Protein 9IKC (pdb70)

Radius of gyration: 34.1 Å; Cα contacts (8 Å, |Δi|>4): 3955; chains: 3; bounding box: 82×84×88 Å

Nearest PDB structures (foldseek):
  9ikc-assembly1_B  TM=1.002E+00  e=0.000E+00  Orf virus (strain NZ2)
  3sam-assembly1_A  TM=9.846E-01  e=2.206E-82  Vaccinia virus WR
  6bef-assembly1_A  TM=9.834E-01  e=2.159E-81  Vaccinia virus WR
  3saq-assembly2_B  TM=9.830E-01  e=2.491E-75  Vaccinia virus WR
  3saq-assembly1_A  TM=9.772E-01  e=4.587E-68  Vaccinia virus WR

Solvent-accessible surface area: 63356 Å² total; per-residue (Å²): 193,23,49,0,0,10,38,107,76,126,38,8,16,68,6,46,4,65,18,24,53,13,104,21,94,59,57,84,125,59,150,13,24,30,0,45,0,62,11,139,36,160,149,8,24,0,0,0,11,3,2,0,11,0,69,4,34,85,4,104,15,60,4,88,0,0,5,0,5,41,0,0,0,11,0,0,93,56,1,13,3,27,6,71,106,76,53,1,10,61,5,18,1,7,21,4,13,9,42,3,58,106,55,123,53,1,5,100,33,0,4,57,27,100,82,17,0,34,58,31,73,4,96,39,100,115,58,75,8,1,94,67,29,62,2,22,0,25,5,88,7,35,2,24,63,32,128,1,28,16,3,0,11,17,42,158,28,114,0,16,4,32,1,24,1,16,75,6,30,19,2,1,0,38,10,96,72,14,77,10,79,107,24,38,167,93,17,70,31,59,8,46,0,2,0,0,0,0,76,16,123,133,41,88,41,109,24,38,55,10,63,12,27,78,67,105,54,10,111,80,93,92,53,65,1,64,7,67,84,0,26,3,0,1,13,1,11,2,9,12,25,22,24,34,84,119,66,28,23,52,4,7,9,15,16,0,47,69,38,50,30,14,38,9,18,117,25,2,4,68,82,0,2,68,9,0,7,31,21,22,92,84,124,11,168,47,37,40,160,58,10,107,11,61,80,20,55,152,78,4,56,5,78,11,140,147,43,79,0,66,3,72,17,16,87,43,19,157,52,41,96,21,3,0,0,8,16,0,1,9,0,0,35,150,113,150,28,103,48,16,13,0,0,62,34,1,55,20,0,16,4,4,22,2,144,36,27,82,112,12,48,45,65,68,27,96,59,70,10,65,4,2,2,7,5,4,1,9,14,5,0,66,36,175,132,11,59,67,70,0,9,1,6,7,78,112,12,84,45,90,2,14,45,0,31,17,29,17,24,19,4,6,4,25,65,24,98,54,50,5,11,34,77,1,7,0,82,5,13,130,76,73,44,23,53,8,115,45,24,11,0,44,7,0,0,21,21,40,51,71,34,47,16,1,7,5,9,14,8,22,15,10,54,58,40,78,18,20,28,12,5,11,72,18,43,92,107,162,34,32,41,79,0,21,0,93,6,52,81,26,173,29,77,62,46,17,0,5,58,44,3,31,19,41,0,0,0,6,0,34,2,6,43,74,1,8,17,129,85,35,6,59,23,75,60,8,65,71,126,194,23,53,0,0,20,40,110,75,122,40,8,13,64,4,36,5,54,19,23,50,13,107,20,92,58,62,82,126,62,142,12,24,31,0,41,0,61,3,119,30,134,179,9,26,0,0,1,10,3,2,0,14,1,70,4,33,85,5,108,15,58,4,86,0,0,5,0,6,44,0,0,1,10,1,0,94,58,2,12,2,28,6,73,106,76,53,1,11,61,5,20,1,6,21,4,14,10,41,2,56,107,64,128,70,1,6,98,31,0,4,48,25,106,82,19,0,34,59,30,73,5,95,41,106,107,57,69,8,1,93,65,30,62,2,22,0,23,4,84,6,37,2,24,62,31,127,1,29,16,3,0,14,18,46,153,17,113,0,17,3,32,1,24,2,14,76,5,31,20,1,1,0,38,10,99,71,14,77,10,79,107,25,39,163,94,17,71,32,62,7,43,1,4,0,0,0,0,78,18,87,135,40,91,39,107,27,40,58,10,61,13,26,78,67,104,53,12,114,78,92,95,52,67,1,63,8,70,82,0,26,4,0,2,12,0,11,3,11,11,25,20,27,36,62,132,67,27,26,51,3,8,9,17,16,0,46,64,40,54,29,15,45,9,12,92,19,2,5,101,87,0,6,65,12,0,7,31,22,22,96,84,109,10,154,48,34,38,160,60,11,109,11,61,85,21,55,152,80,5,55,5,78,11,133,146,42,77,0,66,3,71,18,18,82,42,21,159,49,38,90,21,3,0,0,9,14,0,1,10,0,0,36,153,112,153,29,96,39,16,12,0,0,62,34,2,56,20,0,15,5,4,23,2,148,38,28,82,113,11,50,53,68,66,28,97,44,71,10,66,6,2,2,6,4,3,0,7,14,5,0,62,38,178,135,13,55,69,70,0,8,1,6,6,78,109,12,82,44,89,3,14,46,1,31,18,29,17,24,20,5,6,3,24,63,26,101,54,49,6,12,34,78,1,6,0,89,4,13,126,73,72,43,22,55,7,115,46,25,10,0,43,8,0,0,19,20,40,51,70,32,48,15,2,7,4,10,16,7,23,16,10,54,59,38,78,19,18,27,14,5,10,73,17,42,98,108,158,33,30,41,79,0,22,0,94,5,50,78,25,174,28,73,62,42,17,0,5,59,44,3,32,19,38,0,0,0,6,0,34,2,5,41,71,2,8,16,127,88,35,5,59,24,76,66,7,67,85,135,180,22,53,0,1,20,42,110,77,125,39,7,16,56,7,35,6,51,18,24,50,15,108,21,94,58,60,82,127,67,149,11,24,31,0,44,0,55,10,153,36,159,155,7,24,0,0,1,11,3,2,0,14,1,69,4,31,85,3,102,14,57,4,87,0,0,6,0,6,40,0,0,1,10,1,0,93,59,1,12,2,24,5,71,106,76,55,1,10,60,4,19,2,6,21,3,14,10,40,3,57,110,66,107,70,1,4,95,32,0,4,47,27,102,81,19,0,34,61,31,74,4,96,40,108,107,57,69,8,2,91,65,30,62,3,22,0,24,3,86,7,35,2,24,64,32,128,1,28,16,3,0,11,17,43,161,26,119,0,17,2,33,0,25,2,14,76,4,30,19,2,1,0,39,9,102,71,14,78,10,78,109,26,39,164,91,16,69,32,59,6,44,1,3,0,0,0,0,79,17,120,137,38,89,45,90,47,39,61,9,63,13,26,79,69,115,61,22,117,80,95,88,52,68,1,55,6,69,84,0,26,4,0,2,12,1,11,2,10,12,25,21,24,36,63,129,68,27,23,52,3,6,9,15,16,0,46,65,38,52,31,14,38,7,17,106,19,2,10,87,82,1,6,68,12,0,7,32,20,24,91,84,122,9,168,46,34,40,160,62,10,105,14,62,86,21,56,151,80,5,54,6,78,6,132,150,40,82,0,65,3,69,18,14,78,42,24,159,47,44,88,22,4,0,0,10,15,0,1,10,0,0,34,152,109,153,28,96,47,15,12,0,0,58,37,1,55,19,0,16,4,1,22,2,146,35,25,83,114,10,50,54,66,68,28,95,62,72,10,64,5,2,3,7,5,3,0,7,14,5,0,67,36,178,136,12,57,68,69,0,9,1,6,7,78,114,12,84,46,92,3,15,47,1,32,17,30,18,25,19,4,6,4,25,63,24,96,53,48,6,10,34,78,1,6,0,86,4,14,124,69,72,43,24,60,8,115,45,24,10,0,43,6,0,0,19,20,41,51,72,32,47,14,2,6,4,9,15,8,22,15,10,57,59,38,80,19,19,28,14,4,10,72,18,44,95,106,157,32,35,40,80,0,27,2,94,5,50,78,26,173,30,75,62,40,17,0,6,59,45,3,29,19,43,0,0,0,6,0,33,3,5,45,72,2,9,19,130,82,36,5,61,22,73,61,8,69,74,134

Foldseek 3Di:
DDDPPDDDDDDDFDKDKDKDKFWWDWDDPDPWIKTKTKPPDPQFFWWDFKKKKWKFAWDFAFFKKAFDQLLQLLFFQKKFKDWPNATQAMAGSLQQCLVCVVPPVQSVQRHQDCLHWPMFGHDGRGDTRHHMDMGMHGRDFQLPQPPPLSTDTFDPIIMMMMTTTDQSQQGMKTFPRDPSVVCSVVPDGTMMMMIMTMNGDPDDDDKFKGKYKDKDWFPWPDFKDKFFQAFFFQKKWKFKFFDQDDLQQKALFDQISDDDQVSLQVRLVVLVVQFFKAKALDDDDQWDPPWDKDFQDPQQWDDQPPAIEREEEAPRDPRITMIGTFAQFWFDQDPPDDIDGQSSQWRYWYFYADPVVRGTDTDDTRGDDGQLNNQGGQCLQCDPSGPDNGHRGGPVSSSSIMGHNNPNATDLGRVLPDGFWQKKWKDFFHHTPDIDRHQPQQVVCVVVVHRHNIRMDGQFPDDGSVDDTGGDGADVVSRRGMMMMGTDTDDDDNRRSSVVRIMMMMMMTIFMWMWDPPPGTHTHGDHRD/DDDPPDDDDDDDFDKDKDKDKFWWDWDDPDPWIKTKTKPPDDLFFWWDFKKKKWKFAWDFAFFKKAFAQLLQLLFFQKKFKDWPPATQAMAGSLQQCLVCVVDPVQSVQSPFDCLHWPMFGHDGRGDTRHHIDMGMHGRDFQLPQPPPLSTDTFDPIIMMMMTTTDQSQQRMKTFPRDPSVVCSVVPDGTMMMMIMTMNTDPDDDDKFKGKYKDKDWFPWPDFKDKFFQAFFFQKKWKFKFFDQDPLSQKFLFDQISDQDQVSLQVRNVVLVVQFFKAKALDDDDQWDPPWDKDFQDPQQWDDDPPAIEREEEAPRDPRITMIGTFAQFWFDQDPPDDIDGQNSQWHYWYFYADPVVRGTGTDDTHGNGGQLNNLGGQCLQCDPSGPDNGHRGGPVSSSSIMGHNNPNATDLGRVLPDGFWQKKWKDQFPHTPDIDRHQPQQVVCVVVVHRHNIRMDGQWPDDGSVDDTGGDGADVVSPRGMMMMGTDTDDDDNRRSSVVRIMMMMMMTIFMWMWDPPPGTHTHGDHRD/DDDPPDDDDDDDFDKDKDKDKFWWDWDDPDPWIKTKTKPPDPQFFWWDFKKKKWKFAWDFAFFKKAFDQLLQLLFFQKKFKDWPPHTQAMAGSLQQCLVCVVDPVQSVQSPFDCLHWPMFGHDGRGDTRHHIDMGMHGRDFQLPQPPPLSTDTFDPIIMMMMTTTDQSQQGMKTFPRDPSVVCSVVPDGTMMMMIMTMRTDPDDDDKFKGKYKDKDWFPWPDFKDKFFQAFFFQKKWKFKFFDQDPLSQKFLFDQISDQDQVSLQVRNVVLVVQFFKAKALDDDDQWDPPWDKDFQDPQQWDDDPPAIEREEEAPRDPRITMIGTFAQFWFDQDPPDDIDGQNSQWHYWYFYADPVVRGTGTDDTDGNDGQLNNLGGQCLQCDPSGPDNGHRGGPVSSSSIMGHNNPNATDLGRVLPDGFWQKKWKDQFPHTPDIDRHQPQQVVCVVVVHRHNIRMDGQWPDDGSVDDTHGDGADVVSPRGMMMMGTDTDDDDNRRSSVVRIMMMMMMTIFMWMWDPPPGTHTHGDHRD

Sequence (1587 aa):
RASVFATDHRAPTVYMPQYITTQGVVDTTSDAVTVTFEIRDKYISAMNNFVLSVDLPEIKGVGKMCYVPYIAYKLIRHVAVNSAADTIWETSGEELFDSCLDNERVMELSGFSRELNDLSTGSSPNDVIKEAACVHAYIKTPFDADKTFSTLKLSDSKVTVTVTLNPVACVMVYDETFDAAKLAKEFPYSMELSFIGYMVKNLCPRPAFIEMPRRRVEQINHTTAVITDVHACTSLSVYMKPVLSDANNRFISYPGFQQSEGDFVMAFVERLLEDMVIVSNCYPEGFPETAEIVEVPPSGVVSIQDTDVFVRIDDVPVGMRVFLHTNILVFATRKNSVVYNMSKKFSAITGAYSRATSRIRFTTAIHSVNIGDASVPVGVWTCQRNVYNGDNRSPEARAKDLFVADPFLKGVDFKNKIDVIARMDVRFGNEVLYSENSAVSRVFGEILGKTPGVRTLQFNFTPSTFFSPTALNSNVSRGKDKLAVRVTTAHMEAHNPLMYVPRQMVVVCNEVYRLSYDAGIVAEKVTAQRASVFATDHRAPTVYMPQYITTQGVVDTTSDAVTVTFEIRDKYISAMNNFVLSVDLPEIKGVGKMCYVPYIAYKLIRHVAVNSAADTIWETSGEELFDSCLDNERVMELSGFSRELNDLSTGSSPNDVIKEAACVHAYIKTPFDADKTFSTLKLSDSKVTVTVTLNPVACVMVYDETFDAAKLAKEFPYSMELSFIGYMVKNLCPRPAFIEMPRRRVEQINHTTAVITDVHACTSLSVYMKPVLSDANNRFISYPGFQQSEGDFVMAFVERLLEDMVIVSNCYPEGFPETAEIVEVPPSGVVSIQDTDVFVRIDDVPVGMRVFLHTNILVFATRKNSVVYNMSKKFSAITGAYSRATSRIRFTTAIHSVNIGDASVPVGVWTCQRNVYNGDNRSPEARAKDLFVADPFLKGVDFKNKIDVIARMDVRFGNEVLYSENSAVSRVFGEILGKTPGVRTLQFNFTPSTFFSPTALNSNVSRGKDKLAVRVTTAHMEAHNPLMYVPRQMVVVCNEVYRLSYDAGIVAEKVTAQRASVFATDHRAPTVYMPQYITTQGVVDTTSDAVTVTFEIRDKYISAMNNFVLSVDLPEIKGVGKMCYVPYIAYKLIRHVAVNSAADTIWETSGEELFDSCLDNERVMELSGFSRELNDLSTGSSPNDVIKEAACVHAYIKTPFDADKTFSTLKLSDSKVTVTVTLNPVACVMVYDETFDAAKLAKEFPYSMELSFIGYMVKNLCPRPAFIEMPRRRVEQINHTTAVITDVHACTSLSVYMKPVLSDANNRFISYPGFQQSEGDFVMAFVERLLEDMVIVSNCYPEGFPETAEIVEVPPSGVVSIQDTDVFVRIDDVPVGMRVFLHTNILVFATRKNSVVYNMSKKFSAITGAYSRATSRIRFTTAIHSVNIGDASVPVGVWTCQRNVYNGDNRSPEARAKDLFVADPFLKGVDFKNKIDVIARMDVRFGNEVLYSENSAVSRVFGEILGKTPGVRTLQFNFTPSTFFSPTALNSNVSRGKDKLAVRVTTAHMEAHNPLMYVPRQMVVVCNEVYRLSYDAGIVAEKVTAQ

Secondary structure (DSSP, 8-state):
-B-SS---PBPBPPEEEEEEEEEPEEE-SSSS-EEEEE---SS--EEEEEEEEEEEPPEESSEEEEEPSSHHHHTEEEEEEEESSSEEEEEEHHHHHHHHTT-HHHHHHTT-SHHHHS-EEE-STT-EEE--EEEEEEE--GGGTTGGGGPEE-SS--EEEEEEE--GGGGEEE-SSS-HHHHHHT----EEEEEEEEEESS-----EEEEEEEEEEEEET--EEEE-S-SEEEEEEEEEEE---SSSSEES---TT--SHHHHHHHHHHHHHHHHEEEESSS--SS-TT--EEEPPTT-EEEETTEEEEEEEES--TT-EEEEES-SBEE-SSTTS--EEGGGGEEEEEEEEETTTTEEEEEEEEE---HHHHT--HHHHTSTT-SS--B---HHHHHT-EEE--TT--SSSTTS-S--EEEEEEEETTEEEEEESSSHHHHHHHHTT-STTSEEEE---SPTTTBPPP-EE-BTTTTB--EEEEEEEPP--TT-GGGGS-EEEEEEEEEEEEEE-SSS-EEEE----/-B-SS---PBPBPPEEEEEEEEEPEEE-SSSS-EEEEE---SS-SEEEEEEEEEEEPPEESSEEEEEPSSHHHHTEEEEEEEESSSEEEEEEHHHHHHHHTT-HHHHHHTT-SHHHHS-EEE-STT-EEE--EEEEEEE--GGGTTGGGGPEE-SS--EEEEEEE--GGGGEEE-SSS-HHHHHHT----EEEEEEEEEESS--PPPEEEEEEEEEEPPTT--EEEE-S-SEEEEEEEEEEE---TTTSEES---TT--SHHHHHHHHHHHHHHHHEEEESS---SS-TT--EEEPPTT-EEEETTEEEEEEEES--SS-EEEEES-SBEE-SSTTS--EEGGGGEEEEEEEEETTTTEEEEEEEEE---HHHHT--HHHHTSTT-SS--B---HHHHHT-EEE--TT--SSSTTS-S--EEEEEEEETTEEEEEESSSHHHHHHHHHT-STTSEEEE---SPTTTBPPP-EE-BGGGTB--EEEEEEEPP--TT-GGGGS-EEEEEEEEEEEEEE-SSS-EEEE----/-B-SS---PBPBPPEEEEEEEEE-EEE-SSSS-EEEEE---SS-SEEEEEEEEEEEPPEESSEEEEEPSSHHHHTEEEEEEEESSSEEEEEEHHHHHHHHTT-HHHHHHTT-SHHHHS-EEE-STT-EEE--EEEEEEE--GGGTTGGGGPEE-SS--EEEEEEE--GGGGEEE-SSS-HHHHHHT----EEEEEEEEEESS-----EEEEEEEEEEEEET--EEEE-S-SEEEEEEEEEEE---TTTSEES---TT--SHHHHHHHHHHHHHHHHEEEESSS--SS-TT--EEEPPTT-EEEETTEEEEEEEES--TT-EEEEES-SBEE-SSTTS--EESGGGEEEEEEEEETTTTEEEEEEEEE---HHHHT--HHHHTSTT-SS--B---HHHHHT-EEE--TT--SSSTT--S--EEEEEEEETTEEEEEESSSHHHHHHHHTT-STTSEEEE---SPTTTBPPP-EE-BGGGTB--EEEEEEEPP--TT-GGGGS-EEEEEEEEEEEEEE-SSS-EEEE----

Organism: Orf virus (NCBI:txid10258)

Structure (mmCIF, N/CA/C/O backbone):
data_9IKC
#
_entry.id   9IKC
#
_cell.length_a   1.00
_cell.length_b   1.00
_cell.length_c   1.00
_cell.angle_alpha   90.00
_cell.angle_beta   90.00
_cell.angle_gamma   90.00
#
_symmetry.space_group_name_H-M   'P 1'
#
loop_
_entity.id
_entity.type
_entity.pdbx_description
1 polymer '62 kDa protein'
2 water water
#
loop_
_atom_site.group_PDB
_atom_site.id
_atom_site.type_symbol
_atom_site.label_atom_id
_atom_site.label_alt_id
_atom_site.label_comp_id
_atom_site.label_asym_id
_atom_site.label_entity_id
_atom_site.label_seq_id
_atom_site.pdbx_PDB_ins_code
_atom_site.Cartn_x
_atom_site.Cartn_y
_atom_site.Cartn_z
_atom_site.occupancy
_atom_site.B_iso_or_equiv
_atom_site.auth_seq_id
_atom_site.auth_comp_id
_atom_site.auth_asym_id
_atom_site.auth_atom_id
_atom_site.pdbx_PDB_model_num
ATOM 1 N N . ARG A 1 42 ? 121.737 139.604 167.314 1.00 34.71 17 ARG A N 1
ATOM 2 C CA . ARG A 1 42 ? 121.927 139.481 165.873 1.00 33.87 17 ARG A CA 1
ATOM 3 C C . ARG A 1 42 ? 123.070 138.530 165.535 1.00 33.24 17 ARG A C 1
ATOM 4 O O . ARG A 1 42 ? 124.152 138.615 166.114 1.00 36.05 17 ARG A O 1
ATOM 12 N N . ALA A 1 43 ? 122.821 137.624 164.593 1.00 30.50 18 ALA A N 1
ATOM 13 C CA . ALA A 1 43 ? 123.847 136.699 164.137 1.00 27.78 18 ALA A CA 1
ATOM 14 C C . ALA A 1 43 ? 124.692 137.355 163.054 1.00 27.72 18 ALA A C 1
ATOM 15 O O . ALA A 1 43 ? 124.160 137.977 162.129 1.00 27.40 18 ALA A O 1
ATOM 17 N N . SER A 1 44 ? 126.010 137.218 163.170 1.00 26.43 19 SER A N 1
ATOM 18 C CA . SER A 1 44 ? 126.912 137.849 162.218 1.00 24.26 19 SER A CA 1
ATOM 19 C C . SER A 1 44 ? 126.878 137.126 160.877 1.00 23.16 19 SER A C 1
ATOM 20 O O . SER A 1 44 ? 126.845 135.895 160.816 1.00 25.29 19 SER A O 1
ATOM 23 N N . VAL A 1 45 ? 126.884 137.905 159.796 1.00 19.95 20 VAL A N 1
ATOM 24 C CA . VAL A 1 45 ? 126.994 137.371 158.447 1.00 17.47 20 VAL A CA 1
ATOM 25 C C . VAL A 1 45 ? 128.265 137.841 157.752 1.00 14.65 20 VAL A C 1
ATOM 26 O O . VAL A 1 45 ? 128.454 137.572 156.567 1.00 14.38 20 VAL A O 1
ATOM 30 N N . PHE A 1 46 ? 129.149 138.534 158.472 1.00 16.18 21 PHE A N 1
ATOM 31 C CA . PHE A 1 46 ? 130.409 138.999 157.913 1.00 16.70 21 PHE A CA 1
ATOM 32 C C . PHE A 1 46 ? 131.634 138.362 158.551 1.00 18.76 21 PHE A C 1
ATOM 33 O O . PHE A 1 46 ? 132.704 138.379 157.938 1.00 21.77 21 PHE A O 1
ATOM 41 N N . ALA A 1 47 ? 131.506 137.802 159.751 1.00 23.34 22 ALA A N 1
ATOM 42 C CA . ALA A 1 47 ? 132.630 137.189 160.440 1.00 29.05 22 ALA A CA 1
ATOM 43 C C . ALA A 1 47 ? 132.180 135.898 161.102 1.00 32.84 22 ALA A C 1
ATOM 44 O O . ALA A 1 47 ? 131.076 135.823 161.649 1.00 36.22 22 ALA A O 1
ATOM 46 N N . THR A 1 48 ? 133.039 134.884 161.048 1.00 36.55 23 THR A N 1
ATOM 47 C CA . THR A 1 48 ? 132.787 133.607 161.695 1.00 40.59 23 THR A CA 1
ATOM 48 C C . THR A 1 48 ? 134.045 133.142 162.412 1.00 42.32 23 THR A C 1
ATOM 49 O O . THR A 1 48 ? 135.164 133.494 162.031 1.00 42.79 23 THR A O 1
ATOM 53 N N . ASP A 1 49 ? 133.847 132.349 163.460 1.00 45.41 24 ASP A N 1
ATOM 54 C CA . ASP A 1 49 ? 134.949 131.709 164.174 1.00 45.05 24 ASP A CA 1
ATOM 55 C C . ASP A 1 49 ? 135.202 130.364 163.505 1.00 42.97 24 ASP A C 1
ATOM 56 O O . ASP A 1 49 ? 134.466 129.399 163.724 1.00 45.15 24 ASP A O 1
ATOM 61 N N . HIS A 1 50 ? 136.242 130.305 162.677 1.00 39.80 25 HIS A N 1
ATOM 62 C CA . HIS A 1 50 ? 136.524 129.100 161.910 1.00 37.79 25 HIS A CA 1
ATOM 63 C C . HIS A 1 50 ? 136.899 127.944 162.830 1.00 36.66 25 HIS A C 1
ATOM 64 O O . HIS A 1 50 ? 137.512 128.129 163.885 1.00 37.49 25 HIS A O 1
ATOM 71 N N . ARG A 1 51 ? 136.517 126.740 162.419 1.00 32.68 26 ARG A N 1
ATOM 72 C CA . ARG A 1 51 ? 136.872 125.517 163.122 1.00 31.64 26 ARG A CA 1
ATOM 73 C C . ARG A 1 51 ? 138.019 124.826 162.400 1.00 28.76 26 ARG A C 1
ATOM 74 O O . ARG A 1 51 ? 138.078 124.823 161.168 1.00 27.96 26 ARG A O 1
ATOM 82 N N . ALA A 1 52 ? 138.930 124.246 163.167 1.00 25.61 27 ALA A N 1
ATOM 83 C CA . ALA A 1 52 ? 140.002 123.458 162.578 1.00 22.01 27 ALA A CA 1
ATOM 84 C C . ALA A 1 52 ? 139.461 122.090 162.181 1.00 20.98 27 ALA A C 1
ATOM 85 O O . ALA A 1 52 ? 138.927 121.377 163.037 1.00 23.13 27 ALA A O 1
ATOM 87 N N . PRO A 1 53 ? 139.563 121.692 160.918 1.00 18.21 28 PRO A N 1
ATOM 88 C CA . PRO A 1 53 ? 139.053 120.378 160.517 1.00 17.83 28 PRO A CA 1
ATOM 89 C C . PRO A 1 53 ? 139.973 119.268 160.999 1.00 16.27 28 PRO A C 1
ATOM 90 O O . PRO A 1 53 ? 141.119 119.491 161.393 1.00 18.20 28 PRO A O 1
ATOM 94 N N . THR A 1 54 ? 139.443 118.048 160.972 1.00 16.59 29 THR A N 1
ATOM 95 C CA . THR A 1 54 ? 140.261 116.883 161.276 1.00 16.90 29 THR A CA 1
ATOM 96 C C . THR A 1 54 ? 141.398 116.770 160.269 1.00 16.12 29 THR A C 1
ATOM 97 O O . THR A 1 54 ? 141.233 117.068 159.083 1.00 17.89 29 THR A O 1
ATOM 101 N N . VAL A 1 55 ? 142.562 116.347 160.753 1.00 15.46 30 VAL A N 1
ATOM 102 C CA . VAL A 1 55 ? 143.749 116.273 159.910 1.00 14.17 30 VAL A CA 1
ATOM 103 C C . VAL A 1 55 ? 143.588 115.124 158.925 1.00 14.32 30 VAL A C 1
ATOM 104 O O . VAL A 1 55 ? 143.358 113.975 159.320 1.00 18.24 30 VAL A O 1
ATOM 108 N N . TYR A 1 56 ? 143.711 115.428 157.636 1.00 13.28 31 TYR A N 1
ATOM 109 C CA . TYR A 1 56 ? 143.630 114.400 156.611 1.00 12.71 31 TYR A CA 1
ATOM 110 C C . TYR A 1 56 ? 144.481 114.809 155.418 1.00 11.46 31 TYR A C 1
ATOM 111 O O . TYR A 1 56 ? 144.820 115.982 155.242 1.00 13.36 31 TYR A O 1
ATOM 120 N N . MET A 1 57 ? 144.823 113.818 154.601 1.00 11.34 32 MET A N 1
ATOM 121 C CA . MET A 1 57 ? 145.523 114.056 153.348 1.00 12.03 32 MET A CA 1
ATOM 122 C C . MET A 1 57 ? 144.928 113.186 152.247 1.00 10.62 32 MET A C 1
ATOM 123 O O . MET A 1 57 ? 145.007 111.954 152.316 1.00 10.97 32 MET A O 1
ATOM 128 N N . PRO A 1 58 ? 144.317 113.784 151.230 1.00 9.76 33 PRO A N 1
ATOM 129 C CA . PRO A 1 58 ? 143.808 112.990 150.110 1.00 8.43 33 PRO A CA 1
ATOM 130 C C . PRO A 1 58 ? 144.936 112.542 149.196 1.00 8.39 33 PRO A C 1
ATOM 131 O O . PRO A 1 58 ? 146.016 113.133 149.155 1.00 11.50 33 PRO A O 1
ATOM 135 N N . GLN A 1 59 ? 144.672 111.468 148.456 1.00 9.15 34 GLN A N 1
ATOM 136 C CA . GLN A 1 59 ? 145.621 110.979 147.469 1.00 8.56 34 GLN A CA 1
ATOM 137 C C . GLN A 1 59 ? 144.867 110.250 146.366 1.00 7.29 34 GLN A C 1
ATOM 138 O O . GLN A 1 59 ? 143.891 109.543 146.630 1.00 8.64 34 GLN A O 1
ATOM 144 N N . TYR A 1 60 ? 145.306 110.458 145.127 1.00 7.31 35 TYR A N 1
ATOM 145 C CA . TYR A 1 60 ? 144.751 109.736 143.991 1.00 6.25 35 TYR A CA 1
ATOM 146 C C . TYR A 1 60 ? 145.356 108.339 143.939 1.00 7.49 35 TYR A C 1
ATOM 147 O O . TYR A 1 60 ? 146.580 108.183 143.983 1.00 9.99 35 TYR A O 1
ATOM 156 N N . ILE A 1 61 ? 144.502 107.324 143.845 1.00 7.28 36 ILE A N 1
ATOM 157 C CA . ILE A 1 61 ? 144.934 105.932 143.816 1.00 7.30 36 ILE A CA 1
ATOM 158 C C . ILE A 1 61 ? 144.334 105.264 142.588 1.00 8.09 36 ILE A C 1
ATOM 159 O O . ILE A 1 61 ? 143.126 105.368 142.350 1.00 8.55 36 ILE A O 1
ATOM 164 N N . THR A 1 62 ? 145.172 104.574 141.819 1.00 9.39 37 THR A N 1
ATOM 165 C CA . THR A 1 62 ? 144.755 103.874 140.611 1.00 10.13 37 THR A CA 1
ATOM 166 C C . THR A 1 62 ? 145.125 102.402 140.733 1.00 10.98 37 THR A C 1
ATOM 167 O O . THR A 1 62 ? 146.260 102.072 141.090 1.00 13.83 37 THR A O 1
ATOM 171 N N . THR A 1 63 ? 144.168 101.522 140.438 1.00 11.58 38 THR A N 1
ATOM 172 C CA . THR A 1 63 ? 144.375 100.084 140.526 1.00 13.45 38 THR A CA 1
ATOM 173 C C . THR A 1 63 ? 144.036 99.429 139.195 1.00 14.12 38 THR A C 1
ATOM 174 O O . THR A 1 63 ? 143.167 99.897 138.455 1.00 14.62 38 THR A O 1
ATOM 178 N N . GLN A 1 64 ? 144.733 98.335 138.899 1.00 16.52 39 GLN A N 1
ATOM 179 C CA . GLN A 1 64 ? 144.537 97.594 137.663 1.00 16.39 39 GLN A CA 1
ATOM 180 C C . GLN A 1 64 ? 143.412 96.579 137.817 1.00 15.12 39 GLN A C 1
ATOM 181 O O . GLN A 1 64 ? 143.201 96.014 138.893 1.00 17.09 39 GLN A O 1
ATOM 187 N N . GLY A 1 65 ? 142.691 96.349 136.723 1.00 14.41 40 GLY A N 1
ATOM 188 C CA . GLY A 1 65 ? 141.564 95.435 136.734 1.00 14.18 40 GLY A CA 1
ATOM 189 C C . GLY A 1 65 ? 141.948 94.036 136.281 1.00 15.50 40 GLY A C 1
ATOM 190 O O . GLY A 1 65 ? 142.789 93.859 135.403 1.00 18.48 40 GLY A O 1
ATOM 191 N N . VAL A 1 66 ? 141.316 93.044 136.900 1.00 15.52 41 VAL A N 1
ATOM 192 C CA . VAL A 1 66 ? 141.479 91.645 136.525 1.00 15.37 41 VAL A CA 1
ATOM 193 C C . VAL A 1 66 ? 140.244 91.226 135.740 1.00 16.48 41 VAL A C 1
ATOM 194 O O . VAL A 1 66 ? 139.123 91.269 136.261 1.00 17.38 41 VAL A O 1
ATOM 198 N N . VAL A 1 67 ? 140.448 90.820 134.493 1.00 17.11 42 VAL A N 1
ATOM 199 C CA . VAL A 1 67 ? 139.353 90.519 133.579 1.00 18.23 42 VAL A CA 1
ATOM 200 C C . VAL A 1 67 ? 138.990 89.045 133.693 1.00 20.93 42 VAL A C 1
ATOM 201 O O . VAL A 1 67 ? 139.869 88.175 133.677 1.00 23.63 42 VAL A O 1
ATOM 205 N N . ASP A 1 68 ? 137.695 88.764 133.812 1.00 22.49 43 ASP A N 1
ATOM 206 C CA . ASP A 1 68 ? 137.169 87.405 133.795 1.00 25.24 43 ASP A CA 1
ATOM 207 C C . ASP A 1 68 ? 136.176 87.287 132.649 1.00 28.66 43 ASP A C 1
ATOM 208 O O . ASP A 1 68 ? 135.120 87.929 132.669 1.00 27.13 43 ASP A O 1
ATOM 213 N N . THR A 1 69 ? 136.514 86.470 131.653 1.00 32.36 44 THR A N 1
ATOM 214 C CA . THR A 1 69 ? 135.673 86.272 130.481 1.00 33.09 44 THR A CA 1
ATOM 215 C C . THR A 1 69 ? 135.000 84.907 130.450 1.00 37.49 44 THR A C 1
ATOM 216 O O . THR A 1 69 ? 134.395 84.555 129.432 1.00 39.07 44 THR A O 1
ATOM 220 N N . THR A 1 70 ? 135.089 84.128 131.530 1.00 38.14 45 THR A N 1
ATOM 221 C CA . THR A 1 70 ? 134.567 82.765 131.505 1.00 40.34 45 THR A CA 1
ATOM 222 C C . THR A 1 70 ? 133.043 82.746 131.494 1.00 41.97 45 THR A C 1
ATOM 223 O O . THR A 1 70 ? 132.434 81.811 130.961 1.00 45.13 45 THR A O 1
ATOM 227 N N . SER A 1 71 ? 132.410 83.760 132.078 1.00 42.24 46 SER A N 1
ATOM 228 C CA . SER A 1 71 ? 130.959 83.792 132.170 1.00 41.27 46 SER A CA 1
ATOM 229 C C . SER A 1 71 ? 130.358 84.443 130.925 1.00 39.66 46 SER A C 1
ATOM 230 O O . SER A 1 71 ? 131.063 84.877 130.010 1.00 39.08 46 SER A O 1
ATOM 233 N N . ASP A 1 72 ? 129.024 84.503 130.894 1.00 39.63 47 ASP A N 1
ATOM 234 C CA . ASP A 1 72 ? 128.331 85.115 129.765 1.00 39.49 47 ASP A CA 1
ATOM 235 C C . ASP A 1 72 ? 128.665 86.597 129.645 1.00 36.85 47 ASP A C 1
ATOM 236 O O . ASP A 1 72 ? 128.892 87.103 128.540 1.00 37.29 47 ASP A O 1
ATOM 241 N N . ALA A 1 73 ? 128.700 87.307 130.768 1.00 31.35 48 ALA A N 1
ATOM 242 C CA . ALA A 1 73 ? 129.032 88.725 130.789 1.00 26.43 48 ALA A CA 1
ATOM 243 C C . ALA A 1 73 ? 130.442 88.906 131.334 1.00 21.61 48 ALA A C 1
ATOM 244 O O . ALA A 1 73 ? 130.784 88.349 132.382 1.00 25.39 48 ALA A O 1
ATOM 246 N N . VAL A 1 74 ? 131.256 89.681 130.617 1.00 20.12 49 VAL A N 1
ATOM 247 C CA . VAL A 1 74 ? 132.620 89.946 131.053 1.00 18.09 49 VAL A CA 1
ATOM 248 C C . VAL A 1 74 ? 132.598 90.768 132.334 1.00 14.59 49 VAL A C 1
ATOM 249 O O . VAL A 1 74 ? 131.839 91.738 132.461 1.00 13.75 49 VAL A O 1
ATOM 253 N N . THR A 1 75 ? 133.427 90.377 133.298 1.00 16.15 50 THR A N 1
ATOM 254 C CA . THR A 1 75 ? 133.563 91.098 134.553 1.00 14.90 50 THR A CA 1
ATOM 255 C C . THR A 1 75 ? 135.008 91.534 134.750 1.00 15.73 50 THR A C 1
ATOM 256 O O . THR A 1 75 ? 135.947 90.815 134.395 1.00 19.03 50 THR A O 1
ATOM 260 N N . VAL A 1 76 ? 135.176 92.726 135.315 1.00 14.07 51 VAL A N 1
ATOM 261 C CA . VAL A 1 76 ? 136.479 93.253 135.698 1.00 11.62 51 VAL A CA 1
ATOM 262 C C . VAL A 1 76 ? 136.432 93.566 137.186 1.00 11.07 51 VAL A C 1
ATOM 263 O O . VAL A 1 76 ? 135.550 94.302 137.642 1.00 11.10 51 VAL A O 1
ATOM 267 N N . THR A 1 77 ? 137.374 93.007 137.939 1.00 11.79 52 THR A N 1
ATOM 268 C CA . THR A 1 77 ? 137.402 93.137 139.389 1.00 10.94 52 THR A CA 1
ATOM 269 C C . THR A 1 77 ? 138.606 93.968 139.810 1.00 11.36 52 THR A C 1
ATOM 270 O O . THR A 1 77 ? 139.721 93.744 139.328 1.00 14.40 52 THR A O 1
ATOM 274 N N . PHE A 1 78 ? 138.374 94.923 140.706 1.00 9.87 53 PHE A N 1
ATOM 275 C CA . PHE A 1 78 ? 139.417 95.780 141.250 1.00 11.39 53 PHE A CA 1
ATOM 276 C C . PHE A 1 78 ? 139.492 95.570 142.754 1.00 13.65 53 PHE A C 1
ATOM 277 O O . PHE A 1 78 ? 138.464 95.584 143.437 1.00 15.73 53 PHE A O 1
ATOM 285 N N . GLU A 1 79 ? 140.702 95.380 143.267 1.00 19.95 54 GLU A N 1
ATOM 286 C CA . GLU A 1 79 ? 140.927 95.212 144.696 1.00 24.19 54 GLU A CA 1
ATOM 287 C C . GLU A 1 79 ? 141.498 96.499 145.274 1.00 24.29 54 GLU A C 1
ATOM 288 O O . GLU A 1 79 ? 142.486 97.032 144.758 1.00 29.07 54 GLU A O 1
ATOM 294 N N . ILE A 1 80 ? 140.874 96.998 146.339 1.00 21.52 55 ILE A N 1
ATOM 295 C CA . ILE A 1 80 ? 141.374 98.177 147.044 1.00 25.60 55 ILE A CA 1
ATOM 296 C C . ILE A 1 80 ? 142.472 97.690 147.987 1.00 30.71 55 ILE A C 1
ATOM 297 O O . ILE A 1 80 ? 142.196 97.221 149.092 1.00 33.88 55 ILE A O 1
ATOM 302 N N . ARG A 1 81 ? 143.725 97.803 147.549 1.00 35.32 56 ARG A N 1
ATOM 303 C CA . ARG A 1 81 ? 144.856 97.179 148.221 1.00 38.89 56 ARG A CA 1
ATOM 304 C C . ARG A 1 81 ? 145.583 98.122 149.172 1.00 41.73 56 ARG A C 1
ATOM 305 O O . ARG A 1 81 ? 146.663 97.777 149.661 1.00 46.05 56 ARG A O 1
ATOM 313 N N . ASP A 1 82 ? 145.022 99.295 149.450 1.00 41.86 57 ASP A N 1
ATOM 314 C CA . ASP A 1 82 ? 145.661 100.258 150.336 1.00 41.64 57 ASP A CA 1
ATOM 315 C C . ASP A 1 82 ? 145.185 100.043 151.766 1.00 41.92 57 ASP A C 1
ATOM 316 O O . ASP A 1 82 ? 143.980 100.063 152.037 1.00 41.59 57 ASP A O 1
ATOM 321 N N . LYS A 1 83 ? 146.135 99.837 152.678 1.00 42.39 58 LYS A N 1
ATOM 322 C CA . LYS A 1 83 ? 145.830 99.678 154.092 1.00 41.94 58 LYS A CA 1
ATOM 323 C C . LYS A 1 83 ? 146.129 100.926 154.911 1.00 41.84 58 LYS A C 1
ATOM 324 O O . LYS A 1 83 ? 145.758 100.978 156.089 1.00 42.18 58 LYS A O 1
ATOM 330 N N . TYR A 1 84 ? 146.795 101.922 154.326 1.00 39.87 59 TYR A N 1
ATOM 331 C CA . TYR A 1 84 ? 147.034 103.169 155.042 1.00 37.26 59 TYR A CA 1
ATOM 332 C C . TYR A 1 84 ? 145.770 104.018 155.132 1.00 34.53 59 TYR A C 1
ATOM 333 O O . TYR A 1 84 ? 145.491 104.608 156.181 1.00 36.16 59 TYR A O 1
ATOM 342 N N . ILE A 1 85 ? 144.991 104.081 154.050 1.00 29.45 60 ILE A N 1
ATOM 343 C CA . ILE A 1 85 ? 143.892 105.035 153.967 1.00 24.09 60 ILE A CA 1
ATOM 344 C C . ILE A 1 85 ? 142.731 104.595 154.851 1.00 19.86 60 ILE A C 1
ATOM 345 O O . ILE A 1 85 ? 142.544 103.405 155.138 1.00 24.22 60 ILE A O 1
ATOM 350 N N . SER A 1 86 ? 141.938 105.573 155.289 1.00 16.99 61 SER A N 1
ATOM 351 C CA . SER A 1 86 ? 140.792 105.330 156.150 1.00 17.06 61 SER A CA 1
ATOM 352 C C . SER A 1 86 ? 139.456 105.646 155.492 1.00 13.44 61 SER A C 1
ATOM 353 O O . SER A 1 86 ? 138.414 105.297 156.056 1.00 15.70 61 SER A O 1
ATOM 356 N N . ALA A 1 87 ? 139.454 106.292 154.328 1.00 11.10 62 ALA A N 1
ATOM 357 C CA . ALA A 1 87 ? 138.214 106.659 153.660 1.00 8.75 62 ALA A CA 1
ATOM 358 C C . ALA A 1 87 ? 138.466 106.764 152.163 1.00 7.60 62 ALA A C 1
ATOM 359 O O . ALA A 1 87 ? 139.609 106.867 151.713 1.00 8.93 62 ALA A O 1
ATOM 361 N N . MET A 1 88 ? 137.379 106.739 151.394 1.00 6.61 63 MET A N 1
ATOM 362 C CA . MET A 1 88 ? 137.480 106.760 149.942 1.00 6.40 63 MET A CA 1
ATOM 363 C C . MET A 1 88 ? 136.176 107.267 149.342 1.00 5.16 63 MET A C 1
ATOM 364 O O . MET A 1 88 ? 135.106 107.119 149.938 1.00 6.05 63 MET A O 1
ATOM 369 N N . ASN A 1 89 ? 136.285 107.869 148.162 1.00 4.64 64 ASN A N 1
ATOM 370 C CA . ASN A 1 89 ? 135.142 108.249 147.333 1.00 4.90 64 ASN A CA 1
ATOM 371 C C . ASN A 1 89 ? 135.671 108.620 145.947 1.00 4.71 64 ASN A C 1
ATOM 372 O O . ASN A 1 89 ? 136.859 108.439 145.653 1.00 5.64 64 ASN A O 1
ATOM 377 N N . ASN A 1 90 ? 134.784 109.135 145.093 1.00 3.97 65 ASN A N 1
ATOM 378 C CA . ASN A 1 90 ? 135.136 109.630 143.759 1.00 4.94 65 ASN A CA 1
ATOM 379 C C . ASN A 1 90 ? 135.774 108.533 142.901 1.00 4.27 65 ASN A C 1
ATOM 380 O O . ASN A 1 90 ? 136.913 108.642 142.444 1.00 4.54 65 ASN A O 1
ATOM 385 N N . PHE A 1 91 ? 135.008 107.467 142.683 1.00 4.74 66 PHE A N 1
ATOM 386 C CA . PHE A 1 91 ? 135.456 106.360 141.846 1.00 5.29 66 PHE A CA 1
ATOM 387 C C . PHE A 1 91 ? 135.374 106.738 140.372 1.00 5.03 66 PHE A C 1
ATOM 388 O O . PHE A 1 91 ? 134.373 107.304 139.922 1.00 6.58 66 PHE A O 1
ATOM 396 N N . VAL A 1 92 ? 136.429 106.426 139.622 1.00 4.79 67 VAL A N 1
ATOM 397 C CA . VAL A 1 92 ? 136.481 106.664 138.184 1.00 5.05 67 VAL A CA 1
ATOM 398 C C . VAL A 1 92 ? 136.943 105.387 137.497 1.00 5.16 67 VAL A C 1
ATOM 399 O O . VAL A 1 92 ? 137.929 104.773 137.917 1.00 6.92 67 VAL A O 1
ATOM 403 N N . LEU A 1 93 ? 136.240 104.998 136.440 1.00 6.22 68 LEU A N 1
ATOM 404 C CA . LEU A 1 93 ? 136.633 103.868 135.609 1.00 5.60 68 LEU A CA 1
ATOM 405 C C . LEU A 1 93 ? 137.232 104.384 134.309 1.00 5.99 68 LEU A C 1
ATOM 406 O O . LEU A 1 93 ? 136.599 105.170 133.598 1.00 7.68 68 LEU A O 1
ATOM 411 N N . SER A 1 94 ? 138.449 103.946 134.003 1.00 6.73 69 SER A N 1
ATOM 412 C CA . SER A 1 94 ? 139.138 104.309 132.772 1.00 7.78 69 SER A CA 1
ATOM 413 C C . SER A 1 94 ? 139.190 103.097 131.853 1.00 8.78 69 SER A C 1
ATOM 414 O O . SER A 1 94 ? 139.545 101.998 132.291 1.00 11.54 69 SER A O 1
ATOM 417 N N . VAL A 1 95 ? 138.838 103.299 130.587 1.00 9.11 70 VAL A N 1
ATOM 418 C CA . VAL A 1 95 ? 138.743 102.221 129.610 1.00 10.78 70 VAL A CA 1
ATOM 419 C C . VAL A 1 95 ? 139.641 102.553 128.428 1.00 11.77 70 VAL A C 1
ATOM 420 O O . VAL A 1 95 ? 139.562 103.654 127.873 1.00 13.40 70 VAL A O 1
ATOM 424 N N . ASP A 1 96 ? 140.490 101.604 128.045 1.00 12.53 71 ASP A N 1
ATOM 425 C CA . ASP A 1 96 ? 141.362 101.760 126.888 1.00 14.78 71 ASP A CA 1
ATOM 426 C C . ASP A 1 96 ? 140.679 101.169 125.661 1.00 14.31 71 ASP A C 1
ATOM 427 O O . ASP A 1 96 ? 140.409 99.965 125.615 1.00 18.66 71 ASP A O 1
ATOM 432 N N . LEU A 1 97 ? 140.400 102.014 124.673 1.00 13.08 72 LEU A N 1
ATOM 433 C CA . LEU A 1 97 ? 139.801 101.557 123.428 1.00 14.93 72 LEU A CA 1
ATOM 434 C C . LEU A 1 97 ? 140.898 101.261 122.416 1.00 15.29 72 LEU A C 1
ATOM 435 O O . LEU A 1 97 ? 141.674 102.165 122.082 1.00 17.33 72 LEU A O 1
ATOM 440 N N . PRO A 1 98 ? 141.010 100.034 121.919 1.00 16.87 73 PRO A N 1
ATOM 441 C CA . PRO A 1 98 ? 142.051 99.727 120.936 1.00 18.16 73 PRO A CA 1
ATOM 442 C C . PRO A 1 98 ? 141.749 100.358 119.587 1.00 19.02 73 PRO A C 1
ATOM 443 O O . PRO A 1 98 ? 140.615 100.730 119.277 1.00 20.00 73 PRO A O 1
ATOM 447 N N . GLU A 1 99 ? 142.800 100.488 118.783 1.00 20.55 74 GLU A N 1
ATOM 448 C CA . GLU A 1 99 ? 142.634 100.946 117.411 1.00 22.36 74 GLU A CA 1
ATOM 449 C C . GLU A 1 99 ? 141.772 99.960 116.632 1.00 21.53 74 GLU A C 1
ATOM 450 O O . GLU A 1 99 ? 141.890 98.743 116.794 1.00 22.17 74 GLU A O 1
ATOM 456 N N . ILE A 1 100 ? 140.895 100.492 115.787 1.00 21.00 75 ILE A N 1
ATOM 457 C CA . ILE A 1 100 ? 139.979 99.685 114.990 1.00 23.41 75 ILE A CA 1
ATOM 458 C C . ILE A 1 100 ? 140.399 99.793 113.532 1.00 24.45 75 ILE A C 1
ATOM 459 O O . ILE A 1 100 ? 140.444 100.895 112.971 1.00 25.28 75 ILE A O 1
ATOM 464 N N . LYS A 1 101 ? 140.703 98.650 112.922 1.00 27.16 76 LYS A N 1
ATOM 465 C CA . LYS A 1 101 ? 141.126 98.585 111.533 1.00 31.16 76 LYS A CA 1
ATOM 466 C C . LYS A 1 101 ? 140.284 97.559 110.790 1.00 31.44 76 LYS A C 1
ATOM 467 O O . LYS A 1 101 ? 139.723 96.635 111.384 1.00 33.37 76 LYS A O 1
ATOM 473 N N . GLY A 1 102 ? 140.202 97.732 109.475 1.00 33.03 77 GLY A N 1
ATOM 474 C CA . GLY A 1 102 ? 139.486 96.827 108.607 1.00 34.44 77 GLY A CA 1
ATOM 475 C C . GLY A 1 102 ? 138.589 97.581 107.657 1.00 32.81 77 GLY A C 1
ATOM 476 O O . GLY A 1 102 ? 138.683 98.803 107.504 1.00 32.02 77 GLY A O 1
ATOM 477 N N . VAL A 1 103 ? 137.700 96.841 107.005 1.00 33.31 78 VAL A N 1
ATOM 478 C CA . VAL A 1 103 ? 136.753 97.403 106.051 1.00 32.91 78 VAL A CA 1
ATOM 479 C C . VAL A 1 103 ? 135.407 97.577 106.738 1.00 29.58 78 VAL A C 1
ATOM 480 O O . VAL A 1 103 ? 135.092 96.898 107.722 1.00 29.90 78 VAL A O 1
ATOM 484 N N . GLY A 1 104 ? 134.607 98.498 106.220 1.00 28.75 79 GLY A N 1
ATOM 485 C CA . GLY A 1 104 ? 133.278 98.757 106.730 1.00 26.53 79 GLY A CA 1
ATOM 486 C C . GLY A 1 104 ? 133.145 100.161 107.287 1.00 25.53 79 GLY A C 1
ATOM 487 O O . GLY A 1 104 ? 134.084 100.956 107.289 1.00 25.42 79 GLY A O 1
ATOM 488 N N . LYS A 1 105 ? 131.937 100.452 107.761 1.00 22.83 80 LYS A N 1
ATOM 489 C CA . LYS A 1 105 ? 131.602 101.735 108.359 1.00 21.80 80 LYS A CA 1
ATOM 490 C C . LYS A 1 105 ? 131.251 101.523 109.824 1.00 18.98 80 LYS A C 1
ATOM 491 O O . LYS A 1 105 ? 130.513 100.595 110.163 1.00 19.95 80 LYS A O 1
ATOM 497 N N . MET A 1 106 ? 131.784 102.380 110.692 1.00 16.05 81 MET A N 1
ATOM 498 C CA . MET A 1 106 ? 131.581 102.199 112.122 1.00 13.51 81 MET A CA 1
ATOM 499 C C . MET A 1 106 ? 131.751 103.529 112.840 1.00 14.22 81 MET A C 1
ATOM 500 O O . MET A 1 106 ? 132.572 104.363 112.450 1.00 15.90 81 MET A O 1
ATOM 505 N N . CYS A 1 107 ? 130.960 103.712 113.896 1.00 13.12 82 CYS A N 1
ATOM 506 C CA . CYS A 1 107 ? 131.140 104.805 114.838 1.00 11.48 82 CYS A CA 1
ATOM 507 C C . CYS A 1 107 ? 130.780 104.312 116.232 1.00 10.68 82 CYS A C 1
ATOM 508 O O . CYS A 1 107 ? 130.067 103.320 116.397 1.00 12.05 82 CYS A O 1
ATOM 511 N N . TYR A 1 108 ? 131.288 105.015 117.238 1.00 8.84 83 TYR A N 1
ATOM 512 C CA . TYR A 1 108 ? 130.893 104.756 118.613 1.00 8.48 83 TYR A CA 1
ATOM 513 C C . TYR A 1 108 ? 129.618 105.518 118.950 1.00 8.41 83 TYR A C 1
ATOM 514 O O . TYR A 1 108 ? 129.350 106.592 118.405 1.00 10.74 83 TYR A O 1
ATOM 523 N N . VAL A 1 109 ? 128.827 104.951 119.855 1.00 7.94 84 VAL A N 1
ATOM 524 C CA . VAL A 1 109 ? 127.691 105.671 120.426 1.00 7.80 84 VAL A CA 1
ATOM 525 C C . VAL A 1 109 ? 128.255 106.734 121.362 1.00 6.57 84 VAL A C 1
ATOM 526 O O . VAL A 1 109 ? 129.386 106.586 121.846 1.00 6.61 84 VAL A O 1
ATOM 530 N N . PRO A 1 110 ? 127.532 107.821 121.630 1.00 7.71 85 PRO A N 1
ATOM 531 C CA . PRO A 1 110 ? 128.023 108.797 122.608 1.00 7.06 85 PRO A CA 1
ATOM 532 C C . PRO A 1 110 ? 128.126 108.180 123.994 1.00 5.07 85 PRO A C 1
ATOM 533 O O . PRO A 1 110 ? 127.394 107.250 124.339 1.00 5.40 85 PRO A O 1
ATOM 537 N N . TYR A 1 111 ? 129.070 108.699 124.781 1.00 6.14 86 TYR A N 1
ATOM 538 C CA . TYR A 1 111 ? 129.287 108.274 126.164 1.00 5.33 86 TYR A CA 1
ATOM 539 C C . TYR A 1 111 ? 129.659 106.790 126.229 1.00 4.32 86 TYR A C 1
ATOM 540 O O . TYR A 1 111 ? 129.009 105.986 126.896 1.00 4.85 86 TYR A O 1
ATOM 549 N N . ILE A 1 112 ? 130.741 106.450 125.522 1.00 5.23 87 ILE A N 1
ATOM 550 C CA . ILE A 1 112 ? 131.158 105.054 125.384 1.00 4.48 87 ILE A CA 1
ATOM 551 C C . ILE A 1 112 ? 131.375 104.416 126.750 1.00 3.73 87 ILE A C 1
ATOM 552 O O . ILE A 1 112 ? 130.932 103.291 127.007 1.00 4.66 87 ILE A O 1
ATOM 557 N N . ALA A 1 113 ? 132.070 105.126 127.643 1.00 3.48 88 ALA A N 1
ATOM 558 C CA . ALA A 1 113 ? 132.486 104.532 128.910 1.00 4.12 88 ALA A CA 1
ATOM 559 C C . ALA A 1 113 ? 131.287 104.089 129.742 1.00 2.96 88 ALA A C 1
ATOM 560 O O . ALA A 1 113 ? 131.304 103.007 130.338 1.00 3.70 88 ALA A O 1
ATOM 562 N N . TYR A 1 114 ? 130.237 104.910 129.792 1.00 3.06 89 TYR A N 1
ATOM 563 C CA . TYR A 1 114 ? 129.048 104.538 130.552 1.00 3.41 89 TYR A CA 1
ATOM 564 C C . TYR A 1 114 ? 128.278 103.408 129.876 1.00 2.98 89 TYR A C 1
ATOM 565 O O . TYR A 1 114 ? 127.799 102.490 130.551 1.00 4.14 89 TYR A O 1
ATOM 574 N N . LYS A 1 115 ? 128.148 103.456 128.547 1.00 3.44 90 LYS A N 1
ATOM 575 C CA . LYS A 1 115 ? 127.399 102.425 127.835 1.00 3.46 90 LYS A CA 1
ATOM 576 C C . LYS A 1 115 ? 128.060 101.056 127.934 1.00 3.72 90 LYS A C 1
ATOM 577 O O . LYS A 1 115 ? 127.384 100.040 127.745 1.00 5.39 90 LYS A O 1
ATOM 583 N N . LEU A 1 116 ? 129.362 101.005 128.219 1.00 4.14 91 LEU A N 1
ATOM 584 C CA . LEU A 1 116 ? 130.039 99.727 128.402 1.00 4.43 91 LEU A CA 1
ATOM 585 C C . LEU A 1 116 ? 129.687 99.065 129.728 1.00 4.92 91 LEU A C 1
ATOM 586 O O . LEU A 1 116 ? 129.933 97.866 129.889 1.00 7.00 91 LEU A O 1
ATOM 591 N N . ILE A 1 117 ? 129.123 99.808 130.673 1.00 4.46 92 ILE A N 1
ATOM 592 C CA . ILE A 1 117 ? 128.894 99.308 132.023 1.00 5.13 92 ILE A CA 1
ATOM 593 C C . ILE A 1 117 ? 127.485 98.737 132.119 1.00 5.43 92 ILE A C 1
ATOM 594 O O . ILE A 1 117 ? 126.500 99.444 131.878 1.00 6.18 92 ILE A O 1
ATOM 599 N N . ARG A 1 118 ? 127.389 97.459 132.479 1.00 5.61 93 ARG A N 1
ATOM 600 C CA . ARG A 1 118 ? 126.101 96.849 132.777 1.00 6.07 93 ARG A CA 1
ATOM 601 C C . ARG A 1 118 ? 125.762 96.921 134.261 1.00 5.50 93 ARG A C 1
ATOM 602 O O . ARG A 1 118 ? 124.602 97.141 134.621 1.00 7.81 93 ARG A O 1
ATOM 610 N N . HIS A 1 119 ? 126.757 96.750 135.128 1.00 7.00 94 HIS A N 1
ATOM 611 C CA . HIS A 1 119 ? 126.524 96.692 136.563 1.00 6.67 94 HIS A CA 1
ATOM 612 C C . HIS A 1 119 ? 127.828 96.984 137.291 1.00 6.60 94 HIS A C 1
ATOM 613 O O . HIS A 1 119 ? 128.896 96.544 136.861 1.00 8.74 94 HIS A O 1
ATOM 620 N N . VAL A 1 120 ? 127.729 97.730 138.388 1.00 6.19 95 VAL A N 1
ATOM 621 C CA . VAL A 1 120 ? 128.851 98.001 139.277 1.00 7.28 95 VAL A CA 1
ATOM 622 C C . VAL A 1 120 ? 128.455 97.569 140.680 1.00 6.43 95 VAL A C 1
ATOM 623 O O . VAL A 1 120 ? 127.351 97.876 141.141 1.00 8.83 95 VAL A O 1
ATOM 627 N N . ALA A 1 121 ? 129.348 96.850 141.353 1.00 8.19 96 ALA A N 1
ATOM 628 C CA . ALA A 1 121 ? 129.117 96.405 142.720 1.00 9.26 96 ALA A CA 1
ATOM 629 C C . ALA A 1 121 ? 130.350 96.695 143.562 1.00 8.99 96 ALA A C 1
ATOM 630 O O . ALA A 1 121 ? 131.469 96.357 143.165 1.00 10.46 96 ALA A O 1
ATOM 632 N N . VAL A 1 122 ? 130.141 97.319 144.717 1.00 10.18 97 VAL A N 1
ATOM 633 C CA . VAL A 1 122 ? 131.191 97.536 145.705 1.00 10.06 97 VAL A CA 1
ATOM 634 C C . VAL A 1 122 ? 130.972 96.536 146.831 1.00 11.58 97 VAL A C 1
ATOM 635 O O . VAL A 1 122 ? 129.926 96.551 147.490 1.00 14.32 97 VAL A O 1
ATOM 639 N N . ASN A 1 123 ? 131.953 95.668 147.054 1.00 13.18 98 ASN A N 1
ATOM 640 C CA . ASN A 1 123 ? 131.829 94.574 148.004 1.00 15.22 98 ASN A CA 1
ATOM 641 C C . ASN A 1 123 ? 132.882 94.688 149.096 1.00 17.34 98 ASN A C 1
ATOM 642 O O . ASN A 1 123 ? 133.962 95.246 148.886 1.00 19.27 98 ASN A O 1
ATOM 647 N N . SER A 1 124 ? 132.552 94.150 150.268 1.00 19.55 99 SER A N 1
ATOM 648 C CA . SER A 1 124 ? 133.489 94.016 151.382 1.00 24.32 99 SER A CA 1
ATOM 649 C C . SER A 1 124 ? 133.398 92.581 151.888 1.00 30.15 99 SER A C 1
ATOM 650 O O . SER A 1 124 ? 132.455 92.233 152.605 1.00 34.83 99 SER A O 1
ATOM 653 N N . ALA A 1 125 ? 134.377 91.759 151.513 1.00 33.11 100 ALA A N 1
ATOM 654 C CA . ALA A 1 125 ? 134.448 90.355 151.915 1.00 34.65 100 ALA A CA 1
ATOM 655 C C . ALA A 1 125 ? 133.153 89.618 151.573 1.00 37.49 100 ALA A C 1
ATOM 656 O O . ALA A 1 125 ? 132.447 89.099 152.440 1.00 39.89 100 ALA A O 1
ATOM 658 N N . ALA A 1 126 ? 132.845 89.598 150.275 1.00 36.15 101 ALA A N 1
ATOM 659 C CA . ALA A 1 126 ? 131.696 88.888 149.712 1.00 36.93 101 ALA A CA 1
ATOM 660 C C . ALA A 1 126 ? 130.359 89.433 150.207 1.00 36.77 101 ALA A C 1
ATOM 661 O O . ALA A 1 126 ? 129.345 88.729 150.160 1.00 39.78 101 ALA A O 1
ATOM 663 N N . ASP A 1 127 ? 130.327 90.676 150.683 1.00 33.66 102 ASP A N 1
ATOM 664 C CA . ASP A 1 127 ? 129.088 91.330 151.083 1.00 29.94 102 ASP A CA 1
ATOM 665 C C . ASP A 1 127 ? 128.978 92.661 150.356 1.00 24.23 102 ASP A C 1
ATOM 666 O O . ASP A 1 127 ? 129.927 93.451 150.356 1.00 24.93 102 ASP A O 1
ATOM 671 N N . THR A 1 128 ? 127.821 92.909 149.749 1.00 18.97 103 THR A N 1
ATOM 672 C CA . THR A 1 128 ? 127.628 94.096 148.928 1.00 17.58 103 THR A CA 1
ATOM 673 C C . THR A 1 128 ? 127.467 95.336 149.800 1.00 14.88 103 THR A C 1
ATOM 674 O O . THR A 1 128 ? 126.630 95.366 150.707 1.00 18.35 103 THR A O 1
ATOM 678 N N . ILE A 1 129 ? 128.272 96.356 149.522 1.00 14.21 104 ILE A N 1
ATOM 679 C CA . ILE A 1 129 ? 128.129 97.652 150.177 1.00 12.50 104 ILE A CA 1
ATOM 680 C C . ILE A 1 129 ? 127.186 98.554 149.399 1.00 11.98 104 ILE A C 1
ATOM 681 O O . ILE A 1 129 ? 126.303 99.197 149.972 1.00 15.51 104 ILE A O 1
ATOM 686 N N . TRP A 1 130 ? 127.382 98.621 148.086 1.00 10.02 105 TRP A N 1
ATOM 687 C CA . TRP A 1 130 ? 126.568 99.437 147.200 1.00 9.76 105 TRP A CA 1
ATOM 688 C C . TRP A 1 130 ? 126.689 98.864 145.798 1.00 9.41 105 TRP A C 1
ATOM 689 O O . TRP A 1 130 ? 127.761 98.396 145.407 1.00 10.18 105 TRP A O 1
ATOM 700 N N . GLU A 1 131 ? 125.588 98.891 145.054 1.00 10.41 106 GLU A N 1
ATOM 701 C CA . GLU A 1 131 ? 125.595 98.405 143.684 1.00 10.58 106 GLU A CA 1
ATOM 702 C C . GLU A 1 131 ? 124.551 99.166 142.883 1.00 9.29 106 GLU A C 1
ATOM 703 O O . GLU A 1 131 ? 123.575 99.685 143.430 1.00 13.27 106 GLU A O 1
ATOM 709 N N . THR A 1 132 ? 124.773 99.230 141.574 1.00 7.88 107 THR A N 1
ATOM 710 C CA . THR A 1 132 ? 123.850 99.908 140.679 1.00 7.66 107 THR A CA 1
ATOM 711 C C . THR A 1 132 ? 123.937 99.276 139.300 1.00 7.02 107 THR A C 1
ATOM 712 O O . THR A 1 132 ? 124.944 98.657 138.946 1.00 8.64 107 THR A O 1
ATOM 716 N N . SER A 1 133 ? 122.865 99.428 138.532 1.00 7.45 108 SER A N 1
ATOM 717 C CA . SER A 1 133 ? 122.909 99.085 137.123 1.00 7.15 108 SER A CA 1
ATOM 718 C C . SER A 1 133 ? 123.609 100.195 136.345 1.00 6.14 108 SER A C 1
ATOM 719 O O . SER A 1 133 ? 123.735 101.331 136.810 1.00 6.21 108 SER A O 1
ATOM 722 N N . GLY A 1 134 ? 124.080 99.847 135.147 1.00 6.93 109 GLY A N 1
ATOM 723 C CA . GLY A 1 134 ? 124.719 100.842 134.302 1.00 5.99 109 GLY A CA 1
ATOM 724 C C . GLY A 1 134 ? 123.782 101.971 133.916 1.00 5.45 109 GLY A C 1
ATOM 725 O O . GLY A 1 134 ? 124.185 103.136 133.867 1.00 6.08 109 GLY A O 1
ATOM 726 N N . GLU A 1 135 ? 122.517 101.643 133.637 1.00 5.53 110 GLU A N 1
ATOM 727 C CA . GLU A 1 135 ? 121.565 102.664 133.213 1.00 7.25 110 GLU A CA 1
ATOM 728 C C . GLU A 1 135 ? 121.298 103.678 134.320 1.00 6.92 110 GLU A C 1
ATOM 729 O O . GLU A 1 135 ? 121.213 104.881 134.056 1.00 6.83 110 GLU A O 1
ATOM 735 N N . GLU A 1 136 ? 121.158 103.212 135.564 1.00 7.48 111 GLU A N 1
ATOM 736 C CA . GLU A 1 136 ? 120.923 104.133 136.674 1.00 7.09 111 GLU A CA 1
ATOM 737 C C . GLU A 1 136 ? 122.117 105.056 136.891 1.00 7.44 111 GLU A C 1
ATOM 738 O O . GLU A 1 136 ? 121.948 106.258 137.127 1.00 8.24 111 GLU A O 1
ATOM 744 N N . LEU A 1 137 ? 123.333 104.512 136.812 1.00 6.73 112 LEU A N 1
ATOM 745 C CA . LEU A 1 137 ? 124.531 105.337 136.933 1.00 6.59 112 LEU A CA 1
ATOM 746 C C . LEU A 1 137 ? 124.593 106.378 135.822 1.00 6.09 112 LEU A C 1
ATOM 747 O O . LEU A 1 137 ? 124.866 107.561 136.069 1.00 6.86 112 LEU A O 1
ATOM 752 N N . PHE A 1 138 ? 124.328 105.950 134.585 1.00 5.99 113 PHE A N 1
ATOM 753 C CA . PHE A 1 138 ? 124.342 106.867 133.452 1.00 6.36 113 PHE A CA 1
ATOM 754 C C . PHE A 1 138 ? 123.313 107.976 133.628 1.00 7.11 113 PHE A C 1
ATOM 755 O O . PHE A 1 138 ? 123.597 109.147 133.352 1.00 9.49 113 PHE A O 1
ATOM 763 N N . ASP A 1 139 ? 122.113 107.625 134.094 1.00 7.88 114 ASP A N 1
ATOM 764 C CA . ASP A 1 139 ? 121.087 108.631 134.344 1.00 9.29 114 ASP A CA 1
ATOM 765 C C . ASP A 1 139 ? 121.518 109.598 135.440 1.00 9.35 114 ASP A C 1
ATOM 766 O O . ASP A 1 139 ? 121.279 110.807 135.340 1.00 11.23 114 ASP A O 1
ATOM 771 N N . SER A 1 140 ? 122.157 109.085 136.493 1.00 8.38 115 SER A N 1
ATOM 772 C CA . SER A 1 140 ? 122.599 109.942 137.585 1.00 9.57 115 SER A CA 1
ATOM 773 C C . SER A 1 140 ? 123.737 110.869 137.177 1.00 10.73 115 SER A C 1
ATOM 774 O O . SER A 1 140 ? 123.911 111.921 137.800 1.00 13.13 115 SER A O 1
ATOM 777 N N . CYS A 1 141 ? 124.517 110.507 136.158 1.00 10.81 116 CYS A N 1
ATOM 778 C CA . CYS A 1 141 ? 125.628 111.347 135.724 1.00 11.13 116 CYS A CA 1
ATOM 779 C C . CYS A 1 141 ? 125.293 112.257 134.548 1.00 13.69 116 CYS A C 1
ATOM 780 O O . CYS A 1 141 ? 126.115 113.108 134.195 1.00 16.38 116 CYS A O 1
ATOM 783 N N . LEU A 1 142 ? 124.108 112.118 133.949 1.00 13.53 117 LEU A N 1
ATOM 784 C CA . LEU A 1 142 ? 123.824 112.778 132.678 1.00 15.16 117 LEU A CA 1
ATOM 785 C C . LEU A 1 142 ? 123.809 114.300 132.779 1.00 18.29 117 LEU A C 1
ATOM 786 O O . LEU A 1 142 ? 123.975 114.975 131.759 1.00 19.70 117 LEU A O 1
ATOM 791 N N . ASP A 1 143 ? 123.619 114.856 133.976 1.00 19.78 118 ASP A N 1
ATOM 792 C CA . ASP A 1 143 ? 123.492 116.301 134.122 1.00 21.28 118 ASP A CA 1
ATOM 793 C C . ASP A 1 143 ? 124.826 117.039 134.057 1.00 22.30 118 ASP A C 1
ATOM 794 O O . ASP A 1 143 ? 124.830 118.252 133.824 1.00 24.76 118 ASP A O 1
ATOM 799 N N . ASN A 1 144 ? 125.947 116.349 134.255 1.00 20.31 119 ASN A N 1
ATOM 800 C CA . ASN A 1 144 ? 127.263 116.990 134.305 1.00 19.16 119 ASN A CA 1
ATOM 801 C C . ASN A 1 144 ? 127.914 116.872 132.932 1.00 19.21 119 ASN A C 1
ATOM 802 O O . ASN A 1 144 ? 128.410 115.808 132.557 1.00 19.81 119 ASN A O 1
ATOM 807 N N . GLU A 1 145 ? 127.934 117.980 132.186 1.00 18.15 120 GLU A N 1
ATOM 808 C CA . GLU A 1 145 ? 128.387 117.938 130.796 1.00 19.13 120 GLU A CA 1
ATOM 809 C C . GLU A 1 145 ? 129.879 117.630 130.691 1.00 18.38 120 GLU A C 1
ATOM 810 O O . GLU A 1 145 ? 130.297 116.897 129.789 1.00 19.63 120 GLU A O 1
ATOM 816 N N . ARG A 1 146 ? 130.698 118.184 131.589 1.00 18.80 121 ARG A N 1
ATOM 817 C CA . ARG A 1 146 ? 132.131 117.891 131.572 1.00 19.87 121 ARG A CA 1
ATOM 818 C C . ARG A 1 146 ? 132.391 116.410 131.832 1.00 15.66 121 ARG A C 1
ATOM 819 O O . ARG A 1 146 ? 133.184 115.763 131.130 1.00 17.99 121 ARG A O 1
ATOM 827 N N . VAL A 1 147 ? 131.714 115.856 132.839 1.00 16.77 122 VAL A N 1
ATOM 828 C CA . VAL A 1 147 ? 131.896 114.452 133.191 1.00 15.50 122 VAL A CA 1
ATOM 829 C C . VAL A 1 147 ? 131.477 113.555 132.032 1.00 13.00 122 VAL A C 1
ATOM 830 O O . VAL A 1 147 ? 132.180 112.602 131.676 1.00 13.67 122 VAL A O 1
ATOM 834 N N . MET A 1 148 ? 130.324 113.848 131.424 1.00 11.55 123 MET A N 1
ATOM 835 C CA . MET A 1 148 ? 129.874 113.057 130.282 1.00 11.91 123 MET A CA 1
ATOM 836 C C . MET A 1 148 ? 130.830 113.185 129.104 1.00 10.25 123 MET A C 1
ATOM 837 O O . MET A 1 148 ? 131.083 112.205 128.393 1.00 11.24 123 MET A O 1
ATOM 842 N N . GLU A 1 149 ? 131.369 114.386 128.876 1.00 11.24 124 GLU A N 1
ATOM 843 C CA . GLU A 1 149 ? 132.356 114.562 127.816 1.00 13.43 124 GLU A CA 1
ATOM 844 C C . GLU A 1 149 ? 133.576 113.682 128.055 1.00 12.14 124 GLU A C 1
ATOM 845 O O . GLU A 1 149 ? 134.182 113.176 127.104 1.00 11.90 124 GLU A O 1
ATOM 851 N N . LEU A 1 150 ? 133.949 113.490 129.324 1.00 10.32 125 LEU A N 1
ATOM 852 C CA . LEU A 1 150 ? 135.053 112.582 129.633 1.00 8.77 125 LEU A CA 1
ATOM 853 C C . LEU A 1 150 ? 134.807 111.173 129.097 1.00 7.01 125 LEU A C 1
ATOM 854 O O . LEU A 1 150 ? 135.762 110.451 128.793 1.00 5.76 125 LEU A O 1
ATOM 859 N N . SER A 1 151 ? 133.545 110.766 128.969 1.00 6.52 126 SER A N 1
ATOM 860 C CA . SER A 1 151 ? 133.207 109.388 128.633 1.00 6.28 126 SER A CA 1
ATOM 861 C C . SER A 1 151 ? 133.238 109.095 127.135 1.00 5.96 126 SER A C 1
ATOM 862 O O . SER A 1 151 ? 132.774 108.024 126.732 1.00 6.34 126 SER A O 1
ATOM 865 N N . GLY A 1 152 ? 133.780 109.985 126.306 1.00 6.74 127 GLY A N 1
ATOM 866 C CA . GLY A 1 152 ? 133.843 109.701 124.885 1.00 7.36 127 GLY A CA 1
ATOM 867 C C . GLY A 1 152 ? 132.741 110.291 124.028 1.00 9.16 127 GLY A C 1
ATOM 868 O O . GLY A 1 152 ? 132.047 109.559 123.316 1.00 12.22 127 GLY A O 1
ATOM 869 N N . PHE A 1 153 ? 132.548 111.605 124.103 1.00 9.82 128 PHE A N 1
ATOM 870 C CA . PHE A 1 153 ? 131.599 112.325 123.254 1.00 10.82 128 PHE A CA 1
ATOM 871 C C . PHE A 1 153 ? 132.387 113.305 122.387 1.00 12.09 128 PHE A C 1
ATOM 872 O O . PHE A 1 153 ? 132.735 114.399 122.841 1.00 16.14 128 PHE A O 1
ATOM 880 N N . SER A 1 154 ? 132.663 112.921 121.140 1.00 10.16 129 SER A N 1
ATOM 881 C CA . SER A 1 154 ? 133.469 113.755 120.256 1.00 11.77 129 SER A CA 1
ATOM 882 C C . SER A 1 154 ? 133.189 113.391 118.804 1.00 13.53 129 SER A C 1
ATOM 883 O O . SER A 1 154 ? 132.646 112.326 118.501 1.00 13.33 129 SER A O 1
ATOM 886 N N . ARG A 1 155 ? 133.578 114.304 117.910 1.00 15.22 130 ARG A N 1
ATOM 887 C CA . ARG A 1 155 ? 133.432 114.063 116.477 1.00 15.42 130 ARG A CA 1
ATOM 888 C C . ARG A 1 155 ? 134.289 112.888 116.021 1.00 15.94 130 ARG A C 1
ATOM 889 O O . ARG A 1 155 ? 133.860 112.085 115.184 1.00 16.81 130 ARG A O 1
ATOM 897 N N . GLU A 1 156 ? 135.507 112.773 116.556 1.00 16.31 131 GLU A N 1
ATOM 898 C CA . GLU A 1 156 ? 136.398 111.690 116.151 1.00 16.78 131 GLU A CA 1
ATOM 899 C C . GLU A 1 156 ? 135.831 110.328 116.531 1.00 15.14 131 GLU A C 1
ATOM 900 O O . GLU A 1 156 ? 135.994 109.350 115.792 1.00 17.84 131 GLU A O 1
ATOM 906 N N . LEU A 1 157 ? 135.165 110.242 117.683 1.00 14.60 132 LEU A N 1
ATOM 907 C CA . LEU A 1 157 ? 134.692 108.954 118.177 1.00 12.37 132 LEU A CA 1
ATOM 908 C C . LEU A 1 157 ? 133.309 108.597 117.640 1.00 10.31 132 LEU A C 1
ATOM 909 O O . LEU A 1 157 ? 133.034 107.424 117.370 1.00 9.95 132 LEU A O 1
ATOM 914 N N . ASN A 1 158 ? 132.427 109.583 117.480 1.00 10.56 133 ASN A N 1
ATOM 915 C CA . ASN A 1 158 ? 131.011 109.305 117.290 1.00 10.71 133 ASN A CA 1
ATOM 916 C C . ASN A 1 158 ? 130.512 109.488 115.863 1.00 12.84 133 ASN A C 1
ATOM 917 O O . ASN A 1 158 ? 129.417 109.011 115.552 1.00 14.44 133 ASN A O 1
ATOM 922 N N . ASP A 1 159 ? 131.263 110.151 114.992 1.00 14.75 134 ASP A N 1
ATOM 923 C CA . ASP A 1 159 ? 130.845 110.248 113.602 1.00 15.27 134 ASP A CA 1
ATOM 924 C C . ASP A 1 159 ? 131.262 109.001 112.834 1.00 16.01 134 ASP A C 1
ATOM 925 O O . ASP A 1 159 ? 132.285 108.376 113.127 1.00 17.81 134 ASP A O 1
ATOM 930 N N . LEU A 1 160 ? 130.444 108.633 111.849 1.00 15.65 135 LEU A N 1
ATOM 931 C CA . LEU A 1 160 ? 130.685 107.413 111.090 1.00 16.18 135 LEU A CA 1
ATOM 932 C C . LEU A 1 160 ? 132.008 107.502 110.339 1.00 16.77 135 LEU A C 1
ATOM 933 O O . LEU A 1 160 ? 132.278 108.483 109.641 1.00 19.34 135 LEU A O 1
ATOM 938 N N . SER A 1 161 ? 132.829 106.467 110.484 1.00 17.08 136 SER A N 1
ATOM 939 C CA . SER A 1 161 ? 134.110 106.366 109.803 1.00 17.61 136 SER A CA 1
ATOM 940 C C . SER A 1 161 ? 134.110 105.132 108.914 1.00 21.85 136 SER A C 1
ATOM 941 O O . SER A 1 161 ? 133.513 104.107 109.251 1.00 22.95 136 SER A O 1
ATOM 944 N N . THR A 1 162 ? 134.789 105.235 107.776 1.00 23.57 137 THR A N 1
ATOM 945 C CA . THR A 1 162 ? 134.774 104.195 106.758 1.00 26.19 137 THR A CA 1
ATOM 946 C C . THR A 1 162 ? 136.179 103.652 106.545 1.00 27.47 137 THR A C 1
ATOM 947 O O . THR A 1 162 ? 137.133 104.423 106.403 1.00 28.25 137 THR A O 1
ATOM 951 N N . GLY A 1 163 ? 136.298 102.328 106.530 1.00 28.41 138 GLY A N 1
ATOM 952 C CA . GLY A 1 163 ? 137.513 101.652 106.112 1.00 31.80 138 GLY A CA 1
ATOM 953 C C . GLY A 1 163 ? 137.277 100.947 104.786 1.00 36.31 138 GLY A C 1
ATOM 954 O O . GLY A 1 163 ? 136.265 100.267 104.607 1.00 35.77 138 GLY A O 1
ATOM 955 N N . SER A 1 164 ? 138.221 101.127 103.862 1.00 41.66 139 SER A N 1
ATOM 956 C CA . SER A 1 164 ? 138.114 100.552 102.529 1.00 44.78 139 SER A CA 1
ATOM 957 C C . SER A 1 164 ? 139.141 99.464 102.253 1.00 45.49 139 SER A C 1
ATOM 958 O O . SER A 1 164 ? 139.056 98.807 101.210 1.00 51.17 139 SER A O 1
ATOM 961 N N . SER A 1 165 ? 140.100 99.260 103.147 1.00 44.03 140 SER A N 1
ATOM 962 C CA . SER A 1 165 ? 141.114 98.230 103.013 1.00 47.33 140 SER A CA 1
ATOM 963 C C . SER A 1 165 ? 141.315 97.575 104.370 1.00 45.67 140 SER A C 1
ATOM 964 O O . SER A 1 165 ? 141.025 98.190 105.403 1.00 44.92 140 SER A O 1
ATOM 967 N N . PRO A 1 166 ? 141.794 96.329 104.402 1.00 46.71 141 PRO A N 1
ATOM 968 C CA . PRO A 1 166 ? 142.006 95.665 105.699 1.00 45.62 141 PRO A CA 1
ATOM 969 C C . PRO A 1 166 ? 143.010 96.375 106.591 1.00 47.91 141 PRO A C 1
ATOM 970 O O . PRO A 1 166 ? 143.004 96.146 107.807 1.00 48.58 141 PRO A O 1
ATOM 974 N N . ASN A 1 167 ? 143.870 97.226 106.032 1.00 49.20 142 ASN A N 1
ATOM 975 C CA . ASN A 1 167 ? 144.824 97.998 106.815 1.00 48.13 142 ASN A CA 1
ATOM 976 C C . ASN A 1 167 ? 144.328 99.395 107.164 1.00 45.70 142 ASN A C 1
ATOM 977 O O . ASN A 1 167 ? 145.002 100.100 107.921 1.00 45.71 142 ASN A O 1
ATOM 982 N N . ASP A 1 168 ? 143.180 99.811 106.635 1.00 43.90 143 ASP A N 1
ATOM 983 C CA . ASP A 1 168 ? 142.660 101.141 106.922 1.00 41.40 143 ASP A CA 1
ATOM 984 C C . ASP A 1 168 ? 142.248 101.252 108.385 1.00 37.88 143 ASP A C 1
ATOM 985 O O . ASP A 1 168 ? 141.653 100.332 108.950 1.00 38.11 143 ASP A O 1
ATOM 990 N N . VAL A 1 169 ? 142.564 102.390 108.995 1.00 34.86 144 VAL A N 1
ATOM 991 C CA . VAL A 1 169 ? 142.244 102.639 110.397 1.00 32.57 144 VAL A CA 1
ATOM 992 C C . VAL A 1 169 ? 140.879 103.316 110.458 1.00 27.67 144 VAL A C 1
ATOM 993 O O . VAL A 1 169 ? 140.732 104.475 110.062 1.00 30.39 144 VAL A O 1
ATOM 997 N N . ILE A 1 170 ? 139.877 102.590 110.950 1.00 26.06 145 ILE A N 1
ATOM 998 C CA . ILE A 1 170 ? 138.548 103.171 111.109 1.00 23.90 145 ILE A CA 1
ATOM 999 C C . ILE A 1 170 ? 138.510 104.108 112.309 1.00 21.65 145 ILE A C 1
ATOM 1000 O O . ILE A 1 170 ? 138.024 105.240 112.218 1.00 23.22 145 ILE A O 1
ATOM 1005 N N . LYS A 1 171 ? 139.029 103.656 113.449 1.00 21.76 146 LYS A N 1
ATOM 1006 C CA . LYS A 1 171 ? 139.072 104.457 114.665 1.00 20.14 146 LYS A CA 1
ATOM 1007 C C . LYS A 1 171 ? 140.445 104.329 115.304 1.00 19.97 146 LYS A C 1
ATOM 1008 O O . LYS A 1 171 ? 140.947 103.216 115.487 1.00 20.49 146 LYS A O 1
ATOM 1014 N N . GLU A 1 172 ? 141.044 105.466 115.643 1.00 19.16 147 GLU A N 1
ATOM 1015 C CA . GLU A 1 172 ? 142.290 105.456 116.389 1.00 22.16 147 GLU A CA 1
ATOM 1016 C C . GLU A 1 172 ? 142.033 105.056 117.838 1.00 21.05 147 GLU A C 1
ATOM 1017 O O . GLU A 1 172 ? 140.917 105.169 118.354 1.00 21.06 147 GLU A O 1
ATOM 1023 N N . ALA A 1 173 ? 143.083 104.571 118.494 1.00 19.44 148 ALA A N 1
ATOM 1024 C CA . ALA A 1 173 ? 142.970 104.185 119.893 1.00 17.99 148 ALA A CA 1
ATOM 1025 C C . ALA A 1 173 ? 142.629 105.398 120.750 1.00 17.31 148 ALA A C 1
ATOM 1026 O O . ALA A 1 173 ? 143.039 106.526 120.464 1.00 18.49 148 ALA A O 1
ATOM 1028 N N . ALA A 1 174 ? 141.858 105.159 121.808 1.00 15.82 149 ALA A N 1
ATOM 1029 C CA . ALA A 1 174 ? 141.403 106.240 122.668 1.00 14.28 149 ALA A CA 1
ATOM 1030 C C . ALA A 1 174 ? 141.230 105.721 124.087 1.00 13.69 149 ALA A C 1
ATOM 1031 O O . ALA A 1 174 ? 141.096 104.517 124.319 1.00 17.12 149 ALA A O 1
ATOM 1033 N N . CYS A 1 175 ? 141.242 106.652 125.035 1.00 12.64 150 CYS A N 1
ATOM 1034 C CA . CYS A 1 175 ? 140.968 106.365 126.435 1.00 11.76 150 CYS A CA 1
ATOM 1035 C C . CYS A 1 175 ? 139.769 107.192 126.876 1.00 8.94 150 CYS A C 1
ATOM 1036 O O . CYS A 1 175 ? 139.750 108.413 126.690 1.00 11.99 150 CYS A O 1
ATOM 1039 N N . VAL A 1 176 ? 138.772 106.526 127.455 1.00 8.12 151 VAL A N 1
ATOM 1040 C CA . VAL A 1 176 ? 137.564 107.179 127.933 1.00 6.95 151 VAL A CA 1
ATOM 1041 C C . VAL A 1 176 ? 137.382 106.834 129.404 1.00 5.85 151 VAL A C 1
ATOM 1042 O O . VAL A 1 176 ? 137.891 105.826 129.899 1.00 8.05 151 VAL A O 1
ATOM 1046 N N . HIS A 1 177 ? 136.649 107.692 130.107 1.00 4.74 152 HIS A N 1
ATOM 1047 C CA . HIS A 1 177 ? 136.506 107.579 131.551 1.00 5.06 152 HIS A CA 1
ATOM 1048 C C . HIS A 1 177 ? 135.049 107.732 131.954 1.00 4.65 152 HIS A C 1
ATOM 1049 O O . HIS A 1 177 ? 134.350 108.624 131.467 1.00 6.30 152 HIS A O 1
ATOM 1056 N N . ALA A 1 178 ? 134.600 106.861 132.852 1.00 4.05 153 ALA A N 1
ATOM 1057 C CA . ALA A 1 178 ? 133.253 106.909 133.408 1.00 4.64 153 ALA A CA 1
ATOM 1058 C C . ALA A 1 178 ? 133.359 107.242 134.891 1.00 4.74 153 ALA A C 1
ATOM 1059 O O . ALA A 1 178 ? 133.900 106.453 135.672 1.00 6.24 153 ALA A O 1
ATOM 1061 N N . TYR A 1 179 ? 132.844 108.404 135.276 1.00 4.62 154 TYR A N 1
ATOM 1062 C CA . TYR A 1 179 ? 132.786 108.773 136.686 1.00 5.39 154 TYR A CA 1
ATOM 1063 C C . TYR A 1 179 ? 131.702 107.942 137.361 1.00 4.73 154 TYR A C 1
ATOM 1064 O O . TYR A 1 179 ? 130.514 108.103 137.069 1.00 6.60 154 TYR A O 1
ATOM 1073 N N . ILE A 1 180 ? 132.108 107.052 138.260 1.00 5.41 155 ILE A N 1
ATOM 1074 C CA . ILE A 1 180 ? 131.158 106.154 138.935 1.00 5.75 155 ILE A CA 1
ATOM 1075 C C . ILE A 1 180 ? 130.624 106.933 140.131 1.00 5.68 155 ILE A C 1
ATOM 1076 O O . ILE A 1 180 ? 131.121 106.849 141.255 1.00 6.83 155 ILE A O 1
ATOM 1081 N N . LYS A 1 181 ? 129.585 107.723 139.873 1.00 7.00 156 LYS A N 1
ATOM 1082 C CA . LYS A 1 181 ? 128.953 108.498 140.930 1.00 7.69 156 LYS A CA 1
ATOM 1083 C C . LYS A 1 181 ? 128.323 107.567 141.957 1.00 7.87 156 LYS A C 1
ATOM 1084 O O . LYS A 1 181 ? 127.555 106.666 141.611 1.00 9.50 156 LYS A O 1
ATOM 1090 N N . THR A 1 182 ? 128.652 107.789 143.220 1.00 9.11 157 THR A N 1
ATOM 1091 C CA . THR A 1 182 ? 128.195 106.981 144.337 1.00 8.62 157 THR A CA 1
ATOM 1092 C C . THR A 1 182 ? 127.627 107.898 145.407 1.00 7.87 157 THR A C 1
ATOM 1093 O O . THR A 1 182 ? 127.908 109.101 145.415 1.00 10.09 157 THR A O 1
ATOM 1097 N N . PRO A 1 183 ? 126.814 107.364 146.321 1.00 8.56 158 PRO A N 1
ATOM 1098 C CA . PRO A 1 183 ? 126.390 108.176 147.473 1.00 8.02 158 PRO A CA 1
ATOM 1099 C C . PRO A 1 183 ? 127.553 108.655 148.323 1.00 8.10 158 PRO A C 1
ATOM 1100 O O . PRO A 1 183 ? 127.386 109.604 149.097 1.00 10.09 158 PRO A O 1
ATOM 1104 N N . PHE A 1 184 ? 128.728 108.033 148.200 1.00 7.22 159 PHE A N 1
ATOM 1105 C CA . PHE A 1 184 ? 129.907 108.459 148.942 1.00 7.33 159 PHE A CA 1
ATOM 1106 C C . PHE A 1 184 ? 130.444 109.811 148.488 1.00 6.73 159 PHE A C 1
ATOM 1107 O O . PHE A 1 184 ? 131.276 110.393 149.192 1.00 7.66 159 PHE A O 1
ATOM 1115 N N . ASP A 1 185 ? 129.998 110.321 147.342 1.00 8.07 160 ASP A N 1
ATOM 1116 C CA . ASP A 1 185 ? 130.389 111.639 146.859 1.00 7.68 160 ASP A CA 1
ATOM 1117 C C . ASP A 1 185 ? 129.376 112.723 147.199 1.00 9.45 160 ASP A C 1
ATOM 1118 O O . ASP A 1 185 ? 129.590 113.883 146.837 1.00 11.56 160 ASP A O 1
ATOM 1123 N N . ALA A 1 186 ? 128.283 112.375 147.883 1.00 10.80 161 ALA A N 1
ATOM 1124 C CA . ALA A 1 186 ? 127.175 113.312 148.049 1.00 12.56 161 ALA A CA 1
ATOM 1125 C C . ALA A 1 186 ? 127.598 114.563 148.809 1.00 15.15 161 ALA A C 1
ATOM 1126 O O . ALA A 1 186 ? 127.232 115.681 148.429 1.00 18.89 161 ALA A O 1
ATOM 1128 N N . ASP A 1 187 ? 128.371 114.402 149.879 1.00 13.03 162 ASP A N 1
ATOM 1129 C CA . ASP A 1 187 ? 128.764 115.522 150.726 1.00 13.46 162 ASP A CA 1
ATOM 1130 C C . ASP A 1 187 ? 130.267 115.526 150.963 1.00 11.98 162 ASP A C 1
ATOM 1131 O O . ASP A 1 187 ? 130.740 115.791 152.072 1.00 12.70 162 ASP A O 1
ATOM 1136 N N . LYS A 1 188 ? 131.035 115.237 149.911 1.00 12.41 163 LYS A N 1
ATOM 1137 C CA . LYS A 1 188 ? 132.502 115.289 149.921 1.00 10.12 163 LYS A CA 1
ATOM 1138 C C . LYS A 1 188 ? 133.020 114.371 151.022 1.00 8.71 163 LYS A C 1
ATOM 1139 O O . LYS A 1 188 ? 132.673 113.177 151.015 1.00 9.65 163 LYS A O 1
ATOM 1145 N N . THR A 1 189 ? 133.828 114.857 151.968 1.00 8.44 164 THR A N 1
ATOM 1146 C CA . THR A 1 189 ? 134.437 113.977 152.961 1.00 9.72 164 THR A CA 1
ATOM 1147 C C . THR A 1 189 ? 133.411 113.415 153.938 1.00 8.40 164 THR A C 1
ATOM 1148 O O . THR A 1 189 ? 133.627 112.339 154.505 1.00 9.74 164 THR A O 1
ATOM 1152 N N . PHE A 1 190 ? 132.297 114.122 154.149 1.00 8.66 165 PHE A N 1
ATOM 1153 C CA . PHE A 1 190 ? 131.301 113.664 155.113 1.00 9.97 165 PHE A CA 1
ATOM 1154 C C . PHE A 1 190 ? 130.682 112.333 154.704 1.00 9.60 165 PHE A C 1
ATOM 1155 O O . PHE A 1 190 ? 130.366 111.506 155.566 1.00 9.90 165 PHE A O 1
ATOM 1163 N N . SER A 1 191 ? 130.506 112.105 153.405 1.00 10.16 166 SER A N 1
ATOM 1164 C CA . SER A 1 191 ? 129.823 110.920 152.907 1.00 9.00 166 SER A CA 1
ATOM 1165 C C . SER A 1 191 ? 130.770 109.800 152.496 1.00 8.15 166 SER A C 1
ATOM 1166 O O . SER A 1 191 ? 130.302 108.769 152.008 1.00 9.12 166 SER A O 1
ATOM 1169 N N . THR A 1 192 ? 132.076 109.967 152.695 1.00 8.37 167 THR A N 1
ATOM 1170 C CA . THR A 1 192 ? 133.046 108.999 152.196 1.00 7.03 167 THR A CA 1
ATOM 1171 C C . THR A 1 192 ? 132.808 107.616 152.793 1.00 6.80 167 THR A C 1
ATOM 1172 O O . THR A 1 192 ? 132.314 107.471 153.914 1.00 8.18 167 THR A O 1
ATOM 1176 N N . LEU A 1 193 ? 133.165 106.593 152.023 1.00 7.81 168 LEU A N 1
ATOM 1177 C CA . LEU A 1 193 ? 133.125 105.223 152.516 1.00 8.74 168 LEU A CA 1
ATOM 1178 C C . LEU A 1 193 ? 134.301 104.992 153.457 1.00 9.02 168 LEU A C 1
ATOM 1179 O O . LEU A 1 193 ? 135.458 105.168 153.066 1.00 11.08 168 LEU A O 1
ATOM 1184 N N . LYS A 1 194 ? 134.009 104.601 154.693 1.00 10.18 169 LYS A N 1
ATOM 1185 C CA . LYS A 1 194 ? 135.040 104.398 155.702 1.00 12.16 169 LYS A CA 1
ATOM 1186 C C . LYS A 1 194 ? 135.630 103.000 155.575 1.00 15.28 169 LYS A C 1
ATOM 1187 O O . LYS A 1 194 ? 134.895 102.019 155.427 1.00 18.38 169 LYS A O 1
ATOM 1193 N N . LEU A 1 195 ? 136.955 102.915 155.632 1.00 16.88 170 LEU A N 1
ATOM 1194 C CA . LEU A 1 195 ? 137.673 101.651 155.556 1.00 20.77 170 LEU A CA 1
ATOM 1195 C C . LEU A 1 195 ? 138.374 101.389 156.881 1.00 29.90 170 LEU A C 1
ATOM 1196 O O . LEU A 1 195 ? 139.131 102.237 157.366 1.00 30.62 170 LEU A O 1
ATOM 1201 N N . SER A 1 196 ? 138.120 100.216 157.465 1.00 38.12 171 SER A N 1
ATOM 1202 C CA . SER A 1 196 ? 138.753 99.795 158.717 1.00 42.57 171 SER A CA 1
ATOM 1203 C C . SER A 1 196 ? 139.300 98.384 158.519 1.00 44.67 171 SER A C 1
ATOM 1204 O O . SER A 1 196 ? 138.644 97.401 158.870 1.00 45.98 171 SER A O 1
ATOM 1207 N N . ASP A 1 197 ? 140.513 98.298 157.969 1.00 46.36 172 ASP A N 1
ATOM 1208 C CA . ASP A 1 197 ? 141.195 97.022 157.739 1.00 48.78 172 ASP A CA 1
ATOM 1209 C C . ASP A 1 197 ? 140.295 96.037 156.998 1.00 46.40 172 ASP A C 1
ATOM 1210 O O . ASP A 1 197 ? 140.247 94.846 157.312 1.00 47.05 172 ASP A O 1
ATOM 1215 N N . SER A 1 198 ? 139.571 96.541 156.005 1.00 45.21 173 SER A N 1
ATOM 1216 C CA . SER A 1 198 ? 138.622 95.748 155.241 1.00 40.57 173 SER A CA 1
ATOM 1217 C C . SER A 1 198 ? 139.088 95.615 153.799 1.00 35.75 173 SER A C 1
ATOM 1218 O O . SER A 1 198 ? 139.714 96.522 153.243 1.00 39.90 173 SER A O 1
ATOM 1221 N N . LYS A 1 199 ? 138.781 94.469 153.199 1.00 33.00 174 LYS A N 1
ATOM 1222 C CA . LYS A 1 199 ? 139.124 94.200 151.805 1.00 30.90 174 LYS A CA 1
ATOM 1223 C C . LYS A 1 199 ? 137.930 94.583 150.941 1.00 26.27 174 LYS A C 1
ATOM 1224 O O . LYS A 1 199 ? 136.995 93.798 150.767 1.00 28.58 174 LYS A O 1
ATOM 1230 N N . VAL A 1 200 ? 137.962 95.792 150.398 1.00 23.32 175 VAL A N 1
ATOM 1231 C CA . VAL A 1 200 ? 136.905 96.279 149.522 1.00 20.18 175 VAL A CA 1
ATOM 1232 C C . VAL A 1 200 ? 137.270 95.939 148.084 1.00 18.00 175 VAL A C 1
ATOM 1233 O O . VAL A 1 200 ? 138.394 96.199 147.640 1.00 21.28 175 VAL A O 1
ATOM 1237 N N . THR A 1 201 ? 136.328 95.343 147.361 1.00 16.30 176 THR A N 1
ATOM 1238 C CA . THR A 1 201 ? 136.504 95.014 145.955 1.00 14.96 176 THR A CA 1
ATOM 1239 C C . THR A 1 201 ? 135.397 95.662 145.138 1.00 12.22 176 THR A C 1
ATOM 1240 O O . THR A 1 201 ? 134.245 95.725 145.575 1.00 14.89 176 THR A O 1
ATOM 1244 N N . VAL A 1 202 ? 135.755 96.146 143.953 1.00 10.50 177 VAL A N 1
ATOM 1245 C CA . VAL A 1 202 ? 134.805 96.730 143.013 1.00 8.28 177 VAL A CA 1
ATOM 1246 C C . VAL A 1 202 ? 134.742 95.822 141.794 1.00 8.95 177 VAL A C 1
ATOM 1247 O O . VAL A 1 202 ? 135.767 95.551 141.158 1.00 10.60 177 VAL A O 1
ATOM 1251 N N . THR A 1 203 ? 133.543 95.349 141.474 1.00 7.92 178 THR A N 1
ATOM 1252 C CA . THR A 1 203 ? 133.315 94.482 140.328 1.00 8.62 178 THR A CA 1
ATOM 1253 C C . THR A 1 203 ? 132.439 95.209 139.319 1.00 7.31 178 THR A C 1
ATOM 1254 O O . THR A 1 203 ? 131.351 95.683 139.663 1.00 8.88 178 THR A O 1
ATOM 1258 N N . VAL A 1 204 ? 132.914 95.297 138.081 1.00 6.87 179 VAL A N 1
ATOM 1259 C CA . VAL A 1 204 ? 132.191 95.954 137.000 1.00 6.98 179 VAL A CA 1
ATOM 1260 C C . VAL A 1 204 ? 131.803 94.895 135.979 1.00 7.85 179 VAL A C 1
ATOM 1261 O O . VAL A 1 204 ? 132.669 94.205 135.428 1.00 10.48 179 VAL A O 1
ATOM 1265 N N . THR A 1 205 ? 130.504 94.767 135.731 1.00 7.30 180 THR A N 1
ATOM 1266 C CA . THR A 1 205 ? 129.977 93.878 134.706 1.00 7.66 180 THR A CA 1
ATOM 1267 C C . THR A 1 205 ? 129.723 94.689 133.443 1.00 6.94 180 THR A C 1
ATOM 1268 O O . THR A 1 205 ? 129.157 95.785 133.508 1.00 8.30 180 THR A O 1
ATOM 1272 N N . LEU A 1 206 ? 130.142 94.155 132.302 1.00 8.12 181 LEU A N 1
ATOM 1273 C CA . LEU A 1 206 ? 130.168 94.907 131.058 1.00 8.72 181 LEU A CA 1
ATOM 1274 C C . LEU A 1 206 ? 129.090 94.432 130.093 1.00 9.88 181 LEU A C 1
ATOM 1275 O O . LEU A 1 206 ? 128.751 93.247 130.040 1.00 12.68 181 LEU A O 1
ATOM 1280 N N . ASN A 1 207 ? 128.551 95.383 129.335 1.00 9.34 182 ASN A N 1
ATOM 1281 C CA . ASN A 1 207 ? 127.706 95.064 128.202 1.00 10.41 182 ASN A CA 1
ATOM 1282 C C . ASN A 1 207 ? 128.565 94.543 127.052 1.00 11.47 182 ASN A C 1
ATOM 1283 O O . ASN A 1 207 ? 129.775 94.773 127.018 1.00 10.89 182 ASN A O 1
ATOM 1288 N N . PRO A 1 208 ? 127.964 93.825 126.101 1.00 14.38 183 PRO A N 1
ATOM 1289 C CA . PRO A 1 208 ? 128.717 93.426 124.907 1.00 13.77 183 PRO A CA 1
ATOM 1290 C C . PRO A 1 208 ? 129.244 94.645 124.165 1.00 13.18 183 PRO A C 1
ATOM 1291 O O . PRO A 1 208 ? 128.619 95.707 124.149 1.00 15.04 183 PRO A O 1
ATOM 1295 N N . VAL A 1 209 ? 130.424 94.483 123.563 1.00 13.95 184 VAL A N 1
ATOM 1296 C CA . VAL A 1 209 ? 131.090 95.607 122.907 1.00 15.12 184 VAL A CA 1
ATOM 1297 C C . VAL A 1 209 ? 130.234 96.150 121.767 1.00 14.14 184 VAL A C 1
ATOM 1298 O O . VAL A 1 209 ? 130.306 97.337 121.429 1.00 14.39 184 VAL A O 1
ATOM 1302 N N . ALA A 1 210 ? 129.397 95.297 121.170 1.00 15.29 185 ALA A N 1
ATOM 1303 C CA . ALA A 1 210 ? 128.504 95.755 120.110 1.00 14.19 185 ALA A CA 1
ATOM 1304 C C . ALA A 1 210 ? 127.517 96.804 120.608 1.00 14.22 185 ALA A C 1
ATOM 1305 O O . ALA A 1 210 ? 127.002 97.599 119.813 1.00 13.89 185 ALA A O 1
ATOM 1307 N N . CYS A 1 211 ? 127.235 96.821 121.914 1.00 13.52 186 CYS A N 1
ATOM 1308 C CA . CYS A 1 211 ? 126.283 97.785 122.455 1.00 12.54 186 CYS A CA 1
ATOM 1309 C C . CYS A 1 211 ? 126.775 99.218 122.304 1.00 10.37 186 CYS A C 1
ATOM 1310 O O . CYS A 1 211 ? 125.962 100.143 122.201 1.00 12.67 186 CYS A O 1
ATOM 1313 N N . VAL A 1 212 ? 128.091 99.427 122.290 1.00 10.42 187 VAL A N 1
ATOM 1314 C CA . VAL A 1 212 ? 128.657 100.767 122.208 1.00 9.85 187 VAL A CA 1
ATOM 1315 C C . VAL A 1 212 ? 129.091 101.118 120.789 1.00 7.64 187 VAL A C 1
ATOM 1316 O O . VAL A 1 212 ? 129.823 102.092 120.592 1.00 9.11 187 VAL A O 1
ATOM 1320 N N . MET A 1 213 ? 128.639 100.361 119.793 1.00 9.60 188 MET A N 1
ATOM 1321 C CA . MET A 1 213 ? 129.066 100.554 118.417 1.00 11.28 188 MET A CA 1
ATOM 1322 C C . MET A 1 213 ? 127.860 100.668 117.497 1.00 10.21 188 MET A C 1
ATOM 1323 O O . MET A 1 213 ? 126.818 100.049 117.726 1.00 12.65 188 MET A O 1
ATOM 1328 N N . VAL A 1 214 ? 128.020 101.468 116.446 1.00 10.08 189 VAL A N 1
ATOM 1329 C CA . VAL A 1 214 ? 127.058 101.563 115.353 1.00 10.39 189 VAL A CA 1
ATOM 1330 C C . VAL A 1 214 ? 127.821 101.292 114.065 1.00 11.40 189 VAL A C 1
ATOM 1331 O O . VAL A 1 214 ? 128.777 102.009 113.749 1.00 13.11 189 VAL A O 1
ATOM 1335 N N . TYR A 1 215 ? 127.404 100.269 113.323 1.00 11.73 190 TYR A N 1
ATOM 1336 C CA . TYR A 1 215 ? 128.196 99.797 112.197 1.00 13.10 190 TYR A CA 1
ATOM 1337 C C . TYR A 1 215 ? 127.285 99.276 111.095 1.00 14.21 190 TYR A C 1
ATOM 1338 O O . TYR A 1 215 ? 126.117 98.951 111.325 1.00 14.98 190 TYR A O 1
ATOM 1347 N N . ASP A 1 216 ? 127.844 99.193 109.889 1.00 15.75 191 ASP A N 1
ATOM 1348 C CA . ASP A 1 216 ? 127.131 98.670 108.736 1.00 17.57 191 ASP A CA 1
ATOM 1349 C C . ASP A 1 216 ? 127.363 97.165 108.603 1.00 19.03 191 ASP A C 1
ATOM 1350 O O . ASP A 1 216 ? 128.022 96.533 109.431 1.00 20.41 191 ASP A O 1
ATOM 1355 N N . GLU A 1 217 ? 126.812 96.580 107.537 1.00 22.61 192 GLU A N 1
ATOM 1356 C CA . GLU A 1 217 ? 126.893 95.134 107.362 1.00 22.27 192 GLU A CA 1
ATOM 1357 C C . GLU A 1 217 ? 128.306 94.678 107.016 1.00 23.50 192 GLU A C 1
ATOM 1358 O O . GLU A 1 217 ? 128.672 93.533 107.304 1.00 25.33 192 GLU A O 1
ATOM 1364 N N . THR A 1 218 ? 129.113 95.550 106.406 1.00 23.23 193 THR A N 1
ATOM 1365 C CA . THR A 1 218 ? 130.462 95.156 106.014 1.00 25.51 193 THR A CA 1
ATOM 1366 C C . THR A 1 218 ? 131.393 95.048 107.216 1.00 25.02 193 THR A C 1
ATOM 1367 O O . THR A 1 218 ? 132.277 94.184 107.237 1.00 27.15 193 THR A O 1
ATOM 1371 N N . PHE A 1 219 ? 131.211 95.905 108.219 1.00 23.35 194 PHE A N 1
ATOM 1372 C CA . PHE A 1 219 ? 132.109 95.923 109.367 1.00 22.16 194 PHE A CA 1
ATOM 1373 C C . PHE A 1 219 ? 132.043 94.602 110.125 1.00 22.67 194 PHE A C 1
ATOM 1374 O O . PHE A 1 219 ? 130.960 94.084 110.406 1.00 25.83 194 PHE A O 1
ATOM 1382 N N . ASP A 1 220 ? 133.216 94.060 110.458 1.00 25.13 195 ASP A N 1
ATOM 1383 C CA . ASP A 1 220 ? 133.314 92.785 111.168 1.00 26.72 195 ASP A CA 1
ATOM 1384 C C . ASP A 1 220 ? 133.294 93.061 112.669 1.00 28.61 195 ASP A C 1
ATOM 1385 O O . ASP A 1 220 ? 134.323 93.112 113.345 1.00 30.16 195 ASP A O 1
ATOM 1390 N N . ALA A 1 221 ? 132.081 93.244 113.195 1.00 27.66 196 ALA A N 1
ATOM 1391 C CA . ALA A 1 221 ? 131.927 93.523 114.619 1.00 26.58 196 ALA A CA 1
ATOM 1392 C C . ALA A 1 221 ? 132.196 92.289 115.471 1.00 27.94 196 ALA A C 1
ATOM 1393 O O . ALA A 1 221 ? 132.708 92.413 116.589 1.00 29.23 196 ALA A O 1
ATOM 1395 N N . ALA A 1 222 ? 131.855 91.100 114.969 1.00 29.89 197 ALA A N 1
ATOM 1396 C CA . ALA A 1 222 ? 132.058 89.881 115.747 1.00 30.50 197 ALA A CA 1
ATOM 1397 C C . ALA A 1 222 ? 133.539 89.615 115.994 1.00 32.09 197 ALA A C 1
ATOM 1398 O O . ALA A 1 222 ? 133.929 89.238 117.106 1.00 34.13 197 ALA A O 1
ATOM 1400 N N . LYS A 1 223 ? 134.376 89.801 114.971 1.00 32.16 198 LYS A N 1
ATOM 1401 C CA . LYS A 1 223 ? 135.808 89.576 115.136 1.00 34.47 198 LYS A CA 1
ATOM 1402 C C . LYS A 1 223 ? 136.405 90.548 116.146 1.00 34.68 198 LYS A C 1
ATOM 1403 O O . LYS A 1 223 ? 137.232 90.159 116.980 1.00 36.60 198 LYS A O 1
ATOM 1409 N N . LEU A 1 224 ? 135.994 91.817 116.093 1.00 32.47 199 LEU A N 1
ATOM 1410 C CA . LEU A 1 224 ? 136.531 92.800 117.026 1.00 32.35 199 LEU A CA 1
ATOM 1411 C C . LEU A 1 224 ? 136.032 92.545 118.444 1.00 32.36 199 LEU A C 1
ATOM 1412 O O . LEU A 1 224 ? 136.768 92.758 119.414 1.00 32.39 199 LEU A O 1
ATOM 1417 N N . ALA A 1 225 ? 134.787 92.083 118.584 1.00 31.88 200 ALA A N 1
ATOM 1418 C CA . ALA A 1 225 ? 134.292 91.688 119.899 1.00 30.35 200 ALA A CA 1
ATOM 1419 C C . ALA A 1 225 ? 135.081 90.506 120.447 1.00 32.92 200 ALA A C 1
ATOM 1420 O O . ALA A 1 225 ? 135.367 90.441 121.648 1.00 33.53 200 ALA A O 1
ATOM 1422 N N . LYS A 1 226 ? 135.435 89.556 119.578 1.00 35.84 201 LYS A N 1
ATOM 1423 C CA . LYS A 1 226 ? 136.248 88.423 120.007 1.00 36.94 201 LYS A CA 1
ATOM 1424 C C . LYS A 1 226 ? 137.629 88.872 120.470 1.00 37.66 201 LYS A C 1
ATOM 1425 O O . LYS A 1 226 ? 138.177 88.326 121.434 1.00 40.29 201 LYS A O 1
ATOM 1431 N N . GLU A 1 227 ? 138.207 89.865 119.797 1.00 37.80 202 GLU A N 1
ATOM 1432 C CA . GLU A 1 227 ? 139.581 90.282 120.038 1.00 37.64 202 GLU A CA 1
ATOM 1433 C C . GLU A 1 227 ? 139.687 91.532 120.904 1.00 36.49 202 GLU A C 1
ATOM 1434 O O . GLU A 1 227 ? 140.773 92.113 120.997 1.00 37.87 202 GLU A O 1
ATOM 1440 N N . PHE A 1 228 ? 138.601 91.960 121.531 1.00 33.89 203 PHE A N 1
ATOM 1441 C CA . PHE A 1 228 ? 138.635 93.186 122.323 1.00 30.97 203 PHE A CA 1
ATOM 1442 C C . PHE A 1 228 ? 139.434 92.975 123.602 1.00 29.92 203 PHE A C 1
ATOM 1443 O O . PHE A 1 228 ? 139.092 92.088 124.395 1.00 29.29 203 PHE A O 1
ATOM 1451 N N . PRO A 1 229 ? 140.491 93.753 123.847 1.00 30.26 204 PRO A N 1
ATOM 1452 C CA . PRO A 1 229 ? 141.203 93.677 125.132 1.00 28.80 204 PRO A CA 1
ATOM 1453 C C . PRO A 1 229 ? 140.525 94.573 126.158 1.00 28.41 204 PRO A C 1
ATOM 1454 O O . PRO A 1 229 ? 140.425 95.787 125.969 1.00 32.80 204 PRO A O 1
ATOM 1458 N N . TYR A 1 230 ? 140.058 93.971 127.249 1.00 26.26 205 TYR A N 1
ATOM 1459 C CA . TYR A 1 230 ? 139.292 94.691 128.266 1.00 23.86 205 TYR A CA 1
ATOM 1460 C C . TYR A 1 230 ? 140.227 95.356 129.279 1.00 22.68 205 TYR A C 1
ATOM 1461 O O . TYR A 1 230 ? 140.135 95.151 130.488 1.00 26.48 205 TYR A O 1
ATOM 1470 N N . SER A 1 231 ? 141.136 96.177 128.758 1.00 20.92 206 SER A N 1
ATOM 1471 C CA . SER A 1 231 ? 142.121 96.863 129.588 1.00 19.10 206 SER A CA 1
ATOM 1472 C C . SER A 1 231 ? 141.446 98.034 130.292 1.00 16.30 206 SER A C 1
ATOM 1473 O O . SER A 1 231 ? 141.031 99.001 129.645 1.00 17.07 206 SER A O 1
ATOM 1476 N N . MET A 1 232 ? 141.339 97.954 131.617 1.00 14.99 207 MET A N 1
ATOM 1477 C CA . MET A 1 232 ? 140.629 98.960 132.392 1.00 12.86 207 MET A CA 1
ATOM 1478 C C . MET A 1 232 ? 141.355 99.232 133.700 1.00 11.32 207 MET A C 1
ATOM 1479 O O . MET A 1 232 ? 142.044 98.365 134.243 1.00 13.50 207 MET A O 1
ATOM 1484 N N . GLU A 1 233 ? 141.185 100.454 134.200 1.00 11.70 208 GLU A N 1
ATOM 1485 C CA . GLU A 1 233 ? 141.726 100.872 135.483 1.00 11.24 208 GLU A CA 1
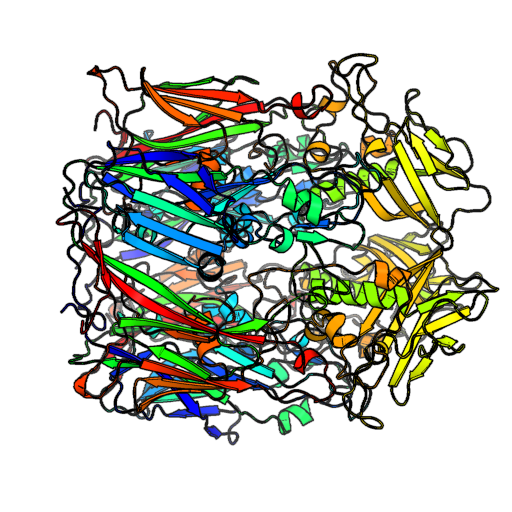ATOM 1486 C C . GLU A 1 233 ? 140.630 101.546 136.294 1.00 7.55 208 GLU A C 1
ATOM 1487 O O . GLU A 1 233 ? 139.731 102.186 135.743 1.00 9.75 208 GLU A O 1
ATOM 1493 N N . LEU A 1 234 ? 140.714 101.400 137.611 1.00 8.07 209 LEU A N 1
ATOM 1494 C CA . LEU A 1 234 ? 139.826 102.089 138.535 1.00 7.29 209 LEU A CA 1
ATOM 1495 C C . LEU A 1 234 ? 140.637 103.076 139.359 1.00 7.59 209 LEU A C 1
ATOM 1496 O O . LEU A 1 234 ? 141.676 102.715 139.921 1.00 10.31 209 LEU A O 1
ATOM 1501 N N . SER A 1 235 ? 140.163 104.314 139.427 1.00 6.49 210 SER A N 1
ATOM 1502 C CA . SER A 1 235 ? 140.802 105.355 140.213 1.00 6.44 210 SER A CA 1
ATOM 1503 C C . SER A 1 235 ? 139.813 105.913 141.225 1.00 5.31 210 SER A C 1
ATOM 1504 O O . SER A 1 235 ? 138.604 105.951 140.983 1.00 7.24 210 SER A O 1
ATOM 1507 N N . PHE A 1 236 ? 140.340 106.337 142.368 1.00 5.53 211 PHE A N 1
ATOM 1508 C CA . PHE A 1 236 ? 139.520 106.907 143.427 1.00 5.05 211 PHE A CA 1
ATOM 1509 C C . PHE A 1 236 ? 140.398 107.813 144.276 1.00 4.43 211 PHE A C 1
ATOM 1510 O O . PHE A 1 236 ? 141.625 107.815 144.157 1.00 5.94 211 PHE A O 1
ATOM 1518 N N . ILE A 1 237 ? 139.750 108.581 145.140 1.00 4.32 212 ILE A N 1
ATOM 1519 C CA . ILE A 1 237 ? 140.438 109.460 146.075 1.00 4.37 212 ILE A CA 1
ATOM 1520 C C . ILE A 1 237 ? 140.400 108.795 147.444 1.00 4.63 212 ILE A C 1
ATOM 1521 O O . ILE A 1 237 ? 139.329 108.635 148.039 1.00 5.59 212 ILE A O 1
ATOM 1526 N N . GLY A 1 238 ? 141.565 108.399 147.941 1.00 5.06 213 GLY A N 1
ATOM 1527 C CA . GLY A 1 238 ? 141.699 107.870 149.283 1.00 6.62 213 GLY A CA 1
ATOM 1528 C C . GLY A 1 238 ? 142.141 108.963 150.236 1.00 6.80 213 GLY A C 1
ATOM 1529 O O . GLY A 1 238 ? 142.825 109.904 149.847 1.00 10.13 213 GLY A O 1
ATOM 1530 N N . TYR A 1 239 ? 141.741 108.834 151.497 1.00 7.40 214 TYR A N 1
ATOM 1531 C CA . TYR A 1 239 ? 141.994 109.861 152.499 1.00 7.58 214 TYR A CA 1
ATOM 1532 C C . TYR A 1 239 ? 142.778 109.263 153.656 1.00 10.83 214 TYR A C 1
ATOM 1533 O O . TYR A 1 239 ? 142.339 108.287 154.272 1.00 14.15 214 TYR A O 1
ATOM 1542 N N . MET A 1 240 ? 143.938 109.850 153.941 1.00 11.25 215 MET A N 1
ATOM 1543 C CA . MET A 1 240 ? 144.744 109.504 155.109 1.00 13.83 215 MET A CA 1
ATOM 1544 C C . MET A 1 240 ? 144.232 110.345 156.269 1.00 13.62 215 MET A C 1
ATOM 1545 O O . MET A 1 240 ? 144.579 111.519 156.391 1.00 17.97 215 MET A O 1
ATOM 1550 N N . VAL A 1 241 ? 143.415 109.752 157.133 1.00 13.84 216 VAL A N 1
ATOM 1551 C CA . VAL A 1 241 ? 142.705 110.488 158.174 1.00 15.61 216 VAL A CA 1
ATOM 1552 C C . VAL A 1 241 ? 143.267 110.099 159.533 1.00 20.39 216 VAL A C 1
ATOM 1553 O O . VAL A 1 241 ? 143.380 108.910 159.852 1.00 21.98 216 VAL A O 1
ATOM 1557 N N . LYS A 1 242 ? 143.618 111.106 160.328 1.00 23.89 217 LYS A N 1
ATOM 1558 C CA . LYS A 1 242 ? 144.119 110.903 161.680 1.00 29.54 217 LYS A CA 1
ATOM 1559 C C . LYS A 1 242 ? 142.956 110.876 162.663 1.00 33.31 217 LYS A C 1
ATOM 1560 O O . LYS A 1 242 ? 142.108 111.775 162.654 1.00 33.00 217 LYS A O 1
ATOM 1566 N N . ASN A 1 243 ? 142.918 109.838 163.501 1.00 34.59 218 ASN A N 1
ATOM 1567 C CA . ASN A 1 243 ? 141.910 109.686 164.553 1.00 38.72 218 ASN A CA 1
ATOM 1568 C C . ASN A 1 243 ? 140.493 109.744 163.977 1.00 40.25 218 ASN A C 1
ATOM 1569 O O . ASN A 1 243 ? 139.701 110.637 164.283 1.00 40.72 218 ASN A O 1
ATOM 1574 N N . LEU A 1 244 ? 140.184 108.767 163.129 1.00 38.70 219 LEU A N 1
ATOM 1575 C CA . LEU A 1 244 ? 138.876 108.668 162.497 1.00 35.83 219 LEU A CA 1
ATOM 1576 C C . LEU A 1 244 ? 138.044 107.620 163.227 1.00 39.25 219 LEU A C 1
ATOM 1577 O O . LEU A 1 244 ? 138.456 106.460 163.336 1.00 38.78 219 LEU A O 1
ATOM 1582 N N . CYS A 1 245 ? 136.882 108.032 163.724 1.00 39.33 220 CYS A N 1
ATOM 1583 C CA . CYS A 1 245 ? 135.928 107.116 164.337 1.00 40.82 220 CYS A CA 1
ATOM 1584 C C . CYS A 1 245 ? 134.703 107.010 163.442 1.00 37.98 220 CYS A C 1
ATOM 1585 O O . CYS A 1 245 ? 133.896 107.952 163.394 1.00 38.71 220 CYS A O 1
ATOM 1588 N N . PRO A 1 246 ? 134.517 105.907 162.720 1.00 37.23 221 PRO A N 1
ATOM 1589 C CA . PRO A 1 246 ? 133.399 105.830 161.772 1.00 34.93 221 PRO A CA 1
ATOM 1590 C C . PRO A 1 246 ? 132.057 105.767 162.484 1.00 36.22 221 PRO A C 1
ATOM 1591 O O . PRO A 1 246 ? 131.865 104.997 163.428 1.00 38.90 221 PRO A O 1
ATOM 1595 N N . ARG A 1 247 ? 131.123 106.588 162.013 1.00 34.33 222 ARG A N 1
ATOM 1596 C CA . ARG A 1 247 ? 129.751 106.619 162.484 1.00 35.20 222 ARG A CA 1
ATOM 1597 C C . ARG A 1 247 ? 128.833 105.938 161.474 1.00 32.08 222 ARG A C 1
ATOM 1598 O O . ARG A 1 247 ? 129.132 105.917 160.276 1.00 31.78 222 ARG A O 1
ATOM 1606 N N . PRO A 1 248 ? 127.722 105.356 161.924 1.00 32.50 223 PRO A N 1
ATOM 1607 C CA . PRO A 1 248 ? 126.772 104.761 160.976 1.00 27.76 223 PRO A CA 1
ATOM 1608 C C . PRO A 1 248 ? 126.241 105.801 160.000 1.00 25.85 223 PRO A C 1
ATOM 1609 O O . PRO A 1 248 ? 126.024 106.961 160.356 1.00 29.15 223 PRO A O 1
ATOM 1613 N N . ALA A 1 249 ? 126.039 105.375 158.757 1.00 21.51 224 ALA A N 1
ATOM 1614 C CA . ALA A 1 249 ? 125.572 106.255 157.699 1.00 18.81 224 ALA A CA 1
ATOM 1615 C C . ALA A 1 249 ? 124.452 105.575 156.923 1.00 17.39 224 ALA A C 1
ATOM 1616 O O . ALA A 1 249 ? 124.281 104.355 156.975 1.00 18.37 224 ALA A O 1
ATOM 1618 N N . PHE A 1 250 ? 123.685 106.388 156.205 1.00 15.07 225 PHE A N 1
ATOM 1619 C CA . PHE A 1 250 ? 122.589 105.914 155.372 1.00 14.10 225 PHE A CA 1
ATOM 1620 C C . PHE A 1 250 ? 122.915 106.177 153.910 1.00 12.55 225 PHE A C 1
ATOM 1621 O O . PHE A 1 250 ? 123.370 107.270 153.558 1.00 15.10 225 PHE A O 1
ATOM 1629 N N . ILE A 1 251 ? 122.687 105.174 153.064 1.00 11.41 226 ILE A N 1
ATOM 1630 C CA . ILE A 1 251 ? 122.876 105.300 151.627 1.00 12.24 226 ILE A CA 1
ATOM 1631 C C . ILE A 1 251 ? 121.656 104.723 150.923 1.00 11.61 226 ILE A C 1
ATOM 1632 O O . ILE A 1 251 ? 120.923 103.898 151.470 1.00 13.45 226 ILE A O 1
ATOM 1637 N N . GLU A 1 252 ? 121.446 105.173 149.691 1.00 12.91 227 GLU A N 1
ATOM 1638 C CA . GLU A 1 252 ? 120.346 104.708 148.860 1.00 12.71 227 GLU A CA 1
ATOM 1639 C C . GLU A 1 252 ? 120.888 103.824 147.745 1.00 11.79 227 GLU A C 1
ATOM 1640 O O . GLU A 1 252 ? 121.879 104.172 147.097 1.00 14.12 227 GLU A O 1
ATOM 1646 N N . MET A 1 253 ? 120.237 102.684 147.533 1.00 13.15 228 MET A N 1
ATOM 1647 C CA . MET A 1 253 ? 120.607 101.737 146.499 1.00 14.31 228 MET A CA 1
ATOM 1648 C C . MET A 1 253 ? 119.450 101.575 145.524 1.00 10.15 228 MET A C 1
ATOM 1649 O O . MET A 1 253 ? 118.328 101.270 145.952 1.00 13.92 228 MET A O 1
ATOM 1654 N N . PRO A 1 254 ? 119.668 101.766 144.223 1.00 12.58 229 PRO A N 1
ATOM 1655 C CA . PRO A 1 254 ? 118.573 101.597 143.258 1.00 11.26 229 PRO A CA 1
ATOM 1656 C C . PRO A 1 254 ? 118.304 100.122 142.988 1.00 11.21 229 PRO A C 1
ATOM 1657 O O . PRO A 1 254 ? 119.204 99.372 142.606 1.00 17.14 229 PRO A O 1
ATOM 1661 N N . ARG A 1 255 ? 117.058 99.710 143.193 1.00 12.07 230 ARG A N 1
ATOM 1662 C CA . ARG A 1 255 ? 116.614 98.364 142.859 1.00 12.86 230 ARG A CA 1
ATOM 1663 C C . ARG A 1 255 ? 115.812 98.432 141.566 1.00 12.26 230 ARG A C 1
ATOM 1664 O O . ARG A 1 255 ? 114.813 99.154 141.488 1.00 13.39 230 ARG A O 1
ATOM 1672 N N . ARG A 1 256 ? 116.248 97.678 140.564 1.00 12.32 231 ARG A N 1
ATOM 1673 C CA . ARG A 1 256 ? 115.728 97.781 139.208 1.00 12.14 231 ARG A CA 1
ATOM 1674 C C . ARG A 1 256 ? 114.979 96.507 138.848 1.00 12.40 231 ARG A C 1
ATOM 1675 O O . ARG A 1 256 ? 115.507 95.403 139.016 1.00 13.70 231 ARG A O 1
ATOM 1683 N N . ARG A 1 257 ? 113.751 96.662 138.361 1.00 12.21 232 ARG A N 1
ATOM 1684 C CA . ARG A 1 257 ? 112.925 95.543 137.930 1.00 12.24 232 ARG A CA 1
ATOM 1685 C C . ARG A 1 257 ? 112.478 95.773 136.494 1.00 12.63 232 ARG A C 1
ATOM 1686 O O . ARG A 1 257 ? 111.904 96.820 136.179 1.00 13.30 232 ARG A O 1
ATOM 1694 N N . VAL A 1 258 ? 112.742 94.797 135.630 1.00 14.42 233 VAL A N 1
ATOM 1695 C CA . VAL A 1 258 ? 112.385 94.865 134.218 1.00 15.30 233 VAL A CA 1
ATOM 1696 C C . VAL A 1 258 ? 111.316 93.814 133.954 1.00 16.97 233 VAL A C 1
ATOM 1697 O O . VAL A 1 258 ? 111.527 92.623 134.215 1.00 20.80 233 VAL A O 1
ATOM 1701 N N . GLU A 1 259 ? 110.173 94.252 133.436 1.00 17.73 234 GLU A N 1
ATOM 1702 C CA . GLU A 1 259 ? 109.055 93.360 133.180 1.00 21.44 234 GLU A CA 1
ATOM 1703 C C . GLU A 1 259 ? 109.232 92.635 131.848 1.00 23.58 234 GLU A C 1
ATOM 1704 O O . GLU A 1 259 ? 110.113 92.951 131.045 1.00 22.89 234 GLU A O 1
ATOM 1710 N N . GLN A 1 260 ? 108.368 91.651 131.618 1.00 27.30 235 GLN A N 1
ATOM 1711 C CA . GLN A 1 260 ? 108.360 90.935 130.352 1.00 27.79 235 GLN A CA 1
ATOM 1712 C C . GLN A 1 260 ? 107.951 91.868 129.216 1.00 26.78 235 GLN A C 1
ATOM 1713 O O . GLN A 1 260 ? 107.371 92.937 129.429 1.00 28.41 235 GLN A O 1
ATOM 1719 N N . ILE A 1 261 ? 108.272 91.449 127.990 1.00 26.21 236 ILE A N 1
ATOM 1720 C CA . ILE A 1 261 ? 108.025 92.282 126.820 1.00 25.38 236 ILE A CA 1
ATOM 1721 C C . ILE A 1 261 ? 106.536 92.574 126.698 1.00 26.53 236 ILE A C 1
ATOM 1722 O O . ILE A 1 261 ? 105.698 91.665 126.755 1.00 26.62 236 ILE A O 1
ATOM 1727 N N . ASN A 1 262 ? 106.205 93.858 126.540 1.00 25.95 237 ASN A N 1
ATOM 1728 C CA . ASN A 1 262 ? 104.826 94.341 126.428 1.00 25.79 237 ASN A CA 1
ATOM 1729 C C . ASN A 1 262 ? 103.980 93.978 127.647 1.00 27.70 237 ASN A C 1
ATOM 1730 O O . ASN A 1 262 ? 102.774 93.753 127.532 1.00 31.84 237 ASN A O 1
ATOM 1735 N N . HIS A 1 263 ? 104.601 93.920 128.822 1.00 28.64 238 HIS A N 1
ATOM 1736 C CA . HIS A 1 263 ? 103.880 93.834 130.083 1.00 26.20 238 HIS A CA 1
ATOM 1737 C C . HIS A 1 263 ? 103.724 95.235 130.659 1.00 25.40 238 HIS A C 1
ATOM 1738 O O . HIS A 1 263 ? 104.651 96.047 130.599 1.00 27.49 238 HIS A O 1
ATOM 1745 N N . THR A 1 264 ? 102.546 95.518 131.212 1.00 24.13 239 THR A N 1
ATOM 1746 C CA . THR A 1 264 ? 102.230 96.855 131.700 1.00 24.94 239 THR A CA 1
ATOM 1747 C C . THR A 1 264 ? 102.018 96.906 133.208 1.00 21.49 239 THR A C 1
ATOM 1748 O O . THR A 1 264 ? 101.594 97.945 133.726 1.00 22.42 239 THR A O 1
ATOM 1752 N N . THR A 1 265 ? 102.297 95.820 133.923 1.00 23.63 240 THR A N 1
ATOM 1753 C CA . THR A 1 265 ? 102.161 95.781 135.371 1.00 20.95 240 THR A CA 1
ATOM 1754 C C . THR A 1 265 ? 103.440 95.231 135.985 1.00 23.43 240 THR A C 1
ATOM 1755 O O . THR A 1 265 ? 103.994 94.239 135.503 1.00 28.19 240 THR A O 1
ATOM 1759 N N . ALA A 1 266 ? 103.906 95.885 137.046 1.00 22.20 241 ALA A N 1
ATOM 1760 C CA . ALA A 1 266 ? 105.096 95.468 137.770 1.00 20.71 241 ALA A CA 1
ATOM 1761 C C . ALA A 1 266 ? 104.809 95.484 139.262 1.00 21.39 241 ALA A C 1
ATOM 1762 O O . ALA A 1 266 ? 104.152 96.400 139.766 1.00 22.88 241 ALA A O 1
ATOM 1764 N N . VAL A 1 267 ? 105.301 94.468 139.964 1.00 21.67 242 VAL A N 1
ATOM 1765 C CA . VAL A 1 267 ? 105.152 94.354 141.409 1.00 21.27 242 VAL A CA 1
ATOM 1766 C C . VAL A 1 267 ? 106.539 94.301 142.031 1.00 21.69 242 VAL A C 1
ATOM 1767 O O . VAL A 1 267 ? 107.357 93.451 141.663 1.00 25.05 242 VAL A O 1
ATOM 1771 N N . ILE A 1 268 ? 106.801 95.208 142.967 1.00 21.57 243 ILE A N 1
ATOM 1772 C CA . ILE A 1 268 ? 108.053 95.242 143.713 1.00 21.64 243 ILE A CA 1
ATOM 1773 C C . ILE A 1 268 ? 107.748 94.821 145.142 1.00 23.29 243 ILE A C 1
ATOM 1774 O O . ILE A 1 268 ? 106.991 95.499 145.847 1.00 24.44 243 ILE A O 1
ATOM 1779 N N . THR A 1 269 ? 108.335 93.710 145.570 1.00 23.78 244 THR A N 1
ATOM 1780 C CA . THR A 1 269 ? 108.104 93.173 146.902 1.00 25.78 244 THR A CA 1
ATOM 1781 C C . THR A 1 269 ? 109.211 93.605 147.857 1.00 25.28 244 THR A C 1
ATOM 1782 O O . THR A 1 269 ? 110.283 94.052 147.444 1.00 26.57 244 THR A O 1
ATOM 1786 N N . ASP A 1 270 ? 108.925 93.466 149.154 1.00 25.42 245 ASP A N 1
ATOM 1787 C CA . ASP A 1 270 ? 109.874 93.785 150.222 1.00 25.44 245 ASP A CA 1
ATOM 1788 C C . ASP A 1 270 ? 110.327 95.243 150.149 1.00 25.09 245 ASP A C 1
ATOM 1789 O O . ASP A 1 270 ? 111.519 95.551 150.150 1.00 25.76 245 ASP A O 1
ATOM 1794 N N . VAL A 1 271 ? 109.355 96.147 150.085 1.00 24.43 246 VAL A N 1
ATOM 1795 C CA . VAL A 1 271 ? 109.611 97.581 150.056 1.00 22.23 246 VAL A CA 1
ATOM 1796 C C . VAL A 1 271 ? 109.329 98.123 151.450 1.00 22.49 246 VAL A C 1
ATOM 1797 O O . VAL A 1 271 ? 108.186 98.097 151.918 1.00 25.96 246 VAL A O 1
ATOM 1801 N N . HIS A 1 272 ? 110.368 98.616 152.118 1.00 21.69 247 HIS A N 1
ATOM 1802 C CA . HIS A 1 272 ? 110.248 99.115 153.480 1.00 21.59 247 HIS A CA 1
ATOM 1803 C C . HIS A 1 272 ? 110.697 100.557 153.651 1.00 19.46 247 HIS A C 1
ATOM 1804 O O . HIS A 1 272 ? 110.172 101.246 154.526 1.00 21.12 247 HIS A O 1
ATOM 1811 N N . ALA A 1 273 ? 111.656 101.028 152.854 1.00 16.05 248 ALA A N 1
ATOM 1812 C CA . ALA A 1 273 ? 112.085 102.426 152.922 1.00 13.50 248 ALA A CA 1
ATOM 1813 C C . ALA A 1 273 ? 112.528 102.834 151.516 1.00 11.70 248 ALA A C 1
ATOM 1814 O O . ALA A 1 273 ? 113.677 102.621 151.128 1.00 12.24 248 ALA A O 1
ATOM 1816 N N . CYS A 1 274 ? 111.606 103.433 150.770 1.00 12.84 249 CYS A N 1
ATOM 1817 C CA . CYS A 1 274 ? 111.851 103.856 149.397 1.00 11.32 249 CYS A CA 1
ATOM 1818 C C . CYS A 1 274 ? 111.880 105.377 149.343 1.00 9.53 249 CYS A C 1
ATOM 1819 O O . CYS A 1 274 ? 110.905 106.033 149.725 1.00 11.04 249 CYS A O 1
ATOM 1822 N N . THR A 1 275 ? 112.991 105.934 148.862 1.00 10.01 250 THR A N 1
ATOM 1823 C CA . THR A 1 275 ? 113.126 107.379 148.746 1.00 10.39 250 THR A CA 1
ATOM 1824 C C . THR A 1 275 ? 112.585 107.927 147.433 1.00 10.18 250 THR A C 1
ATOM 1825 O O . THR A 1 275 ? 112.197 109.099 147.382 1.00 11.47 250 THR A O 1
ATOM 1829 N N . SER A 1 276 ? 112.553 107.117 146.377 1.00 9.37 251 SER A N 1
ATOM 1830 C CA . SER A 1 276 ? 112.031 107.561 145.094 1.00 9.85 251 SER A CA 1
ATOM 1831 C C . SER A 1 276 ? 111.691 106.343 144.250 1.00 9.51 251 SER A C 1
ATOM 1832 O O . SER A 1 276 ? 112.363 105.311 144.322 1.00 12.49 251 SER A O 1
ATOM 1835 N N . LEU A 1 277 ? 110.641 106.482 143.447 1.00 9.53 252 LEU A N 1
ATOM 1836 C CA . LEU A 1 277 ? 110.197 105.445 142.528 1.00 9.21 252 LEU A CA 1
ATOM 1837 C C . LEU A 1 277 ? 110.185 106.018 141.120 1.00 9.41 252 LEU A C 1
ATOM 1838 O O . LEU A 1 277 ? 109.619 107.092 140.890 1.00 12.32 252 LEU A O 1
ATOM 1843 N N . SER A 1 278 ? 110.808 105.308 140.184 1.00 9.76 253 SER A N 1
ATOM 1844 C CA . SER A 1 278 ? 110.899 105.752 138.801 1.00 8.86 253 SER A CA 1
ATOM 1845 C C . SER A 1 278 ? 110.335 104.681 137.881 1.00 9.18 253 SER A C 1
ATOM 1846 O O . SER A 1 278 ? 110.581 103.487 138.077 1.00 9.93 253 SER A O 1
ATOM 1849 N N . VAL A 1 279 ? 109.566 105.115 136.886 1.00 8.27 254 VAL A N 1
ATOM 1850 C CA . VAL A 1 279 ? 108.934 104.228 135.917 1.00 8.36 254 VAL A CA 1
ATOM 1851 C C . VAL A 1 279 ? 109.200 104.776 134.523 1.00 8.10 254 VAL A C 1
ATOM 1852 O O . VAL A 1 279 ? 109.008 105.972 134.276 1.00 10.03 254 VAL A O 1
ATOM 1856 N N . TYR A 1 280 ? 109.641 103.909 133.617 1.00 8.03 255 TYR A N 1
ATOM 1857 C CA . TYR A 1 280 ? 109.826 104.294 132.225 1.00 9.07 255 TYR A CA 1
ATOM 1858 C C . TYR A 1 280 ? 109.817 103.038 131.368 1.00 8.69 255 TYR A C 1
ATOM 1859 O O . TYR A 1 280 ? 109.850 101.914 131.872 1.00 9.06 255 TYR A O 1
ATOM 1868 N N . MET A 1 281 ? 109.767 103.248 130.058 1.00 10.13 256 MET A N 1
ATOM 1869 C CA . MET A 1 281 ? 109.692 102.169 129.090 1.00 10.22 256 MET A CA 1
ATOM 1870 C C . MET A 1 281 ? 110.990 102.124 128.294 1.00 9.78 256 MET A C 1
ATOM 1871 O O . MET A 1 281 ? 111.612 103.159 128.038 1.00 10.87 256 MET A O 1
ATOM 1876 N N . LYS A 1 282 ? 111.405 100.918 127.914 1.00 10.90 257 LYS A N 1
ATOM 1877 C CA . LYS A 1 282 ? 112.613 100.743 127.124 1.00 10.66 257 LYS A CA 1
ATOM 1878 C C . LYS A 1 282 ? 112.314 99.922 125.878 1.00 11.24 257 LYS A C 1
ATOM 1879 O O . LYS A 1 282 ? 111.561 98.944 125.945 1.00 13.06 257 LYS A O 1
ATOM 1885 N N . PRO A 1 283 ? 112.894 100.282 124.736 1.00 13.83 258 PRO A N 1
ATOM 1886 C CA . PRO A 1 283 ? 112.733 99.449 123.541 1.00 15.38 258 PRO A CA 1
ATOM 1887 C C . PRO A 1 283 ? 113.507 98.148 123.675 1.00 15.70 258 PRO A C 1
ATOM 1888 O O . PRO A 1 283 ? 114.508 98.063 124.389 1.00 17.65 258 PRO A O 1
ATOM 1892 N N . VAL A 1 284 ? 113.024 97.124 122.981 1.00 18.68 259 VAL A N 1
ATOM 1893 C CA . VAL A 1 284 ? 113.697 95.833 122.905 1.00 20.22 259 VAL A CA 1
ATOM 1894 C C . VAL A 1 284 ? 114.163 95.651 121.468 1.00 25.32 259 VAL A C 1
ATOM 1895 O O . VAL A 1 284 ? 113.351 95.401 120.568 1.00 29.40 259 VAL A O 1
ATOM 1899 N N . LEU A 1 285 ? 115.467 95.783 121.247 1.00 26.09 260 LEU A N 1
ATOM 1900 C CA . LEU A 1 285 ? 116.078 95.624 119.930 1.00 29.34 260 LEU A CA 1
ATOM 1901 C C . LEU A 1 285 ? 117.004 94.414 120.013 1.00 33.21 260 LEU A C 1
ATOM 1902 O O . LEU A 1 285 ? 118.195 94.548 120.305 1.00 35.95 260 LEU A O 1
ATOM 1907 N N . SER A 1 286 ? 116.451 93.229 119.752 1.00 35.59 261 SER A N 1
ATOM 1908 C CA . SER A 1 286 ? 117.185 91.981 119.941 1.00 40.07 261 SER A CA 1
ATOM 1909 C C . SER A 1 286 ? 117.962 91.576 118.690 1.00 45.22 261 SER A C 1
ATOM 1910 O O . SER A 1 286 ? 119.191 91.466 118.724 1.00 47.93 261 SER A O 1
ATOM 1913 N N . ASP A 1 287 ? 117.256 91.355 117.582 1.00 42.58 262 ASP A N 1
ATOM 1914 C CA . ASP A 1 287 ? 117.888 90.935 116.337 1.00 43.43 262 ASP A CA 1
ATOM 1915 C C . ASP A 1 287 ? 116.940 91.242 115.189 1.00 41.33 262 ASP A C 1
ATOM 1916 O O . ASP A 1 287 ? 115.771 90.846 115.229 1.00 43.95 262 ASP A O 1
ATOM 1921 N N . ALA A 1 288 ? 117.449 91.975 114.195 1.00 39.75 263 ALA A N 1
ATOM 1922 C CA . ALA A 1 288 ? 116.711 92.491 113.043 1.00 37.21 263 ALA A CA 1
ATOM 1923 C C . ALA A 1 288 ? 115.799 93.638 113.460 1.00 33.73 263 ALA A C 1
ATOM 1924 O O . ALA A 1 288 ? 115.232 94.328 112.608 1.00 31.58 263 ALA A O 1
ATOM 1926 N N . ASN A 1 289 ? 115.679 93.870 114.766 1.00 30.43 264 ASN A N 1
ATOM 1927 C CA . ASN A 1 289 ? 115.102 95.094 115.297 1.00 26.32 264 ASN A CA 1
ATOM 1928 C C . ASN A 1 289 ? 116.175 96.086 115.713 1.00 23.46 264 ASN A C 1
ATOM 1929 O O . ASN A 1 289 ? 115.849 97.189 116.161 1.00 22.45 264 ASN A O 1
ATOM 1934 N N . ASN A 1 290 ? 117.444 95.710 115.579 1.00 24.04 265 ASN A N 1
ATOM 1935 C CA . ASN A 1 290 ? 118.573 96.598 115.801 1.00 20.08 265 ASN A CA 1
ATOM 1936 C C . ASN A 1 290 ? 119.065 97.248 114.516 1.00 16.07 265 ASN A C 1
ATOM 1937 O O . ASN A 1 290 ? 119.990 98.063 114.561 1.00 15.20 265 ASN A O 1
ATOM 1942 N N . ARG A 1 291 ? 118.470 96.906 113.377 1.00 15.22 266 ARG A N 1
ATOM 1943 C CA . ARG A 1 291 ? 118.875 97.446 112.088 1.00 13.60 266 ARG A CA 1
ATOM 1944 C C . ARG A 1 291 ? 118.076 98.707 111.791 1.00 11.57 266 ARG A C 1
ATOM 1945 O O . ARG A 1 291 ? 116.841 98.683 111.803 1.00 14.76 266 ARG A O 1
ATOM 1953 N N . PHE A 1 292 ? 118.779 99.802 111.522 1.00 11.01 267 PHE A N 1
ATOM 1954 C CA . PHE A 1 292 ? 118.145 101.093 111.309 1.00 11.14 267 PHE A CA 1
ATOM 1955 C C . PHE A 1 292 ? 118.628 101.707 110.004 1.00 12.19 267 PHE A C 1
ATOM 1956 O O . PHE A 1 292 ? 119.738 101.435 109.540 1.00 14.74 267 PHE A O 1
ATOM 1964 N N . ILE A 1 293 ? 117.767 102.540 109.418 1.00 11.43 268 ILE A N 1
ATOM 1965 C CA . ILE A 1 293 ? 118.076 103.166 108.138 1.00 12.88 268 ILE A CA 1
ATOM 1966 C C . ILE A 1 293 ? 119.187 104.199 108.283 1.00 13.35 268 ILE A C 1
ATOM 1967 O O . ILE A 1 293 ? 120.030 104.342 107.390 1.00 15.84 268 ILE A O 1
ATOM 1972 N N . SER A 1 294 ? 119.226 104.920 109.402 1.00 11.21 269 SER A N 1
ATOM 1973 C CA . SER A 1 294 ? 120.192 105.996 109.566 1.00 12.10 269 SER A CA 1
ATOM 1974 C C . SER A 1 294 ? 120.562 106.146 111.034 1.00 10.34 269 SER A C 1
ATOM 1975 O O . SER A 1 294 ? 119.863 105.662 111.927 1.00 11.50 269 SER A O 1
ATOM 1978 N N . TYR A 1 295 ? 121.680 106.837 111.267 1.00 10.78 270 TYR A N 1
ATOM 1979 C CA . TYR A 1 295 ? 122.143 107.200 112.591 1.00 9.39 270 TYR A CA 1
ATOM 1980 C C . TYR A 1 295 ? 122.956 108.479 112.432 1.00 9.56 270 TYR A C 1
ATOM 1981 O O . TYR A 1 295 ? 123.856 108.522 111.579 1.00 12.43 270 TYR A O 1
ATOM 1990 N N . PRO A 1 296 ? 122.672 109.520 113.220 1.00 9.33 271 PRO A N 1
ATOM 1991 C CA . PRO A 1 296 ? 123.308 110.823 112.974 1.00 10.18 271 PRO A CA 1
ATOM 1992 C C . PRO A 1 296 ? 124.735 110.938 113.483 1.00 11.48 271 PRO A C 1
ATOM 1993 O O . PRO A 1 296 ? 125.450 111.848 113.045 1.00 17.63 271 PRO A O 1
ATOM 1997 N N . GLY A 1 297 ? 125.172 110.068 114.383 1.00 10.97 272 GLY A N 1
ATOM 1998 C CA . GLY A 1 297 ? 126.553 110.116 114.843 1.00 12.46 272 GLY A CA 1
ATOM 1999 C C . GLY A 1 297 ? 126.753 111.146 115.936 1.00 13.44 272 GLY A C 1
ATOM 2000 O O . GLY A 1 297 ? 126.053 111.136 116.950 1.00 14.09 272 GLY A O 1
ATOM 2001 N N . PHE A 1 298 ? 127.727 112.039 115.731 1.00 14.68 273 PHE A N 1
ATOM 2002 C CA . PHE A 1 298 ? 128.084 113.012 116.761 1.00 13.50 273 PHE A CA 1
ATOM 2003 C C . PHE A 1 298 ? 126.941 113.981 117.043 1.00 12.91 273 PHE A C 1
ATOM 2004 O O . PHE A 1 298 ? 126.697 114.338 118.200 1.00 15.19 273 PHE A O 1
ATOM 2012 N N . GLN A 1 299 ? 126.237 114.421 116.004 1.00 14.17 274 GLN A N 1
ATOM 2013 C CA . GLN A 1 299 ? 125.120 115.346 116.168 1.00 15.44 274 GLN A CA 1
ATOM 2014 C C . GLN A 1 299 ? 123.917 114.557 116.670 1.00 14.12 274 GLN A C 1
ATOM 2015 O O . GLN A 1 299 ? 123.376 113.715 115.949 1.00 16.12 274 GLN A O 1
ATOM 2021 N N . GLN A 1 300 ? 123.492 114.826 117.905 1.00 14.52 275 GLN A N 1
ATOM 2022 C CA . GLN A 1 300 ? 122.520 113.974 118.583 1.00 13.40 275 GLN A CA 1
ATOM 2023 C C . GLN A 1 300 ? 121.201 114.672 118.892 1.00 13.60 275 GLN A C 1
ATOM 2024 O O . GLN A 1 300 ? 120.393 114.128 119.652 1.00 14.73 275 GLN A O 1
ATOM 2030 N N . SER A 1 301 ? 120.954 115.852 118.334 1.00 13.64 276 SER A N 1
ATOM 2031 C CA . SER A 1 301 ? 119.664 116.490 118.543 1.00 13.69 276 SER A CA 1
ATOM 2032 C C . SER A 1 301 ? 118.576 115.755 117.762 1.00 13.62 276 SER A C 1
ATOM 2033 O O . SER A 1 301 ? 118.850 114.985 116.838 1.00 14.88 276 SER A O 1
ATOM 2036 N N . GLU A 1 302 ? 117.324 115.992 118.163 1.00 13.51 277 GLU A N 1
ATOM 2037 C CA . GLU A 1 302 ? 116.182 115.418 117.453 1.00 15.14 277 GLU A CA 1
ATOM 2038 C C . GLU A 1 302 ? 116.214 115.794 115.977 1.00 13.42 277 GLU A C 1
ATOM 2039 O O . GLU A 1 302 ? 115.994 114.952 115.094 1.00 15.61 277 GLU A O 1
ATOM 2045 N N . GLY A 1 303 ? 116.495 117.068 115.697 1.00 13.61 278 GLY A N 1
ATOM 2046 C CA . GLY A 1 303 ? 116.622 117.510 114.323 1.00 12.27 278 GLY A CA 1
ATOM 2047 C C . GLY A 1 303 ? 117.716 116.786 113.569 1.00 13.29 278 GLY A C 1
ATOM 2048 O O . GLY A 1 303 ? 117.573 116.519 112.378 1.00 13.42 278 GLY A O 1
ATOM 2049 N N . ASP A 1 304 ? 118.815 116.449 114.247 1.00 13.31 279 ASP A N 1
ATOM 2050 C CA . ASP A 1 304 ? 119.895 115.719 113.589 1.00 13.51 279 ASP A CA 1
ATOM 2051 C C . ASP A 1 304 ? 119.465 114.307 113.203 1.00 11.25 279 ASP A C 1
ATOM 2052 O O . ASP A 1 304 ? 119.755 113.846 112.091 1.00 12.84 279 ASP A O 1
ATOM 2057 N N . PHE A 1 305 ? 118.782 113.602 114.109 1.00 11.59 280 PHE A N 1
ATOM 2058 C CA . PHE A 1 305 ? 118.244 112.285 113.779 1.00 10.19 280 PHE A CA 1
ATOM 2059 C C . PHE A 1 305 ? 117.307 112.369 112.580 1.00 9.59 280 PHE A C 1
ATOM 2060 O O . PHE A 1 305 ? 117.428 111.595 111.617 1.00 11.18 280 PHE A O 1
ATOM 2068 N N . VAL A 1 306 ? 116.373 113.324 112.620 1.00 10.48 281 VAL A N 1
ATOM 2069 C CA . VAL A 1 306 ? 115.406 113.463 111.535 1.00 10.93 281 VAL A CA 1
ATOM 2070 C C . VAL A 1 306 ? 116.111 113.801 110.228 1.00 10.86 281 VAL A C 1
ATOM 2071 O O . VAL A 1 306 ? 115.762 113.275 109.167 1.00 12.90 281 VAL A O 1
ATOM 2075 N N . MET A 1 307 ? 117.116 114.679 110.282 1.00 11.96 282 MET A N 1
ATOM 2076 C CA . MET A 1 307 ? 117.831 115.082 109.076 1.00 14.36 282 MET A CA 1
ATOM 2077 C C . MET A 1 307 ? 118.603 113.920 108.467 1.00 13.69 282 MET A C 1
ATOM 2078 O O . MET A 1 307 ? 118.601 113.747 107.245 1.00 16.82 282 MET A O 1
ATOM 2083 N N . ALA A 1 308 ? 119.282 113.122 109.293 1.00 12.71 283 ALA A N 1
ATOM 2084 C CA . ALA A 1 308 ? 119.986 111.959 108.761 1.00 11.70 283 ALA A CA 1
ATOM 2085 C C . ALA A 1 308 ? 119.010 110.990 108.105 1.00 11.44 283 ALA A C 1
ATOM 2086 O O . ALA A 1 308 ? 119.261 110.488 106.997 1.00 14.14 283 ALA A O 1
ATOM 2088 N N . PHE A 1 309 ? 117.872 110.746 108.761 1.00 11.36 284 PHE A N 1
ATOM 2089 C CA . PHE A 1 309 ? 116.857 109.873 108.180 1.00 11.34 284 PHE A CA 1
ATOM 2090 C C . PHE A 1 309 ? 116.346 110.427 106.854 1.00 11.70 284 PHE A C 1
ATOM 2091 O O . PHE A 1 309 ? 116.158 109.677 105.888 1.00 14.19 284 PHE A O 1
ATOM 2099 N N . VAL A 1 310 ? 116.128 111.741 106.787 1.00 11.82 285 VAL A N 1
ATOM 2100 C CA . VAL A 1 310 ? 115.570 112.358 105.588 1.00 13.75 285 VAL A CA 1
ATOM 2101 C C . VAL A 1 310 ? 116.569 112.315 104.438 1.00 15.65 285 VAL A C 1
ATOM 2102 O O . VAL A 1 310 ? 116.190 112.078 103.290 1.00 17.17 285 VAL A O 1
ATOM 2106 N N . GLU A 1 311 ? 117.853 112.556 104.716 1.00 14.50 286 GLU A N 1
ATOM 2107 C CA . GLU A 1 311 ? 118.862 112.414 103.667 1.00 15.86 286 GLU A CA 1
ATOM 2108 C C . GLU A 1 311 ? 118.916 110.985 103.143 1.00 18.14 286 GLU A C 1
ATOM 2109 O O . GLU A 1 311 ? 118.975 110.765 101.923 1.00 21.50 286 GLU A O 1
ATOM 2115 N N . ARG A 1 312 ? 118.875 109.999 104.045 1.00 16.22 287 ARG A N 1
ATOM 2116 C CA . ARG A 1 312 ? 118.869 108.609 103.597 1.00 17.66 287 ARG A CA 1
ATOM 2117 C C . ARG A 1 312 ? 117.654 108.312 102.723 1.00 15.60 287 ARG A C 1
ATOM 2118 O O . ARG A 1 312 ? 117.772 107.633 101.696 1.00 19.00 287 ARG A O 1
ATOM 2126 N N . LEU A 1 313 ? 116.479 108.807 103.115 1.00 15.55 288 LEU A N 1
ATOM 2127 C CA . LEU A 1 313 ? 115.276 108.580 102.316 1.00 16.22 288 LEU A CA 1
ATOM 2128 C C . LEU A 1 313 ? 115.365 109.276 100.962 1.00 18.75 288 LEU A C 1
ATOM 2129 O O . LEU A 1 313 ? 115.018 108.692 99.929 1.00 18.49 288 LEU A O 1
ATOM 2134 N N . LEU A 1 314 ? 115.821 110.531 100.951 1.00 16.95 289 LEU A N 1
ATOM 2135 C CA . LEU A 1 314 ? 115.874 111.308 99.718 1.00 16.55 289 LEU A CA 1
ATOM 2136 C C . LEU A 1 314 ? 116.840 110.693 98.717 1.00 19.37 289 LEU A C 1
ATOM 2137 O O . LEU A 1 314 ? 116.610 110.760 97.504 1.00 23.18 289 LEU A O 1
ATOM 2142 N N . GLU A 1 315 ? 117.931 110.094 99.205 1.00 20.00 290 GLU A N 1
ATOM 2143 C CA . GLU A 1 315 ? 118.873 109.448 98.296 1.00 21.02 290 GLU A CA 1
ATOM 2144 C C . GLU A 1 315 ? 118.205 108.360 97.462 1.00 21.41 290 GLU A C 1
ATOM 2145 O O . GLU A 1 315 ? 118.670 108.052 96.359 1.00 24.22 290 GLU A O 1
ATOM 2151 N N . ASP A 1 316 ? 117.115 107.773 97.961 1.00 22.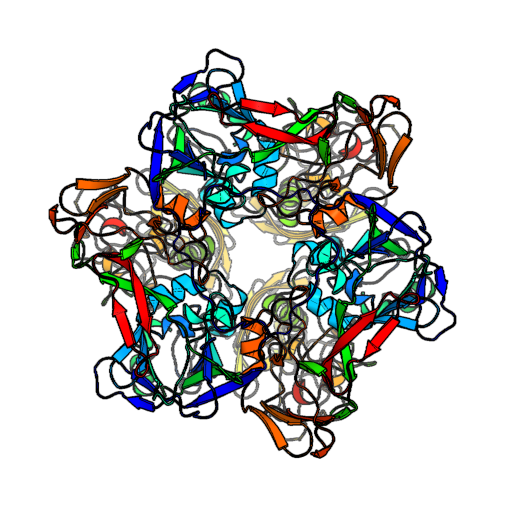33 291 ASP A N 1
ATOM 2152 C CA . ASP A 1 316 ? 116.434 106.692 97.265 1.00 21.96 291 ASP A CA 1
ATOM 2153 C C . ASP A 1 316 ? 115.069 107.072 96.707 1.00 21.27 291 ASP A C 1
ATOM 2154 O O . ASP A 1 316 ? 114.532 106.325 95.884 1.00 23.50 291 ASP A O 1
ATOM 2159 N N . MET A 1 317 ? 114.495 108.201 97.129 1.00 21.46 292 MET A N 1
ATOM 2160 C CA . MET A 1 317 ? 113.158 108.571 96.674 1.00 21.91 292 MET A CA 1
ATOM 2161 C C . MET A 1 317 ? 113.175 109.201 95.285 1.00 23.27 292 MET A C 1
ATOM 2162 O O . MET A 1 317 ? 112.313 108.894 94.455 1.00 26.84 292 MET A O 1
ATOM 2167 N N . VAL A 1 318 ? 114.136 110.079 95.014 1.00 22.73 293 VAL A N 1
ATOM 2168 C CA . VAL A 1 318 ? 114.201 110.821 93.759 1.00 23.58 293 VAL A CA 1
ATOM 2169 C C . V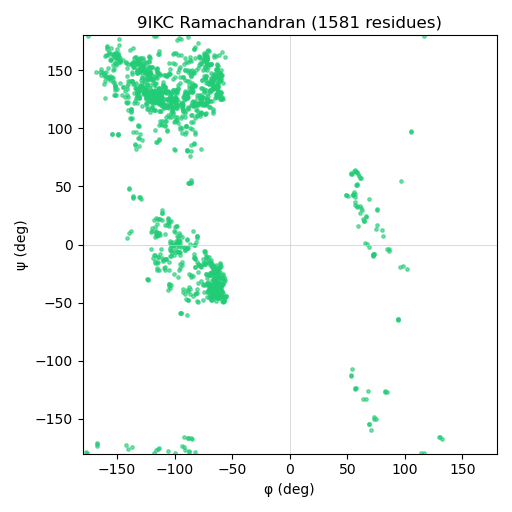AL A 1 318 ? 115.327 110.235 92.920 1.00 24.20 293 VAL A C 1
ATOM 2170 O O . VAL A 1 318 ? 116.473 110.151 93.377 1.00 25.32 293 VAL A O 1
ATOM 2174 N N . ILE A 1 319 ? 115.001 109.832 91.695 1.00 24.92 294 ILE A N 1
ATOM 2175 C CA . ILE A 1 319 ? 115.940 109.169 90.799 1.00 26.64 294 ILE A CA 1
ATOM 2176 C C . ILE A 1 319 ? 115.984 109.935 89.485 1.00 28.41 294 ILE A C 1
ATOM 2177 O O . ILE A 1 319 ? 114.936 110.255 88.914 1.00 30.07 294 ILE A O 1
ATOM 2182 N N . VAL A 1 320 ? 117.191 110.229 89.012 1.00 30.06 295 VAL A N 1
ATOM 2183 C CA . VAL A 1 320 ? 117.410 110.802 87.689 1.00 29.97 295 VAL A CA 1
ATOM 2184 C C . VAL A 1 320 ? 117.998 109.706 86.813 1.00 32.98 295 VAL A C 1
ATOM 2185 O O . VAL A 1 320 ? 119.086 109.190 87.100 1.00 35.04 295 VAL A O 1
ATOM 2189 N N . SER A 1 321 ? 117.284 109.347 85.750 1.00 33.98 296 SER A N 1
ATOM 2190 C CA . SER A 1 321 ? 117.696 108.228 84.916 1.00 38.13 296 SER A CA 1
ATOM 2191 C C . SER A 1 321 ? 117.154 108.418 83.507 1.00 41.01 296 SER A C 1
ATOM 2192 O O . SER A 1 321 ? 116.143 109.095 83.301 1.00 40.19 296 SER A O 1
ATOM 2195 N N . ASN A 1 322 ? 117.844 107.810 82.540 1.00 43.83 297 ASN A N 1
ATOM 2196 C CA . ASN A 1 322 ? 117.383 107.862 81.156 1.00 45.72 297 ASN A CA 1
ATOM 2197 C C . ASN A 1 322 ? 116.114 107.042 80.965 1.00 46.79 297 ASN A C 1
ATOM 2198 O O . ASN A 1 322 ? 115.177 107.486 80.291 1.00 48.43 297 ASN A O 1
ATOM 2203 N N . CYS A 1 323 ? 116.064 105.850 81.546 1.00 46.93 298 CYS A N 1
ATOM 2204 C CA . CYS A 1 323 ? 114.934 104.940 81.421 1.00 48.48 298 CYS A CA 1
ATOM 2205 C C . CYS A 1 323 ? 114.291 104.726 82.789 1.00 47.19 298 CYS A C 1
ATOM 2206 O O . CYS A 1 323 ? 114.682 105.333 83.788 1.00 46.02 298 CYS A O 1
ATOM 2209 N N . TYR A 1 324 ? 113.289 103.854 82.817 1.00 46.08 299 TYR A N 1
ATOM 2210 C CA . TYR A 1 324 ? 112.601 103.541 84.061 1.00 44.98 299 TYR A CA 1
ATOM 2211 C C . TYR A 1 324 ? 113.590 102.939 85.056 1.00 45.70 299 TYR A C 1
ATOM 2212 O O . TYR A 1 324 ? 114.358 102.039 84.690 1.00 47.29 299 TYR A O 1
ATOM 2221 N N . PRO A 1 325 ? 113.617 103.413 86.302 1.00 43.31 300 PRO A N 1
ATOM 2222 C CA . PRO A 1 325 ? 114.609 102.912 87.262 1.00 43.56 300 PRO A CA 1
ATOM 2223 C C . PRO A 1 325 ? 114.458 101.418 87.501 1.00 44.65 300 PRO A C 1
ATOM 2224 O O . PRO A 1 325 ? 113.348 100.887 87.570 1.00 45.06 300 PRO A O 1
ATOM 2228 N N . GLU A 1 326 ? 115.594 100.742 87.638 1.00 47.02 301 GLU A N 1
ATOM 2229 C CA . GLU A 1 326 ? 115.636 99.303 87.828 1.00 48.74 301 GLU A CA 1
ATOM 2230 C C . GLU A 1 326 ? 116.355 98.971 89.129 1.00 46.36 301 GLU A C 1
ATOM 2231 O O . GLU A 1 326 ? 117.074 99.798 89.697 1.00 44.60 301 GLU A O 1
ATOM 2237 N N . GLY A 1 327 ? 116.148 97.742 89.599 1.00 45.62 302 GLY A N 1
ATOM 2238 C CA . GLY A 1 327 ? 116.727 97.264 90.831 1.00 41.83 302 GLY A CA 1
ATOM 2239 C C . GLY A 1 327 ? 115.797 97.318 92.025 1.00 39.07 302 GLY A C 1
ATOM 2240 O O . GLY A 1 327 ? 116.051 96.634 93.023 1.00 41.80 302 GLY A O 1
ATOM 2241 N N . PHE A 1 328 ? 114.729 98.105 91.946 1.00 35.61 303 PHE A N 1
ATOM 2242 C CA . PHE A 1 328 ? 113.778 98.201 93.037 1.00 32.95 303 PHE A CA 1
ATOM 2243 C C . PHE A 1 328 ? 112.903 96.951 93.093 1.00 32.85 303 PHE A C 1
ATOM 2244 O O . PHE A 1 328 ? 112.780 96.223 92.106 1.00 37.74 303 PHE A O 1
ATOM 2252 N N . PRO A 1 329 ? 112.289 96.675 94.245 1.00 32.68 304 PRO A N 1
ATOM 2253 C CA . PRO A 1 329 ? 111.346 95.554 94.321 1.00 31.52 304 PRO A CA 1
ATOM 2254 C C . PRO A 1 329 ? 110.144 95.787 93.418 1.00 34.20 304 PRO A C 1
ATOM 2255 O O . PRO A 1 329 ? 109.786 96.924 93.104 1.00 34.30 304 PRO A O 1
ATOM 2259 N N . GLU A 1 330 ? 109.524 94.684 92.994 1.00 35.35 305 GLU A N 1
ATOM 2260 C CA . GLU A 1 330 ? 108.386 94.768 92.084 1.00 35.43 305 GLU A CA 1
ATOM 2261 C C . GLU A 1 330 ? 107.199 95.502 92.696 1.00 34.15 305 GLU A C 1
ATOM 2262 O O . GLU A 1 330 ? 106.336 95.984 91.955 1.00 33.66 305 GLU A O 1
ATOM 2268 N N . THR A 1 331 ? 107.132 95.599 94.025 1.00 32.58 306 THR A N 1
ATOM 2269 C CA . THR A 1 331 ? 106.049 96.324 94.675 1.00 30.34 306 THR A CA 1
ATOM 2270 C C . THR A 1 331 ? 106.281 97.829 94.718 1.00 28.23 306 THR A C 1
ATOM 2271 O O . THR A 1 331 ? 105.349 98.572 95.044 1.00 28.86 306 THR A O 1
ATOM 2275 N N . ALA A 1 332 ? 107.487 98.293 94.402 1.00 27.45 307 ALA A N 1
ATOM 2276 C CA . ALA A 1 332 ? 107.759 99.723 94.391 1.00 26.77 307 ALA A CA 1
ATOM 2277 C C . ALA A 1 332 ? 106.990 100.405 93.267 1.00 28.07 307 ALA A C 1
ATOM 2278 O O . ALA A 1 332 ? 106.891 99.883 92.154 1.00 30.04 307 ALA A O 1
ATOM 2280 N N . GLU A 1 333 ? 106.442 101.579 93.565 1.00 26.59 308 GLU A N 1
ATOM 2281 C CA . GLU A 1 333 ? 105.652 102.356 92.613 1.00 28.16 308 GLU A CA 1
ATOM 2282 C C . GLU A 1 333 ? 106.419 103.639 92.298 1.00 26.89 308 GLU A C 1
ATOM 2283 O O . GLU A 1 333 ? 106.267 104.656 92.977 1.00 26.95 308 GLU A O 1
ATOM 2289 N N . ILE A 1 334 ? 107.245 103.583 91.258 1.00 28.27 309 ILE A N 1
ATOM 2290 C CA . ILE A 1 334 ? 108.034 104.724 90.809 1.00 30.14 309 ILE A CA 1
ATOM 2291 C C . ILE A 1 334 ? 107.329 105.355 89.617 1.00 30.77 309 ILE A C 1
ATOM 2292 O O . ILE A 1 334 ? 107.005 104.665 88.643 1.00 35.34 309 ILE A O 1
ATOM 2297 N N . VAL A 1 335 ? 107.087 106.663 89.692 1.00 28.16 310 VAL A N 1
ATOM 2298 C CA . VAL A 1 335 ? 106.379 107.384 88.643 1.00 29.03 310 VAL A CA 1
ATOM 2299 C C . VAL A 1 335 ? 107.221 108.567 88.185 1.00 30.68 310 VAL A C 1
ATOM 2300 O O . VAL A 1 335 ? 107.983 109.155 88.959 1.00 29.63 310 VAL A O 1
ATOM 2304 N N . GLU A 1 336 ? 107.086 108.902 86.905 1.00 30.18 311 GLU A N 1
ATOM 2305 C CA . GLU A 1 336 ? 107.806 110.034 86.338 1.00 30.86 311 GLU A CA 1
ATOM 2306 C C . GLU A 1 336 ? 107.218 111.350 86.830 1.00 30.03 311 GLU A C 1
ATOM 2307 O O . GLU A 1 336 ? 106.000 111.494 86.967 1.00 32.53 311 GLU A O 1
ATOM 2313 N N . VAL A 1 337 ? 108.089 112.314 87.092 1.00 27.31 312 VAL A N 1
ATOM 2314 C CA . VAL A 1 337 ? 107.645 113.646 87.508 1.00 30.72 312 VAL A CA 1
ATOM 2315 C C . VAL A 1 337 ? 107.136 114.399 86.281 1.00 34.87 312 VAL A C 1
ATOM 2316 O O . VAL A 1 337 ? 107.860 114.492 85.278 1.00 33.74 312 VAL A O 1
ATOM 2320 N N . PRO A 1 338 ? 105.919 114.934 86.316 1.00 34.53 313 PRO A N 1
ATOM 2321 C CA . PRO A 1 338 ? 105.383 115.659 85.156 1.00 35.86 313 PRO A CA 1
ATOM 2322 C C . PRO A 1 338 ? 106.083 116.994 84.977 1.00 39.24 313 PRO A C 1
ATOM 2323 O O . PRO A 1 338 ? 106.803 117.449 85.878 1.00 36.92 313 PRO A O 1
ATOM 2327 N N . PRO A 1 339 ? 105.907 117.648 83.823 1.00 40.98 314 PRO A N 1
ATOM 2328 C CA . PRO A 1 339 ? 106.529 118.970 83.635 1.00 40.04 314 PRO A CA 1
ATOM 2329 C C . PRO A 1 339 ? 106.099 119.996 84.668 1.00 39.18 314 PRO A C 1
ATOM 2330 O O . PRO A 1 339 ? 106.883 120.895 84.996 1.00 41.26 314 PRO A O 1
ATOM 2334 N N . SER A 1 340 ? 104.874 119.895 85.190 1.00 38.51 315 SER A N 1
ATOM 2335 C CA . SER A 1 340 ? 104.442 120.796 86.251 1.00 38.02 315 SER A CA 1
ATOM 2336 C C . SER A 1 340 ? 105.204 120.565 87.550 1.00 38.51 315 SER A C 1
ATOM 2337 O O . SER A 1 340 ? 105.213 121.450 88.413 1.00 38.22 315 SER A O 1
ATOM 2340 N N . GLY A 1 341 ? 105.836 119.404 87.709 1.00 38.14 316 GLY A N 1
ATOM 2341 C CA . GLY A 1 341 ? 106.598 119.097 88.899 1.00 35.55 316 GLY A CA 1
ATOM 2342 C C . GLY A 1 341 ? 105.802 118.509 90.040 1.00 34.55 316 GLY A C 1
ATOM 2343 O O . GLY A 1 341 ? 106.394 118.152 91.066 1.00 34.38 316 GLY A O 1
ATOM 2344 N N . VAL A 1 342 ? 104.486 118.388 89.898 1.00 35.88 317 VAL A N 1
ATOM 2345 C CA . VAL A 1 342 ? 103.617 117.903 90.963 1.00 35.99 317 VAL A CA 1
ATOM 2346 C C . VAL A 1 342 ? 103.315 116.434 90.709 1.00 34.51 317 VAL A C 1
ATOM 2347 O O . VAL A 1 342 ? 102.824 116.067 89.635 1.00 37.05 317 VAL A O 1
ATOM 2351 N N . VAL A 1 343 ? 103.603 115.593 91.698 1.00 32.82 318 VAL A N 1
ATOM 2352 C CA . VAL A 1 343 ? 103.280 114.173 91.658 1.00 32.75 318 VAL A CA 1
ATOM 2353 C C . VAL A 1 343 ? 102.197 113.909 92.692 1.00 34.67 318 VAL A C 1
ATOM 2354 O O . VAL A 1 343 ? 102.335 114.296 93.859 1.00 35.41 318 VAL A O 1
ATOM 2358 N N . SER A 1 344 ? 101.121 113.255 92.267 1.00 36.29 319 SER A N 1
ATOM 2359 C CA . SER A 1 344 ? 99.984 112.972 93.132 1.00 35.69 319 SER A CA 1
ATOM 2360 C C . SER A 1 344 ? 100.081 111.540 93.641 1.00 35.97 319 SER A C 1
ATOM 2361 O O . SER A 1 344 ? 100.103 110.594 92.847 1.00 35.66 319 SER A O 1
ATOM 2364 N N . ILE A 1 345 ? 100.141 111.386 94.958 1.00 36.15 320 ILE A N 1
ATOM 2365 C CA . ILE A 1 345 ? 100.101 110.085 95.613 1.00 36.26 320 ILE A CA 1
ATOM 2366 C C . ILE A 1 345 ? 98.762 110.013 96.334 1.00 38.07 320 ILE A C 1
ATOM 2367 O O . ILE A 1 345 ? 98.588 110.616 97.400 1.00 37.36 320 ILE A O 1
ATOM 2372 N N . GLN A 1 346 ? 97.815 109.271 95.755 1.00 39.37 321 GLN A N 1
ATOM 2373 C CA . GLN A 1 346 ? 96.427 109.283 96.205 1.00 40.67 321 GLN A CA 1
ATOM 2374 C C . GLN A 1 346 ? 95.910 110.715 96.248 1.00 41.93 321 GLN A C 1
ATOM 2375 O O . GLN A 1 346 ? 95.770 111.360 95.204 1.00 43.66 321 GLN A O 1
ATOM 2381 N N . ASP A 1 347 ? 95.628 111.224 97.446 1.00 41.82 322 ASP A N 1
ATOM 2382 C CA . ASP A 1 347 ? 95.190 112.600 97.627 1.00 43.77 322 ASP A CA 1
ATOM 2383 C C . ASP A 1 347 ? 96.282 113.488 98.218 1.00 42.18 322 ASP A C 1
ATOM 2384 O O . ASP A 1 347 ? 95.975 114.531 98.804 1.00 43.99 322 ASP A O 1
ATOM 2389 N N . THR A 1 348 ? 97.545 113.095 98.077 1.00 40.02 323 THR A N 1
ATOM 2390 C CA . THR A 1 348 ? 98.679 113.878 98.544 1.00 37.88 323 THR A CA 1
ATOM 2391 C C . THR A 1 348 ? 99.544 114.261 97.351 1.00 37.47 323 THR A C 1
ATOM 2392 O O . THR A 1 348 ? 99.794 113.437 96.467 1.00 38.46 323 THR A O 1
ATOM 2396 N N . ASP A 1 349 ? 99.997 115.511 97.328 1.00 35.99 324 ASP A N 1
ATOM 2397 C CA . ASP A 1 349 ? 100.776 116.049 96.221 1.00 35.05 324 ASP A CA 1
ATOM 2398 C C . ASP A 1 349 ? 102.191 116.363 96.686 1.00 32.00 324 ASP A C 1
ATOM 2399 O O . ASP A 1 349 ? 102.381 116.954 97.754 1.00 33.45 324 ASP A O 1
ATOM 2404 N N . VAL A 1 350 ? 103.175 115.969 95.883 1.00 30.68 325 VAL A N 1
ATOM 2405 C CA . VAL A 1 350 ? 104.585 116.218 96.165 1.00 29.64 325 VAL A CA 1
ATOM 2406 C C . VAL A 1 350 ? 105.143 117.079 95.040 1.00 29.44 325 VAL A C 1
ATOM 2407 O O . VAL A 1 350 ? 105.053 116.706 93.864 1.00 31.37 325 VAL A O 1
ATOM 2411 N N . PHE A 1 351 ? 105.719 118.222 95.401 1.00 28.94 326 PHE A N 1
ATOM 2412 C CA . PHE A 1 351 ? 106.276 119.164 94.436 1.00 29.42 326 PHE A CA 1
ATOM 2413 C C . PHE A 1 351 ? 107.766 118.877 94.281 1.00 27.69 326 PHE A C 1
ATOM 2414 O O . PHE A 1 351 ? 108.553 119.143 95.194 1.00 27.07 326 PHE A O 1
ATOM 2422 N N . VAL A 1 352 ? 108.153 118.335 93.130 1.00 26.32 327 VAL A N 1
ATOM 2423 C CA . VAL A 1 352 ? 109.533 117.944 92.861 1.00 25.64 327 VAL A CA 1
ATOM 2424 C C . VAL A 1 352 ? 110.078 118.840 91.757 1.00 26.92 327 VAL A C 1
ATOM 2425 O O . VAL A 1 352 ? 109.518 118.891 90.655 1.00 28.09 327 VAL A O 1
ATOM 2429 N N . ARG A 1 353 ? 111.170 119.543 92.051 1.00 24.86 328 ARG A N 1
ATOM 2430 C CA . ARG A 1 353 ? 111.821 120.421 91.081 1.00 26.17 328 ARG A CA 1
ATOM 2431 C C . ARG A 1 353 ? 113.326 120.221 91.193 1.00 25.16 328 ARG A C 1
ATOM 2432 O O . ARG A 1 353 ? 113.938 120.647 92.177 1.00 26.40 328 ARG A O 1
ATOM 2440 N N . ILE A 1 354 ? 113.920 119.583 90.188 1.00 24.77 329 ILE A N 1
ATOM 2441 C CA . ILE A 1 354 ? 115.347 119.283 90.164 1.00 27.28 329 ILE A CA 1
ATOM 2442 C C . ILE A 1 354 ? 115.994 120.086 89.044 1.00 27.24 329 ILE A C 1
ATOM 2443 O O . ILE A 1 354 ? 115.549 120.027 87.892 1.00 29.90 329 ILE A O 1
ATOM 2448 N N . ASP A 1 355 ? 117.041 120.832 89.383 1.00 28.36 330 ASP A N 1
ATOM 2449 C CA . ASP A 1 355 ? 117.752 121.643 88.409 1.00 29.45 330 ASP A CA 1
ATOM 2450 C C . ASP A 1 355 ? 118.823 120.825 87.690 1.00 32.29 330 ASP A C 1
ATOM 2451 O O . ASP A 1 355 ? 119.291 119.792 88.179 1.00 31.41 330 ASP A O 1
ATOM 2456 N N . ASP A 1 356 ? 119.197 121.305 86.502 1.00 33.24 331 ASP A N 1
ATOM 2457 C CA . ASP A 1 356 ? 120.356 120.807 85.758 1.00 33.97 331 ASP A CA 1
ATOM 2458 C C . ASP A 1 356 ? 120.210 119.341 85.356 1.00 33.41 331 ASP A C 1
ATOM 2459 O O . ASP A 1 356 ? 121.203 118.619 85.243 1.00 34.66 331 ASP A O 1
ATOM 2464 N N . VAL A 1 357 ? 118.984 118.887 85.140 1.00 32.48 332 VAL A N 1
ATOM 2465 C CA . VAL A 1 357 ? 118.782 117.529 84.623 1.00 34.38 332 VAL A CA 1
ATOM 2466 C C . VAL A 1 357 ? 119.258 117.474 83.175 1.00 37.63 332 VAL A C 1
ATOM 2467 O O . VAL A 1 357 ? 118.896 118.354 82.375 1.00 39.85 332 VAL A O 1
ATOM 2471 N N . PRO A 1 358 ? 120.069 116.487 82.792 1.00 39.52 333 PRO A N 1
ATOM 2472 C CA . PRO A 1 358 ? 120.531 116.406 81.402 1.00 41.08 333 PRO A CA 1
ATOM 2473 C C . PRO A 1 358 ? 119.372 116.223 80.431 1.00 43.47 333 PRO A C 1
ATOM 2474 O O . PRO A 1 358 ? 118.256 115.859 80.808 1.00 43.59 333 PRO A O 1
ATOM 2478 N N . VAL A 1 359 ? 119.662 116.489 79.154 1.00 45.33 334 VAL A N 1
ATOM 2479 C CA . VAL A 1 359 ? 118.613 116.558 78.139 1.00 47.03 334 VAL A CA 1
ATOM 2480 C C . VAL A 1 359 ? 117.892 115.222 78.002 1.00 49.08 334 VAL A C 1
ATOM 2481 O O . VAL A 1 359 ? 116.658 115.171 77.926 1.00 50.81 334 VAL A O 1
ATOM 2485 N N . GLY A 1 360 ? 118.643 114.119 77.968 1.00 46.72 335 GLY A N 1
ATOM 2486 C CA . GLY A 1 360 ? 118.037 112.824 77.710 1.00 45.86 335 GLY A CA 1
ATOM 2487 C C . GLY A 1 360 ? 117.424 112.142 78.915 1.00 47.29 335 GLY A C 1
ATOM 2488 O O . GLY A 1 360 ? 116.758 111.115 78.753 1.00 49.79 335 GLY A O 1
ATOM 2489 N N . MET A 1 361 ? 117.621 112.682 80.113 1.00 46.20 336 MET A N 1
ATOM 2490 C CA . MET A 1 361 ? 117.196 111.996 81.324 1.00 42.97 336 MET A CA 1
ATOM 2491 C C . MET A 1 361 ? 115.889 112.567 81.869 1.00 39.94 336 MET A C 1
ATOM 2492 O O . MET A 1 361 ? 115.456 113.664 81.508 1.00 41.30 336 MET A O 1
ATOM 2497 N N . ARG A 1 362 ? 115.265 111.797 82.758 1.00 38.80 337 ARG A N 1
ATOM 2498 C CA . ARG A 1 362 ? 113.991 112.149 83.367 1.00 36.14 337 ARG A CA 1
ATOM 2499 C C . ARG A 1 362 ? 114.086 111.982 84.878 1.00 33.65 337 ARG A C 1
ATOM 2500 O O . ARG A 1 362 ? 114.921 111.233 85.390 1.00 34.53 337 ARG A O 1
ATOM 2508 N N . VAL A 1 363 ? 113.213 112.692 85.590 1.00 31.36 338 VAL A N 1
ATOM 2509 C CA . VAL A 1 363 ? 113.161 112.654 87.047 1.00 29.15 338 VAL A CA 1
ATOM 2510 C C . VAL A 1 363 ? 112.042 111.714 87.472 1.00 29.68 338 VAL A C 1
ATOM 2511 O O . VAL A 1 363 ? 110.920 111.800 86.957 1.00 30.53 338 VAL A O 1
ATOM 2515 N N . PHE A 1 364 ? 112.345 110.819 88.408 1.00 28.14 339 PHE A N 1
ATOM 2516 C CA . PHE A 1 364 ? 111.384 109.858 88.927 1.00 27.22 339 PHE A CA 1
ATOM 2517 C C . PHE A 1 364 ? 111.238 110.030 90.433 1.00 25.64 339 PHE A C 1
ATOM 2518 O O . PHE A 1 364 ? 112.188 110.402 91.127 1.00 25.75 339 PHE A O 1
ATOM 2526 N N . LEU A 1 365 ? 110.036 109.756 90.933 1.00 25.39 340 LEU A N 1
ATOM 2527 C CA . LEU A 1 365 ? 109.735 109.835 92.355 1.00 25.25 340 LEU A CA 1
ATOM 2528 C C . LEU A 1 365 ? 109.243 108.483 92.851 1.00 25.01 340 LEU A C 1
ATOM 2529 O O . LEU A 1 365 ? 108.322 107.901 92.271 1.00 25.28 340 LEU A O 1
ATOM 2534 N N . HIS A 1 366 ? 109.862 107.989 93.921 1.00 23.87 341 HIS A N 1
ATOM 2535 C CA . HIS A 1 366 ? 109.419 106.764 94.572 1.00 22.41 341 HIS A CA 1
ATOM 2536 C C . HIS A 1 366 ? 108.235 107.096 95.474 1.00 20.97 341 HIS A C 1
ATOM 2537 O O . HIS A 1 366 ? 108.381 107.849 96.442 1.00 23.88 341 HIS A O 1
ATOM 2544 N N . THR A 1 367 ? 107.065 106.539 95.161 1.00 21.91 342 THR A N 1
ATOM 2545 C CA . THR A 1 367 ? 105.837 106.945 95.833 1.00 20.74 342 THR A CA 1
ATOM 2546 C C . THR A 1 367 ? 105.476 106.088 97.040 1.00 19.37 342 THR A C 1
ATOM 2547 O O . THR A 1 367 ? 104.646 106.517 97.848 1.00 21.14 342 THR A O 1
ATOM 2551 N N . ASN A 1 368 ? 106.039 104.884 97.173 1.00 19.76 343 ASN A N 1
ATOM 2552 C CA . ASN A 1 368 ? 105.911 104.095 98.403 1.00 18.78 343 ASN A CA 1
ATOM 2553 C C . ASN A 1 368 ? 107.289 103.552 98.791 1.00 18.08 343 ASN A C 1
ATOM 2554 O O . ASN A 1 368 ? 107.599 102.383 98.558 1.00 21.03 343 ASN A O 1
ATOM 2559 N N . ILE A 1 369 ? 108.098 104.380 99.451 1.00 18.07 344 ILE A N 1
ATOM 2560 C CA . ILE A 1 369 ? 109.437 103.922 99.807 1.00 18.53 344 ILE A CA 1
ATOM 2561 C C . ILE A 1 369 ? 109.393 103.048 101.056 1.00 16.85 344 ILE A C 1
ATOM 2562 O O . ILE A 1 369 ? 110.110 102.046 101.149 1.00 18.49 344 ILE A O 1
ATOM 2567 N N . LEU A 1 370 ? 108.551 103.401 102.023 1.00 17.40 345 LEU A N 1
ATOM 2568 C CA . LEU A 1 370 ? 108.339 102.595 103.220 1.00 16.55 345 LEU A CA 1
ATOM 2569 C C . LEU A 1 370 ? 106.860 102.657 103.557 1.00 16.39 345 LEU A C 1
ATOM 2570 O O . LEU A 1 370 ? 106.319 103.746 103.768 1.00 18.03 345 LEU A O 1
ATOM 2575 N N . VAL A 1 371 ? 106.210 101.499 103.613 1.00 17.43 346 VAL A N 1
ATOM 2576 C CA . VAL A 1 371 ? 104.778 101.431 103.861 1.00 19.14 346 VAL A CA 1
ATOM 2577 C C . VAL A 1 371 ? 104.510 100.441 104.983 1.00 18.32 346 VAL A C 1
ATOM 2578 O O . VAL A 1 371 ? 105.251 99.473 105.176 1.00 21.32 346 VAL A O 1
ATOM 2582 N N . PHE A 1 372 ? 103.436 100.692 105.727 1.00 17.77 347 PHE A N 1
ATOM 2583 C CA . PHE A 1 372 ? 103.050 99.817 106.822 1.00 21.00 347 PHE A CA 1
ATOM 2584 C C . PHE A 1 372 ? 101.545 99.885 107.027 1.00 20.81 347 PHE A C 1
ATOM 2585 O O . PHE A 1 372 ? 100.957 100.970 107.022 1.00 22.07 347 PHE A O 1
ATOM 2593 N N . ALA A 1 373 ? 100.938 98.718 107.220 1.00 20.79 348 ALA A N 1
ATOM 2594 C CA . ALA A 1 373 ? 99.530 98.613 107.571 1.00 26.25 348 ALA A CA 1
ATOM 2595 C C . ALA A 1 373 ? 99.275 97.213 108.103 1.00 27.30 348 ALA A C 1
ATOM 2596 O O . ALA A 1 373 ? 99.893 96.244 107.654 1.00 28.53 348 ALA A O 1
ATOM 2598 N N . THR A 1 374 ? 98.366 97.119 109.070 1.00 30.14 349 THR A N 1
ATOM 2599 C CA . THR A 1 374 ? 97.989 95.827 109.628 1.00 33.65 349 THR A CA 1
ATOM 2600 C C . THR A 1 374 ? 96.771 95.221 108.948 1.00 37.09 349 THR A C 1
ATOM 2601 O O . THR A 1 374 ? 96.510 94.026 109.127 1.00 40.32 349 THR A O 1
ATOM 2605 N N . ARG A 1 375 ? 96.024 96.009 108.180 1.00 38.77 350 ARG A N 1
ATOM 2606 C CA . ARG A 1 375 ? 94.851 95.532 107.466 1.00 42.05 350 ARG A CA 1
ATOM 2607 C C . ARG A 1 375 ? 94.897 96.012 106.024 1.00 44.27 350 ARG A C 1
ATOM 2608 O O . ARG A 1 375 ? 95.432 97.083 105.725 1.00 43.42 350 ARG A O 1
ATOM 2616 N N . LYS A 1 376 ? 94.328 95.208 105.131 1.00 47.40 351 LYS A N 1
ATOM 2617 C CA . LYS A 1 376 ? 94.190 95.622 103.744 1.00 50.04 351 LYS A CA 1
ATOM 2618 C C . LYS A 1 376 ? 93.061 96.638 103.604 1.00 51.96 351 LYS A C 1
ATOM 2619 O O . LYS A 1 376 ? 92.105 96.649 104.385 1.00 51.47 351 LYS A O 1
ATOM 2625 N N . ASN A 1 377 ? 93.207 97.521 102.612 1.00 53.95 352 ASN A N 1
ATOM 2626 C CA . ASN A 1 377 ? 92.224 98.548 102.272 1.00 54.56 352 ASN A CA 1
ATOM 2627 C C . ASN A 1 377 ? 92.120 99.618 103.354 1.00 53.40 352 ASN A C 1
ATOM 2628 O O . ASN A 1 377 ? 91.370 100.588 103.202 1.00 55.42 352 ASN A O 1
ATOM 2633 N N . SER A 1 378 ? 92.868 99.460 104.443 1.00 51.78 353 SER A N 1
ATOM 2634 C CA . SER A 1 378 ? 92.878 100.447 105.510 1.00 48.22 353 SER A CA 1
ATOM 2635 C C . SER A 1 378 ? 93.825 101.592 105.154 1.00 44.66 353 SER A C 1
ATOM 2636 O O . SER A 1 378 ? 94.429 101.625 104.078 1.00 45.56 353 SER A O 1
ATOM 2639 N N . VAL A 1 379 ? 93.952 102.553 106.070 1.00 41.47 354 VAL A N 1
ATOM 2640 C CA . VAL A 1 379 ? 94.890 103.650 105.872 1.00 38.69 354 VAL A CA 1
ATOM 2641 C C . VAL A 1 379 ? 96.314 103.113 105.929 1.00 36.07 354 VAL A C 1
ATOM 2642 O O . VAL A 1 379 ? 96.665 102.317 106.810 1.00 35.35 354 VAL A O 1
ATOM 2646 N N . VAL A 1 380 ? 97.142 103.543 104.981 1.00 31.94 355 VAL A N 1
ATOM 2647 C CA . VAL A 1 380 ? 98.509 103.058 104.840 1.00 28.00 355 VAL A CA 1
ATOM 2648 C C . VAL A 1 380 ? 99.461 104.140 105.325 1.00 24.93 355 VAL A C 1
ATOM 2649 O O . VAL A 1 380 ? 99.330 105.309 104.944 1.00 26.81 355 VAL A O 1
ATOM 2653 N N . TYR A 1 381 ? 100.414 103.751 106.168 1.00 23.13 356 TYR A N 1
ATOM 2654 C CA . TYR A 1 381 ? 101.474 104.654 106.602 1.00 20.87 356 TYR A CA 1
ATOM 2655 C C . TYR A 1 381 ? 102.555 104.672 105.529 1.00 20.42 356 TYR A C 1
ATOM 2656 O O . TYR A 1 381 ? 103.285 103.693 105.361 1.00 21.66 356 TYR A O 1
ATOM 2665 N N . ASN A 1 382 ? 102.664 105.782 104.806 1.00 18.20 357 ASN A N 1
ATOM 2666 C CA . ASN A 1 382 ? 103.552 105.886 103.655 1.00 17.77 357 ASN A CA 1
ATOM 2667 C C . ASN A 1 382 ? 104.546 107.009 103.905 1.00 16.75 357 ASN A C 1
ATOM 2668 O O . ASN A 1 382 ? 104.154 108.175 104.024 1.00 19.03 357 ASN A O 1
ATOM 2673 N N . MET A 1 383 ? 105.832 106.657 103.979 1.00 15.71 358 MET A N 1
ATOM 2674 C CA . MET A 1 383 ? 106.858 107.660 104.242 1.00 16.74 358 MET A CA 1
ATOM 2675 C C . MET A 1 383 ? 107.003 108.641 103.085 1.00 17.00 358 MET A C 1
ATOM 2676 O O . MET A 1 383 ? 107.358 109.804 103.305 1.00 18.19 358 MET A O 1
ATOM 2681 N N . SER A 1 384 ? 106.740 108.197 101.854 1.00 17.20 359 SER A N 1
ATOM 2682 C CA . SER A 1 384 ? 106.821 109.104 100.713 1.00 18.82 359 SER A CA 1
ATOM 2683 C C . SER A 1 384 ? 105.768 110.200 100.793 1.00 18.58 359 SER A C 1
ATOM 2684 O O . SER A 1 384 ? 105.994 111.314 100.307 1.00 20.57 359 SER A O 1
ATOM 2687 N N . LYS A 1 385 ? 104.617 109.909 101.402 1.00 19.16 360 LYS A N 1
ATOM 2688 C CA . LYS A 1 385 ? 103.570 110.910 101.568 1.00 20.79 360 LYS A CA 1
ATOM 2689 C C . LYS A 1 385 ? 103.926 111.971 102.599 1.00 20.29 360 LYS A C 1
ATOM 2690 O O . LYS A 1 385 ? 103.214 112.975 102.697 1.00 23.36 360 LYS A O 1
ATOM 2696 N N . LYS A 1 386 ? 104.997 111.775 103.369 1.00 17.90 361 LYS A N 1
ATOM 2697 C CA . LYS A 1 386 ? 105.415 112.772 104.345 1.00 18.05 361 LYS A CA 1
ATOM 2698 C C . LYS A 1 386 ? 106.047 113.997 103.701 1.00 18.68 361 LYS A C 1
ATOM 2699 O O . LYS A 1 386 ? 106.196 115.019 104.376 1.00 20.27 361 LYS A O 1
ATOM 2705 N N . PHE A 1 387 ? 106.411 113.926 102.424 1.00 18.96 362 PHE A N 1
ATOM 2706 C CA . PHE A 1 387 ? 107.088 115.016 101.736 1.00 20.23 362 PHE A CA 1
ATOM 2707 C C . PHE A 1 387 ? 106.085 115.823 100.924 1.00 20.26 362 PHE A C 1
ATOM 2708 O O . PHE A 1 387 ? 105.278 115.254 100.181 1.00 23.79 362 PHE A O 1
ATOM 2716 N N . SER A 1 388 ? 106.137 117.145 101.070 1.00 20.62 363 SER A N 1
ATOM 2717 C CA . SER A 1 388 ? 105.305 118.042 100.280 1.00 21.97 363 SER A CA 1
ATOM 2718 C C . SER A 1 388 ? 106.066 118.728 99.156 1.00 24.51 363 SER A C 1
ATOM 2719 O O . SER A 1 388 ? 105.493 118.956 98.086 1.00 29.02 363 SER A O 1
ATOM 2722 N N . ALA A 1 389 ? 107.339 119.058 99.366 1.00 24.60 364 ALA A N 1
ATOM 2723 C CA . ALA A 1 389 ? 108.152 119.707 98.349 1.00 24.57 364 ALA A CA 1
ATOM 2724 C C . ALA A 1 389 ? 109.587 119.215 98.448 1.00 24.39 364 ALA A C 1
ATOM 2725 O O . ALA A 1 389 ? 110.139 119.103 99.546 1.00 27.34 364 ALA A O 1
ATOM 2727 N N . ILE A 1 390 ? 110.183 118.916 97.296 1.00 25.48 365 ILE A N 1
ATOM 2728 C CA . ILE A 1 390 ? 111.579 118.505 97.201 1.00 25.27 365 ILE A CA 1
ATOM 2729 C C . ILE A 1 390 ? 112.237 119.310 96.090 1.00 27.63 365 ILE A C 1
ATOM 2730 O O . ILE A 1 390 ? 111.728 119.352 94.965 1.00 28.02 365 ILE A O 1
ATOM 2735 N N . THR A 1 391 ? 113.363 119.949 96.403 1.00 27.07 366 THR A N 1
ATOM 2736 C CA . THR A 1 391 ? 114.123 120.712 95.424 1.00 27.17 366 THR A CA 1
ATOM 2737 C C . THR A 1 391 ? 115.597 120.349 95.520 1.00 26.68 366 THR A C 1
ATOM 2738 O O . THR A 1 391 ? 116.104 120.014 96.594 1.00 28.77 366 THR A O 1
ATOM 2742 N N . GLY A 1 392 ? 116.280 120.424 94.385 1.00 27.11 367 GLY A N 1
ATOM 2743 C CA . GLY A 1 392 ? 117.698 120.123 94.350 1.00 27.74 367 GLY A CA 1
ATOM 2744 C C . GLY A 1 392 ? 118.257 120.362 92.967 1.00 26.63 367 GLY A C 1
ATOM 2745 O O . GLY A 1 392 ? 117.551 120.785 92.048 1.00 28.84 367 GLY A O 1
ATOM 2746 N N . ALA A 1 393 ? 119.551 120.089 92.834 1.00 27.44 368 ALA A N 1
ATOM 2747 C CA . ALA A 1 393 ? 120.253 120.206 91.566 1.00 29.31 368 ALA A CA 1
ATOM 2748 C C . ALA A 1 393 ? 121.004 118.913 91.291 1.00 28.02 368 ALA A C 1
ATOM 2749 O O . ALA A 1 393 ? 121.633 118.348 92.190 1.00 29.76 368 ALA A O 1
ATOM 2751 N N . TYR A 1 394 ? 120.928 118.445 90.049 1.00 27.11 369 TYR A N 1
ATOM 2752 C CA . TYR A 1 394 ? 121.620 117.226 89.659 1.00 28.67 369 TYR A CA 1
ATOM 2753 C C . TYR A 1 394 ? 123.070 117.531 89.308 1.00 29.33 369 TYR A C 1
ATOM 2754 O O . TYR A 1 394 ? 123.366 118.514 88.624 1.00 31.01 369 TYR A O 1
ATOM 2763 N N . SER A 1 395 ? 123.975 116.679 89.780 1.00 30.94 370 SER A N 1
ATOM 2764 C CA . SER A 1 395 ? 125.408 116.861 89.591 1.00 30.56 370 SER A CA 1
ATOM 2765 C C . SER A 1 395 ? 125.915 115.829 88.592 1.00 32.85 370 SER A C 1
ATOM 2766 O O . SER A 1 395 ? 125.831 114.623 88.845 1.00 33.87 370 SER A O 1
ATOM 2769 N N . ARG A 1 396 ? 126.443 116.306 87.462 1.00 34.43 371 ARG A N 1
ATOM 2770 C CA . ARG A 1 396 ? 126.989 115.397 86.460 1.00 36.36 371 ARG A CA 1
ATOM 2771 C C . ARG A 1 396 ? 128.292 114.759 86.923 1.00 35.81 371 ARG A C 1
ATOM 2772 O O . ARG A 1 396 ? 128.580 113.613 86.559 1.00 37.75 371 ARG A O 1
ATOM 2780 N N . ALA A 1 397 ? 129.091 115.482 87.712 1.00 34.12 372 ALA A N 1
ATOM 2781 C CA . ALA A 1 397 ? 130.378 114.951 88.152 1.00 34.35 372 ALA A CA 1
ATOM 2782 C C . ALA A 1 397 ? 130.205 113.731 89.048 1.00 36.86 372 ALA A C 1
ATOM 2783 O O . ALA A 1 397 ? 130.957 112.757 88.930 1.00 39.28 372 ALA A O 1
ATOM 2785 N N . THR A 1 398 ? 129.226 113.764 89.950 1.00 34.71 373 THR A N 1
ATOM 2786 C CA . THR A 1 398 ? 128.994 112.674 90.888 1.00 35.45 373 THR A CA 1
ATOM 2787 C C . THR A 1 398 ? 127.795 111.811 90.522 1.00 35.85 373 THR A C 1
ATOM 2788 O O . THR A 1 398 ? 127.538 110.816 91.209 1.00 37.87 373 THR A O 1
ATOM 2792 N N . SER A 1 399 ? 127.062 112.161 89.464 1.00 36.35 374 SER A N 1
ATOM 2793 C CA . SER A 1 399 ? 125.890 111.400 89.022 1.00 36.05 374 SER A CA 1
ATOM 2794 C C . SER A 1 399 ? 124.880 111.223 90.153 1.00 35.37 374 SER A C 1
ATOM 2795 O O . SER A 1 399 ? 124.316 110.145 90.351 1.00 39.12 374 SER A O 1
ATOM 2798 N N . ARG A 1 400 ? 124.647 112.297 90.905 1.00 34.12 375 ARG A N 1
ATOM 2799 C CA . ARG A 1 400 ? 123.723 112.262 92.028 1.00 32.78 375 ARG A CA 1
ATOM 2800 C C . ARG A 1 400 ? 123.104 113.642 92.202 1.00 32.88 375 ARG A C 1
ATOM 2801 O O . ARG A 1 400 ? 123.550 114.627 91.609 1.00 34.40 375 ARG A O 1
ATOM 2809 N N . ILE A 1 401 ? 122.062 113.701 93.026 1.00 30.48 376 ILE A N 1
ATOM 2810 C CA . ILE A 1 401 ? 121.315 114.928 93.277 1.00 29.10 376 ILE A CA 1
ATOM 2811 C C . ILE A 1 401 ? 121.820 115.562 94.564 1.00 30.19 376 ILE A C 1
ATOM 2812 O O . ILE A 1 401 ? 121.935 114.887 95.595 1.00 31.71 376 ILE A O 1
ATOM 2817 N N . ARG A 1 402 ? 122.123 116.857 94.508 1.00 29.44 377 ARG A N 1
ATOM 2818 C CA . ARG A 1 402 ? 122.415 117.649 95.700 1.00 31.55 377 ARG A CA 1
ATOM 2819 C C . ARG A 1 402 ? 121.118 118.335 96.113 1.00 29.79 377 ARG A C 1
ATOM 2820 O O . ARG A 1 402 ? 120.721 119.343 95.525 1.00 31.40 377 ARG A O 1
ATOM 2828 N N . PHE A 1 403 ? 120.457 117.784 97.126 1.00 27.27 378 PHE A N 1
ATOM 2829 C CA . PHE A 1 403 ? 119.182 118.320 97.578 1.00 28.26 378 PHE A CA 1
ATOM 2830 C C . PHE A 1 403 ? 119.403 119.610 98.356 1.00 28.96 378 PHE A C 1
ATOM 2831 O O . PHE A 1 403 ? 120.265 119.675 99.237 1.00 33.84 378 PHE A O 1
ATOM 2839 N N . THR A 1 404 ? 118.623 120.638 98.026 1.00 30.54 379 THR A N 1
ATOM 2840 C CA . THR A 1 404 ? 118.756 121.943 98.659 1.00 32.08 379 THR A CA 1
ATOM 2841 C C . THR A 1 404 ? 117.654 122.242 99.663 1.00 31.65 379 THR A C 1
ATOM 2842 O O . THR A 1 404 ? 117.912 122.914 100.666 1.00 35.00 379 THR A O 1
ATOM 2846 N N . THR A 1 405 ? 116.436 121.763 99.420 1.00 30.39 380 THR A N 1
ATOM 2847 C CA . THR A 1 405 ? 115.322 122.003 100.324 1.00 31.88 380 THR A CA 1
ATOM 2848 C C . THR A 1 405 ? 114.340 120.846 100.211 1.00 30.62 380 THR A C 1
ATOM 2849 O O . THR A 1 405 ? 114.015 120.406 99.106 1.00 30.07 380 THR A O 1
ATOM 2853 N N . ALA A 1 406 ? 113.880 120.354 101.360 1.00 27.57 381 ALA A N 1
ATOM 2854 C CA . ALA A 1 406 ? 112.849 119.326 101.409 1.00 24.56 381 ALA A CA 1
ATOM 2855 C C . ALA A 1 406 ? 111.876 119.679 102.520 1.00 22.91 381 ALA A C 1
ATOM 2856 O O . ALA A 1 406 ? 112.260 119.722 103.692 1.00 25.05 381 ALA A O 1
ATOM 2858 N N . ILE A 1 407 ? 110.625 119.933 102.153 1.00 23.24 382 ILE A N 1
ATOM 2859 C CA . ILE A 1 407 ? 109.567 120.231 103.110 1.00 22.11 382 ILE A CA 1
ATOM 2860 C C . ILE A 1 407 ? 108.839 118.930 103.411 1.00 20.95 382 ILE A C 1
ATOM 2861 O O . ILE A 1 407 ? 108.271 118.303 102.509 1.00 22.11 382 ILE A O 1
ATOM 2866 N N . HIS A 1 408 ? 108.850 118.525 104.677 1.00 19.04 383 HIS A N 1
ATOM 2867 C CA . HIS A 1 408 ? 108.380 117.201 105.053 1.00 18.51 383 HIS A CA 1
ATOM 2868 C C . HIS A 1 408 ? 107.796 117.246 106.457 1.00 17.18 383 HIS A C 1
ATOM 2869 O O . HIS A 1 408 ? 108.005 118.196 107.214 1.00 18.49 383 HIS A O 1
ATOM 2876 N N . SER A 1 409 ? 107.056 116.190 106.796 1.00 16.29 384 SER A N 1
ATOM 2877 C CA . SER A 1 409 ? 106.496 116.010 108.129 1.00 17.57 384 SER A CA 1
ATOM 2878 C C . SER A 1 409 ? 107.103 114.810 108.850 1.00 16.10 384 SER A C 1
ATOM 2879 O O . SER A 1 409 ? 106.490 114.273 109.776 1.00 18.64 384 SER A O 1
ATOM 2882 N N . VAL A 1 410 ? 108.295 114.376 108.437 1.00 15.99 385 VAL A N 1
ATOM 2883 C CA . VAL A 1 410 ? 108.962 113.260 109.096 1.00 15.44 385 VAL A CA 1
ATOM 2884 C C . VAL A 1 410 ? 109.368 113.677 110.502 1.00 13.65 385 VAL A C 1
ATOM 2885 O O . VAL A 1 410 ? 109.932 114.759 110.707 1.00 16.51 385 VAL A O 1
ATOM 2889 N N . ASN A 1 411 ? 109.080 112.823 111.478 1.00 15.66 386 ASN A N 1
ATOM 2890 C CA . ASN A 1 411 ? 109.362 113.099 112.881 1.00 14.20 386 ASN A CA 1
ATOM 2891 C C . ASN A 1 411 ? 110.347 112.069 113.432 1.00 12.76 386 ASN A C 1
ATOM 2892 O O . ASN A 1 411 ? 110.781 111.150 112.733 1.00 13.03 386 ASN A O 1
ATOM 2897 N N . ILE A 1 412 ? 110.691 112.238 114.711 1.00 12.06 387 ILE A N 1
ATOM 2898 C CA . ILE A 1 412 ? 111.657 111.359 115.364 1.00 12.99 387 ILE A CA 1
ATOM 2899 C C . ILE A 1 412 ? 111.137 109.927 115.433 1.00 12.50 387 ILE A C 1
ATOM 2900 O O . ILE A 1 412 ? 111.915 108.969 115.322 1.00 13.69 387 ILE A O 1
ATOM 2905 N N . GLY A 1 413 ? 109.825 109.756 115.607 1.00 11.91 388 GLY A N 1
ATOM 2906 C CA . GLY A 1 413 ? 109.263 108.416 115.651 1.00 12.32 388 GLY A CA 1
ATOM 2907 C C . GLY A 1 413 ? 109.493 107.643 114.367 1.00 13.96 388 GLY A C 1
ATOM 2908 O O . GLY A 1 413 ? 109.853 106.464 114.400 1.00 15.70 388 GLY A O 1
ATOM 2909 N N . ASP A 1 414 ? 109.294 108.296 113.219 1.00 14.48 389 ASP A N 1
ATOM 2910 C CA . ASP A 1 414 ? 109.564 107.646 111.940 1.00 13.22 389 ASP A CA 1
ATOM 2911 C C . ASP A 1 414 ? 111.033 107.271 111.811 1.00 12.50 389 ASP A C 1
ATOM 2912 O O . ASP A 1 414 ? 111.363 106.171 111.353 1.00 13.70 389 ASP A O 1
ATOM 2917 N N . ALA A 1 415 ? 111.931 108.174 112.210 1.00 12.69 390 ALA A N 1
ATOM 2918 C CA . ALA A 1 415 ? 113.358 107.892 112.140 1.00 12.04 390 ALA A CA 1
ATOM 2919 C C . ALA A 1 415 ? 113.784 106.806 113.118 1.00 12.02 390 ALA A C 1
ATOM 2920 O O . ALA A 1 415 ? 114.875 106.248 112.967 1.00 14.59 390 ALA A O 1
ATOM 2922 N N . SER A 1 416 ? 112.957 106.497 114.113 1.00 12.25 391 SER A N 1
ATOM 2923 C CA . SER A 1 416 ? 113.302 105.502 115.119 1.00 11.83 391 SER A CA 1
ATOM 2924 C C . SER A 1 416 ? 112.699 104.127 114.855 1.00 11.97 391 SER A C 1
ATOM 2925 O O . SER A 1 416 ? 112.913 103.214 115.657 1.00 14.54 391 SER A O 1
ATOM 2928 N N . VAL A 1 417 ? 111.958 103.951 113.765 1.00 11.99 392 VAL A N 1
ATOM 2929 C CA . VAL A 1 417 ? 111.347 102.657 113.465 1.00 11.36 392 VAL A CA 1
ATOM 2930 C C . VAL A 1 417 ? 112.407 101.717 112.902 1.00 11.36 392 VAL A C 1
ATOM 2931 O O . VAL A 1 417 ? 113.035 102.031 111.881 1.00 12.60 392 VAL A O 1
ATOM 2935 N N . PRO A 1 418 ? 112.638 100.564 113.527 1.00 11.38 393 PRO A N 1
ATOM 2936 C CA . PRO A 1 418 ? 113.624 99.621 112.992 1.00 13.05 393 PRO A CA 1
ATOM 2937 C C . PRO A 1 418 ? 113.160 99.008 111.681 1.00 13.67 393 PRO A C 1
ATOM 2938 O O . PRO A 1 418 ? 111.964 98.927 111.392 1.00 16.85 393 PRO A O 1
ATOM 2942 N N . VAL A 1 419 ? 114.137 98.577 110.881 1.00 12.03 394 VAL A N 1
ATOM 2943 C CA . VAL A 1 419 ? 113.836 97.954 109.594 1.00 13.70 394 VAL A CA 1
ATOM 2944 C C . VAL A 1 419 ? 113.004 96.693 109.794 1.00 16.83 394 VAL A C 1
ATOM 2945 O O . VAL A 1 419 ? 112.107 96.390 108.997 1.00 19.79 394 VAL A O 1
ATOM 2949 N N . GLY A 1 420 ? 113.279 95.945 110.865 1.00 16.90 395 GLY A N 1
ATOM 2950 C CA . GLY A 1 420 ? 112.508 94.744 111.140 1.00 17.79 395 GLY A CA 1
ATOM 2951 C C . GLY A 1 420 ? 111.037 95.013 111.379 1.00 18.93 395 GLY A C 1
ATOM 2952 O O . GLY A 1 420 ? 110.188 94.188 111.031 1.00 23.42 395 GLY A O 1
ATOM 2953 N N . VAL A 1 421 ? 110.711 96.159 111.979 1.00 18.69 396 VAL A N 1
ATOM 2954 C CA . VAL A 1 421 ? 109.310 96.515 112.178 1.00 17.91 396 VAL A CA 1
ATOM 2955 C C . VAL A 1 421 ? 108.650 96.845 110.844 1.00 19.42 396 VAL A C 1
ATOM 2956 O O . VAL A 1 421 ? 107.486 96.498 110.610 1.00 21.99 396 VAL A O 1
ATOM 2960 N N . TRP A 1 422 ? 109.381 97.512 109.947 1.00 16.69 397 TRP A N 1
ATOM 2961 C CA . TRP A 1 422 ? 108.850 97.779 108.613 1.00 17.42 397 TRP A CA 1
ATOM 2962 C C . TRP A 1 422 ? 108.556 96.483 107.869 1.00 19.45 397 TRP A C 1
ATOM 2963 O O . TRP A 1 422 ? 107.545 96.376 107.164 1.00 22.01 397 TRP A O 1
ATOM 2974 N N . THR A 1 423 ? 109.427 95.484 108.014 1.00 19.98 398 THR A N 1
ATOM 2975 C CA . THR A 1 423 ? 109.311 94.223 107.296 1.00 22.31 398 THR A CA 1
ATOM 2976 C C . THR A 1 423 ? 108.770 93.094 108.169 1.00 21.93 398 THR A C 1
ATOM 2977 O O . THR A 1 423 ? 108.968 91.920 107.843 1.00 25.66 398 THR A O 1
ATOM 2981 N N . CYS A 1 424 ? 108.095 93.422 109.266 1.00 22.61 399 CYS A N 1
ATOM 2982 C CA . CYS A 1 424 ? 107.565 92.396 110.149 1.00 26.02 399 CYS A CA 1
ATOM 2983 C C . CYS A 1 424 ? 106.354 91.711 109.518 1.00 28.75 399 CYS A C 1
ATOM 2984 O O . CYS A 1 424 ? 105.742 92.213 108.571 1.00 29.30 399 CYS A O 1
ATOM 2987 N N . GLN A 1 425 ? 106.014 90.540 110.062 1.00 30.63 400 GLN A N 1
ATOM 2988 C CA . GLN A 1 425 ? 104.909 89.757 109.517 1.00 32.98 400 GLN A CA 1
ATOM 2989 C C . GLN A 1 425 ? 103.571 90.466 109.688 1.00 31.45 400 GLN A C 1
ATOM 2990 O O . GLN A 1 425 ? 102.632 90.206 108.928 1.00 34.05 400 GLN A O 1
ATOM 2996 N N . ARG A 1 426 ? 103.462 91.358 110.676 1.00 31.63 401 ARG A N 1
ATOM 2997 C CA . ARG A 1 426 ? 102.213 92.084 110.881 1.00 30.59 401 ARG A CA 1
ATOM 2998 C C . ARG A 1 426 ? 101.912 93.032 109.726 1.00 29.81 401 ARG A C 1
ATOM 2999 O O . ARG A 1 426 ? 100.744 93.346 109.474 1.00 31.88 401 ARG A O 1
ATOM 3007 N N . ASN A 1 427 ? 102.940 93.497 109.021 1.00 29.62 402 ASN A N 1
ATOM 3008 C CA . ASN A 1 427 ? 102.737 94.383 107.882 1.00 28.06 402 ASN A CA 1
ATOM 3009 C C . ASN A 1 427 ? 102.147 93.596 106.717 1.00 28.60 402 ASN A C 1
ATOM 3010 O O . ASN A 1 427 ? 102.749 92.628 106.244 1.00 30.52 402 ASN A O 1
ATOM 3015 N N . VAL A 1 428 ? 100.964 94.010 106.257 1.00 27.79 403 VAL A N 1
ATOM 3016 C CA . VAL A 1 428 ? 100.329 93.329 105.134 1.00 30.45 403 VAL A CA 1
ATOM 3017 C C . VAL A 1 428 ? 100.987 93.681 103.807 1.00 30.87 403 VAL A C 1
ATOM 3018 O O . VAL A 1 428 ? 100.768 92.981 102.811 1.00 34.05 403 VAL A O 1
ATOM 3022 N N . TYR A 1 429 ? 101.782 94.745 103.764 1.00 28.80 404 TYR A N 1
ATOM 3023 C CA . TYR A 1 429 ? 102.494 95.152 102.566 1.00 28.26 404 TYR A CA 1
ATOM 3024 C C . TYR A 1 429 ? 103.935 94.649 102.622 1.00 27.69 404 TYR A C 1
ATOM 3025 O O . TYR A 1 429 ? 104.376 94.051 103.606 1.00 29.83 404 TYR A O 1
ATOM 3034 N N . ASN A 1 430 ? 104.675 94.890 101.537 1.00 28.32 405 ASN A N 1
ATOM 3035 C CA . ASN A 1 430 ? 106.081 94.496 101.501 1.00 28.02 405 ASN A CA 1
ATOM 3036 C C . ASN A 1 430 ? 106.890 95.251 102.548 1.00 29.69 405 ASN A C 1
ATOM 3037 O O . ASN A 1 430 ? 107.785 94.681 103.183 1.00 33.55 405 ASN A O 1
ATOM 3042 N N . GLY A 1 431 ? 106.588 96.530 102.746 1.00 25.64 406 GLY A N 1
ATOM 3043 C CA . GLY A 1 431 ? 107.236 97.313 103.780 1.00 22.91 406 GLY A CA 1
ATOM 3044 C C . GLY A 1 431 ? 108.444 98.101 103.320 1.00 22.67 406 GLY A C 1
ATOM 3045 O O . GLY A 1 431 ? 108.428 99.334 103.350 1.00 25.56 406 GLY A O 1
ATOM 3046 N N . ASP A 1 432 ? 109.495 97.410 102.891 1.00 23.08 407 ASP A N 1
ATOM 3047 C CA . ASP A 1 432 ? 110.740 98.045 102.470 1.00 22.39 407 ASP A CA 1
ATOM 3048 C C . ASP A 1 432 ? 110.850 97.930 100.954 1.00 22.96 407 ASP A C 1
ATOM 3049 O O . ASP A 1 432 ? 111.131 96.849 100.426 1.00 26.16 407 ASP A O 1
ATOM 3054 N N . ASN A 1 433 ? 110.638 99.047 100.259 1.00 21.60 408 ASN A N 1
ATOM 3055 C CA . ASN A 1 433 ? 110.732 99.105 98.807 1.00 21.86 408 ASN A CA 1
ATOM 3056 C C . ASN A 1 433 ? 112.005 99.799 98.334 1.00 21.68 408 ASN A C 1
ATOM 3057 O O . ASN A 1 433 ? 112.077 100.228 97.178 1.00 26.03 408 ASN A O 1
ATOM 3062 N N . ARG A 1 434 ? 113.005 99.918 99.202 1.00 21.98 409 ARG A N 1
ATOM 3063 C CA . ARG A 1 434 ? 114.242 100.593 98.845 1.00 23.45 409 ARG A CA 1
ATOM 3064 C C . ARG A 1 434 ? 115.095 99.721 97.926 1.00 24.98 409 ARG A C 1
ATOM 3065 O O . ARG A 1 434 ? 114.894 98.510 97.805 1.00 24.64 409 ARG A O 1
ATOM 3073 N N . SER A 1 435 ? 116.061 100.361 97.273 1.00 26.27 410 SER A N 1
ATOM 3074 C CA . SER A 1 435 ? 117.000 99.670 96.407 1.00 26.70 410 SER A CA 1
ATOM 3075 C C . SER A 1 435 ? 118.016 98.884 97.233 1.00 27.41 410 SER A C 1
ATOM 3076 O O . SER A 1 435 ? 118.207 99.156 98.421 1.00 25.81 410 SER A O 1
ATOM 3079 N N . PRO A 1 436 ? 118.674 97.890 96.628 1.00 29.99 411 PRO A N 1
ATOM 3080 C CA . PRO A 1 436 ? 119.678 97.117 97.378 1.00 28.60 411 PRO A CA 1
ATOM 3081 C C . PRO A 1 436 ? 120.815 97.953 97.944 1.00 27.36 411 PRO A C 1
ATOM 3082 O O . PRO A 1 436 ? 121.315 97.634 99.029 1.00 29.35 411 PRO A O 1
ATOM 3086 N N . GLU A 1 437 ? 121.248 99.007 97.249 1.00 27.81 412 GLU A N 1
ATOM 3087 C CA . GLU A 1 437 ? 122.338 99.835 97.762 1.00 28.90 412 GLU A CA 1
ATOM 3088 C C . GLU A 1 437 ? 121.908 100.603 99.009 1.00 28.25 412 GLU A C 1
ATOM 3089 O O . GLU A 1 437 ? 122.618 100.616 100.027 1.00 30.69 412 GLU A O 1
ATOM 3095 N N . ALA A 1 438 ? 120.739 101.247 98.946 1.00 26.68 413 ALA A N 1
ATOM 3096 C CA . ALA A 1 438 ? 120.222 101.965 100.105 1.00 25.79 413 ALA A CA 1
ATOM 3097 C C . ALA A 1 438 ? 120.048 101.031 101.295 1.00 23.93 413 ALA A C 1
ATOM 3098 O O . ALA A 1 438 ? 120.353 101.400 102.434 1.00 24.75 413 ALA A O 1
ATOM 3100 N N . ARG A 1 439 ? 119.559 99.814 101.047 1.00 23.12 414 ARG A N 1
ATOM 3101 C CA . ARG A 1 439 ? 119.459 98.825 102.114 1.00 23.65 414 ARG A CA 1
ATOM 3102 C C . ARG A 1 439 ? 120.833 98.427 102.636 1.00 23.49 414 ARG A C 1
ATOM 3103 O O . ARG A 1 439 ? 120.990 98.171 103.834 1.00 23.33 414 ARG A O 1
ATOM 3111 N N . ALA A 1 440 ? 121.835 98.368 101.756 1.00 22.67 415 ALA A N 1
ATOM 3112 C CA . ALA A 1 440 ? 123.195 98.072 102.183 1.00 22.96 415 ALA A CA 1
ATOM 3113 C C . ALA A 1 440 ? 123.789 99.187 103.031 1.00 22.79 415 ALA A C 1
ATOM 3114 O O . ALA A 1 440 ? 124.762 98.947 103.753 1.00 23.66 415 ALA A O 1
ATOM 3116 N N . LYS A 1 441 ? 123.235 100.395 102.958 1.00 21.68 416 LYS A N 1
ATOM 3117 C CA . LYS A 1 441 ? 123.691 101.484 103.817 1.00 20.78 416 LYS A CA 1
ATOM 3118 C C . LYS A 1 441 ? 123.107 101.433 105.234 1.00 19.95 416 LYS A C 1
ATOM 3119 O O . LYS A 1 441 ? 123.316 102.380 105.999 1.00 19.06 416 LYS A O 1
ATOM 3125 N N . ASP A 1 442 ? 122.394 100.371 105.603 1.00 16.34 417 ASP A N 1
ATOM 3126 C CA . ASP A 1 442 ? 121.746 100.313 106.907 1.00 17.45 417 ASP A CA 1
ATOM 3127 C C . ASP A 1 442 ? 122.770 100.119 108.027 1.00 16.65 417 ASP A C 1
ATOM 3128 O O . ASP A 1 442 ? 123.870 99.598 107.823 1.00 18.71 417 ASP A O 1
ATOM 3133 N N . LEU A 1 443 ? 122.386 100.543 109.231 1.00 14.76 418 LEU A N 1
ATOM 3134 C CA . LEU A 1 443 ? 123.262 100.535 110.394 1.00 12.58 418 LEU A CA 1
ATOM 3135 C C . LEU A 1 443 ? 122.638 99.743 111.535 1.00 13.32 418 LEU A C 1
ATOM 3136 O O . LEU A 1 443 ? 121.416 99.729 111.710 1.00 14.71 418 LEU A O 1
ATOM 3141 N N . PHE A 1 444 ? 123.492 99.090 112.318 1.00 11.69 419 PHE A N 1
ATOM 3142 C CA . PHE A 1 444 ? 123.068 98.286 113.457 1.00 12.47 419 PHE A CA 1
ATOM 3143 C C . PHE A 1 444 ? 123.347 99.049 114.746 1.00 10.87 419 PHE A C 1
ATOM 3144 O O . PHE A 1 444 ? 124.487 99.451 115.002 1.00 12.00 419 PHE A O 1
ATOM 3152 N N . VAL A 1 445 ? 122.306 99.246 115.553 1.00 11.36 420 VAL A N 1
ATOM 3153 C CA . VAL A 1 445 ? 122.383 100.015 116.789 1.00 10.67 420 VAL A CA 1
ATOM 3154 C C . VAL A 1 445 ? 121.906 99.134 117.934 1.00 11.81 420 VAL A C 1
ATOM 3155 O O . VAL A 1 445 ? 120.847 98.503 117.839 1.00 16.26 420 VAL A O 1
ATOM 3159 N N . ALA A 1 446 ? 122.687 99.091 119.011 1.00 12.09 421 ALA A N 1
ATOM 3160 C CA . ALA A 1 446 ? 122.334 98.330 120.205 1.00 10.70 421 ALA A CA 1
ATOM 3161 C C . ALA A 1 446 ? 122.620 99.146 121.458 1.00 10.94 421 ALA A C 1
ATOM 3162 O O . ALA A 1 446 ? 123.113 98.622 122.462 1.00 12.55 421 ALA A O 1
ATOM 3164 N N . ASP A 1 447 ? 122.317 100.440 121.413 1.00 10.68 422 ASP A N 1
ATOM 3165 C CA . ASP A 1 447 ? 122.571 101.313 122.551 1.00 10.02 422 ASP A CA 1
ATOM 3166 C C . ASP A 1 447 ? 121.794 100.811 123.766 1.00 9.29 422 ASP A C 1
ATOM 3167 O O . ASP A 1 447 ? 120.571 100.636 123.685 1.00 10.75 422 ASP A O 1
ATOM 3172 N N . PRO A 1 448 ? 122.458 100.567 124.901 1.00 9.64 423 PRO A N 1
ATOM 3173 C CA . PRO A 1 448 ? 121.775 99.902 126.021 1.00 8.56 423 PRO A CA 1
ATOM 3174 C C . PRO A 1 448 ? 120.897 100.809 126.865 1.00 7.51 423 PRO A C 1
ATOM 3175 O O . PRO A 1 448 ? 120.077 100.291 127.634 1.00 9.45 423 PRO A O 1
ATOM 3179 N N . PHE A 1 449 ? 121.030 102.131 126.760 1.00 8.10 424 PHE A N 1
ATOM 3180 C CA . PHE A 1 449 ? 120.347 103.051 127.663 1.00 9.31 424 PHE A CA 1
ATOM 3181 C C . PHE A 1 449 ? 119.246 103.846 126.965 1.00 9.58 424 PHE A C 1
ATOM 3182 O O . PHE A 1 449 ? 118.920 104.959 127.383 1.00 13.57 424 PHE A O 1
ATOM 3190 N N . LEU A 1 450 ? 118.667 103.294 125.904 1.00 9.03 425 LEU A N 1
ATOM 3191 C CA . LEU A 1 450 ? 117.561 103.961 125.230 1.00 10.92 425 LEU A CA 1
ATOM 3192 C C . LEU A 1 450 ? 116.292 103.875 126.071 1.00 10.46 425 LEU A C 1
ATOM 3193 O O . LEU A 1 450 ? 116.042 102.876 126.750 1.00 12.55 425 LEU A O 1
ATOM 3198 N N . LYS A 1 451 ? 115.488 104.934 126.020 1.00 11.05 426 LYS A N 1
ATOM 3199 C CA . LYS A 1 451 ? 114.228 105.001 126.745 1.00 12.60 426 LYS A CA 1
ATOM 3200 C C . LYS A 1 451 ? 113.107 105.381 125.789 1.00 13.21 426 LYS A C 1
ATOM 3201 O O . LYS A 1 451 ? 113.332 106.006 124.750 1.00 15.75 426 LYS A O 1
ATOM 3207 N N . GLY A 1 452 ? 111.885 104.998 126.157 1.00 13.40 427 GLY A N 1
ATOM 3208 C CA . GLY A 1 452 ? 110.750 105.240 125.290 1.00 14.28 427 GLY A CA 1
ATOM 3209 C C . GLY A 1 452 ? 110.762 104.304 124.092 1.00 15.80 427 GLY A C 1
ATOM 3210 O O . GLY A 1 452 ? 111.213 103.159 124.164 1.00 18.32 427 GLY A O 1
ATOM 3211 N N . VAL A 1 453 ? 110.244 104.800 122.972 1.00 16.27 428 VAL A N 1
ATOM 3212 C CA . VAL A 1 453 ? 110.267 104.058 121.716 1.00 17.17 428 VAL A CA 1
ATOM 3213 C C . VAL A 1 453 ? 111.047 104.772 120.625 1.00 18.02 428 VAL A C 1
ATOM 3214 O O . VAL A 1 453 ? 111.327 104.156 119.585 1.00 23.11 428 VAL A O 1
ATOM 3218 N N . ASP A 1 454 ? 111.406 106.037 120.814 1.00 16.38 429 ASP A N 1
ATOM 3219 C CA . ASP A 1 454 ? 112.212 106.772 119.855 1.00 15.94 429 ASP A CA 1
ATOM 3220 C C . ASP A 1 454 ? 113.563 107.107 120.472 1.00 16.10 429 ASP A C 1
ATOM 3221 O O . ASP A 1 454 ? 113.749 107.038 121.690 1.00 19.01 429 ASP A O 1
ATOM 3226 N N . PHE A 1 455 ? 114.513 107.469 119.607 1.00 14.24 430 PHE A N 1
ATOM 3227 C CA . PHE A 1 455 ? 115.894 107.646 120.047 1.00 14.59 430 PHE A CA 1
ATOM 3228 C C . PHE A 1 455 ? 116.038 108.773 121.061 1.00 14.27 430 PHE A C 1
ATOM 3229 O O . PHE A 1 455 ? 116.948 108.738 121.897 1.00 17.93 430 PHE A O 1
ATOM 3237 N N . LYS A 1 456 ? 115.163 109.773 121.012 1.00 16.09 431 LYS A N 1
ATOM 3238 C CA . LYS A 1 456 ? 115.272 110.930 121.889 1.00 17.90 431 LYS A CA 1
ATOM 3239 C C . LYS A 1 456 ? 114.274 110.912 123.041 1.00 18.64 431 LYS A C 1
ATOM 3240 O O . LYS A 1 456 ? 114.237 111.871 123.819 1.00 20.26 431 LYS A O 1
ATOM 3246 N N . ASN A 1 457 ? 113.474 109.850 123.171 1.00 17.39 432 ASN A N 1
ATOM 3247 C CA . ASN A 1 457 ? 112.520 109.700 124.275 1.00 18.00 432 ASN A CA 1
ATOM 3248 C C . ASN A 1 457 ? 111.546 110.878 124.337 1.00 18.70 432 ASN A C 1
ATOM 3249 O O . ASN A 1 457 ? 111.224 111.391 125.410 1.00 21.35 432 ASN A O 1
ATOM 3254 N N . LYS A 1 458 ? 111.076 111.323 123.172 1.00 19.50 433 LYS A N 1
ATOM 3255 C CA . LYS A 1 458 ? 110.148 112.446 123.111 1.00 21.06 433 LYS A CA 1
ATOM 3256 C C . LYS A 1 458 ? 108.691 112.024 123.008 1.00 21.64 433 LYS A C 1
ATOM 3257 O O . LYS A 1 458 ? 107.812 112.771 123.448 1.00 25.55 433 LYS A O 1
ATOM 3263 N N . ILE A 1 459 ? 108.412 110.855 122.443 1.00 20.18 434 ILE A N 1
ATOM 3264 C CA . ILE A 1 459 ? 107.046 110.364 122.307 1.00 21.01 434 ILE A CA 1
ATOM 3265 C C . ILE A 1 459 ? 106.737 109.504 123.527 1.00 21.98 434 ILE A C 1
ATOM 3266 O O . ILE A 1 459 ? 107.344 108.449 123.726 1.00 25.11 434 ILE A O 1
ATOM 3271 N N . ASP A 1 460 ? 105.792 109.955 124.346 1.00 22.43 435 ASP A N 1
ATOM 3272 C CA . ASP A 1 460 ? 105.426 109.236 125.559 1.00 22.46 435 ASP A CA 1
ATOM 3273 C C . ASP A 1 460 ? 104.455 108.114 125.213 1.00 21.07 435 ASP A C 1
ATOM 3274 O O . ASP A 1 460 ? 103.368 108.368 124.682 1.00 23.33 435 ASP A O 1
ATOM 3279 N N . VAL A 1 461 ? 104.850 106.871 125.510 1.00 19.83 436 VAL A N 1
ATOM 3280 C CA . VAL A 1 461 ? 103.980 105.723 125.279 1.00 20.76 436 VAL A CA 1
ATOM 3281 C C . VAL A 1 461 ? 103.128 105.383 126.490 1.00 19.49 436 VAL A C 1
ATOM 3282 O O . VAL A 1 461 ? 102.285 104.480 126.408 1.00 22.80 436 VAL A O 1
ATOM 3286 N N . ILE A 1 462 ? 103.320 106.071 127.612 1.00 20.59 437 ILE A N 1
ATOM 3287 C CA . ILE A 1 462 ? 102.527 105.856 128.817 1.00 18.97 437 ILE A CA 1
ATOM 3288 C C . ILE A 1 462 ? 101.490 106.964 128.916 1.00 18.45 437 ILE A C 1
ATOM 3289 O O . ILE A 1 462 ? 101.835 108.152 128.896 1.00 19.68 437 ILE A O 1
ATOM 3294 N N . ALA A 1 463 ? 100.218 106.580 129.013 1.00 18.08 438 ALA A N 1
ATOM 3295 C CA . ALA A 1 463 ? 99.131 107.532 129.210 1.00 20.03 438 ALA A CA 1
ATOM 3296 C C . ALA A 1 463 ? 98.775 107.682 130.686 1.00 20.81 438 ALA A C 1
ATOM 3297 O O . ALA A 1 463 ? 98.853 108.781 131.241 1.00 23.77 438 ALA A O 1
ATOM 3299 N N . ARG A 1 464 ? 98.396 106.586 131.333 1.00 18.64 439 ARG A N 1
ATOM 3300 C CA . ARG A 1 464 ? 98.022 106.580 132.738 1.00 19.40 439 ARG A CA 1
ATOM 3301 C C . ARG A 1 464 ? 99.014 105.748 133.539 1.00 17.74 439 ARG A C 1
ATOM 3302 O O . ARG A 1 464 ? 99.617 104.804 133.023 1.00 19.38 439 ARG A O 1
ATOM 3310 N N . MET A 1 465 ? 99.180 106.110 134.808 1.00 17.40 440 MET A N 1
ATOM 3311 C CA . MET A 1 465 ? 100.027 105.358 135.724 1.00 16.83 440 MET A CA 1
ATOM 3312 C C . MET A 1 465 ? 99.362 105.321 137.090 1.00 16.76 440 MET A C 1
ATOM 3313 O O . MET A 1 465 ? 98.977 106.364 137.624 1.00 18.59 440 MET A O 1
ATOM 3318 N N . ASP A 1 466 ? 99.228 104.121 137.648 1.00 17.25 441 ASP A N 1
ATOM 3319 C CA . ASP A 1 466 ? 98.659 103.930 138.975 1.00 17.05 441 ASP A CA 1
ATOM 3320 C C . ASP A 1 466 ? 99.654 103.159 139.826 1.00 16.55 441 ASP A C 1
ATOM 3321 O O . ASP A 1 466 ? 100.145 102.105 139.410 1.00 19.07 441 ASP A O 1
ATOM 3326 N N . VAL A 1 467 ? 99.943 103.681 141.014 1.00 15.57 442 VAL A N 1
ATOM 3327 C CA . VAL A 1 467 ? 100.879 103.064 141.945 1.00 15.30 442 VAL A CA 1
ATOM 3328 C C . VAL A 1 467 ? 100.105 102.674 143.194 1.00 16.33 442 VAL A C 1
ATOM 3329 O O . VAL A 1 467 ? 99.441 103.518 143.808 1.00 17.80 442 VAL A O 1
ATOM 3333 N N . ARG A 1 468 ? 100.186 101.400 143.566 1.00 17.28 443 ARG A N 1
ATOM 3334 C CA . ARG A 1 468 ? 99.521 100.880 144.751 1.00 19.55 443 ARG A CA 1
ATOM 3335 C C . ARG A 1 468 ? 100.566 100.414 145.753 1.00 19.37 443 ARG A C 1
ATOM 3336 O O . ARG A 1 468 ? 101.465 99.643 145.404 1.00 21.47 443 ARG A O 1
ATOM 3344 N N . PHE A 1 469 ? 100.446 100.886 146.988 1.00 22.29 444 PHE A N 1
ATOM 3345 C CA . PHE A 1 469 ? 101.264 100.422 148.103 1.00 22.45 444 PHE A CA 1
ATOM 3346 C C . PHE A 1 469 ? 100.373 99.544 148.970 1.00 24.53 444 PHE A C 1
ATOM 3347 O O . PHE A 1 469 ? 99.443 100.041 149.615 1.00 30.10 444 PHE A O 1
ATOM 3355 N N . GLY A 1 470 ? 100.654 98.248 148.986 1.00 25.83 445 GLY A N 1
ATOM 3356 C CA . GLY A 1 470 ? 99.729 97.323 149.617 1.00 29.04 445 GLY A CA 1
ATOM 3357 C C . GLY A 1 470 ? 98.444 97.255 148.814 1.00 31.68 445 GLY A C 1
ATOM 3358 O O . GLY A 1 470 ? 98.456 97.005 147.604 1.00 31.99 445 GLY A O 1
ATOM 3359 N N . ASN A 1 471 ? 97.318 97.486 149.487 1.00 33.92 446 ASN A N 1
ATOM 3360 C CA . ASN A 1 471 ? 96.019 97.438 148.827 1.00 36.51 446 ASN A CA 1
ATOM 3361 C C . ASN A 1 471 ? 95.522 98.804 148.374 1.00 35.79 446 ASN A C 1
ATOM 3362 O O . ASN A 1 471 ? 94.649 98.874 147.501 1.00 37.75 446 ASN A O 1
ATOM 3367 N N . GLU A 1 472 ? 96.047 99.886 148.937 1.00 32.44 447 GLU A N 1
ATOM 3368 C CA . GLU A 1 472 ? 95.532 101.216 148.652 1.00 32.14 447 GLU A CA 1
ATOM 3369 C C . GLU A 1 472 ? 96.273 101.850 147.480 1.00 29.39 447 GLU A C 1
ATOM 3370 O O . GLU A 1 472 ? 97.387 101.460 147.128 1.00 28.57 447 GLU A O 1
ATOM 3376 N N . VAL A 1 473 ? 95.634 102.852 146.885 1.00 28.96 448 VAL A N 1
ATOM 3377 C CA . VAL A 1 473 ? 96.246 103.629 145.813 1.00 26.98 448 VAL A CA 1
ATOM 3378 C C . VAL A 1 473 ? 97.189 104.654 146.431 1.00 23.61 448 VAL A C 1
ATOM 3379 O O . VAL A 1 473 ? 96.768 105.502 147.223 1.00 28.10 448 VAL A O 1
ATOM 3383 N N . LEU A 1 474 ? 98.469 104.577 146.070 1.00 22.01 449 LEU A N 1
ATOM 3384 C CA . LEU A 1 474 ? 99.443 105.559 146.528 1.00 20.59 449 LEU A CA 1
ATOM 3385 C C . LEU A 1 474 ? 99.449 106.804 145.653 1.00 19.63 449 LEU A C 1
ATOM 3386 O O . LEU A 1 474 ? 99.474 107.926 146.170 1.00 24.38 449 LEU A O 1
ATOM 3391 N N . TYR A 1 475 ? 99.420 106.626 144.335 1.00 17.14 450 TYR A N 1
ATOM 3392 C CA . TYR A 1 475 ? 99.414 107.742 143.404 1.00 16.80 450 TYR A CA 1
ATOM 3393 C C . TYR A 1 475 ? 98.759 107.302 142.104 1.00 16.88 450 TYR A C 1
ATOM 3394 O O . TYR A 1 475 ? 98.908 106.156 141.673 1.00 17.11 450 TYR A O 1
ATOM 3403 N N . SER A 1 476 ? 98.030 108.227 141.486 1.00 17.14 451 SER A N 1
ATOM 3404 C CA . SER A 1 476 ? 97.360 107.966 140.219 1.00 17.67 451 SER A CA 1
ATOM 3405 C C . SER A 1 476 ? 97.374 109.236 139.385 1.00 15.51 451 SER A C 1
ATOM 3406 O O . SER A 1 476 ? 96.982 110.301 139.872 1.00 19.86 451 SER A O 1
ATOM 3409 N N . GLU A 1 477 ? 97.822 109.123 138.137 1.00 16.58 452 GLU A N 1
ATOM 3410 C CA . GLU A 1 477 ? 97.888 110.263 137.236 1.00 17.77 452 GLU A CA 1
ATOM 3411 C C . GLU A 1 477 ? 97.392 109.854 135.857 1.00 18.72 452 GLU A C 1
ATOM 3412 O O . GLU A 1 477 ? 97.570 108.711 135.427 1.00 19.16 452 GLU A O 1
ATOM 3418 N N . ASN A 1 478 ? 96.756 110.803 135.172 1.00 19.83 453 ASN A N 1
ATOM 3419 C CA . ASN A 1 478 ? 96.290 110.600 133.807 1.00 20.33 453 ASN A CA 1
ATOM 3420 C C . ASN A 1 478 ? 97.202 111.235 132.768 1.00 21.84 453 ASN A C 1
ATOM 3421 O O . ASN A 1 478 ? 96.957 111.070 131.569 1.00 26.92 453 ASN A O 1
ATOM 3426 N N . SER A 1 479 ? 98.235 111.955 133.195 1.00 20.48 454 SER A N 1
ATOM 3427 C CA . SER A 1 479 ? 99.193 112.578 132.292 1.00 19.59 454 SER A CA 1
ATOM 3428 C C . SER A 1 479 ? 100.575 112.461 132.925 1.00 18.25 454 SER A C 1
ATOM 3429 O O . SER A 1 479 ? 100.753 111.801 133.952 1.00 21.66 454 SER A O 1
ATOM 3432 N N . ALA A 1 480 ? 101.562 113.108 132.314 1.00 16.96 455 ALA A N 1
ATOM 3433 C CA . ALA A 1 480 ? 102.949 113.004 132.768 1.00 17.44 455 ALA A CA 1
ATOM 3434 C C . ALA A 1 480 ? 103.284 114.055 133.823 1.00 14.18 455 ALA A C 1
ATOM 3435 O O . ALA A 1 480 ? 104.256 114.797 133.701 1.00 14.11 455 ALA A O 1
ATOM 3437 N N . VAL A 1 481 ? 102.469 114.119 134.879 1.00 14.69 456 VAL A N 1
ATOM 3438 C CA . VAL A 1 481 ? 102.745 115.040 135.979 1.00 12.65 456 VAL A CA 1
ATOM 3439 C C . VAL A 1 481 ? 104.043 114.658 136.679 1.00 10.10 456 VAL A C 1
ATOM 3440 O O . VAL A 1 481 ? 104.870 115.520 137.009 1.00 9.49 456 VAL A O 1
ATOM 3444 N N . SER A 1 482 ? 104.241 113.359 136.919 1.00 10.71 457 SER A N 1
ATOM 3445 C CA . SER A 1 482 ? 105.451 112.904 137.595 1.00 9.51 457 SER A CA 1
ATOM 3446 C C . SER A 1 482 ? 106.696 113.167 136.759 1.00 8.90 457 SER A C 1
ATOM 3447 O O . SER A 1 482 ? 107.762 113.437 137.316 1.00 10.56 457 SER A O 1
ATOM 3450 N N . ARG A 1 483 ? 106.583 113.109 135.430 1.00 10.48 458 ARG A N 1
ATOM 3451 C CA . ARG A 1 483 ? 107.712 113.464 134.574 1.00 10.27 458 ARG A CA 1
ATOM 3452 C C . ARG A 1 483 ? 108.075 114.939 134.719 1.00 8.92 458 ARG A C 1
ATOM 3453 O O . ARG A 1 483 ? 109.260 115.292 134.805 1.00 10.24 458 ARG A O 1
ATOM 3461 N N . VAL A 1 484 ? 107.066 115.813 134.758 1.00 8.63 459 VAL A N 1
ATOM 3462 C CA . VAL A 1 484 ? 107.314 117.240 134.947 1.00 8.20 459 VAL A CA 1
ATOM 3463 C C . VAL A 1 484 ? 107.972 117.492 136.297 1.00 6.88 459 VAL A C 1
ATOM 3464 O O . VAL A 1 484 ? 108.920 118.282 136.406 1.00 7.87 459 VAL A O 1
ATOM 3468 N N . PHE A 1 485 ? 107.480 116.832 137.348 1.00 7.28 460 PHE A N 1
ATOM 3469 C CA . PHE A 1 485 ? 108.088 117.007 138.663 1.00 7.58 460 PHE A CA 1
ATOM 3470 C C . PHE A 1 485 ? 109.509 116.457 138.699 1.00 8.61 460 PHE A C 1
ATOM 3471 O O . PHE A 1 485 ? 110.379 117.026 139.365 1.00 10.00 460 PHE A O 1
ATOM 3479 N N . GLY A 1 486 ? 109.766 115.353 137.996 1.00 7.95 461 GLY A N 1
ATOM 3480 C CA . GLY A 1 486 ? 111.127 114.856 137.898 1.00 9.46 461 GLY A CA 1
ATOM 3481 C C . GLY A 1 486 ? 112.056 115.852 137.234 1.00 10.51 461 GLY A C 1
ATOM 3482 O O . GLY A 1 486 ? 113.194 116.042 137.671 1.00 12.06 461 GLY A O 1
ATOM 3483 N N . GLU A 1 487 ? 111.583 116.502 136.168 1.00 9.89 462 GLU A N 1
ATOM 3484 C CA . GLU A 1 487 ? 112.382 117.544 135.528 1.00 11.29 462 GLU A CA 1
ATOM 3485 C C . GLU A 1 487 ? 112.633 118.713 136.475 1.00 10.70 462 GLU A C 1
ATOM 3486 O O . GLU A 1 487 ? 113.750 119.235 136.548 1.00 12.17 462 GLU A O 1
ATOM 3492 N N . ILE A 1 488 ? 111.600 119.140 137.204 1.00 9.50 463 ILE A N 1
ATOM 3493 C CA . ILE A 1 488 ? 111.732 120.307 138.073 1.00 9.36 463 ILE A CA 1
ATOM 3494 C C . ILE A 1 488 ? 112.672 120.017 139.239 1.00 10.17 463 ILE A C 1
ATOM 3495 O O . ILE A 1 488 ? 113.514 120.849 139.596 1.00 12.63 463 ILE A O 1
ATOM 3500 N N . LEU A 1 489 ? 112.555 118.836 139.841 1.00 9.98 464 LEU A N 1
ATOM 3501 C CA . LEU A 1 489 ? 113.365 118.461 140.992 1.00 10.38 464 LEU A CA 1
ATOM 3502 C C . LEU A 1 489 ? 114.757 117.971 140.610 1.00 11.49 464 LEU A C 1
ATOM 3503 O O . LEU A 1 489 ? 115.529 117.598 141.499 1.00 13.95 464 LEU A O 1
ATOM 3508 N N . GLY A 1 490 ? 115.096 117.969 139.326 1.00 11.95 465 GLY A N 1
ATOM 3509 C CA . GLY A 1 490 ? 116.407 117.521 138.887 1.00 11.46 465 GLY A CA 1
ATOM 3510 C C . GLY A 1 490 ? 116.658 116.038 139.056 1.00 12.49 465 GLY A C 1
ATOM 3511 O O . GLY A 1 490 ? 117.772 115.639 139.416 1.00 16.27 465 GLY A O 1
ATOM 3512 N N . LYS A 1 491 ? 115.649 115.211 138.801 1.00 13.28 466 LYS A N 1
ATOM 3513 C CA . LYS A 1 491 ? 115.788 113.764 138.841 1.00 12.77 466 LYS A CA 1
ATOM 3514 C C . LYS A 1 491 ? 116.151 113.253 137.447 1.00 13.54 466 LYS A C 1
ATOM 3515 O O . LYS A 1 491 ? 116.549 114.021 136.567 1.00 16.14 466 LYS A O 1
ATOM 3521 N N . THR A 1 492 ? 116.030 111.945 137.239 1.00 14.67 467 THR A N 1
ATOM 3522 C CA . THR A 1 492 ? 116.385 111.349 135.958 1.00 15.63 467 THR A CA 1
ATOM 3523 C C . THR A 1 492 ? 115.569 111.987 134.836 1.00 16.81 467 THR A C 1
ATOM 3524 O O . THR A 1 492 ? 114.332 112.010 134.911 1.00 17.55 467 THR A O 1
ATOM 3528 N N . PRO A 1 493 ? 116.211 112.518 133.797 1.00 15.52 468 PRO A N 1
ATOM 3529 C CA . PRO A 1 493 ? 115.459 113.198 132.736 1.00 17.67 468 PRO A CA 1
ATOM 3530 C C . PRO A 1 493 ? 114.582 112.240 131.945 1.00 17.37 468 PRO A C 1
ATOM 3531 O O . PRO A 1 493 ? 114.960 111.097 131.676 1.00 17.73 468 PRO A O 1
ATOM 3535 N N . GLY A 1 494 ? 113.398 112.723 131.575 1.00 16.86 469 GLY A N 1
ATOM 3536 C CA . GLY A 1 494 ? 112.539 112.005 130.655 1.00 16.20 469 GLY A CA 1
ATOM 3537 C C . GLY A 1 494 ? 111.821 110.801 131.219 1.00 16.67 469 GLY A C 1
ATOM 3538 O O . GLY A 1 494 ? 111.282 110.004 130.448 1.00 19.72 469 GLY A O 1
ATOM 3539 N N . VAL A 1 495 ? 111.793 110.636 132.542 1.00 14.63 470 VAL A N 1
ATOM 3540 C CA . VAL A 1 495 ? 111.114 109.508 133.164 1.00 13.56 470 VAL A CA 1
ATOM 3541 C C . VAL A 1 495 ? 110.151 110.025 134.224 1.00 11.53 470 VAL A C 1
ATOM 3542 O O . VAL A 1 495 ? 110.279 111.143 134.727 1.00 14.41 470 VAL A O 1
ATOM 3546 N N . ARG A 1 496 ? 109.168 109.190 134.550 1.00 11.01 471 ARG A N 1
ATOM 3547 C CA . ARG A 1 496 ? 108.218 109.498 135.609 1.00 10.91 471 ARG A CA 1
ATOM 3548 C C . ARG A 1 496 ? 108.824 109.107 136.950 1.00 11.16 471 ARG A C 1
ATOM 3549 O O . ARG A 1 496 ? 109.201 107.948 137.150 1.00 11.53 471 ARG A O 1
ATOM 3557 N N . THR A 1 497 ? 108.922 110.068 137.867 1.00 9.66 472 THR A N 1
ATOM 3558 C CA . THR A 1 497 ? 109.569 109.851 139.153 1.00 10.58 472 THR A CA 1
ATOM 3559 C C . THR A 1 497 ? 108.673 110.344 140.278 1.00 9.35 472 THR A C 1
ATOM 3560 O O . THR A 1 497 ? 108.240 111.500 140.271 1.00 12.35 472 THR A O 1
ATOM 3564 N N . LEU A 1 498 ? 108.400 109.466 141.240 1.00 10.19 473 LEU A N 1
ATOM 3565 C CA . LEU A 1 498 ? 107.731 109.834 142.482 1.00 9.47 473 LEU A CA 1
ATOM 3566 C C . LEU A 1 498 ? 108.804 110.027 143.545 1.00 9.77 473 LEU A C 1
ATOM 3567 O O . LEU A 1 498 ? 109.424 109.058 143.991 1.00 12.26 473 LEU A O 1
ATOM 3572 N N . GLN A 1 499 ? 109.023 111.274 143.949 1.00 9.26 474 GLN A N 1
ATOM 3573 C CA . GLN A 1 499 ? 110.039 111.593 144.941 1.00 9.18 474 GLN A CA 1
ATOM 3574 C C . GLN A 1 499 ? 109.420 111.600 146.332 1.00 9.10 474 GLN A C 1
ATOM 3575 O O . GLN A 1 499 ? 108.424 112.289 146.574 1.00 12.40 474 GLN A O 1
ATOM 3581 N N . PHE A 1 500 ? 110.016 110.832 147.245 1.00 9.70 475 PHE A N 1
ATOM 3582 C CA . PHE A 1 500 ? 109.560 110.775 148.625 1.00 8.78 475 PHE A CA 1
ATOM 3583 C C . PHE A 1 500 ? 110.500 111.454 149.608 1.00 8.53 475 PHE A C 1
ATOM 3584 O O . PHE A 1 500 ? 110.067 111.796 150.711 1.00 12.96 475 PHE A O 1
ATOM 3592 N N . ASN A 1 501 ? 111.759 111.667 149.237 1.00 9.95 476 ASN A N 1
ATOM 3593 C CA . ASN A 1 501 ? 112.758 112.255 150.120 1.00 11.19 476 ASN A CA 1
ATOM 3594 C C . ASN A 1 501 ? 113.045 113.682 149.676 1.00 9.74 476 ASN A C 1
ATOM 3595 O O . ASN A 1 501 ? 113.498 113.907 148.549 1.00 11.91 476 ASN A O 1
ATOM 3600 N N . PHE A 1 502 ? 112.780 114.640 150.561 1.00 11.42 477 PHE A N 1
ATOM 3601 C CA . PHE A 1 502 ? 113.164 116.031 150.356 1.00 10.63 477 PHE A CA 1
ATOM 3602 C C . PHE A 1 502 ? 114.095 116.519 151.459 1.00 12.97 477 PHE A C 1
ATOM 3603 O O . PHE A 1 502 ? 114.361 117.723 151.551 1.00 17.79 477 PHE A O 1
ATOM 3611 N N . THR A 1 503 ? 114.593 115.612 152.288 1.00 12.81 478 THR A N 1
ATOM 3612 C CA . THR A 1 503 ? 115.440 115.878 153.441 1.00 14.53 478 THR A CA 1
ATOM 3613 C C . THR A 1 503 ? 116.905 115.985 153.011 1.00 14.61 478 THR A C 1
ATOM 3614 O O . THR A 1 503 ? 117.358 115.211 152.164 1.00 15.86 478 THR A O 1
ATOM 3618 N N . PRO A 1 504 ? 117.659 116.939 153.565 1.00 16.33 479 PRO A N 1
ATOM 3619 C CA . PRO A 1 504 ? 119.083 117.049 153.215 1.00 17.92 479 PRO A CA 1
ATOM 3620 C C . PRO A 1 504 ? 119.863 115.794 153.583 1.00 18.53 479 PRO A C 1
ATOM 3621 O O . PRO A 1 504 ? 119.572 115.118 154.572 1.00 21.15 479 PRO A O 1
ATOM 3625 N N . SER A 1 505 ? 120.872 115.495 152.770 1.00 20.59 480 SER A N 1
ATOM 3626 C CA . SER A 1 505 ? 121.617 114.250 152.893 1.00 22.89 480 SER A CA 1
ATOM 3627 C C . SER A 1 505 ? 122.783 114.379 153.870 1.00 22.53 480 SER A C 1
ATOM 3628 O O . SER A 1 505 ? 123.359 115.456 154.050 1.00 24.80 480 SER A O 1
ATOM 3631 N N . THR A 1 506 ? 123.089 113.259 154.533 1.00 22.53 481 THR A N 1
ATOM 3632 C CA . THR A 1 506 ? 124.302 113.029 155.318 1.00 24.08 481 THR A CA 1
ATOM 3633 C C . THR A 1 506 ? 124.295 113.807 156.633 1.00 25.05 481 THR A C 1
ATOM 3634 O O . THR A 1 506 ? 125.119 113.554 157.518 1.00 31.83 481 THR A O 1
ATOM 3638 N N . PHE A 1 507 ? 123.336 114.713 156.803 1.00 23.96 482 PHE A N 1
ATOM 3639 C CA . PHE A 1 507 ? 123.144 115.395 158.073 1.00 21.60 482 PHE A CA 1
ATOM 3640 C C . PHE A 1 507 ? 121.808 115.065 158.715 1.00 22.50 482 PHE A C 1
ATOM 3641 O O . PHE A 1 507 ? 121.624 115.336 159.906 1.00 21.96 482 PHE A O 1
ATOM 3649 N N . PHE A 1 508 ? 120.879 114.496 157.955 1.00 21.64 483 PHE A N 1
ATOM 3650 C CA . PHE A 1 508 ? 119.665 113.899 158.481 1.00 18.38 483 PHE A CA 1
ATOM 3651 C C . PHE A 1 508 ? 119.549 112.488 157.929 1.00 19.28 483 PHE A C 1
ATOM 3652 O O . PHE A 1 508 ? 120.075 112.184 156.856 1.00 20.81 483 PHE A O 1
ATOM 3660 N N . SER A 1 509 ? 118.862 111.626 158.667 1.00 18.70 484 SER A N 1
ATOM 3661 C CA . SER A 1 509 ? 118.467 110.353 158.092 1.00 16.07 484 SER A CA 1
ATOM 3662 C C . SER A 1 509 ? 117.443 110.602 156.986 1.00 17.17 484 SER A C 1
ATOM 3663 O O . SER A 1 509 ? 116.602 111.497 157.109 1.00 16.71 484 SER A O 1
ATOM 3666 N N . PRO A 1 510 ? 117.499 109.849 155.891 1.00 16.87 485 PRO A N 1
ATOM 3667 C CA . PRO A 1 510 ? 116.604 110.129 154.764 1.00 14.87 485 PRO A CA 1
ATOM 3668 C C . PRO A 1 510 ? 115.151 109.829 155.095 1.00 13.33 485 PRO A C 1
ATOM 3669 O O . PRO A 1 510 ? 114.834 108.924 155.870 1.00 14.96 485 PRO A O 1
ATOM 3673 N N . THR A 1 511 ? 114.264 110.613 154.492 1.00 13.89 486 THR A N 1
ATOM 3674 C CA . THR A 1 511 ? 112.833 110.363 154.553 1.00 12.57 486 THR A CA 1
ATOM 3675 C C . THR A 1 511 ? 112.446 109.422 153.420 1.00 11.96 486 THR A C 1
ATOM 3676 O O . THR A 1 511 ? 112.925 109.563 152.293 1.00 16.08 486 THR A O 1
ATOM 3680 N N . ALA A 1 512 ? 111.590 108.451 153.724 1.00 11.25 487 ALA A N 1
ATOM 3681 C CA . ALA A 1 512 ? 111.241 107.446 152.732 1.00 11.31 487 ALA A CA 1
ATOM 3682 C C . ALA A 1 512 ? 109.802 106.998 152.930 1.00 12.59 487 ALA A C 1
ATOM 3683 O O . ALA A 1 512 ? 109.225 107.141 154.011 1.00 13.56 487 ALA A O 1
ATOM 3685 N N . LEU A 1 513 ? 109.226 106.459 151.859 1.00 11.41 488 LEU A N 1
ATOM 3686 C CA . LEU A 1 513 ? 107.954 105.759 151.958 1.00 13.04 488 LEU A CA 1
ATOM 3687 C C . LEU A 1 513 ? 108.156 104.491 152.775 1.00 13.26 488 LEU A C 1
ATOM 3688 O O . LEU A 1 513 ? 108.887 103.586 152.358 1.00 14.78 488 LEU A O 1
ATOM 3693 N N . ASN A 1 514 ? 107.519 104.423 153.937 1.00 15.12 489 ASN A N 1
ATOM 3694 C CA . ASN A 1 514 ? 107.790 103.376 154.909 1.00 16.90 489 ASN A CA 1
ATOM 3695 C C . ASN A 1 514 ? 106.677 102.337 154.915 1.00 20.15 489 ASN A C 1
ATOM 3696 O O . ASN A 1 514 ? 105.504 102.651 154.693 1.00 20.91 489 ASN A O 1
ATOM 3701 N N . SER A 1 515 ? 107.066 101.094 155.175 1.00 23.49 490 SER A N 1
ATOM 3702 C CA . SER A 1 515 ? 106.141 99.974 155.150 1.00 26.39 490 SER A CA 1
ATOM 3703 C C . SER A 1 515 ? 105.319 99.904 156.432 1.00 30.54 490 SER A C 1
ATOM 3704 O O . SER A 1 515 ? 105.751 100.341 157.502 1.00 32.10 490 SER A O 1
ATOM 3707 N N . ASN A 1 516 ? 104.117 99.345 156.307 1.00 34.10 491 ASN A N 1
ATOM 3708 C CA . ASN A 1 516 ? 103.258 99.022 157.446 1.00 38.38 491 ASN A CA 1
ATOM 3709 C C . ASN A 1 516 ? 102.813 97.576 157.249 1.00 41.08 491 ASN A C 1
ATOM 3710 O O . ASN A 1 516 ? 101.841 97.312 156.535 1.00 41.27 491 ASN A O 1
ATOM 3715 N N . VAL A 1 517 ? 103.531 96.644 157.880 1.00 42.47 492 VAL A N 1
ATOM 3716 C CA . VAL A 1 517 ? 103.278 95.221 157.667 1.00 45.66 492 VAL A CA 1
ATOM 3717 C C . VAL A 1 517 ? 101.898 94.823 158.174 1.00 47.17 492 VAL A C 1
ATOM 3718 O O . VAL A 1 517 ? 101.241 93.954 157.588 1.00 48.45 492 VAL A O 1
ATOM 3722 N N . SER A 1 518 ? 101.435 95.444 159.263 1.00 47.90 493 SER A N 1
ATOM 3723 C CA . SER A 1 518 ? 100.135 95.087 159.824 1.00 48.09 493 SER A CA 1
ATOM 3724 C C . SER A 1 518 ? 99.015 95.323 158.818 1.00 49.05 493 SER A C 1
ATOM 3725 O O . SER A 1 518 ? 98.076 94.523 158.724 1.00 51.44 493 SER A O 1
ATOM 3728 N N . ARG A 1 519 ? 99.095 96.412 158.058 1.00 48.18 494 ARG A N 1
ATOM 3729 C CA . ARG A 1 519 ? 98.116 96.689 157.015 1.00 46.91 494 ARG A CA 1
ATOM 3730 C C . ARG A 1 519 ? 98.492 96.075 155.673 1.00 44.31 494 ARG A C 1
ATOM 3731 O O . ARG A 1 519 ? 97.780 96.298 154.688 1.00 46.57 494 ARG A O 1
ATOM 3739 N N . GLY A 1 520 ? 99.583 95.314 155.606 1.00 44.30 495 GLY A N 1
ATOM 3740 C CA . GLY A 1 520 ? 100.007 94.701 154.365 1.00 42.36 495 GLY A CA 1
ATOM 3741 C C . GLY A 1 520 ? 100.762 95.610 153.423 1.00 40.13 495 GLY A C 1
ATOM 3742 O O . GLY A 1 520 ? 100.951 95.247 152.257 1.00 39.44 495 GLY A O 1
ATOM 3743 N N . LYS A 1 521 ? 101.200 96.779 153.889 1.00 38.90 496 LYS A N 1
ATOM 3744 C CA . LYS A 1 521 ? 101.862 97.767 153.039 1.00 33.86 496 LYS A CA 1
ATOM 3745 C C . LYS A 1 521 ? 103.347 97.432 152.960 1.00 31.59 496 LYS A C 1
ATOM 3746 O O . LYS A 1 521 ? 104.184 98.007 153.656 1.00 33.46 496 LYS A O 1
ATOM 3752 N N . ASP A 1 522 ? 103.683 96.473 152.096 1.00 31.94 497 ASP A N 1
ATOM 3753 C CA . ASP A 1 522 ? 105.086 96.130 151.899 1.00 29.19 497 ASP A CA 1
ATOM 3754 C C . ASP A 1 522 ? 105.435 95.862 150.440 1.00 28.18 497 ASP A C 1
ATOM 3755 O O . ASP A 1 522 ? 106.540 95.379 150.165 1.00 28.47 497 ASP A O 1
ATOM 3760 N N . LYS A 1 523 ? 104.541 96.156 149.502 1.00 26.41 498 LYS A N 1
ATOM 3761 C CA . LYS A 1 523 ? 104.790 95.897 148.093 1.00 24.98 498 LYS A CA 1
ATOM 3762 C C . LYS A 1 523 ? 104.243 97.044 147.260 1.00 22.53 498 LYS A C 1
ATOM 3763 O O . LYS A 1 523 ? 103.170 97.579 147.552 1.00 25.67 498 LYS A O 1
ATOM 3769 N N . LEU A 1 524 ? 104.988 97.417 146.226 1.00 20.90 499 LEU A N 1
ATOM 3770 C CA . LEU A 1 524 ? 104.566 98.442 145.285 1.00 20.45 499 LEU A CA 1
ATOM 3771 C C . LEU A 1 524 ? 104.130 97.782 143.985 1.00 20.05 499 LEU A C 1
ATOM 3772 O O . LEU A 1 524 ? 104.887 97.008 143.392 1.00 22.78 499 LEU A O 1
ATOM 3777 N N . ALA A 1 525 ? 102.911 98.086 143.551 1.00 17.60 500 ALA A N 1
ATOM 3778 C CA . ALA A 1 525 ? 102.379 97.603 142.285 1.00 17.42 500 ALA A CA 1
ATOM 3779 C C . ALA A 1 525 ? 102.158 98.799 141.374 1.00 16.82 500 ALA A C 1
ATOM 3780 O O . ALA A 1 525 ? 101.425 99.727 141.731 1.00 19.14 500 ALA A O 1
ATOM 3782 N N . VAL A 1 526 ? 102.792 98.779 140.205 1.00 15.22 501 VAL A N 1
ATOM 3783 C CA . VAL A 1 526 ? 102.703 99.861 139.234 1.00 16.40 501 VAL A CA 1
ATOM 3784 C C . VAL A 1 526 ? 101.984 99.338 138.001 1.00 16.34 501 VAL A C 1
ATOM 3785 O O . VAL A 1 526 ? 102.358 98.295 137.452 1.00 19.29 501 VAL A O 1
ATOM 3789 N N . ARG A 1 527 ? 100.953 100.058 137.572 1.00 16.79 502 ARG A N 1
ATOM 3790 C CA . ARG A 1 527 ? 100.190 99.720 136.381 1.00 18.05 502 ARG A CA 1
ATOM 3791 C C . ARG A 1 527 ? 100.189 100.917 135.444 1.00 17.58 502 ARG A C 1
ATOM 3792 O O . ARG A 1 527 ? 99.915 102.043 135.872 1.00 19.59 502 ARG A O 1
ATOM 3800 N N . VAL A 1 528 ? 100.500 100.676 134.176 1.00 17.36 503 VAL A N 1
ATOM 3801 C CA . VAL A 1 528 ? 100.526 101.727 133.170 1.00 18.25 503 VAL A CA 1
ATOM 3802 C C . VAL A 1 528 ? 99.622 101.325 132.015 1.00 18.96 503 VAL A C 1
ATOM 3803 O O . VAL A 1 528 ? 99.473 100.142 131.696 1.00 21.14 503 VAL A O 1
ATOM 3807 N N . THR A 1 529 ? 98.998 102.324 131.401 1.00 18.56 504 THR A N 1
ATOM 3808 C CA . THR A 1 529 ? 98.215 102.138 130.190 1.00 19.36 504 THR A CA 1
ATOM 3809 C C . THR A 1 529 ? 98.942 102.791 129.024 1.00 19.70 504 THR A C 1
ATOM 3810 O O . THR A 1 529 ? 99.476 103.897 129.155 1.00 20.09 504 THR A O 1
ATOM 3814 N N . THR A 1 530 ? 98.968 102.098 127.891 1.00 23.22 505 THR A N 1
ATOM 3815 C CA . THR A 1 530 ? 99.673 102.604 126.723 1.00 21.50 505 THR A CA 1
ATOM 3816 C C . THR A 1 530 ? 98.949 103.810 126.137 1.00 21.49 505 THR A C 1
ATOM 3817 O O . THR A 1 530 ? 97.718 103.838 126.057 1.00 23.65 505 THR A O 1
ATOM 3821 N N . ALA A 1 531 ? 99.722 104.815 125.738 1.00 20.88 506 ALA A N 1
ATOM 3822 C CA . ALA A 1 531 ? 99.153 105.974 125.067 1.00 22.59 506 ALA A CA 1
ATOM 3823 C C . ALA A 1 531 ? 98.604 105.574 123.705 1.00 27.65 506 ALA A C 1
ATOM 3824 O O . ALA A 1 531 ? 99.189 104.747 123.000 1.00 29.26 506 ALA A O 1
ATOM 3826 N N . HIS A 1 532 ? 97.467 106.158 123.339 1.00 30.59 507 HIS A N 1
ATOM 3827 C CA . HIS A 1 532 ? 96.825 105.810 122.080 1.00 34.21 507 HIS A CA 1
ATOM 3828 C C . HIS A 1 532 ? 97.690 106.229 120.898 1.00 33.95 507 HIS A C 1
ATOM 3829 O O . HIS A 1 532 ? 98.251 107.327 120.872 1.00 35.22 507 HIS A O 1
ATOM 3836 N N . MET A 1 533 ? 97.792 105.338 119.916 1.00 35.88 508 MET A N 1
ATOM 3837 C CA . MET A 1 533 ? 98.514 105.592 118.681 1.00 37.58 508 MET A CA 1
ATOM 3838 C C . MET A 1 533 ? 97.680 105.093 117.511 1.00 36.52 508 MET A C 1
ATOM 3839 O O . MET A 1 533 ? 96.804 104.238 117.669 1.00 37.88 508 MET A O 1
ATOM 3844 N N . GLU A 1 534 ? 97.949 105.645 116.331 1.00 35.66 509 GLU A N 1
ATOM 3845 C CA . GLU A 1 534 ? 97.277 105.175 115.129 1.00 33.18 509 GLU A CA 1
ATOM 3846 C C . GLU A 1 534 ? 97.652 103.724 114.854 1.00 32.94 509 GLU A C 1
ATOM 3847 O O . GLU A 1 534 ? 98.820 103.338 114.946 1.00 31.69 509 GLU A O 1
ATOM 3853 N N . ALA A 1 535 ? 96.646 102.915 114.513 1.00 30.06 510 ALA A N 1
ATOM 3854 C CA . ALA A 1 535 ? 96.869 101.488 114.311 1.00 27.36 510 ALA A CA 1
ATOM 3855 C C . ALA A 1 535 ? 97.788 101.199 113.132 1.00 28.46 510 ALA A C 1
ATOM 3856 O O . ALA A 1 535 ? 98.417 100.137 113.100 1.00 28.95 510 ALA A O 1
ATOM 3858 N N . HIS A 1 536 ? 97.879 102.110 112.168 1.00 28.12 511 HIS A N 1
ATOM 3859 C CA . HIS A 1 536 ? 98.771 101.942 111.030 1.00 27.24 511 HIS A CA 1
ATOM 3860 C C . HIS A 1 536 ? 100.168 102.493 111.286 1.00 23.05 511 HIS A C 1
ATOM 3861 O O . HIS A 1 536 ? 101.039 102.355 110.423 1.00 23.17 511 HIS A O 1
ATOM 3868 N N . ASN A 1 537 ? 100.402 103.105 112.441 1.00 24.02 512 ASN A N 1
ATOM 3869 C CA . ASN A 1 537 ? 101.725 103.619 112.768 1.00 21.68 512 ASN A CA 1
ATOM 3870 C C . ASN A 1 537 ? 102.642 102.464 113.156 1.00 20.97 512 ASN A C 1
ATOM 3871 O O . ASN A 1 537 ? 102.338 101.745 114.114 1.00 22.73 512 ASN A O 1
ATOM 3876 N N . PRO A 1 538 ? 103.754 102.251 112.451 1.00 20.38 513 PRO A N 1
ATOM 3877 C CA . PRO A 1 538 ? 104.662 101.154 112.827 1.00 20.33 513 PRO A CA 1
ATOM 3878 C C . PRO A 1 538 ? 105.280 101.317 114.205 1.00 17.82 513 PRO A C 1
ATOM 3879 O O . PRO A 1 538 ? 105.703 100.318 114.798 1.00 18.44 513 PRO A O 1
ATOM 3883 N N . LEU A 1 539 ? 105.345 102.543 114.731 1.00 16.98 514 LEU A N 1
ATOM 3884 C CA . LEU A 1 539 ? 105.938 102.763 116.047 1.00 19.00 514 LEU A CA 1
ATOM 3885 C C . LEU A 1 539 ? 105.160 102.050 117.147 1.00 18.95 514 LEU A C 1
ATOM 3886 O O . LEU A 1 539 ? 105.728 101.725 118.195 1.00 20.95 514 LEU A O 1
ATOM 3891 N N . MET A 1 540 ? 103.865 101.805 116.932 1.00 20.49 515 MET A N 1
ATOM 3892 C CA . MET A 1 540 ? 103.066 101.076 117.912 1.00 21.72 515 MET A CA 1
ATOM 3893 C C . MET A 1 540 ? 103.611 99.675 118.162 1.00 20.47 515 MET A C 1
ATOM 3894 O O . MET A 1 540 ? 103.550 99.176 119.291 1.00 25.43 515 MET A O 1
ATOM 3899 N N . TYR A 1 541 ? 104.169 99.039 117.136 1.00 19.94 516 TYR A N 1
ATOM 3900 C CA . TYR A 1 541 ? 104.534 97.632 117.190 1.00 20.05 516 TYR A CA 1
ATOM 3901 C C . TYR A 1 541 ? 106.007 97.409 117.507 1.00 17.00 516 TYR A C 1
ATOM 3902 O O . TYR A 1 541 ? 106.478 96.269 117.448 1.00 18.15 516 TYR A O 1
ATOM 3911 N N . VAL A 1 542 ? 106.742 98.464 117.842 1.00 15.75 517 VAL A N 1
ATOM 3912 C CA . VAL A 1 542 ? 108.106 98.313 118.338 1.00 16.44 517 VAL A CA 1
ATOM 3913 C C . VAL A 1 542 ? 108.025 97.679 119.722 1.00 15.02 517 VAL A C 1
ATOM 3914 O O . VAL A 1 542 ? 107.349 98.221 120.607 1.00 17.96 517 VAL A O 1
ATOM 3918 N N . PRO A 1 543 ? 108.673 96.537 119.951 1.00 15.73 518 PRO A N 1
ATOM 3919 C CA . PRO A 1 543 ? 108.598 95.901 121.273 1.00 16.37 518 PRO A CA 1
ATOM 3920 C C . PRO A 1 543 ? 109.195 96.793 122.352 1.00 15.37 518 PRO A C 1
ATOM 3921 O O . PRO A 1 543 ? 110.175 97.504 122.127 1.00 15.19 518 PRO A O 1
ATOM 3925 N N . ARG A 1 544 ? 108.589 96.748 123.536 1.00 15.67 519 ARG A N 1
ATOM 3926 C CA . ARG A 1 544 ? 108.995 97.600 124.643 1.00 15.68 519 ARG A CA 1
ATOM 3927 C C . ARG A 1 544 ? 108.934 96.819 125.948 1.00 14.12 519 ARG A C 1
ATOM 3928 O O . ARG A 1 544 ? 108.194 95.841 126.078 1.00 18.29 519 ARG A O 1
ATOM 3936 N N . GLN A 1 545 ? 109.722 97.272 126.920 1.00 14.19 520 GLN A N 1
ATOM 3937 C CA . GLN A 1 545 ? 109.791 96.654 128.236 1.00 15.23 520 GLN A CA 1
ATOM 3938 C C . GLN A 1 545 ? 109.636 97.719 129.309 1.00 11.58 520 GLN A C 1
ATOM 3939 O O . GLN A 1 545 ? 110.227 98.799 129.218 1.00 12.65 520 GLN A O 1
ATOM 3945 N N . MET A 1 546 ? 108.837 97.409 130.324 1.00 11.79 521 MET A N 1
ATOM 3946 C CA . MET A 1 546 ? 108.553 98.341 131.405 1.00 13.29 521 MET A CA 1
ATOM 3947 C C . MET A 1 546 ? 109.605 98.200 132.498 1.00 11.54 521 MET A C 1
ATOM 3948 O O . MET A 1 546 ? 109.902 97.088 132.943 1.00 13.31 521 MET A O 1
ATOM 3953 N N . VAL A 1 547 ? 110.167 99.329 132.924 1.00 8.82 522 VAL A N 1
ATOM 3954 C CA . VAL A 1 547 ? 111.227 99.362 133.924 1.00 8.64 522 VAL A CA 1
ATOM 3955 C C . VAL A 1 547 ? 110.731 100.139 135.135 1.00 7.97 522 VAL A C 1
ATOM 3956 O O . VAL A 1 547 ? 110.200 101.246 134.994 1.00 10.17 522 VAL A O 1
ATOM 3960 N N . VAL A 1 548 ? 110.904 99.558 136.319 1.00 8.73 523 VAL A N 1
ATOM 3961 C CA . VAL A 1 548 ? 110.587 100.212 137.582 1.00 9.09 523 VAL A CA 1
ATOM 3962 C C . VAL A 1 548 ? 111.848 100.236 138.433 1.00 8.39 523 VAL A C 1
ATOM 3963 O O . VAL A 1 548 ? 112.461 99.189 138.672 1.00 11.27 523 VAL A O 1
ATOM 3967 N N . VAL A 1 549 ? 112.233 101.425 138.887 1.00 8.27 524 VAL A N 1
ATOM 3968 C CA . VAL A 1 549 ? 113.420 101.613 139.713 1.00 8.64 524 VAL A CA 1
ATOM 3969 C C . VAL A 1 549 ? 112.969 102.126 141.071 1.00 9.54 524 VAL A C 1
ATOM 3970 O O . VAL A 1 549 ? 112.307 103.167 141.159 1.00 11.27 524 VAL A O 1
ATOM 3974 N N . CYS A 1 550 ? 113.327 101.398 142.124 1.00 10.04 525 CYS A N 1
ATOM 3975 C CA . CYS A 1 550 ? 112.976 101.751 143.493 1.00 10.84 525 CYS A CA 1
ATOM 3976 C C . CYS A 1 550 ? 114.260 101.991 144.274 1.00 11.41 525 CYS A C 1
ATOM 3977 O O . CYS A 1 550 ? 115.057 101.066 144.460 1.00 13.83 525 CYS A O 1
ATOM 3980 N N . ASN A 1 551 ? 114.458 103.227 144.723 1.00 10.03 526 ASN A N 1
ATOM 3981 C CA . ASN A 1 551 ? 115.639 103.592 145.496 1.00 10.08 526 ASN A CA 1
ATOM 3982 C C . ASN A 1 551 ? 115.360 103.340 146.972 1.00 11.45 526 ASN A C 1
ATOM 3983 O O . ASN A 1 551 ? 114.458 103.954 147.550 1.00 14.07 526 ASN A O 1
ATOM 3988 N N . GLU A 1 552 ? 116.135 102.447 147.579 1.00 10.52 527 GLU A N 1
ATOM 3989 C CA . GLU A 1 552 ? 115.865 101.967 148.925 1.00 11.90 527 GLU A CA 1
ATOM 3990 C C . GLU A 1 552 ? 116.980 102.377 149.878 1.00 11.15 527 GLU A C 1
ATOM 3991 O O . GLU A 1 552 ? 118.146 102.487 149.489 1.00 12.02 527 GLU A O 1
ATOM 3997 N N . VAL A 1 553 ? 116.605 102.592 151.133 1.00 10.67 528 VAL A N 1
ATOM 3998 C CA . VAL A 1 553 ? 117.526 103.068 152.159 1.00 10.65 528 VAL A CA 1
ATOM 3999 C C . VAL A 1 553 ? 118.273 101.883 152.752 1.00 11.30 528 VAL A C 1
ATOM 4000 O O . VAL A 1 553 ? 117.664 100.876 153.129 1.00 12.76 528 VAL A O 1
ATOM 4004 N N . TYR A 1 554 ? 119.594 102.006 152.836 1.00 11.58 529 TYR A N 1
ATOM 4005 C CA . TYR A 1 554 ? 120.443 101.036 153.510 1.00 13.64 529 TYR A CA 1
ATOM 4006 C C . TYR A 1 554 ? 121.218 101.730 154.621 1.00 13.22 529 TYR A C 1
ATOM 4007 O O . TYR A 1 554 ? 121.571 102.907 154.510 1.00 14.41 529 TYR A O 1
ATOM 4016 N N . ARG A 1 555 ? 121.476 100.996 155.697 1.00 14.42 530 ARG A N 1
ATOM 4017 C CA . ARG A 1 555 ? 122.250 101.504 156.820 1.00 15.83 530 ARG A CA 1
ATOM 4018 C C . ARG A 1 555 ? 123.663 100.941 156.740 1.00 16.78 530 ARG A C 1
ATOM 4019 O O . ARG A 1 555 ? 123.849 99.721 156.704 1.00 20.42 530 ARG A O 1
ATOM 4027 N N . LEU A 1 556 ? 124.652 101.830 156.714 1.00 16.68 531 LEU A N 1
ATOM 4028 C CA . LEU A 1 556 ? 126.055 101.447 156.649 1.00 19.40 531 LEU A CA 1
ATOM 4029 C C . LEU A 1 556 ? 126.648 101.511 158.050 1.00 21.44 531 LEU A C 1
ATOM 4030 O O . LEU A 1 556 ? 126.704 102.587 158.653 1.00 25.09 531 LEU A O 1
ATOM 4035 N N . SER A 1 557 ? 127.092 100.367 158.561 1.00 21.83 532 SER A N 1
ATOM 4036 C CA . SER A 1 557 ? 127.679 100.275 159.889 1.00 25.94 532 SER A CA 1
ATOM 4037 C C . SER A 1 557 ? 129.118 99.793 159.780 1.00 26.45 532 SER A C 1
ATOM 4038 O O . SER A 1 557 ? 129.427 98.907 158.978 1.00 26.73 532 SER A O 1
ATOM 4041 N N . TYR A 1 558 ? 129.996 100.383 160.592 1.00 28.21 533 TYR A N 1
ATOM 4042 C CA . TYR A 1 558 ? 131.417 100.058 160.574 1.00 29.76 533 TYR A CA 1
ATOM 4043 C C . TYR A 1 558 ? 131.883 99.424 161.881 1.00 35.56 533 TYR A C 1
ATOM 4044 O O . TYR A 1 558 ? 133.086 99.397 162.156 1.00 39.14 533 TYR A O 1
ATOM 4053 N N . ASP A 1 559 ? 130.954 98.919 162.696 1.00 37.84 534 ASP A N 1
ATOM 4054 C CA . ASP A 1 559 ? 131.330 98.327 163.977 1.00 41.90 534 ASP A CA 1
ATOM 4055 C C . ASP A 1 559 ? 132.200 97.091 163.782 1.00 44.79 534 ASP A C 1
ATOM 4056 O O . ASP A 1 559 ? 133.218 96.919 164.462 1.00 48.28 534 ASP A O 1
ATOM 4061 N N . ALA A 1 560 ? 131.814 96.217 162.853 1.00 44.51 535 ALA A N 1
ATOM 4062 C CA . ALA A 1 560 ? 132.544 94.983 162.557 1.00 44.84 535 ALA A CA 1
ATOM 4063 C C . ALA A 1 560 ? 132.712 94.902 161.043 1.00 42.42 535 ALA A C 1
ATOM 4064 O O . ALA A 1 560 ? 131.847 94.370 160.342 1.00 44.08 535 ALA A O 1
ATOM 4066 N N . GLY A 1 561 ? 133.829 95.426 160.541 1.00 39.52 536 GLY A N 1
ATOM 4067 C CA . GLY A 1 561 ? 133.992 95.512 159.104 1.00 37.13 536 GLY A CA 1
ATOM 4068 C C . GLY A 1 561 ? 133.034 96.534 158.517 1.00 34.78 536 GLY A C 1
ATOM 4069 O O . GLY A 1 561 ? 132.599 97.475 159.184 1.00 34.20 536 GLY A O 1
ATOM 4070 N N . ILE A 1 562 ? 132.698 96.344 157.245 1.00 31.34 537 ILE A N 1
ATOM 4071 C CA . ILE A 1 562 ? 131.721 97.180 156.557 1.00 27.57 537 ILE A CA 1
ATOM 4072 C C . ILE A 1 562 ? 130.502 96.321 156.264 1.00 26.68 537 ILE A C 1
ATOM 4073 O O . ILE A 1 562 ? 130.604 95.303 155.567 1.00 29.63 537 ILE A O 1
ATOM 4078 N N . VAL A 1 563 ? 129.352 96.726 156.793 1.00 25.92 538 VAL A N 1
ATOM 4079 C CA . VAL A 1 563 ? 128.110 95.980 156.639 1.00 25.17 538 VAL A CA 1
ATOM 4080 C C . VAL A 1 563 ? 127.009 96.962 156.265 1.00 23.88 538 VAL A C 1
ATOM 4081 O O . VAL A 1 563 ? 126.769 97.936 156.987 1.00 27.79 538 VAL A O 1
ATOM 4085 N N . ALA A 1 564 ? 126.351 96.711 155.139 1.00 21.29 539 ALA A N 1
ATOM 4086 C CA . ALA A 1 564 ? 125.197 97.488 154.710 1.00 20.98 539 ALA A CA 1
ATOM 4087 C C . ALA A 1 564 ? 123.941 96.670 154.976 1.00 21.41 539 ALA A C 1
ATOM 4088 O O . ALA A 1 564 ? 123.798 95.560 154.455 1.00 25.05 539 ALA A O 1
ATOM 4090 N N . GLU A 1 565 ? 123.040 97.215 155.786 1.00 21.10 540 GLU A N 1
ATOM 4091 C CA . GLU A 1 565 ? 121.813 96.533 156.173 1.00 20.34 540 GLU A CA 1
ATOM 4092 C C . GLU A 1 565 ? 120.617 97.267 155.587 1.00 18.97 540 GLU A C 1
ATOM 4093 O O . GLU A 1 565 ? 120.474 98.480 155.778 1.00 17.80 540 GLU A O 1
ATOM 4099 N N . LYS A 1 566 ? 119.768 96.532 154.875 1.00 19.60 541 LYS A N 1
ATOM 4100 C CA . LYS A 1 566 ? 118.544 97.113 154.345 1.00 20.08 541 LYS A CA 1
ATOM 4101 C C . LYS A 1 566 ? 117.650 97.582 155.484 1.00 21.13 541 LYS A C 1
ATOM 4102 O O . LYS A 1 566 ? 117.356 96.822 156.412 1.00 24.34 541 LYS A O 1
ATOM 4108 N N . VAL A 1 567 ? 117.223 98.839 155.414 1.00 19.49 542 VAL A N 1
ATOM 4109 C CA . VAL A 1 567 ? 116.323 99.378 156.426 1.00 23.36 542 VAL A CA 1
ATOM 4110 C C . VAL A 1 567 ? 114.967 98.703 156.275 1.00 27.83 542 VAL A C 1
ATOM 4111 O O . VAL A 1 567 ? 114.316 98.811 155.229 1.00 27.47 542 VAL A O 1
ATOM 4115 N N . THR A 1 568 ? 114.542 97.989 157.314 1.00 32.30 543 THR A N 1
ATOM 4116 C CA . THR A 1 568 ? 113.285 97.256 157.305 1.00 34.35 543 THR A CA 1
ATOM 4117 C C . THR A 1 568 ? 112.408 97.742 158.448 1.00 40.49 543 THR A C 1
ATOM 4118 O O . THR A 1 568 ? 112.833 97.731 159.608 1.00 44.91 543 THR A O 1
ATOM 4122 N N . ALA A 1 569 ? 111.187 98.165 158.113 1.00 41.90 544 ALA A N 1
ATOM 4123 C CA . ALA A 1 569 ? 110.186 98.580 159.098 1.00 45.51 544 ALA A CA 1
ATOM 4124 C C . ALA A 1 569 ? 110.700 99.709 159.990 1.00 47.79 544 ALA A C 1
ATOM 4125 O O . ALA A 1 569 ? 110.396 99.769 161.183 1.00 50.99 544 ALA A O 1
ATOM 4127 N N . GLN A 1 570 ? 111.486 100.612 159.410 1.00 46.92 545 GLN A N 1
ATOM 4128 C CA . GLN A 1 570 ? 111.984 101.772 160.143 1.00 48.19 545 GLN A CA 1
ATOM 4129 C C . GLN A 1 570 ? 111.652 103.064 159.404 1.00 44.00 545 GLN A C 1
ATOM 4130 O O . GLN A 1 570 ? 112.510 103.653 158.748 1.00 42.40 545 GLN A O 1
ATOM 4136 N N . ARG B 1 42 ? 139.220 120.065 167.316 1.00 32.78 17 ARG B N 1
ATOM 4137 C CA . ARG B 1 42 ? 138.996 119.956 165.879 1.00 32.81 17 ARG B CA 1
ATOM 4138 C C . ARG B 1 42 ? 137.599 119.431 165.564 1.00 32.38 17 ARG B C 1
ATOM 4139 O O . ARG B 1 42 ? 137.115 118.503 166.210 1.00 35.28 17 ARG B O 1
ATOM 4147 N N . ALA B 1 43 ? 136.958 120.032 164.566 1.00 29.55 18 ALA B N 1
ATOM 4148 C CA . ALA B 1 43 ? 135.641 119.601 164.120 1.00 27.51 18 ALA B CA 1
ATOM 4149 C C . ALA B 1 43 ? 135.790 118.580 162.999 1.00 27.62 18 ALA B C 1
ATOM 4150 O O . ALA B 1 43 ? 136.510 118.818 162.025 1.00 28.44 18 ALA B O 1
ATOM 4152 N N . SER B 1 44 ? 135.111 117.445 163.144 1.00 25.83 19 SER B N 1
ATOM 4153 C CA . SER B 1 44 ? 135.206 116.384 162.153 1.00 24.92 19 SER B CA 1
ATOM 4154 C C . SER B 1 44 ? 134.519 116.787 160.854 1.00 23.48 19 SER B C 1
ATOM 4155 O O . SER B 1 44 ? 133.447 117.398 160.862 1.00 25.71 19 SER B O 1
ATOM 4158 N N . VAL B 1 45 ? 135.145 116.440 159.730 1.00 20.36 20 VAL B N 1
ATOM 4159 C CA . VAL B 1 45 ? 134.534 116.601 158.419 1.00 17.52 20 VAL B CA 1
ATOM 4160 C C . VAL B 1 45 ? 134.321 115.262 157.726 1.00 15.78 20 VAL B C 1
ATOM 4161 O O . VAL B 1 45 ? 133.981 115.228 156.545 1.00 15.85 20 VAL B O 1
ATOM 4165 N N . PHE B 1 46 ? 134.506 114.153 158.444 1.00 18.02 21 PHE B N 1
ATOM 4166 C CA . PHE B 1 46 ? 134.276 112.826 157.893 1.00 17.89 21 PHE B CA 1
ATOM 4167 C C . PHE B 1 46 ? 133.114 112.087 158.539 1.00 20.89 21 PHE B C 1
ATOM 4168 O O . PHE B 1 46 ? 132.565 111.175 157.914 1.00 24.96 21 PHE B O 1
ATOM 4176 N N . ALA B 1 47 ? 132.724 112.453 159.756 1.00 25.48 22 ALA B N 1
ATOM 4177 C CA . ALA B 1 47 ? 131.630 111.790 160.449 1.00 30.58 22 ALA B CA 1
ATOM 4178 C C . ALA B 1 47 ? 130.740 112.829 161.110 1.00 34.39 22 ALA B C 1
ATOM 4179 O O . ALA B 1 47 ? 131.229 113.821 161.657 1.00 38.09 22 ALA B O 1
ATOM 4181 N N . THR B 1 48 ? 129.432 112.595 161.055 1.00 37.76 23 THR B N 1
ATOM 4182 C CA . THR B 1 48 ? 128.454 113.451 161.707 1.00 41.10 23 THR B CA 1
ATOM 4183 C C . THR B 1 48 ? 127.417 112.593 162.415 1.00 42.34 23 THR B C 1
ATOM 4184 O O . THR B 1 48 ? 127.156 111.453 162.023 1.00 43.15 23 THR B O 1
ATOM 4188 N N . ASP B 1 49 ? 126.833 113.154 163.470 1.00 45.24 24 ASP B N 1
ATOM 4189 C CA . ASP B 1 49 ? 125.718 112.522 164.171 1.00 44.92 24 ASP B CA 1
ATOM 4190 C C . ASP B 1 49 ? 124.435 113.003 163.507 1.00 43.00 24 ASP B C 1
ATOM 4191 O O . ASP B 1 49 ? 123.988 114.130 163.735 1.00 44.31 24 ASP B O 1
ATOM 4196 N N . HIS B 1 50 ? 123.847 112.150 162.675 1.00 41.05 25 HIS B N 1
ATOM 4197 C CA . HIS B 1 50 ? 122.673 112.536 161.907 1.00 39.72 25 HIS B CA 1
ATOM 4198 C C . HIS B 1 50 ? 121.476 112.774 162.822 1.00 38.21 25 HIS B C 1
ATOM 4199 O O . HIS B 1 50 ? 121.310 112.120 163.855 1.00 38.93 25 HIS B O 1
ATOM 4206 N N . ARG B 1 51 ? 120.641 113.728 162.429 1.00 34.92 26 ARG B N 1
ATOM 4207 C CA . ARG B 1 51 ? 119.390 114.009 163.115 1.00 32.96 26 ARG B CA 1
ATOM 4208 C C . ARG B 1 51 ? 118.242 113.304 162.406 1.00 29.63 26 ARG B C 1
ATOM 4209 O O . ARG B 1 51 ? 118.268 113.104 161.190 1.00 28.36 26 ARG B O 1
ATOM 4217 N N . ALA B 1 52 ? 117.236 112.921 163.178 1.00 27.06 27 ALA B N 1
ATOM 4218 C CA . ALA B 1 52 ? 116.027 112.357 162.597 1.00 22.73 27 ALA B CA 1
ATOM 4219 C C . ALA B 1 52 ? 115.094 113.488 162.182 1.00 21.99 27 ALA B C 1
ATOM 4220 O O . ALA B 1 52 ? 114.695 114.289 163.034 1.00 24.19 27 ALA B O 1
ATOM 4222 N N . PRO B 1 53 ? 114.736 113.601 160.907 1.00 19.38 28 PRO B N 1
ATOM 4223 C CA . PRO B 1 53 ? 113.834 114.676 160.490 1.00 18.71 28 PRO B CA 1
ATOM 4224 C C . PRO B 1 53 ? 112.416 114.429 160.978 1.00 18.07 28 PRO B C 1
ATOM 4225 O O . PRO B 1 53 ? 112.045 113.320 161.370 1.00 20.35 28 PRO B O 1
ATOM 4229 N N . THR B 1 54 ? 111.621 115.495 160.959 1.00 17.88 29 THR B N 1
ATOM 4230 C CA . THR B 1 54 ? 110.205 115.363 161.270 1.00 18.95 29 THR B CA 1
ATOM 4231 C C . THR B 1 54 ? 109.535 114.432 160.268 1.00 18.00 29 THR B C 1
ATOM 4232 O O . THR B 1 54 ? 109.884 114.408 159.085 1.00 20.09 29 THR B O 1
ATOM 4236 N N . VAL B 1 55 ? 108.574 113.649 160.754 1.00 17.68 30 VAL B N 1
ATOM 4237 C CA . VAL B 1 55 ? 107.911 112.665 159.910 1.00 16.74 30 VAL B CA 1
ATOM 4238 C C . VAL B 1 55 ? 106.996 113.376 158.924 1.00 16.22 30 VAL B C 1
ATOM 4239 O O . VAL B 1 55 ? 106.127 114.166 159.316 1.00 19.20 30 VAL B O 1
ATOM 4243 N N . TYR B 1 56 ? 107.185 113.098 157.637 1.00 14.38 31 TYR B N 1
ATOM 4244 C CA . TYR B 1 56 ? 106.346 113.690 156.608 1.00 14.31 31 TYR B CA 1
ATOM 4245 C C . TYR B 1 56 ? 106.285 112.757 155.409 1.00 12.97 31 TYR B C 1
ATOM 4246 O O . TYR B 1 56 ? 107.131 111.877 155.235 1.00 14.29 31 TYR B O 1
ATOM 4255 N N . MET B 1 57 ? 105.265 112.965 154.584 1.00 12.68 32 MET B N 1
ATOM 4256 C CA . MET B 1 57 ? 105.112 112.238 153.332 1.00 12.95 32 MET B CA 1
ATOM 4257 C C . MET B 1 57 ? 104.664 113.189 152.230 1.00 11.60 32 MET B C 1
ATOM 4258 O O . MET B 1 57 ? 103.554 113.733 152.291 1.00 12.10 32 MET B O 1
ATOM 4263 N N . PRO B 1 58 ? 105.495 113.425 151.221 1.00 10.70 33 PRO B N 1
ATOM 4264 C CA . PRO B 1 58 ? 105.066 114.260 150.097 1.00 9.39 33 PRO B CA 1
ATOM 4265 C C . PRO B 1 58 ? 104.096 113.511 149.197 1.00 9.61 33 PRO B C 1
ATOM 4266 O O . PRO B 1 58 ? 104.042 112.280 149.179 1.00 13.05 33 PRO B O 1
ATOM 4270 N N . GLN B 1 59 ? 103.314 114.279 148.444 1.00 9.69 34 GLN B N 1
ATOM 4271 C CA . GLN B 1 59 ? 102.402 113.700 147.469 1.00 10.05 34 GLN B CA 1
ATOM 4272 C C . GLN B 1 59 ? 102.144 114.710 146.361 1.00 8.87 34 GLN B C 1
ATOM 4273 O O . GLN B 1 59 ? 102.027 115.911 146.618 1.00 10.19 34 GLN B O 1
ATOM 4279 N N . TYR B 1 60 ? 102.089 114.216 145.127 1.00 8.92 35 TYR B N 1
ATOM 4280 C CA . TYR B 1 60 ? 101.755 115.055 143.985 1.00 7.77 35 TYR B CA 1
ATOM 4281 C C . TYR B 1 60 ? 100.244 115.236 143.923 1.00 9.04 35 TYR B C 1
ATOM 4282 O O . TYR B 1 60 ? 99.493 114.257 143.955 1.00 11.32 35 TYR B O 1
ATOM 4291 N N . ILE B 1 61 ? 99.798 116.485 143.833 1.00 8.82 36 ILE B N 1
ATOM 4292 C CA . ILE B 1 61 ? 98.377 116.813 143.808 1.00 8.41 36 ILE B CA 1
ATOM 4293 C C . ILE B 1 61 ? 98.100 117.666 142.580 1.00 10.01 36 ILE B C 1
ATOM 4294 O O . ILE B 1 61 ? 98.800 118.654 142.336 1.00 10.23 36 ILE B O 1
ATOM 4299 N N . THR B 1 62 ? 97.078 117.287 141.814 1.00 11.18 37 THR B N 1
ATOM 4300 C CA . THR B 1 62 ? 96.681 117.994 140.604 1.00 11.66 37 THR B CA 1
ATOM 4301 C C . THR B 1 62 ? 95.223 118.416 140.728 1.00 12.37 37 THR B C 1
ATOM 4302 O O . THR B 1 62 ? 94.368 117.603 141.094 1.00 14.24 37 THR B O 1
ATOM 4306 N N . THR B 1 63 ? 94.943 119.683 140.426 1.00 13.96 38 THR B N 1
ATOM 4307 C CA . THR B 1 63 ? 93.597 120.230 140.516 1.00 15.06 38 THR B CA 1
ATOM 4308 C C . THR B 1 63 ? 93.204 120.867 139.190 1.00 15.50 38 THR B C 1
ATOM 4309 O O . THR B 1 63 ? 94.045 121.407 138.466 1.00 15.57 38 THR B O 1
ATOM 4313 N N . GLN B 1 64 ? 91.911 120.797 138.881 1.00 17.71 39 GLN B N 1
ATOM 4314 C CA . GLN B 1 64 ? 91.373 121.344 137.643 1.00 16.73 39 GLN B CA 1
ATOM 4315 C C . GLN B 1 64 ? 91.041 122.820 137.809 1.00 15.81 39 GLN B C 1
ATOM 4316 O O . GLN B 1 64 ? 90.603 123.256 138.877 1.00 19.07 39 GLN B O 1
ATOM 4322 N N . GLY B 1 65 ? 91.247 123.584 136.740 1.00 16.00 40 GLY B N 1
ATOM 4323 C CA . GLY B 1 65 ? 91.003 125.014 136.770 1.00 15.94 40 GLY B CA 1
ATOM 4324 C C . GLY B 1 65 ? 89.601 125.371 136.305 1.00 16.89 40 GLY B C 1
ATOM 4325 O O . GLY B 1 65 ? 89.050 124.744 135.403 1.00 20.41 40 GLY B O 1
ATOM 4326 N N . VAL B 1 66 ? 89.034 126.392 136.938 1.00 16.97 41 VAL B N 1
ATOM 4327 C CA . VAL B 1 66 ? 87.737 126.938 136.559 1.00 16.78 41 VAL B CA 1
ATOM 4328 C C . VAL B 1 66 ? 87.985 128.211 135.762 1.00 18.13 41 VAL B C 1
ATOM 4329 O O . VAL B 1 66 ? 88.550 129.180 136.284 1.00 18.39 41 VAL B O 1
ATOM 4333 N N . VAL B 1 67 ? 87.565 128.211 134.504 1.00 18.91 42 VAL B N 1
ATOM 4334 C CA . VAL B 1 67 ? 87.847 129.307 133.585 1.00 19.97 42 VAL B CA 1
ATOM 4335 C C . VAL B 1 67 ? 86.740 130.347 133.684 1.00 22.79 42 VAL B C 1
ATOM 4336 O O . VAL B 1 67 ? 85.551 130.012 133.628 1.00 24.64 42 VAL B O 1
ATOM 4340 N N . ASP B 1 68 ? 87.131 131.610 133.833 1.00 24.47 43 ASP B N 1
ATOM 4341 C CA . ASP B 1 68 ? 86.210 132.739 133.791 1.00 27.38 43 ASP B CA 1
ATOM 4342 C C . ASP B 1 68 ? 86.622 133.654 132.648 1.00 31.68 43 ASP B C 1
ATOM 4343 O O . ASP B 1 68 ? 87.731 134.198 132.653 1.00 29.66 43 ASP B O 1
ATOM 4348 N N . THR B 1 69 ? 85.731 133.824 131.673 1.00 35.43 44 THR B N 1
ATOM 4349 C CA . THR B 1 69 ? 85.997 134.643 130.497 1.00 35.90 44 THR B CA 1
ATOM 4350 C C . THR B 1 69 ? 85.124 135.889 130.438 1.00 40.58 44 THR B C 1
ATOM 4351 O O . THR B 1 69 ? 85.115 136.579 129.413 1.00 42.85 44 THR B O 1
ATOM 4355 N N . THR B 1 70 ? 84.392 136.199 131.509 1.00 40.64 45 THR B N 1
ATOM 4356 C CA . THR B 1 70 ? 83.441 137.303 131.488 1.00 43.45 45 THR B CA 1
ATOM 4357 C C . THR B 1 70 ? 84.103 138.672 131.570 1.00 44.62 45 THR B C 1
ATOM 4358 O O . THR B 1 70 ? 83.430 139.678 131.324 1.00 46.56 45 THR B O 1
ATOM 4362 N N . SER B 1 71 ? 85.387 138.739 131.908 1.00 44.39 46 SER B N 1
ATOM 4363 C CA . SER B 1 71 ? 86.094 140.002 132.027 1.00 43.43 46 SER B CA 1
ATOM 4364 C C . SER B 1 71 ? 87.025 140.202 130.833 1.00 41.79 46 SER B C 1
ATOM 4365 O O . SER B 1 71 ? 87.080 139.390 129.906 1.00 41.89 46 SER B O 1
ATOM 4368 N N . ASP B 1 72 ? 87.765 141.312 130.862 1.00 41.83 47 ASP B N 1
ATOM 4369 C CA . ASP B 1 72 ? 88.680 141.627 129.769 1.00 41.50 47 ASP B CA 1
ATOM 4370 C C . ASP B 1 72 ? 89.792 140.591 129.657 1.00 39.39 47 ASP B C 1
ATOM 4371 O O . ASP B 1 72 ? 90.149 140.169 128.551 1.00 39.47 47 ASP B O 1
ATOM 4376 N N . ALA B 1 73 ? 90.351 140.170 130.787 1.00 33.63 48 ALA B N 1
ATOM 4377 C CA . ALA B 1 73 ? 91.419 139.181 130.817 1.00 28.77 48 ALA B CA 1
ATOM 4378 C C . ALA B 1 73 ? 90.872 137.862 131.343 1.00 23.94 48 ALA B C 1
ATOM 4379 O O . ALA B 1 73 ? 90.203 137.833 132.381 1.00 27.56 48 ALA B O 1
ATOM 4381 N N . VAL B 1 74 ? 91.152 136.777 130.620 1.00 22.38 49 VAL B N 1
ATOM 4382 C CA . VAL B 1 74 ? 90.712 135.456 131.047 1.00 19.93 49 VAL B CA 1
ATOM 4383 C C . VAL B 1 74 ? 91.435 135.064 132.328 1.00 16.39 49 VAL B C 1
ATOM 4384 O O . VAL B 1 74 ? 92.656 135.228 132.452 1.00 15.71 49 VAL B O 1
ATOM 4388 N N . THR B 1 75 ? 90.681 134.548 133.294 1.00 17.57 50 THR B N 1
ATOM 4389 C CA . THR B 1 75 ? 91.236 134.068 134.549 1.00 16.31 50 THR B CA 1
ATOM 4390 C C . THR B 1 75 ? 90.896 132.596 134.737 1.00 17.60 50 THR B C 1
ATOM 4391 O O . THR B 1 75 ? 89.812 132.138 134.366 1.00 21.06 50 THR B O 1
ATOM 4395 N N . VAL B 1 76 ? 91.840 131.859 135.315 1.00 15.14 51 VAL B N 1
ATOM 4396 C CA . VAL B 1 76 ? 91.649 130.461 135.679 1.00 13.58 51 VAL B CA 1
ATOM 4397 C C . VAL B 1 76 ? 91.928 130.325 137.168 1.00 12.61 51 VAL B C 1
ATOM 4398 O O . VAL B 1 76 ? 92.992 130.735 137.645 1.00 12.87 51 VAL B O 1
ATOM 4402 N N . THR B 1 77 ? 90.976 129.751 137.896 1.00 13.55 52 THR B N 1
ATOM 4403 C CA . THR B 1 77 ? 91.031 129.670 139.349 1.00 13.09 52 THR B CA 1
ATOM 4404 C C . THR B 1 77 ? 91.168 128.218 139.785 1.00 13.21 52 THR B C 1
ATOM 4405 O O . THR B 1 77 ? 90.420 127.352 139.319 1.00 16.12 52 THR B O 1
ATOM 4409 N N . PHE B 1 78 ? 92.123 127.959 140.675 1.00 12.03 53 PHE B N 1
ATOM 4410 C CA . PHE B 1 78 ? 92.345 126.637 141.245 1.00 13.39 53 PHE B CA 1
ATOM 4411 C C . PHE B 1 78 ? 92.144 126.705 142.751 1.00 15.91 53 PHE B C 1
ATOM 4412 O O . PHE B 1 78 ? 92.696 127.589 143.415 1.00 17.81 53 PHE B O 1
ATOM 4420 N N . GLU B 1 79 ? 91.364 125.774 143.288 1.00 22.27 54 GLU B N 1
ATOM 4421 C CA . GLU B 1 79 ? 91.133 125.677 144.723 1.00 26.00 54 GLU B CA 1
ATOM 4422 C C . GLU B 1 79 ? 91.959 124.532 145.292 1.00 25.81 54 GLU B C 1
ATOM 4423 O O . GLU B 1 79 ? 91.928 123.416 144.763 1.00 28.92 54 GLU B O 1
ATOM 4429 N N . ILE B 1 80 ? 92.696 124.809 146.365 1.00 23.78 55 ILE B N 1
ATOM 4430 C CA . ILE B 1 80 ? 93.471 123.781 147.058 1.00 27.01 55 ILE B CA 1
ATOM 4431 C C . ILE B 1 80 ? 92.507 123.063 148.000 1.00 32.03 55 ILE B C 1
ATOM 4432 O O . ILE B 1 80 ? 92.268 123.510 149.122 1.00 35.54 55 ILE B O 1
ATOM 4437 N N . ARG B 1 81 ? 91.951 121.944 147.541 1.00 36.52 56 ARG B N 1
ATOM 4438 C CA . ARG B 1 81 ? 90.857 121.266 148.223 1.00 40.17 56 ARG B CA 1
ATOM 4439 C C . ARG B 1 81 ? 91.323 120.162 149.166 1.00 42.84 56 ARG B C 1
ATOM 4440 O O . ARG B 1 81 ? 90.483 119.440 149.712 1.00 45.81 56 ARG B O 1
ATOM 4448 N N . ASP B 1 82 ? 92.628 120.013 149.372 1.00 41.60 57 ASP B N 1
ATOM 4449 C CA . ASP B 1 82 ? 93.151 118.960 150.232 1.00 42.75 57 ASP B CA 1
ATOM 4450 C C . ASP B 1 82 ? 93.203 119.446 151.676 1.00 42.04 57 ASP B C 1
ATOM 4451 O O . ASP B 1 82 ? 93.710 120.537 151.954 1.00 41.39 57 ASP B O 1
ATOM 4456 N N . LYS B 1 83 ? 92.676 118.631 152.589 1.00 42.15 58 LYS B N 1
ATOM 4457 C CA . LYS B 1 83 ? 92.664 118.949 154.009 1.00 41.89 58 LYS B CA 1
ATOM 4458 C C . LYS B 1 83 ? 93.566 118.040 154.833 1.00 42.13 58 LYS B C 1
ATOM 4459 O O . LYS B 1 83 ? 93.689 118.249 156.045 1.00 43.71 58 LYS B O 1
ATOM 4465 N N . TYR B 1 84 ? 94.195 117.041 154.217 1.00 39.65 59 TYR B N 1
ATOM 4466 C CA . TYR B 1 84 ? 95.115 116.154 154.915 1.00 37.51 59 TYR B CA 1
ATOM 4467 C C . TYR B 1 84 ? 96.560 116.637 154.871 1.00 35.05 59 TYR B C 1
ATOM 4468 O O . TYR B 1 84 ? 97.421 116.017 155.503 1.00 37.03 59 TYR B O 1
ATOM 4477 N N . ILE B 1 85 ? 96.847 117.717 154.151 1.00 28.82 60 ILE B N 1
ATOM 4478 C CA . ILE B 1 85 ? 98.211 118.200 153.978 1.00 23.73 60 ILE B CA 1
ATOM 4479 C C . ILE B 1 85 ? 98.422 119.434 154.844 1.00 20.20 60 ILE B C 1
ATOM 4480 O O . ILE B 1 85 ? 97.501 120.222 155.084 1.00 23.63 60 ILE B O 1
ATOM 4485 N N . SER B 1 86 ? 99.656 119.592 155.323 1.00 18.03 61 SER B N 1
ATOM 4486 C CA . SER B 1 86 ? 100.027 120.706 156.180 1.00 17.18 61 SER B CA 1
ATOM 4487 C C . SER B 1 86 ? 100.956 121.708 155.511 1.00 13.88 61 SER B C 1
ATOM 4488 O O . SER B 1 86 ? 101.137 122.807 156.045 1.00 16.21 61 SER B O 1
ATOM 4491 N N . ALA B 1 87 ? 101.545 121.367 154.367 1.00 11.54 62 ALA B N 1
ATOM 4492 C CA . ALA B 1 87 ? 102.480 122.252 153.689 1.00 9.67 62 ALA B CA 1
ATOM 4493 C C . ALA B 1 87 ? 102.446 121.956 152.197 1.00 8.76 62 ALA B C 1
ATOM 4494 O O . ALA B 1 87 ? 101.958 120.910 151.764 1.00 10.09 62 ALA B O 1
ATOM 4496 N N . MET B 1 88 ? 102.977 122.892 151.413 1.00 7.15 63 MET B N 1
ATOM 4497 C CA . MET B 1 88 ? 102.876 122.801 149.964 1.00 7.65 63 MET B CA 1
ATOM 4498 C C . MET B 1 88 ? 103.893 123.735 149.321 1.00 6.60 63 MET B C 1
ATOM 4499 O O . MET B 1 88 ? 104.236 124.779 149.881 1.00 8.23 63 MET B O 1
ATOM 4504 N N . ASN B 1 89 ? 104.377 123.335 148.151 1.00 6.61 64 ASN B N 1
ATOM 4505 C CA . ASN B 1 89 ? 105.275 124.140 147.322 1.00 6.81 64 ASN B CA 1
ATOM 4506 C C . ASN B 1 89 ? 105.349 123.489 145.941 1.00 6.06 64 ASN B C 1
ATOM 4507 O O . ASN B 1 89 ? 104.598 122.552 145.641 1.00 7.31 64 ASN B O 1
ATOM 4512 N N . ASN B 1 90 ? 106.254 123.990 145.097 1.00 5.43 65 ASN B N 1
ATOM 4513 C CA . ASN B 1 90 ? 106.501 123.448 143.757 1.00 6.21 65 ASN B CA 1
ATOM 4514 C C . ASN B 1 90 ? 105.229 123.451 142.904 1.00 5.54 65 ASN B C 1
ATOM 4515 O O . ASN B 1 90 ? 104.735 122.410 142.468 1.00 5.80 65 ASN B O 1
ATOM 4520 N N . PHE B 1 91 ? 104.711 124.653 142.663 1.00 6.09 66 PHE B N 1
ATOM 4521 C CA . PHE B 1 91 ? 103.539 124.822 141.815 1.00 6.45 66 PHE B CA 1
ATOM 4522 C C . PHE B 1 91 ? 103.912 124.695 140.343 1.00 6.17 66 PHE B C 1
ATOM 4523 O O . PHE B 1 91 ? 104.906 125.267 139.887 1.00 7.96 66 PHE B O 1
ATOM 4531 N N . VAL B 1 92 ? 103.106 123.940 139.601 1.00 5.80 67 VAL B N 1
ATOM 4532 C CA . VAL B 1 92 ? 103.275 123.769 138.162 1.00 6.34 67 VAL B CA 1
ATOM 4533 C C . VAL B 1 92 ? 101.934 124.007 137.486 1.00 6.56 67 VAL B C 1
ATOM 4534 O O . VAL B 1 92 ? 100.911 123.467 137.919 1.00 8.13 67 VAL B O 1
ATOM 4538 N N . LEU B 1 93 ? 101.941 124.800 136.421 1.00 7.70 68 LEU B N 1
ATOM 4539 C CA . LEU B 1 93 ? 100.760 125.019 135.598 1.00 6.80 68 LEU B CA 1
ATOM 4540 C C . LEU B 1 93 ? 100.898 124.227 134.305 1.00 7.19 68 LEU B C 1
ATOM 4541 O O . LEU B 1 93 ? 101.906 124.351 133.605 1.00 8.92 68 LEU B O 1
ATOM 4546 N N . SER B 1 94 ? 99.891 123.418 133.996 1.00 8.51 69 SER B N 1
ATOM 4547 C CA . SER B 1 94 ? 99.855 122.633 132.769 1.00 9.16 69 SER B CA 1
ATOM 4548 C C . SER B 1 94 ? 98.784 123.199 131.850 1.00 10.50 69 SER B C 1
ATOM 4549 O O . SER B 1 94 ? 97.652 123.435 132.284 1.00 12.72 69 SER B O 1
ATOM 4552 N N . VAL B 1 95 ? 99.142 123.422 130.589 1.00 10.89 70 VAL B N 1
ATOM 4553 C CA . VAL B 1 95 ? 98.257 124.040 129.609 1.00 12.39 70 VAL B CA 1
ATOM 4554 C C . VAL B 1 95 ? 98.100 123.092 128.429 1.00 13.36 70 VAL B C 1
ATOM 4555 O O . VAL B 1 95 ? 99.096 122.617 127.872 1.00 14.27 70 VAL B O 1
ATOM 4559 N N . ASP B 1 96 ? 96.855 122.823 128.050 1.00 14.38 71 ASP B N 1
ATOM 4560 C CA . ASP B 1 96 ? 96.556 121.986 126.896 1.00 16.29 71 ASP B CA 1
ATOM 4561 C C . ASP B 1 96 ? 96.385 122.869 125.666 1.00 15.97 71 ASP B C 1
ATOM 4562 O O . ASP B 1 96 ? 95.475 123.702 125.616 1.00 19.75 71 ASP B O 1
ATOM 4567 N N . LEU B 1 97 ? 97.259 122.689 124.680 1.00 14.98 72 LEU B N 1
ATOM 4568 C CA . LEU B 1 97 ? 97.171 123.443 123.438 1.00 16.68 72 LEU B CA 1
ATOM 4569 C C . LEU B 1 97 ? 96.379 122.643 122.415 1.00 16.79 72 LEU B C 1
ATOM 4570 O O . LEU B 1 97 ? 96.790 121.529 122.067 1.00 18.55 72 LEU B O 1
ATOM 4575 N N . PRO B 1 98 ? 95.256 123.153 121.920 1.00 19.24 73 PRO B N 1
ATOM 4576 C CA . PRO B 1 98 ? 94.471 122.396 120.943 1.00 19.87 73 PRO B CA 1
ATOM 4577 C C . PRO B 1 98 ? 95.158 122.348 119.587 1.00 20.61 73 PRO B C 1
ATOM 4578 O O . PRO B 1 98 ? 96.028 123.159 119.265 1.00 22.65 73 PRO B O 1
ATOM 4582 N N . GLU B 1 99 ? 94.756 121.360 118.793 1.00 22.62 74 GLU B N 1
ATOM 4583 C CA . GLU B 1 99 ? 95.238 121.263 117.423 1.00 23.86 74 GLU B CA 1
ATOM 4584 C C . GLU B 1 99 ? 94.782 122.477 116.623 1.00 23.95 74 GLU B C 1
ATOM 4585 O O . GLU B 1 99 ? 93.649 122.945 116.764 1.00 25.09 74 GLU B O 1
ATOM 4591 N N . ILE B 1 100 ? 95.673 122.993 115.784 1.00 22.67 75 ILE B N 1
ATOM 4592 C CA . ILE B 1 100 ? 95.414 124.195 115.000 1.00 25.53 75 ILE B CA 1
ATOM 4593 C C . ILE B 1 100 ? 95.258 123.792 113.542 1.00 26.11 75 ILE B C 1
ATOM 4594 O O . ILE B 1 100 ? 96.146 123.151 112.966 1.00 27.16 75 ILE B O 1
ATOM 4599 N N . LYS B 1 101 ? 94.130 124.176 112.949 1.00 28.76 76 LYS B N 1
ATOM 4600 C CA . LYS B 1 101 ? 93.772 123.805 111.590 1.00 33.53 76 LYS B CA 1
ATOM 4601 C C . LYS B 1 101 ? 93.424 125.053 110.794 1.00 33.41 76 LYS B C 1
ATOM 4602 O O . LYS B 1 101 ? 92.998 126.067 111.354 1.00 35.31 76 LYS B O 1
ATOM 4608 N N . GLY B 1 102 ? 93.608 124.972 109.477 1.00 34.97 77 GLY B N 1
ATOM 4609 C CA . GLY B 1 102 ? 93.210 126.038 108.587 1.00 36.03 77 GLY B CA 1
ATOM 4610 C C . GLY B 1 102 ? 94.340 126.426 107.663 1.00 34.03 77 GLY B C 1
ATOM 4611 O O . GLY B 1 102 ? 95.338 125.709 107.530 1.00 35.09 77 GLY B O 1
ATOM 4612 N N . VAL B 1 103 ? 94.174 127.577 107.019 1.00 33.37 78 VAL B N 1
ATOM 4613 C CA . VAL B 1 103 ? 95.142 128.102 106.066 1.00 33.88 78 VAL B CA 1
ATOM 4614 C C . VAL B 1 103 ? 95.960 129.193 106.740 1.00 30.12 78 VAL B C 1
ATOM 4615 O O . VAL B 1 103 ? 95.525 129.816 107.715 1.00 30.61 78 VAL B O 1
ATOM 4619 N N . GLY B 1 104 ? 97.156 129.424 106.219 1.00 29.23 79 GLY B N 1
ATOM 4620 C CA . GLY B 1 104 ? 98.039 130.458 106.714 1.00 27.59 79 GLY B CA 1
ATOM 4621 C C . GLY B 1 104 ? 99.324 129.884 107.279 1.00 26.80 79 GLY B C 1
ATOM 4622 O O . GLY B 1 104 ? 99.556 128.677 107.280 1.00 27.79 79 GLY B O 1
ATOM 4623 N N . LYS B 1 105 ? 100.165 130.793 107.765 1.00 23.81 80 LYS B N 1
ATOM 4624 C CA . LYS B 1 105 ? 101.442 130.451 108.372 1.00 23.18 80 LYS B CA 1
ATOM 4625 C C . LYS B 1 105 ? 101.422 130.857 109.838 1.00 20.82 80 LYS B C 1
ATOM 4626 O O . LYS B 1 105 ? 100.919 131.930 110.185 1.00 21.31 80 LYS B O 1
ATOM 4632 N N . MET B 1 106 ? 101.968 129.999 110.696 1.00 18.15 81 MET B N 1
ATOM 4633 C CA . MET B 1 106 ? 101.949 130.265 112.127 1.00 15.73 81 MET B CA 1
ATOM 4634 C C . MET B 1 106 ? 103.012 129.432 112.827 1.00 16.04 81 MET B C 1
ATOM 4635 O O . MET B 1 106 ? 103.271 128.290 112.441 1.00 17.59 81 MET B O 1
ATOM 4640 N N . CYS B 1 107 ? 103.618 130.015 113.860 1.00 15.18 82 CYS B N 1
ATOM 4641 C CA . CYS B 1 107 ? 104.401 129.275 114.835 1.00 13.13 82 CYS B CA 1
ATOM 4642 C C . CYS B 1 107 ? 104.034 129.781 116.222 1.00 12.75 82 CYS B C 1
ATOM 4643 O O . CYS B 1 107 ? 103.358 130.800 116.377 1.00 13.13 82 CYS B O 1
ATOM 4646 N N . TYR B 1 108 ? 104.485 129.055 117.237 1.00 10.71 83 TYR B N 1
ATOM 4647 C CA . TYR B 1 108 ? 104.422 129.535 118.607 1.00 9.87 83 TYR B CA 1
ATOM 4648 C C . TYR B 1 108 ? 105.709 130.272 118.953 1.00 9.28 83 TYR B C 1
ATOM 4649 O O . TYR B 1 108 ? 106.780 129.973 118.419 1.00 11.24 83 TYR B O 1
ATOM 4658 N N . VAL B 1 109 ? 105.596 131.245 119.852 1.00 8.73 84 VAL B N 1
ATOM 4659 C CA . VAL B 1 109 ? 106.781 131.873 120.430 1.00 8.67 84 VAL B CA 1
ATOM 4660 C C . VAL B 1 109 ? 107.416 130.849 121.363 1.00 7.79 84 VAL B C 1
ATOM 4661 O O . VAL B 1 109 ? 106.717 129.951 121.853 1.00 7.57 84 VAL B O 1
ATOM 4665 N N . PRO B 1 110 ? 108.721 130.922 121.624 1.00 8.94 85 PRO B N 1
ATOM 4666 C CA . PRO B 1 110 ? 109.320 129.999 122.594 1.00 8.51 85 PRO B CA 1
ATOM 4667 C C . PRO B 1 110 ? 108.744 130.218 123.984 1.00 6.51 85 PRO B C 1
ATOM 4668 O O . PRO B 1 110 ? 108.322 131.320 124.338 1.00 6.83 85 PRO B O 1
ATOM 4672 N N . TYR B 1 111 ? 108.715 129.137 124.765 1.00 7.67 86 TYR B N 1
ATOM 4673 C CA . TYR B 1 111 ? 108.251 129.160 126.152 1.00 6.89 86 TYR B CA 1
ATOM 4674 C C . TYR B 1 111 ? 106.782 129.583 126.229 1.00 6.03 86 TYR B C 1
ATOM 4675 O O . TYR B 1 111 ? 106.418 130.549 126.900 1.00 6.63 86 TYR B O 1
ATOM 4684 N N . ILE B 1 112 ? 105.939 128.819 125.528 1.00 6.80 87 ILE B N 1
ATOM 4685 C CA . ILE B 1 112 ? 104.523 129.163 125.395 1.00 6.15 87 ILE B CA 1
ATOM 4686 C C . ILE B 1 112 ? 103.864 129.290 126.762 1.00 5.52 87 ILE B C 1
ATOM 4687 O O . ILE B 1 112 ? 103.111 130.236 127.022 1.00 6.36 87 ILE B O 1
ATOM 4692 N N . ALA B 1 113 ? 104.132 128.331 127.652 1.00 5.20 88 ALA B N 1
ATOM 4693 C CA . ALA B 1 113 ? 103.414 128.265 128.921 1.00 5.66 88 ALA B CA 1
ATOM 4694 C C . ALA B 1 113 ? 103.634 129.520 129.757 1.00 4.56 88 ALA B C 1
ATOM 4695 O O . ALA B 1 113 ? 102.693 130.038 130.369 1.00 5.37 88 ALA B O 1
ATOM 4697 N N . TYR B 1 114 ? 104.868 130.026 129.796 1.00 4.59 89 TYR B N 1
ATOM 4698 C CA . TYR B 1 114 ? 105.140 131.245 130.553 1.00 4.81 89 TYR B CA 1
ATOM 4699 C C . TYR B 1 114 ? 104.547 132.474 129.873 1.00 4.70 89 TYR B C 1
ATOM 4700 O O . TYR B 1 114 ? 103.997 133.353 130.546 1.00 5.97 89 TYR B O 1
ATOM 4709 N N . LYS B 1 115 ? 104.650 132.557 128.544 1.00 4.93 90 LYS B N 1
ATOM 4710 C CA . LYS B 1 115 ? 104.137 133.721 127.827 1.00 4.77 90 LYS B CA 1
ATOM 4711 C C . LYS B 1 115 ? 102.622 133.844 127.929 1.00 5.29 90 LYS B C 1
ATOM 4712 O O . LYS B 1 115 ? 102.089 134.941 127.739 1.00 7.34 90 LYS B O 1
ATOM 4718 N N . LEU B 1 116 ? 101.920 132.749 128.221 1.00 5.48 91 LEU B N 1
ATOM 4719 C CA . LEU B 1 116 ? 100.475 132.810 128.401 1.00 5.56 91 LEU B CA 1
ATOM 4720 C C . LEU B 1 116 ? 100.078 133.462 129.720 1.00 6.22 91 LEU B C 1
ATOM 4721 O O . LEU B 1 116 ? 98.923 133.869 129.871 1.00 7.86 91 LEU B O 1
ATOM 4726 N N . ILE B 1 117 ? 101.002 133.578 130.667 1.00 5.39 92 ILE B N 1
ATOM 4727 C CA . ILE B 1 117 ? 100.683 134.025 132.018 1.00 6.39 92 ILE B CA 1
ATOM 4728 C C . ILE B 1 117 ? 100.888 135.531 132.117 1.00 6.81 92 ILE B C 1
ATOM 4729 O O . ILE B 1 117 ? 101.994 136.033 131.893 1.00 8.25 92 ILE B O 1
ATOM 4734 N N . ARG B 1 118 ? 99.821 136.252 132.460 1.00 6.93 93 ARG B N 1
ATOM 4735 C CA . ARG B 1 118 ? 99.928 137.666 132.797 1.00 7.42 93 ARG B CA 1
ATOM 4736 C C . ARG B 1 118 ? 100.162 137.888 134.285 1.00 6.82 93 ARG B C 1
ATOM 4737 O O . ARG B 1 118 ? 100.981 138.731 134.662 1.00 8.62 93 ARG B O 1
ATOM 4745 N N . HIS B 1 119 ? 99.453 137.150 135.135 1.00 7.97 94 HIS B N 1
ATOM 4746 C CA . HIS B 1 119 ? 99.525 137.353 136.573 1.00 7.83 94 HIS B CA 1
ATOM 4747 C C . HIS B 1 119 ? 99.182 136.050 137.278 1.00 8.05 94 HIS B C 1
ATOM 4748 O O . HIS B 1 119 ? 98.315 135.302 136.821 1.00 10.32 94 HIS B O 1
ATOM 4755 N N . VAL B 1 120 ? 99.869 135.788 138.387 1.00 7.52 95 VAL B N 1
ATOM 4756 C CA . VAL B 1 120 ? 99.564 134.670 139.271 1.00 8.48 95 VAL B CA 1
ATOM 4757 C C . VAL B 1 120 ? 99.387 135.223 140.676 1.00 7.92 95 VAL B C 1
ATOM 4758 O O . VAL B 1 120 ? 100.215 136.010 141.142 1.00 9.96 95 VAL B O 1
ATOM 4762 N N . ALA B 1 121 ? 98.307 134.824 141.342 1.00 10.02 96 ALA B N 1
ATOM 4763 C CA . ALA B 1 121 ? 98.034 135.250 142.707 1.00 10.58 96 ALA B CA 1
ATOM 4764 C C . ALA B 1 121 ? 97.681 134.039 143.555 1.00 9.87 96 ALA B C 1
ATOM 4765 O O . ALA B 1 121 ? 96.836 133.229 143.163 1.00 11.61 96 ALA B O 1
ATOM 4767 N N . VAL B 1 122 ? 98.330 133.919 144.709 1.00 12.04 97 VAL B N 1
ATOM 4768 C CA . VAL B 1 122 ? 98.001 132.906 145.704 1.00 12.00 97 VAL B CA 1
ATOM 4769 C C . VAL B 1 122 ? 97.245 133.600 146.828 1.00 13.02 97 VAL B C 1
ATOM 4770 O O . VAL B 1 122 ? 97.775 134.514 147.471 1.00 15.39 97 VAL B O 1
ATOM 4774 N N . ASN B 1 123 ? 96.009 133.173 147.065 1.00 14.37 98 ASN B N 1
ATOM 4775 C CA . ASN B 1 123 ? 95.122 133.833 148.009 1.00 16.52 98 ASN B CA 1
ATOM 4776 C C . ASN B 1 123 ? 94.678 132.865 149.096 1.00 18.55 98 ASN B C 1
ATOM 4777 O O . ASN B 1 123 ? 94.621 131.650 148.887 1.00 20.63 98 ASN B O 1
ATOM 4782 N N . SER B 1 124 ? 94.362 133.423 150.263 1.00 21.29 99 SER B N 1
ATOM 4783 C CA . SER B 1 124 ? 93.787 132.675 151.380 1.00 25.38 99 SER B CA 1
ATOM 4784 C C . SER B 1 124 ? 92.592 133.470 151.895 1.00 31.38 99 SER B C 1
ATOM 4785 O O . SER B 1 124 ? 92.766 134.455 152.619 1.00 36.09 99 SER B O 1
ATOM 4788 N N . ALA B 1 125 ? 91.389 133.037 151.522 1.00 35.42 100 ALA B N 1
ATOM 4789 C CA . ALA B 1 125 ? 90.140 133.677 151.931 1.00 36.16 100 ALA B CA 1
ATOM 4790 C C . ALA B 1 125 ? 90.150 135.170 151.600 1.00 40.03 100 ALA B C 1
ATOM 4791 O O . ALA B 1 125 ? 90.069 136.034 152.475 1.00 41.52 100 ALA B O 1
ATOM 4793 N N . ALA B 1 126 ? 90.273 135.456 150.303 1.00 39.38 101 ALA B N 1
ATOM 4794 C CA . ALA B 1 126 ? 90.225 136.810 149.751 1.00 39.82 101 ALA B CA 1
ATOM 4795 C C . ALA B 1 126 ? 91.375 137.691 150.233 1.00 39.53 101 ALA B C 1
ATOM 4796 O O . ALA B 1 126 ? 91.283 138.921 150.172 1.00 42.68 101 ALA B O 1
ATOM 4798 N N . ASP B 1 127 ? 92.464 137.093 150.711 1.00 35.16 102 ASP B N 1
ATOM 4799 C CA . ASP B 1 127 ? 93.658 137.834 151.099 1.00 32.34 102 ASP B CA 1
ATOM 4800 C C . ASP B 1 127 ? 94.856 137.255 150.363 1.00 26.36 102 ASP B C 1
ATOM 4801 O O . ASP B 1 127 ? 95.051 136.036 150.353 1.00 26.50 102 ASP B O 1
ATOM 4806 N N . THR B 1 128 ? 95.657 138.128 149.760 1.00 21.10 103 THR B N 1
ATOM 4807 C CA . THR B 1 128 ? 96.768 137.692 148.925 1.00 18.95 103 THR B CA 1
ATOM 4808 C C . THR B 1 128 ? 97.934 137.217 149.784 1.00 16.62 103 THR B C 1
ATOM 4809 O O . THR B 1 128 ? 98.399 137.938 150.672 1.00 19.37 103 THR B O 1
ATOM 4813 N N . ILE B 1 129 ? 98.401 136.001 149.517 1.00 15.46 104 ILE B N 1
ATOM 4814 C CA . ILE B 1 129 ? 99.599 135.476 150.165 1.00 13.83 104 ILE B CA 1
ATOM 4815 C C . ILE B 1 129 ? 100.850 135.853 149.389 1.00 13.19 104 ILE B C 1
ATOM 4816 O O . ILE B 1 129 ? 101.841 136.309 149.963 1.00 16.49 104 ILE B O 1
ATOM 4821 N N . TRP B 1 130 ? 100.816 135.647 148.077 1.00 11.34 105 TRP B N 1
ATOM 4822 C CA . TRP B 1 130 ? 101.933 135.942 147.196 1.00 10.88 105 TRP B CA 1
ATOM 4823 C C . TRP B 1 130 ? 101.386 136.112 145.789 1.00 10.89 105 TRP B C 1
ATOM 4824 O O . TRP B 1 130 ? 100.434 135.433 145.396 1.00 12.07 105 TRP B O 1
ATOM 4835 N N . GLU B 1 131 ? 101.987 137.032 145.040 1.00 11.21 106 GLU B N 1
ATOM 4836 C CA . GLU B 1 131 ? 101.547 137.297 143.681 1.00 11.96 106 GLU B CA 1
ATOM 4837 C C . GLU B 1 131 ? 102.715 137.842 142.876 1.00 10.32 106 GLU B C 1
ATOM 4838 O O . GLU B 1 131 ? 103.615 138.486 143.419 1.00 14.14 106 GLU B O 1
ATOM 4844 N N . THR B 1 132 ? 102.694 137.568 141.575 1.00 9.95 107 THR B N 1
ATOM 4845 C CA . THR B 1 132 ? 103.729 138.054 140.677 1.00 9.05 107 THR B CA 1
ATOM 4846 C C . THR B 1 132 ? 103.119 138.299 139.308 1.00 8.49 107 THR B C 1
ATOM 4847 O O . THR B 1 132 ? 102.072 137.745 138.963 1.00 9.32 107 THR B O 1
ATOM 4851 N N . SER B 1 133 ? 103.784 139.145 138.532 1.00 9.10 108 SER B N 1
ATOM 4852 C CA . SER B 1 133 ? 103.451 139.275 137.127 1.00 8.31 108 SER B CA 1
ATOM 4853 C C . SER B 1 133 ? 104.058 138.115 136.345 1.00 7.62 108 SER B C 1
ATOM 4854 O O . SER B 1 133 ? 104.967 137.424 136.814 1.00 7.91 108 SER B O 1
ATOM 4857 N N . GLY B 1 134 ? 103.534 137.898 135.139 1.00 8.32 109 GLY B N 1
ATOM 4858 C CA . GLY B 1 134 ? 104.072 136.845 134.295 1.00 7.15 109 GLY B CA 1
ATOM 4859 C C . GLY B 1 134 ? 105.521 137.084 133.912 1.00 6.62 109 GLY B C 1
ATOM 4860 O O . GLY B 1 134 ? 106.322 136.147 133.861 1.00 7.24 109 GLY B O 1
ATOM 4861 N N . GLU B 1 135 ? 105.877 138.342 133.640 1.00 7.04 110 GLU B N 1
ATOM 4862 C CA . GLU B 1 135 ? 107.239 138.648 133.215 1.00 8.74 110 GLU B CA 1
ATOM 4863 C C . GLU B 1 135 ? 108.248 138.376 134.325 1.00 8.40 110 GLU B C 1
ATOM 4864 O O . GLU B 1 135 ? 109.336 137.854 134.064 1.00 8.98 110 GLU B O 1
ATOM 4870 N N . GLU B 1 136 ? 107.908 138.726 135.569 1.00 9.15 111 GLU B N 1
ATOM 4871 C CA . GLU B 1 136 ? 108.814 138.456 136.683 1.00 8.44 111 GLU B CA 1
ATOM 4872 C C . GLU B 1 136 ? 109.008 136.957 136.891 1.00 8.82 111 GLU B C 1
ATOM 4873 O O . GLU B 1 136 ? 110.132 136.500 137.129 1.00 9.60 111 GLU B O 1
ATOM 4879 N N . LEU B 1 137 ? 107.925 136.181 136.807 1.00 7.79 112 LEU B N 1
ATOM 4880 C CA . LEU B 1 137 ? 108.033 134.726 136.882 1.00 8.04 112 LEU B CA 1
ATOM 4881 C C . LEU B 1 137 ? 108.939 134.184 135.784 1.00 7.45 112 LEU B C 1
ATOM 4882 O O . LEU B 1 137 ? 109.844 133.377 136.042 1.00 8.60 112 LEU B O 1
ATOM 4887 N N . PHE B 1 138 ? 108.703 134.622 134.546 1.00 7.47 113 PHE B N 1
ATOM 4888 C CA . PHE B 1 138 ? 109.503 134.169 133.414 1.00 7.74 113 PHE B CA 1
ATOM 4889 C C . PHE B 1 138 ? 110.977 134.494 133.619 1.00 8.77 113 PHE B C 1
ATOM 4890 O O . PHE B 1 138 ? 111.851 133.658 133.363 1.00 11.26 113 PHE B O 1
ATOM 4898 N N . ASP B 1 139 ? 111.269 135.709 134.087 1.00 9.54 114 ASP B N 1
ATOM 4899 C CA . ASP B 1 139 ? 112.651 136.094 134.349 1.00 11.30 114 ASP B CA 1
ATOM 4900 C C . ASP B 1 139 ? 113.265 135.236 135.448 1.00 11.69 114 ASP B C 1
ATOM 4901 O O . ASP B 1 139 ? 114.432 134.838 135.357 1.00 14.47 114 ASP B O 1
ATOM 4906 N N . SER B 1 140 ? 112.494 134.939 136.497 1.00 10.06 115 SER B N 1
ATOM 4907 C CA . SER B 1 140 ? 113.002 134.116 137.586 1.00 11.82 115 SER B CA 1
ATOM 4908 C C . SER B 1 140 ? 113.247 132.673 137.164 1.00 13.42 115 SER B C 1
ATOM 4909 O O . SER B 1 140 ? 114.059 131.989 137.795 1.00 16.17 115 SER B O 1
ATOM 4912 N N . CYS B 1 141 ? 112.563 132.189 136.126 1.00 13.26 116 CYS B N 1
ATOM 4913 C CA . CYS B 1 141 ? 112.734 130.807 135.689 1.00 13.39 116 CYS B CA 1
ATOM 4914 C C . CYS B 1 141 ? 113.693 130.641 134.514 1.00 15.45 116 CYS B C 1
ATOM 4915 O O . CYS B 1 141 ? 113.999 129.501 134.150 1.00 18.35 116 CYS B O 1
ATOM 4918 N N . LEU B 1 142 ? 114.183 131.734 133.926 1.00 15.05 117 LEU B N 1
ATOM 4919 C CA . LEU B 1 142 ? 114.956 131.642 132.690 1.00 17.10 117 LEU B CA 1
ATOM 4920 C C . LEU B 1 142 ? 116.265 130.878 132.856 1.00 20.16 117 LEU B C 1
ATOM 4921 O O . LEU B 1 142 ? 116.795 130.364 131.865 1.00 23.21 117 LEU B O 1
ATOM 4926 N N . ASP B 1 143 ? 116.800 130.793 134.075 1.00 21.39 118 ASP B N 1
ATOM 4927 C CA . ASP B 1 143 ? 118.093 130.144 134.275 1.00 22.78 118 ASP B CA 1
ATOM 4928 C C . ASP B 1 143 ? 118.025 128.635 134.058 1.00 23.03 118 ASP B C 1
ATOM 4929 O O . ASP B 1 143 ? 118.994 128.041 133.572 1.00 26.43 118 ASP B O 1
ATOM 4934 N N . ASN B 1 144 ? 116.908 128.001 134.409 1.00 21.81 119 ASN B N 1
ATOM 4935 C CA . ASN B 1 144 ? 116.796 126.544 134.394 1.00 20.24 119 ASN B CA 1
ATOM 4936 C C . ASN B 1 144 ? 116.414 126.080 132.991 1.00 19.86 119 ASN B C 1
ATOM 4937 O O . ASN B 1 144 ? 115.289 126.309 132.539 1.00 21.27 119 ASN B O 1
ATOM 4942 N N . GLU B 1 145 ? 117.345 125.403 132.314 1.00 20.52 120 GLU B N 1
ATOM 4943 C CA . GLU B 1 145 ? 117.134 125.017 130.921 1.00 20.69 120 GLU B CA 1
ATOM 4944 C C . GLU B 1 145 ? 116.055 123.946 130.784 1.00 20.68 120 GLU B C 1
ATOM 4945 O O . GLU B 1 145 ? 115.183 124.043 129.914 1.00 21.23 120 GLU B O 1
ATOM 4951 N N . ARG B 1 146 ? 116.110 122.906 131.622 1.00 20.53 121 ARG B N 1
ATOM 4952 C CA . ARG B 1 146 ? 115.119 121.832 131.552 1.00 20.47 121 ARG B CA 1
ATOM 4953 C C . ARG B 1 146 ? 113.716 122.360 131.831 1.00 16.77 121 ARG B C 1
ATOM 4954 O O . ARG B 1 146 ? 112.755 122.050 131.108 1.00 18.96 121 ARG B O 1
ATOM 4962 N N . VAL B 1 147 ? 113.586 123.171 132.881 1.00 17.20 122 VAL B N 1
ATOM 4963 C CA . VAL B 1 147 ? 112.289 123.733 133.243 1.00 16.56 122 VAL B CA 1
ATOM 4964 C C . VAL B 1 147 ? 111.748 124.587 132.105 1.00 13.79 122 VAL B C 1
ATOM 4965 O O . VAL B 1 147 ? 110.569 124.496 131.743 1.00 13.95 122 VAL B O 1
ATOM 4969 N N . MET B 1 148 ? 112.605 125.426 131.521 1.00 13.07 123 MET B N 1
ATOM 4970 C CA . MET B 1 148 ? 112.157 126.290 130.435 1.00 13.11 123 MET B CA 1
ATOM 4971 C C . MET B 1 148 ? 111.749 125.466 129.219 1.00 12.12 123 MET B C 1
ATOM 4972 O O . MET B 1 148 ? 110.779 125.801 128.529 1.00 13.56 123 MET B O 1
ATOM 4977 N N . GLU B 1 149 ? 112.480 124.382 128.942 1.00 12.56 124 GLU B N 1
ATOM 4978 C CA . GLU B 1 149 ? 112.095 123.479 127.863 1.00 14.43 124 GLU B CA 1
ATOM 4979 C C . GLU B 1 149 ? 110.710 122.892 128.099 1.00 13.57 124 GLU B C 1
ATOM 4980 O O . GLU B 1 149 ? 109.950 122.691 127.144 1.00 12.83 124 GLU B O 1
ATOM 4986 N N . LEU B 1 150 ? 110.367 122.614 129.360 1.00 11.06 125 LEU B N 1
ATOM 4987 C CA . LEU B 1 150 ? 109.027 122.109 129.660 1.00 10.15 125 LEU B CA 1
ATOM 4988 C C . LEU B 1 150 ? 107.928 123.046 129.157 1.00 7.99 125 LEU B C 1
ATOM 4989 O O . LEU B 1 150 ? 106.839 122.584 128.799 1.00 6.75 125 LEU B O 1
ATOM 4994 N N . SER B 1 151 ? 108.189 124.353 129.115 1.00 7.44 126 SER B N 1
ATOM 4995 C CA . SER B 1 151 ? 107.175 125.335 128.743 1.00 7.05 126 SER B CA 1
ATOM 4996 C C . SER B 1 151 ? 106.858 125.342 127.254 1.00 7.27 126 SER B C 1
ATOM 4997 O O . SER B 1 151 ? 105.945 126.059 126.834 1.00 7.20 126 SER B O 1
ATOM 5000 N N . GLY B 1 152 ? 107.587 124.574 126.455 1.00 7.94 127 GLY B N 1
ATOM 5001 C CA . GLY B 1 152 ? 107.376 124.517 125.024 1.00 8.33 127 GLY B CA 1
ATOM 5002 C C . GLY B 1 152 ? 108.454 125.271 124.279 1.00 9.37 127 GLY B C 1
ATOM 5003 O O . GLY B 1 152 ? 108.390 126.494 124.126 1.00 11.71 127 GLY B O 1
ATOM 5004 N N . PHE B 1 153 ? 109.451 124.530 123.801 1.00 10.54 128 PHE B N 1
ATOM 5005 C CA . PHE B 1 153 ? 110.571 125.090 123.045 1.00 12.07 128 PHE B CA 1
ATOM 5006 C C . PHE B 1 153 ? 111.101 123.955 122.169 1.00 12.24 128 PHE B C 1
ATOM 5007 O O . PHE B 1 153 ? 111.911 123.140 122.616 1.00 17.71 128 PHE B O 1
ATOM 5015 N N . SER B 1 154 ? 110.635 123.911 120.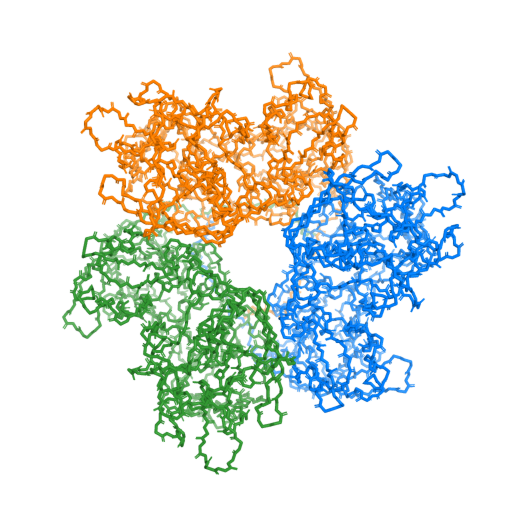925 1.00 11.74 129 SER B N 1
ATOM 5016 C CA . SER B 1 154 ? 110.960 122.793 120.052 1.00 13.33 129 SER B CA 1
ATOM 5017 C C . SER B 1 154 ? 110.745 123.196 118.603 1.00 14.37 129 SER B C 1
ATOM 5018 O O . SER B 1 154 ? 110.055 124.173 118.303 1.00 14.18 129 SER B O 1
ATOM 5021 N N . ARG B 1 155 ? 111.351 122.413 117.708 1.00 17.08 130 ARG B N 1
ATOM 5022 C CA . ARG B 1 155 ? 111.174 122.628 116.276 1.00 17.62 130 ARG B CA 1
ATOM 5023 C C . ARG B 1 155 ? 109.710 122.509 115.875 1.00 17.34 130 ARG B C 1
ATOM 5024 O O . ARG B 1 155 ? 109.208 123.312 115.079 1.00 19.69 130 ARG B O 1
ATOM 5032 N N . GLU B 1 156 ? 109.007 121.513 116.419 1.00 17.01 131 GLU B N 1
ATOM 5033 C CA . GLU B 1 156 ? 107.607 121.306 116.063 1.00 18.37 131 GLU B CA 1
ATOM 5034 C C . GLU B 1 156 ? 106.741 122.483 116.497 1.00 16.74 131 GLU B C 1
ATOM 5035 O O . GLU B 1 156 ? 105.786 122.850 115.803 1.00 18.95 131 GLU B O 1
ATOM 5041 N N . LEU B 1 157 ? 107.056 123.081 117.645 1.00 16.05 132 LEU B N 1
ATOM 5042 C CA . LEU B 1 157 ? 106.203 124.125 118.201 1.00 13.60 132 LEU B CA 1
ATOM 5043 C C . LEU B 1 157 ? 106.545 125.506 117.652 1.00 11.32 132 LEU B C 1
ATOM 5044 O O . LEU B 1 157 ? 105.645 126.316 117.408 1.00 11.16 132 LEU B O 1
ATOM 5049 N N . ASN B 1 158 ? 107.831 125.798 117.450 1.00 11.54 133 ASN B N 1
ATOM 5050 C CA . ASN B 1 158 ? 108.273 127.171 117.256 1.00 11.98 133 ASN B CA 1
ATOM 5051 C C . ASN B 1 158 ? 108.685 127.516 115.832 1.00 13.56 133 ASN B C 1
ATOM 5052 O O . ASN B 1 158 ? 108.851 128.702 115.534 1.00 15.70 133 ASN B O 1
ATOM 5057 N N . ASP B 1 159 ? 108.861 126.540 114.950 1.00 16.33 134 ASP B N 1
ATOM 5058 C CA . ASP B 1 159 ? 109.142 126.868 113.562 1.00 16.77 134 ASP B CA 1
ATOM 5059 C C . ASP B 1 159 ? 107.849 127.136 112.803 1.00 17.29 134 ASP B C 1
ATOM 5060 O O . ASP B 1 159 ? 106.796 126.570 113.107 1.00 19.26 134 ASP B O 1
ATOM 5065 N N . LEU B 1 160 ? 107.937 128.029 111.819 1.00 17.80 135 LEU B N 1
ATOM 5066 C CA . LEU B 1 160 ? 106.764 128.412 111.045 1.00 18.00 135 LEU B CA 1
ATOM 5067 C C . LEU B 1 160 ? 106.183 127.205 110.320 1.00 19.25 135 LEU B C 1
ATOM 5068 O O . LEU B 1 160 ? 106.895 126.482 109.619 1.00 21.60 135 LEU B O 1
ATOM 5073 N N . SER B 1 161 ? 104.882 126.995 110.491 1.00 18.49 136 SER B N 1
ATOM 5074 C CA . SER B 1 161 ? 104.155 125.934 109.813 1.00 19.50 136 SER B CA 1
ATOM 5075 C C . SER B 1 161 ? 103.097 126.554 108.914 1.00 23.82 136 SER B C 1
ATOM 5076 O O . SER B 1 161 ? 102.505 127.584 109.246 1.00 25.07 136 SER B O 1
ATOM 5079 N N . THR B 1 162 ? 102.858 125.917 107.772 1.00 25.14 137 THR B N 1
ATOM 5080 C CA . THR B 1 162 ? 101.978 126.458 106.746 1.00 26.93 137 THR B CA 1
ATOM 5081 C C . THR B 1 162 ? 100.794 125.528 106.533 1.00 29.34 137 THR B C 1
ATOM 5082 O O . THR B 1 162 ? 100.969 124.316 106.372 1.00 30.01 137 THR B O 1
ATOM 5086 N N . GLY B 1 163 ? 99.593 126.100 106.542 1.00 29.93 138 GLY B N 1
ATOM 5087 C CA . GLY B 1 163 ? 98.389 125.405 106.128 1.00 32.85 138 GLY B CA 1
ATOM 5088 C C . GLY B 1 163 ? 97.919 125.949 104.788 1.00 36.87 138 GLY B C 1
ATOM 5089 O O . GLY B 1 163 ? 97.901 127.162 104.574 1.00 36.96 138 GLY B O 1
ATOM 5090 N N . SER B 1 164 ? 97.546 125.034 103.895 1.00 41.72 139 SER B N 1
ATOM 5091 C CA . SER B 1 164 ? 97.104 125.398 102.557 1.00 44.38 139 SER B CA 1
ATOM 5092 C C . SER B 1 164 ? 95.665 125.007 102.265 1.00 44.23 139 SER B C 1
ATOM 5093 O O . SER B 1 164 ? 95.132 125.412 101.225 1.00 48.96 139 SER B O 1
ATOM 5096 N N . SER B 1 165 ? 95.026 124.240 103.138 1.00 44.49 140 SER B N 1
ATOM 5097 C CA . SER B 1 165 ? 93.632 123.857 103.007 1.00 47.00 140 SER B CA 1
ATOM 5098 C C . SER B 1 165 ? 92.931 124.072 104.339 1.00 45.76 140 SER B C 1
ATOM 5099 O O . SER B 1 165 ? 93.579 124.070 105.390 1.00 45.72 140 SER B O 1
ATOM 5102 N N . PRO B 1 166 ? 91.611 124.272 104.327 1.00 46.15 141 PRO B N 1
ATOM 5103 C CA . PRO B 1 166 ? 90.895 124.485 105.596 1.00 44.95 141 PRO B CA 1
ATOM 5104 C C . PRO B 1 166 ? 90.996 123.313 106.557 1.00 47.58 141 PRO B C 1
ATOM 5105 O O . PRO B 1 166 ? 90.768 123.498 107.759 1.00 48.32 141 PRO B O 1
ATOM 5109 N N . ASN B 1 167 ? 91.327 122.117 106.074 1.00 47.72 142 ASN B N 1
ATOM 5110 C CA . ASN B 1 167 ? 91.498 120.949 106.927 1.00 46.91 142 ASN B CA 1
ATOM 5111 C C . ASN B 1 167 ? 92.960 120.624 107.207 1.00 45.62 142 ASN B C 1
ATOM 5112 O O . ASN B 1 167 ? 93.237 119.651 107.914 1.00 46.24 142 ASN B O 1
ATOM 5117 N N . ASP B 1 168 ? 93.895 121.401 106.668 1.00 44.23 143 ASP B N 1
ATOM 5118 C CA . ASP B 1 168 ? 95.306 121.170 106.942 1.00 42.70 143 ASP B CA 1
ATOM 5119 C C . ASP B 1 168 ? 95.620 121.473 108.402 1.00 39.86 143 ASP B C 1
ATOM 5120 O O . ASP B 1 168 ? 95.105 122.435 108.978 1.00 39.76 143 ASP B O 1
ATOM 5125 N N . VAL B 1 169 ? 96.473 120.647 108.999 1.00 36.40 144 VAL B N 1
ATOM 5126 C CA . VAL B 1 169 ? 96.862 120.807 110.396 1.00 34.13 144 VAL B CA 1
ATOM 5127 C C . VAL B 1 169 ? 98.134 121.646 110.431 1.00 31.12 144 VAL B C 1
ATOM 5128 O O . VAL B 1 169 ? 99.182 121.225 109.934 1.00 33.74 144 VAL B O 1
ATOM 5132 N N . ILE B 1 170 ? 98.041 122.842 111.009 1.00 28.79 145 ILE B N 1
ATOM 5133 C CA . ILE B 1 170 ? 99.217 123.694 111.143 1.00 25.55 145 ILE B CA 1
ATOM 5134 C C . ILE B 1 170 ? 100.058 123.261 112.336 1.00 23.63 145 ILE B C 1
ATOM 5135 O O . ILE B 1 170 ? 101.276 123.087 112.227 1.00 25.53 145 ILE B O 1
ATOM 5140 N N . LYS B 1 171 ? 99.422 123.072 113.489 1.00 23.66 146 LYS B N 1
ATOM 5141 C CA . LYS B 1 171 ? 100.099 122.613 114.694 1.00 21.48 146 LYS B CA 1
ATOM 5142 C C . LYS B 1 171 ? 99.290 121.492 115.326 1.00 21.52 146 LYS B C 1
ATOM 5143 O O . LYS B 1 171 ? 98.078 121.628 115.518 1.00 22.96 146 LYS B O 1
ATOM 5149 N N . GLU B 1 172 ? 99.961 120.390 115.647 1.00 20.15 147 GLU B N 1
ATOM 5150 C CA . GLU B 1 172 ? 99.315 119.319 116.385 1.00 23.38 147 GLU B CA 1
ATOM 5151 C C . GLU B 1 172 ? 99.082 119.748 117.830 1.00 21.90 147 GLU B C 1
ATOM 5152 O O . GLU B 1 172 ? 99.715 120.675 118.342 1.00 21.59 147 GLU B O 1
ATOM 5158 N N . ALA B 1 173 ? 98.150 119.064 118.488 1.00 20.36 148 ALA B N 1
ATOM 5159 C CA . ALA B 1 173 ? 97.875 119.355 119.886 1.00 19.51 148 ALA B CA 1
ATOM 5160 C C . ALA B 1 173 ? 99.100 119.049 120.739 1.00 18.84 148 ALA B C 1
ATOM 5161 O O . ALA B 1 173 ? 99.910 118.177 120.414 1.00 19.55 148 ALA B O 1
ATOM 5163 N N . ALA B 1 174 ? 99.237 119.784 121.839 1.00 17.77 149 ALA B N 1
ATOM 5164 C CA . ALA B 1 174 ? 100.403 119.643 122.697 1.00 15.69 149 ALA B CA 1
ATOM 5165 C C . ALA B 1 174 ? 100.050 120.081 124.109 1.00 14.76 149 ALA B C 1
ATOM 5166 O O . ALA B 1 174 ? 99.089 120.821 124.332 1.00 17.89 149 ALA B O 1
ATOM 5168 N N . CYS B 1 175 ? 100.843 119.604 125.063 1.00 14.32 150 CYS B N 1
ATOM 5169 C CA . CYS B 1 175 ? 100.735 120.003 126.458 1.00 13.09 150 CYS B CA 1
ATOM 5170 C C . CYS B 1 175 ? 102.049 120.636 126.889 1.00 10.67 150 CYS B C 1
ATOM 5171 O O . CYS B 1 175 ? 103.117 120.042 126.709 1.00 13.46 150 CYS B O 1
ATOM 5174 N N . VAL B 1 176 ? 101.969 121.839 127.450 1.00 9.59 151 VAL B N 1
ATOM 5175 C CA . VAL B 1 176 ? 103.136 122.557 127.938 1.00 8.25 151 VAL B CA 1
ATOM 5176 C C . VAL B 1 176 ? 102.930 122.855 129.417 1.00 6.99 151 VAL B C 1
ATOM 5177 O O . VAL B 1 176 ? 101.805 122.881 129.921 1.00 9.25 151 VAL B O 1
ATOM 5181 N N . HIS B 1 177 ? 104.039 123.079 130.116 1.00 6.11 152 HIS B N 1
ATOM 5182 C CA . HIS B 1 177 ? 104.006 123.258 131.559 1.00 6.02 152 HIS B CA 1
ATOM 5183 C C . HIS B 1 177 ? 104.870 124.441 131.966 1.00 5.70 152 HIS B C 1
ATOM 5184 O O . HIS B 1 177 ? 106.001 124.583 131.499 1.00 7.60 152 HIS B O 1
ATOM 5191 N N . ALA B 1 178 ? 104.335 125.274 132.852 1.00 4.86 153 ALA B N 1
ATOM 5192 C CA . ALA B 1 178 ? 105.057 126.410 133.409 1.00 5.96 153 ALA B CA 1
ATOM 5193 C C . ALA B 1 178 ? 105.294 126.161 134.891 1.00 5.80 153 ALA B C 1
ATOM 5194 O O . ALA B 1 178 ? 104.340 126.100 135.673 1.00 6.98 153 ALA B O 1
ATOM 5196 N N . TYR B 1 179 ? 106.558 126.021 135.272 1.00 6.27 154 TYR B N 1
ATOM 5197 C CA . TYR B 1 179 ? 106.911 125.888 136.681 1.00 6.35 154 TYR B CA 1
ATOM 5198 C C . TYR B 1 179 ? 106.758 127.246 137.352 1.00 5.93 154 TYR B C 1
ATOM 5199 O O . TYR B 1 179 ? 107.517 128.177 137.067 1.00 7.43 154 TYR B O 1
ATOM 5208 N N . ILE B 1 180 ? 105.778 127.363 138.243 1.00 6.92 155 ILE B N 1
ATOM 5209 C CA . ILE B 1 180 ? 105.524 128.622 138.929 1.00 7.26 155 ILE B CA 1
ATOM 5210 C C . ILE B 1 180 ? 106.468 128.718 140.116 1.00 7.21 155 ILE B C 1
ATOM 5211 O O . ILE B 1 180 ? 106.121 128.322 141.234 1.00 8.53 155 ILE B O 1
ATOM 5216 N N . LYS B 1 181 ? 107.668 129.239 139.874 1.00 8.87 156 LYS B N 1
ATOM 5217 C CA . LYS B 1 181 ? 108.641 129.404 140.942 1.00 8.93 156 LYS B CA 1
ATOM 5218 C C . LYS B 1 181 ? 108.124 130.398 141.972 1.00 9.41 156 LYS B C 1
ATOM 5219 O O . LYS B 1 181 ? 107.730 131.517 141.634 1.00 11.14 156 LYS B O 1
ATOM 5225 N N . THR B 1 182 ? 108.126 129.982 143.228 1.00 10.56 157 THR B N 1
ATOM 5226 C CA . THR B 1 182 ? 107.657 130.773 144.352 1.00 10.30 157 THR B CA 1
ATOM 5227 C C . THR B 1 182 ? 108.744 130.801 145.412 1.00 9.76 157 THR B C 1
ATOM 5228 O O . THR B 1 182 ? 109.642 129.952 145.412 1.00 11.41 157 THR B O 1
ATOM 5232 N N . PRO B 1 183 ? 108.702 131.773 146.326 1.00 10.78 158 PRO B N 1
ATOM 5233 C CA . PRO B 1 183 ? 109.630 131.733 147.467 1.00 9.71 158 PRO B CA 1
ATOM 5234 C C . PRO B 1 183 ? 109.464 130.493 148.327 1.00 9.89 158 PRO B C 1
ATOM 5235 O O . PRO B 1 183 ? 110.360 130.181 149.120 1.00 11.33 158 PRO B O 1
ATOM 5239 N N . PHE B 1 184 ? 108.349 129.772 148.190 1.00 9.09 159 PHE B N 1
ATOM 5240 C CA . PHE B 1 184 ? 108.121 128.547 148.944 1.00 8.73 159 PHE B CA 1
ATOM 5241 C C . PHE B 1 184 ? 109.028 127.400 148.512 1.00 8.59 159 PHE B C 1
ATOM 5242 O O . PHE B 1 184 ? 109.133 126.412 149.245 1.00 9.27 159 PHE B O 1
ATOM 5250 N N . ASP B 1 185 ? 109.678 127.499 147.353 1.00 9.79 160 ASP B N 1
ATOM 5251 C CA . ASP B 1 185 ? 110.630 126.492 146.901 1.00 9.65 160 ASP B CA 1
ATOM 5252 C C . ASP B 1 185 ? 112.077 126.862 147.200 1.00 10.56 160 ASP B C 1
ATOM 5253 O O . ASP B 1 185 ? 112.982 126.118 146.811 1.00 13.30 160 ASP B O 1
ATOM 5258 N N . ALA B 1 186 ? 112.316 127.987 147.879 1.00 12.77 161 ALA B N 1
ATOM 5259 C CA . ALA B 1 186 ? 113.680 128.483 148.044 1.00 13.87 161 ALA B CA 1
ATOM 5260 C C . ALA B 1 186 ? 114.551 127.497 148.813 1.00 16.72 161 ALA B C 1
ATOM 5261 O O . ALA B 1 186 ? 115.714 127.275 148.453 1.00 20.70 161 ALA B O 1
ATOM 5263 N N . ASP B 1 187 ? 114.014 126.892 149.867 1.00 14.19 162 ASP B N 1
ATOM 5264 C CA . ASP B 1 187 ? 114.780 125.998 150.726 1.00 14.39 162 ASP B CA 1
ATOM 5265 C C . ASP B 1 187 ? 114.032 124.692 150.960 1.00 13.05 162 ASP B C 1
ATOM 5266 O O . ASP B 1 187 ? 114.016 124.153 152.071 1.00 14.23 162 ASP B O 1
ATOM 5271 N N . LYS B 1 188 ? 113.413 124.164 149.903 1.00 13.63 163 LYS B N 1
ATOM 5272 C CA . LYS B 1 188 ? 112.724 122.868 149.913 1.00 11.15 163 LYS B CA 1
ATOM 5273 C C . LYS B 1 188 ? 111.667 122.879 151.011 1.00 9.99 163 LYS B C 1
ATOM 5274 O O . LYS B 1 188 ? 110.801 123.771 150.996 1.00 11.85 163 LYS B O 1
ATOM 5280 N N . THR B 1 189 ? 111.686 121.942 151.962 1.00 9.37 164 THR B N 1
ATOM 5281 C CA . THR B 1 189 ? 110.618 121.854 152.952 1.00 10.51 164 THR B CA 1
ATOM 5282 C C . THR B 1 189 ? 110.639 123.027 153.925 1.00 9.52 164 THR B C 1
ATOM 5283 O O . THR B 1 189 ? 109.596 123.379 154.487 1.00 10.56 164 THR B O 1
ATOM 5287 N N . PHE B 1 190 ? 111.805 123.641 154.137 1.00 10.45 165 PHE B N 1
ATOM 5288 C CA . PHE B 1 190 ? 111.901 124.737 155.098 1.00 11.64 165 PHE B CA 1
ATOM 5289 C C . PHE B 1 190 ? 111.058 125.936 154.681 1.00 11.22 165 PHE B C 1
ATOM 5290 O O . PHE B 1 190 ? 110.499 126.628 155.540 1.00 11.88 165 PHE B O 1
ATOM 5298 N N . SER B 1 191 ? 110.951 126.197 153.381 1.00 11.35 166 SER B N 1
ATOM 5299 C CA . SER B 1 191 ? 110.266 127.380 152.877 1.00 10.53 166 SER B CA 1
ATOM 5300 C C . SER B 1 191 ? 108.816 127.125 152.487 1.00 10.03 166 SER B C 1
ATOM 5301 O O . SER B 1 191 ? 108.152 128.050 152.012 1.00 10.47 166 SER B O 1
ATOM 5304 N N . THR B 1 192 ? 108.305 125.912 152.690 1.00 9.61 167 THR B N 1
ATOM 5305 C CA . THR B 1 192 ? 106.978 125.560 152.199 1.00 8.30 167 THR B CA 1
ATOM 5306 C C . THR B 1 192 ? 105.902 126.455 152.806 1.00 8.24 167 THR B C 1
ATOM 5307 O O . THR B 1 192 ? 106.004 126.907 153.949 1.00 9.95 167 THR B O 1
ATOM 5311 N N . LEU B 1 193 ? 104.861 126.711 152.018 1.00 9.20 168 LEU B N 1
ATOM 5312 C CA . LEU B 1 193 ? 103.687 127.415 152.514 1.00 10.18 168 LEU B CA 1
ATOM 5313 C C . LEU B 1 193 ? 102.909 126.501 153.453 1.00 10.04 168 LEU B C 1
ATOM 5314 O O . LEU B 1 193 ? 102.510 125.400 153.064 1.00 11.61 168 LEU B O 1
ATOM 5319 N N . LYS B 1 194 ? 102.694 126.952 154.684 1.00 11.77 169 LYS B N 1
ATOM 5320 C CA . LYS B 1 194 ? 102.008 126.150 155.688 1.00 13.05 169 LYS B CA 1
ATOM 5321 C C . LYS B 1 194 ? 100.500 126.326 155.571 1.00 16.24 169 LYS B C 1
ATOM 5322 O O . LYS B 1 194 ? 100.000 127.445 155.433 1.00 19.07 169 LYS B O 1
ATOM 5328 N N . LEU B 1 195 ? 99.780 125.210 155.627 1.00 17.96 170 LEU B N 1
ATOM 5329 C CA . LEU B 1 195 ? 98.326 125.197 155.554 1.00 21.14 170 LEU B CA 1
ATOM 5330 C C . LEU B 1 195 ? 97.759 124.728 156.886 1.00 30.11 170 LEU B C 1
ATOM 5331 O O . LEU B 1 195 ? 98.163 123.680 157.402 1.00 30.14 170 LEU B O 1
ATOM 5336 N N . SER B 1 196 ? 96.825 125.504 157.440 1.00 37.28 171 SER B N 1
ATOM 5337 C CA . SER B 1 196 ? 96.139 125.156 158.688 1.00 41.79 171 SER B CA 1
ATOM 5338 C C . SER B 1 196 ? 94.646 125.400 158.487 1.00 44.19 171 SER B C 1
ATOM 5339 O O . SER B 1 196 ? 94.133 126.468 158.828 1.00 45.80 171 SER B O 1
ATOM 5342 N N . ASP B 1 197 ? 93.955 124.391 157.952 1.00 45.93 172 ASP B N 1
ATOM 5343 C CA . ASP B 1 197 ? 92.512 124.451 157.710 1.00 49.39 172 ASP B CA 1
ATOM 5344 C C . ASP B 1 197 ? 92.123 125.734 156.979 1.00 47.59 172 ASP B C 1
ATOM 5345 O O . ASP B 1 197 ? 91.128 126.386 157.304 1.00 48.24 172 ASP B O 1
ATOM 5350 N N . SER B 1 198 ? 92.921 126.102 155.981 1.00 44.87 173 SER B N 1
ATOM 5351 C CA . SER B 1 198 ? 92.722 127.327 155.225 1.00 41.52 173 SER B CA 1
ATOM 5352 C C . SER B 1 198 ? 92.403 126.996 153.774 1.00 38.02 173 SER B C 1
ATOM 5353 O O . SER B 1 198 ? 92.927 126.033 153.209 1.00 42.12 173 SER B O 1
ATOM 5356 N N . LYS B 1 199 ? 91.532 127.805 153.178 1.00 34.36 174 LYS B N 1
ATOM 5357 C CA . LYS B 1 199 ? 91.155 127.648 151.775 1.00 32.20 174 LYS B CA 1
ATOM 5358 C C . LYS B 1 199 ? 92.102 128.491 150.932 1.00 28.83 174 LYS B C 1
ATOM 5359 O O . LYS B 1 199 ? 91.883 129.690 150.741 1.00 30.08 174 LYS B O 1
ATOM 5365 N N . VAL B 1 200 ? 93.157 127.867 150.428 1.00 25.17 175 VAL B N 1
ATOM 5366 C CA . VAL B 1 200 ? 94.114 128.539 149.560 1.00 22.03 175 VAL B CA 1
ATOM 5367 C C . VAL B 1 200 ? 93.605 128.462 148.127 1.00 20.15 175 VAL B C 1
ATOM 5368 O O . VAL B 1 200 ? 93.202 127.392 147.657 1.00 22.51 175 VAL B O 1
ATOM 5372 N N . THR B 1 201 ? 93.612 129.598 147.439 1.00 18.33 176 THR B N 1
ATOM 5373 C CA . THR B 1 201 ? 93.159 129.696 146.061 1.00 16.47 176 THR B CA 1
ATOM 5374 C C . THR B 1 201 ? 94.267 130.291 145.203 1.00 13.88 176 THR B C 1
ATOM 5375 O O . THR B 1 201 ? 94.908 131.270 145.596 1.00 16.56 176 THR B O 1
ATOM 5379 N N . VAL B 1 202 ? 94.495 129.694 144.037 1.00 11.61 177 VAL B N 1
ATOM 5380 C CA . VAL B 1 202 ? 95.474 130.184 143.073 1.00 10.03 177 VAL B CA 1
ATOM 5381 C C . VAL B 1 202 ? 94.719 130.679 141.848 1.00 10.57 177 VAL B C 1
ATOM 5382 O O . VAL B 1 202 ? 93.965 129.921 141.225 1.00 12.05 177 VAL B O 1
ATOM 5386 N N . THR B 1 203 ? 94.919 131.946 141.505 1.00 10.05 178 THR B N 1
ATOM 5387 C CA . THR B 1 203 ? 94.283 132.566 140.351 1.00 10.09 178 THR B CA 1
ATOM 5388 C C . THR B 1 203 ? 95.352 132.958 139.342 1.00 8.44 178 THR B C 1
ATOM 5389 O O . THR B 1 203 ? 96.318 133.644 139.690 1.00 10.45 178 THR B O 1
ATOM 5393 N N . VAL B 1 204 ? 95.178 132.521 138.099 1.00 8.27 179 VAL B N 1
ATOM 5394 C CA . VAL B 1 204 ? 96.109 132.819 137.018 1.00 8.75 179 VAL B CA 1
ATOM 5395 C C . VAL B 1 204 ? 95.385 133.683 135.995 1.00 9.67 179 VAL B C 1
ATOM 5396 O O . VAL B 1 204 ? 94.343 133.286 135.461 1.00 12.16 179 VAL B O 1
ATOM 5400 N N . THR B 1 205 ? 95.938 134.861 135.726 1.00 8.55 180 THR B N 1
ATOM 5401 C CA . THR B 1 205 ? 95.421 135.765 134.708 1.00 9.40 180 THR B CA 1
ATOM 5402 C C . THR B 1 205 ? 96.247 135.593 133.440 1.00 8.35 180 THR B C 1
ATOM 5403 O O . THR B 1 205 ? 97.480 135.569 133.498 1.00 9.96 180 THR B O 1
ATOM 5407 N N . LEU B 1 206 ? 95.570 135.469 132.305 1.00 9.88 181 LEU B N 1
ATOM 5408 C CA . LEU B 1 206 ? 96.211 135.079 131.060 1.00 10.71 181 LEU B CA 1
ATOM 5409 C C . LEU B 1 206 ? 96.341 136.254 130.100 1.00 11.65 181 LEU B C 1
ATOM 5410 O O . LEU B 1 206 ? 95.484 137.140 130.048 1.00 15.00 181 LEU B O 1
ATOM 5415 N N . ASN B 1 207 ? 97.438 136.249 129.347 1.00 11.32 182 ASN B N 1
ATOM 5416 C CA . ASN B 1 207 ? 97.592 137.143 128.216 1.00 12.89 182 ASN B CA 1
ATOM 5417 C C . ASN B 1 207 ? 96.705 136.675 127.064 1.00 13.62 182 ASN B C 1
ATOM 5418 O O . ASN B 1 207 ? 96.278 135.519 127.030 1.00 12.98 182 ASN B O 1
ATOM 5423 N N . PRO B 1 208 ? 96.397 137.561 126.115 1.00 17.11 183 PRO B N 1
ATOM 5424 C CA . PRO B 1 208 ? 95.676 137.119 124.916 1.00 15.37 183 PRO B CA 1
ATOM 5425 C C . PRO B 1 208 ? 96.462 136.052 124.171 1.00 15.40 183 PRO B C 1
ATOM 5426 O O . PRO B 1 208 ? 97.694 136.059 124.149 1.00 15.98 183 PRO B O 1
ATOM 5430 N N . VAL B 1 209 ? 95.727 135.115 123.568 1.00 16.94 184 VAL B N 1
ATOM 5431 C CA . VAL B 1 209 ? 96.361 133.972 122.913 1.00 16.43 184 VAL B CA 1
ATOM 5432 C C . VAL B 1 209 ? 97.269 134.437 121.779 1.00 16.07 184 VAL B C 1
ATOM 5433 O O . VAL B 1 209 ? 98.271 133.787 121.459 1.00 16.20 184 VAL B O 1
ATOM 5437 N N . ALA B 1 210 ? 96.952 135.583 121.171 1.00 17.21 185 ALA B N 1
ATOM 5438 C CA . ALA B 1 210 ? 97.800 136.119 120.111 1.00 15.88 185 ALA B CA 1
ATOM 5439 C C . ALA B 1 210 ? 99.201 136.451 120.610 1.00 15.72 185 ALA B C 1
ATOM 5440 O O . ALA B 1 210 ? 100.146 136.504 119.815 1.00 16.02 185 ALA B O 1
ATOM 5442 N N . CYS B 1 211 ? 99.357 136.675 121.918 1.00 14.93 186 CYS B N 1
ATOM 5443 C CA . CYS B 1 211 ? 100.668 137.023 122.458 1.00 14.31 186 CYS B CA 1
ATOM 5444 C C . CYS B 1 211 ? 101.664 135.880 122.313 1.00 11.80 186 CYS B C 1
ATOM 5445 O O . CYS B 1 211 ? 102.871 136.122 122.201 1.00 13.91 186 CYS B O 1
ATOM 5448 N N . VAL B 1 212 ? 101.189 134.635 122.314 1.00 11.32 187 VAL B N 1
ATOM 5449 C CA . VAL B 1 212 ? 102.065 133.475 122.210 1.00 10.96 187 VAL B CA 1
ATOM 5450 C C . VAL B 1 212 ? 102.148 132.952 120.779 1.00 9.51 187 VAL B C 1
ATOM 5451 O O . VAL B 1 212 ? 102.622 131.835 120.557 1.00 10.62 187 VAL B O 1
ATOM 5455 N N . MET B 1 213 ? 101.724 133.748 119.802 1.00 11.04 188 MET B N 1
ATOM 5456 C CA . MET B 1 213 ? 101.610 133.306 118.422 1.00 13.23 188 MET B CA 1
ATOM 5457 C C . MET B 1 213 ? 102.323 134.277 117.493 1.00 12.08 188 MET B C 1
ATOM 5458 O O . MET B 1 213 ? 102.306 135.493 117.704 1.00 14.71 188 MET B O 1
ATOM 5463 N N . VAL B 1 214 ? 102.948 133.724 116.458 1.00 12.77 189 VAL B N 1
ATOM 5464 C CA . VAL B 1 214 ? 103.521 134.493 115.358 1.00 11.59 189 VAL B CA 1
ATOM 5465 C C . VAL B 1 214 ? 102.908 133.957 114.072 1.00 12.81 189 VAL B C 1
ATOM 5466 O O . VAL B 1 214 ? 103.041 132.766 113.769 1.00 14.02 189 VAL B O 1
ATOM 5470 N N . TYR B 1 215 ? 102.246 134.830 113.316 1.00 13.44 190 TYR B N 1
ATOM 5471 C CA . TYR B 1 215 ? 101.441 134.379 112.190 1.00 14.52 190 TYR B CA 1
ATOM 5472 C C . TYR B 1 215 ? 101.443 135.431 111.091 1.00 15.88 190 TYR B C 1
ATOM 5473 O O . TYR B 1 215 ? 101.752 136.602 111.323 1.00 15.74 190 TYR B O 1
ATOM 5482 N N . ASP B 1 216 ? 101.083 134.995 109.887 1.00 17.22 191 ASP B N 1
ATOM 5483 C CA . ASP B 1 216 ? 101.004 135.874 108.730 1.00 19.46 191 ASP B CA 1
ATOM 5484 C C . ASP B 1 216 ? 99.586 136.431 108.592 1.00 20.77 191 ASP B C 1
ATOM 5485 O O . ASP B 1 216 ? 98.720 136.206 109.441 1.00 22.58 191 ASP B O 1
ATOM 5490 N N . GLU B 1 217 ? 99.334 137.166 107.506 1.00 24.60 192 GLU B N 1
ATOM 5491 C CA . GLU B 1 217 ? 98.038 137.814 107.338 1.00 24.55 192 GLU B CA 1
ATOM 5492 C C . GLU B 1 217 ? 96.938 136.813 107.000 1.00 24.96 192 GLU B C 1
ATOM 5493 O O . GLU B 1 217 ? 95.762 137.075 107.273 1.00 26.62 192 GLU B O 1
ATOM 5499 N N . THR B 1 218 ? 97.294 135.668 106.414 1.00 24.67 193 THR B N 1
ATOM 5500 C CA . THR B 1 218 ? 96.280 134.696 106.021 1.00 27.35 193 THR B CA 1
ATOM 5501 C C . THR B 1 218 ? 95.729 133.934 107.221 1.00 27.50 193 THR B C 1
ATOM 5502 O O . THR B 1 218 ? 94.545 133.579 107.236 1.00 29.24 193 THR B O 1
ATOM 5506 N N . PHE B 1 219 ? 96.562 133.678 108.227 1.00 25.24 194 PHE B N 1
ATOM 5507 C CA . PHE B 1 219 ? 96.132 132.893 109.377 1.00 23.42 194 PHE B CA 1
ATOM 5508 C C . PHE B 1 219 ? 95.016 133.607 110.130 1.00 24.27 194 PHE B C 1
ATOM 5509 O O . PHE B 1 219 ? 95.100 134.807 110.404 1.00 27.22 194 PHE B O 1
ATOM 5517 N N . ASP B 1 220 ? 93.964 132.858 110.466 1.00 26.16 195 ASP B N 1
ATOM 5518 C CA . ASP B 1 220 ? 92.810 133.408 111.177 1.00 28.79 195 ASP B CA 1
ATOM 5519 C C . ASP B 1 220 ? 93.061 133.288 112.678 1.00 29.04 195 ASP B C 1
ATOM 5520 O O . ASP B 1 220 ? 92.581 132.379 113.357 1.00 30.67 195 ASP B O 1
ATOM 5525 N N . ALA B 1 221 ? 93.841 134.238 113.199 1.00 28.73 196 ALA B N 1
ATOM 5526 C CA . ALA B 1 221 ? 94.155 134.238 114.624 1.00 28.37 196 ALA B CA 1
ATOM 5527 C C . ALA B 1 221 ? 92.948 134.618 115.471 1.00 28.23 196 ALA B C 1
ATOM 5528 O O . ALA B 1 221 ? 92.793 134.110 116.587 1.00 29.40 196 ALA B O 1
ATOM 5530 N N . ALA B 1 222 ? 92.090 135.509 114.966 1.00 30.71 197 ALA B N 1
ATOM 5531 C CA . ALA B 1 222 ? 90.932 135.947 115.738 1.00 31.05 197 ALA B CA 1
ATOM 5532 C C . ALA B 1 222 ? 89.956 134.802 115.984 1.00 32.47 197 ALA B C 1
ATOM 5533 O O . ALA B 1 222 ? 89.428 134.658 117.093 1.00 34.66 197 ALA B O 1
ATOM 5535 N N . LYS B 1 223 ? 89.699 133.982 114.962 1.00 32.74 198 LYS B N 1
ATOM 5536 C CA . LYS B 1 223 ? 88.784 132.858 115.130 1.00 35.52 198 LYS B CA 1
ATOM 5537 C C . LYS B 1 223 ? 89.320 131.860 116.148 1.00 35.15 198 LYS B C 1
ATOM 5538 O O . LYS B 1 223 ? 88.566 131.348 116.984 1.00 38.22 198 LYS B O 1
ATOM 5544 N N . LEU B 1 224 ? 90.623 131.576 116.098 1.00 32.41 199 LEU B N 1
ATOM 5545 C CA . LEU B 1 224 ? 91.204 130.629 117.042 1.00 34.28 199 LEU B CA 1
ATOM 5546 C C . LEU B 1 224 ? 91.211 131.197 118.457 1.00 33.62 199 LEU B C 1
ATOM 5547 O O . LEU B 1 224 ? 91.000 130.461 119.428 1.00 33.72 199 LEU B O 1
ATOM 5552 N N . ALA B 1 225 ? 91.447 132.504 118.594 1.00 31.98 200 ALA B N 1
ATOM 5553 C CA . ALA B 1 225 ? 91.355 133.135 119.907 1.00 31.68 200 ALA B CA 1
ATOM 5554 C C . ALA B 1 225 ? 89.936 133.060 120.454 1.00 34.91 200 ALA B C 1
ATOM 5555 O O . ALA B 1 225 ? 89.735 132.841 121.654 1.00 35.00 200 ALA B O 1
ATOM 5557 N N . LYS B 1 226 ? 88.937 133.245 119.587 1.00 37.16 201 LYS B N 1
ATOM 5558 C CA . LYS B 1 226 ? 87.548 133.146 120.024 1.00 38.14 201 LYS B CA 1
ATOM 5559 C C . LYS B 1 226 ? 87.196 131.734 120.474 1.00 39.34 201 LYS B C 1
ATOM 5560 O O . LYS B 1 226 ? 86.377 131.559 121.383 1.00 42.26 201 LYS B O 1
ATOM 5566 N N . GLU B 1 227 ? 87.802 130.719 119.861 1.00 39.22 202 GLU B N 1
ATOM 5567 C CA . GLU B 1 227 ? 87.455 129.328 120.118 1.00 39.04 202 GLU B CA 1
ATOM 5568 C C . GLU B 1 227 ? 88.521 128.583 120.912 1.00 38.29 202 GLU B C 1
ATOM 5569 O O . GLU B 1 227 ? 88.515 127.348 120.926 1.00 38.59 202 GLU B O 1
ATOM 5575 N N . PHE B 1 228 ? 89.429 129.291 121.567 1.00 34.65 203 PHE B N 1
ATOM 5576 C CA . PHE B 1 228 ? 90.486 128.634 122.330 1.00 32.17 203 PHE B CA 1
ATOM 5577 C C . PHE B 1 228 ? 89.922 128.033 123.611 1.00 30.98 203 PHE B C 1
ATOM 5578 O O . PHE B 1 228 ? 89.352 128.767 124.429 1.00 30.80 203 PHE B O 1
ATOM 5586 N N . PRO B 1 229 ? 90.053 126.723 123.831 1.00 31.74 204 PRO B N 1
ATOM 5587 C CA . PRO B 1 229 ? 89.640 126.132 125.114 1.00 29.91 204 PRO B CA 1
ATOM 5588 C C . PRO B 1 229 ? 90.756 126.275 126.140 1.00 29.93 204 PRO B C 1
ATOM 5589 O O . PRO B 1 229 ? 91.861 125.764 125.948 1.00 33.95 204 PRO B O 1
ATOM 5593 N N . TYR B 1 230 ? 90.464 126.975 127.231 1.00 27.48 205 TYR B N 1
ATOM 5594 C CA . TYR B 1 230 ? 91.467 127.277 128.252 1.00 25.41 205 TYR B CA 1
ATOM 5595 C C . TYR B 1 230 ? 91.593 126.148 129.271 1.00 24.74 205 TYR B C 1
ATOM 5596 O O . TYR B 1 230 ? 91.506 126.363 130.479 1.00 28.69 205 TYR B O 1
ATOM 5605 N N . SER B 1 231 ? 91.810 124.928 128.787 1.00 23.32 206 SER B N 1
ATOM 5606 C CA . SER B 1 231 ? 91.897 123.757 129.654 1.00 21.03 206 SER B CA 1
ATOM 5607 C C . SER B 1 231 ? 93.267 123.729 130.320 1.00 18.16 206 SER B C 1
ATOM 5608 O O . SER B 1 231 ? 94.283 123.503 129.655 1.00 18.91 206 SER B O 1
ATOM 5611 N N . MET B 1 232 ? 93.301 123.963 131.631 1.00 16.76 207 MET B N 1
ATOM 5612 C CA . MET B 1 232 ? 94.551 123.983 132.377 1.00 14.91 207 MET B CA 1
ATOM 5613 C C . MET B 1 232 ? 94.395 123.242 133.696 1.00 12.98 207 MET B C 1
ATOM 5614 O O . MET B 1 232 ? 93.295 123.109 134.238 1.00 15.30 207 MET B O 1
ATOM 5619 N N . GLU B 1 233 ? 95.527 122.761 134.204 1.00 13.32 208 GLU B N 1
ATOM 5620 C CA . GLU B 1 233 ? 95.610 122.100 135.496 1.00 12.71 208 GLU B CA 1
ATOM 5621 C C . GLU B 1 233 ? 96.747 122.712 136.299 1.00 8.93 208 GLU B C 1
ATOM 5622 O O . GLU B 1 233 ? 97.750 123.163 135.739 1.00 11.09 208 GLU B O 1
ATOM 5628 N N . LEU B 1 234 ? 96.586 122.721 137.616 1.00 9.67 209 LEU B N 1
ATOM 5629 C CA . LEU B 1 234 ? 97.633 123.155 138.529 1.00 8.45 209 LEU B CA 1
ATOM 5630 C C . LEU B 1 234 ? 98.097 121.965 139.353 1.00 8.35 209 LEU B C 1
ATOM 5631 O O . LEU B 1 234 ? 97.275 121.241 139.923 1.00 11.22 209 LEU B O 1
ATOM 5636 N N . SER B 1 235 ? 99.408 121.766 139.413 1.00 7.72 210 SER B N 1
ATOM 5637 C CA . SER B 1 235 ? 100.002 120.685 140.180 1.00 7.76 210 SER B CA 1
ATOM 5638 C C . SER B 1 235 ? 100.952 121.260 141.220 1.00 6.23 210 SER B C 1
ATOM 5639 O O . SER B 1 235 ? 101.575 122.303 141.007 1.00 8.36 210 SER B O 1
ATOM 5642 N N . PHE B 1 236 ? 101.054 120.570 142.351 1.00 6.31 211 PHE B N 1
ATOM 5643 C CA . PHE B 1 236 ? 101.935 120.996 143.428 1.00 6.15 211 PHE B CA 1
ATOM 5644 C C . PHE B 1 236 ? 102.260 119.784 144.288 1.00 5.61 211 PHE B C 1
ATOM 5645 O O . PHE B 1 236 ? 101.605 118.743 144.205 1.00 7.26 211 PHE B O 1
ATOM 5653 N N . ILE B 1 237 ? 103.280 119.937 145.121 1.00 5.81 212 ILE B N 1
ATOM 5654 C CA . ILE B 1 237 ? 103.688 118.898 146.056 1.00 5.79 212 ILE B CA 1
ATOM 5655 C C . ILE B 1 237 ? 103.143 119.270 147.427 1.00 5.65 212 ILE B C 1
ATOM 5656 O O . ILE B 1 237 ? 103.574 120.258 148.031 1.00 7.07 212 ILE B O 1
ATOM 5661 N N . GLY B 1 238 ? 102.189 118.486 147.917 1.00 6.73 213 GLY B N 1
ATOM 5662 C CA . GLY B 1 238 ? 101.694 118.651 149.266 1.00 7.41 213 GLY B CA 1
ATOM 5663 C C . GLY B 1 238 ? 102.409 117.721 150.229 1.00 7.95 213 GLY B C 1
ATOM 5664 O O . GLY B 1 238 ? 102.886 116.657 149.851 1.00 11.10 213 GLY B O 1
ATOM 5665 N N . TYR B 1 239 ? 102.481 118.136 151.490 1.00 8.63 214 TYR B N 1
ATOM 5666 C CA . TYR B 1 239 ? 103.222 117.399 152.506 1.00 8.72 214 TYR B CA 1
ATOM 5667 C C . TYR B 1 239 ? 102.299 117.076 153.669 1.00 11.50 214 TYR B C 1
ATOM 5668 O O . TYR B 1 239 ? 101.756 117.985 154.304 1.00 15.16 214 TYR B O 1
ATOM 5677 N N . MET B 1 240 ? 102.119 115.786 153.940 1.00 12.86 215 MET B N 1
ATOM 5678 C CA . MET B 1 240 ? 101.443 115.337 155.152 1.00 15.63 215 MET B CA 1
ATOM 5679 C C . MET B 1 240 ? 102.474 115.306 156.271 1.00 15.72 215 MET B C 1
ATOM 5680 O O . MET B 1 240 ? 103.324 114.412 156.313 1.00 18.87 215 MET B O 1
ATOM 5685 N N . VAL B 1 241 ? 102.409 116.276 157.178 1.00 16.03 216 VAL B N 1
ATOM 5686 C CA . VAL B 1 241 ? 103.442 116.482 158.186 1.00 17.95 216 VAL B CA 1
ATOM 5687 C C . VAL B 1 241 ? 102.864 116.168 159.557 1.00 22.39 216 VAL B C 1
ATOM 5688 O O . VAL B 1 241 ? 101.777 116.643 159.904 1.00 23.40 216 VAL B O 1
ATOM 5692 N N . LYS B 1 242 ? 103.593 115.367 160.327 1.00 25.63 217 LYS B N 1
ATOM 5693 C CA . LYS B 1 242 ? 103.209 115.017 161.686 1.00 30.69 217 LYS B CA 1
ATOM 5694 C C . LYS B 1 242 ? 103.756 116.054 162.660 1.00 33.61 217 LYS B C 1
ATOM 5695 O O . LYS B 1 242 ? 104.955 116.350 162.651 1.00 34.00 217 LYS B O 1
ATOM 5701 N N . ASN B 1 243 ? 102.868 116.608 163.488 1.00 34.59 218 ASN B N 1
ATOM 5702 C CA . ASN B 1 243 ? 103.231 117.566 164.535 1.00 38.32 218 ASN B CA 1
ATOM 5703 C C . ASN B 1 243 ? 103.962 118.779 163.951 1.00 40.08 218 ASN B C 1
ATOM 5704 O O . ASN B 1 243 ? 105.132 119.037 164.241 1.00 40.65 218 ASN B O 1
ATOM 5709 N N . LEU B 1 244 ? 103.246 119.524 163.114 1.00 38.31 219 LEU B N 1
ATOM 5710 C CA . LEU B 1 244 ? 103.785 120.718 162.475 1.00 36.60 219 LEU B CA 1
ATOM 5711 C C . LEU B 1 244 ? 103.304 121.955 163.225 1.00 40.16 219 LEU B C 1
ATOM 5712 O O . LEU B 1 244 ? 102.096 122.160 163.383 1.00 39.41 219 LEU B O 1
ATOM 5717 N N . CYS B 1 245 ? 104.252 122.771 163.684 1.00 40.08 220 CYS B N 1
ATOM 5718 C CA . CYS B 1 245 ? 103.952 124.062 164.296 1.00 40.40 220 CYS B CA 1
ATOM 5719 C C . CYS B 1 245 ? 104.488 125.167 163.396 1.00 39.33 220 CYS B C 1
ATOM 5720 O O . CYS B 1 245 ? 105.702 125.423 163.384 1.00 41.17 220 CYS B O 1
ATOM 5723 N N . PRO B 1 246 ? 103.637 125.849 162.628 1.00 37.54 221 PRO B N 1
ATOM 5724 C CA . PRO B 1 246 ? 104.136 126.826 161.647 1.00 34.68 221 PRO B CA 1
ATOM 5725 C C . PRO B 1 246 ? 104.649 128.088 162.328 1.00 36.23 221 PRO B C 1
ATOM 5726 O O . PRO B 1 246 ? 103.917 128.758 163.059 1.00 37.91 221 PRO B O 1
ATOM 5730 N N . ARG B 1 247 ? 105.916 128.407 162.080 1.00 34.64 222 ARG B N 1
ATOM 5731 C CA . ARG B 1 247 ? 106.562 129.621 162.547 1.00 35.44 222 ARG B CA 1
ATOM 5732 C C . ARG B 1 247 ? 106.428 130.729 161.512 1.00 32.75 222 ARG B C 1
ATOM 5733 O O . ARG B 1 247 ? 106.246 130.462 160.321 1.00 32.86 222 ARG B O 1
ATOM 5741 N N . PRO B 1 248 ? 106.495 131.991 161.939 1.00 32.83 223 PRO B N 1
ATOM 5742 C CA . PRO B 1 248 ? 106.463 133.095 160.973 1.00 28.51 223 PRO B CA 1
ATOM 5743 C C . PRO B 1 248 ? 107.630 133.023 159.999 1.00 26.96 223 PRO B C 1
ATOM 5744 O O . PRO B 1 248 ? 108.739 132.614 160.349 1.00 31.23 223 PRO B O 1
ATOM 5748 N N . ALA B 1 249 ? 107.365 133.425 158.759 1.00 21.91 224 ALA B N 1
ATOM 5749 C CA . ALA B 1 249 ? 108.359 133.395 157.698 1.00 19.46 224 ALA B CA 1
ATOM 5750 C C . ALA B 1 249 ? 108.314 134.697 156.912 1.00 18.87 224 ALA B C 1
ATOM 5751 O O . ALA B 1 249 ? 107.327 135.435 156.945 1.00 19.24 224 ALA B O 1
ATOM 5753 N N . PHE B 1 250 ? 109.406 134.974 156.206 1.00 17.68 225 PHE B N 1
ATOM 5754 C CA . PHE B 1 250 ? 109.534 136.157 155.371 1.00 15.00 225 PHE B CA 1
ATOM 5755 C C . PHE B 1 250 ? 109.618 135.750 153.907 1.00 14.10 225 PHE B C 1
ATOM 5756 O O . PHE B 1 250 ? 110.365 134.834 153.549 1.00 16.82 225 PHE B O 1
ATOM 5764 N N . ILE B 1 251 ? 108.847 136.433 153.061 1.00 12.59 226 ILE B N 1
ATOM 5765 C CA . ILE B 1 251 ? 108.877 136.211 151.623 1.00 13.84 226 ILE B CA 1
ATOM 5766 C C . ILE B 1 251 ? 108.993 137.558 150.923 1.00 13.60 226 ILE B C 1
ATOM 5767 O O . ILE B 1 251 ? 108.656 138.606 151.477 1.00 15.61 226 ILE B O 1
ATOM 5772 N N . GLU B 1 252 ? 109.472 137.515 149.685 1.00 15.24 227 GLU B N 1
ATOM 5773 C CA . GLU B 1 252 ? 109.628 138.701 148.857 1.00 15.07 227 GLU B CA 1
ATOM 5774 C C . GLU B 1 252 ? 108.596 138.677 147.738 1.00 13.76 227 GLU B C 1
ATOM 5775 O O . GLU B 1 252 ? 108.430 137.656 147.063 1.00 16.41 227 GLU B O 1
ATOM 5781 N N . MET B 1 253 ? 107.906 139.799 147.551 1.00 14.64 228 MET B N 1
ATOM 5782 C CA . MET B 1 253 ? 106.890 139.948 146.527 1.00 16.17 228 MET B CA 1
ATOM 5783 C C . MET B 1 253 ? 107.308 141.040 145.551 1.00 11.88 228 MET B C 1
ATOM 5784 O O . MET B 1 253 ? 107.572 142.172 145.977 1.00 15.53 228 MET B O 1
ATOM 5789 N N . PRO B 1 254 ? 107.380 140.752 144.251 1.00 14.01 229 PRO B N 1
ATOM 5790 C CA . PRO B 1 254 ? 107.787 141.784 143.287 1.00 12.52 229 PRO B CA 1
ATOM 5791 C C . PRO B 1 254 ? 106.648 142.755 143.006 1.00 12.96 229 PRO B C 1
ATOM 5792 O O . PRO B 1 254 ? 105.549 142.351 142.620 1.00 18.43 229 PRO B O 1
ATOM 5796 N N . ARG B 1 255 ? 106.916 144.041 143.207 1.00 13.46 230 ARG B N 1
ATOM 5797 C CA . ARG B 1 255 ? 105.984 145.103 142.854 1.00 14.27 230 ARG B CA 1
ATOM 5798 C C . ARG B 1 255 ? 106.462 145.749 141.560 1.00 13.01 230 ARG B C 1
ATOM 5799 O O . ARG B 1 255 ? 107.603 146.217 141.480 1.00 14.71 230 ARG B O 1
ATOM 5807 N N . ARG B 1 256 ? 105.588 145.783 140.561 1.00 12.63 231 ARG B N 1
ATOM 5808 C CA . ARG B 1 256 ? 105.948 146.177 139.207 1.00 13.20 231 ARG B CA 1
ATOM 5809 C C . ARG B 1 256 ? 105.215 147.459 138.839 1.00 14.04 231 ARG B C 1
ATOM 5810 O O . ARG B 1 256 ? 103.996 147.553 139.011 1.00 16.56 231 ARG B O 1
ATOM 5818 N N . ARG B 1 257 ? 105.961 148.441 138.339 1.00 14.57 232 ARG B N 1
ATOM 5819 C CA . ARG B 1 257 ? 105.411 149.725 137.920 1.00 14.44 232 ARG B CA 1
ATOM 5820 C C . ARG B 1 257 ? 105.817 149.986 136.478 1.00 14.49 232 ARG B C 1
ATOM 5821 O O . ARG B 1 257 ? 107.009 149.962 136.151 1.00 14.66 232 ARG B O 1
ATOM 5829 N N . VAL B 1 258 ? 104.831 150.235 135.621 1.00 17.33 233 VAL B N 1
ATOM 5830 C CA . VAL B 1 258 ? 105.057 150.523 134.209 1.00 17.20 233 VAL B CA 1
ATOM 5831 C C . VAL B 1 258 ? 104.673 151.974 133.955 1.00 19.67 233 VAL B C 1
ATOM 5832 O O . VAL B 1 258 ? 103.535 152.380 134.222 1.00 22.83 233 VAL B O 1
ATOM 5836 N N . GLU B 1 259 ? 105.620 152.753 133.440 1.00 19.88 234 GLU B N 1
ATOM 5837 C CA . GLU B 1 259 ? 105.392 154.163 133.174 1.00 22.63 234 GLU B CA 1
ATOM 5838 C C . GLU B 1 259 ? 104.699 154.353 131.826 1.00 24.54 234 GLU B C 1
ATOM 5839 O O . GLU B 1 259 ? 104.594 153.435 131.010 1.00 23.56 234 GLU B O 1
ATOM 5845 N N . GLN B 1 260 ? 104.228 155.577 131.597 1.00 27.63 235 GLN B N 1
ATOM 5846 C CA . GLN B 1 260 ? 103.626 155.923 130.320 1.00 28.27 235 GLN B CA 1
ATOM 5847 C C . GLN B 1 260 ? 104.671 155.878 129.207 1.00 28.50 235 GLN B C 1
ATOM 5848 O O . GLN B 1 260 ? 105.881 155.889 129.450 1.00 29.25 235 GLN B O 1
ATOM 5854 N N . ILE B 1 261 ? 104.180 155.826 127.967 1.00 28.28 236 ILE B N 1
ATOM 5855 C CA . ILE B 1 261 ? 105.052 155.622 126.816 1.00 27.69 236 ILE B CA 1
ATOM 5856 C C . ILE B 1 261 ? 106.033 156.781 126.695 1.00 28.52 236 ILE B C 1
ATOM 5857 O O . ILE B 1 261 ? 105.647 157.956 126.751 1.00 29.27 236 ILE B O 1
ATOM 5862 N N . ASN B 1 262 ? 107.317 156.445 126.538 1.00 27.52 237 ASN B N 1
ATOM 5863 C CA . ASN B 1 262 ? 108.416 157.412 126.442 1.00 28.45 237 ASN B CA 1
ATOM 5864 C C . ASN B 1 262 ? 108.506 158.323 127.665 1.00 29.43 237 ASN B C 1
ATOM 5865 O O . ASN B 1 262 ? 108.889 159.490 127.554 1.00 33.97 237 ASN B O 1
ATOM 5870 N N . HIS B 1 263 ? 108.159 157.806 128.839 1.00 29.73 238 HIS B N 1
ATOM 5871 C CA . HIS B 1 263 ? 108.449 158.470 130.101 1.00 27.99 238 HIS B CA 1
ATOM 5872 C C . HIS B 1 263 ? 109.721 157.879 130.693 1.00 26.58 238 HIS B C 1
ATOM 5873 O O . HIS B 1 263 ? 109.919 156.661 130.672 1.00 27.48 238 HIS B O 1
ATOM 5880 N N . THR B 1 264 ? 110.587 158.747 131.213 1.00 26.18 239 THR B N 1
ATOM 5881 C CA . THR B 1 264 ? 111.894 158.328 131.703 1.00 26.10 239 THR B CA 1
ATOM 5882 C C . THR B 1 264 ? 112.041 158.482 133.211 1.00 23.09 239 THR B C 1
ATOM 5883 O O . THR B 1 264 ? 113.154 158.337 133.730 1.00 23.97 239 THR B O 1
ATOM 5887 N N . THR B 1 265 ? 110.958 158.769 133.926 1.00 24.75 240 THR B N 1
ATOM 5888 C CA . THR B 1 265 ? 110.987 158.897 135.375 1.00 22.56 240 THR B CA 1
ATOM 5889 C C . THR B 1 265 ? 109.874 158.054 135.979 1.00 24.60 240 THR B C 1
ATOM 5890 O O . THR B 1 265 ? 108.747 158.047 135.475 1.00 29.45 240 THR B O 1
ATOM 5894 N N . ALA B 1 266 ? 110.196 157.344 137.057 1.00 23.61 241 ALA B N 1
ATOM 5895 C CA . ALA B 1 266 ? 109.232 156.521 137.770 1.00 22.22 241 ALA B CA 1
ATOM 5896 C C . ALA B 1 266 ? 109.396 156.745 139.263 1.00 23.08 241 ALA B C 1
ATOM 5897 O O . ALA B 1 266 ? 110.520 156.822 139.766 1.00 24.35 241 ALA B O 1
ATOM 5899 N N . VAL B 1 267 ? 108.273 156.848 139.966 1.00 23.93 242 VAL B N 1
ATOM 5900 C CA . VAL B 1 267 ? 108.254 157.034 141.412 1.00 21.99 242 VAL B CA 1
ATOM 5901 C C . VAL B 1 267 ? 107.512 155.862 142.036 1.00 22.74 242 VAL B C 1
ATOM 5902 O O . VAL B 1 267 ? 106.364 155.583 141.671 1.00 25.71 242 VAL B O 1
ATOM 5906 N N . ILE B 1 268 ? 108.166 155.179 142.970 1.00 23.07 243 ILE B N 1
ATOM 5907 C CA . ILE B 1 268 ? 107.566 154.083 143.720 1.00 22.36 243 ILE B CA 1
ATOM 5908 C C . ILE B 1 268 ? 107.357 154.565 145.147 1.00 23.63 243 ILE B C 1
ATOM 5909 O O . ILE B 1 268 ? 108.323 154.899 145.843 1.00 24.74 243 ILE B O 1
ATOM 5914 N N . THR B 1 269 ? 106.104 154.600 145.583 1.00 25.21 244 THR B N 1
ATOM 5915 C CA . THR B 1 269 ? 105.759 155.065 146.917 1.00 25.50 244 THR B CA 1
ATOM 5916 C C . THR B 1 269 ? 105.562 153.886 147.863 1.00 25.69 244 THR B C 1
ATOM 5917 O O . THR B 1 269 ? 105.415 152.737 147.441 1.00 27.39 244 THR B O 1
ATOM 5921 N N . ASP B 1 270 ? 105.564 154.196 149.162 1.00 26.23 245 ASP B N 1
ATOM 5922 C CA . ASP B 1 270 ? 105.363 153.206 150.221 1.00 26.53 245 ASP B CA 1
ATOM 5923 C C . ASP B 1 270 ? 106.411 152.095 150.151 1.00 26.49 245 ASP B C 1
ATOM 5924 O O . ASP B 1 270 ? 106.093 150.905 150.150 1.00 27.50 245 ASP B O 1
ATOM 5929 N N . VAL B 1 271 ? 107.676 152.498 150.093 1.00 25.88 246 VAL B N 1
ATOM 5930 C CA . VAL B 1 271 ? 108.800 151.571 150.066 1.00 23.51 246 VAL B CA 1
ATOM 5931 C C . VAL B 1 271 ? 109.407 151.548 151.463 1.00 24.47 246 VAL B C 1
ATOM 5932 O O . VAL B 1 271 ? 109.939 152.557 151.936 1.00 27.49 246 VAL B O 1
ATOM 5936 N N . HIS B 1 272 ? 109.329 150.398 152.127 1.00 23.35 247 HIS B N 1
ATOM 5937 C CA . HIS B 1 272 ? 109.833 150.251 153.484 1.00 22.67 247 HIS B CA 1
ATOM 5938 C C . HIS B 1 272 ? 110.856 149.139 153.647 1.00 20.80 247 HIS B C 1
ATOM 5939 O O . HIS B 1 272 ? 111.716 149.241 154.523 1.00 22.83 247 HIS B O 1
ATOM 5946 N N . ALA B 1 273 ? 110.782 148.077 152.844 1.00 17.55 248 ALA B N 1
ATOM 5947 C CA . ALA B 1 273 ? 111.767 146.996 152.915 1.00 14.56 248 ALA B CA 1
ATOM 5948 C C . ALA B 1 273 ? 111.901 146.410 151.508 1.00 13.45 248 ALA B C 1
ATOM 5949 O O . ALA B 1 273 ? 111.133 145.530 151.115 1.00 14.12 248 ALA B O 1
ATOM 5951 N N . CYS B 1 274 ? 112.890 146.899 150.768 1.00 13.54 249 CYS B N 1
ATOM 5952 C CA . CYS B 1 274 ? 113.126 146.484 149.392 1.00 12.61 249 CYS B CA 1
ATOM 5953 C C . CYS B 1 274 ? 114.424 145.691 149.324 1.00 10.96 249 CYS B C 1
ATOM 5954 O O . CYS B 1 274 ? 115.487 146.202 149.689 1.00 11.76 249 CYS B O 1
ATOM 5957 N N . THR B 1 275 ? 114.336 144.448 148.851 1.00 10.88 250 THR B N 1
ATOM 5958 C CA . THR B 1 275 ? 115.513 143.597 148.733 1.00 10.36 250 THR B CA 1
ATOM 5959 C C . THR B 1 275 ? 116.271 143.813 147.430 1.00 11.15 250 THR B C 1
ATOM 5960 O O . THR B 1 275 ? 117.483 143.572 147.382 1.00 11.71 250 THR B O 1
ATOM 5964 N N . SER B 1 276 ? 115.592 144.260 146.375 1.00 10.72 251 SER B N 1
ATOM 5965 C CA . SER B 1 276 ? 116.244 144.498 145.096 1.00 10.95 251 SER B CA 1
ATOM 5966 C C . SER B 1 276 ? 115.366 145.407 144.250 1.00 10.33 251 SER B C 1
ATOM 5967 O O . SER B 1 276 ? 114.136 145.361 144.334 1.00 13.52 251 SER B O 1
ATOM 5970 N N . LEU B 1 277 ? 116.016 146.228 143.431 1.00 10.12 252 LEU B N 1
ATOM 5971 C CA . LEU B 1 277 ? 115.344 147.140 142.517 1.00 10.23 252 LEU B CA 1
ATOM 5972 C C . LEU B 1 277 ? 115.829 146.862 141.102 1.00 10.26 252 LEU B C 1
ATOM 5973 O O . LEU B 1 277 ? 117.038 146.832 140.854 1.00 12.77 252 LEU B O 1
ATOM 5978 N N . SER B 1 278 ? 114.891 146.660 140.182 1.00 10.08 253 SER B N 1
ATOM 5979 C CA . SER B 1 278 ? 115.201 146.356 138.792 1.00 9.70 253 SER B CA 1
ATOM 5980 C C . SER B 1 278 ? 114.586 147.410 137.883 1.00 9.87 253 SER B C 1
ATOM 5981 O O . SER B 1 278 ? 113.441 147.825 138.082 1.00 10.55 253 SER B O 1
ATOM 5984 N N . VAL B 1 279 ? 115.358 147.843 136.888 1.00 9.14 254 VAL B N 1
ATOM 5985 C CA . VAL B 1 279 ? 114.930 148.850 135.925 1.00 9.42 254 VAL B CA 1
ATOM 5986 C C . VAL B 1 279 ? 115.258 148.347 134.527 1.00 8.79 254 VAL B C 1
ATOM 5987 O O . VAL B 1 279 ? 116.382 147.902 134.273 1.00 10.96 254 VAL B O 1
ATOM 5991 N N . TYR B 1 280 ? 114.283 148.417 133.625 1.00 9.34 255 TYR B N 1
ATOM 5992 C CA . TYR B 1 280 ? 114.519 148.091 132.225 1.00 9.97 255 TYR B CA 1
ATOM 5993 C C . TYR B 1 280 ? 113.432 148.740 131.381 1.00 10.38 255 TYR B C 1
ATOM 5994 O O . TYR B 1 280 ? 112.449 149.274 131.897 1.00 11.11 255 TYR B O 1
ATOM 6003 N N . MET B 1 281 ? 113.627 148.682 130.069 1.00 11.88 256 MET B N 1
ATOM 6004 C CA . MET B 1 281 ? 112.698 149.247 129.105 1.00 12.24 256 MET B CA 1
ATOM 6005 C C . MET B 1 281 ? 112.050 148.125 128.305 1.00 11.42 256 MET B C 1
ATOM 6006 O O . MET B 1 281 ? 112.668 147.089 128.047 1.00 12.76 256 MET B O 1
ATOM 6011 N N . LYS B 1 282 ? 110.791 148.334 127.926 1.00 12.43 257 LYS B N 1
ATOM 6012 C CA . LYS B 1 282 ? 110.063 147.373 127.118 1.00 12.69 257 LYS B CA 1
ATOM 6013 C C . LYS B 1 282 ? 109.512 148.041 125.866 1.00 13.47 257 LYS B C 1
ATOM 6014 O O . LYS B 1 282 ? 109.059 149.187 125.927 1.00 14.87 257 LYS B O 1
ATOM 6020 N N . PRO B 1 283 ? 109.526 147.356 124.726 1.00 16.14 258 PRO B N 1
ATOM 6021 C CA . PRO B 1 283 ? 108.880 147.911 123.535 1.00 17.88 258 PRO B CA 1
ATOM 6022 C C . PRO B 1 283 ? 107.367 147.875 123.670 1.00 18.44 258 PRO B C 1
ATOM 6023 O O . PRO B 1 283 ? 106.798 147.008 124.336 1.00 20.70 258 PRO B O 1
ATOM 6027 N N . VAL B 1 284 ? 106.716 148.840 123.033 1.00 20.73 259 VAL B N 1
ATOM 6028 C CA . VAL B 1 284 ? 105.261 148.897 122.969 1.00 22.04 259 VAL B CA 1
ATOM 6029 C C . VAL B 1 284 ? 104.876 148.500 121.551 1.00 26.49 259 VAL B C 1
ATOM 6030 O O . VAL B 1 284 ? 104.925 149.319 120.626 1.00 31.68 259 VAL B O 1
ATOM 6034 N N . LEU B 1 285 ? 104.502 147.235 121.369 1.00 27.22 260 LEU B N 1
ATOM 6035 C CA . LEU B 1 285 ? 104.142 146.715 120.053 1.00 30.35 260 LEU B CA 1
ATOM 6036 C C . LEU B 1 285 ? 102.620 146.667 119.960 1.00 33.53 260 LEU B C 1
ATOM 6037 O O . LEU B 1 285 ? 101.981 145.636 120.170 1.00 36.52 260 LEU B O 1
ATOM 6042 N N . SER B 1 286 ? 102.039 147.819 119.641 1.00 34.33 261 SER B N 1
ATOM 6043 C CA . SER B 1 286 ? 100.604 147.944 119.446 1.00 38.22 261 SER B CA 1
ATOM 6044 C C . SER B 1 286 ? 100.258 147.571 118.006 1.00 40.69 261 SER B C 1
ATOM 6045 O O . SER B 1 286 ? 101.070 146.993 117.279 1.00 42.12 261 SER B O 1
ATOM 6048 N N . ASP B 1 287 ? 99.035 147.887 117.585 1.00 44.00 262 ASP B N 1
ATOM 6049 C CA . ASP B 1 287 ? 98.614 147.587 116.224 1.00 43.97 262 ASP B CA 1
ATOM 6050 C C . ASP B 1 287 ? 99.475 148.337 115.215 1.00 42.20 262 ASP B C 1
ATOM 6051 O O . ASP B 1 287 ? 99.787 149.518 115.395 1.00 44.61 262 ASP B O 1
ATOM 6056 N N . ALA B 1 288 ? 99.888 147.616 114.169 1.00 40.17 263 ALA B N 1
ATOM 6057 C CA . ALA B 1 288 ? 100.725 148.095 113.070 1.00 39.13 263 ALA B CA 1
ATOM 6058 C C . ALA B 1 288 ? 102.171 148.295 113.509 1.00 35.91 263 ALA B C 1
ATOM 6059 O O . ALA B 1 288 ? 103.049 148.518 112.671 1.00 34.74 263 ALA B O 1
ATOM 6061 N N . ASN B 1 289 ? 102.438 148.188 114.809 1.00 33.22 264 ASN B N 1
ATOM 6062 C CA . ASN B 1 289 ? 103.797 148.091 115.319 1.00 29.62 264 ASN B CA 1
ATOM 6063 C C . ASN B 1 289 ? 104.155 146.667 115.712 1.00 26.36 264 ASN B C 1
ATOM 6064 O O . ASN B 1 289 ? 105.278 146.420 116.161 1.00 25.48 264 ASN B O 1
ATOM 6069 N N . ASN B 1 290 ? 103.222 145.733 115.559 1.00 25.92 265 ASN B N 1
ATOM 6070 C CA . ASN B 1 290 ? 103.461 144.316 115.776 1.00 22.97 265 ASN B CA 1
ATOM 6071 C C . ASN B 1 290 ? 103.790 143.571 114.490 1.00 18.25 265 ASN B C 1
ATOM 6072 O O . ASN B 1 290 ? 104.014 142.359 114.530 1.00 17.32 265 ASN B O 1
ATOM 6077 N N . ARG B 1 291 ? 103.825 144.266 113.358 1.00 18.22 266 ARG B N 1
ATOM 6078 C CA . ARG B 1 291 ? 104.087 143.645 112.068 1.00 16.01 266 ARG B CA 1
ATOM 6079 C C . ARG B 1 291 ? 105.582 143.677 111.783 1.00 13.46 266 ARG B C 1
ATOM 6080 O O . ARG B 1 291 ? 106.206 144.741 111.830 1.00 16.77 266 ARG B O 1
ATOM 6088 N N . PHE B 1 292 ? 106.150 142.514 111.482 1.00 13.31 267 PHE B N 1
ATOM 6089 C CA . PHE B 1 292 ? 107.586 142.378 111.301 1.00 13.07 267 PHE B CA 1
ATOM 6090 C C . PHE B 1 292 ? 107.882 141.665 109.991 1.00 13.97 267 PHE B C 1
ATOM 6091 O O . PHE B 1 292 ? 107.099 140.836 109.522 1.00 16.77 267 PHE B O 1
ATOM 6099 N N . ILE B 1 293 ? 109.033 142.003 109.408 1.00 13.46 268 ILE B N 1
ATOM 6100 C CA . ILE B 1 293 ? 109.420 141.434 108.122 1.00 13.82 268 ILE B CA 1
ATOM 6101 C C . ILE B 1 293 ? 109.772 139.956 108.259 1.00 14.27 268 ILE B C 1
ATOM 6102 O O . ILE B 1 293 ? 109.502 139.161 107.350 1.00 16.87 268 ILE B O 1
ATOM 6107 N N . SER B 1 294 ? 110.352 139.555 109.388 1.00 12.75 269 SER B N 1
ATOM 6108 C CA . SER B 1 294 ? 110.793 138.178 109.554 1.00 13.34 269 SER B CA 1
ATOM 6109 C C . SER B 1 294 ? 110.743 137.788 111.023 1.00 11.56 269 SER B C 1
ATOM 6110 O O . SER B 1 294 ? 110.657 138.638 111.913 1.00 12.88 269 SER B O 1
ATOM 6113 N N . TYR B 1 295 ? 110.801 136.476 111.263 1.00 12.05 270 TYR B N 1
ATOM 6114 C CA . TYR B 1 295 ? 110.887 135.903 112.591 1.00 10.40 270 TYR B CA 1
ATOM 6115 C C . TYR B 1 295 ? 111.591 134.560 112.438 1.00 10.63 270 TYR B C 1
ATOM 6116 O O . TYR B 1 295 ? 111.169 133.748 111.600 1.00 14.08 270 TYR B O 1
ATOM 6125 N N . PRO B 1 296 ? 112.646 134.299 113.216 1.00 11.40 271 PRO B N 1
ATOM 6126 C CA . PRO B 1 296 ? 113.455 133.094 112.976 1.00 12.02 271 PRO B CA 1
ATOM 6127 C C . PRO B 1 296 ? 112.830 131.803 113.475 1.00 13.89 271 PRO B C 1
ATOM 6128 O O . PRO B 1 296 ? 113.253 130.727 113.032 1.00 19.84 271 PRO B O 1
ATOM 6132 N N . GLY B 1 297 ? 111.857 131.863 114.374 1.00 12.68 272 GLY B N 1
ATOM 6133 C CA . GLY B 1 297 ? 111.205 130.645 114.833 1.00 14.63 272 GLY B CA 1
ATOM 6134 C C . GLY B 1 297 ? 111.990 129.959 115.933 1.00 14.84 272 GLY B C 1
ATOM 6135 O O . GLY B 1 297 ? 112.316 130.570 116.953 1.00 15.39 272 GLY B O 1
ATOM 6136 N N . PHE B 1 298 ? 112.297 128.675 115.725 1.00 15.90 273 PHE B N 1
ATOM 6137 C CA . PHE B 1 298 ? 112.925 127.874 116.774 1.00 16.23 273 PHE B CA 1
ATOM 6138 C C . PHE B 1 298 ? 114.354 128.327 117.048 1.00 14.82 273 PHE B C 1
ATOM 6139 O O . PHE B 1 298 ? 114.802 128.322 118.199 1.00 16.72 273 PHE B O 1
ATOM 6147 N N . GLN B 1 299 ? 115.084 128.722 116.009 1.00 16.84 274 GLN B N 1
ATOM 6148 C CA . GLN B 1 299 ? 116.445 129.225 116.168 1.00 17.75 274 GLN B CA 1
ATOM 6149 C C . GLN B 1 299 ? 116.366 130.658 116.683 1.00 16.56 274 GLN B C 1
ATOM 6150 O O . GLN B 1 299 ? 115.884 131.550 115.980 1.00 18.82 274 GLN B O 1
ATOM 6156 N N . GLN B 1 300 ? 116.839 130.885 117.909 1.00 16.95 275 GLN B N 1
ATOM 6157 C CA . GLN B 1 300 ? 116.558 132.124 118.626 1.00 15.85 275 GLN B CA 1
ATOM 6158 C C . GLN B 1 300 ? 117.796 132.972 118.896 1.00 16.24 275 GLN B C 1
ATOM 6159 O O . GLN B 1 300 ? 117.697 133.975 119.612 1.00 17.48 275 GLN B O 1
ATOM 6165 N N . SER B 1 301 ? 118.954 132.609 118.354 1.00 15.74 276 SER B N 1
ATOM 6166 C CA . SER B 1 301 ? 120.142 133.420 118.569 1.00 16.01 276 SER B CA 1
ATOM 6167 C C . SER B 1 301 ? 120.055 134.720 117.771 1.00 15.74 276 SER B C 1
ATOM 6168 O O . SER B 1 301 ? 119.258 134.856 116.839 1.00 17.33 276 SER B O 1
ATOM 6171 N N . GLU B 1 302 ? 120.884 135.693 118.165 1.00 15.64 277 GLU B N 1
ATOM 6172 C CA . GLU B 1 302 ? 120.955 136.958 117.436 1.00 16.91 277 GLU B CA 1
ATOM 6173 C C . GLU B 1 302 ? 121.273 136.728 115.965 1.00 15.41 277 GLU B C 1
ATOM 6174 O O . GLU B 1 302 ? 120.656 137.335 115.077 1.00 18.01 277 GLU B O 1
ATOM 6180 N N . GLY B 1 303 ? 122.236 135.845 115.692 1.00 15.81 278 GLY B N 1
ATOM 6181 C CA . GLY B 1 303 ? 122.568 135.528 114.317 1.00 14.62 278 GLY B CA 1
ATOM 6182 C C . GLY B 1 303 ? 121.393 134.950 113.556 1.00 15.59 278 GLY B C 1
ATOM 6183 O O . GLY B 1 303 ? 121.229 135.210 112.366 1.00 16.29 278 GLY B O 1
ATOM 6184 N N . ASP B 1 304 ? 120.553 134.165 114.234 1.00 15.43 279 ASP B N 1
ATOM 6185 C CA . ASP B 1 304 ? 119.383 133.593 113.574 1.00 15.25 279 ASP B CA 1
ATOM 6186 C C . ASP B 1 304 ? 118.374 134.670 113.187 1.00 13.75 279 ASP B C 1
ATOM 6187 O O . ASP B 1 304 ? 117.836 134.651 112.072 1.00 15.61 279 ASP B O 1
ATOM 6192 N N . PHE B 1 305 ? 118.101 135.612 114.095 1.00 13.32 280 PHE B N 1
ATOM 6193 C CA . PHE B 1 305 ? 117.229 136.737 113.767 1.00 12.26 280 PHE B CA 1
ATOM 6194 C C . PHE B 1 305 ? 117.770 137.507 112.569 1.00 11.94 280 PHE B C 1
ATOM 6195 O O . PHE B 1 305 ? 117.039 137.797 111.609 1.00 13.41 280 PHE B O 1
ATOM 6203 N N . VAL B 1 306 ? 119.066 137.832 112.607 1.00 12.73 281 VAL B N 1
ATOM 6204 C CA . VAL B 1 306 ? 119.670 138.612 111.530 1.00 12.98 281 VAL B CA 1
ATOM 6205 C C . VAL B 1 306 ? 119.617 137.845 110.215 1.00 13.49 281 VAL B C 1
ATOM 6206 O O . VAL B 1 306 ? 119.343 138.422 109.160 1.00 15.12 281 VAL B O 1
ATOM 6210 N N . MET B 1 307 ? 119.878 136.535 110.255 1.00 14.69 282 MET B N 1
ATOM 6211 C CA . MET B 1 307 ? 119.893 135.741 109.031 1.00 16.02 282 MET B CA 1
ATOM 6212 C C . MET B 1 307 ? 118.500 135.610 108.431 1.00 16.18 282 MET B C 1
ATOM 6213 O O . MET B 1 307 ? 118.344 135.670 107.208 1.00 19.91 282 MET B O 1
ATOM 6218 N N . ALA B 1 308 ? 117.476 135.420 109.267 1.00 15.16 283 ALA B N 1
ATOM 6219 C CA . ALA B 1 308 ? 116.113 135.389 108.744 1.00 14.55 283 ALA B CA 1
ATOM 6220 C C . ALA B 1 308 ? 115.748 136.719 108.094 1.00 13.65 283 ALA B C 1
ATOM 6221 O O . ALA B 1 308 ? 115.179 136.751 106.991 1.00 16.80 283 ALA B O 1
ATOM 6223 N N . PHE B 1 309 ? 116.099 137.828 108.751 1.00 13.28 284 PHE B N 1
ATOM 6224 C CA . PHE B 1 309 ? 115.817 139.145 108.186 1.00 13.06 284 PHE B CA 1
ATOM 6225 C C . PHE B 1 309 ? 116.554 139.345 106.864 1.00 13.94 284 PHE B C 1
ATOM 6226 O O . PHE B 1 309 ? 115.987 139.860 105.893 1.00 15.95 284 PHE B O 1
ATOM 6234 N N . VAL B 1 310 ? 117.820 138.929 106.810 1.00 13.97 285 VAL B N 1
ATOM 6235 C CA . VAL B 1 310 ? 118.631 139.106 105.610 1.00 15.59 285 VAL B CA 1
ATOM 6236 C C . VAL B 1 310 ? 118.104 138.244 104.471 1.00 17.52 285 VAL B C 1
ATOM 6237 O O . VAL B 1 310 ? 118.103 138.665 103.312 1.00 19.63 285 VAL B O 1
ATOM 6241 N N . GLU B 1 311 ? 117.660 137.023 104.774 1.00 16.88 286 GLU B N 1
ATOM 6242 C CA . GLU B 1 311 ? 117.073 136.172 103.745 1.00 18.56 286 GLU B CA 1
ATOM 6243 C C . GLU B 1 311 ? 115.812 136.807 103.172 1.00 20.22 286 GLU B C 1
ATOM 6244 O O . GLU B 1 311 ? 115.619 136.846 101.947 1.00 23.69 286 GLU B O 1
ATOM 6250 N N . ARG B 1 312 ? 114.952 137.337 104.048 1.00 18.71 287 ARG B N 1
ATOM 6251 C CA . ARG B 1 312 ? 113.752 138.018 103.571 1.00 20.09 287 ARG B CA 1
ATOM 6252 C C . ARG B 1 312 ? 114.105 139.220 102.702 1.00 18.04 287 ARG B C 1
ATOM 6253 O O . ARG B 1 312 ? 113.467 139.457 101.670 1.00 21.77 287 ARG B O 1
ATOM 6261 N N . LEU B 1 313 ? 115.117 139.991 103.105 1.00 17.96 288 LEU B N 1
ATOM 6262 C CA . LEU B 1 313 ? 115.523 141.154 102.320 1.00 18.96 288 LEU B CA 1
ATOM 6263 C C . LEU B 1 313 ? 116.085 140.742 100.963 1.00 21.43 288 LEU B C 1
ATOM 6264 O O . LEU B 1 313 ? 115.734 141.325 99.931 1.00 21.48 288 LEU B O 1
ATOM 6269 N N . LEU B 1 314 ? 116.965 139.737 100.949 1.00 19.95 289 LEU B N 1
ATOM 6270 C CA . LEU B 1 314 ? 117.585 139.288 99.709 1.00 19.87 289 LEU B CA 1
ATOM 6271 C C . LEU B 1 314 ? 116.558 138.736 98.735 1.00 22.14 289 LEU B C 1
ATOM 6272 O O . LEU B 1 314 ? 116.728 138.869 97.518 1.00 25.08 289 LEU B O 1
ATOM 6277 N N . GLU B 1 315 ? 115.493 138.110 99.245 1.00 22.90 290 GLU B N 1
ATOM 6278 C CA . GLU B 1 315 ? 114.444 137.614 98.359 1.00 23.72 290 GLU B CA 1
ATOM 6279 C C . GLU B 1 315 ? 113.861 138.723 97.489 1.00 23.99 290 GLU B C 1
ATOM 6280 O O . GLU B 1 315 ? 113.413 138.458 96.367 1.00 26.66 290 GLU B O 1
ATOM 6286 N N . ASP B 1 316 ? 113.861 139.963 97.977 1.00 24.12 291 ASP B N 1
ATOM 6287 C CA . ASP B 1 316 ? 113.281 141.082 97.248 1.00 24.68 291 ASP B CA 1
ATOM 6288 C C . ASP B 1 316 ? 114.313 142.055 96.690 1.00 23.74 291 ASP B C 1
ATOM 6289 O O . ASP B 1 316 ? 113.954 142.903 95.867 1.00 25.47 291 ASP B O 1
ATOM 6294 N N . MET B 1 317 ? 115.576 141.965 97.113 1.00 24.06 292 MET B N 1
ATOM 6295 C CA . MET B 1 317 ? 116.564 142.950 96.686 1.00 24.01 292 MET B CA 1
ATOM 6296 C C . MET B 1 317 ? 117.123 142.645 95.301 1.00 24.90 292 MET B C 1
ATOM 6297 O O . MET B 1 317 ? 117.306 143.560 94.491 1.00 27.86 292 MET B O 1
ATOM 6302 N N . VAL B 1 318 ? 117.404 141.378 95.010 1.00 24.39 293 VAL B N 1
ATOM 6303 C CA . VAL B 1 318 ? 118.007 140.968 93.746 1.00 25.62 293 VAL B CA 1
ATOM 6304 C C . VAL B 1 318 ? 116.938 140.291 92.902 1.00 26.52 293 VAL B C 1
ATOM 6305 O O . VAL B 1 318 ? 116.300 139.331 93.349 1.00 27.60 293 VAL B O 1
ATOM 6309 N N . ILE B 1 319 ? 116.747 140.788 91.683 1.00 27.80 294 ILE B N 1
ATOM 6310 C CA . ILE B 1 319 ? 115.692 140.322 90.792 1.00 29.09 294 ILE B CA 1
ATOM 6311 C C . ILE B 1 319 ? 116.318 139.898 89.471 1.00 30.45 294 ILE B C 1
ATOM 6312 O O . ILE B 1 319 ? 117.141 140.628 88.907 1.00 32.38 294 ILE B O 1
ATOM 6317 N N . VAL B 1 320 ? 115.932 138.723 88.984 1.00 31.92 295 VAL B N 1
ATOM 6318 C CA . VAL B 1 320 ? 116.309 138.245 87.659 1.00 32.38 295 VAL B CA 1
ATOM 6319 C C . VAL B 1 320 ? 115.057 138.266 86.792 1.00 34.12 295 VAL B C 1
ATOM 6320 O O . VAL B 1 320 ? 114.072 137.585 87.098 1.00 37.22 295 VAL B O 1
ATOM 6324 N N . SER B 1 321 ? 115.092 139.049 85.717 1.00 35.75 296 SER B N 1
ATOM 6325 C CA . SER B 1 321 ? 113.932 139.192 84.848 1.00 39.55 296 SER B CA 1
ATOM 6326 C C . SER B 1 321 ? 114.394 139.621 83.464 1.00 41.02 296 SER B C 1
ATOM 6327 O O . SER B 1 321 ? 115.491 140.159 83.294 1.00 41.20 296 SER B O 1
ATOM 6330 N N . ASN B 1 322 ? 113.536 139.373 82.472 1.00 44.12 297 ASN B N 1
ATOM 6331 C CA . ASN B 1 322 ? 113.854 139.774 81.104 1.00 45.99 297 ASN B CA 1
ATOM 6332 C C . ASN B 1 322 ? 113.805 141.289 80.953 1.00 46.86 297 ASN B C 1
ATOM 6333 O O . ASN B 1 322 ? 114.698 141.893 80.348 1.00 47.33 297 ASN B O 1
ATOM 6338 N N . CYS B 1 323 ? 112.770 141.918 81.498 1.00 47.43 298 CYS B N 1
ATOM 6339 C CA . CYS B 1 323 ? 112.554 143.353 81.394 1.00 49.01 298 CYS B CA 1
ATOM 6340 C C . CYS B 1 323 ? 112.672 144.000 82.770 1.00 48.01 298 CYS B C 1
ATOM 6341 O O . CYS B 1 323 ? 112.998 143.349 83.767 1.00 46.21 298 CYS B O 1
ATOM 6344 N N . TYR B 1 324 ? 112.409 145.302 82.810 1.00 48.08 299 TYR B N 1
ATOM 6345 C CA . TYR B 1 324 ? 112.439 146.037 84.065 1.00 47.81 299 TYR B CA 1
ATOM 6346 C C . TYR B 1 324 ? 111.425 145.443 85.038 1.00 47.93 299 TYR B C 1
ATOM 6347 O O . TYR B 1 324 ? 110.269 145.214 84.656 1.00 50.61 299 TYR B O 1
ATOM 6356 N N . PRO B 1 325 ? 111.813 145.165 86.282 1.00 45.74 300 PRO B N 1
ATOM 6357 C CA . PRO B 1 325 ? 110.868 144.563 87.231 1.00 45.67 300 PRO B CA 1
ATOM 6358 C C . PRO B 1 325 ? 109.682 145.479 87.492 1.00 47.81 300 PRO B C 1
ATOM 6359 O O . PRO B 1 325 ? 109.834 146.688 87.676 1.00 49.14 300 PRO B O 1
ATOM 6363 N N . GLU B 1 326 ? 108.494 144.886 87.512 1.00 48.36 301 GLU B N 1
ATOM 6364 C CA . GLU B 1 326 ? 107.252 145.606 87.740 1.00 49.26 301 GLU B CA 1
ATOM 6365 C C . GLU B 1 326 ? 106.644 145.170 89.068 1.00 47.11 301 GLU B C 1
ATOM 6366 O O . GLU B 1 326 ? 107.045 144.169 89.666 1.00 45.82 301 GLU B O 1
ATOM 6372 N N . GLY B 1 327 ? 105.662 145.943 89.527 1.00 45.54 302 GLY B N 1
ATOM 6373 C CA . GLY B 1 327 ? 104.955 145.664 90.755 1.00 43.40 302 GLY B CA 1
ATOM 6374 C C . GLY B 1 327 ? 105.479 146.404 91.968 1.00 40.05 302 GLY B C 1
ATOM 6375 O O . GLY B 1 327 ? 104.755 146.521 92.964 1.00 43.34 302 GLY B O 1
ATOM 6376 N N . PHE B 1 328 ? 106.709 146.905 91.912 1.00 37.10 303 PHE B N 1
ATOM 6377 C CA . PHE B 1 328 ? 107.263 147.667 93.015 1.00 35.17 303 PHE B CA 1
ATOM 6378 C C . PHE B 1 328 ? 106.627 149.053 93.080 1.00 35.07 303 PHE B C 1
ATOM 6379 O O . PHE B 1 328 ? 106.068 149.537 92.092 1.00 39.55 303 PHE B O 1
ATOM 6387 N N . PRO B 1 329 ? 106.688 149.710 94.240 1.00 35.06 304 PRO B N 1
ATOM 6388 C CA . PRO B 1 329 ? 106.200 151.091 94.324 1.00 33.92 304 PRO B CA 1
ATOM 6389 C C . PRO B 1 329 ? 107.006 152.013 93.422 1.00 36.43 304 PRO B C 1
ATOM 6390 O O . PRO B 1 329 ? 108.170 151.753 93.110 1.00 37.47 304 PRO B O 1
ATOM 6394 N N . GLU B 1 330 ? 106.364 153.104 92.997 1.00 37.10 305 GLU B N 1
ATOM 6395 C CA . GLU B 1 330 ? 107.004 154.036 92.075 1.00 36.99 305 GLU B CA 1
ATOM 6396 C C . GLU B 1 330 ? 108.231 154.706 92.682 1.00 35.26 305 GLU B C 1
ATOM 6397 O O . GLU B 1 330 ? 109.066 155.231 91.939 1.00 34.94 305 GLU B O 1
ATOM 6403 N N . THR B 1 331 ? 108.361 154.703 94.009 1.00 33.47 306 THR B N 1
ATOM 6404 C CA . THR B 1 331 ? 109.532 155.281 94.654 1.00 32.21 306 THR B CA 1
ATOM 6405 C C . THR B 1 331 ? 110.713 154.321 94.711 1.00 29.57 306 THR B C 1
ATOM 6406 O O . THR B 1 331 ? 111.821 154.751 95.050 1.00 30.72 306 THR B O 1
ATOM 6410 N N . ALA B 1 332 ? 110.509 153.045 94.395 1.00 29.18 307 ALA B N 1
ATOM 6411 C CA . ALA B 1 332 ? 111.609 152.091 94.389 1.00 29.05 307 ALA B CA 1
ATOM 6412 C C . ALA B 1 332 ? 112.588 152.414 93.268 1.00 29.97 307 ALA B C 1
ATOM 6413 O O . ALA B 1 332 ? 112.190 152.757 92.152 1.00 31.83 307 ALA B O 1
ATOM 6415 N N . GLU B 1 333 ? 113.877 152.301 93.571 1.00 27.72 308 GLU B N 1
ATOM 6416 C CA . GLU B 1 333 ? 114.950 152.602 92.625 1.00 28.89 308 GLU B CA 1
ATOM 6417 C C . GLU B 1 333 ? 115.677 151.299 92.300 1.00 28.73 308 GLU B C 1
ATOM 6418 O O . GLU B 1 333 ? 116.642 150.923 92.967 1.00 27.50 308 GLU B O 1
ATOM 6424 N N . ILE B 1 334 ? 115.203 150.611 91.266 1.00 30.41 309 ILE B N 1
ATOM 6425 C CA . ILE B 1 334 ? 115.790 149.356 90.812 1.00 30.51 309 ILE B CA 1
ATOM 6426 C C . ILE B 1 334 ? 116.695 149.651 89.625 1.00 31.56 309 ILE B C 1
ATOM 6427 O O . ILE B 1 334 ? 116.264 150.276 88.647 1.00 36.00 309 ILE B O 1
ATOM 6432 N N . VAL B 1 335 ? 117.948 149.209 89.707 1.00 29.90 310 VAL B N 1
ATOM 6433 C CA . VAL B 1 335 ? 118.933 149.459 88.664 1.00 30.61 310 VAL B CA 1
ATOM 6434 C C . VAL B 1 335 ? 119.519 148.134 88.197 1.00 32.47 310 VAL B C 1
ATOM 6435 O O . VAL B 1 335 ? 119.606 147.164 88.958 1.00 30.91 310 VAL B O 1
ATOM 6439 N N . GLU B 1 336 ? 119.910 148.097 86.926 1.00 31.69 311 GLU B N 1
ATOM 6440 C CA . GLU B 1 336 ? 120.507 146.899 86.355 1.00 31.91 311 GLU B CA 1
ATOM 6441 C C . GLU B 1 336 ? 121.951 146.745 86.818 1.00 31.12 311 GLU B C 1
ATOM 6442 O O . GLU B 1 336 ? 122.694 147.724 86.927 1.00 32.62 311 GLU B O 1
ATOM 6448 N N . VAL B 1 337 ? 122.346 145.510 87.089 1.00 29.07 312 VAL B N 1
ATOM 6449 C CA . VAL B 1 337 ? 123.721 145.227 87.504 1.00 31.53 312 VAL B CA 1
ATOM 6450 C C . VAL B 1 337 ? 124.629 145.299 86.279 1.00 34.77 312 VAL B C 1
ATOM 6451 O O . VAL B 1 337 ? 124.354 144.624 85.275 1.00 34.72 312 VAL B O 1
ATOM 6455 N N . PRO B 1 338 ? 125.696 146.092 86.316 1.00 34.92 313 PRO B N 1
ATOM 6456 C CA . PRO B 1 338 ? 126.594 146.199 85.158 1.00 36.64 313 PRO B CA 1
ATOM 6457 C C . PRO B 1 338 ? 127.397 144.925 84.972 1.00 38.88 313 PRO B C 1
ATOM 6458 O O . PRO B 1 338 ? 127.415 144.060 85.862 1.00 37.39 313 PRO B O 1
ATOM 6462 N N . PRO B 1 339 ? 128.068 144.763 83.826 1.00 39.72 314 PRO B N 1
ATOM 6463 C CA . PRO B 1 339 ? 128.902 143.563 83.636 1.00 39.41 314 PRO B CA 1
ATOM 6464 C C . PRO B 1 339 ? 129.999 143.414 84.675 1.00 39.04 314 PRO B C 1
ATOM 6465 O O . PRO B 1 339 ? 130.399 142.284 84.979 1.00 40.33 314 PRO B O 1
ATOM 6469 N N . SER B 1 340 ? 130.504 144.519 85.228 1.00 38.50 315 SER B N 1
ATOM 6470 C CA . SER B 1 340 ? 131.510 144.428 86.280 1.00 38.29 315 SER B CA 1
ATOM 6471 C C . SER B 1 340 ? 130.935 143.894 87.585 1.00 38.72 315 SER B C 1
ATOM 6472 O O . SER B 1 340 ? 131.702 143.487 88.464 1.00 38.74 315 SER B O 1
ATOM 6475 N N . GLY B 1 341 ? 129.611 143.891 87.733 1.00 38.48 316 GLY B N 1
ATOM 6476 C CA . GLY B 1 341 ? 128.966 143.386 88.923 1.00 36.14 316 GLY B CA 1
ATOM 6477 C C . GLY B 1 341 ? 128.852 144.377 90.060 1.00 35.40 316 GLY B C 1
ATOM 6478 O O . GLY B 1 341 ? 128.238 144.051 91.084 1.00 34.97 316 GLY B O 1
ATOM 6479 N N . VAL B 1 342 ? 129.412 145.574 89.914 1.00 36.35 317 VAL B N 1
ATOM 6480 C CA . VAL B 1 342 ? 129.419 146.579 90.969 1.00 36.44 317 VAL B CA 1
ATOM 6481 C C . VAL B 1 342 ? 128.296 147.572 90.713 1.00 35.13 317 VAL B C 1
ATOM 6482 O O . VAL B 1 342 ? 128.221 148.174 89.635 1.00 37.13 317 VAL B O 1
ATOM 6486 N N . VAL B 1 343 ? 127.428 147.747 91.704 1.00 33.41 318 VAL B N 1
ATOM 6487 C CA . VAL B 1 343 ? 126.361 148.738 91.662 1.00 33.64 318 VAL B CA 1
ATOM 6488 C C . VAL B 1 343 ? 126.674 149.809 92.695 1.00 36.43 318 VAL B C 1
ATOM 6489 O O . VAL B 1 343 ? 126.898 149.500 93.872 1.00 37.03 318 VAL B O 1
ATOM 6493 N N . SER B 1 344 ? 126.690 151.064 92.258 1.00 37.76 319 SER B N 1
ATOM 6494 C CA . SER B 1 344 ? 127.004 152.191 93.126 1.00 37.54 319 SER B CA 1
ATOM 6495 C C . SER B 1 344 ? 125.709 152.833 93.604 1.00 38.05 319 SER B C 1
ATOM 6496 O O . SER B 1 344 ? 124.905 153.301 92.790 1.00 39.09 319 SER B O 1
ATOM 6499 N N . ILE B 1 345 ? 125.510 152.851 94.916 1.00 38.55 320 ILE B N 1
ATOM 6500 C CA . ILE B 1 345 ? 124.396 153.549 95.545 1.00 38.88 320 ILE B CA 1
ATOM 6501 C C . ILE B 1 345 ? 124.997 154.758 96.248 1.00 41.58 320 ILE B C 1
ATOM 6502 O O . ILE B 1 345 ? 125.586 154.629 97.327 1.00 40.21 320 ILE B O 1
ATOM 6507 N N . GLN B 1 346 ? 124.848 155.936 95.641 1.00 43.30 321 GLN B N 1
ATOM 6508 C CA . GLN B 1 346 ? 125.527 157.140 96.109 1.00 44.82 321 GLN B CA 1
ATOM 6509 C C . GLN B 1 346 ? 127.027 156.896 96.214 1.00 45.43 321 GLN B C 1
ATOM 6510 O O . GLN B 1 346 ? 127.717 156.810 95.193 1.00 47.40 321 GLN B O 1
ATOM 6516 N N . ASP B 1 347 ? 127.545 156.777 97.438 1.00 44.28 322 ASP B N 1
ATOM 6517 C CA . ASP B 1 347 ? 128.974 156.594 97.660 1.00 45.52 322 ASP B CA 1
ATOM 6518 C C . ASP B 1 347 ? 129.310 155.253 98.308 1.00 44.77 322 ASP B C 1
ATOM 6519 O O . ASP B 1 347 ? 130.368 155.120 98.929 1.00 47.31 322 ASP B O 1
ATOM 6524 N N . THR B 1 348 ? 128.435 154.258 98.180 1.00 41.38 323 THR B N 1
ATOM 6525 C CA . THR B 1 348 ? 128.731 152.901 98.621 1.00 40.76 323 THR B CA 1
ATOM 6526 C C . THR B 1 348 ? 128.434 151.936 97.484 1.00 40.34 323 THR B C 1
ATOM 6527 O O . THR B 1 348 ? 127.463 152.116 96.743 1.00 40.68 323 THR B O 1
ATOM 6531 N N . ASP B 1 349 ? 129.277 150.918 97.346 1.00 39.13 324 ASP B N 1
ATOM 6532 C CA . ASP B 1 349 ? 129.219 149.990 96.226 1.00 37.44 324 ASP B CA 1
ATOM 6533 C C . ASP B 1 349 ? 128.751 148.619 96.693 1.00 34.94 324 ASP B C 1
ATOM 6534 O O . ASP B 1 349 ? 129.152 148.144 97.759 1.00 36.05 324 ASP B O 1
ATOM 6539 N N . VAL B 1 350 ? 127.906 147.986 95.883 1.00 32.61 325 VAL B N 1
ATOM 6540 C CA . VAL B 1 350 ? 127.401 146.645 96.148 1.00 31.12 325 VAL B CA 1
ATOM 6541 C C . VAL B 1 350 ? 127.869 145.738 95.019 1.00 30.55 325 VAL B C 1
ATOM 6542 O O . VAL B 1 350 ? 127.617 146.023 93.843 1.00 31.78 325 VAL B O 1
ATOM 6546 N N . PHE B 1 351 ? 128.543 144.650 95.377 1.00 30.24 326 PHE B N 1
ATOM 6547 C CA . PHE B 1 351 ? 129.164 143.746 94.412 1.00 30.60 326 PHE B CA 1
ATOM 6548 C C . PHE B 1 351 ? 128.249 142.534 94.253 1.00 29.36 326 PHE B C 1
ATOM 6549 O O . PHE B 1 351 ? 128.181 141.675 95.135 1.00 29.46 326 PHE B O 1
ATOM 6557 N N . VAL B 1 352 ? 127.542 142.469 93.127 1.00 28.30 327 VAL B N 1
ATOM 6558 C CA . VAL B 1 352 ? 126.530 141.447 92.877 1.00 27.75 327 VAL B CA 1
ATOM 6559 C C . VAL B 1 352 ? 127.034 140.525 91.776 1.00 28.92 327 VAL B C 1
ATOM 6560 O O . VAL B 1 352 ? 127.376 140.984 90.679 1.00 30.33 327 VAL B O 1
ATOM 6564 N N . ARG B 1 353 ? 127.076 139.225 92.065 1.00 27.29 328 ARG B N 1
ATOM 6565 C CA . ARG B 1 353 ? 127.505 138.218 91.097 1.00 27.80 328 ARG B CA 1
ATOM 6566 C C . ARG B 1 353 ? 126.564 137.025 91.199 1.00 26.66 328 ARG B C 1
ATOM 6567 O O . ARG B 1 353 ? 126.615 136.276 92.179 1.00 27.73 328 ARG B O 1
ATOM 6575 N N . ILE B 1 354 ? 125.714 136.844 90.191 1.00 28.12 329 ILE B N 1
ATOM 6576 C CA . ILE B 1 354 ? 124.734 135.764 90.156 1.00 29.46 329 ILE B CA 1
ATOM 6577 C C . ILE B 1 354 ? 125.111 134.799 89.040 1.00 29.49 329 ILE B C 1
ATOM 6578 O O . ILE B 1 354 ? 125.334 135.217 87.898 1.00 31.69 329 ILE B O 1
ATOM 6583 N N . ASP B 1 355 ? 125.180 133.515 89.371 1.00 30.21 330 ASP B N 1
ATOM 6584 C CA . ASP B 1 355 ? 125.532 132.477 88.415 1.00 32.89 330 ASP B CA 1
ATOM 6585 C C . ASP B 1 355 ? 124.293 131.947 87.696 1.00 35.07 330 ASP B C 1
ATOM 6586 O O . ASP B 1 355 ? 123.165 132.056 88.181 1.00 33.44 330 ASP B O 1
ATOM 6591 N N . ASP B 1 356 ? 124.529 131.369 86.515 1.00 36.31 331 ASP B N 1
ATOM 6592 C CA . ASP B 1 356 ? 123.514 130.633 85.757 1.00 36.20 331 ASP B CA 1
ATOM 6593 C C . ASP B 1 356 ? 122.323 131.505 85.366 1.00 35.76 331 ASP B C 1
ATOM 6594 O O . ASP B 1 356 ? 121.189 131.025 85.303 1.00 36.43 331 ASP B O 1
ATOM 6599 N N . VAL B 1 357 ? 122.559 132.782 85.102 1.00 34.98 332 VAL B N 1
ATOM 6600 C CA . VAL B 1 357 ? 121.485 133.632 84.575 1.00 35.97 332 VAL B CA 1
ATOM 6601 C C . VAL B 1 357 ? 121.239 133.271 83.114 1.00 38.72 332 VAL B C 1
ATOM 6602 O O . VAL B 1 357 ? 122.194 133.250 82.317 1.00 41.06 332 VAL B O 1
ATOM 6606 N N . PRO B 1 358 ? 120.004 132.961 82.719 1.00 40.08 333 PRO B N 1
ATOM 6607 C CA . PRO B 1 358 ? 119.738 132.626 81.314 1.00 41.76 333 PRO B CA 1
ATOM 6608 C C . PRO B 1 358 ? 120.126 133.760 80.375 1.00 43.68 333 PRO B C 1
ATOM 6609 O O . PRO B 1 358 ? 120.349 134.901 80.786 1.00 43.54 333 PRO B O 1
ATOM 6613 N N . VAL B 1 359 ? 120.198 133.422 79.085 1.00 46.14 334 VAL B N 1
ATOM 6614 C CA . VAL B 1 359 ? 120.763 134.334 78.092 1.00 47.04 334 VAL B CA 1
ATOM 6615 C C . VAL B 1 359 ? 119.955 135.625 78.008 1.00 47.58 334 VAL B C 1
ATOM 6616 O O . VAL B 1 359 ? 120.520 136.724 77.949 1.00 49.67 334 VAL B O 1
ATOM 6620 N N . GLY B 1 360 ? 118.625 135.519 78.000 1.00 46.00 335 GLY B N 1
ATOM 6621 C CA . GLY B 1 360 ? 117.800 136.703 77.829 1.00 45.18 335 GLY B CA 1
ATOM 6622 C C . GLY B 1 360 ? 117.627 137.541 79.078 1.00 46.43 335 GLY B C 1
ATOM 6623 O O . GLY B 1 360 ? 117.350 138.741 78.983 1.00 48.15 335 GLY B O 1
ATOM 6624 N N . MET B 1 361 ? 117.791 136.941 80.252 1.00 45.03 336 MET B N 1
ATOM 6625 C CA . MET B 1 361 ? 117.498 137.613 81.509 1.00 42.07 336 MET B CA 1
ATOM 6626 C C . MET B 1 361 ? 118.619 138.571 81.908 1.00 39.61 336 MET B C 1
ATOM 6627 O O . MET B 1 361 ? 119.753 138.487 81.429 1.00 40.34 336 MET B O 1
ATOM 6632 N N . ARG B 1 362 ? 118.280 139.491 82.811 1.00 39.31 337 ARG B N 1
ATOM 6633 C CA . ARG B 1 362 ? 119.227 140.436 83.383 1.00 36.70 337 ARG B CA 1
ATOM 6634 C C . ARG B 1 362 ? 119.043 140.480 84.894 1.00 34.45 337 ARG B C 1
ATOM 6635 O O . ARG B 1 362 ? 117.972 140.155 85.414 1.00 35.90 337 ARG B O 1
ATOM 6643 N N . VAL B 1 363 ? 120.097 140.888 85.595 1.00 32.67 338 VAL B N 1
ATOM 6644 C CA . VAL B 1 363 ? 120.099 140.964 87.052 1.00 30.10 338 VAL B CA 1
ATOM 6645 C C . VAL B 1 363 ? 119.849 142.406 87.468 1.00 30.44 338 VAL B C 1
ATOM 6646 O O . VAL B 1 363 ? 120.475 143.332 86.938 1.00 30.66 338 VAL B O 1
ATOM 6650 N N . PHE B 1 364 ? 118.934 142.598 88.416 1.00 30.54 339 PHE B N 1
ATOM 6651 C CA . PHE B 1 364 ? 118.586 143.913 88.930 1.00 28.52 339 PHE B CA 1
ATOM 6652 C C . PHE B 1 364 ? 118.794 143.952 90.438 1.00 27.42 339 PHE B C 1
ATOM 6653 O O . PHE B 1 364 ? 118.699 142.927 91.120 1.00 27.22 339 PHE B O 1
ATOM 6661 N N . LEU B 1 365 ? 119.075 145.145 90.954 1.00 27.43 340 LEU B N 1
ATOM 6662 C CA . LEU B 1 365 ? 119.294 145.356 92.379 1.00 26.91 340 LEU B CA 1
ATOM 6663 C C . LEU B 1 365 ? 118.371 146.454 92.885 1.00 26.45 340 LEU B C 1
ATOM 6664 O O . LEU B 1 365 ? 118.304 147.537 92.295 1.00 26.76 340 LEU B O 1
ATOM 6669 N N . HIS B 1 366 ? 117.660 146.169 93.974 1.00 25.33 341 HIS B N 1
ATOM 6670 C CA . HIS B 1 366 ? 116.834 147.164 94.646 1.00 24.68 341 HIS B CA 1
ATOM 6671 C C . HIS B 1 366 ? 117.722 148.006 95.555 1.00 22.77 341 HIS B C 1
ATOM 6672 O O . HIS B 1 366 ? 118.300 147.487 96.516 1.00 25.89 341 HIS B O 1
ATOM 6679 N N . THR B 1 367 ? 117.838 149.298 95.255 1.00 22.51 342 THR B N 1
ATOM 6680 C CA . THR B 1 367 ? 118.795 150.148 95.952 1.00 22.30 342 THR B CA 1
ATOM 6681 C C . THR B 1 367 ? 118.201 150.917 97.128 1.00 20.85 342 THR B C 1
ATOM 6682 O O . THR B 1 367 ? 118.959 151.539 97.878 1.00 22.76 342 THR B O 1
ATOM 6686 N N . ASN B 1 368 ? 116.882 150.908 97.306 1.00 20.87 343 ASN B N 1
ATOM 6687 C CA . ASN B 1 368 ? 116.244 151.607 98.424 1.00 20.15 343 ASN B CA 1
ATOM 6688 C C . ASN B 1 368 ? 115.107 150.767 99.005 1.00 18.16 343 ASN B C 1
ATOM 6689 O O . ASN B 1 368 ? 113.994 151.250 99.216 1.00 19.24 343 ASN B O 1
ATOM 6694 N N . ILE B 1 369 ? 115.379 149.484 99.265 1.00 19.11 344 ILE B N 1
ATOM 6695 C CA . ILE B 1 369 ? 114.316 148.557 99.656 1.00 20.05 344 ILE B CA 1
ATOM 6696 C C . ILE B 1 369 ? 113.632 149.013 100.943 1.00 18.97 344 ILE B C 1
ATOM 6697 O O . ILE B 1 369 ? 112.412 148.875 101.093 1.00 20.25 344 ILE B O 1
ATOM 6702 N N . LEU B 1 370 ? 114.395 149.565 101.886 1.00 19.00 345 LEU B N 1
ATOM 6703 C CA . LEU B 1 370 ? 113.835 150.137 103.108 1.00 18.55 345 LEU B CA 1
ATOM 6704 C C . LEU B 1 370 ? 114.625 151.388 103.454 1.00 18.03 345 LEU B C 1
ATOM 6705 O O . LEU B 1 370 ? 115.844 151.320 103.629 1.00 19.41 345 LEU B O 1
ATOM 6710 N N . VAL B 1 371 ? 113.936 152.522 103.561 1.00 19.93 346 VAL B N 1
ATOM 6711 C CA . VAL B 1 371 ? 114.586 153.800 103.817 1.00 20.76 346 VAL B CA 1
ATOM 6712 C C . VAL B 1 371 ? 113.878 154.511 104.961 1.00 20.20 346 VAL B C 1
ATOM 6713 O O . VAL B 1 371 ? 112.676 154.336 105.180 1.00 23.29 346 VAL B O 1
ATOM 6717 N N . PHE B 1 372 ? 114.638 155.322 105.694 1.00 20.09 347 PHE B N 1
ATOM 6718 C CA . PHE B 1 372 ? 114.095 156.093 106.803 1.00 22.30 347 PHE B CA 1
ATOM 6719 C C . PHE B 1 372 ? 114.903 157.366 106.996 1.00 22.53 347 PHE B C 1
ATOM 6720 O O . PHE B 1 372 ? 116.136 157.340 106.966 1.00 23.69 347 PHE B O 1
ATOM 6728 N N . ALA B 1 373 ? 114.195 158.472 107.210 1.00 22.34 348 ALA B N 1
ATOM 6729 C CA . ALA B 1 373 ? 114.807 159.742 107.574 1.00 28.11 348 ALA B CA 1
ATOM 6730 C C . ALA B 1 373 ? 113.724 160.652 108.129 1.00 28.72 348 ALA B C 1
ATOM 6731 O O . ALA B 1 373 ? 112.552 160.538 107.761 1.00 29.11 348 ALA B O 1
ATOM 6733 N N . THR B 1 374 ? 114.126 161.554 109.022 1.00 32.13 349 THR B N 1
ATOM 6734 C CA . THR B 1 374 ? 113.186 162.497 109.611 1.00 34.42 349 THR B CA 1
ATOM 6735 C C . THR B 1 374 ? 113.172 163.846 108.907 1.00 37.91 349 THR B C 1
ATOM 6736 O O . THR B 1 374 ? 112.180 164.575 109.019 1.00 39.87 349 THR B O 1
ATOM 6740 N N . ARG B 1 375 ? 114.239 164.197 108.192 1.00 39.34 350 ARG B N 1
ATOM 6741 C CA . ARG B 1 375 ? 114.301 165.443 107.445 1.00 43.22 350 ARG B CA 1
ATOM 6742 C C . ARG B 1 375 ? 114.790 165.172 106.031 1.00 45.38 350 ARG B C 1
ATOM 6743 O O . ARG B 1 375 ? 115.581 164.257 105.793 1.00 45.65 350 ARG B O 1
ATOM 6751 N N . LYS B 1 376 ? 114.308 165.982 105.093 1.00 48.49 351 LYS B N 1
ATOM 6752 C CA . LYS B 1 376 ? 114.769 165.891 103.717 1.00 50.13 351 LYS B CA 1
ATOM 6753 C C . LYS B 1 376 ? 116.197 166.411 103.597 1.00 52.84 351 LYS B C 1
ATOM 6754 O O . LYS B 1 376 ? 116.663 167.209 104.415 1.00 53.31 351 LYS B O 1
ATOM 6760 N N . ASN B 1 377 ? 116.897 165.931 102.569 1.00 54.44 352 ASN B N 1
ATOM 6761 C CA . ASN B 1 377 ? 118.275 166.276 102.230 1.00 55.56 352 ASN B CA 1
ATOM 6762 C C . ASN B 1 377 ? 119.278 165.822 103.283 1.00 54.86 352 ASN B C 1
ATOM 6763 O O . ASN B 1 377 ? 120.477 166.074 103.122 1.00 56.28 352 ASN B O 1
ATOM 6768 N N . SER B 1 378 ? 118.836 165.159 104.348 1.00 52.83 353 SER B N 1
ATOM 6769 C CA . SER B 1 378 ? 119.743 164.654 105.364 1.00 49.61 353 SER B CA 1
ATOM 6770 C C . SER B 1 378 ? 120.243 163.266 104.972 1.00 44.92 353 SER B C 1
ATOM 6771 O O . SER B 1 378 ? 119.924 162.737 103.904 1.00 46.00 353 SER B O 1
ATOM 6774 N N . VAL B 1 379 ? 121.047 162.663 105.849 1.00 41.42 354 VAL B N 1
ATOM 6775 C CA . VAL B 1 379 ? 121.493 161.296 105.622 1.00 38.34 354 VAL B CA 1
ATOM 6776 C C . VAL B 1 379 ? 120.307 160.350 105.760 1.00 36.39 354 VAL B C 1
ATOM 6777 O O . VAL B 1 379 ? 119.403 160.565 106.580 1.00 35.83 354 VAL B O 1
ATOM 6781 N N . VAL B 1 380 ? 120.282 159.317 104.924 1.00 32.86 355 VAL B N 1
ATOM 6782 C CA . VAL B 1 380 ? 119.157 158.395 104.833 1.00 29.09 355 VAL B CA 1
ATOM 6783 C C . VAL B 1 380 ? 119.607 157.029 105.324 1.00 26.16 355 VAL B C 1
ATOM 6784 O O . VAL B 1 380 ? 120.674 156.540 104.932 1.00 28.59 355 VAL B O 1
ATOM 6788 N N . TYR B 1 381 ? 118.800 156.418 106.185 1.00 23.79 356 TYR B N 1
ATOM 6789 C CA . TYR B 1 381 ? 119.030 155.044 106.614 1.00 22.43 356 TYR B CA 1
ATOM 6790 C C . TYR B 1 381 ? 118.492 154.114 105.535 1.00 21.57 356 TYR B C 1
ATOM 6791 O O . TYR B 1 381 ? 117.278 154.021 105.340 1.00 22.88 356 TYR B O 1
ATOM 6800 N N . ASN B 1 382 ? 119.387 153.429 104.831 1.00 19.87 357 ASN B N 1
ATOM 6801 C CA . ASN B 1 382 ? 119.024 152.615 103.678 1.00 19.66 357 ASN B CA 1
ATOM 6802 C C . ASN B 1 382 ? 119.488 151.187 103.921 1.00 19.26 357 ASN B C 1
ATOM 6803 O O . ASN B 1 382 ? 120.692 150.933 104.029 1.00 21.95 357 ASN B O 1
ATOM 6808 N N . MET B 1 383 ? 118.531 150.259 104.000 1.00 18.68 358 MET B N 1
ATOM 6809 C CA . MET B 1 383 ? 118.872 148.862 104.243 1.00 19.45 358 MET B CA 1
ATOM 6810 C C . MET B 1 383 ? 119.668 148.264 103.090 1.00 19.97 358 MET B C 1
ATOM 6811 O O . MET B 1 383 ? 120.491 147.369 103.308 1.00 21.16 358 MET B O 1
ATOM 6816 N N . SER B 1 384 ? 119.439 148.739 101.863 1.00 19.11 359 SER B N 1
ATOM 6817 C CA . SER B 1 384 ? 120.194 148.230 100.722 1.00 21.34 359 SER B CA 1
ATOM 6818 C C . SER B 1 384 ? 121.671 148.581 100.823 1.00 20.91 359 SER B C 1
ATOM 6819 O O . SER B 1 384 ? 122.525 147.806 100.379 1.00 22.85 359 SER B O 1
ATOM 6822 N N . LYS B 1 385 ? 121.993 149.739 101.404 1.00 21.18 360 LYS B N 1
ATOM 6823 C CA . LYS B 1 385 ? 123.383 150.144 101.577 1.00 23.22 360 LYS B CA 1
ATOM 6824 C C . LYS B 1 385 ? 124.119 149.308 102.614 1.00 23.19 360 LYS B C 1
ATOM 6825 O O . LYS B 1 385 ? 125.345 149.415 102.710 1.00 26.19 360 LYS B O 1
ATOM 6831 N N . LYS B 1 386 ? 123.407 148.489 103.390 1.00 20.36 361 LYS B N 1
ATOM 6832 C CA . LYS B 1 386 ? 124.051 147.625 104.370 1.00 20.28 361 LYS B CA 1
ATOM 6833 C C . LYS B 1 386 ? 124.793 146.461 103.730 1.00 20.20 361 LYS B C 1
ATOM 6834 O O . LYS B 1 386 ? 125.556 145.783 104.423 1.00 22.02 361 LYS B O 1
ATOM 6840 N N . PHE B 1 387 ? 124.597 146.220 102.438 1.00 20.83 362 PHE B N 1
ATOM 6841 C CA . PHE B 1 387 ? 125.174 145.073 101.752 1.00 21.53 362 PHE B CA 1
ATOM 6842 C C . PHE B 1 387 ? 126.394 145.510 100.954 1.00 21.81 362 PHE B C 1
ATOM 6843 O O . PHE B 1 387 ? 126.344 146.513 100.235 1.00 24.97 362 PHE B O 1
ATOM 6851 N N . SER B 1 388 ? 127.486 144.761 101.088 1.00 22.33 363 SER B N 1
ATOM 6852 C CA . SER B 1 388 ? 128.701 145.019 100.324 1.00 23.59 363 SER B CA 1
ATOM 6853 C C . SER B 1 388 ? 128.902 144.035 99.180 1.00 25.69 363 SER B C 1
ATOM 6854 O O . SER B 1 388 ? 129.371 144.428 98.109 1.00 29.79 363 SER B O 1
ATOM 6857 N N . ALA B 1 389 ? 128.555 142.764 99.377 1.00 25.16 364 ALA B N 1
ATOM 6858 C CA . ALA B 1 389 ? 128.695 141.753 98.340 1.00 25.87 364 ALA B CA 1
ATOM 6859 C C . ALA B 1 389 ? 127.555 140.751 98.445 1.00 26.26 364 ALA B C 1
ATOM 6860 O O . ALA B 1 389 ? 127.205 140.310 99.543 1.00 28.91 364 ALA B O 1
ATOM 6862 N N . ILE B 1 390 ? 126.978 140.401 97.298 1.00 27.00 365 ILE B N 1
ATOM 6863 C CA . ILE B 1 390 ? 125.931 139.390 97.207 1.00 26.95 365 ILE B CA 1
ATOM 6864 C C . ILE B 1 390 ? 126.300 138.425 96.090 1.00 28.62 365 ILE B C 1
ATOM 6865 O O . ILE B 1 390 ? 126.583 138.853 94.965 1.00 28.51 365 ILE B O 1
ATOM 6870 N N . THR B 1 391 ? 126.301 137.130 96.398 1.00 28.96 366 THR B N 1
ATOM 6871 C CA . THR B 1 391 ? 126.583 136.095 95.414 1.00 28.78 366 THR B CA 1
ATOM 6872 C C . THR B 1 391 ? 125.536 134.996 95.510 1.00 29.50 366 THR B C 1
ATOM 6873 O O . THR B 1 391 ? 124.997 134.720 96.585 1.00 31.28 366 THR B O 1
ATOM 6877 N N . GLY B 1 392 ? 125.256 134.370 94.374 1.00 30.13 367 GLY B N 1
ATOM 6878 C CA . GLY B 1 392 ? 124.284 133.294 94.342 1.00 29.28 367 GLY B CA 1
ATOM 6879 C C . GLY B 1 392 ? 124.210 132.683 92.962 1.00 29.15 367 GLY B C 1
ATOM 6880 O O . GLY B 1 392 ? 124.919 133.087 92.037 1.00 30.51 367 GLY B O 1
ATOM 6881 N N . ALA B 1 393 ? 123.334 131.690 92.839 1.00 30.03 368 ALA B N 1
ATOM 6882 C CA . ALA B 1 393 ? 123.096 130.997 91.581 1.00 31.65 368 ALA B CA 1
ATOM 6883 C C . ALA B 1 393 ? 121.602 130.984 91.302 1.00 30.88 368 ALA B C 1
ATOM 6884 O O . ALA B 1 393 ? 120.805 130.674 92.193 1.00 31.92 368 ALA B O 1
ATOM 6886 N N . TYR B 1 394 ? 121.227 131.323 90.073 1.00 31.08 369 TYR B N 1
ATOM 6887 C CA . TYR B 1 394 ? 119.825 131.335 89.687 1.00 31.50 369 TYR B CA 1
ATOM 6888 C C . TYR B 1 394 ? 119.366 129.930 89.323 1.00 33.39 369 TYR B C 1
ATOM 6889 O O . TYR B 1 394 ? 120.067 129.193 88.625 1.00 34.46 369 TYR B O 1
ATOM 6898 N N . SER B 1 395 ? 118.181 129.563 89.798 1.00 34.50 370 SER B N 1
ATOM 6899 C CA . SER B 1 395 ? 117.629 128.228 89.606 1.00 33.27 370 SER B CA 1
ATOM 6900 C C . SER B 1 395 ? 116.503 128.294 88.584 1.00 35.47 370 SER B C 1
ATOM 6901 O O . SER B 1 395 ? 115.507 128.993 88.796 1.00 36.49 370 SER B O 1
ATOM 6904 N N . ARG B 1 396 ? 116.663 127.563 87.479 1.00 37.69 371 ARG B N 1
ATOM 6905 C CA . ARG B 1 396 ? 115.623 127.526 86.455 1.00 37.58 371 ARG B CA 1
ATOM 6906 C C . ARG B 1 396 ? 114.391 126.770 86.939 1.00 37.49 371 ARG B C 1
ATOM 6907 O O . ARG B 1 396 ? 113.260 127.132 86.595 1.00 38.95 371 ARG B O 1
ATOM 6915 N N . ALA B 1 397 ? 114.592 125.713 87.730 1.00 37.40 372 ALA B N 1
ATOM 6916 C CA . ALA B 1 397 ? 113.472 124.880 88.159 1.00 36.31 372 ALA B CA 1
ATOM 6917 C C . ALA B 1 397 ? 112.510 125.650 89.055 1.00 38.97 372 ALA B C 1
ATOM 6918 O O . ALA B 1 397 ? 111.289 125.499 88.939 1.00 41.37 372 ALA B O 1
ATOM 6920 N N . THR B 1 398 ? 113.038 126.475 89.956 1.00 37.33 373 THR B N 1
ATOM 6921 C CA . THR B 1 398 ? 112.218 127.219 90.901 1.00 37.64 373 THR B CA 1
ATOM 6922 C C . THR B 1 398 ? 112.062 128.688 90.531 1.00 38.12 373 THR B C 1
ATOM 6923 O O . THR B 1 398 ? 111.317 129.404 91.207 1.00 40.52 373 THR B O 1
ATOM 6927 N N . SER B 1 399 ? 112.739 129.147 89.477 1.00 38.45 374 SER B N 1
ATOM 6928 C CA . SER B 1 399 ? 112.667 130.540 89.030 1.00 38.34 374 SER B CA 1
ATOM 6929 C C . SER B 1 399 ? 113.012 131.507 90.161 1.00 38.57 374 SER B C 1
ATOM 6930 O O . SER B 1 399 ? 112.362 132.537 90.350 1.00 41.81 374 SER B O 1
ATOM 6933 N N . ARG B 1 400 ? 114.050 131.170 90.924 1.00 37.18 375 ARG B N 1
ATOM 6934 C CA . ARG B 1 400 ? 114.488 132.002 92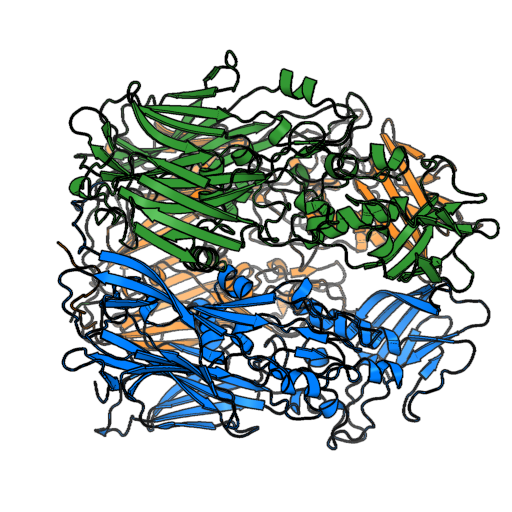.034 1.00 36.37 375 ARG B CA 1
ATOM 6935 C C . ARG B 1 400 ? 115.994 131.852 92.198 1.00 36.13 375 ARG B C 1
ATOM 6936 O O . ARG B 1 400 ? 116.629 131.005 91.564 1.00 37.25 375 ARG B O 1
ATOM 6944 N N . ILE B 1 401 ? 116.563 132.690 93.060 1.00 33.81 376 ILE B N 1
ATOM 6945 C CA . ILE B 1 401 ? 118.002 132.733 93.292 1.00 31.48 376 ILE B CA 1
ATOM 6946 C C . ILE B 1 401 ? 118.325 131.968 94.566 1.00 32.15 376 ILE B C 1
ATOM 6947 O O . ILE B 1 401 ? 117.698 132.190 95.610 1.00 33.57 376 ILE B O 1
ATOM 6952 N N . ARG B 1 402 ? 119.302 131.068 94.484 1.00 32.18 377 ARG B N 1
ATOM 6953 C CA . ARG B 1 402 ? 119.864 130.415 95.664 1.00 33.75 377 ARG B CA 1
ATOM 6954 C C . ARG B 1 402 ? 121.084 131.218 96.093 1.00 32.51 377 ARG B C 1
ATOM 6955 O O . ARG B 1 402 ? 122.165 131.083 95.516 1.00 33.33 377 ARG B O 1
ATOM 6963 N N . PHE B 1 403 ? 120.915 132.061 97.107 1.00 29.78 378 PHE B N 1
ATOM 6964 C CA . PHE B 1 403 ? 122.006 132.902 97.577 1.00 30.69 378 PHE B CA 1
ATOM 6965 C C . PHE B 1 403 ? 123.007 132.067 98.363 1.00 30.77 378 PHE B C 1
ATOM 6966 O O . PHE B 1 403 ? 122.628 131.298 99.252 1.00 35.27 378 PHE B O 1
ATOM 6974 N N . THR B 1 404 ? 124.289 132.217 98.032 1.00 31.52 379 THR B N 1
ATOM 6975 C CA . THR B 1 404 ? 125.353 131.455 98.671 1.00 33.79 379 THR B CA 1
ATOM 6976 C C . THR B 1 404 ? 126.173 132.263 99.664 1.00 33.77 379 THR B C 1
ATOM 6977 O O . THR B 1 404 ? 126.620 131.707 100.668 1.00 36.80 379 THR B O 1
ATOM 6981 N N . THR B 1 405 ? 126.382 133.552 99.409 1.00 32.26 380 THR B N 1
ATOM 6982 C CA . THR B 1 405 ? 127.154 134.397 100.310 1.00 33.24 380 THR B CA 1
ATOM 6983 C C . THR B 1 405 ? 126.637 135.823 100.209 1.00 31.70 380 THR B C 1
ATOM 6984 O O . THR B 1 405 ? 126.425 136.330 99.105 1.00 31.61 380 THR B O 1
ATOM 6988 N N . ALA B 1 406 ? 126.427 136.457 101.360 1.00 29.15 381 ALA B N 1
ATOM 6989 C CA . ALA B 1 406 ? 126.041 137.861 101.416 1.00 26.43 381 ALA B CA 1
ATOM 6990 C C . ALA B 1 406 ? 126.826 138.528 102.533 1.00 24.97 381 ALA B C 1
ATOM 6991 O O . ALA B 1 406 ? 126.673 138.163 103.703 1.00 26.60 381 ALA B O 1
ATOM 6993 N N . ILE B 1 407 ? 127.662 139.495 102.175 1.00 24.71 382 ILE B N 1
ATOM 6994 C CA . ILE B 1 407 ? 128.441 140.261 103.139 1.00 22.85 382 ILE B CA 1
ATOM 6995 C C . ILE B 1 407 ? 127.683 141.547 103.427 1.00 21.92 382 ILE B C 1
ATOM 6996 O O . ILE B 1 407 ? 127.400 142.329 102.511 1.00 23.11 382 ILE B O 1
ATOM 7001 N N . HIS B 1 408 ? 127.359 141.772 104.697 1.00 19.98 383 HIS B N 1
ATOM 7002 C CA . HIS B 1 408 ? 126.440 142.837 105.062 1.00 19.61 383 HIS B CA 1
ATOM 7003 C C . HIS B 1 408 ? 126.750 143.327 106.468 1.00 18.86 383 HIS B C 1
ATOM 7004 O O . HIS B 1 408 ? 127.461 142.674 107.235 1.00 20.42 383 HIS B O 1
ATOM 7011 N N . SER B 1 409 ? 126.194 144.493 106.796 1.00 18.28 384 SER B N 1
ATOM 7012 C CA . SER B 1 409 ? 126.311 145.080 108.124 1.00 19.26 384 SER B CA 1
ATOM 7013 C C . SER B 1 409 ? 124.966 145.152 108.843 1.00 17.86 384 SER B C 1
ATOM 7014 O O . SER B 1 409 ? 124.800 145.962 109.759 1.00 20.96 384 SER B O 1
ATOM 7017 N N . VAL B 1 410 ? 124.002 144.323 108.441 1.00 18.26 385 VAL B N 1
ATOM 7018 C CA . VAL B 1 410 ? 122.702 144.303 109.099 1.00 17.68 385 VAL B CA 1
ATOM 7019 C C . VAL B 1 410 ? 122.856 143.728 110.500 1.00 15.63 385 VAL B C 1
ATOM 7020 O O . VAL B 1 410 ? 123.501 142.690 110.694 1.00 18.04 385 VAL B O 1
ATOM 7024 N N . ASN B 1 411 ? 122.269 144.400 111.482 1.00 17.48 386 ASN B N 1
ATOM 7025 C CA . ASN B 1 411 ? 122.376 144.008 112.882 1.00 15.16 386 ASN B CA 1
ATOM 7026 C C . ASN B 1 411 ? 120.997 143.659 113.437 1.00 14.59 386 ASN B C 1
ATOM 7027 O O . ASN B 1 411 ? 119.983 143.716 112.737 1.00 14.49 386 ASN B O 1
ATOM 7032 N N . ILE B 1 412 ? 120.976 143.294 114.721 1.00 14.44 387 ILE B N 1
ATOM 7033 C CA . ILE B 1 412 ? 119.738 142.868 115.368 1.00 14.09 387 ILE B CA 1
ATOM 7034 C C . ILE B 1 412 ? 118.742 144.021 115.439 1.00 14.28 387 ILE B C 1
ATOM 7035 O O . ILE B 1 412 ? 117.525 143.822 115.311 1.00 15.34 387 ILE B O 1
ATOM 7040 N N . GLY B 1 413 ? 119.239 145.245 115.633 1.00 14.14 388 GLY B N 1
ATOM 7041 C CA . GLY B 1 413 ? 118.352 146.395 115.678 1.00 13.48 388 GLY B CA 1
ATOM 7042 C C . GLY B 1 413 ? 117.591 146.595 114.382 1.00 15.08 388 GLY B C 1
ATOM 7043 O O . GLY B 1 413 ? 116.396 146.900 114.394 1.00 16.47 388 GLY B O 1
ATOM 7044 N N . ASP B 1 414 ? 118.272 146.420 113.245 1.00 14.80 389 ASP B N 1
ATOM 7045 C CA . ASP B 1 414 ? 117.599 146.511 111.953 1.00 14.71 389 ASP B CA 1
ATOM 7046 C C . ASP B 1 414 ? 116.525 145.441 111.815 1.00 14.00 389 ASP B C 1
ATOM 7047 O O . ASP B 1 414 ? 115.420 145.716 111.336 1.00 15.93 389 ASP B O 1
ATOM 7052 N N . ALA B 1 415 ? 116.834 144.211 112.230 1.00 14.01 390 ALA B N 1
ATOM 7053 C CA . ALA B 1 415 ? 115.863 143.129 112.153 1.00 13.39 390 ALA B CA 1
ATOM 7054 C C . ALA B 1 415 ? 114.708 143.318 113.125 1.00 13.70 390 ALA B C 1
ATOM 7055 O O . ALA B 1 415 ? 113.674 142.659 112.974 1.00 16.14 390 ALA B O 1
ATOM 7057 N N . SER B 1 416 ? 114.858 144.193 114.116 1.00 13.93 391 SER B N 1
ATOM 7058 C CA . SER B 1 416 ? 113.825 144.399 115.121 1.00 13.23 391 SER B CA 1
ATOM 7059 C C . SER B 1 416 ? 112.938 145.609 114.852 1.00 13.21 391 SER B C 1
ATOM 7060 O O . SER B 1 416 ? 112.045 145.890 115.656 1.00 14.87 391 SER B O 1
ATOM 7063 N N . VAL B 1 417 ? 113.152 146.329 113.755 1.00 13.40 392 VAL B N 1
ATOM 7064 C CA . VAL B 1 417 ? 112.344 147.509 113.452 1.00 12.76 392 VAL B CA 1
ATOM 7065 C C . VAL B 1 417 ? 111.003 147.068 112.878 1.00 12.85 392 VAL B C 1
ATOM 7066 O O . VAL B 1 417 ? 110.966 146.375 111.851 1.00 14.46 392 VAL B O 1
ATOM 7070 N N . PRO B 1 418 ? 109.886 147.443 113.497 1.00 13.40 393 PRO B N 1
ATOM 7071 C CA . PRO B 1 418 ? 108.579 147.065 112.952 1.00 14.88 393 PRO B CA 1
ATOM 7072 C C . PRO B 1 418 ? 108.293 147.777 111.640 1.00 15.51 393 PRO B C 1
ATOM 7073 O O . PRO B 1 418 ? 108.833 148.848 111.355 1.00 18.48 393 PRO B O 1
ATOM 7077 N N . VAL B 1 419 ? 107.429 147.156 110.834 1.00 14.62 394 VAL B N 1
ATOM 7078 C CA . VAL B 1 419 ? 107.038 147.748 109.556 1.00 16.36 394 VAL B CA 1
ATOM 7079 C C . VAL B 1 419 ? 106.362 149.096 109.776 1.00 19.18 394 VAL B C 1
ATOM 7080 O O . VAL B 1 419 ? 106.547 150.034 108.992 1.00 21.93 394 VAL B O 1
ATOM 7084 N N . GLY B 1 420 ? 105.571 149.214 110.846 1.00 18.78 395 GLY B N 1
ATOM 7085 C CA . GLY B 1 420 ? 104.909 150.475 111.133 1.00 20.27 395 GLY B CA 1
ATOM 7086 C C . GLY B 1 420 ? 105.871 151.616 111.391 1.00 21.30 395 GLY B C 1
ATOM 7087 O O . GLY B 1 420 ? 105.573 152.767 111.066 1.00 25.08 395 GLY B O 1
ATOM 7088 N N . VAL B 1 421 ? 107.029 151.320 111.983 1.00 21.12 396 VAL B N 1
ATOM 7089 C CA . VAL B 1 421 ? 108.042 152.353 112.179 1.00 20.35 396 VAL B CA 1
ATOM 7090 C C . VAL B 1 421 ? 108.659 152.752 110.844 1.00 21.17 396 VAL B C 1
ATOM 7091 O O . VAL B 1 421 ? 108.937 153.932 110.600 1.00 24.09 396 VAL B O 1
ATOM 7095 N N . TRP B 1 422 ? 108.882 151.778 109.957 1.00 18.79 397 TRP B N 1
ATOM 7096 C CA . TRP B 1 422 ? 109.381 152.094 108.622 1.00 19.17 397 TRP B CA 1
ATOM 7097 C C . TRP B 1 422 ? 108.404 152.989 107.868 1.00 21.95 397 TRP B C 1
ATOM 7098 O O . TRP B 1 422 ? 108.818 153.898 107.139 1.00 23.47 397 TRP B O 1
ATOM 7109 N N . THR B 1 423 ? 107.103 152.751 108.035 1.00 22.46 398 THR B N 1
ATOM 7110 C CA . THR B 1 423 ? 106.069 153.470 107.304 1.00 24.31 398 THR B CA 1
ATOM 7111 C C . THR B 1 423 ? 105.354 154.510 108.162 1.00 24.23 398 THR B C 1
ATOM 7112 O O . THR B 1 423 ? 104.244 154.928 107.818 1.00 27.89 398 THR B O 1
ATOM 7116 N N . CYS B 1 424 ? 105.962 154.935 109.265 1.00 24.74 399 CYS B N 1
ATOM 7117 C CA . CYS B 1 424 ? 105.328 155.908 110.140 1.00 27.51 399 CYS B CA 1
ATOM 7118 C C . CYS B 1 424 ? 105.354 157.300 109.514 1.00 30.53 399 CYS B C 1
ATOM 7119 O O . CYS B 1 424 ? 106.098 157.575 108.569 1.00 30.20 399 CYS B O 1
ATOM 7122 N N . GLN B 1 425 ? 104.517 158.185 110.061 1.00 33.82 400 GLN B N 1
ATOM 7123 C CA . GLN B 1 425 ? 104.429 159.549 109.550 1.00 34.75 400 GLN B CA 1
ATOM 7124 C C . GLN B 1 425 ? 105.721 160.330 109.748 1.00 34.00 400 GLN B C 1
ATOM 7125 O O . GLN B 1 425 ? 105.951 161.313 109.036 1.00 37.49 400 GLN B O 1
ATOM 7131 N N . ARG B 1 426 ? 106.566 159.920 110.698 1.00 33.66 401 ARG B N 1
ATOM 7132 C CA . ARG B 1 426 ? 107.841 160.603 110.898 1.00 33.14 401 ARG B CA 1
ATOM 7133 C C . ARG B 1 426 ? 108.754 160.435 109.690 1.00 32.13 401 ARG B C 1
ATOM 7134 O O . ARG B 1 426 ? 109.559 161.322 109.384 1.00 33.81 401 ARG B O 1
ATOM 7142 N N . ASN B 1 427 ? 108.652 159.301 108.999 1.00 31.92 402 ASN B N 1
ATOM 7143 C CA . ASN B 1 427 ? 109.455 159.080 107.803 1.00 29.84 402 ASN B CA 1
ATOM 7144 C C . ASN B 1 427 ? 109.064 160.067 106.712 1.00 31.23 402 ASN B C 1
ATOM 7145 O O . ASN B 1 427 ? 107.890 160.174 106.347 1.00 33.06 402 ASN B O 1
ATOM 7150 N N . VAL B 1 428 ? 110.056 160.787 106.185 1.00 30.47 403 VAL B N 1
ATOM 7151 C CA . VAL B 1 428 ? 109.791 161.705 105.084 1.00 32.75 403 VAL B CA 1
ATOM 7152 C C . VAL B 1 428 ? 109.757 160.981 103.746 1.00 33.29 403 VAL B C 1
ATOM 7153 O O . VAL B 1 428 ? 109.199 161.510 102.777 1.00 35.50 403 VAL B O 1
ATOM 7157 N N . TYR B 1 429 ? 110.338 159.789 103.666 1.00 31.37 404 TYR B N 1
ATOM 7158 C CA . TYR B 1 429 ? 110.270 158.967 102.471 1.00 30.97 404 TYR B CA 1
ATOM 7159 C C . TYR B 1 429 ? 109.120 157.968 102.578 1.00 29.77 404 TYR B C 1
ATOM 7160 O O . TYR B 1 429 ? 108.424 157.885 103.591 1.00 31.75 404 TYR B O 1
ATOM 7169 N N . ASN B 1 430 ? 108.922 157.204 101.502 1.00 30.16 405 ASN B N 1
ATOM 7170 C CA . ASN B 1 430 ? 107.860 156.203 101.492 1.00 29.23 405 ASN B CA 1
ATOM 7171 C C . ASN B 1 430 ? 108.124 155.109 102.521 1.00 30.88 405 ASN B C 1
ATOM 7172 O O . ASN B 1 430 ? 107.189 154.609 103.157 1.00 34.58 405 ASN B O 1
ATOM 7177 N N . GLY B 1 431 ? 109.386 154.732 102.703 1.00 27.64 406 GLY B N 1
ATOM 7178 C CA . GLY B 1 431 ? 109.755 153.787 103.739 1.00 25.11 406 GLY B CA 1
ATOM 7179 C C . GLY B 1 431 ? 109.838 152.341 103.296 1.00 24.67 406 GLY B C 1
ATOM 7180 O O . GLY B 1 431 ? 110.916 151.742 103.333 1.00 26.30 406 GLY B O 1
ATOM 7181 N N . ASP B 1 432 ? 108.714 151.767 102.877 1.00 25.08 407 ASP B N 1
ATOM 7182 C CA . ASP B 1 432 ? 108.645 150.368 102.466 1.00 24.36 407 ASP B CA 1
ATOM 7183 C C . ASP B 1 432 ? 108.502 150.322 100.949 1.00 24.88 407 ASP B C 1
ATOM 7184 O O . ASP B 1 432 ? 107.431 150.619 100.411 1.00 26.84 407 ASP B O 1
ATOM 7189 N N . ASN B 1 433 ? 109.582 149.946 100.265 1.00 23.46 408 ASN B N 1
ATOM 7190 C CA . ASN B 1 433 ? 109.600 149.840 98.812 1.00 23.37 408 ASN B CA 1
ATOM 7191 C C . ASN B 1 433 ? 109.552 148.393 98.333 1.00 23.30 408 ASN B C 1
ATOM 7192 O O . ASN B 1 433 ? 109.857 148.123 97.167 1.00 26.62 408 ASN B O 1
ATOM 7197 N N . ARG B 1 434 ? 109.176 147.464 99.206 1.00 23.71 409 ARG B N 1
ATOM 7198 C CA . ARG B 1 434 ? 109.136 146.056 98.846 1.00 24.99 409 ARG B CA 1
ATOM 7199 C C . ARG B 1 434 ? 107.952 145.759 97.926 1.00 26.77 409 ARG B C 1
ATOM 7200 O O . ARG B 1 434 ? 107.008 146.544 97.805 1.00 27.13 409 ARG B O 1
ATOM 7208 N N . SER B 1 435 ? 108.018 144.602 97.271 1.00 27.72 410 SER B N 1
ATOM 7209 C CA . SER B 1 435 ? 106.938 144.154 96.410 1.00 28.69 410 SER B CA 1
ATOM 7210 C C . SER B 1 435 ? 105.753 143.675 97.248 1.00 28.98 410 SER B C 1
ATOM 7211 O O . SER B 1 435 ? 105.903 143.367 98.433 1.00 27.36 410 SER B O 1
ATOM 7214 N N . PRO B 1 436 ? 104.556 143.620 96.655 1.00 31.45 411 PRO B N 1
ATOM 7215 C CA . PRO B 1 436 ? 103.387 143.142 97.414 1.00 30.34 411 PRO B CA 1
ATOM 7216 C C . PRO B 1 436 ? 103.535 141.732 97.964 1.00 29.32 411 PRO B C 1
ATOM 7217 O O . PRO B 1 436 ? 103.007 141.450 99.045 1.00 30.96 411 PRO B O 1
ATOM 7221 N N . GLU B 1 437 ? 104.228 140.835 97.260 1.00 29.46 412 GLU B N 1
ATOM 7222 C CA . GLU B 1 437 ? 104.401 139.474 97.764 1.00 29.98 412 GLU B CA 1
ATOM 7223 C C . GLU B 1 437 ? 105.288 139.453 99.006 1.00 29.44 412 GLU B C 1
ATOM 7224 O O . GLU B 1 437 ? 104.952 138.819 100.019 1.00 30.98 412 GLU B O 1
ATOM 7230 N N . ALA B 1 438 ? 106.424 140.152 98.946 1.00 28.69 413 ALA B N 1
ATOM 7231 C CA . ALA B 1 438 ? 107.310 140.232 100.103 1.00 27.52 413 ALA B CA 1
ATOM 7232 C C . ALA B 1 438 ? 106.593 140.845 101.298 1.00 25.73 413 ALA B C 1
ATOM 7233 O O . ALA B 1 438 ? 106.765 140.392 102.435 1.00 27.11 413 ALA B O 1
ATOM 7235 N N . ARG B 1 439 ? 105.785 141.880 101.057 1.00 24.94 414 ARG B N 1
ATOM 7236 C CA . ARG B 1 439 ? 104.978 142.457 102.127 1.00 25.92 414 ARG B CA 1
ATOM 7237 C C . ARG B 1 439 ? 103.965 141.448 102.654 1.00 25.07 414 ARG B C 1
ATOM 7238 O O . ARG B 1 439 ? 103.683 141.407 103.856 1.00 25.25 414 ARG B O 1
ATOM 7246 N N . ALA B 1 440 ? 103.403 140.626 101.765 1.00 23.64 415 ALA B N 1
ATOM 7247 C CA . ALA B 1 440 ? 102.476 139.583 102.182 1.00 24.25 415 ALA B CA 1
ATOM 7248 C C . ALA B 1 440 ? 103.153 138.506 103.017 1.00 24.10 415 ALA B C 1
ATOM 7249 O O . ALA B 1 440 ? 102.464 137.762 103.721 1.00 25.22 415 ALA B O 1
ATOM 7251 N N . LYS B 1 441 ? 104.479 138.402 102.953 1.00 22.57 416 LYS B N 1
ATOM 7252 C CA . LYS B 1 441 ? 105.194 137.458 103.808 1.00 22.21 416 LYS B CA 1
ATOM 7253 C C . LYS B 1 441 ? 105.409 137.965 105.234 1.00 21.12 416 LYS B C 1
ATOM 7254 O O . LYS B 1 441 ? 106.087 137.286 106.012 1.00 20.35 416 LYS B O 1
ATOM 7260 N N . ASP B 1 442 ? 104.860 139.122 105.599 1.00 19.09 417 ASP B N 1
ATOM 7261 C CA . ASP B 1 442 ? 105.128 139.705 106.909 1.00 19.20 417 ASP B CA 1
ATOM 7262 C C . ASP B 1 442 ? 104.454 138.905 108.023 1.00 18.95 417 ASP B C 1
ATOM 7263 O O . ASP B 1 442 ? 103.457 138.212 107.809 1.00 20.19 417 ASP B O 1
ATOM 7268 N N . LEU B 1 443 ? 105.010 139.018 109.229 1.00 17.27 418 LEU B N 1
ATOM 7269 C CA . LEU B 1 443 ? 104.553 138.264 110.387 1.00 14.51 418 LEU B CA 1
ATOM 7270 C C . LEU B 1 443 ? 104.188 139.203 111.530 1.00 14.85 418 LEU B C 1
ATOM 7271 O O . LEU B 1 443 ? 104.789 140.267 111.699 1.00 16.90 418 LEU B O 1
ATOM 7276 N N . PHE B 1 444 ? 103.198 138.792 112.318 1.00 13.14 419 PHE B N 1
ATOM 7277 C CA . PHE B 1 444 ? 102.719 139.566 113.457 1.00 13.76 419 PHE B CA 1
ATOM 7278 C C . PHE B 1 444 ? 103.236 138.939 114.747 1.00 12.47 419 PHE B C 1
ATOM 7279 O O . PHE B 1 444 ? 103.005 137.753 115.001 1.00 13.33 419 PHE B O 1
ATOM 7287 N N . VAL B 1 445 ? 103.931 139.737 115.553 1.00 12.97 420 VAL B N 1
ATOM 7288 C CA . VAL B 1 445 ? 104.549 139.281 116.793 1.00 12.54 420 VAL B CA 1
ATOM 7289 C C . VAL B 1 445 ? 104.022 140.135 117.936 1.00 13.27 420 VAL B C 1
ATOM 7290 O O . VAL B 1 445 ? 104.009 141.367 117.842 1.00 17.28 420 VAL B O 1
ATOM 7294 N N . ALA B 1 446 ? 103.588 139.481 119.012 1.00 13.68 421 ALA B N 1
ATOM 7295 C CA . ALA B 1 446 ? 103.107 140.168 120.206 1.00 13.31 421 ALA B CA 1
ATOM 7296 C C . ALA B 1 446 ? 103.669 139.510 121.458 1.00 12.85 421 ALA B C 1
ATOM 7297 O O . ALA B 1 446 ? 102.966 139.339 122.458 1.00 15.05 421 ALA B O 1
ATOM 7299 N N . ASP B 1 447 ? 104.943 139.130 121.414 1.00 12.44 422 ASP B N 1
ATOM 7300 C CA . ASP B 1 447 ? 105.574 138.477 122.553 1.00 11.55 422 ASP B CA 1
ATOM 7301 C C . ASP B 1 447 ? 105.515 139.395 123.771 1.00 11.17 422 ASP B C 1
ATOM 7302 O O . ASP B 1 447 ? 105.968 140.544 123.698 1.00 13.35 422 ASP B O 1
ATOM 7307 N N . PRO B 1 448 ? 104.968 138.933 124.900 1.00 10.96 423 PRO B N 1
ATOM 7308 C CA . PRO B 1 448 ? 104.729 139.847 126.027 1.00 10.01 423 PRO B CA 1
ATOM 7309 C C . PRO B 1 448 ? 105.960 140.176 126.854 1.00 9.28 423 PRO B C 1
ATOM 7310 O O . PRO B 1 448 ? 105.925 141.161 127.602 1.00 11.14 423 PRO B O 1
ATOM 7314 N N . PHE B 1 449 ? 107.038 139.400 126.758 1.00 9.77 424 PHE B N 1
ATOM 7315 C CA . PHE B 1 449 ? 108.175 139.544 127.661 1.00 11.25 424 PHE B CA 1
ATOM 7316 C C . PHE B 1 449 ? 109.415 140.094 126.958 1.00 10.97 424 PHE B C 1
ATOM 7317 O O . PHE B 1 449 ? 110.542 139.794 127.356 1.00 14.24 424 PHE B O 1
ATOM 7325 N N . LEU B 1 450 ? 109.225 140.897 125.915 1.00 11.05 425 LEU B N 1
ATOM 7326 C CA . LEU B 1 450 ? 110.348 141.515 125.226 1.00 12.79 425 LEU B CA 1
ATOM 7327 C C . LEU B 1 450 ? 110.922 142.656 126.057 1.00 12.27 425 LEU B C 1
ATOM 7328 O O . LEU B 1 450 ? 110.192 143.369 126.750 1.00 15.01 425 LEU B O 1
ATOM 7333 N N . LYS B 1 451 ? 112.241 142.823 125.984 1.00 13.03 426 LYS B N 1
ATOM 7334 C CA . LYS B 1 451 ? 112.944 143.864 126.718 1.00 14.99 426 LYS B CA 1
ATOM 7335 C C . LYS B 1 451 ? 113.855 144.634 125.773 1.00 15.07 426 LYS B C 1
ATOM 7336 O O . LYS B 1 451 ? 114.313 144.104 124.757 1.00 17.75 426 LYS B O 1
ATOM 7342 N N . GLY B 1 452 ? 114.118 145.892 126.122 1.00 16.04 427 GLY B N 1
ATOM 7343 C CA . GLY B 1 452 ? 114.902 146.744 125.251 1.00 16.89 427 GLY B CA 1
ATOM 7344 C C . GLY B 1 452 ? 114.090 147.196 124.048 1.00 17.65 427 GLY B C 1
ATOM 7345 O O . GLY B 1 452 ? 112.868 147.350 124.108 1.00 20.66 427 GLY B O 1
ATOM 7346 N N . VAL B 1 453 ? 114.786 147.422 122.937 1.00 17.93 428 VAL B N 1
ATOM 7347 C CA . VAL B 1 453 ? 114.138 147.770 121.678 1.00 18.59 428 VAL B CA 1
ATOM 7348 C C . VAL B 1 453 ? 114.314 146.702 120.613 1.00 19.50 428 VAL B C 1
ATOM 7349 O O . VAL B 1 453 ? 113.598 146.737 119.602 1.00 23.87 428 VAL B O 1
ATOM 7353 N N . ASP B 1 454 ? 115.234 145.761 120.796 1.00 18.58 429 ASP B N 1
ATOM 7354 C CA . ASP B 1 454 ? 115.453 144.686 119.845 1.00 17.78 429 ASP B CA 1
ATOM 7355 C C . ASP B 1 454 ? 115.073 143.355 120.480 1.00 17.47 429 ASP B C 1
ATOM 7356 O O . ASP B 1 454 ? 114.931 143.243 121.701 1.00 20.67 429 ASP B O 1
ATOM 7361 N N . PHE B 1 455 ? 114.903 142.342 119.627 1.00 16.31 430 PHE B N 1
ATOM 7362 C CA . PHE B 1 455 ? 114.383 141.060 120.091 1.00 16.20 430 PHE B CA 1
ATOM 7363 C C . PHE B 1 455 ? 115.311 140.389 121.096 1.00 15.78 430 PHE B C 1
ATOM 7364 O O . PHE B 1 455 ? 114.847 139.628 121.951 1.00 19.81 430 PHE B O 1
ATOM 7372 N N . LYS B 1 456 ? 116.612 140.649 121.013 1.00 16.88 431 LYS B N 1
ATOM 7373 C CA . LYS B 1 456 ? 117.582 139.980 121.868 1.00 19.32 431 LYS B CA 1
ATOM 7374 C C . LYS B 1 456 ? 118.067 140.848 123.025 1.00 20.06 431 LYS B C 1
ATOM 7375 O O . LYS B 1 456 ? 118.914 140.396 123.801 1.00 22.15 431 LYS B O 1
ATOM 7381 N N . ASN B 1 457 ? 117.545 142.070 123.162 1.00 19.28 432 ASN B N 1
ATOM 7382 C CA . ASN B 1 457 ? 117.889 142.964 124.273 1.00 19.40 432 ASN B CA 1
ATOM 7383 C C . ASN B 1 457 ? 119.399 143.194 124.365 1.00 20.05 432 ASN B C 1
ATOM 7384 O O . ASN B 1 457 ? 119.993 143.134 125.442 1.00 22.53 432 ASN B O 1
ATOM 7389 N N . LYS B 1 458 ? 120.034 143.448 123.220 1.00 21.12 433 LYS B N 1
ATOM 7390 C CA . LYS B 1 458 ? 121.468 143.707 123.200 1.00 22.56 433 LYS B CA 1
ATOM 7391 C C . LYS B 1 458 ? 121.819 145.175 123.005 1.00 22.59 433 LYS B C 1
ATOM 7392 O O . LYS B 1 458 ? 122.927 145.581 123.370 1.00 27.50 433 LYS B O 1
ATOM 7398 N N . ILE B 1 459 ? 120.917 145.974 122.446 1.00 21.54 434 ILE B N 1
ATOM 7399 C CA . ILE B 1 459 ? 121.141 147.406 122.287 1.00 21.72 434 ILE B CA 1
ATOM 7400 C C . ILE B 1 459 ? 120.541 148.105 123.501 1.00 22.64 434 ILE B C 1
ATOM 7401 O O . ILE B 1 459 ? 119.319 148.142 123.668 1.00 26.67 434 ILE B O 1
ATOM 7406 N N . ASP B 1 460 ? 121.399 148.659 124.352 1.00 22.07 435 ASP B N 1
ATOM 7407 C CA . ASP B 1 460 ? 120.944 149.318 125.569 1.00 22.43 435 ASP B CA 1
ATOM 7408 C C . ASP B 1 460 ? 120.499 150.739 125.245 1.00 22.40 435 ASP B C 1
ATOM 7409 O O . ASP B 1 460 ? 121.292 151.546 124.749 1.00 24.08 435 ASP B O 1
ATOM 7414 N N . VAL B 1 461 ? 119.226 151.041 125.520 1.00 20.60 436 VAL B N 1
ATOM 7415 C CA . VAL B 1 461 ? 118.694 152.380 125.288 1.00 21.59 436 VAL B CA 1
ATOM 7416 C C . VAL B 1 461 ? 118.830 153.284 126.501 1.00 20.85 436 VAL B C 1
ATOM 7417 O O . VAL B 1 461 ? 118.468 154.465 126.423 1.00 23.97 436 VAL B O 1
ATOM 7421 N N . ILE B 1 462 ? 119.334 152.772 127.620 1.00 21.40 437 ILE B N 1
ATOM 7422 C CA . ILE B 1 462 ? 119.533 153.563 128.828 1.00 20.42 437 ILE B CA 1
ATOM 7423 C C . ILE B 1 462 ? 121.007 153.925 128.929 1.00 20.13 437 ILE B C 1
ATOM 7424 O O . ILE B 1 462 ? 121.874 153.042 128.909 1.00 21.34 437 ILE B O 1
ATOM 7429 N N . ALA B 1 463 ? 121.294 155.222 129.028 1.00 19.80 438 ALA B N 1
ATOM 7430 C CA . ALA B 1 463 ? 122.658 155.704 129.211 1.00 21.10 438 ALA B CA 1
ATOM 7431 C C . ALA B 1 463 ? 122.981 155.927 130.685 1.00 22.38 438 ALA B C 1
ATOM 7432 O O . ALA B 1 463 ? 123.908 155.315 131.223 1.00 24.11 438 ALA B O 1
ATOM 7434 N N . ARG B 1 464 ? 122.219 156.786 131.350 1.00 20.53 439 ARG B N 1
ATOM 7435 C CA . ARG B 1 464 ? 122.416 157.101 132.756 1.00 21.61 439 ARG B CA 1
ATOM 7436 C C . ARG B 1 464 ? 121.204 156.658 133.563 1.00 19.29 439 ARG B C 1
ATOM 7437 O O . ARG B 1 464 ? 120.080 156.623 133.057 1.00 19.66 439 ARG B O 1
ATOM 7445 N N . MET B 1 465 ? 121.445 156.318 134.826 1.00 20.67 440 MET B N 1
ATOM 7446 C CA . MET B 1 465 ? 120.377 155.949 135.745 1.00 18.60 440 MET B CA 1
ATOM 7447 C C . MET B 1 465 ? 120.673 156.546 137.111 1.00 19.69 440 MET B C 1
ATOM 7448 O O . MET B 1 465 ? 121.760 156.341 137.658 1.00 21.67 440 MET B O 1
ATOM 7453 N N . ASP B 1 466 ? 119.708 157.283 137.653 1.00 18.94 441 ASP B N 1
ATOM 7454 C CA . ASP B 1 466 ? 119.809 157.867 138.982 1.00 19.52 441 ASP B CA 1
ATOM 7455 C C . ASP B 1 466 ? 118.645 157.372 139.825 1.00 18.80 441 ASP B C 1
ATOM 7456 O O . ASP B 1 466 ? 117.489 157.439 139.394 1.00 20.78 441 ASP B O 1
ATOM 7461 N N . VAL B 1 467 ? 118.950 156.882 141.022 1.00 17.38 442 VAL B N 1
ATOM 7462 C CA . VAL B 1 467 ? 117.948 156.372 141.949 1.00 17.02 442 VAL B CA 1
ATOM 7463 C C . VAL B 1 467 ? 117.991 157.226 143.206 1.00 18.61 442 VAL B C 1
ATOM 7464 O O . VAL B 1 467 ? 119.055 157.391 143.813 1.00 19.95 442 VAL B O 1
ATOM 7468 N N . ARG B 1 468 ? 116.839 157.765 143.592 1.00 19.01 443 ARG B N 1
ATOM 7469 C CA . ARG B 1 468 ? 116.724 158.623 144.762 1.00 20.85 443 ARG B CA 1
ATOM 7470 C C . ARG B 1 468 ? 115.809 157.964 145.783 1.00 21.89 443 ARG B C 1
ATOM 7471 O O . ARG B 1 468 ? 114.681 157.584 145.457 1.00 23.80 443 ARG B O 1
ATOM 7479 N N . PHE B 1 469 ? 116.300 157.827 147.011 1.00 23.68 444 PHE B N 1
ATOM 7480 C CA . PHE B 1 469 ? 115.490 157.389 148.141 1.00 24.52 444 PHE B CA 1
ATOM 7481 C C . PHE B 1 469 ? 115.162 158.625 148.969 1.00 27.08 444 PHE B C 1
ATOM 7482 O O . PHE B 1 469 ? 116.044 159.196 149.618 1.00 31.12 444 PHE B O 1
ATOM 7490 N N . GLY B 1 470 ? 113.899 159.031 148.948 1.00 27.30 445 GLY B N 1
ATOM 7491 C CA . GLY B 1 470 ? 113.549 160.314 149.533 1.00 30.14 445 GLY B CA 1
ATOM 7492 C C . GLY B 1 470 ? 114.234 161.434 148.775 1.00 32.30 445 GLY B C 1
ATOM 7493 O O . GLY B 1 470 ? 114.218 161.481 147.541 1.00 32.26 445 GLY B O 1
ATOM 7494 N N . ASN B 1 471 ? 114.847 162.355 149.520 1.00 34.20 446 ASN B N 1
ATOM 7495 C CA . ASN B 1 471 ? 115.546 163.475 148.899 1.00 36.66 446 ASN B CA 1
ATOM 7496 C C . ASN B 1 471 ? 116.929 163.095 148.384 1.00 36.04 446 ASN B C 1
ATOM 7497 O O . ASN B 1 471 ? 117.378 163.649 147.374 1.00 36.00 446 ASN B O 1
ATOM 7502 N N . GLU B 1 472 ? 117.616 162.172 149.048 1.00 33.54 447 GLU B N 1
ATOM 7503 C CA . GLU B 1 472 ? 119.019 161.913 148.761 1.00 32.94 447 GLU B CA 1
ATOM 7504 C C . GLU B 1 472 ? 119.180 160.983 147.563 1.00 30.78 447 GLU B C 1
ATOM 7505 O O . GLU B 1 472 ? 118.265 160.251 147.179 1.00 29.81 447 GLU B O 1
ATOM 7511 N N . VAL B 1 473 ? 120.374 161.016 146.980 1.00 30.20 448 VAL B N 1
ATOM 7512 C CA . VAL B 1 473 ? 120.727 160.122 145.884 1.00 27.75 448 VAL B CA 1
ATOM 7513 C C . VAL B 1 473 ? 121.141 158.777 146.469 1.00 26.10 448 VAL B C 1
ATOM 7514 O O . VAL B 1 473 ? 122.073 158.700 147.276 1.00 29.87 448 VAL B O 1
ATOM 7518 N N . LEU B 1 474 ? 120.445 157.715 146.066 1.00 24.21 449 LEU B N 1
ATOM 7519 C CA . LEU B 1 474 ? 120.801 156.380 146.533 1.00 22.42 449 LEU B CA 1
ATOM 7520 C C . LEU B 1 474 ? 121.875 155.752 145.655 1.00 21.55 449 LEU B C 1
ATOM 7521 O O . LEU B 1 474 ? 122.819 155.140 146.166 1.00 24.96 449 LEU B O 1
ATOM 7526 N N . TYR B 1 475 ? 121.753 155.899 144.338 1.00 19.31 450 TYR B N 1
ATOM 7527 C CA . TYR B 1 475 ? 122.716 155.328 143.410 1.00 19.84 450 TYR B CA 1
ATOM 7528 C C . TYR B 1 475 ? 122.680 156.116 142.110 1.00 19.10 450 TYR B C 1
ATOM 7529 O O . TYR B 1 475 ? 121.613 156.552 141.672 1.00 19.64 450 TYR B O 1
ATOM 7538 N N . SER B 1 476 ? 123.851 156.292 141.502 1.00 19.35 451 SER B N 1
ATOM 7539 C CA . SER B 1 476 ? 123.976 156.981 140.225 1.00 20.32 451 SER B CA 1
ATOM 7540 C C . SER B 1 476 ? 125.055 156.298 139.401 1.00 18.12 451 SER B C 1
ATOM 7541 O O . SER B 1 476 ? 126.147 156.030 139.909 1.00 22.16 451 SER B O 1
ATOM 7544 N N . GLU B 1 477 ? 124.750 156.020 138.136 1.00 18.83 452 GLU B N 1
ATOM 7545 C CA . GLU B 1 477 ? 125.699 155.385 137.236 1.00 19.62 452 GLU B CA 1
ATOM 7546 C C . GLU B 1 477 ? 125.582 156.000 135.850 1.00 21.66 452 GLU B C 1
ATOM 7547 O O . GLU B 1 477 ? 124.489 156.379 135.419 1.00 22.19 452 GLU B O 1
ATOM 7553 N N . ASN B 1 478 ? 126.718 156.108 135.164 1.00 22.76 453 ASN B N 1
ATOM 7554 C CA . ASN B 1 478 ? 126.759 156.600 133.795 1.00 23.11 453 ASN B CA 1
ATOM 7555 C C . ASN B 1 478 ? 126.835 155.483 132.764 1.00 24.12 453 ASN B C 1
ATOM 7556 O O . ASN B 1 478 ? 126.758 155.763 131.564 1.00 29.23 453 ASN B O 1
ATOM 7561 N N . SER B 1 479 ? 126.988 154.234 133.201 1.00 22.85 454 SER B N 1
ATOM 7562 C CA . SER B 1 479 ? 127.038 153.084 132.312 1.00 21.84 454 SER B CA 1
ATOM 7563 C C . SER B 1 479 ? 126.266 151.943 132.962 1.00 19.63 454 SER B C 1
ATOM 7564 O O . SER B 1 479 ? 125.672 152.101 134.031 1.00 22.21 454 SER B O 1
ATOM 7567 N N . ALA B 1 480 ? 126.278 150.782 132.312 1.00 19.18 455 ALA B N 1
ATOM 7568 C CA . ALA B 1 480 ? 125.494 149.646 132.784 1.00 18.47 455 ALA B CA 1
ATOM 7569 C C . ALA B 1 480 ? 126.244 148.832 133.832 1.00 16.50 455 ALA B C 1
ATOM 7570 O O . ALA B 1 480 ? 126.388 147.614 133.690 1.00 16.63 455 ALA B O 1
ATOM 7572 N N . VAL B 1 481 ? 126.722 149.494 134.890 1.00 16.77 456 VAL B N 1
ATOM 7573 C CA . VAL B 1 481 ? 127.389 148.778 135.975 1.00 14.75 456 VAL B CA 1
ATOM 7574 C C . VAL B 1 481 ? 126.413 147.838 136.673 1.00 12.19 456 VAL B C 1
ATOM 7575 O O . VAL B 1 481 ? 126.748 146.688 136.990 1.00 11.70 456 VAL B O 1
ATOM 7579 N N . SER B 1 482 ? 125.189 148.312 136.924 1.00 12.55 457 SER B N 1
ATOM 7580 C CA . SER B 1 482 ? 124.199 147.490 137.608 1.00 10.95 457 SER B CA 1
ATOM 7581 C C . SER B 1 482 ? 123.795 146.281 136.775 1.00 10.68 457 SER B C 1
ATOM 7582 O O . SER B 1 482 ? 123.498 145.223 137.333 1.00 12.75 457 SER B O 1
ATOM 7585 N N . ARG B 1 483 ? 123.790 146.410 135.447 1.00 12.36 458 ARG B N 1
ATOM 7586 C CA . ARG B 1 483 ? 123.503 145.261 134.593 1.00 11.82 458 ARG B CA 1
ATOM 7587 C C . ARG B 1 483 ? 124.595 144.201 134.710 1.00 10.91 458 ARG B C 1
ATOM 7588 O O . ARG B 1 483 ? 124.303 143.000 134.795 1.00 11.74 458 ARG B O 1
ATOM 7596 N N . VAL B 1 484 ? 125.859 144.630 134.731 1.00 10.79 459 VAL B N 1
ATOM 7597 C CA . VAL B 1 484 ? 126.969 143.698 134.910 1.00 9.91 459 VAL B CA 1
ATOM 7598 C C . VAL B 1 484 ? 126.868 143.009 136.265 1.00 8.48 459 VAL B C 1
ATOM 7599 O O . VAL B 1 484 ? 127.079 141.795 136.384 1.00 10.00 459 VAL B O 1
ATOM 7603 N N . PHE B 1 485 ? 126.556 143.777 137.311 1.00 8.75 460 PHE B N 1
ATOM 7604 C CA . PHE B 1 485 ? 126.423 143.182 138.637 1.00 9.26 460 PHE B CA 1
ATOM 7605 C C . PHE B 1 485 ? 125.251 142.210 138.695 1.00 10.08 460 PHE B C 1
ATOM 7606 O O . PHE B 1 485 ? 125.334 141.172 139.357 1.00 11.83 460 PHE B O 1
ATOM 7614 N N . GLY B 1 486 ? 124.150 142.530 138.013 1.00 9.73 461 GLY B N 1
ATOM 7615 C CA . GLY B 1 486 ? 123.042 141.593 137.940 1.00 11.88 461 GLY B CA 1
ATOM 7616 C C . GLY B 1 486 ? 123.428 140.299 137.251 1.00 12.38 461 GLY B C 1
ATOM 7617 O O . GLY B 1 486 ? 123.020 139.214 137.673 1.00 14.38 461 GLY B O 1
ATOM 7618 N N . GLU B 1 487 ? 124.215 140.398 136.177 1.00 12.41 462 GLU B N 1
ATOM 7619 C CA . GLU B 1 487 ? 124.725 139.195 135.523 1.00 13.23 462 GLU B CA 1
ATOM 7620 C C . GLU B 1 487 ? 125.604 138.383 136.468 1.00 12.58 462 GLU B C 1
ATOM 7621 O O . GLU B 1 487 ? 125.485 137.155 136.541 1.00 13.93 462 GLU B O 1
ATOM 7627 N N . ILE B 1 488 ? 126.493 139.056 137.200 1.00 11.31 463 ILE B N 1
ATOM 7628 C CA . ILE B 1 488 ? 127.437 138.357 138.068 1.00 11.35 463 ILE B CA 1
ATOM 7629 C C . ILE B 1 488 ? 126.713 137.688 139.233 1.00 12.21 463 ILE B C 1
ATOM 7630 O O . ILE B 1 488 ? 127.028 136.552 139.606 1.00 14.45 463 ILE B O 1
ATOM 7635 N N . LEU B 1 489 ? 125.728 138.368 139.813 1.00 12.06 464 LEU B N 1
ATOM 7636 C CA . LEU B 1 489 ? 125.014 137.871 140.982 1.00 12.47 464 LEU B CA 1
ATOM 7637 C C . LEU B 1 489 ? 123.893 136.899 140.633 1.00 13.70 464 LEU B C 1
ATOM 7638 O O . LEU B 1 489 ? 123.221 136.406 141.545 1.00 16.52 464 LEU B O 1
ATOM 7643 N N . GLY B 1 490 ? 123.673 136.615 139.352 1.00 13.93 465 GLY B N 1
ATOM 7644 C CA . GLY B 1 490 ? 122.643 135.668 138.968 1.00 13.70 465 GLY B CA 1
ATOM 7645 C C . GLY B 1 490 ? 121.230 136.199 139.049 1.00 14.56 465 GLY B C 1
ATOM 7646 O O . GLY B 1 490 ? 120.301 135.429 139.309 1.00 19.31 465 GLY B O 1
ATOM 7647 N N . LYS B 1 491 ? 121.041 137.496 138.834 1.00 15.45 466 LYS B N 1
ATOM 7648 C CA . LYS B 1 491 ? 119.722 138.108 138.842 1.00 15.09 466 LYS B CA 1
ATOM 7649 C C . LYS B 1 491 ? 119.120 138.039 137.438 1.00 15.73 466 LYS B C 1
ATOM 7650 O O . LYS B 1 491 ? 119.601 137.307 136.570 1.00 18.93 466 LYS B O 1
ATOM 7656 N N . THR B 1 492 ? 118.048 138.794 137.212 1.00 17.02 467 THR B N 1
ATOM 7657 C CA . THR B 1 492 ? 117.370 138.772 135.923 1.00 17.10 467 THR B CA 1
ATOM 7658 C C . THR B 1 492 ? 118.338 139.166 134.810 1.00 18.38 467 THR B C 1
ATOM 7659 O O . THR B 1 492 ? 118.983 140.220 134.899 1.00 19.16 467 THR B O 1
ATOM 7663 N N . PRO B 1 493 ? 118.477 138.353 133.764 1.00 17.28 468 PRO B N 1
ATOM 7664 C CA . PRO B 1 493 ? 119.443 138.672 132.705 1.00 19.24 468 PRO B CA 1
ATOM 7665 C C . PRO B 1 493 ? 119.073 139.941 131.950 1.00 19.38 468 PRO B C 1
ATOM 7666 O O . PRO B 1 493 ? 117.898 140.232 131.719 1.00 19.96 468 PRO B O 1
ATOM 7670 N N . GLY B 1 494 ? 120.101 140.694 131.564 1.00 18.04 469 GLY B N 1
ATOM 7671 C CA . GLY B 1 494 ? 119.935 141.835 130.686 1.00 17.53 469 GLY B CA 1
ATOM 7672 C C . GLY B 1 494 ? 119.149 143.000 131.241 1.00 17.89 469 GLY B C 1
ATOM 7673 O O . GLY B 1 494 ? 118.595 143.779 130.463 1.00 21.10 469 GLY B O 1
ATOM 7674 N N . VAL B 1 495 ? 119.085 143.155 132.564 1.00 16.48 470 VAL B N 1
ATOM 7675 C CA . VAL B 1 495 ? 118.425 144.301 133.174 1.00 15.28 470 VAL B CA 1
ATOM 7676 C C . VAL B 1 495 ? 119.350 144.897 134.226 1.00 13.02 470 VAL B C 1
ATOM 7677 O O . VAL B 1 495 ? 120.270 144.245 134.722 1.00 16.81 470 VAL B O 1
ATOM 7681 N N . ARG B 1 496 ? 119.094 146.158 134.559 1.00 12.84 471 ARG B N 1
ATOM 7682 C CA . ARG B 1 496 ? 119.826 146.828 135.624 1.00 12.60 471 ARG B CA 1
ATOM 7683 C C . ARG B 1 496 ? 119.176 146.494 136.960 1.00 12.50 471 ARG B C 1
ATOM 7684 O O . ARG B 1 496 ? 117.980 146.736 137.150 1.00 12.78 471 ARG B O 1
ATOM 7692 N N . THR B 1 497 ? 119.957 145.933 137.882 1.00 11.47 472 THR B N 1
ATOM 7693 C CA . THR B 1 497 ? 119.441 145.472 139.166 1.00 12.27 472 THR B CA 1
ATOM 7694 C C . THR B 1 497 ? 120.312 146.009 140.290 1.00 11.09 472 THR B C 1
ATOM 7695 O O . THR B 1 497 ? 121.531 145.815 140.281 1.00 13.16 472 THR B O 1
ATOM 7699 N N . LEU B 1 498 ? 119.686 146.678 141.255 1.00 11.77 473 LEU B N 1
ATOM 7700 C CA . LEU B 1 498 ? 120.342 147.083 142.493 1.00 10.41 473 LEU B CA 1
ATOM 7701 C C . LEU B 1 498 ? 119.981 146.063 143.566 1.00 10.96 473 LEU B C 1
ATOM 7702 O O . LEU B 1 498 ? 118.851 146.051 144.061 1.00 13.13 473 LEU B O 1
ATOM 7707 N N . GLN B 1 499 ? 120.937 145.211 143.921 1.00 11.13 474 GLN B N 1
ATOM 7708 C CA . GLN B 1 499 ? 120.714 144.177 144.921 1.00 10.27 474 GLN B CA 1
ATOM 7709 C C . GLN B 1 499 ? 121.031 144.718 146.309 1.00 10.10 474 GLN B C 1
ATOM 7710 O O . GLN B 1 499 ? 122.121 145.249 146.542 1.00 12.82 474 GLN B O 1
ATOM 7716 N N . PHE B 1 500 ? 120.073 144.579 147.227 1.00 10.29 475 PHE B N 1
ATOM 7717 C CA . PHE B 1 500 ? 120.254 145.007 148.605 1.00 9.41 475 PHE B CA 1
ATOM 7718 C C . PHE B 1 500 ? 120.376 143.856 149.591 1.00 9.50 475 PHE B C 1
ATOM 7719 O O . PHE B 1 500 ? 120.903 144.061 150.687 1.00 13.91 475 PHE B O 1
ATOM 7727 N N . ASN B 1 501 ? 119.911 142.663 149.233 1.00 10.77 476 ASN B N 1
ATOM 7728 C CA . ASN B 1 501 ? 119.928 141.507 150.119 1.00 11.85 476 ASN B CA 1
ATOM 7729 C C . ASN B 1 501 ? 121.027 140.549 149.680 1.00 10.99 476 ASN B C 1
ATOM 7730 O O . ASN B 1 501 ? 121.000 140.041 148.555 1.00 12.63 476 ASN B O 1
ATOM 7735 N N . PHE B 1 502 ? 121.988 140.309 150.569 1.00 12.08 477 PHE B N 1
ATOM 7736 C CA . PHE B 1 502 ? 122.998 139.277 150.377 1.00 11.53 477 PHE B CA 1
ATOM 7737 C C . PHE B 1 502 ? 122.948 138.237 151.489 1.00 13.39 477 PHE B C 1
ATOM 7738 O O . PHE B 1 502 ? 123.884 137.442 151.630 1.00 18.63 477 PHE B O 1
ATOM 7746 N N . THR B 1 503 ? 121.879 138.226 152.272 1.00 13.34 478 THR B N 1
ATOM 7747 C CA . THR B 1 503 ? 121.741 137.339 153.421 1.00 15.23 478 THR B CA 1
ATOM 7748 C C . THR B 1 503 ? 121.109 136.017 152.990 1.00 16.08 478 THR B C 1
ATOM 7749 O O . THR B 1 503 ? 120.205 136.019 152.149 1.00 17.77 478 THR B O 1
ATOM 7753 N N . PRO B 1 504 ? 121.560 134.880 153.527 1.00 17.10 479 PRO B N 1
ATOM 7754 C CA . PRO B 1 504 ? 120.933 133.598 153.174 1.00 18.57 479 PRO B CA 1
ATOM 7755 C C . PRO B 1 504 ? 119.462 133.552 153.565 1.00 19.95 479 PRO B C 1
ATOM 7756 O O . PRO B 1 504 ? 119.042 134.121 154.574 1.00 22.46 479 PRO B O 1
ATOM 7760 N N . SER B 1 505 ? 118.680 132.855 152.745 1.00 22.56 480 SER B N 1
ATOM 7761 C CA . SER B 1 505 ? 117.232 132.832 152.892 1.00 25.04 480 SER B CA 1
ATOM 7762 C C . SER B 1 505 ? 116.775 131.755 153.871 1.00 24.58 480 SER B C 1
ATOM 7763 O O . SER B 1 505 ? 117.431 130.724 154.049 1.00 26.31 480 SER B O 1
ATOM 7766 N N . THR B 1 506 ? 115.654 132.039 154.541 1.00 24.43 481 THR B N 1
ATOM 7767 C CA . THR B 1 506 ? 114.862 131.094 155.328 1.00 25.48 481 THR B CA 1
ATOM 7768 C C . THR B 1 506 ? 115.552 130.711 156.636 1.00 26.59 481 THR B C 1
ATOM 7769 O O . THR B 1 506 ? 114.936 130.100 157.515 1.00 32.70 481 THR B O 1
ATOM 7773 N N . PHE B 1 507 ? 116.810 131.107 156.803 1.00 25.12 482 PHE B N 1
ATOM 7774 C CA . PHE B 1 507 ? 117.508 130.926 158.066 1.00 23.45 482 PHE B CA 1
ATOM 7775 C C . PHE B 1 507 ? 117.897 132.247 158.707 1.00 24.05 482 PHE B C 1
ATOM 7776 O O . PHE B 1 507 ? 118.255 132.266 159.889 1.00 24.20 482 PHE B O 1
ATOM 7784 N N . PHE B 1 508 ? 117.838 133.340 157.954 1.00 23.18 483 PHE B N 1
ATOM 7785 C CA . PHE B 1 508 ? 117.929 134.689 158.482 1.00 20.78 483 PHE B CA 1
ATOM 7786 C C . PHE B 1 508 ? 116.765 135.495 157.929 1.00 21.43 483 PHE B C 1
ATOM 7787 O O . PHE B 1 508 ? 116.239 135.191 156.855 1.00 22.04 483 PHE B O 1
ATOM 7795 N N . SER B 1 509 ? 116.361 136.520 158.666 1.00 20.30 484 SER B N 1
ATOM 7796 C CA . SER B 1 509 ? 115.455 137.499 158.092 1.00 17.27 484 SER B CA 1
ATOM 7797 C C . SER B 1 509 ? 116.178 138.248 156.974 1.00 17.85 484 SER B C 1
ATOM 7798 O O . SER B 1 509 ? 117.384 138.487 157.068 1.00 17.27 484 SER B O 1
ATOM 7801 N N . PRO B 1 510 ? 115.483 138.610 155.899 1.00 17.00 485 PRO B N 1
ATOM 7802 C CA . PRO B 1 510 ? 116.175 139.225 154.763 1.00 15.41 485 PRO B CA 1
ATOM 7803 C C . PRO B 1 510 ? 116.618 140.648 155.064 1.00 14.75 485 PRO B C 1
ATOM 7804 O O . PRO B 1 510 ? 115.952 141.399 155.780 1.00 16.65 485 PRO B O 1
ATOM 7808 N N . THR B 1 511 ? 117.768 141.008 154.504 1.00 14.81 486 THR B N 1
ATOM 7809 C CA . THR B 1 511 ? 118.271 142.372 154.561 1.00 13.55 486 THR B CA 1
ATOM 7810 C C . THR B 1 511 ? 117.653 143.177 153.426 1.00 12.64 486 THR B C 1
ATOM 7811 O O . THR B 1 511 ? 117.549 142.696 152.296 1.00 16.63 486 THR B O 1
ATOM 7815 N N . ALA B 1 512 ? 117.232 144.401 153.729 1.00 12.37 487 ALA B N 1
ATOM 7816 C CA . ALA B 1 512 ? 116.542 145.204 152.733 1.00 12.70 487 ALA B CA 1
ATOM 7817 C C . ALA B 1 512 ? 116.861 146.676 152.937 1.00 13.89 487 ALA B C 1
ATOM 7818 O O . ALA B 1 512 ? 117.253 147.105 154.025 1.00 15.36 487 ALA B O 1
ATOM 7820 N N . LEU B 1 513 ? 116.692 147.443 151.864 1.00 12.41 488 LEU B N 1
ATOM 7821 C CA . LEU B 1 513 ? 116.719 148.895 151.961 1.00 14.05 488 LEU B CA 1
ATOM 7822 C C . LEU B 1 513 ? 115.514 149.355 152.771 1.00 14.83 488 LEU B C 1
ATOM 7823 O O . LEU B 1 513 ? 114.368 149.156 152.357 1.00 16.36 488 LEU B O 1
ATOM 7828 N N . ASN B 1 514 ? 115.768 149.964 153.924 1.00 17.27 489 ASN B N 1
ATOM 7829 C CA . ASN B 1 514 ? 114.728 150.243 154.902 1.00 19.07 489 ASN B CA 1
ATOM 7830 C C . ASN B 1 514 ? 114.384 151.725 154.913 1.00 22.64 489 ASN B C 1
ATOM 7831 O O . ASN B 1 514 ? 115.249 152.580 154.701 1.00 23.89 489 ASN B O 1
ATOM 7836 N N . SER B 1 515 ? 113.112 152.017 155.163 1.00 25.94 490 SER B N 1
ATOM 7837 C CA . SER B 1 515 ? 112.617 153.383 155.159 1.00 28.37 490 SER B CA 1
ATOM 7838 C C . SER B 1 515 ? 112.979 154.108 156.449 1.00 33.48 490 SER B C 1
ATOM 7839 O O . SER B 1 515 ? 113.181 153.495 157.500 1.00 34.94 490 SER B O 1
ATOM 7842 N N . ASN B 1 516 ? 113.060 155.435 156.354 1.00 37.35 491 ASN B N 1
ATOM 7843 C CA . ASN B 1 516 ? 113.221 156.305 157.519 1.00 39.38 491 ASN B CA 1
ATOM 7844 C C . ASN B 1 516 ? 112.209 157.428 157.310 1.00 41.90 491 ASN B C 1
ATOM 7845 O O . ASN B 1 516 ? 112.487 158.396 156.596 1.00 42.93 491 ASN B O 1
ATOM 7850 N N . VAL B 1 517 ? 111.034 157.288 157.930 1.00 43.07 492 VAL B N 1
ATOM 7851 C CA . VAL B 1 517 ? 109.941 158.231 157.700 1.00 46.91 492 VAL B CA 1
ATOM 7852 C C . VAL B 1 517 ? 110.289 159.619 158.224 1.00 47.70 492 VAL B C 1
ATOM 7853 O O . VAL B 1 517 ? 109.812 160.628 157.690 1.00 49.30 492 VAL B O 1
ATOM 7857 N N . SER B 1 518 ? 111.122 159.698 159.266 1.00 48.42 493 SER B N 1
ATOM 7858 C CA . SER B 1 518 ? 111.478 160.997 159.831 1.00 48.97 493 SER B CA 1
ATOM 7859 C C . SER B 1 518 ? 112.182 161.873 158.803 1.00 51.11 493 SER B C 1
ATOM 7860 O O . SER B 1 518 ? 111.941 163.084 158.737 1.00 52.78 493 SER B O 1
ATOM 7863 N N . ARG B 1 519 ? 113.055 161.281 157.993 1.00 49.89 494 ARG B N 1
ATOM 7864 C CA . ARG B 1 519 ? 113.724 161.997 156.917 1.00 48.53 494 ARG B CA 1
ATOM 7865 C C . ARG B 1 519 ? 112.947 161.954 155.608 1.00 45.84 494 ARG B C 1
ATOM 7866 O O . ARG B 1 519 ? 113.445 162.451 154.592 1.00 47.08 494 ARG B O 1
ATOM 7874 N N . GLY B 1 520 ? 111.747 161.378 155.604 1.00 45.43 495 GLY B N 1
ATOM 7875 C CA . GLY B 1 520 ? 110.969 161.260 154.389 1.00 42.58 495 GLY B CA 1
ATOM 7876 C C . GLY B 1 520 ? 111.433 160.182 153.439 1.00 41.11 495 GLY B C 1
ATOM 7877 O O . GLY B 1 520 ? 111.055 160.209 152.263 1.00 40.69 495 GLY B O 1
ATOM 7878 N N . LYS B 1 521 ? 112.243 159.233 153.910 1.00 39.98 496 LYS B N 1
ATOM 7879 C CA . LYS B 1 521 ? 112.847 158.216 153.051 1.00 34.62 496 LYS B CA 1
ATOM 7880 C C . LYS B 1 521 ? 111.871 157.051 152.915 1.00 32.64 496 LYS B C 1
ATOM 7881 O O . LYS B 1 521 ? 112.027 155.992 153.524 1.00 35.07 496 LYS B O 1
ATOM 7887 N N . ASP B 1 522 ? 110.838 157.250 152.095 1.00 32.31 497 ASP B N 1
ATOM 7888 C CA . ASP B 1 522 ? 109.855 156.194 151.886 1.00 30.08 497 ASP B CA 1
ATOM 7889 C C . ASP B 1 522 ? 109.432 156.051 150.429 1.00 29.05 497 ASP B C 1
ATOM 7890 O O . ASP B 1 522 ? 108.450 155.351 150.154 1.00 29.81 497 ASP B O 1
ATOM 7895 N N . LYS B 1 523 ? 110.132 156.683 149.493 1.00 27.90 498 LYS B N 1
ATOM 7896 C CA . LYS B 1 523 ? 109.771 156.618 148.086 1.00 25.35 498 LYS B CA 1
ATOM 7897 C C . LYS B 1 523 ? 111.029 156.507 147.241 1.00 23.44 498 LYS B C 1
ATOM 7898 O O . LYS B 1 523 ? 112.025 157.186 147.502 1.00 26.84 498 LYS B O 1
ATOM 7904 N N . LEU B 1 524 ? 110.976 155.645 146.232 1.00 22.25 499 LEU B N 1
ATOM 7905 C CA . LEU B 1 524 ? 112.062 155.481 145.278 1.00 22.23 499 LEU B CA 1
ATOM 7906 C C . LEU B 1 524 ? 111.709 156.202 143.986 1.00 22.06 499 LEU B C 1
ATOM 7907 O O . LEU B 1 524 ? 110.644 155.965 143.408 1.00 23.95 499 LEU B O 1
ATOM 7912 N N . ALA B 1 525 ? 112.601 157.081 143.540 1.00 20.02 500 ALA B N 1
ATOM 7913 C CA . ALA B 1 525 ? 112.452 157.787 142.274 1.00 19.09 500 ALA B CA 1
ATOM 7914 C C . ALA B 1 525 ? 113.599 157.378 141.363 1.00 18.58 500 ALA B C 1
ATOM 7915 O O . ALA B 1 525 ? 114.769 157.537 141.725 1.00 19.68 500 ALA B O 1
ATOM 7917 N N . VAL B 1 526 ? 113.264 156.851 140.190 1.00 17.32 501 VAL B N 1
ATOM 7918 C CA . VAL B 1 526 ? 114.245 156.404 139.210 1.00 18.30 501 VAL B CA 1
ATOM 7919 C C . VAL B 1 526 ? 114.138 157.296 137.984 1.00 18.83 501 VAL B C 1
ATOM 7920 O O . VAL B 1 526 ? 113.048 157.464 137.425 1.00 21.09 501 VAL B O 1
ATOM 7924 N N . ARG B 1 527 ? 115.265 157.865 137.570 1.00 19.62 502 ARG B N 1
ATOM 7925 C CA . ARG B 1 527 ? 115.345 158.676 136.364 1.00 19.77 502 ARG B CA 1
ATOM 7926 C C . ARG B 1 527 ? 116.396 158.079 135.443 1.00 19.13 502 ARG B C 1
ATOM 7927 O O . ARG B 1 527 ? 117.511 157.780 135.880 1.00 21.41 502 ARG B O 1
ATOM 7935 N N . VAL B 1 528 ? 116.038 157.903 134.175 1.00 19.83 503 VAL B N 1
ATOM 7936 C CA . VAL B 1 528 ? 116.947 157.351 133.182 1.00 20.06 503 VAL B CA 1
ATOM 7937 C C . VAL B 1 528 ? 117.062 158.331 132.025 1.00 19.97 503 VAL B C 1
ATOM 7938 O O . VAL B 1 528 ? 116.119 159.060 131.703 1.00 22.75 503 VAL B O 1
ATOM 7942 N N . THR B 1 529 ? 118.241 158.362 131.414 1.00 19.86 504 THR B N 1
ATOM 7943 C CA . THR B 1 529 ? 118.478 159.131 130.203 1.00 20.09 504 THR B CA 1
ATOM 7944 C C . THR B 1 529 ? 118.664 158.175 129.034 1.00 21.16 504 THR B C 1
ATOM 7945 O O . THR B 1 529 ? 119.345 157.153 129.159 1.00 22.11 504 THR B O 1
ATOM 7949 N N . THR B 1 530 ? 118.046 158.506 127.906 1.00 23.90 505 THR B N 1
ATOM 7950 C CA . THR B 1 530 ? 118.125 157.648 126.733 1.00 23.12 505 THR B CA 1
ATOM 7951 C C . THR B 1 530 ? 119.528 157.680 126.140 1.00 22.95 505 THR B C 1
ATOM 7952 O O . THR B 1 530 ? 120.159 158.737 126.050 1.00 25.16 505 THR B O 1
ATOM 7956 N N . ALA B 1 531 ? 120.021 156.509 125.748 1.00 22.79 506 ALA B N 1
ATOM 7957 C CA . ALA B 1 531 ? 121.310 156.429 125.078 1.00 24.56 506 ALA B CA 1
ATOM 7958 C C . ALA B 1 531 ? 121.238 157.117 123.721 1.00 28.37 506 ALA B C 1
ATOM 7959 O O . ALA B 1 531 ? 120.219 157.055 123.028 1.00 29.71 506 ALA B O 1
ATOM 7961 N N . HIS B 1 532 ? 122.326 157.783 123.346 1.00 30.81 507 HIS B N 1
ATOM 7962 C CA . HIS B 1 532 ? 122.347 158.516 122.089 1.00 35.20 507 HIS B CA 1
ATOM 7963 C C . HIS B 1 532 ? 122.275 157.559 120.907 1.00 34.75 507 HIS B C 1
ATOM 7964 O O . HIS B 1 532 ? 122.946 156.524 120.878 1.00 35.29 507 HIS B O 1
ATOM 7971 N N . MET B 1 533 ? 121.450 157.915 119.927 1.00 35.83 508 MET B N 1
ATOM 7972 C CA . MET B 1 533 ? 121.322 157.161 118.691 1.00 37.42 508 MET B CA 1
ATOM 7973 C C . MET B 1 533 ? 121.304 158.139 117.526 1.00 36.68 508 MET B C 1
ATOM 7974 O O . MET B 1 533 ? 120.990 159.320 117.688 1.00 38.03 508 MET B O 1
ATOM 7979 N N . GLU B 1 534 ? 121.663 157.638 116.348 1.00 37.57 509 GLU B N 1
ATOM 7980 C CA . GLU B 1 534 ? 121.590 158.458 115.147 1.00 34.07 509 GLU B CA 1
ATOM 7981 C C . GLU B 1 534 ? 120.143 158.838 114.861 1.00 33.52 509 GLU B C 1
ATOM 7982 O O . GLU B 1 534 ? 119.235 158.007 114.954 1.00 33.05 509 GLU B O 1
ATOM 7988 N N . ALA B 1 535 ? 119.931 160.107 114.507 1.00 31.27 510 ALA B N 1
ATOM 7989 C CA . ALA B 1 535 ? 118.577 160.614 114.322 1.00 29.01 510 ALA B CA 1
ATOM 7990 C C . ALA B 1 535 ? 117.869 159.977 113.134 1.00 29.47 510 ALA B C 1
ATOM 7991 O O . ALA B 1 535 ? 116.634 159.966 113.100 1.00 30.42 510 ALA B O 1
ATOM 7993 N N . HIS B 1 536 ? 118.611 159.448 112.166 1.00 29.17 511 HIS B N 1
ATOM 7994 C CA . HIS B 1 536 ? 118.010 158.766 111.029 1.00 28.85 511 HIS B CA 1
ATOM 7995 C C . HIS B 1 536 ? 117.794 157.280 111.281 1.00 24.57 511 HIS B C 1
ATOM 7996 O O . HIS B 1 536 ? 117.242 156.595 110.416 1.00 25.00 511 HIS B O 1
ATOM 8003 N N . ASN B 1 537 ? 118.211 156.769 112.434 1.00 24.93 512 ASN B N 1
ATOM 8004 C CA . ASN B 1 537 ? 117.996 155.366 112.759 1.00 23.49 512 ASN B CA 1
ATOM 8005 C C . ASN B 1 537 ? 116.539 155.151 113.153 1.00 22.91 512 ASN B C 1
ATOM 8006 O O . ASN B 1 537 ? 116.074 155.765 114.119 1.00 25.09 512 ASN B O 1
ATOM 8011 N N . PRO B 1 538 ? 115.792 154.303 112.443 1.00 22.56 513 PRO B N 1
ATOM 8012 C CA . PRO B 1 538 ? 114.388 154.070 112.821 1.00 22.84 513 PRO B CA 1
ATOM 8013 C C . PRO B 1 538 ? 114.221 153.431 114.189 1.00 20.59 513 PRO B C 1
ATOM 8014 O O . PRO B 1 538 ? 113.146 153.559 114.786 1.00 21.16 513 PRO B O 1
ATOM 8018 N N . LEU B 1 539 ? 115.248 152.750 114.703 1.00 19.75 514 LEU B N 1
ATOM 8019 C CA . LEU B 1 539 ? 115.139 152.100 116.005 1.00 21.07 514 LEU B CA 1
ATOM 8020 C C . LEU B 1 539 ? 114.932 153.112 117.127 1.00 21.86 514 LEU B C 1
ATOM 8021 O O . LEU B 1 539 ? 114.390 152.765 118.182 1.00 24.02 514 LEU B O 1
ATOM 8026 N N . MET B 1 540 ? 115.351 154.363 116.919 1.00 23.86 515 MET B N 1
ATOM 8027 C CA . MET B 1 540 ? 115.131 155.402 117.920 1.00 24.34 515 MET B CA 1
ATOM 8028 C C . MET B 1 540 ? 113.648 155.648 118.166 1.00 23.71 515 MET B C 1
ATOM 8029 O O . MET B 1 540 ? 113.246 155.950 119.296 1.00 28.50 515 MET B O 1
ATOM 8034 N N . TYR B 1 541 ? 112.820 155.505 117.135 1.00 22.75 516 TYR B N 1
ATOM 8035 C CA . TYR B 1 541 ? 111.420 155.900 117.193 1.00 22.16 516 TYR B CA 1
ATOM 8036 C C . TYR B 1 541 ? 110.485 154.740 117.513 1.00 19.83 516 TYR B C 1
ATOM 8037 O O . TYR B 1 541 ? 109.264 154.913 117.468 1.00 20.63 516 TYR B O 1
ATOM 8046 N N . VAL B 1 542 ? 111.024 153.569 117.834 1.00 19.25 517 VAL B N 1
ATOM 8047 C CA . VAL B 1 542 ? 110.207 152.472 118.343 1.00 18.56 517 VAL B CA 1
ATOM 8048 C C . VAL B 1 542 ? 109.700 152.870 119.724 1.00 17.38 517 VAL B C 1
ATOM 8049 O O . VAL B 1 542 ? 110.508 153.190 120.606 1.00 20.35 517 VAL B O 1
ATOM 8053 N N . PRO B 1 543 ? 108.387 152.884 119.954 1.00 18.19 518 PRO B N 1
ATOM 8054 C CA . PRO B 1 543 ? 107.876 153.275 121.274 1.00 19.07 518 PRO B CA 1
ATOM 8055 C C . PRO B 1 543 ? 108.347 152.318 122.358 1.00 17.49 518 PRO B C 1
ATOM 8056 O O . PRO B 1 543 ? 108.503 151.116 122.135 1.00 17.17 518 PRO B O 1
ATOM 8060 N N . ARG B 1 544 ? 108.577 152.869 123.547 1.00 18.41 519 ARG B N 1
ATOM 8061 C CA . ARG B 1 544 ? 109.125 152.102 124.656 1.00 18.18 519 ARG B CA 1
ATOM 8062 C C . ARG B 1 544 ? 108.479 152.548 125.959 1.00 16.30 519 ARG B C 1
ATOM 8063 O O . ARG B 1 544 ? 107.967 153.663 126.078 1.00 19.80 519 ARG B O 1
ATOM 8071 N N . GLN B 1 545 ? 108.519 151.654 126.944 1.00 15.71 520 GLN B N 1
ATOM 8072 C CA . GLN B 1 545 ? 107.932 151.887 128.255 1.00 16.30 520 GLN B CA 1
ATOM 8073 C C . GLN B 1 545 ? 108.929 151.486 129.330 1.00 13.45 520 GLN B C 1
ATOM 8074 O O . GLN B 1 545 ? 109.542 150.417 129.255 1.00 14.06 520 GLN B O 1
ATOM 8080 N N . MET B 1 546 ? 109.090 152.350 130.325 1.00 13.14 521 MET B N 1
ATOM 8081 C CA . MET B 1 546 ? 110.030 152.116 131.411 1.00 14.60 521 MET B CA 1
ATOM 8082 C C . MET B 1 546 ? 109.366 151.269 132.489 1.00 13.33 521 MET B C 1
ATOM 8083 O O . MET B 1 546 ? 108.240 151.555 132.906 1.00 14.44 521 MET B O 1
ATOM 8088 N N . VAL B 1 547 ? 110.062 150.225 132.931 1.00 10.25 522 VAL B N 1
ATOM 8089 C CA . VAL B 1 547 ? 109.550 149.294 133.929 1.00 9.75 522 VAL B CA 1
ATOM 8090 C C . VAL B 1 547 ? 110.469 149.332 135.142 1.00 9.28 522 VAL B C 1
ATOM 8091 O O . VAL B 1 547 ? 111.694 149.246 135.002 1.00 11.70 522 VAL B O 1
ATOM 8095 N N . VAL B 1 548 ? 109.878 149.463 136.325 1.00 9.84 523 VAL B N 1
ATOM 8096 C CA . VAL B 1 548 ? 110.603 149.409 137.588 1.00 9.95 523 VAL B CA 1
ATOM 8097 C C . VAL B 1 548 ? 110.002 148.293 138.429 1.00 9.55 523 VAL B C 1
ATOM 8098 O O . VAL B 1 548 ? 108.786 148.258 138.644 1.00 12.02 523 VAL B O 1
ATOM 8102 N N . VAL B 1 549 ? 110.851 147.383 138.898 1.00 9.46 524 VAL B N 1
ATOM 8103 C CA . VAL B 1 549 ? 110.425 146.243 139.701 1.00 9.30 524 VAL B CA 1
ATOM 8104 C C . VAL B 1 549 ? 111.077 146.364 141.070 1.00 10.32 524 VAL B C 1
ATOM 8105 O O . VAL B 1 549 ? 112.309 146.405 141.176 1.00 12.23 524 VAL B O 1
ATOM 8109 N N . CYS B 1 550 ? 110.254 146.418 142.111 1.00 11.20 525 CYS B N 1
ATOM 8110 C CA . CYS B 1 550 ? 110.715 146.547 143.487 1.00 11.76 525 CYS B CA 1
ATOM 8111 C C . CYS B 1 550 ? 110.288 145.308 144.259 1.00 12.39 525 CYS B C 1
ATOM 8112 O O . CYS B 1 550 ? 109.090 145.060 144.428 1.00 15.18 525 CYS B O 1
ATOM 8115 N N . ASN B 1 551 ? 111.264 144.532 144.720 1.00 11.26 526 ASN B N 1
ATOM 8116 C CA . ASN B 1 551 ? 110.999 143.327 145.496 1.00 11.60 526 ASN B CA 1
ATOM 8117 C C . ASN B 1 551 ? 110.919 143.699 146.971 1.00 12.64 526 ASN B C 1
ATOM 8118 O O . ASN B 1 551 ? 111.906 144.160 147.553 1.00 15.62 526 ASN B O 1
ATOM 8123 N N . GLU B 1 552 ? 109.751 143.496 147.572 1.00 12.20 527 GLU B N 1
ATOM 8124 C CA . GLU B 1 552 ? 109.474 143.971 148.918 1.00 13.49 527 GLU B CA 1
ATOM 8125 C C . GLU B 1 552 ? 109.273 142.801 149.872 1.00 12.51 527 GLU B C 1
ATOM 8126 O O . GLU B 1 552 ? 108.780 141.738 149.487 1.00 13.73 527 GLU B O 1
ATOM 8132 N N . VAL B 1 553 ? 109.656 143.018 151.125 1.00 12.68 528 VAL B N 1
ATOM 8133 C CA . VAL B 1 553 ? 109.609 141.972 152.140 1.00 12.40 528 VAL B CA 1
ATOM 8134 C C . VAL B 1 553 ? 108.216 141.920 152.750 1.00 12.75 528 VAL B C 1
ATOM 8135 O O . VAL B 1 553 ? 107.658 142.949 153.148 1.00 14.32 528 VAL B O 1
ATOM 8139 N N . TYR B 1 554 ? 107.652 140.719 152.825 1.00 12.83 529 TYR B N 1
ATOM 8140 C CA . TYR B 1 554 ? 106.391 140.471 153.506 1.00 15.30 529 TYR B CA 1
ATOM 8141 C C . TYR B 1 554 ? 106.607 139.448 154.612 1.00 14.62 529 TYR B C 1
ATOM 8142 O O . TYR B 1 554 ? 107.419 138.528 154.478 1.00 16.03 529 TYR B O 1
ATOM 8151 N N . ARG B 1 555 ? 105.876 139.613 155.708 1.00 16.14 530 ARG B N 1
ATOM 8152 C CA . ARG B 1 555 ? 105.931 138.680 156.824 1.00 16.99 530 ARG B CA 1
ATOM 8153 C C . ARG B 1 555 ? 104.739 137.737 156.750 1.00 18.16 530 ARG B C 1
ATOM 8154 O O . ARG B 1 555 ? 103.588 138.184 156.701 1.00 21.94 530 ARG B O 1
ATOM 8162 N N . LEU B 1 556 ? 105.018 136.439 156.741 1.00 18.82 531 LEU B N 1
ATOM 8163 C CA . LEU B 1 556 ? 103.992 135.409 156.648 1.00 20.59 531 LEU B CA 1
ATOM 8164 C C . LEU B 1 556 ? 103.744 134.834 158.037 1.00 22.40 531 LEU B C 1
ATOM 8165 O O . LEU B 1 556 ? 104.648 134.243 158.636 1.00 26.05 531 LEU B O 1
ATOM 8170 N N . SER B 1 557 ? 102.526 135.005 158.543 1.00 22.51 532 SER B N 1
ATOM 8171 C CA . SER B 1 557 ? 102.152 134.533 159.869 1.00 26.85 532 SER B CA 1
ATOM 8172 C C . SER B 1 557 ? 101.018 133.524 159.759 1.00 26.94 532 SER B C 1
ATOM 8173 O O . SER B 1 557 ? 100.117 133.676 158.928 1.00 27.46 532 SER B O 1
ATOM 8176 N N . TYR B 1 558 ? 101.068 132.495 160.606 1.00 29.89 533 TYR B N 1
ATOM 8177 C CA . TYR B 1 558 ? 100.067 131.434 160.607 1.00 30.05 533 TYR B CA 1
ATOM 8178 C C . TYR B 1 558 ? 99.308 131.353 161.928 1.00 35.59 533 TYR B C 1
ATOM 8179 O O . TYR B 1 558 ? 98.732 130.307 162.241 1.00 38.66 533 TYR B O 1
ATOM 8188 N N . ASP B 1 559 ? 99.301 132.432 162.713 1.00 38.29 534 ASP B N 1
ATOM 8189 C CA . ASP B 1 559 ? 98.598 132.412 163.994 1.00 41.55 534 ASP B CA 1
ATOM 8190 C C . ASP B 1 559 ? 97.097 132.234 163.799 1.00 44.17 534 ASP B C 1
ATOM 8191 O O . ASP B 1 559 ? 96.468 131.395 164.454 1.00 46.69 534 ASP B O 1
ATOM 8196 N N . ALA B 1 560 ? 96.505 133.016 162.897 1.00 43.10 535 ALA B N 1
ATOM 8197 C CA . ALA B 1 560 ? 95.072 132.959 162.600 1.00 43.69 535 ALA B CA 1
ATOM 8198 C C . ALA B 1 560 ? 94.922 132.892 161.084 1.00 41.05 535 ALA B C 1
ATOM 8199 O O . ALA B 1 560 ? 94.855 133.925 160.412 1.00 43.21 535 ALA B O 1
ATOM 8201 N N . GLY B 1 561 ? 94.864 131.675 160.548 1.00 37.96 536 GLY B N 1
ATOM 8202 C CA . GLY B 1 561 ? 94.859 131.530 159.108 1.00 36.86 536 GLY B CA 1
ATOM 8203 C C . GLY B 1 561 ? 96.224 131.882 158.537 1.00 34.26 536 GLY B C 1
ATOM 8204 O O . GLY B 1 561 ? 97.245 131.870 159.227 1.00 34.00 536 GLY B O 1
ATOM 8205 N N . ILE B 1 562 ? 96.231 132.204 157.248 1.00 32.00 537 ILE B N 1
ATOM 8206 C CA . ILE B 1 562 ? 97.437 132.639 156.553 1.00 28.30 537 ILE B CA 1
ATOM 8207 C C . ILE B 1 562 ? 97.286 134.121 156.247 1.00 27.35 537 ILE B C 1
ATOM 8208 O O . ILE B 1 562 ? 96.352 134.525 155.543 1.00 29.69 537 ILE B O 1
ATOM 8213 N N . VAL B 1 563 ? 98.200 134.930 156.773 1.00 27.04 538 VAL B N 1
ATOM 8214 C CA . VAL B 1 563 ? 98.166 136.375 156.597 1.00 27.03 538 VAL B CA 1
ATOM 8215 C C . VAL B 1 563 ? 99.560 136.847 156.211 1.00 25.83 538 VAL B C 1
ATOM 8216 O O . VAL B 1 563 ? 100.537 136.544 156.905 1.00 29.09 538 VAL B O 1
ATOM 8220 N N . ALA B 1 564 ? 99.650 137.573 155.102 1.00 24.17 539 ALA B N 1
ATOM 8221 C CA . ALA B 1 564 ? 100.894 138.186 154.658 1.00 23.24 539 ALA B CA 1
ATOM 8222 C C . ALA B 1 564 ? 100.845 139.672 154.988 1.00 23.57 539 ALA B C 1
ATOM 8223 O O . ALA B 1 564 ? 99.964 140.389 154.504 1.00 27.56 539 ALA B O 1
ATOM 8225 N N . GLU B 1 565 ? 101.783 140.127 155.811 1.00 22.70 540 GLU B N 1
ATOM 8226 C CA . GLU B 1 565 ? 101.841 141.515 156.247 1.00 22.94 540 GLU B CA 1
ATOM 8227 C C . GLU B 1 565 ? 103.053 142.190 155.624 1.00 21.10 540 GLU B C 1
ATOM 8228 O O . GLU B 1 565 ? 104.179 141.702 155.763 1.00 19.32 540 GLU B O 1
ATOM 8234 N N . LYS B 1 566 ? 102.819 143.305 154.937 1.00 21.99 541 LYS B N 1
ATOM 8235 C CA . LYS B 1 566 ? 103.918 144.087 154.391 1.00 22.36 541 LYS B CA 1
ATOM 8236 C C . LYS B 1 566 ? 104.789 144.621 155.520 1.00 22.51 541 LYS B C 1
ATOM 8237 O O . LYS B 1 566 ? 104.293 145.241 156.465 1.00 25.79 541 LYS B O 1
ATOM 8243 N N . VAL B 1 567 ? 106.094 144.375 155.421 1.00 21.51 542 VAL B N 1
ATOM 8244 C CA . VAL B 1 567 ? 107.019 144.840 156.445 1.00 25.07 542 VAL B CA 1
ATOM 8245 C C . VAL B 1 567 ? 107.145 146.354 156.360 1.00 29.40 542 VAL B C 1
ATOM 8246 O O . VAL B 1 567 ? 107.407 146.914 155.288 1.00 29.05 542 VAL B O 1
ATOM 8250 N N . THR B 1 568 ? 106.945 147.026 157.491 1.00 33.17 543 THR B N 1
ATOM 8251 C CA . THR B 1 568 ? 107.109 148.469 157.592 1.00 35.32 543 THR B CA 1
ATOM 8252 C C . THR B 1 568 ? 107.977 148.787 158.798 1.00 41.79 543 THR B C 1
ATOM 8253 O O . THR B 1 568 ? 107.784 148.221 159.878 1.00 45.13 543 THR B O 1
ATOM 8257 N N . ALA B 1 569 ? 108.937 149.690 158.606 1.00 43.06 544 ALA B N 1
ATOM 8258 C CA . ALA B 1 569 ? 109.870 150.141 159.636 1.00 45.97 544 ALA B CA 1
ATOM 8259 C C . ALA B 1 569 ? 110.703 149.008 160.226 1.00 48.06 544 ALA B C 1
ATOM 8260 O O . ALA B 1 569 ? 111.308 149.182 161.291 1.00 51.80 544 ALA B O 1
ATOM 8262 N N . GLN B 1 570 ? 110.752 147.853 159.569 1.00 46.29 545 GLN B N 1
ATOM 8263 C CA . GLN B 1 570 ? 111.571 146.741 160.038 1.00 47.27 545 GLN B CA 1
ATOM 8264 C C . GLN B 1 570 ? 112.582 146.329 158.973 1.00 44.77 545 GLN B C 1
ATOM 8265 O O . GLN B 1 570 ? 113.328 145.366 159.151 1.00 49.42 545 GLN B O 1
ATOM 8271 N N . ARG C 1 42 ? 113.463 114.722 167.334 1.00 37.44 17 ARG C N 1
ATOM 8272 C CA . ARG C 1 42 ? 113.493 114.962 165.896 1.00 35.58 17 ARG C CA 1
ATOM 8273 C C . ARG C 1 42 ? 113.747 116.430 165.573 1.00 34.43 17 ARG C C 1
ATOM 8274 O O . ARG C 1 42 ? 113.176 117.322 166.199 1.00 37.97 17 ARG C O 1
ATOM 8282 N N . ALA C 1 43 ? 114.609 116.673 164.589 1.00 32.33 18 ALA C N 1
ATOM 8283 C CA . ALA C 1 43 ? 114.902 118.022 164.130 1.00 29.77 18 ALA C CA 1
ATOM 8284 C C . ALA C 1 43 ? 113.936 118.403 163.016 1.00 29.12 18 ALA C C 1
ATOM 8285 O O . ALA C 1 43 ? 113.751 117.645 162.059 1.00 29.02 18 ALA C O 1
ATOM 8287 N N . SER C 1 44 ? 113.321 119.575 163.146 1.00 27.06 19 SER C N 1
ATOM 8288 C CA . SER C 1 44 ? 112.349 120.020 162.159 1.00 25.89 19 SER C CA 1
ATOM 8289 C C . SER C 1 44 ? 113.035 120.394 160.851 1.00 24.77 19 SER C C 1
ATOM 8290 O O . SER C 1 44 ? 114.102 121.014 160.843 1.00 27.31 19 SER C O 1
ATOM 8293 N N . VAL C 1 45 ? 112.415 120.009 159.736 1.00 21.08 20 VAL C N 1
ATOM 8294 C CA . VAL C 1 45 ? 112.850 120.437 158.415 1.00 18.93 20 VAL C CA 1
ATOM 8295 C C . VAL C 1 45 ? 111.794 121.286 157.720 1.00 16.24 20 VAL C C 1
ATOM 8296 O O . VAL C 1 45 ? 111.918 121.569 156.530 1.00 16.86 20 VAL C O 1
ATOM 8300 N N . PHE C 1 46 ? 110.756 121.704 158.446 1.00 18.05 21 PHE C N 1
ATOM 8301 C CA . PHE C 1 46 ? 109.720 122.566 157.899 1.00 18.97 21 PHE C CA 1
ATOM 8302 C C . PHE C 1 46 ? 109.660 123.943 158.540 1.00 21.78 21 PHE C C 1
ATOM 8303 O O . PHE C 1 46 ? 109.142 124.870 157.910 1.00 25.26 21 PHE C O 1
ATOM 8311 N N . ALA C 1 47 ? 110.173 124.109 159.756 1.00 25.88 22 ALA C N 1
ATOM 8312 C CA . ALA C 1 47 ? 110.144 125.392 160.440 1.00 30.82 22 ALA C CA 1
ATOM 8313 C C . ALA C 1 47 ? 111.488 125.647 161.101 1.00 34.73 22 ALA C C 1
ATOM 8314 O O . ALA C 1 47 ? 112.103 124.730 161.652 1.00 38.87 22 ALA C O 1
ATOM 8316 N N . THR C 1 48 ? 111.939 126.897 161.040 1.00 38.69 23 THR C N 1
ATOM 8317 C CA . THR C 1 48 ? 113.171 127.318 161.688 1.00 43.01 23 THR C CA 1
ATOM 8318 C C . THR C 1 48 ? 112.943 128.642 162.400 1.00 44.06 23 THR C C 1
ATOM 8319 O O . THR C 1 48 ? 112.080 129.435 162.011 1.00 43.81 23 THR C O 1
ATOM 8323 N N . ASP C 1 49 ? 113.722 128.871 163.452 1.00 47.47 24 ASP C N 1
ATOM 8324 C CA . ASP C 1 49 ? 113.720 130.149 164.158 1.00 48.05 24 ASP C CA 1
ATOM 8325 C C . ASP C 1 49 ? 114.768 131.034 163.496 1.00 44.81 24 ASP C C 1
ATOM 8326 O O . ASP C 1 49 ? 115.969 130.870 163.722 1.00 46.93 24 ASP C O 1
ATOM 8331 N N . HIS C 1 50 ? 114.311 131.968 162.669 1.00 42.95 25 HIS C N 1
ATOM 8332 C CA . HIS C 1 50 ? 115.217 132.813 161.906 1.00 41.18 25 HIS C CA 1
ATOM 8333 C C . HIS C 1 50 ? 116.030 133.719 162.825 1.00 39.49 25 HIS C C 1
ATOM 8334 O O . HIS C 1 50 ? 115.560 134.165 163.875 1.00 40.55 25 HIS C O 1
ATOM 8341 N N . ARG C 1 51 ? 117.266 133.983 162.417 1.00 35.73 26 ARG C N 1
ATOM 8342 C CA . ARG C 1 51 ? 118.149 134.901 163.121 1.00 33.87 26 ARG C CA 1
ATOM 8343 C C . ARG C 1 51 ? 118.151 136.251 162.418 1.00 31.50 26 ARG C C 1
ATOM 8344 O O . ARG C 1 51 ? 118.069 136.324 161.190 1.00 29.71 26 ARG C O 1
ATOM 8352 N N . ALA C 1 52 ? 118.238 137.315 163.200 1.00 28.55 27 ALA C N 1
ATOM 8353 C CA . ALA C 1 52 ? 118.414 138.638 162.618 1.00 24.37 27 ALA C CA 1
ATOM 8354 C C . ALA C 1 52 ? 119.871 138.823 162.209 1.00 24.02 27 ALA C C 1
ATOM 8355 O O . ALA C 1 52 ? 120.768 138.631 163.034 1.00 24.93 27 ALA C O 1
ATOM 8357 N N . PRO C 1 53 ? 120.147 139.178 160.960 1.00 21.60 28 PRO C N 1
ATOM 8358 C CA . PRO C 1 53 ? 121.535 139.310 160.515 1.00 20.01 28 PRO C CA 1
ATOM 8359 C C . PRO C 1 53 ? 122.133 140.639 160.955 1.00 19.08 28 PRO C C 1
ATOM 8360 O O . PRO C 1 53 ? 121.458 141.513 161.499 1.00 21.40 28 PRO C O 1
ATOM 8364 N N . THR C 1 54 ? 123.435 140.768 160.714 1.00 20.95 29 THR C N 1
ATOM 8365 C CA . THR C 1 54 ? 124.112 142.040 160.920 1.00 20.69 29 THR C CA 1
ATOM 8366 C C . THR C 1 54 ? 123.456 143.123 160.074 1.00 18.70 29 THR C C 1
ATOM 8367 O O . THR C 1 54 ? 123.082 142.891 158.922 1.00 20.86 29 THR C O 1
ATOM 8371 N N . VAL C 1 55 ? 123.302 144.310 160.656 1.00 17.69 30 VAL C N 1
ATOM 8372 C CA . VAL C 1 55 ? 122.757 145.437 159.909 1.00 16.26 30 VAL C CA 1
ATOM 8373 C C . VAL C 1 55 ? 123.811 145.921 158.922 1.00 16.12 30 VAL C C 1
ATOM 8374 O O . VAL C 1 55 ? 124.913 146.320 159.315 1.00 19.54 30 VAL C O 1
ATOM 8378 N N . TYR C 1 56 ? 123.478 145.886 157.634 1.00 13.80 31 TYR C N 1
ATOM 8379 C CA . TYR C 1 56 ? 124.402 146.332 156.604 1.00 13.83 31 TYR C CA 1
ATOM 8380 C C . TYR C 1 56 ? 123.613 146.853 155.413 1.00 12.38 31 TYR C C 1
ATOM 8381 O O . TYR C 1 56 ? 122.425 146.561 155.252 1.00 14.06 31 TYR C O 1
ATOM 8390 N N . MET C 1 57 ? 124.294 147.629 154.578 1.00 11.93 32 MET C N 1
ATOM 8391 C CA . MET C 1 57 ? 123.725 148.107 153.327 1.00 12.90 32 MET C CA 1
ATOM 8392 C C . MET C 1 57 ? 124.779 148.063 152.228 1.00 11.43 32 MET C C 1
ATOM 8393 O O . MET C 1 57 ? 125.790 148.772 152.306 1.00 12.09 32 MET C O 1
ATOM 8398 N N . PRO C 1 58 ? 124.589 147.242 151.201 1.00 10.26 33 PRO C N 1
ATOM 8399 C CA . PRO C 1 58 ? 125.543 147.210 150.092 1.00 9.50 33 PRO C CA 1
ATOM 8400 C C . PRO C 1 58 ? 125.361 148.399 149.161 1.00 10.01 33 PRO C C 1
ATOM 8401 O O . PRO C 1 58 ? 124.288 148.996 149.067 1.00 13.88 33 PRO C O 1
ATOM 8405 N N . GLN C 1 59 ? 126.445 148.740 148.468 1.00 9.89 34 GLN C N 1
ATOM 8406 C CA . GLN C 1 59 ? 126.403 149.790 147.460 1.00 10.03 34 GLN C CA 1
ATOM 8407 C C . GLN C 1 59 ? 127.383 149.456 146.346 1.00 8.74 34 GLN C C 1
ATOM 8408 O O . GLN C 1 59 ? 128.491 148.979 146.606 1.00 10.24 34 GLN C O 1
ATOM 8414 N N . TYR C 1 60 ? 126.962 149.699 145.108 1.00 9.07 35 TYR C N 1
ATOM 8415 C CA . TYR C 1 60 ? 127.855 149.577 143.965 1.00 7.91 35 TYR C CA 1
ATOM 8416 C C . TYR C 1 60 ? 128.763 150.800 143.909 1.00 8.60 35 TYR C C 1
ATOM 8417 O O . TYR C 1 60 ? 128.285 151.937 143.957 1.00 11.12 35 TYR C O 1
ATOM 8426 N N . ILE C 1 61 ? 130.068 150.568 143.809 1.00 9.44 36 ILE C N 1
ATOM 8427 C CA . ILE C 1 61 ? 131.058 151.639 143.797 1.00 8.93 36 ILE C CA 1
ATOM 8428 C C . ILE C 1 61 ? 131.951 151.460 142.578 1.00 10.16 36 ILE C C 1
ATOM 8429 O O . ILE C 1 61 ? 132.483 150.369 142.350 1.00 10.42 36 ILE C O 1
ATOM 8434 N N . THR C 1 62 ? 132.118 152.530 141.804 1.00 11.38 37 THR C N 1
ATOM 8435 C CA . THR C 1 62 ? 132.944 152.527 140.605 1.00 12.21 37 THR C CA 1
ATOM 8436 C C . THR C 1 62 ? 134.032 153.583 140.744 1.00 12.84 37 THR C C 1
ATOM 8437 O O . THR C 1 62 ? 133.749 154.720 141.133 1.00 14.60 37 THR C O 1
ATOM 8441 N N . THR C 1 63 ? 135.271 153.207 140.430 1.00 14.08 38 THR C N 1
ATOM 8442 C CA . THR C 1 63 ? 136.411 154.105 140.532 1.00 14.85 38 THR C CA 1
ATOM 8443 C C . THR C 1 63 ? 137.152 154.157 139.203 1.00 15.89 38 THR C C 1
ATOM 8444 O O . THR C 1 63 ? 137.182 153.180 138.450 1.00 15.79 38 THR C O 1
ATOM 8448 N N . GLN C 1 64 ? 137.752 155.312 138.925 1.00 18.06 39 GLN C N 1
ATOM 8449 C CA . GLN C 1 64 ? 138.481 155.536 137.684 1.00 17.04 39 GLN C CA 1
ATOM 8450 C C . GLN C 1 64 ? 139.919 155.052 137.816 1.00 16.77 39 GLN C C 1
ATOM 8451 O O . GLN C 1 64 ? 140.529 155.159 138.883 1.00 18.58 39 GLN C O 1
ATOM 8457 N N . GLY C 1 65 ? 140.458 154.526 136.719 1.00 16.90 40 GLY C N 1
ATOM 8458 C CA . GLY C 1 65 ? 141.812 154.003 136.714 1.00 15.92 40 GLY C CA 1
ATOM 8459 C C . GLY C 1 65 ? 142.833 155.041 136.279 1.00 18.06 40 GLY C C 1
ATOM 8460 O O . GLY C 1 65 ? 142.564 155.878 135.420 1.00 21.23 40 GLY C O 1
ATOM 8461 N N . VAL C 1 66 ? 144.011 154.972 136.890 1.00 17.51 41 VAL C N 1
ATOM 8462 C CA . VAL C 1 66 ? 145.140 155.822 136.534 1.00 17.14 41 VAL C CA 1
ATOM 8463 C C . VAL C 1 66 ? 146.130 154.974 135.748 1.00 18.22 41 VAL C C 1
ATOM 8464 O O . VAL C 1 66 ? 146.672 153.992 136.270 1.00 18.09 41 VAL C O 1
ATOM 8468 N N . VAL C 1 67 ? 146.367 155.350 134.498 1.00 19.63 42 VAL C N 1
ATOM 8469 C CA . VAL C 1 67 ? 147.175 154.556 133.581 1.00 19.69 42 VAL C CA 1
ATOM 8470 C C . VAL C 1 67 ? 148.632 154.983 133.689 1.00 23.88 42 VAL C C 1
ATOM 8471 O O . VAL C 1 67 ? 148.945 156.179 133.639 1.00 26.13 42 VAL C O 1
ATOM 8475 N N . ASP C 1 68 ? 149.522 154.006 133.841 1.00 23.08 43 ASP C N 1
ATOM 8476 C CA . ASP C 1 68 ? 150.963 154.227 133.805 1.00 27.12 43 ASP C CA 1
ATOM 8477 C C . ASP C 1 68 ? 151.543 153.407 132.662 1.00 31.10 43 ASP C C 1
ATOM 8478 O O . ASP C 1 68 ? 151.450 152.175 132.668 1.00 28.50 43 ASP C O 1
ATOM 8483 N N . THR C 1 69 ? 152.140 154.090 131.686 1.00 35.54 44 THR C N 1
ATOM 8484 C CA . THR C 1 69 ? 152.716 15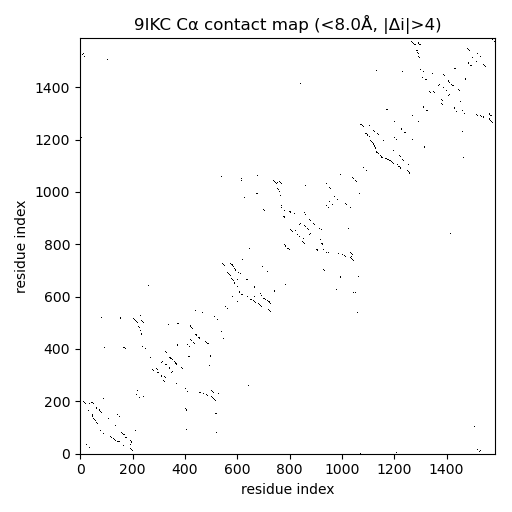3.443 130.514 1.00 36.77 44 THR C CA 1
ATOM 8485 C C . THR C 1 69 ? 154.235 153.551 130.469 1.00 41.84 44 THR C C 1
ATOM 8486 O O . THR C 1 69 ? 154.842 153.180 129.459 1.00 44.18 44 THR C O 1
ATOM 8490 N N . THR C 1 70 ? 154.864 154.048 131.533 1.00 41.07 45 THR C N 1
ATOM 8491 C CA . THR C 1 70 ? 156.302 154.291 131.525 1.00 44.35 45 THR C CA 1
ATOM 8492 C C . THR C 1 70 ? 157.131 153.018 131.615 1.00 45.67 45 THR C C 1
ATOM 8493 O O . THR C 1 70 ? 158.333 153.064 131.331 1.00 47.16 45 THR C O 1
ATOM 8497 N N . SER C 1 71 ? 156.534 151.895 132.002 1.00 45.24 46 SER C N 1
ATOM 8498 C CA . SER C 1 71 ? 157.249 150.637 132.134 1.00 43.84 46 SER C CA 1
ATOM 8499 C C . SER C 1 71 ? 157.016 149.766 130.901 1.00 43.50 46 SER C C 1
ATOM 8500 O O . SER C 1 71 ? 156.323 150.148 129.955 1.00 44.17 46 SER C O 1
ATOM 8503 N N . ASP C 1 72 ? 157.616 148.573 130.919 1.00 42.43 47 ASP C N 1
ATOM 8504 C CA . ASP C 1 72 ? 157.446 147.639 129.810 1.00 41.37 47 ASP C CA 1
ATOM 8505 C C . ASP C 1 72 ? 155.995 147.195 129.676 1.00 39.35 47 ASP C C 1
ATOM 8506 O O . ASP C 1 72 ? 155.468 147.096 128.562 1.00 40.16 47 ASP C O 1
ATOM 8511 N N . ALA C 1 73 ? 155.334 146.923 130.797 1.00 33.38 48 ALA C N 1
ATOM 8512 C CA . ALA C 1 73 ? 153.939 146.506 130.811 1.00 28.19 48 ALA C CA 1
ATOM 8513 C C . ALA C 1 73 ? 153.077 147.643 131.341 1.00 23.60 48 ALA C C 1
ATOM 8514 O O . ALA C 1 73 ? 153.392 148.233 132.379 1.00 27.70 48 ALA C O 1
ATOM 8516 N N . VAL C 1 74 ? 151.998 147.951 130.619 1.00 21.46 49 VAL C N 1
ATOM 8517 C CA . VAL C 1 74 ? 151.080 148.995 131.055 1.00 19.26 49 VAL C CA 1
ATOM 8518 C C . VAL C 1 74 ? 150.377 148.560 132.334 1.00 15.95 49 VAL C C 1
ATOM 8519 O O . VAL C 1 74 ? 149.936 147.411 132.467 1.00 14.27 49 VAL C O 1
ATOM 8523 N N . THR C 1 75 ? 150.279 149.479 133.291 1.00 17.23 50 THR C N 1
ATOM 8524 C CA . THR C 1 75 ? 149.592 149.232 134.550 1.00 15.91 50 THR C CA 1
ATOM 8525 C C . THR C 1 75 ? 148.488 150.260 134.748 1.00 17.07 50 THR C C 1
ATOM 8526 O O . THR C 1 75 ? 148.645 151.433 134.394 1.00 19.76 50 THR C O 1
ATOM 8530 N N . VAL C 1 76 ? 147.370 149.810 135.311 1.00 14.36 51 VAL C N 1
ATOM 8531 C CA . VAL C 1 76 ? 146.262 150.675 135.695 1.00 12.75 51 VAL C CA 1
ATOM 8532 C C . VAL C 1 76 ? 146.014 150.479 137.182 1.00 12.02 51 VAL C C 1
ATOM 8533 O O . VAL C 1 76 ? 145.839 149.344 137.642 1.00 12.70 51 VAL C O 1
ATOM 8537 N N . THR C 1 77 ? 146.000 151.577 137.930 1.00 13.32 52 THR C N 1
ATOM 8538 C CA . THR C 1 77 ? 145.884 151.542 139.381 1.00 12.57 52 THR C CA 1
ATOM 8539 C C . THR C 1 77 ? 144.573 152.184 139.812 1.00 12.88 52 THR C C 1
ATOM 8540 O O . THR C 1 77 ? 144.227 153.274 139.345 1.00 16.50 52 THR C O 1
ATOM 8544 N N . PHE C 1 78 ? 143.849 151.505 140.699 1.00 11.57 53 PHE C N 1
ATOM 8545 C CA . PHE C 1 78 ? 142.601 152.004 141.260 1.00 12.85 53 PHE C CA 1
ATOM 8546 C C . PHE C 1 78 ? 142.752 152.136 142.768 1.00 15.11 53 PHE C C 1
ATOM 8547 O O . PHE C 1 78 ? 143.224 151.207 143.431 1.00 17.96 53 PHE C O 1
ATOM 8555 N N . GLU C 1 79 ? 142.349 153.281 143.307 1.00 21.82 54 GLU C N 1
ATOM 8556 C CA . GLU C 1 79 ? 142.375 153.523 144.743 1.00 25.30 54 GLU C CA 1
ATOM 8557 C C . GLU C 1 79 ? 140.968 153.389 145.309 1.00 24.63 54 GLU C C 1
ATOM 8558 O O . GLU C 1 79 ? 140.022 153.977 144.776 1.00 30.07 54 GLU C O 1
ATOM 8564 N N . ILE C 1 80 ? 140.833 152.613 146.382 1.00 23.54 55 ILE C N 1
ATOM 8565 C CA . ILE C 1 80 ? 139.558 152.455 147.075 1.00 27.20 55 ILE C CA 1
ATOM 8566 C C . ILE C 1 80 ? 139.451 153.618 148.057 1.00 31.09 55 ILE C C 1
ATOM 8567 O O . ILE C 1 80 ? 140.033 153.588 149.142 1.00 35.07 55 ILE C O 1
ATOM 8572 N N . ARG C 1 81 ? 138.699 154.648 147.673 1.00 35.33 56 ARG C N 1
ATOM 8573 C CA . ARG C 1 81 ? 138.686 155.922 148.379 1.00 39.94 56 ARG C CA 1
ATOM 8574 C C . ARG C 1 81 ? 137.501 156.077 149.323 1.00 42.78 56 ARG C C 1
ATOM 8575 O O . ARG C 1 81 ? 137.270 157.179 149.830 1.00 46.21 56 ARG C O 1
ATOM 8583 N N . ASP C 1 82 ? 136.748 155.011 149.576 1.00 41.78 57 ASP C N 1
ATOM 8584 C CA . ASP C 1 82 ? 135.570 155.096 150.429 1.00 42.35 57 ASP C CA 1
ATOM 8585 C C . ASP C 1 82 ? 135.948 154.781 151.871 1.00 41.70 57 ASP C C 1
ATOM 8586 O O . ASP C 1 82 ? 136.548 153.738 152.150 1.00 41.57 57 ASP C O 1
ATOM 8591 N N . LYS C 1 83 ? 135.597 155.688 152.782 1.00 42.76 58 LYS C N 1
ATOM 8592 C CA . LYS C 1 83 ? 135.839 155.498 154.205 1.00 41.55 58 LYS C CA 1
ATOM 8593 C C . LYS C 1 83 ? 134.585 155.122 154.983 1.00 42.17 58 LYS C C 1
ATOM 8594 O O . LYS C 1 83 ? 134.692 154.762 156.160 1.00 43.93 58 LYS C O 1
ATOM 8600 N N . TYR C 1 84 ? 133.405 155.203 154.364 1.00 38.87 59 TYR C N 1
ATOM 8601 C CA . TYR C 1 84 ? 132.180 154.787 155.037 1.00 37.66 59 TYR C CA 1
ATOM 8602 C C . TYR C 1 84 ? 132.027 153.271 155.073 1.00 34.84 59 TYR C C 1
ATOM 8603 O O . TYR C 1 84 ? 131.447 152.736 156.023 1.00 36.80 59 TYR C O 1
ATOM 8612 N N . ILE C 1 85 ? 132.537 152.569 154.064 1.00 28.81 60 ILE C N 1
ATOM 8613 C CA . ILE C 1 85 ? 132.314 151.133 153.941 1.00 24.51 60 ILE C CA 1
ATOM 8614 C C . ILE C 1 85 ? 133.287 150.373 154.832 1.00 21.30 60 ILE C C 1
ATOM 8615 O O . ILE C 1 85 ? 134.405 150.823 155.106 1.00 24.59 60 ILE C O 1
ATOM 8620 N N . SER C 1 86 ? 132.850 149.202 155.297 1.00 18.11 61 SER C N 1
ATOM 8621 C CA . SER C 1 86 ? 133.654 148.350 156.159 1.00 16.78 61 SER C CA 1
ATOM 8622 C C . SER C 1 86 ? 134.036 147.023 155.519 1.00 13.41 61 SER C C 1
ATOM 8623 O O . SER C 1 86 ? 134.874 146.307 156.078 1.00 15.35 61 SER C O 1
ATOM 8626 N N . ALA C 1 87 ? 133.455 146.678 154.374 1.00 11.59 62 ALA C N 1
ATOM 8627 C CA . ALA C 1 87 ? 133.740 145.414 153.707 1.00 9.44 62 ALA C CA 1
ATOM 8628 C C . ALA C 1 87 ? 133.461 145.586 152.220 1.00 8.14 62 ALA C C 1
ATOM 8629 O O . ALA C 1 87 ? 132.796 146.535 151.801 1.00 10.07 62 ALA C O 1
ATOM 8631 N N . MET C 1 88 ? 133.972 144.647 151.426 1.00 6.86 63 MET C N 1
ATOM 8632 C CA . MET C 1 88 ? 133.918 144.808 149.979 1.00 7.60 63 MET C CA 1
ATOM 8633 C C . MET C 1 88 ? 134.297 143.496 149.305 1.00 5.99 63 MET C C 1
ATOM 8634 O O . MET C 1 88 ? 135.088 142.715 149.841 1.00 7.00 63 MET C O 1
ATOM 8639 N N . ASN C 1 89 ? 133.709 143.263 148.137 1.00 5.80 64 ASN C N 1
ATOM 8640 C CA . ASN C 1 89 ? 133.982 142.091 147.306 1.00 6.31 64 ASN C CA 1
ATOM 8641 C C . ASN C 1 89 ? 133.371 142.341 145.927 1.00 5.74 64 ASN C C 1
ATOM 8642 O O . ASN C 1 89 ? 132.918 143.452 145.626 1.00 7.02 64 ASN C O 1
ATOM 8647 N N . ASN C 1 90 ? 133.362 141.302 145.088 1.00 5.00 65 ASN C N 1
ATOM 8648 C CA . ASN C 1 90 ? 132.773 141.344 143.746 1.00 5.77 65 ASN C CA 1
ATOM 8649 C C . ASN C 1 90 ? 133.415 142.432 142.881 1.00 5.04 65 ASN C C 1
ATOM 8650 O O . ASN C 1 90 ? 132.765 143.379 142.434 1.00 5.69 65 ASN C O 1
ATOM 8655 N N . PHE C 1 91 ? 134.714 142.267 142.641 1.00 5.45 66 PHE C N 1
ATOM 8656 C CA . PHE C 1 91 ? 135.467 143.177 141.788 1.00 5.98 66 PHE C CA 1
ATOM 8657 C C . PHE C 1 91 ? 135.134 142.942 140.320 1.00 5.58 66 PHE C C 1
ATOM 8658 O O . PHE C 1 91 ? 135.100 141.798 139.858 1.00 7.42 66 PHE C O 1
ATOM 8666 N N . VAL C 1 92 ? 134.893 144.028 139.587 1.00 5.26 67 VAL C N 1
ATOM 8667 C CA . VAL C 1 92 ? 134.658 143.981 138.148 1.00 5.60 67 VAL C CA 1
ATOM 8668 C C . VAL C 1 92 ? 135.540 145.023 137.478 1.00 6.02 67 VAL C C 1
ATOM 8669 O O . VAL C 1 92 ? 135.584 146.178 137.914 1.00 7.48 67 VAL C O 1
ATOM 8673 N N . LEU C 1 93 ? 136.229 144.620 136.417 1.00 7.28 68 LEU C N 1
ATOM 8674 C CA . LEU C 1 93 ? 137.011 145.531 135.594 1.00 6.52 68 LEU C CA 1
ATOM 8675 C C . LEU C 1 93 ? 136.263 145.799 134.296 1.00 6.78 68 LEU C C 1
ATOM 8676 O O . LEU C 1 93 ? 135.892 144.861 133.585 1.00 8.69 68 LEU C O 1
ATOM 8681 N N . SER C 1 94 ? 136.040 147.073 133.993 1.00 8.30 69 SER C N 1
ATOM 8682 C CA . SER C 1 94 ? 135.381 147.491 132.762 1.00 8.91 69 SER C CA 1
ATOM 8683 C C . SER C 1 94 ? 136.407 148.141 131.846 1.00 10.20 69 SER C C 1
ATOM 8684 O O . SER C 1 94 ? 137.167 149.011 132.281 1.00 12.97 69 SER C O 1
ATOM 8687 N N . VAL C 1 95 ? 136.429 147.718 130.586 1.00 10.55 70 VAL C N 1
ATOM 8688 C CA . VAL C 1 95 ? 137.409 148.179 129.610 1.00 12.75 70 VAL C CA 1
ATOM 8689 C C . VAL C 1 95 ? 136.670 148.793 128.430 1.00 12.75 70 VAL C C 1
ATOM 8690 O O . VAL C 1 95 ? 135.757 148.174 127.873 1.00 14.67 70 VAL C O 1
ATOM 8694 N N . ASP C 1 96 ? 137.067 150.004 128.051 1.00 14.91 71 ASP C N 1
ATOM 8695 C CA . ASP C 1 96 ? 136.493 150.688 126.901 1.00 15.93 71 ASP C CA 1
ATOM 8696 C C . ASP C 1 96 ? 137.338 150.394 125.668 1.00 14.91 71 ASP C C 1
ATOM 8697 O O . ASP C 1 96 ? 138.513 150.770 125.611 1.00 19.19 71 ASP C O 1
ATOM 8702 N N . LEU C 1 97 ? 136.742 149.724 124.686 1.00 14.45 72 LEU C N 1
ATOM 8703 C CA . LEU C 1 97 ? 137.433 149.423 123.441 1.00 15.85 72 LEU C CA 1
ATOM 8704 C C . LEU C 1 97 ? 137.150 150.520 122.426 1.00 16.75 72 LEU C C 1
ATOM 8705 O O . LEU C 1 97 ? 135.981 150.753 122.094 1.00 18.42 72 LEU C O 1
ATOM 8710 N N . PRO C 1 98 ? 138.164 151.216 121.922 1.00 18.97 73 PRO C N 1
ATOM 8711 C CA . PRO C 1 98 ? 137.917 152.273 120.940 1.00 19.54 73 PRO C CA 1
ATOM 8712 C C . PRO C 1 98 ? 137.532 151.700 119.586 1.00 20.48 73 PRO C C 1
ATOM 8713 O O . PRO C 1 98 ? 137.797 150.540 119.266 1.00 22.66 73 PRO C O 1
ATOM 8717 N N . GLU C 1 99 ? 136.880 152.543 118.788 1.00 22.94 74 GLU C N 1
ATOM 8718 C CA . GLU C 1 99 ? 136.551 152.171 117.420 1.00 23.80 74 GLU C CA 1
ATOM 8719 C C . GLU C 1 99 ? 137.826 151.923 116.623 1.00 23.80 74 GLU C C 1
ATOM 8720 O O . GLU C 1 99 ? 138.807 152.660 116.744 1.00 23.96 74 GLU C O 1
ATOM 8726 N N . ILE C 1 100 ? 137.811 150.871 115.810 1.00 22.06 75 ILE C N 1
ATOM 8727 C CA . ILE C 1 100 ? 138.967 150.473 115.014 1.00 24.78 75 ILE C CA 1
ATOM 8728 C C . ILE C 1 100 ? 138.695 150.845 113.564 1.00 25.83 75 ILE C C 1
ATOM 8729 O O . ILE C 1 100 ? 137.692 150.417 112.981 1.00 26.60 75 ILE C O 1
ATOM 8734 N N . LYS C 1 101 ? 139.595 151.638 112.986 1.00 29.73 76 LYS C N 1
ATOM 8735 C CA . LYS C 1 101 ? 139.455 152.154 111.634 1.00 33.31 76 LYS C CA 1
ATOM 8736 C C . LYS C 1 101 ? 140.704 151.824 110.831 1.00 34.06 76 LYS C C 1
ATOM 8737 O O . LYS C 1 101 ? 141.797 151.677 111.386 1.00 36.87 76 LYS C O 1
ATOM 8743 N N . GLY C 1 102 ? 140.536 151.707 109.515 1.00 35.46 77 GLY C N 1
ATOM 8744 C CA . GLY C 1 102 ? 141.655 151.505 108.626 1.00 36.78 77 GLY C CA 1
ATOM 8745 C C . GLY C 1 102 ? 141.399 150.355 107.680 1.00 35.12 77 GLY C C 1
ATOM 8746 O O . GLY C 1 102 ? 140.265 149.888 107.528 1.00 36.09 77 GLY C O 1
ATOM 8747 N N . VAL C 1 103 ? 142.471 149.899 107.043 1.00 34.86 78 VAL C N 1
ATOM 8748 C CA . VAL C 1 103 ? 142.416 148.815 106.070 1.00 34.95 78 VAL C CA 1
ATOM 8749 C C . VAL C 1 103 ? 142.980 147.551 106.702 1.00 30.76 78 VAL C C 1
ATOM 8750 O O . VAL C 1 103 ? 143.758 147.600 107.662 1.00 31.23 78 VAL C O 1
ATOM 8754 N N . GLY C 1 104 ? 142.576 146.409 106.166 1.00 30.06 79 GLY C N 1
ATOM 8755 C CA . GLY C 1 104 ? 143.013 145.116 106.650 1.00 27.67 79 GLY C CA 1
ATOM 8756 C C . GLY C 1 104 ? 141.868 144.321 107.247 1.00 27.62 79 GLY C C 1
ATOM 8757 O O . GLY C 1 104 ? 140.719 144.760 107.288 1.00 28.05 79 GLY C O 1
ATOM 8758 N N . LYS C 1 105 ? 142.210 143.124 107.715 1.00 24.51 80 LYS C N 1
ATOM 8759 C CA . LYS C 1 105 ? 141.261 142.227 108.357 1.00 23.01 80 LYS C CA 1
ATOM 8760 C C . LYS C 1 105 ? 141.676 142.007 109.804 1.00 20.15 80 LYS C C 1
ATOM 8761 O O . LYS C 1 105 ? 142.863 141.842 110.101 1.00 20.58 80 LYS C O 1
ATOM 8767 N N . MET C 1 106 ? 140.694 142.005 110.701 1.00 17.42 81 MET C N 1
ATOM 8768 C CA . MET C 1 106 ? 140.977 141.902 112.124 1.00 14.60 81 MET C CA 1
ATOM 8769 C C . MET C 1 106 ? 139.726 141.433 112.852 1.00 15.47 81 MET C C 1
ATOM 8770 O O . MET C 1 106 ? 138.604 141.778 112.474 1.00 18.04 81 MET C O 1
ATOM 8775 N N . CYS C 1 107 ? 139.939 140.633 113.895 1.00 14.59 82 CYS C N 1
ATOM 8776 C CA . CYS C 1 107 ? 138.900 140.301 114.856 1.00 13.07 82 CYS C CA 1
ATOM 8777 C C . CYS C 1 107 ? 139.515 140.323 116.247 1.00 12.03 82 CYS C C 1
ATOM 8778 O O . CYS C 1 107 ? 140.737 140.368 116.410 1.00 12.93 82 CYS C O 1
ATOM 8781 N N . TYR C 1 108 ? 138.654 140.294 117.255 1.00 9.88 83 TYR C N 1
ATOM 8782 C CA . TYR C 1 108 ? 139.089 140.095 118.626 1.00 9.78 83 TYR C CA 1
ATOM 8783 C C . TYR C 1 108 ? 139.074 138.610 118.963 1.00 9.14 83 TYR C C 1
ATOM 8784 O O . TYR C 1 108 ? 138.282 137.838 118.416 1.00 10.80 83 TYR C O 1
ATOM 8793 N N . VAL C 1 109 ? 139.962 138.211 119.868 1.00 9.08 84 VAL C N 1
ATOM 8794 C CA . VAL C 1 109 ? 139.907 136.866 120.435 1.00 8.93 84 VAL C CA 1
ATOM 8795 C C . VAL C 1 109 ? 138.706 136.823 121.373 1.00 7.69 84 VAL C C 1
ATOM 8796 O O . VAL C 1 109 ? 138.276 137.875 121.864 1.00 7.38 84 VAL C O 1
ATOM 8800 N N . PRO C 1 110 ? 138.124 135.654 121.637 1.00 9.84 85 PRO C N 1
ATOM 8801 C CA . PRO C 1 110 ? 137.030 135.591 122.612 1.00 8.22 85 PRO C CA 1
ATOM 8802 C C . PRO C 1 110 ? 137.511 135.985 124.000 1.00 6.41 85 PRO C C 1
ATOM 8803 O O . PRO C 1 110 ? 138.681 135.813 124.346 1.00 6.55 85 PRO C O 1
ATOM 8807 N N . TYR C 1 111 ? 136.588 136.540 124.787 1.00 7.75 86 TYR C N 1
ATOM 8808 C CA . TYR C 1 111 ? 136.851 136.948 126.168 1.00 6.84 86 TYR C CA 1
ATOM 8809 C C . TYR C 1 111 ? 137.961 138.001 126.226 1.00 5.94 86 TYR C C 1
ATOM 8810 O O . TYR C 1 111 ? 138.991 137.822 126.875 1.00 7.20 86 TYR C O 1
ATOM 8819 N N . ILE C 1 112 ? 137.715 139.117 125.533 1.00 6.86 87 ILE C N 1
ATOM 8820 C CA . ILE C 1 112 ? 138.720 140.171 125.397 1.00 6.37 87 ILE C CA 1
ATOM 8821 C C . ILE C 1 112 ? 139.165 140.676 126.764 1.00 5.19 87 ILE C C 1
ATOM 8822 O O . ILE C 1 112 ? 140.361 140.860 127.019 1.00 6.51 87 ILE C O 1
ATOM 8827 N N . ALA C 1 113 ? 138.203 140.920 127.658 1.00 5.31 88 ALA C N 1
ATOM 8828 C CA . ALA C 1 113 ? 138.508 141.570 128.929 1.00 5.62 88 ALA C CA 1
ATOM 8829 C C . ALA C 1 113 ? 139.489 140.748 129.759 1.00 4.26 88 ALA C C 1
ATOM 8830 O O . ALA C 1 113 ? 140.421 141.300 130.354 1.00 5.82 88 ALA C O 1
ATOM 8832 N N . TYR C 1 114 ? 139.298 139.428 129.810 1.00 4.47 89 TYR C N 1
ATOM 8833 C CA . TYR C 1 114 ? 140.220 138.580 130.560 1.00 4.37 89 TYR C CA 1
ATOM 8834 C C . TYR C 1 114 ? 141.576 138.475 129.872 1.00 4.37 89 TYR C C 1
ATOM 8835 O O . TYR C 1 114 ? 142.616 138.482 130.539 1.00 6.12 89 TYR C O 1
ATOM 8844 N N . LYS C 1 115 ? 141.589 138.376 128.540 1.00 4.74 90 LYS C N 1
ATOM 8845 C CA . LYS C 1 115 ? 142.848 138.236 127.817 1.00 4.65 90 LYS C CA 1
ATOM 8846 C C . LYS C 1 115 ? 143.718 139.482 127.919 1.00 4.98 90 LYS C C 1
ATOM 8847 O O . LYS C 1 115 ? 144.933 139.391 127.722 1.00 7.02 90 LYS C O 1
ATOM 8853 N N . LEU C 1 116 ? 143.127 140.640 128.218 1.00 5.53 91 LEU C N 1
ATOM 8854 C CA . LEU C 1 116 ? 143.908 141.858 128.399 1.00 5.39 91 LEU C CA 1
ATOM 8855 C C . LEU C 1 116 ? 144.666 141.875 129.720 1.00 6.11 91 LEU C C 1
ATOM 8856 O O . LEU C 1 116 ? 145.595 142.673 129.875 1.00 7.59 91 LEU C O 1
ATOM 8861 N N . ILE C 1 117 ? 144.300 141.018 130.667 1.00 5.36 92 ILE C N 1
ATOM 8862 C CA . ILE C 1 117 ? 144.846 141.069 132.019 1.00 6.16 92 ILE C CA 1
ATOM 8863 C C . ILE C 1 117 ? 146.046 140.135 132.118 1.00 6.70 92 ILE C C 1
ATOM 8864 O O . ILE C 1 117 ? 145.930 138.929 131.873 1.00 7.92 92 ILE C O 1
ATOM 8869 N N . ARG C 1 118 ? 147.199 140.691 132.484 1.00 6.60 93 ARG C N 1
ATOM 8870 C CA . ARG C 1 118 ? 148.371 139.886 132.807 1.00 6.79 93 ARG C CA 1
ATOM 8871 C C . ARG C 1 118 ? 148.462 139.569 134.293 1.00 7.09 93 ARG C C 1
ATOM 8872 O O . ARG C 1 118 ? 148.825 138.449 134.665 1.00 8.86 93 ARG C O 1
ATOM 8880 N N . HIS C 1 119 ? 148.148 140.539 135.147 1.00 7.79 94 HIS C N 1
ATOM 8881 C CA . HIS C 1 119 ? 148.301 140.380 136.585 1.00 8.02 94 HIS C CA 1
ATOM 8882 C C . HIS C 1 119 ? 147.357 141.339 137.293 1.00 7.94 94 HIS C C 1
ATOM 8883 O O . HIS C 1 119 ? 147.162 142.470 136.844 1.00 9.75 94 HIS C O 1
ATOM 8890 N N . VAL C 1 120 ? 146.776 140.877 138.397 1.00 7.33 95 VAL C N 1
ATOM 8891 C CA . VAL C 1 120 ? 145.966 141.701 139.284 1.00 8.04 95 VAL C CA 1
ATOM 8892 C C . VAL C 1 120 ? 146.547 141.583 140.684 1.00 7.51 95 VAL C C 1
ATOM 8893 O O . VAL C 1 120 ? 146.842 140.475 141.143 1.00 10.01 95 VAL C O 1
ATOM 8897 N N . ALA C 1 121 ? 146.725 142.719 141.352 1.00 9.26 96 ALA C N 1
ATOM 8898 C CA . ALA C 1 121 ? 147.232 142.746 142.716 1.00 10.40 96 ALA C CA 1
ATOM 8899 C C . ALA C 1 121 ? 146.365 143.666 143.560 1.00 10.17 96 ALA C C 1
ATOM 8900 O O . ALA C 1 121 ? 146.096 144.805 143.166 1.00 11.39 96 ALA C O 1
ATOM 8902 N N . VAL C 1 122 ? 145.930 143.170 144.714 1.00 11.99 97 VAL C N 1
ATOM 8903 C CA . VAL C 1 122 ? 145.224 143.970 145.707 1.00 11.90 97 VAL C CA 1
ATOM 8904 C C . VAL C 1 122 ? 146.203 144.266 146.833 1.00 12.79 97 VAL C C 1
ATOM 8905 O O . VAL C 1 122 ? 146.721 143.343 147.473 1.00 14.45 97 VAL C O 1
ATOM 8909 N N . ASN C 1 123 ? 146.461 145.546 147.077 1.00 14.53 98 ASN C N 1
ATOM 8910 C CA . ASN C 1 123 ? 147.473 145.968 148.031 1.00 16.48 98 ASN C CA 1
ATOM 8911 C C . ASN C 1 123 ? 146.864 146.856 149.106 1.00 17.94 98 ASN C C 1
ATOM 8912 O O . ASN C 1 123 ? 145.857 147.534 148.880 1.00 20.90 98 ASN C O 1
ATOM 8917 N N . SER C 1 124 ? 147.490 146.843 150.280 1.00 20.94 99 SER C N 1
ATOM 8918 C CA . SER C 1 124 ? 147.127 147.719 151.393 1.00 25.80 99 SER C CA 1
ATOM 8919 C C . SER C 1 124 ? 148.413 148.347 151.919 1.00 32.66 99 SER C C 1
ATOM 8920 O O . SER C 1 124 ? 149.176 147.693 152.636 1.00 38.18 99 SER C O 1
ATOM 8923 N N . ALA C 1 125 ? 148.642 149.610 151.564 1.00 36.02 100 ALA C N 1
ATOM 8924 C CA . ALA C 1 125 ? 149.822 150.364 151.983 1.00 37.12 100 ALA C CA 1
ATOM 8925 C C . ALA C 1 125 ? 151.110 149.607 151.650 1.00 41.44 100 ALA C C 1
ATOM 8926 O O . ALA C 1 125 ? 151.890 149.228 152.525 1.00 43.36 100 ALA C O 1
ATOM 8928 N N . ALA C 1 126 ? 151.305 149.379 150.351 1.00 40.95 101 ALA C N 1
ATOM 8929 C CA . ALA C 1 126 ? 152.509 148.759 149.796 1.00 41.72 101 ALA C CA 1
ATOM 8930 C C . ALA C 1 126 ? 152.703 147.316 150.254 1.00 41.45 101 ALA C C 1
ATOM 8931 O O . ALA C 1 126 ? 153.819 146.790 150.194 1.00 44.51 101 ALA C O 1
ATOM 8933 N N . ASP C 1 127 ? 151.642 146.655 150.712 1.00 37.28 102 ASP C N 1
ATOM 8934 C CA . ASP C 1 127 ? 151.697 145.244 151.069 1.00 33.41 102 ASP C CA 1
ATOM 8935 C C . ASP C 1 127 ? 150.579 144.501 150.353 1.00 26.45 102 ASP C C 1
ATOM 8936 O O . ASP C 1 127 ? 149.435 144.962 150.324 1.00 26.63 102 ASP C O 1
ATOM 8941 N N . THR C 1 128 ? 150.914 143.343 149.791 1.00 20.99 103 THR C N 1
ATOM 8942 C CA . THR C 1 128 ? 149.980 142.604 148.953 1.00 18.55 103 THR C CA 1
ATOM 8943 C C . THR C 1 128 ? 148.994 141.815 149.807 1.00 15.94 103 THR C C 1
ATOM 8944 O O . THR C 1 128 ? 149.395 141.041 150.681 1.00 20.07 103 THR C O 1
ATOM 8948 N N . ILE C 1 129 ? 147.705 142.018 149.552 1.00 15.65 104 ILE C N 1
ATOM 8949 C CA . ILE C 1 129 ? 146.658 141.228 150.192 1.00 13.44 104 ILE C CA 1
ATOM 8950 C C . ILE C 1 129 ? 146.359 139.968 149.396 1.00 13.18 104 ILE C C 1
ATOM 8951 O O . ILE C 1 129 ? 146.273 138.871 149.952 1.00 16.44 104 ILE C O 1
ATOM 8956 N N . TRP C 1 130 ? 146.188 140.121 148.087 1.00 10.65 105 TRP C N 1
ATOM 8957 C CA . TRP C 1 130 ? 145.878 139.015 147.197 1.00 11.06 105 TRP C CA 1
ATOM 8958 C C . TRP C 1 130 ? 146.309 139.411 145.794 1.00 10.63 105 TRP C C 1
ATOM 8959 O O . TRP C 1 130 ? 146.192 140.577 145.413 1.00 11.83 105 TRP C O 1
ATOM 8970 N N . GLU C 1 131 ? 146.817 138.441 145.041 1.00 11.33 106 GLU C N 1
ATOM 8971 C CA . GLU C 1 131 ? 147.260 138.696 143.681 1.00 12.12 106 GLU C CA 1
ATOM 8972 C C . GLU C 1 131 ? 147.138 137.415 142.871 1.00 10.97 106 GLU C C 1
ATOM 8973 O O . GLU C 1 131 ? 147.226 136.311 143.412 1.00 14.97 106 GLU C O 1
ATOM 8979 N N . THR C 1 132 ? 146.923 137.576 141.568 1.00 9.67 107 THR C N 1
ATOM 8980 C CA . THR C 1 132 ? 146.817 136.437 140.671 1.00 8.73 107 THR C CA 1
ATOM 8981 C C . THR C 1 132 ? 147.332 136.837 139.299 1.00 8.77 107 THR C C 1
ATOM 8982 O O . THR C 1 132 ? 147.360 138.017 138.942 1.00 9.41 107 THR C O 1
ATOM 8986 N N . SER C 1 133 ? 147.750 135.835 138.536 1.00 9.34 108 SER C N 1
ATOM 8987 C CA . SER C 1 133 ? 148.027 136.045 137.127 1.00 8.15 108 SER C CA 1
ATOM 8988 C C . SER C 1 133 ? 146.716 136.098 136.348 1.00 7.63 108 SER C C 1
ATOM 8989 O O . SER C 1 133 ? 145.666 135.651 136.818 1.00 8.07 108 SER C O 1
ATOM 8992 N N . GLY C 1 134 ? 146.787 136.665 135.145 1.00 8.55 109 GLY C N 1
ATOM 8993 C CA . GLY C 1 134 ? 145.601 136.734 134.307 1.00 7.29 109 GLY C CA 1
ATOM 8994 C C . GLY C 1 134 ? 145.085 135.363 133.912 1.00 6.69 109 GLY C C 1
ATOM 8995 O O . GLY C 1 134 ? 143.873 135.140 133.852 1.00 7.45 109 GLY C O 1
ATOM 8996 N N . GLU C 1 135 ? 145.997 134.426 133.643 1.00 6.83 110 GLU C N 1
ATOM 8997 C CA . GLU C 1 135 ? 145.583 133.093 133.217 1.00 9.09 110 GLU C CA 1
ATOM 8998 C C . GLU C 1 135 ? 144.843 132.355 134.327 1.00 8.96 110 GLU C C 1
ATOM 8999 O O . GLU C 1 135 ? 143.850 131.669 134.064 1.00 9.71 110 GLU C O 1
ATOM 9005 N N . GLU C 1 136 ? 145.312 132.478 135.572 1.00 8.95 111 GLU C N 1
ATOM 9006 C CA . GLU C 1 136 ? 144.627 131.826 136.684 1.00 8.58 111 GLU C CA 1
ATOM 9007 C C . GLU C 1 136 ? 143.231 132.404 136.892 1.00 9.14 111 GLU C C 1
ATOM 9008 O O . GLU C 1 136 ? 142.272 131.660 137.129 1.00 10.59 111 GLU C O 1
ATOM 9014 N N . LEU C 1 137 ? 143.100 133.730 136.811 1.00 7.73 112 LEU C N 1
ATOM 9015 C CA . LEU C 1 137 ? 141.787 134.367 136.879 1.00 7.63 112 LEU C CA 1
ATOM 9016 C C . LEU C 1 137 ? 140.866 133.849 135.781 1.00 7.49 112 LEU C C 1
ATOM 9017 O O . LEU C 1 137 ? 139.715 133.468 136.039 1.00 8.39 112 LEU C O 1
ATOM 9022 N N . PHE C 1 138 ? 141.366 133.832 134.544 1.00 7.77 113 PHE C N 1
ATOM 9023 C CA . PHE C 1 138 ? 140.580 133.354 133.412 1.00 7.76 113 PHE C CA 1
ATOM 9024 C C . PHE C 1 138 ? 140.122 131.918 133.630 1.00 8.61 113 PHE C C 1
ATOM 9025 O O . PHE C 1 138 ? 138.958 131.580 133.385 1.00 11.44 113 PHE C O 1
ATOM 9033 N N . ASP C 1 139 ? 141.029 131.059 134.097 1.00 9.37 114 ASP C N 1
ATOM 9034 C CA . ASP C 1 139 ? 140.676 129.668 134.360 1.00 11.26 114 ASP C CA 1
ATOM 9035 C C . ASP C 1 139 ? 139.625 129.563 135.458 1.00 11.26 114 ASP C C 1
ATOM 9036 O O . ASP C 1 139 ? 138.707 128.740 135.371 1.00 14.85 114 ASP C O 1
ATOM 9041 N N . SER C 1 140 ? 139.742 130.389 136.499 1.00 10.76 115 SER C N 1
ATOM 9042 C CA . SER C 1 140 ? 138.776 130.351 137.589 1.00 12.04 115 SER C CA 1
ATOM 9043 C C . SER C 1 140 ? 137.401 130.858 137.172 1.00 13.33 115 SER C C 1
ATOM 9044 O O . SER C 1 140 ? 136.405 130.482 137.797 1.00 15.31 115 SER C O 1
ATOM 9047 N N . CYS C 1 141 ? 137.320 131.704 136.144 1.00 13.67 116 CYS C N 1
ATOM 9048 C CA . CYS C 1 141 ? 136.032 132.239 135.713 1.00 14.14 116 CYS C CA 1
ATOM 9049 C C . CYS C 1 141 ? 135.412 131.491 134.538 1.00 15.60 116 CYS C C 1
ATOM 9050 O O . CYS C 1 141 ? 134.261 131.775 134.188 1.00 18.68 116 CYS C O 1
ATOM 9053 N N . LEU C 1 142 ? 136.125 130.536 133.938 1.00 16.06 117 LEU C N 1
ATOM 9054 C CA . LEU C 1 142 ? 135.677 129.926 132.689 1.00 18.25 117 LEU C CA 1
ATOM 9055 C C . LEU C 1 142 ? 134.359 129.170 132.826 1.00 20.81 117 LEU C C 1
ATOM 9056 O O . LEU C 1 142 ? 133.675 128.960 131.819 1.00 22.39 117 LEU C O 1
ATOM 9061 N N . ASP C 1 143 ? 133.988 128.756 134.039 1.00 21.99 118 ASP C N 1
ATOM 9062 C CA . ASP C 1 143 ? 132.789 127.939 134.209 1.00 23.15 118 ASP C CA 1
ATOM 9063 C C . ASP C 1 143 ? 131.504 128.738 134.009 1.00 22.38 118 ASP C C 1
ATOM 9064 O O . ASP C 1 143 ? 130.511 128.189 133.520 1.00 27.51 118 ASP C O 1
ATOM 9069 N N . ASN C 1 144 ? 131.496 130.017 134.379 1.00 21.73 119 ASN C N 1
ATOM 9070 C CA . ASN C 1 144 ? 130.280 130.827 134.371 1.00 20.84 119 ASN C CA 1
ATOM 9071 C C . ASN C 1 144 ? 130.081 131.422 132.980 1.00 20.49 119 ASN C C 1
ATOM 9072 O O . ASN C 1 144 ? 130.835 132.305 132.562 1.00 21.81 119 ASN C O 1
ATOM 9077 N N . GLU C 1 145 ? 129.043 130.961 132.276 1.00 20.53 120 GLU C N 1
ATOM 9078 C CA . GLU C 1 145 ? 128.850 131.348 130.880 1.00 22.65 120 GLU C CA 1
ATOM 9079 C C . GLU C 1 145 ? 128.460 132.818 130.751 1.00 21.80 120 GLU C C 1
ATOM 9080 O O . GLU C 1 145 ? 128.982 133.531 129.885 1.00 22.92 120 GLU C O 1
ATOM 9086 N N . ARG C 1 146 ? 127.534 133.288 131.592 1.00 21.15 121 ARG C N 1
ATOM 9087 C CA . ARG C 1 146 ? 127.117 134.688 131.532 1.00 21.32 121 ARG C CA 1
ATOM 9088 C C . ARG C 1 146 ? 128.284 135.626 131.820 1.00 17.96 121 ARG C C 1
ATOM 9089 O O . ARG C 1 146 ? 128.477 136.635 131.124 1.00 20.44 121 ARG C O 1
ATOM 9097 N N . VAL C 1 147 ? 129.078 135.299 132.840 1.00 18.52 122 VAL C N 1
ATOM 9098 C CA . VAL C 1 147 ? 130.224 136.128 133.200 1.00 17.20 122 VAL C CA 1
ATOM 9099 C C . VAL C 1 147 ? 131.215 136.196 132.045 1.00 14.85 122 VAL C C 1
ATOM 9100 O O . VAL C 1 147 ? 131.714 137.272 131.696 1.00 15.61 122 VAL C O 1
ATOM 9104 N N . MET C 1 148 ? 131.512 135.048 131.432 1.00 13.72 123 MET C N 1
ATOM 9105 C CA . MET C 1 148 ? 132.427 135.039 130.294 1.00 13.44 123 MET C CA 1
ATOM 9106 C C . MET C 1 148 ? 131.871 135.838 129.123 1.00 11.87 123 MET C C 1
ATOM 9107 O O . MET C 1 148 ? 132.619 136.544 128.437 1.00 13.27 123 MET C O 1
ATOM 9112 N N . GLU C 1 149 ? 130.564 135.739 128.871 1.00 12.69 124 GLU C N 1
ATOM 9113 C CA . GLU C 1 149 ? 129.975 136.524 127.791 1.00 15.01 124 GLU C CA 1
ATOM 9114 C C . GLU C 1 149 ? 130.109 138.017 128.059 1.00 13.38 124 GLU C C 1
ATOM 9115 O O . GLU C 1 149 ? 130.250 138.806 127.117 1.00 12.75 124 GLU C O 1
ATOM 9121 N N . LEU C 1 150 ? 130.078 138.419 129.332 1.00 11.16 125 LEU C N 1
ATOM 9122 C CA . LEU C 1 150 ? 130.329 139.821 129.666 1.00 10.34 125 LEU C CA 1
ATOM 9123 C C . LEU C 1 150 ? 131.686 140.300 129.153 1.00 7.76 125 LEU C C 1
ATOM 9124 O O . LEU C 1 150 ? 131.832 141.473 128.791 1.00 6.78 125 LEU C O 1
ATOM 9129 N N . SER C 1 151 ? 132.685 139.418 129.109 1.00 6.99 126 SER C N 1
ATOM 9130 C CA . SER C 1 151 ? 134.045 139.803 128.740 1.00 6.85 126 SER C CA 1
ATOM 9131 C C . SER C 1 151 ? 134.214 140.071 127.251 1.00 7.50 126 SER C C 1
ATOM 9132 O O . SER C 1 151 ? 135.294 140.502 126.834 1.00 7.80 126 SER C O 1
ATOM 9135 N N . GLY C 1 152 ? 133.188 139.823 126.448 1.00 8.10 127 GLY C N 1
ATOM 9136 C CA . GLY C 1 152 ? 133.249 140.036 125.018 1.00 8.74 127 GLY C CA 1
ATOM 9137 C C . GLY C 1 152 ? 133.367 138.728 124.270 1.00 9.31 127 GLY C C 1
ATOM 9138 O O . GLY C 1 152 ? 134.461 138.179 124.113 1.00 11.61 127 GLY C O 1
ATOM 9139 N N . PHE C 1 153 ? 132.229 138.231 123.793 1.00 10.81 128 PHE C N 1
ATOM 9140 C CA . PHE C 1 153 ? 132.159 136.981 123.039 1.00 11.54 128 PHE C CA 1
ATOM 9141 C C . PHE C 1 153 ? 130.909 137.085 122.163 1.00 11.74 128 PHE C C 1
ATOM 9142 O O . PHE C 1 153 ? 129.801 136.780 122.608 1.00 16.11 128 PHE C O 1
ATOM 9150 N N . SER C 1 154 ? 131.102 137.516 120.921 1.00 11.40 129 SER C N 1
ATOM 9151 C CA . SER C 1 154 ? 129.973 137.800 120.046 1.00 12.44 129 SER C CA 1
ATOM 9152 C C . SER C 1 154 ? 130.441 137.783 118.599 1.00 14.28 129 SER C C 1
ATOM 9153 O O . SER C 1 154 ? 131.636 137.858 118.306 1.00 14.28 129 SER C O 1
ATOM 9156 N N . ARG C 1 155 ? 129.464 137.680 117.695 1.00 16.55 130 ARG C N 1
ATOM 9157 C CA . ARG C 1 155 ? 129.754 137.726 116.266 1.00 17.13 130 ARG C CA 1
ATOM 9158 C C . ARG C 1 155 ? 130.380 139.059 115.873 1.00 17.05 130 ARG C C 1
ATOM 9159 O O . ARG C 1 155 ? 131.328 139.099 115.081 1.00 19.81 130 ARG C O 1
ATOM 9167 N N . GLU C 1 156 ? 129.860 140.161 116.418 1.00 16.98 131 GLU C N 1
ATOM 9168 C CA . GLU C 1 156 ? 130.371 141.481 116.063 1.00 18.25 131 GLU C CA 1
ATOM 9169 C C . GLU C 1 156 ? 131.823 141.652 116.492 1.00 16.50 131 GLU C C 1
ATOM 9170 O O . GLU C 1 156 ? 132.603 142.330 115.815 1.00 17.94 131 GLU C O 1
ATOM 9176 N N . LEU C 1 157 ? 132.201 141.048 117.617 1.00 16.49 132 LEU C N 1
ATOM 9177 C CA . LEU C 1 157 ? 133.528 141.241 118.186 1.00 13.51 132 LEU C CA 1
ATOM 9178 C C . LEU C 1 157 ? 134.555 140.245 117.659 1.00 10.93 132 LEU C C 1
ATOM 9179 O O . LEU C 1 157 ? 135.708 140.618 117.422 1.00 10.62 132 LEU C O 1
ATOM 9184 N N . ASN C 1 158 ? 134.168 138.984 117.468 1.00 11.09 133 ASN C N 1
ATOM 9185 C CA . ASN C 1 158 ? 135.136 137.916 117.266 1.00 11.82 133 ASN C CA 1
ATOM 9186 C C . ASN C 1 158 ? 135.216 137.391 115.841 1.00 13.35 133 ASN C C 1
ATOM 9187 O O . ASN C 1 158 ? 136.164 136.664 115.528 1.00 15.91 133 ASN C O 1
ATOM 9192 N N . ASP C 1 159 ? 134.270 137.725 114.971 1.00 16.51 134 ASP C N 1
ATOM 9193 C CA . ASP C 1 159 ? 134.390 137.313 113.582 1.00 17.20 134 ASP C CA 1
ATOM 9194 C C . ASP C 1 159 ? 135.259 138.301 112.813 1.00 17.80 134 ASP C C 1
ATOM 9195 O O . ASP C 1 159 ? 135.288 139.498 113.110 1.00 19.87 134 ASP C O 1
ATOM 9200 N N . LEU C 1 160 ? 135.986 137.779 111.826 1.00 18.37 135 LEU C N 1
ATOM 9201 C CA . LEU C 1 160 ? 136.902 138.606 111.052 1.00 18.31 135 LEU C CA 1
ATOM 9202 C C . LEU C 1 160 ? 136.146 139.714 110.331 1.00 19.72 135 LEU C C 1
ATOM 9203 O O . LEU C 1 160 ? 135.149 139.463 109.648 1.00 22.90 135 LEU C O 1
ATOM 9208 N N . SER C 1 161 ? 136.630 140.942 110.483 1.00 18.96 136 SER C N 1
ATOM 9209 C CA . SER C 1 161 ? 136.070 142.105 109.814 1.00 19.77 136 SER C CA 1
ATOM 9210 C C . SER C 1 161 ? 137.136 142.733 108.930 1.00 23.76 136 SER C C 1
ATOM 9211 O O . SER C 1 161 ? 138.313 142.784 109.294 1.00 24.90 136 SER C O 1
ATOM 9214 N N . THR C 1 162 ? 136.714 143.218 107.767 1.00 26.30 137 THR C N 1
ATOM 9215 C CA . THR C 1 162 ? 137.629 143.722 106.753 1.00 27.75 137 THR C CA 1
ATOM 9216 C C . THR C 1 162 ? 137.392 145.208 106.532 1.00 29.71 137 THR C C 1
ATOM 9217 O O . THR C 1 162 ? 136.246 145.643 106.375 1.00 30.00 137 THR C O 1
ATOM 9221 N N . GLY C 1 163 ? 138.473 145.977 106.529 1.00 29.83 138 GLY C N 1
ATOM 9222 C CA . GLY C 1 163 ? 138.448 147.371 106.112 1.00 34.16 138 GLY C CA 1
ATOM 9223 C C . GLY C 1 163 ? 139.168 147.510 104.780 1.00 38.27 138 GLY C C 1
ATOM 9224 O O . GLY C 1 163 ? 140.232 146.922 104.578 1.00 38.40 138 GLY C O 1
ATOM 9225 N N . SER C 1 164 ? 138.574 148.287 103.874 1.00 44.02 139 SER C N 1
ATOM 9226 C CA . SER C 1 164 ? 139.130 148.480 102.543 1.00 46.52 139 SER C CA 1
ATOM 9227 C C . SER C 1 164 ? 139.532 149.917 102.253 1.00 46.98 139 SER C C 1
ATOM 9228 O O . SER C 1 164 ? 140.171 150.164 101.224 1.00 52.88 139 SER C O 1
ATOM 9231 N N . SER C 1 165 ? 139.181 150.862 103.115 1.00 47.00 140 SER C N 1
ATOM 9232 C CA . SER C 1 165 ? 139.559 152.257 102.976 1.00 49.18 140 SER C CA 1
ATOM 9233 C C . SER C 1 165 ? 140.083 152.745 104.317 1.00 47.78 140 SER C C 1
ATOM 9234 O O . SER C 1 165 ? 139.733 152.182 105.361 1.00 48.00 140 SER C O 1
ATOM 9237 N N . PRO C 1 166 ? 140.931 153.777 104.322 1.00 47.50 141 PRO C N 1
ATOM 9238 C CA . PRO C 1 166 ? 141.471 154.269 105.600 1.00 46.63 141 PRO C CA 1
ATOM 9239 C C . PRO C 1 166 ? 140.407 154.772 106.561 1.00 48.97 141 PRO C C 1
ATOM 9240 O O . PRO C 1 166 ? 140.678 154.866 107.764 1.00 49.77 141 PRO C O 1
ATOM 9244 N N . ASN C 1 167 ? 139.211 155.099 106.076 1.00 49.34 142 ASN C N 1
ATOM 9245 C CA . ASN C 1 167 ? 138.123 155.556 106.927 1.00 48.79 142 ASN C CA 1
ATOM 9246 C C . ASN C 1 167 ? 137.100 154.467 107.223 1.00 47.21 142 ASN C C 1
ATOM 9247 O O . ASN C 1 167 ? 136.130 154.727 107.943 1.00 47.33 142 ASN C O 1
ATOM 9252 N N . ASP C 1 168 ? 137.285 153.263 106.688 1.00 46.23 143 ASP C N 1
ATOM 9253 C CA . ASP C 1 168 ? 136.365 152.170 106.971 1.00 44.73 143 ASP C CA 1
ATOM 9254 C C . ASP C 1 168 ? 136.476 151.744 108.429 1.00 40.74 143 ASP C C 1
ATOM 9255 O O . ASP C 1 168 ? 137.570 151.694 108.997 1.00 40.82 143 ASP C O 1
ATOM 9260 N N . VAL C 1 169 ? 135.334 151.434 109.035 1.00 37.79 144 VAL C N 1
ATOM 9261 C CA . VAL C 1 169 ? 135.284 151.006 110.428 1.00 35.54 144 VAL C CA 1
ATOM 9262 C C . VAL C 1 169 ? 135.392 149.486 110.451 1.00 31.07 144 VAL C C 1
ATOM 9263 O O . VAL C 1 169 ? 134.508 148.783 109.955 1.00 33.04 144 VAL C O 1
ATOM 9267 N N . ILE C 1 170 ? 136.483 148.975 111.019 1.00 28.82 145 ILE C N 1
ATOM 9268 C CA . ILE C 1 170 ? 136.646 147.531 111.145 1.00 26.11 145 ILE C CA 1
ATOM 9269 C C . ILE C 1 170 ? 135.850 147.006 112.332 1.00 23.78 145 ILE C C 1
ATOM 9270 O O . ILE C 1 170 ? 135.087 146.042 112.211 1.00 25.69 145 ILE C O 1
ATOM 9275 N N . LYS C 1 171 ? 136.006 147.637 113.494 1.00 23.14 146 LYS C N 1
ATOM 9276 C CA . LYS C 1 171 ? 135.261 147.276 114.692 1.00 21.19 146 LYS C CA 1
ATOM 9277 C C . LYS C 1 171 ? 134.704 148.537 115.331 1.00 21.38 146 LYS C C 1
ATOM 9278 O O . LYS C 1 171 ? 135.437 149.510 115.533 1.00 23.31 146 LYS C O 1
ATOM 9284 N N . GLU C 1 172 ? 133.413 148.517 115.647 1.00 20.17 147 GLU C N 1
ATOM 9285 C CA . GLU C 1 172 ? 132.815 149.617 116.383 1.00 23.54 147 GLU C CA 1
ATOM 9286 C C . GLU C 1 172 ? 133.300 149.602 117.830 1.00 22.35 147 GLU C C 1
ATOM 9287 O O . GLU C 1 172 ? 133.779 148.587 118.343 1.00 22.54 147 GLU C O 1
ATOM 9293 N N . ALA C 1 173 ? 133.180 150.752 118.486 1.00 21.42 148 ALA C N 1
ATOM 9294 C CA . ALA C 1 173 ? 133.570 150.845 119.885 1.00 19.99 148 ALA C CA 1
ATOM 9295 C C . ALA C 1 173 ? 132.689 149.941 120.739 1.00 19.90 148 ALA C C 1
ATOM 9296 O O . ALA C 1 173 ? 131.529 149.677 120.413 1.00 19.83 148 ALA C O 1
ATOM 9298 N N . ALA C 1 174 ? 133.255 149.456 121.841 1.00 17.62 149 ALA C N 1
ATOM 9299 C CA . ALA C 1 174 ? 132.547 148.524 122.703 1.00 15.07 149 ALA C CA 1
ATOM 9300 C C . ALA C 1 174 ? 133.108 148.611 124.113 1.00 14.64 149 ALA C C 1
ATOM 9301 O O . ALA C 1 174 ? 134.222 149.091 124.334 1.00 18.06 149 ALA C O 1
ATOM 9303 N N . CYS C 1 175 ? 132.310 148.145 125.068 1.00 13.81 150 CYS C N 1
ATOM 9304 C CA . CYS C 1 175 ? 132.717 148.039 126.461 1.00 13.21 150 CYS C CA 1
ATOM 9305 C C . CYS C 1 175 ? 132.596 146.587 126.898 1.00 10.86 150 CYS C C 1
ATOM 9306 O O . CYS C 1 175 ? 131.539 145.971 126.728 1.00 13.53 150 CYS C O 1
ATOM 9309 N N . VAL C 1 176 ? 133.675 146.045 127.455 1.00 9.67 151 VAL C N 1
ATOM 9310 C CA . VAL C 1 176 ? 133.700 144.675 127.945 1.00 7.84 151 VAL C CA 1
ATOM 9311 C C . VAL C 1 176 ? 134.070 144.699 129.422 1.00 6.58 151 VAL C C 1
ATOM 9312 O O . VAL C 1 176 ? 134.675 145.650 129.922 1.00 9.09 151 VAL C O 1
ATOM 9316 N N . HIS C 1 177 ? 133.694 143.633 130.124 1.00 5.65 152 HIS C N 1
ATOM 9317 C CA . HIS C 1 177 ? 133.864 143.573 131.569 1.00 5.77 152 HIS C CA 1
ATOM 9318 C C . HIS C 1 177 ? 134.457 142.234 131.973 1.00 5.54 152 HIS C C 1
ATOM 9319 O O . HIS C 1 177 ? 134.000 141.186 131.511 1.00 8.02 152 HIS C O 1
ATOM 9326 N N . ALA C 1 178 ? 135.457 142.272 132.847 1.00 4.81 153 ALA C N 1
ATOM 9327 C CA . ALA C 1 178 ? 136.076 141.073 133.400 1.00 5.61 153 ALA C CA 1
ATOM 9328 C C . ALA C 1 178 ? 135.735 141.000 134.882 1.00 5.65 153 ALA C C 1
ATOM 9329 O O . ALA C 1 178 ? 136.160 141.855 135.666 1.00 7.29 153 ALA C O 1
ATOM 9331 N N . TYR C 1 179 ? 134.970 139.983 135.264 1.00 5.89 154 TYR C N 1
ATOM 9332 C CA . TYR C 1 179 ? 134.673 139.751 136.672 1.00 6.07 154 TYR C CA 1
ATOM 9333 C C . TYR C 1 179 ? 135.921 139.201 137.349 1.00 5.58 154 TYR C C 1
ATOM 9334 O O . TYR C 1 179 ? 136.350 138.079 137.063 1.00 8.10 154 TYR C O 1
ATOM 9343 N N . ILE C 1 180 ? 136.510 139.990 138.242 1.00 6.28 155 ILE C N 1
ATOM 9344 C CA . ILE C 1 180 ? 137.723 139.579 138.934 1.00 6.63 155 ILE C CA 1
ATOM 9345 C C . ILE C 1 180 ? 137.328 138.713 140.119 1.00 6.64 155 ILE C C 1
ATOM 9346 O O . ILE C 1 180 ? 137.156 139.211 141.236 1.00 7.54 155 ILE C O 1
ATOM 9351 N N . LYS C 1 181 ? 137.171 137.416 139.875 1.00 8.46 156 LYS C N 1
ATOM 9352 C CA . LYS C 1 181 ? 136.832 136.491 140.945 1.00 8.58 156 LYS C CA 1
ATOM 9353 C C . LYS C 1 181 ? 137.958 136.443 141.969 1.00 8.98 156 LYS C C 1
ATOM 9354 O O . LYS C 1 181 ? 139.127 136.262 141.621 1.00 10.30 156 LYS C O 1
ATOM 9360 N N . THR C 1 182 ? 137.598 136.609 143.231 1.00 10.16 157 THR C N 1
ATOM 9361 C CA . THR C 1 182 ? 138.523 136.623 144.352 1.00 9.71 157 THR C CA 1
ATOM 9362 C C . THR C 1 182 ? 138.012 135.666 145.413 1.00 8.89 157 THR C C 1
ATOM 9363 O O . THR C 1 182 ? 136.831 135.303 145.415 1.00 11.87 157 THR C O 1
ATOM 9367 N N . PRO C 1 183 ? 138.878 135.226 146.329 1.00 10.16 158 PRO C N 1
ATOM 9368 C CA . PRO C 1 183 ? 138.383 134.455 147.479 1.00 9.53 158 PRO C CA 1
ATOM 9369 C C . PRO C 1 183 ? 137.397 135.230 148.335 1.00 9.54 158 PRO C C 1
ATOM 9370 O O . PRO C 1 183 ? 136.675 134.618 149.131 1.00 11.41 158 PRO C O 1
ATOM 9374 N N . PHE C 1 184 ? 137.339 136.555 148.191 1.00 8.51 159 PHE C N 1
ATOM 9375 C CA . PHE C 1 184 ? 136.397 137.376 148.939 1.00 8.79 159 PHE C CA 1
ATOM 9376 C C . PHE C 1 184 ? 134.950 137.177 148.502 1.00 7.80 159 PHE C C 1
ATOM 9377 O O . PHE C 1 184 ? 134.043 137.610 149.221 1.00 9.04 159 PHE C O 1
ATOM 9385 N N . ASP C 1 185 ? 134.709 136.545 147.354 1.00 9.11 160 ASP C N 1
ATOM 9386 C CA . ASP C 1 185 ? 133.359 136.235 146.900 1.00 9.22 160 ASP C CA 1
ATOM 9387 C C . ASP C 1 185 ? 132.944 134.802 147.200 1.00 10.40 160 ASP C C 1
ATOM 9388 O O . ASP C 1 185 ? 131.839 134.403 146.820 1.00 13.12 160 ASP C O 1
ATOM 9393 N N . ALA C 1 186 ? 133.796 134.023 147.870 1.00 11.99 161 ALA C N 1
ATOM 9394 C CA . ALA C 1 186 ? 133.533 132.596 148.032 1.00 13.88 161 ALA C CA 1
ATOM 9395 C C . ALA C 1 186 ? 132.243 132.342 148.803 1.00 16.33 161 ALA C C 1
ATOM 9396 O O . ALA C 1 186 ? 131.453 131.466 148.432 1.00 19.86 161 ALA C O 1
ATOM 9398 N N . ASP C 1 187 ? 132.007 133.096 149.872 1.00 14.37 162 ASP C N 1
ATOM 9399 C CA . ASP C 1 187 ? 130.851 132.883 150.734 1.00 14.50 162 ASP C CA 1
ATOM 9400 C C . ASP C 1 187 ? 130.094 134.184 150.963 1.00 13.10 162 ASP C C 1
ATOM 9401 O O . ASP C 1 187 ? 129.614 134.461 152.066 1.00 14.24 162 ASP C O 1
ATOM 9406 N N . LYS C 1 188 ? 129.976 134.995 149.910 1.00 13.40 163 LYS C N 1
ATOM 9407 C CA . LYS C 1 188 ? 129.194 136.237 149.911 1.00 10.89 163 LYS C CA 1
ATOM 9408 C C . LYS C 1 188 ? 129.719 137.149 151.014 1.00 10.05 163 LYS C C 1
ATOM 9409 O O . LYS C 1 188 ? 130.922 137.460 151.009 1.00 11.60 163 LYS C O 1
ATOM 9415 N N . THR C 1 189 ? 128.887 137.594 151.959 1.00 8.98 164 THR C N 1
ATOM 9416 C CA . THR C 1 189 ? 129.331 138.558 152.960 1.00 10.47 164 THR C CA 1
ATOM 9417 C C . THR C 1 189 ? 130.343 137.957 153.928 1.00 9.39 164 THR C C 1
ATOM 9418 O O . THR C 1 189 ? 131.157 138.689 154.500 1.00 10.68 164 THR C O 1
ATOM 9422 N N . PHE C 1 190 ? 130.310 136.637 154.124 1.00 10.30 165 PHE C N 1
ATOM 9423 C CA . PHE C 1 190 ? 131.204 136.011 155.094 1.00 11.45 165 PHE C CA 1
ATOM 9424 C C . PHE C 1 190 ? 132.665 136.152 154.683 1.00 11.33 165 PHE C C 1
ATOM 9425 O O . PHE C 1 190 ? 133.543 136.319 155.536 1.00 12.08 165 PHE C O 1
ATOM 9433 N N . SER C 1 191 ? 132.945 136.093 153.384 1.00 11.27 166 SER C N 1
ATOM 9434 C CA . SER C 1 191 ? 134.312 136.101 152.880 1.00 10.80 166 SER C CA 1
ATOM 9435 C C . SER C 1 191 ? 134.806 137.487 152.482 1.00 9.64 166 SER C C 1
ATOM 9436 O O . SER C 1 191 ? 135.937 137.604 152.005 1.00 9.94 166 SER C O 1
ATOM 9439 N N . THR C 1 192 ? 134.004 138.532 152.679 1.00 9.67 167 THR C N 1
ATOM 9440 C CA . THR C 1 192 ? 134.361 139.857 152.186 1.00 7.61 167 THR C CA 1
ATOM 9441 C C . THR C 1 192 ? 135.670 140.346 152.798 1.00 7.88 167 THR C C 1
ATOM 9442 O O . THR C 1 192 ? 136.008 140.031 153.941 1.00 8.91 167 THR C O 1
ATOM 9446 N N . LEU C 1 193 ? 136.414 141.118 152.011 1.00 8.77 168 LEU C N 1
ATOM 9447 C CA . LEU C 1 193 ? 137.609 141.778 152.516 1.00 9.76 168 LEU C CA 1
ATOM 9448 C C . LEU C 1 193 ? 137.214 142.909 153.456 1.00 9.72 168 LEU C C 1
ATOM 9449 O O . LEU C 1 193 ? 136.443 143.797 153.082 1.00 11.56 168 LEU C O 1
ATOM 9454 N N . LYS C 1 194 ? 137.743 142.880 154.675 1.00 11.35 169 LYS C N 1
ATOM 9455 C CA . LYS C 1 194 ? 137.393 143.865 155.690 1.00 12.61 169 LYS C CA 1
ATOM 9456 C C . LYS C 1 194 ? 138.297 145.085 155.569 1.00 15.75 169 LYS C C 1
ATOM 9457 O O . LYS C 1 194 ? 139.515 144.952 155.416 1.00 18.74 169 LYS C O 1
ATOM 9463 N N . LEU C 1 195 ? 137.696 146.268 155.637 1.00 17.74 170 LEU C N 1
ATOM 9464 C CA . LEU C 1 195 ? 138.414 147.533 155.570 1.00 21.77 170 LEU C CA 1
ATOM 9465 C C . LEU C 1 195 ? 138.311 148.241 156.913 1.00 30.23 170 LEU C C 1
ATOM 9466 O O . LEU C 1 195 ? 137.210 148.403 157.450 1.00 30.30 170 LEU C O 1
ATOM 9471 N N . SER C 1 196 ? 139.457 148.661 157.452 1.00 37.91 171 SER C N 1
ATOM 9472 C CA . SER C 1 196 ? 139.514 149.422 158.703 1.00 42.24 171 SER C CA 1
ATOM 9473 C C . SER C 1 196 ? 140.466 150.597 158.497 1.00 45.90 171 SER C C 1
ATOM 9474 O O . SER C 1 196 ? 141.651 150.510 158.828 1.00 47.72 171 SER C O 1
ATOM 9477 N N . ASP C 1 197 ? 139.929 151.699 157.969 1.00 47.89 172 ASP C N 1
ATOM 9478 C CA . ASP C 1 197 ? 140.696 152.923 157.724 1.00 51.96 172 ASP C CA 1
ATOM 9479 C C . ASP C 1 197 ? 142.000 152.625 156.989 1.00 49.04 172 ASP C C 1
ATOM 9480 O O . ASP C 1 197 ? 143.059 153.169 157.307 1.00 50.02 172 ASP C O 1
ATOM 9485 N N . SER C 1 198 ? 141.922 151.747 155.994 1.00 46.77 173 SER C N 1
ATOM 9486 C CA . SER C 1 198 ? 143.083 151.304 155.239 1.00 42.27 173 SER C CA 1
ATOM 9487 C C . SER C 1 198 ? 142.962 151.751 153.790 1.00 37.90 173 SER C C 1
ATOM 9488 O O . SER C 1 198 ? 141.864 151.768 153.225 1.00 41.82 173 SER C O 1
ATOM 9491 N N . LYS C 1 199 ? 144.094 152.117 153.196 1.00 34.48 174 LYS C N 1
ATOM 9492 C CA . LYS C 1 199 ? 144.140 152.522 151.794 1.00 31.73 174 LYS C CA 1
ATOM 9493 C C . LYS C 1 199 ? 144.396 151.279 150.952 1.00 28.89 174 LYS C C 1
ATOM 9494 O O . LYS C 1 199 ? 145.540 150.851 150.785 1.00 30.45 174 LYS C O 1
ATOM 9500 N N . VAL C 1 200 ? 143.330 150.697 150.423 1.00 24.73 175 VAL C N 1
ATOM 9501 C CA . VAL C 1 200 ? 143.433 149.536 149.549 1.00 21.65 175 VAL C CA 1
ATOM 9502 C C . VAL C 1 200 ? 143.544 150.023 148.113 1.00 19.05 175 VAL C C 1
ATOM 9503 O O . VAL C 1 200 ? 142.759 150.869 147.671 1.00 22.21 175 VAL C O 1
ATOM 9507 N N . THR C 1 201 ? 144.528 149.504 147.387 1.00 17.08 176 THR C N 1
ATOM 9508 C CA . THR C 1 201 ? 144.724 149.834 145.984 1.00 16.35 176 THR C CA 1
ATOM 9509 C C . THR C 1 201 ? 144.729 148.558 145.154 1.00 13.38 176 THR C C 1
ATOM 9510 O O . THR C 1 201 ? 145.218 147.516 145.600 1.00 16.53 176 THR C O 1
ATOM 9514 N N . VAL C 1 202 ? 144.160 148.641 143.956 1.00 11.61 177 VAL C N 1
ATOM 9515 C CA . VAL C 1 202 ? 144.119 147.526 143.017 1.00 9.63 177 VAL C CA 1
ATOM 9516 C C . VAL C 1 202 ? 144.927 147.922 141.792 1.00 10.27 177 VAL C C 1
ATOM 9517 O O . VAL C 1 202 ? 144.640 148.942 141.154 1.00 12.19 177 VAL C O 1
ATOM 9521 N N . THR C 1 203 ? 145.936 147.121 141.467 1.00 9.43 178 THR C N 1
ATOM 9522 C CA . THR C 1 203 ? 146.794 147.360 140.316 1.00 10.11 178 THR C CA 1
ATOM 9523 C C . THR C 1 203 ? 146.603 146.232 139.316 1.00 8.34 178 THR C C 1
ATOM 9524 O O . THR C 1 203 ? 146.736 145.056 139.669 1.00 10.66 178 THR C O 1
ATOM 9528 N N . VAL C 1 204 ? 146.292 146.591 138.075 1.00 8.12 179 VAL C N 1
ATOM 9529 C CA . VAL C 1 204 ? 146.099 145.629 136.998 1.00 8.28 179 VAL C CA 1
ATOM 9530 C C . VAL C 1 204 ? 147.213 145.830 135.980 1.00 9.32 179 VAL C C 1
ATOM 9531 O O . VAL C 1 204 ? 147.379 146.929 135.437 1.00 11.65 179 VAL C O 1
ATOM 9535 N N . THR C 1 205 ? 147.975 144.772 135.727 1.00 8.46 180 THR C N 1
ATOM 9536 C CA . THR C 1 205 ? 149.010 144.767 134.704 1.00 9.06 180 THR C CA 1
ATOM 9537 C C . THR C 1 205 ? 148.435 144.142 133.440 1.00 8.59 180 THR C C 1
ATOM 9538 O O . THR C 1 205 ? 147.782 143.096 133.503 1.00 10.02 180 THR C O 1
ATOM 9542 N N . LEU C 1 206 ? 148.674 144.782 132.301 1.00 9.90 181 LEU C N 1
ATOM 9543 C CA . LEU C 1 206 ? 148.002 144.429 131.062 1.00 10.40 181 LEU C CA 1
ATOM 9544 C C . LEU C 1 206 ? 148.946 143.730 130.092 1.00 11.58 181 LEU C C 1
ATOM 9545 O O . LEU C 1 206 ? 150.139 144.038 130.022 1.00 14.70 181 LEU C O 1
ATOM 9550 N N . ASN C 1 207 ? 148.389 142.779 129.348 1.00 11.03 182 ASN C N 1
ATOM 9551 C CA . ASN C 1 207 ? 149.080 142.196 128.215 1.00 12.82 182 ASN C CA 1
ATOM 9552 C C . ASN C 1 207 ? 149.115 143.199 127.063 1.00 13.50 182 ASN C C 1
ATOM 9553 O O . ASN C 1 207 ? 148.318 144.139 127.025 1.00 12.92 182 ASN C O 1
ATOM 9558 N N . PRO C 1 208 ? 150.040 143.029 126.118 1.00 17.38 183 PRO C N 1
ATOM 9559 C CA . PRO C 1 208 ? 150.019 143.877 124.920 1.00 15.64 183 PRO C CA 1
ATOM 9560 C C . PRO C 1 208 ? 148.705 143.724 124.171 1.00 14.85 183 PRO C C 1
ATOM 9561 O O . PRO C 1 208 ? 148.100 142.650 124.148 1.00 16.39 183 PRO C O 1
ATOM 9565 N N . VAL C 1 209 ? 148.257 144.827 123.568 1.00 16.61 184 VAL C N 1
ATOM 9566 C CA . VAL C 1 209 ? 146.949 144.846 122.915 1.00 16.77 184 VAL C CA 1
ATOM 9567 C C . VAL C 1 209 ? 146.896 143.823 121.784 1.00 15.74 184 VAL C C 1
ATOM 9568 O O . VAL C 1 209 ? 145.837 143.259 121.486 1.00 16.18 184 VAL C O 1
ATOM 9572 N N . ALA C 1 210 ? 148.042 143.545 121.157 1.00 16.86 185 ALA C N 1
ATOM 9573 C CA . ALA C 1 210 ? 148.086 142.538 120.101 1.00 15.94 185 ALA C CA 1
ATOM 9574 C C . ALA C 1 210 ? 147.673 141.160 120.604 1.00 16.24 185 ALA C C 1
ATOM 9575 O O . ALA C 1 210 ? 147.238 140.316 119.814 1.00 17.01 185 ALA C O 1
ATOM 9577 N N . CYS C 1 211 ? 147.805 140.912 121.911 1.00 15.75 186 CYS C N 1
ATOM 9578 C CA . CYS C 1 211 ? 147.449 139.606 122.458 1.00 14.30 186 CYS C CA 1
ATOM 9579 C C . CYS C 1 211 ? 145.963 139.310 122.306 1.00 12.33 186 CYS C C 1
ATOM 9580 O O . CYS C 1 211 ? 145.574 138.142 122.200 1.00 14.93 186 CYS C O 1
ATOM 9583 N N . VAL C 1 212 ? 145.120 140.341 122.296 1.00 11.38 187 VAL C N 1
ATOM 9584 C CA . VAL C 1 212 ? 143.677 140.156 122.204 1.00 11.39 187 VAL C CA 1
ATOM 9585 C C . VAL C 1 212 ? 143.166 140.349 120.779 1.00 9.29 187 VAL C C 1
ATOM 9586 O O . VAL C 1 212 ? 141.957 140.486 120.571 1.00 11.09 187 VAL C O 1
ATOM 9590 N N . MET C 1 213 ? 144.056 140.332 119.792 1.00 11.12 188 MET C N 1
ATOM 9591 C CA . MET C 1 213 ? 143.708 140.641 118.413 1.00 13.06 188 MET C CA 1
ATOM 9592 C C . MET C 1 213 ? 144.203 139.546 117.481 1.00 12.38 188 MET C C 1
ATOM 9593 O O . MET C 1 213 ? 145.277 138.975 117.691 1.00 15.29 188 MET C O 1
ATOM 9598 N N . VAL C 1 214 ? 143.415 139.265 116.447 1.00 12.11 189 VAL C N 1
ATOM 9599 C CA . VAL C 1 214 ? 143.810 138.392 115.347 1.00 11.63 189 VAL C CA 1
ATOM 9600 C C . VAL C 1 214 ? 143.664 139.197 114.063 1.00 11.99 189 VAL C C 1
ATOM 9601 O O . VAL C 1 214 ? 142.573 139.694 113.761 1.00 13.41 189 VAL C O 1
ATOM 9605 N N . TYR C 1 215 ? 144.754 139.323 113.308 1.00 12.49 190 TYR C N 1
ATOM 9606 C CA . TYR C 1 215 ? 144.777 140.239 112.176 1.00 13.85 190 TYR C CA 1
ATOM 9607 C C . TYR C 1 215 ? 145.707 139.707 111.097 1.00 15.29 190 TYR C C 1
ATOM 9608 O O . TYR C 1 215 ? 146.550 138.842 111.345 1.00 15.18 190 TYR C O 1
ATOM 9617 N N . ASP C 1 216 ? 145.548 140.244 109.889 1.00 17.12 191 ASP C N 1
ATOM 9618 C CA . ASP C 1 216 ? 146.388 139.867 108.763 1.00 18.95 191 ASP C CA 1
ATOM 9619 C C . ASP C 1 216 ? 147.577 140.823 108.648 1.00 20.04 191 ASP C C 1
ATOM 9620 O O . ASP C 1 216 ? 147.798 141.685 109.502 1.00 22.40 191 ASP C O 1
ATOM 9625 N N . GLU C 1 217 ? 148.352 140.681 107.570 1.00 23.76 192 GLU C N 1
ATOM 9626 C CA . GLU C 1 217 ? 149.547 141.500 107.401 1.00 24.13 192 GLU C CA 1
ATOM 9627 C C . GLU C 1 217 ? 149.204 142.942 107.046 1.00 24.72 192 GLU C C 1
ATOM 9628 O O . GLU C 1 217 ? 149.999 143.849 107.314 1.00 27.67 192 GLU C O 1
ATOM 9634 N N . THR C 1 218 ? 148.032 143.175 106.450 1.00 24.52 193 THR C N 1
ATOM 9635 C CA . THR C 1 218 ? 147.672 144.527 106.036 1.00 27.24 193 THR C CA 1
ATOM 9636 C C . THR C 1 218 ? 147.271 145.395 107.223 1.00 27.07 193 THR C C 1
ATOM 9637 O O . THR C 1 218 ? 147.550 146.599 107.229 1.00 29.39 193 THR C O 1
ATOM 9641 N N . PHE C 1 219 ? 146.625 144.809 108.229 1.00 24.73 194 PHE C N 1
ATOM 9642 C CA . PHE C 1 219 ? 146.158 145.579 109.374 1.00 23.48 194 PHE C CA 1
ATOM 9643 C C . PHE C 1 219 ? 147.333 146.186 110.130 1.00 24.33 194 PHE C C 1
ATOM 9644 O O . PHE C 1 219 ? 148.325 145.509 110.411 1.00 27.51 194 PHE C O 1
ATOM 9652 N N . ASP C 1 220 ? 147.216 147.473 110.461 1.00 26.31 195 ASP C N 1
ATOM 9653 C CA . ASP C 1 220 ? 148.270 148.195 111.172 1.00 28.17 195 ASP C CA 1
ATOM 9654 C C . ASP C 1 220 ? 148.036 148.042 112.673 1.00 30.22 195 ASP C C 1
ATOM 9655 O O . ASP C 1 220 ? 147.481 148.912 113.347 1.00 31.63 195 ASP C O 1
ATOM 9660 N N . ALA C 1 221 ? 148.475 146.898 113.201 1.00 29.35 196 ALA C N 1
ATOM 9661 C CA . ALA C 1 221 ? 148.306 146.629 114.625 1.00 28.10 196 ALA C CA 1
ATOM 9662 C C . ALA C 1 221 ? 149.240 147.478 115.477 1.00 29.36 196 ALA C C 1
ATOM 9663 O O . ALA C 1 221 ? 148.873 147.869 116.591 1.00 31.12 196 ALA C O 1
ATOM 9665 N N . ALA C 1 222 ? 150.446 147.766 114.980 1.00 31.83 197 ALA C N 1
ATOM 9666 C CA . ALA C 1 222 ? 151.399 148.556 115.754 1.00 31.75 197 ALA C CA 1
ATOM 9667 C C . ALA C 1 222 ? 150.891 149.974 115.985 1.00 33.89 197 ALA C C 1
ATOM 9668 O O . ALA C 1 222 ? 151.031 150.517 117.087 1.00 35.67 197 ALA C O 1
ATOM 9670 N N . LYS C 1 223 ? 150.302 150.590 114.957 1.00 34.07 198 LYS C N 1
ATOM 9671 C CA . LYS C 1 223 ? 149.780 151.944 115.107 1.00 36.87 198 LYS C CA 1
ATOM 9672 C C . LYS C 1 223 ? 148.652 151.991 116.131 1.00 36.49 198 LYS C C 1
ATOM 9673 O O . LYS C 1 223 ? 148.596 152.904 116.962 1.00 40.18 198 LYS C O 1
ATOM 9679 N N . LEU C 1 224 ? 147.748 151.009 116.093 1.00 34.09 199 LEU C N 1
ATOM 9680 C CA . LEU C 1 224 ? 146.641 150.998 117.041 1.00 35.27 199 LEU C CA 1
ATOM 9681 C C . LEU C 1 224 ? 147.121 150.691 118.455 1.00 34.25 199 LEU C C 1
ATOM 9682 O O . LEU C 1 224 ? 146.577 151.233 119.424 1.00 35.56 199 LEU C O 1
ATOM 9687 N N . ALA C 1 225 ? 148.137 149.836 118.595 1.00 33.48 200 ALA C N 1
ATOM 9688 C CA . ALA C 1 225 ? 148.726 149.600 119.909 1.00 31.74 200 ALA C CA 1
ATOM 9689 C C . ALA C 1 225 ? 149.378 150.865 120.451 1.00 34.92 200 ALA C C 1
ATOM 9690 O O . ALA C 1 225 ? 149.304 151.146 121.653 1.00 35.77 200 ALA C O 1
ATOM 9692 N N . LYS C 1 226 ? 150.027 151.639 119.577 1.00 37.91 201 LYS C N 1
ATOM 9693 C CA . LYS C 1 226 ? 150.655 152.882 120.011 1.00 39.45 201 LYS C CA 1
ATOM 9694 C C . LYS C 1 226 ? 149.627 153.903 120.486 1.00 40.32 201 LYS C C 1
ATOM 9695 O O . LYS C 1 226 ? 149.911 154.689 121.397 1.00 43.76 201 LYS C O 1
ATOM 9701 N N . GLU C 1 227 ? 148.434 153.906 119.892 1.00 40.21 202 GLU C N 1
ATOM 9702 C CA . GLU C 1 227 ? 147.417 154.907 120.190 1.00 41.02 202 GLU C CA 1
ATOM 9703 C C . GLU C 1 227 ? 146.213 154.325 120.924 1.00 40.67 202 GLU C C 1
ATOM 9704 O O . GLU C 1 227 ? 145.133 154.922 120.900 1.00 42.30 202 GLU C O 1
ATOM 9710 N N . PHE C 1 228 ? 146.372 153.180 121.571 1.00 35.45 203 PHE C N 1
ATOM 9711 C CA . PHE C 1 228 ? 145.268 152.585 122.317 1.00 33.11 203 PHE C CA 1
ATOM 9712 C C . PHE C 1 228 ? 145.021 153.367 123.600 1.00 32.47 203 PHE C C 1
ATOM 9713 O O . PHE C 1 228 ? 145.932 153.480 124.430 1.00 32.53 203 PHE C O 1
ATOM 9721 N N . PRO C 1 229 ? 143.823 153.918 123.809 1.00 33.09 204 PRO C N 1
ATOM 9722 C CA . PRO C 1 229 ? 143.516 154.580 125.086 1.00 30.86 204 PRO C CA 1
ATOM 9723 C C . PRO C 1 229 ? 143.093 153.548 126.123 1.00 30.89 204 PRO C C 1
ATOM 9724 O O . PRO C 1 229 ? 142.107 152.832 125.938 1.00 35.94 204 PRO C O 1
ATOM 9728 N N . TYR C 1 230 ? 143.846 153.472 127.218 1.00 27.71 205 TYR C N 1
ATOM 9729 C CA . TYR C 1 230 ? 143.614 152.448 128.228 1.00 25.75 205 TYR C CA 1
ATOM 9730 C C . TYR C 1 230 ? 142.579 152.901 129.250 1.00 24.98 205 TYR C C 1
ATOM 9731 O O . TYR C 1 230 ? 142.831 152.854 130.458 1.00 28.34 205 TYR C O 1
ATOM 9740 N N . SER C 1 231 ? 141.410 153.328 128.779 1.00 23.70 206 SER C N 1
ATOM 9741 C CA . SER C 1 231 ? 140.358 153.824 129.660 1.00 20.93 206 SER C CA 1
ATOM 9742 C C . SER C 1 231 ? 139.658 152.639 130.315 1.00 17.72 206 SER C C 1
ATOM 9743 O O . SER C 1 231 ? 138.976 151.862 129.640 1.00 18.10 206 SER C O 1
ATOM 9746 N N . MET C 1 232 ? 139.828 152.493 131.628 1.00 16.94 207 MET C N 1
ATOM 9747 C CA . MET C 1 232 ? 139.216 151.398 132.366 1.00 14.25 207 MET C CA 1
ATOM 9748 C C . MET C 1 232 ? 138.654 151.905 133.686 1.00 12.69 207 MET C C 1
ATOM 9749 O O . MET C 1 232 ? 139.100 152.916 134.233 1.00 15.21 207 MET C O 1
ATOM 9754 N N . GLU C 1 233 ? 137.663 151.174 134.189 1.00 13.19 208 GLU C N 1
ATOM 9755 C CA . GLU C 1 233 ? 137.058 151.431 135.485 1.00 12.34 208 GLU C CA 1
ATOM 9756 C C . GLU C 1 233 ? 137.025 150.138 136.285 1.00 8.70 208 GLU C C 1
ATOM 9757 O O . GLU C 1 233 ? 136.910 149.045 135.723 1.00 10.27 208 GLU C O 1
ATOM 9763 N N . LEU C 1 234 ? 137.124 150.267 137.602 1.00 10.16 209 LEU C N 1
ATOM 9764 C CA . LEU C 1 234 ? 136.974 149.141 138.511 1.00 8.07 209 LEU C CA 1
ATOM 9765 C C . LEU C 1 234 ? 135.718 149.339 139.345 1.00 8.38 209 LEU C C 1
ATOM 9766 O O . LEU C 1 234 ? 135.511 150.413 139.918 1.00 11.26 209 LEU C O 1
ATOM 9771 N N . SER C 1 235 ? 134.884 148.308 139.406 1.00 7.44 210 SER C N 1
ATOM 9772 C CA . SER C 1 235 ? 133.654 148.342 140.177 1.00 7.57 210 SER C CA 1
ATOM 9773 C C . SER C 1 235 ? 133.670 147.231 141.216 1.00 6.19 210 SER C C 1
ATOM 9774 O O . SER C 1 235 ? 134.247 146.162 140.998 1.00 8.17 210 SER C O 1
ATOM 9777 N N . PHE C 1 236 ? 133.033 147.495 142.353 1.00 6.48 211 PHE C N 1
ATOM 9778 C CA . PHE C 1 236 ? 132.951 146.515 143.425 1.00 6.23 211 PHE C CA 1
ATOM 9779 C C . PHE C 1 236 ? 131.741 146.839 144.286 1.00 5.81 211 PHE C C 1
ATOM 9780 O O . PHE C 1 236 ? 131.186 147.938 144.222 1.00 8.15 211 PHE C O 1
ATOM 9788 N N . ILE C 1 237 ? 131.348 145.869 145.100 1.00 5.75 212 ILE C N 1
ATOM 9789 C CA . ILE C 1 237 ? 130.239 146.026 146.030 1.00 5.66 212 ILE C CA 1
ATOM 9790 C C . ILE C 1 237 ? 130.825 146.318 147.404 1.00 5.60 212 ILE C C 1
ATOM 9791 O O . ILE C 1 237 ? 131.433 145.445 148.029 1.00 7.05 212 ILE C O 1
ATOM 9796 N N . GLY C 1 238 ? 130.650 147.551 147.874 1.00 6.77 213 GLY C N 1
ATOM 9797 C CA . GLY C 1 238 ? 131.020 147.893 149.228 1.00 7.39 213 GLY C CA 1
ATOM 9798 C C . GLY C 1 238 ? 129.871 147.683 150.194 1.00 8.01 213 GLY C C 1
ATOM 9799 O O . GLY C 1 238 ? 128.706 147.683 149.809 1.00 10.41 213 GLY C O 1
ATOM 9800 N N . TYR C 1 239 ? 130.208 147.500 151.468 1.00 8.20 214 TYR C N 1
ATOM 9801 C CA . TYR C 1 239 ? 129.218 147.200 152.494 1.00 8.22 214 TYR C CA 1
ATOM 9802 C C . TYR C 1 239 ? 129.393 148.161 153.658 1.00 11.20 214 TYR C C 1
ATOM 9803 O O . TYR C 1 239 ? 130.460 148.200 154.279 1.00 15.46 214 TYR C O 1
ATOM 9812 N N . MET C 1 240 ? 128.351 148.936 153.946 1.00 11.88 215 MET C N 1
ATOM 9813 C CA . MET C 1 240 ? 128.295 149.752 155.153 1.00 15.13 215 MET C CA 1
ATOM 9814 C C . MET C 1 240 ? 127.752 148.874 156.272 1.00 14.95 215 MET C C 1
ATOM 9815 O O . MET C 1 240 ? 126.553 148.584 156.312 1.00 18.67 215 MET C O 1
ATOM 9820 N N . VAL C 1 241 ? 128.626 148.450 157.178 1.00 15.00 216 VAL C N 1
ATOM 9821 C CA . VAL C 1 241 ? 128.287 147.470 158.203 1.00 17.43 216 VAL C CA 1
ATOM 9822 C C . VAL C 1 241 ? 128.327 148.148 159.563 1.00 22.60 216 VAL C C 1
ATOM 9823 O O . VAL C 1 241 ? 129.301 148.832 159.899 1.00 23.70 216 VAL C O 1
ATOM 9827 N N . LYS C 1 242 ? 127.265 147.960 160.340 1.00 26.55 217 LYS C N 1
ATOM 9828 C CA . LYS C 1 242 ? 127.171 148.504 161.685 1.00 32.01 217 LYS C CA 1
ATOM 9829 C C . LYS C 1 242 ? 127.743 147.504 162.682 1.00 34.59 217 LYS C C 1
ATOM 9830 O O . LYS C 1 242 ? 127.349 146.333 162.688 1.00 35.08 217 LYS C O 1
ATOM 9836 N N . ASN C 1 243 ? 128.676 147.969 163.514 1.00 34.68 218 ASN C N 1
ATOM 9837 C CA . ASN C 1 243 ? 129.301 147.156 164.558 1.00 38.82 218 ASN C CA 1
ATOM 9838 C C . ASN C 1 243 ? 129.971 145.914 163.965 1.00 40.67 218 ASN C C 1
ATOM 9839 O O . ASN C 1 243 ? 129.602 144.773 164.252 1.00 40.34 218 ASN C O 1
ATOM 9844 N N . LEU C 1 244 ? 130.971 146.157 163.122 1.00 38.40 219 LEU C N 1
ATOM 9845 C CA . LEU C 1 244 ? 131.734 145.091 162.487 1.00 36.00 219 LEU C CA 1
ATOM 9846 C C . LEU C 1 244 ? 133.042 144.893 163.242 1.00 39.12 219 LEU C C 1
ATOM 9847 O O . LEU C 1 244 ? 133.832 145.833 163.384 1.00 38.34 219 LEU C O 1
ATOM 9852 N N . CYS C 1 245 ? 133.266 143.672 163.724 1.00 38.80 220 CYS C N 1
ATOM 9853 C CA . CYS C 1 245 ? 134.529 143.298 164.351 1.00 41.12 220 CYS C CA 1
ATOM 9854 C C . CYS C 1 245 ? 135.242 142.295 163.455 1.00 39.61 220 CYS C C 1
ATOM 9855 O O . CYS C 1 245 ? 134.856 141.116 163.415 1.00 40.95 220 CYS C O 1
ATOM 9858 N N . PRO C 1 246 ? 136.270 142.705 162.714 1.00 38.41 221 PRO C N 1
ATOM 9859 C CA . PRO C 1 246 ? 136.937 141.769 161.801 1.00 36.61 221 PRO C CA 1
ATOM 9860 C C . PRO C 1 246 ? 137.614 140.635 162.556 1.00 37.93 221 PRO C C 1
ATOM 9861 O O . PRO C 1 246 ? 138.171 140.826 163.639 1.00 41.48 221 PRO C O 1
ATOM 9865 N N . ARG C 1 247 ? 137.560 139.445 161.968 1.00 35.16 222 ARG C N 1
ATOM 9866 C CA . ARG C 1 247 ? 138.202 138.258 162.500 1.00 36.66 222 ARG C CA 1
ATOM 9867 C C . ARG C 1 247 ? 139.212 137.727 161.490 1.00 33.11 222 ARG C C 1
ATOM 9868 O O . ARG C 1 247 ? 139.069 137.962 160.287 1.00 33.13 222 ARG C O 1
ATOM 9876 N N . PRO C 1 248 ? 140.252 137.030 161.947 1.00 32.50 223 PRO C N 1
ATOM 9877 C CA . PRO C 1 248 ? 141.227 136.468 161.005 1.00 28.46 223 PRO C CA 1
ATOM 9878 C C . PRO C 1 248 ? 140.567 135.506 160.027 1.00 27.01 223 PRO C C 1
ATOM 9879 O O . PRO C 1 248 ? 139.665 134.747 160.384 1.00 30.97 223 PRO C O 1
ATOM 9883 N N . ALA C 1 249 ? 141.027 135.550 158.780 1.00 22.66 224 ALA C N 1
ATOM 9884 C CA . ALA C 1 249 ? 140.490 134.714 157.719 1.00 20.04 224 ALA C CA 1
ATOM 9885 C C . ALA C 1 249 ? 141.633 134.098 156.926 1.00 19.01 224 ALA C C 1
ATOM 9886 O O . ALA C 1 249 ? 142.773 134.566 156.971 1.00 19.21 224 ALA C O 1
ATOM 9888 N N . PHE C 1 250 ? 141.312 133.034 156.200 1.00 17.29 225 PHE C N 1
ATOM 9889 C CA . PHE C 1 250 ? 142.269 132.327 155.362 1.00 15.19 225 PHE C CA 1
ATOM 9890 C C . PHE C 1 250 ? 141.872 132.480 153.902 1.00 14.13 225 PHE C C 1
ATOM 9891 O O . PHE C 1 250 ? 140.700 132.304 153.552 1.00 16.52 225 PHE C O 1
ATOM 9899 N N . ILE C 1 251 ? 142.846 132.810 153.055 1.00 13.02 226 ILE C N 1
ATOM 9900 C CA . ILE C 1 251 ? 142.633 132.910 151.619 1.00 14.39 226 ILE C CA 1
ATOM 9901 C C . ILE C 1 251 ? 143.731 132.130 150.911 1.00 13.17 226 ILE C C 1
ATOM 9902 O O . ILE C 1 251 ? 144.817 131.906 151.450 1.00 15.07 226 ILE C O 1
ATOM 9907 N N . GLU C 1 252 ? 143.435 131.721 149.683 1.00 15.73 227 GLU C N 1
ATOM 9908 C CA . GLU C 1 252 ? 144.373 130.984 148.849 1.00 16.18 227 GLU C CA 1
ATOM 9909 C C . GLU C 1 252 ? 144.889 131.896 147.746 1.00 14.73 227 GLU C C 1
ATOM 9910 O O . GLU C 1 252 ? 144.106 132.588 147.088 1.00 17.96 227 GLU C O 1
ATOM 9916 N N . MET C 1 253 ? 146.205 131.900 147.557 1.00 16.18 228 MET C N 1
ATOM 9917 C CA . MET C 1 253 ? 146.862 132.734 146.560 1.00 16.78 228 MET C CA 1
ATOM 9918 C C . MET C 1 253 ? 147.601 131.839 145.574 1.00 11.86 228 MET C C 1
ATOM 9919 O O . MET C 1 253 ? 148.464 131.050 145.994 1.00 16.18 228 MET C O 1
ATOM 9924 N N . PRO C 1 254 ? 147.311 131.914 144.275 1.00 13.75 229 PRO C N 1
ATOM 9925 C CA . PRO C 1 254 ? 148.000 131.042 143.312 1.00 12.90 229 PRO C CA 1
ATOM 9926 C C . PRO C 1 254 ? 149.408 131.544 143.020 1.00 12.55 229 PRO C C 1
ATOM 9927 O O . PRO C 1 254 ? 149.603 132.695 142.623 1.00 19.18 229 PRO C O 1
ATOM 9931 N N . ARG C 1 255 ? 150.390 130.672 143.221 1.00 13.33 230 ARG C N 1
ATOM 9932 C CA . ARG C 1 255 ? 151.773 130.954 142.863 1.00 14.60 230 ARG C CA 1
ATOM 9933 C C . ARG C 1 255 ? 152.108 130.218 141.574 1.00 13.12 230 ARG C C 1
ATOM 9934 O O . ARG C 1 255 ? 151.953 128.995 141.493 1.00 14.75 230 ARG C O 1
ATOM 9942 N N . ARG C 1 256 ? 152.578 130.961 140.579 1.00 13.17 231 ARG C N 1
ATOM 9943 C CA . ARG C 1 256 ? 152.739 130.459 139.223 1.00 13.39 231 ARG C CA 1
ATOM 9944 C C . ARG C 1 256 ? 154.216 130.420 138.860 1.00 13.80 231 ARG C C 1
ATOM 9945 O O . ARG C 1 256 ? 154.933 131.408 139.050 1.00 15.43 231 ARG C O 1
ATOM 9953 N N . ARG C 1 257 ? 154.665 129.280 138.344 1.00 14.62 232 ARG C N 1
ATOM 9954 C CA . ARG C 1 257 ? 156.042 129.091 137.910 1.00 14.41 232 ARG C CA 1
ATOM 9955 C C . ARG C 1 257 ? 156.053 128.634 136.459 1.00 14.73 232 ARG C C 1
ATOM 9956 O O . ARG C 1 257 ? 155.394 127.650 136.109 1.00 15.14 232 ARG C O 1
ATOM 9964 N N . VAL C 1 258 ? 156.801 129.346 135.622 1.00 16.98 233 VAL C N 1
ATOM 9965 C CA . VAL C 1 258 ? 156.948 129.018 134.209 1.00 16.91 233 VAL C CA 1
ATOM 9966 C C . VAL C 1 258 ? 158.398 128.623 133.965 1.00 18.74 233 VAL C C 1
ATOM 9967 O O . VAL C 1 258 ? 159.316 129.411 134.225 1.00 22.88 233 VAL C O 1
ATOM 9971 N N . GLU C 1 259 ? 158.604 127.407 133.468 1.00 20.64 234 GLU C N 1
ATOM 9972 C CA . GLU C 1 259 ? 159.943 126.906 133.211 1.00 22.67 234 GLU C CA 1
ATOM 9973 C C . GLU C 1 259 ? 160.454 127.397 131.859 1.00 25.59 234 GLU C C 1
ATOM 9974 O O . GLU C 1 259 ? 159.707 127.929 131.035 1.00 25.31 234 GLU C O 1
ATOM 9980 N N . GLN C 1 260 ? 161.750 127.201 131.633 1.00 29.37 235 GLN C N 1
ATOM 9981 C CA . GLN C 1 260 ? 162.354 127.555 130.358 1.00 29.62 235 GLN C CA 1
ATOM 9982 C C . GLN C 1 260 ? 161.766 126.704 129.235 1.00 29.05 235 GLN C C 1
ATOM 9983 O O . GLN C 1 260 ? 161.152 125.659 129.465 1.00 30.10 235 GLN C O 1
ATOM 9989 N N . ILE C 1 261 ? 161.960 127.175 128.001 1.00 28.61 236 ILE C N 1
ATOM 9990 C CA . ILE C 1 261 ? 161.356 126.526 126.844 1.00 27.09 236 ILE C CA 1
ATOM 9991 C C . ILE C 1 261 ? 161.843 125.088 126.741 1.00 28.69 236 ILE C C 1
ATOM 9992 O O . ILE C 1 261 ? 163.046 124.811 126.817 1.00 29.21 236 ILE C O 1
ATOM 9997 N N . ASN C 1 262 ? 160.893 124.162 126.586 1.00 28.30 237 ASN C N 1
ATOM 9998 C CA . ASN C 1 262 ? 161.166 122.732 126.427 1.00 28.34 237 ASN C CA 1
ATOM 9999 C C . ASN C 1 262 ? 161.887 122.141 127.637 1.00 30.16 237 ASN C C 1
ATOM 10000 O O . ASN C 1 262 ? 162.614 121.152 127.516 1.00 34.12 237 ASN C O 1
ATOM 10005 N N . HIS C 1 263 ? 161.692 122.736 128.811 1.00 30.42 238 HIS C N 1
ATOM 10006 C CA . HIS C 1 263 ? 162.116 122.130 130.064 1.00 28.69 238 HIS C CA 1
ATOM 10007 C C . HIS C 1 263 ? 160.977 121.294 130.630 1.00 27.24 238 HIS C C 1
ATOM 10008 O O . HIS C 1 263 ? 159.808 121.679 130.546 1.00 27.00 238 HIS C O 1
ATOM 10015 N N . THR C 1 264 ? 161.322 120.142 131.204 1.00 26.41 239 THR C N 1
ATOM 10016 C CA . THR C 1 264 ? 160.323 119.199 131.691 1.00 26.74 239 THR C CA 1
ATOM 10017 C C . THR C 1 264 ? 160.374 119.004 133.200 1.00 23.49 239 THR C C 1
ATOM 10018 O O . THR C 1 264 ? 159.679 118.124 133.722 1.00 24.85 239 THR C O 1
ATOM 10022 N N . THR C 1 265 ? 161.170 119.793 133.916 1.00 26.30 240 THR C N 1
ATOM 10023 C CA . THR C 1 265 ? 161.251 119.711 135.366 1.00 23.62 240 THR C CA 1
ATOM 10024 C C . THR C 1 265 ? 161.059 121.096 135.965 1.00 25.15 240 THR C C 1
ATOM 10025 O O . THR C 1 265 ? 161.587 122.085 135.448 1.00 30.05 240 THR C O 1
ATOM 10029 N N . ALA C 1 266 ? 160.301 121.157 137.055 1.00 23.32 241 ALA C N 1
ATOM 10030 C CA . ALA C 1 266 ? 160.046 122.397 137.772 1.00 21.90 241 ALA C CA 1
ATOM 10031 C C . ALA C 1 266 ? 160.173 122.145 139.265 1.00 22.65 241 ALA C C 1
ATOM 10032 O O . ALA C 1 266 ? 159.709 121.119 139.771 1.00 24.92 241 ALA C O 1
ATOM 10034 N N . VAL C 1 267 ? 160.804 123.082 139.966 1.00 23.44 242 VAL C N 1
ATOM 10035 C CA . VAL C 1 267 ? 160.976 123.010 141.411 1.00 21.89 242 VAL C CA 1
ATOM 10036 C C . VAL C 1 267 ? 160.329 124.239 142.032 1.00 23.55 242 VAL C C 1
ATOM 10037 O O . VAL C 1 267 ? 160.663 125.373 141.669 1.00 25.77 242 VAL C O 1
ATOM 10041 N N . ILE C 1 268 ? 159.405 124.013 142.960 1.00 23.52 243 ILE C N 1
ATOM 10042 C CA . ILE C 1 268 ? 158.762 125.081 143.717 1.00 22.57 243 ILE C CA 1
ATOM 10043 C C . ILE C 1 268 ? 159.296 125.016 145.139 1.00 24.79 243 ILE C C 1
ATOM 10044 O O . ILE C 1 268 ? 159.139 123.997 145.821 1.00 25.78 243 ILE C O 1
ATOM 10049 N N . THR C 1 269 ? 159.922 126.097 145.586 1.00 25.91 244 THR C N 1
ATOM 10050 C CA . THR C 1 269 ? 160.504 126.162 146.918 1.00 26.35 244 THR C CA 1
ATOM 10051 C C . THR C 1 269 ? 159.580 126.917 147.868 1.00 26.30 244 THR C C 1
ATOM 10052 O O . THR C 1 269 ? 158.648 127.609 147.454 1.00 27.55 244 THR C O 1
ATOM 10056 N N . ASP C 1 270 ? 159.858 126.767 149.165 1.00 26.82 245 ASP C N 1
ATOM 10057 C CA . ASP C 1 270 ? 159.098 127.429 150.227 1.00 27.13 245 ASP C CA 1
ATOM 10058 C C . ASP C 1 270 ? 157.613 127.075 150.151 1.00 27.06 245 ASP C C 1
ATOM 10059 O O . ASP C 1 270 ? 156.740 127.945 150.151 1.00 28.04 245 ASP C O 1
ATOM 10064 N N . VAL C 1 271 ? 157.331 125.779 150.081 1.00 26.22 246 VAL C N 1
ATOM 10065 C CA . VAL C 1 271 ? 155.966 125.267 150.056 1.00 24.16 246 VAL C CA 1
ATOM 10066 C C . VAL C 1 271 ? 155.645 124.757 151.454 1.00 24.74 246 VAL C C 1
ATOM 10067 O O . VAL C 1 271 ? 156.241 123.782 151.922 1.00 28.43 246 VAL C O 1
ATOM 10071 N N . HIS C 1 272 ? 154.703 125.414 152.125 1.00 23.70 247 HIS C N 1
ATOM 10072 C CA . HIS C 1 272 ? 154.327 125.054 153.485 1.00 23.52 247 HIS C CA 1
ATOM 10073 C C . HIS C 1 272 ? 152.853 124.726 153.653 1.00 20.70 247 HIS C C 1
ATOM 10074 O O . HIS C 1 272 ? 152.515 123.931 154.531 1.00 23.61 247 HIS C O 1
ATOM 10081 N N . ALA C 1 273 ? 151.968 125.321 152.853 1.00 17.57 248 ALA C N 1
ATOM 10082 C CA . ALA C 1 273 ? 150.542 125.000 152.922 1.00 14.54 248 ALA C CA 1
ATOM 10083 C C . ALA C 1 273 ? 149.965 125.181 151.517 1.00 13.30 248 ALA C C 1
ATOM 10084 O O . ALA C 1 273 ? 149.569 126.282 151.133 1.00 13.84 248 ALA C O 1
ATOM 10086 N N . CYS C 1 274 ? 149.910 124.085 150.768 1.00 14.03 249 CYS C N 1
ATOM 10087 C CA . CYS C 1 274 ? 149.426 124.091 149.394 1.00 12.80 249 CYS C CA 1
ATOM 10088 C C . CYS C 1 274 ? 148.089 123.364 149.333 1.00 11.51 249 CYS C C 1
ATOM 10089 O O . CYS C 1 274 ? 147.999 122.192 149.712 1.00 12.55 249 CYS C O 1
ATOM 10092 N N . THR C 1 275 ? 147.058 124.056 148.852 1.00 11.62 250 THR C N 1
ATOM 10093 C CA . THR C 1 275 ? 145.734 123.458 148.738 1.00 11.06 250 THR C CA 1
ATOM 10094 C C . THR C 1 275 ? 145.543 122.690 147.438 1.00 11.78 250 THR C C 1
ATOM 10095 O O . THR C 1 275 ? 144.745 121.748 147.397 1.00 12.68 250 THR C O 1
ATOM 10099 N N . SER C 1 276 ? 146.251 123.070 146.377 1.00 10.88 251 SER C N 1
ATOM 10100 C CA . SER C 1 276 ? 146.129 122.388 145.098 1.00 10.78 251 SER C CA 1
ATOM 10101 C C . SER C 1 276 ? 147.359 122.686 144.256 1.00 11.13 251 SER C C 1
ATOM 10102 O O . SER C 1 276 ? 147.949 123.764 144.352 1.00 14.35 251 SER C O 1
ATOM 10105 N N . LEU C 1 277 ? 147.730 121.716 143.426 1.00 10.54 252 LEU C N 1
ATOM 10106 C CA . LEU C 1 277 ? 148.853 121.837 142.510 1.00 10.27 252 LEU C CA 1
ATOM 10107 C C . LEU C 1 277 ? 148.364 121.549 141.099 1.00 10.55 252 LEU C C 1
ATOM 10108 O O . LEU C 1 277 ? 147.701 120.534 140.865 1.00 13.44 252 LEU C O 1
ATOM 10113 N N . SER C 1 278 ? 148.692 122.438 140.165 1.00 10.56 253 SER C N 1
ATOM 10114 C CA . SER C 1 278 ? 148.275 122.314 138.776 1.00 9.78 253 SER C CA 1
ATOM 10115 C C . SER C 1 278 ? 149.496 122.341 137.869 1.00 10.05 253 SER C C 1
ATOM 10116 O O . SER C 1 278 ? 150.416 123.137 138.075 1.00 10.90 253 SER C O 1
ATOM 10119 N N . VAL C 1 279 ? 149.501 121.462 136.870 1.00 9.62 254 VAL C N 1
ATOM 10120 C CA . VAL C 1 279 ? 150.592 121.353 135.908 1.00 9.31 254 VAL C CA 1
ATOM 10121 C C . VAL C 1 279 ? 149.994 121.309 134.510 1.00 8.94 254 VAL C C 1
ATOM 10122 O O . VAL C 1 279 ? 149.057 120.544 134.257 1.00 11.59 254 VAL C O 1
ATOM 10126 N N . TYR C 1 280 ? 150.530 122.125 133.606 1.00 9.03 255 TYR C N 1
ATOM 10127 C CA . TYR C 1 280 ? 150.117 122.081 132.210 1.00 9.62 255 TYR C CA 1
ATOM 10128 C C . TYR C 1 280 ? 151.206 122.704 131.350 1.00 9.94 255 TYR C C 1
ATOM 10129 O O . TYR C 1 280 ? 152.140 123.335 131.849 1.00 10.79 255 TYR C O 1
ATOM 10138 N N . MET C 1 281 ? 151.067 122.516 130.043 1.00 11.43 256 MET C N 1
ATOM 10139 C CA . MET C 1 281 ? 152.002 123.024 129.054 1.00 11.54 256 MET C CA 1
ATOM 10140 C C . MET C 1 281 ? 151.350 124.161 128.277 1.00 11.30 256 MET C C 1
ATOM 10141 O O . MET C 1 281 ? 150.140 124.154 128.036 1.00 12.84 256 MET C O 1
ATOM 10146 N N . LYS C 1 282 ? 152.161 125.146 127.896 1.00 11.66 257 LYS C N 1
ATOM 10147 C CA . LYS C 1 282 ? 151.694 126.264 127.095 1.00 12.00 257 LYS C CA 1
ATOM 10148 C C . LYS C 1 282 ? 152.558 126.406 125.851 1.00 12.69 257 LYS C C 1
ATOM 10149 O O . LYS C 1 282 ? 153.774 126.197 125.913 1.00 14.98 257 LYS C O 1
ATOM 10155 N N . PRO C 1 283 ? 151.968 126.767 124.715 1.00 15.95 258 PRO C N 1
ATOM 10156 C CA . PRO C 1 283 ? 152.780 127.044 123.528 1.00 17.74 258 PRO C CA 1
ATOM 10157 C C . PRO C 1 283 ? 153.512 128.368 123.667 1.00 18.46 258 PRO C C 1
ATOM 10158 O O . PRO C 1 283 ? 153.059 129.288 124.352 1.00 21.11 258 PRO C O 1
ATOM 10162 N N . VAL C 1 284 ? 154.663 128.454 123.012 1.00 21.83 259 VAL C N 1
ATOM 10163 C CA . VAL C 1 284 ? 155.447 129.681 122.954 1.00 21.59 259 VAL C CA 1
ATOM 10164 C C . VAL C 1 284 ? 155.283 130.232 121.544 1.00 28.10 259 VAL C C 1
ATOM 10165 O O . VAL C 1 284 ? 155.957 129.789 120.608 1.00 33.31 259 VAL C O 1
ATOM 10169 N N . LEU C 1 285 ? 154.375 131.193 121.384 1.00 28.93 260 LEU C N 1
ATOM 10170 C CA . LEU C 1 285 ? 154.087 131.776 120.076 1.00 31.79 260 LEU C CA 1
ATOM 10171 C C . LEU C 1 285 ? 154.827 133.107 119.974 1.00 35.42 260 LEU C C 1
ATOM 10172 O O . LEU C 1 285 ? 154.272 134.185 120.185 1.00 38.28 260 LEU C O 1
ATOM 10177 N N . SER C 1 286 ? 156.111 133.013 119.645 1.00 36.15 261 SER C N 1
ATOM 10178 C CA . SER C 1 286 ? 156.946 134.187 119.437 1.00 40.38 261 SER C CA 1
ATOM 10179 C C . SER C 1 286 ? 156.778 134.672 117.999 1.00 42.85 261 SER C C 1
ATOM 10180 O O . SER C 1 286 ? 155.859 134.264 117.284 1.00 43.52 261 SER C O 1
ATOM 10183 N N . ASP C 1 287 ? 157.663 135.565 117.564 1.00 46.19 262 ASP C N 1
ATOM 10184 C CA . ASP C 1 287 ? 157.593 136.082 116.204 1.00 45.18 262 ASP C CA 1
ATOM 10185 C C . ASP C 1 287 ? 157.811 134.964 115.191 1.00 44.13 262 ASP C C 1
ATOM 10186 O O . ASP C 1 287 ? 158.684 134.108 115.363 1.00 46.50 262 ASP C O 1
ATOM 10191 N N . ALA C 1 288 ? 156.971 134.965 114.152 1.00 43.01 263 ALA C N 1
ATOM 10192 C CA . ALA C 1 288 ? 156.962 134.000 113.054 1.00 40.70 263 ALA C CA 1
ATOM 10193 C C . ALA C 1 288 ? 156.419 132.646 113.499 1.00 37.78 263 ALA C C 1
ATOM 10194 O O . ALA C 1 288 ? 156.169 131.772 112.664 1.00 36.01 263 ALA C O 1
ATOM 10196 N N . ASN C 1 289 ? 156.204 132.470 114.801 1.00 34.29 264 ASN C N 1
ATOM 10197 C CA . ASN C 1 289 ? 155.449 131.339 115.319 1.00 29.82 264 ASN C CA 1
ATOM 10198 C C . ASN C 1 289 ? 154.036 131.734 115.715 1.00 27.03 264 ASN C C 1
ATOM 10199 O O . ASN C 1 289 ? 153.267 130.881 116.166 1.00 25.81 264 ASN C O 1
ATOM 10204 N N . ASN C 1 290 ? 153.688 133.008 115.563 1.00 26.57 265 ASN C N 1
ATOM 10205 C CA . ASN C 1 290 ? 152.338 133.502 115.778 1.00 23.57 265 ASN C CA 1
ATOM 10206 C C . ASN C 1 290 ? 151.534 133.590 114.489 1.00 17.55 265 ASN C C 1
ATOM 10207 O O . ASN C 1 290 ? 150.361 133.970 114.529 1.00 16.82 265 ASN C O 1
ATOM 10212 N N . ARG C 1 291 ? 152.137 133.251 113.354 1.00 17.60 266 ARG C N 1
ATOM 10213 C CA . ARG C 1 291 ? 151.472 133.325 112.063 1.00 15.77 266 ARG C CA 1
ATOM 10214 C C . ARG C 1 291 ? 150.757 132.010 111.784 1.00 13.26 266 ARG C C 1
ATOM 10215 O O . ARG C 1 291 ? 151.372 130.941 111.827 1.00 16.01 266 ARG C O 1
ATOM 10223 N N . PHE C 1 292 ? 149.463 132.094 111.491 1.00 13.02 267 PHE C N 1
ATOM 10224 C CA . PHE C 1 292 ? 148.634 130.914 111.311 1.00 12.47 267 PHE C CA 1
ATOM 10225 C C . PHE C 1 292 ? 147.867 131.010 110.001 1.00 13.52 267 PHE C C 1
ATOM 10226 O O . PHE C 1 292 ? 147.549 132.101 109.523 1.00 16.78 267 PHE C O 1
ATOM 10234 N N . ILE C 1 293 ? 147.579 129.842 109.425 1.00 13.24 268 ILE C N 1
ATOM 10235 C CA . ILE C 1 293 ? 146.897 129.785 108.138 1.00 14.31 268 ILE C CA 1
ATOM 10236 C C . ILE C 1 293 ? 145.443 130.225 108.266 1.00 14.18 268 ILE C C 1
ATOM 10237 O O . ILE C 1 293 ? 144.895 130.849 107.350 1.00 16.72 268 ILE C O 1
ATOM 10242 N N . SER C 1 294 ? 144.801 129.936 109.396 1.00 12.18 269 SER C N 1
ATOM 10243 C CA . SER C 1 294 ? 143.386 130.240 109.553 1.00 12.77 269 SER C CA 1
ATOM 10244 C C . SER C 1 294 ? 143.060 130.459 111.023 1.00 10.95 269 SER C C 1
ATOM 10245 O O . SER C 1 294 ? 143.809 130.058 111.916 1.00 12.15 269 SER C O 1
ATOM 10248 N N . TYR C 1 295 ? 141.914 131.103 111.258 1.00 11.65 270 TYR C N 1
ATOM 10249 C CA . TYR C 1 295 ? 141.369 131.311 112.586 1.00 10.14 270 TYR C CA 1
ATOM 10250 C C . TYR C 1 295 ? 139.855 131.370 112.429 1.00 10.24 270 TYR C C 1
ATOM 10251 O O . TYR C 1 295 ? 139.362 132.137 111.588 1.00 13.71 270 TYR C O 1
ATOM 10260 N N . PRO C 1 296 ? 139.100 130.589 113.208 1.00 11.50 271 PRO C N 1
ATOM 10261 C CA . PRO C 1 296 ? 137.653 130.485 112.962 1.00 11.29 271 PRO C CA 1
ATOM 10262 C C . PRO C 1 296 ? 136.842 131.672 113.451 1.00 13.15 271 PRO C C 1
ATOM 10263 O O . PRO C 1 296 ? 135.704 131.843 112.994 1.00 19.67 271 PRO C O 1
ATOM 10267 N N . GLY C 1 297 ? 137.369 132.485 114.355 1.00 12.50 272 GLY C N 1
ATOM 10268 C CA . GLY C 1 297 ? 136.635 133.658 114.805 1.00 14.55 272 GLY C CA 1
ATOM 10269 C C . GLY C 1 297 ? 135.658 133.324 115.914 1.00 14.34 272 GLY C C 1
ATOM 10270 O O . GLY C 1 297 ? 136.031 132.733 116.929 1.00 14.76 272 GLY C O 1
ATOM 10271 N N . PHE C 1 298 ? 134.394 133.710 115.719 1.00 15.59 273 PHE C N 1
ATOM 10272 C CA . PHE C 1 298 ? 133.394 133.558 116.773 1.00 14.82 273 PHE C CA 1
ATOM 10273 C C . PHE C 1 298 ? 133.081 132.091 117.043 1.00 13.88 273 PHE C C 1
ATOM 10274 O O . PHE C 1 298 ? 132.830 131.706 118.190 1.00 15.96 273 PHE C O 1
ATOM 10282 N N . GLN C 1 299 ? 133.092 131.258 116.006 1.00 15.89 274 GLN C N 1
ATOM 10283 C CA . GLN C 1 299 ? 132.835 129.830 116.159 1.00 17.01 274 GLN C CA 1
ATOM 10284 C C . GLN C 1 299 ? 134.107 129.168 116.676 1.00 15.47 274 GLN C C 1
ATOM 10285 O O . GLN C 1 299 ? 135.115 129.112 115.968 1.00 17.99 274 GLN C O 1
ATOM 10291 N N . GLN C 1 300 ? 134.066 128.662 117.909 1.00 15.75 275 GLN C N 1
ATOM 10292 C CA . GLN C 1 300 ? 135.280 128.275 118.620 1.00 15.03 275 GLN C CA 1
ATOM 10293 C C . GLN C 1 300 ? 135.382 126.778 118.898 1.00 15.86 275 GLN C C 1
ATOM 10294 O O . GLN C 1 300 ? 136.293 126.360 119.621 1.00 16.38 275 GLN C O 1
ATOM 10300 N N . SER C 1 301 ? 134.486 125.961 118.356 1.00 15.08 276 SER C N 1
ATOM 10301 C CA . SER C 1 301 ? 134.600 124.525 118.559 1.00 14.78 276 SER C CA 1
ATOM 10302 C C . SER C 1 301 ? 135.780 123.967 117.764 1.00 15.36 276 SER C C 1
ATOM 10303 O O . SER C 1 301 ? 136.290 124.598 116.834 1.00 17.23 276 SER C O 1
ATOM 10306 N N . GLU C 1 302 ? 136.225 122.768 118.155 1.00 15.13 277 GLU C N 1
ATOM 10307 C CA . GLU C 1 302 ? 137.307 122.107 117.427 1.00 17.29 277 GLU C CA 1
ATOM 10308 C C . GLU C 1 302 ? 136.935 121.908 115.964 1.00 15.14 277 GLU C C 1
ATOM 10309 O O . GLU C 1 302 ? 137.760 122.124 115.064 1.00 18.66 277 GLU C O 1
ATOM 10315 N N . GLY C 1 303 ? 135.688 121.505 115.712 1.00 15.29 278 GLY C N 1
ATOM 10316 C CA . GLY C 1 303 ? 135.225 121.366 114.345 1.00 13.55 278 GLY C CA 1
ATOM 10317 C C . GLY C 1 303 ? 135.297 122.669 113.574 1.00 15.15 278 GLY C C 1
ATOM 10318 O O . GLY C 1 303 ? 135.585 122.674 112.380 1.00 15.37 278 GLY C O 1
ATOM 10319 N N . ASP C 1 304 ? 135.048 123.793 114.250 1.00 15.09 279 ASP C N 1
ATOM 10320 C CA . ASP C 1 304 ? 135.129 125.089 113.583 1.00 15.00 279 ASP C CA 1
ATOM 10321 C C . ASP C 1 304 ? 136.563 125.428 113.187 1.00 12.75 279 ASP C C 1
ATOM 10322 O O . ASP C 1 304 ? 136.808 125.905 112.072 1.00 15.55 279 ASP C O 1
ATOM 10327 N N . PHE C 1 305 ? 137.520 125.198 114.091 1.00 13.52 280 PHE C N 1
ATOM 10328 C CA . PHE C 1 305 ? 138.929 125.391 113.756 1.00 11.82 280 PHE C CA 1
ATOM 10329 C C . PHE C 1 305 ? 139.319 124.537 112.555 1.00 11.32 280 PHE C C 1
ATOM 10330 O O . PHE C 1 305 ? 139.928 125.027 111.591 1.00 13.22 280 PHE C O 1
ATOM 10338 N N . VAL C 1 306 ? 138.956 123.252 112.596 1.00 12.28 281 VAL C N 1
ATOM 10339 C CA . VAL C 1 306 ? 139.309 122.340 111.512 1.00 12.66 281 VAL C CA 1
ATOM 10340 C C . VAL C 1 306 ? 138.655 122.778 110.208 1.00 12.82 281 VAL C C 1
ATOM 10341 O O . VAL C 1 306 ? 139.279 122.735 109.144 1.00 14.73 281 VAL C O 1
ATOM 10345 N N . MET C 1 307 ? 137.389 123.200 110.266 1.00 14.48 282 MET C N 1
ATOM 10346 C CA . MET C 1 307 ? 136.676 123.609 109.062 1.00 16.14 282 MET C CA 1
ATOM 10347 C C . MET C 1 307 ? 137.291 124.857 108.442 1.00 16.54 282 MET C C 1
ATOM 10348 O O . MET C 1 307 ? 137.432 124.938 107.218 1.00 19.36 282 MET C O 1
ATOM 10353 N N . ALA C 1 308 ? 137.653 125.845 109.265 1.00 15.37 283 ALA C N 1
ATOM 10354 C CA . ALA C 1 308 ? 138.307 127.036 108.730 1.00 13.97 283 ALA C CA 1
ATOM 10355 C C . ALA C 1 308 ? 139.640 126.683 108.081 1.00 12.90 283 ALA C C 1
ATOM 10356 O O . ALA C 1 308 ? 139.953 127.156 106.976 1.00 16.95 283 ALA C O 1
ATOM 10358 N N . PHE C 1 309 ? 140.426 125.829 108.742 1.00 13.16 284 PHE C N 1
ATOM 10359 C CA . PHE C 1 309 ? 141.707 125.415 108.179 1.00 12.65 284 PHE C CA 1
ATOM 10360 C C . PHE C 1 309 ? 141.516 124.667 106.863 1.00 13.20 284 PHE C C 1
ATOM 10361 O O . PHE C 1 309 ? 142.254 124.892 105.895 1.00 15.98 284 PHE C O 1
ATOM 10369 N N . VAL C 1 310 ? 140.518 123.784 106.806 1.00 13.45 285 VAL C N 1
ATOM 10370 C CA . VAL C 1 310 ? 140.264 122.995 105.606 1.00 14.93 285 VAL C CA 1
ATOM 10371 C C . VAL C 1 310 ? 139.783 123.885 104.468 1.00 16.66 285 VAL C C 1
ATOM 10372 O O . VAL C 1 310 ? 140.152 123.678 103.310 1.00 18.69 285 VAL C O 1
ATOM 10376 N N . GLU C 1 311 ? 138.944 124.878 104.770 1.00 16.22 286 GLU C N 1
ATOM 10377 C CA . GLU C 1 311 ? 138.505 125.814 103.740 1.00 18.24 286 GLU C CA 1
ATOM 10378 C C . GLU C 1 311 ? 139.690 126.580 103.164 1.00 19.86 286 GLU C C 1
ATOM 10379 O O . GLU C 1 311 ? 139.819 126.727 101.939 1.00 23.78 286 GLU C O 1
ATOM 10385 N N . ARG C 1 312 ? 140.580 127.058 104.040 1.00 17.68 287 ARG C N 1
ATOM 10386 C CA . ARG C 1 312 ? 141.769 127.759 103.564 1.00 19.62 287 ARG C CA 1
ATOM 10387 C C . ARG C 1 312 ? 142.635 126.854 102.695 1.00 17.61 287 ARG C C 1
ATOM 10388 O O . ARG C 1 312 ? 143.147 127.285 101.655 1.00 20.93 287 ARG C O 1
ATOM 10396 N N . LEU C 1 313 ? 142.813 125.596 103.107 1.00 17.18 288 LEU C N 1
ATOM 10397 C CA . LEU C 1 313 ? 143.616 124.666 102.317 1.00 18.64 288 LEU C CA 1
ATOM 10398 C C . LEU C 1 313 ? 142.969 124.368 100.968 1.00 20.81 288 LEU C C 1
ATOM 10399 O O . LEU C 1 313 ? 143.654 124.330 99.940 1.00 20.90 288 LEU C O 1
ATOM 10404 N N . LEU C 1 314 ? 141.652 124.150 100.956 1.00 19.26 289 LEU C N 1
ATOM 10405 C CA . LEU C 1 314 ? 140.954 123.812 99.722 1.00 18.27 289 LEU C CA 1
ATOM 10406 C C . LEU C 1 314 ? 140.998 124.963 98.730 1.00 21.57 289 LEU C C 1
ATOM 10407 O O . LEU C 1 314 ? 141.048 124.740 97.515 1.00 25.05 289 LEU C O 1
ATOM 10412 N N . GLU C 1 315 ? 140.972 126.204 99.226 1.00 22.65 290 GLU C N 1
ATOM 10413 C CA . GLU C 1 315 ? 141.051 127.348 98.322 1.00 22.71 290 GLU C CA 1
ATOM 10414 C C . GLU C 1 315 ? 142.324 127.324 97.481 1.00 23.23 290 GLU C C 1
ATOM 10415 O O . GLU C 1 315 ? 142.349 127.884 96.379 1.00 26.12 290 GLU C O 1
ATOM 10421 N N . ASP C 1 316 ? 143.384 126.682 97.973 1.00 23.83 291 ASP C N 1
ATOM 10422 C CA . ASP C 1 316 ? 144.655 126.635 97.265 1.00 23.89 291 ASP C CA 1
ATOM 10423 C C . ASP C 1 316 ? 145.013 125.257 96.722 1.00 23.52 291 ASP C C 1
ATOM 10424 O O . ASP C 1 316 ? 145.955 125.155 95.929 1.00 25.35 291 ASP C O 1
ATOM 10429 N N . MET C 1 317 ? 144.300 124.201 97.119 1.00 23.16 292 MET C N 1
ATOM 10430 C CA . MET C 1 317 ? 144.668 122.859 96.677 1.00 23.75 292 MET C CA 1
ATOM 10431 C C . MET C 1 317 ? 144.119 122.539 95.291 1.00 25.21 292 MET C C 1
ATOM 10432 O O . MET C 1 317 ? 144.824 121.950 94.466 1.00 28.67 292 MET C O 1
ATOM 10437 N N . VAL C 1 318 ? 142.871 122.911 95.018 1.00 24.88 293 VAL C N 1
ATOM 10438 C CA . VAL C 1 318 ? 142.209 122.603 93.756 1.00 25.48 293 VAL C CA 1
ATOM 10439 C C . VAL C 1 318 ? 142.160 123.871 92.917 1.00 27.02 293 VAL C C 1
ATOM 10440 O O . VAL C 1 318 ? 141.677 124.911 93.379 1.00 27.54 293 VAL C O 1
ATOM 10444 N N . ILE C 1 319 ? 142.658 123.783 91.686 1.00 27.64 294 ILE C N 1
ATOM 10445 C CA . ILE C 1 319 ? 142.765 124.927 90.790 1.00 28.96 294 ILE C CA 1
ATOM 10446 C C . ILE C 1 319 ? 142.082 124.583 89.475 1.00 30.90 294 ILE C C 1
ATOM 10447 O O . ILE C 1 319 ? 142.330 123.517 88.902 1.00 32.66 294 ILE C O 1
ATOM 10452 N N . VAL C 1 320 ? 141.225 125.483 89.001 1.00 33.36 295 VAL C N 1
ATOM 10453 C CA . VAL C 1 320 ? 140.630 125.395 87.672 1.00 32.98 295 VAL C CA 1
ATOM 10454 C C . VAL C 1 320 ? 141.296 126.456 86.809 1.00 34.96 295 VAL C C 1
ATOM 10455 O O . VAL C 1 320 ? 141.196 127.654 87.100 1.00 37.00 295 VAL C O 1
ATOM 10459 N N . SER C 1 321 ? 141.978 126.021 85.752 1.00 36.70 296 SER C N 1
ATOM 10460 C CA . SER C 1 321 ? 142.761 126.931 84.932 1.00 40.47 296 SER C CA 1
ATOM 10461 C C . SER C 1 321 ? 142.844 126.398 83.510 1.00 43.04 296 SER C C 1
ATOM 10462 O O . SER C 1 321 ? 142.701 125.196 83.271 1.00 42.67 296 SER C O 1
ATOM 10465 N N . ASN C 1 322 ? 143.081 127.311 82.566 1.00 45.62 297 ASN C N 1
ATOM 10466 C CA . ASN C 1 322 ? 143.249 126.911 81.173 1.00 47.92 297 ASN C CA 1
ATOM 10467 C C . ASN C 1 322 ? 144.580 126.199 80.966 1.00 49.11 297 ASN C C 1
ATOM 10468 O O . ASN C 1 322 ? 144.643 125.158 80.301 1.00 49.69 297 ASN C O 1
ATOM 10473 N N . CYS C 1 323 ? 145.652 126.745 81.528 1.00 49.68 298 CYS C N 1
ATOM 10474 C CA . CYS C 1 323 ? 146.993 126.197 81.407 1.00 51.27 298 CYS C CA 1
ATOM 10475 C C . CYS C 1 323 ? 147.478 125.706 82.768 1.00 50.50 298 CYS C C 1
ATOM 10476 O O . CYS C 1 323 ? 146.743 125.716 83.760 1.00 49.60 298 CYS C O 1
ATOM 10479 N N . TYR C 1 324 ? 148.732 125.269 82.803 1.00 49.07 299 TYR C N 1
ATOM 10480 C CA . TYR C 1 324 ? 149.325 124.799 84.046 1.00 49.08 299 TYR C CA 1
ATOM 10481 C C . TYR C 1 324 ? 149.364 125.944 85.055 1.00 49.85 299 TYR C C 1
ATOM 10482 O O . TYR C 1 324 ? 149.785 127.055 84.705 1.00 51.93 299 TYR C O 1
ATOM 10491 N N . PRO C 1 325 ? 148.919 125.727 86.293 1.00 47.98 300 PRO C N 1
ATOM 10492 C CA . PRO C 1 325 ? 148.847 126.833 87.257 1.00 47.78 300 PRO C CA 1
ATOM 10493 C C . PRO C 1 325 ? 150.213 127.452 87.512 1.00 49.62 300 PRO C C 1
ATOM 10494 O O . PRO C 1 325 ? 151.225 126.756 87.615 1.00 51.16 300 PRO C O 1
ATOM 10498 N N . GLU C 1 326 ? 150.228 128.776 87.624 1.00 51.12 301 GLU C N 1
ATOM 10499 C CA . GLU C 1 326 ? 151.450 129.540 87.808 1.00 53.13 301 GLU C CA 1
ATOM 10500 C C . GLU C 1 326 ? 151.371 130.341 89.102 1.00 50.30 301 GLU C C 1
ATOM 10501 O O . GLU C 1 326 ? 150.290 130.583 89.645 1.00 48.71 301 GLU C O 1
ATOM 10507 N N . GLY C 1 327 ? 152.540 130.748 89.594 1.00 47.60 302 GLY C N 1
ATOM 10508 C CA . GLY C 1 327 ? 152.657 131.508 90.817 1.00 45.32 302 GLY C CA 1
ATOM 10509 C C . GLY C 1 327 ? 153.089 130.698 92.021 1.00 41.65 302 GLY C C 1
ATOM 10510 O O . GLY C 1 327 ? 153.592 131.277 92.991 1.00 45.48 302 GLY C O 1
ATOM 10511 N N . PHE C 1 328 ? 152.909 129.381 91.983 1.00 38.20 303 PHE C N 1
ATOM 10512 C CA . PHE C 1 328 ? 153.331 128.527 93.076 1.00 35.29 303 PHE C CA 1
ATOM 10513 C C . PHE C 1 328 ? 154.853 128.405 93.103 1.00 35.73 303 PHE C C 1
ATOM 10514 O O . PHE C 1 328 ? 155.523 128.642 92.096 1.00 39.96 303 PHE C O 1
ATOM 10522 N N . PRO C 1 329 ? 155.425 128.043 94.254 1.00 35.79 304 PRO C N 1
ATOM 10523 C CA . PRO C 1 329 ? 156.872 127.803 94.308 1.00 34.78 304 PRO C CA 1
ATOM 10524 C C . PRO C 1 329 ? 157.266 126.633 93.419 1.00 37.27 304 PRO C C 1
ATOM 10525 O O . PRO C 1 329 ? 156.460 125.748 93.124 1.00 37.85 304 PRO C O 1
ATOM 10529 N N . GLU C 1 330 ? 158.529 126.642 92.986 1.00 38.00 305 GLU C N 1
ATOM 10530 C CA . GLU C 1 330 ? 159.012 125.609 92.076 1.00 37.34 305 GLU C CA 1
ATOM 10531 C C . GLU C 1 330 ? 158.989 124.221 92.703 1.00 36.69 305 GLU C C 1
ATOM 10532 O O . GLU C 1 330 ? 159.044 123.225 91.974 1.00 37.12 305 GLU C O 1
ATOM 10538 N N . THR C 1 331 ? 158.910 124.127 94.031 1.00 35.31 306 THR C N 1
ATOM 10539 C CA . THR C 1 331 ? 158.820 122.833 94.693 1.00 33.89 306 THR C CA 1
ATOM 10540 C C . THR C 1 331 ? 157.403 122.276 94.718 1.00 30.78 306 THR C C 1
ATOM 10541 O O . THR C 1 331 ? 157.227 121.095 95.036 1.00 31.34 306 THR C O 1
ATOM 10545 N N . ALA C 1 332 ? 156.398 123.088 94.398 1.00 29.96 307 ALA C N 1
ATOM 10546 C CA . ALA C 1 332 ? 155.022 122.613 94.390 1.00 29.04 307 ALA C CA 1
ATOM 10547 C C . ALA C 1 332 ? 154.820 121.575 93.293 1.00 30.97 307 ALA C C 1
ATOM 10548 O O . ALA C 1 332 ? 155.357 121.699 92.190 1.00 31.73 307 ALA C O 1
ATOM 10550 N N . GLU C 1 333 ? 154.036 120.546 93.604 1.00 28.88 308 GLU C N 1
ATOM 10551 C CA . GLU C 1 333 ? 153.773 119.432 92.696 1.00 29.32 308 GLU C CA 1
ATOM 10552 C C . GLU C 1 333 ? 152.288 119.453 92.339 1.00 28.16 308 GLU C C 1
ATOM 10553 O O . GLU C 1 333 ? 151.469 118.809 92.998 1.00 27.60 308 GLU C O 1
ATOM 10559 N N . ILE C 1 334 ? 151.946 120.196 91.291 1.00 30.63 309 ILE C N 1
ATOM 10560 C CA . ILE C 1 334 ? 150.571 120.314 90.821 1.00 30.66 309 ILE C CA 1
ATOM 10561 C C . ILE C 1 334 ? 150.386 119.380 89.634 1.00 32.34 309 ILE C C 1
ATOM 10562 O O . ILE C 1 334 ? 151.152 119.437 88.664 1.00 37.30 309 ILE C O 1
ATOM 10567 N N . VAL C 1 335 ? 149.373 118.518 89.708 1.00 30.41 310 VAL C N 1
ATOM 10568 C CA . VAL C 1 335 ? 149.100 117.541 88.662 1.00 30.90 310 VAL C CA 1
ATOM 10569 C C . VAL C 1 335 ? 147.659 117.693 88.196 1.00 33.24 310 VAL C C 1
ATOM 10570 O O . VAL C 1 335 ? 146.776 118.105 88.956 1.00 31.79 310 VAL C O 1
ATOM 10574 N N . GLU C 1 336 ? 147.430 117.365 86.928 1.00 32.98 311 GLU C N 1
ATOM 10575 C CA . GLU C 1 336 ? 146.093 117.444 86.356 1.00 33.08 311 GLU C CA 1
ATOM 10576 C C . GLU C 1 336 ? 145.237 116.273 86.824 1.00 32.46 311 GLU C C 1
ATOM 10577 O O . GLU C 1 336 ? 145.713 115.141 86.940 1.00 35.16 311 GLU C O 1
ATOM 10583 N N . VAL C 1 337 ? 143.969 116.551 87.091 1.00 29.81 312 VAL C N 1
ATOM 10584 C CA . VAL C 1 337 ? 143.036 115.503 87.509 1.00 32.27 312 VAL C CA 1
ATOM 10585 C C . VAL C 1 337 ? 142.640 114.681 86.285 1.00 36.88 312 VAL C C 1
ATOM 10586 O O . VAL C 1 337 ? 142.189 115.256 85.283 1.00 36.32 312 VAL C O 1
ATOM 10590 N N . PRO C 1 338 ? 142.795 113.360 86.322 1.00 37.14 313 PRO C N 1
ATOM 10591 C CA . PRO C 1 338 ? 142.430 112.527 85.168 1.00 38.69 313 PRO C CA 1
ATOM 10592 C C . PRO C 1 338 ? 140.924 112.472 84.990 1.00 40.55 313 PRO C C 1
ATOM 10593 O O . PRO C 1 338 ? 140.171 112.874 85.890 1.00 38.94 313 PRO C O 1
ATOM 10597 N N . PRO C 1 339 ? 140.442 111.990 83.839 1.00 41.90 314 PRO C N 1
ATOM 10598 C CA . PRO C 1 339 ? 138.986 111.869 83.653 1.00 42.06 314 PRO C CA 1
ATOM 10599 C C . PRO C 1 339 ? 138.313 110.979 84.683 1.00 40.02 314 PRO C C 1
ATOM 10600 O O . PRO C 1 339 ? 137.133 111.189 84.990 1.00 42.58 314 PRO C O 1
ATOM 10604 N N . SER C 1 340 ? 139.023 109.988 85.226 1.00 39.54 315 SER C N 1
ATOM 10605 C CA . SER C 1 340 ? 138.449 109.154 86.275 1.00 38.97 315 SER C CA 1
ATOM 10606 C C . SER C 1 340 ? 138.264 109.915 87.581 1.00 38.75 315 SER C C 1
ATOM 10607 O O . SER C 1 340 ? 137.512 109.459 88.448 1.00 40.25 315 SER C O 1
ATOM 10610 N N . GLY C 1 341 ? 138.932 111.057 87.741 1.00 39.43 316 GLY C N 1
ATOM 10611 C CA . GLY C 1 341 ? 138.809 111.865 88.933 1.00 36.71 316 GLY C CA 1
ATOM 10612 C C . GLY C 1 341 ? 139.732 111.480 90.067 1.00 35.79 316 GLY C C 1
ATOM 10613 O O . GLY C 1 341 ? 139.764 112.184 91.083 1.00 35.21 316 GLY C O 1
ATOM 10614 N N . VAL C 1 342 ? 140.487 110.394 89.927 1.00 36.89 317 VAL C N 1
ATOM 10615 C CA . VAL C 1 342 ? 141.358 109.894 90.983 1.00 37.15 317 VAL C CA 1
ATOM 10616 C C . VAL C 1 342 ? 142.777 110.372 90.719 1.00 36.16 317 VAL C C 1
ATOM 10617 O O . VAL C 1 342 ? 143.333 110.134 89.640 1.00 38.12 317 VAL C O 1
ATOM 10621 N N . VAL C 1 343 ? 143.366 111.040 91.706 1.00 33.87 318 VAL C N 1
ATOM 10622 C CA . VAL C 1 343 ? 144.761 111.459 91.666 1.00 34.73 318 VAL C CA 1
ATOM 10623 C C . VAL C 1 343 ? 145.523 110.648 92.702 1.00 37.24 318 VAL C C 1
ATOM 10624 O O . VAL C 1 343 ? 145.126 110.595 93.872 1.00 37.72 318 VAL C O 1
ATOM 10628 N N . SER C 1 344 ? 146.613 110.018 92.276 1.00 38.73 319 SER C N 1
ATOM 10629 C CA . SER C 1 344 ? 147.424 109.182 93.149 1.00 39.29 319 SER C CA 1
ATOM 10630 C C . SER C 1 344 ? 148.620 109.984 93.645 1.00 38.95 319 SER C C 1
ATOM 10631 O O . SER C 1 344 ? 149.438 110.447 92.844 1.00 39.89 319 SER C O 1
ATOM 10634 N N . ILE C 1 345 ? 148.715 110.145 94.959 1.00 40.06 320 ILE C N 1
ATOM 10635 C CA . ILE C 1 345 ? 149.868 110.760 95.605 1.00 39.87 320 ILE C CA 1
ATOM 10636 C C . ILE C 1 345 ? 150.606 109.634 96.314 1.00 41.90 320 ILE C C 1
ATOM 10637 O O . ILE C 1 345 ? 150.193 109.191 97.393 1.00 40.79 320 ILE C O 1
ATOM 10642 N N . GLN C 1 346 ? 151.704 109.173 95.711 1.00 43.31 321 GLN C N 1
ATOM 10643 C CA . GLN C 1 346 ? 152.405 107.978 96.168 1.00 45.10 321 GLN C CA 1
ATOM 10644 C C . GLN C 1 346 ? 151.431 106.810 96.262 1.00 45.55 321 GLN C C 1
ATOM 10645 O O . GLN C 1 346 ? 150.928 106.335 95.239 1.00 46.71 321 GLN C O 1
ATOM 10651 N N . ASP C 1 347 ? 151.151 106.344 97.479 1.00 45.18 322 ASP C N 1
ATOM 10652 C CA . ASP C 1 347 ? 150.195 105.268 97.697 1.00 47.03 322 ASP C CA 1
ATOM 10653 C C . ASP C 1 347 ? 148.875 105.766 98.277 1.00 46.23 322 ASP C C 1
ATOM 10654 O O . ASP C 1 347 ? 148.147 104.989 98.904 1.00 47.44 322 ASP C O 1
ATOM 10659 N N . THR C 1 348 ? 148.553 107.042 98.081 1.00 43.45 323 THR C N 1
ATOM 10660 C CA . THR C 1 348 ? 147.304 107.628 98.546 1.00 42.03 323 THR C CA 1
ATOM 10661 C C . THR C 1 348 ? 146.540 108.191 97.356 1.00 41.52 323 THR C C 1
ATOM 10662 O O . THR C 1 348 ? 147.119 108.868 96.501 1.00 42.02 323 THR C O 1
ATOM 10666 N N . ASP C 1 349 ? 145.242 107.908 97.304 1.00 40.72 324 ASP C N 1
ATOM 10667 C CA . ASP C 1 349 ? 144.385 108.338 96.208 1.00 38.81 324 ASP C CA 1
ATOM 10668 C C . ASP C 1 349 ? 143.439 109.434 96.678 1.00 34.42 324 ASP C C 1
ATOM 10669 O O . ASP C 1 349 ? 142.849 109.338 97.758 1.00 35.12 324 ASP C O 1
ATOM 10674 N N . VAL C 1 350 ? 143.296 110.472 95.858 1.00 32.37 325 VAL C N 1
ATOM 10675 C CA . VAL C 1 350 ? 142.409 111.595 96.141 1.00 31.04 325 VAL C CA 1
ATOM 10676 C C . VAL C 1 350 ? 141.381 111.666 95.021 1.00 30.35 325 VAL C C 1
ATOM 10677 O O . VAL C 1 350 ? 141.745 111.772 93.843 1.00 32.46 325 VAL C O 1
ATOM 10681 N N . PHE C 1 351 ? 140.103 111.612 95.386 1.00 30.84 326 PHE C N 1
ATOM 10682 C CA . PHE C 1 351 ? 139.003 111.588 94.427 1.00 30.80 326 PHE C CA 1
ATOM 10683 C C . PHE C 1 351 ? 138.463 113.007 94.279 1.00 29.26 326 PHE C C 1
ATOM 10684 O O . PHE C 1 351 ? 137.799 113.522 95.183 1.00 28.82 326 PHE C O 1
ATOM 10692 N N . VAL C 1 352 ? 138.749 113.636 93.142 1.00 27.81 327 VAL C N 1
ATOM 10693 C CA . VAL C 1 352 ? 138.369 115.021 92.881 1.00 27.00 327 VAL C CA 1
ATOM 10694 C C . VAL C 1 352 ? 137.320 115.034 91.778 1.00 28.70 327 VAL C C 1
ATOM 10695 O O . VAL C 1 352 ? 137.544 114.490 90.690 1.00 30.48 327 VAL C O 1
ATOM 10699 N N . ARG C 1 353 ? 136.177 115.658 92.057 1.00 26.49 328 ARG C N 1
ATOM 10700 C CA . ARG C 1 353 ? 135.095 115.787 91.084 1.00 27.38 328 ARG C CA 1
ATOM 10701 C C . ARG C 1 353 ? 134.525 117.194 91.193 1.00 26.55 328 ARG C C 1
ATOM 10702 O O . ARG C 1 353 ? 133.858 117.521 92.179 1.00 28.20 328 ARG C O 1
ATOM 10710 N N . ILE C 1 354 ? 134.781 118.022 90.183 1.00 27.24 329 ILE C N 1
ATOM 10711 C CA . ILE C 1 354 ? 134.327 119.408 90.153 1.00 28.82 329 ILE C CA 1
ATOM 10712 C C . ILE C 1 354 ? 133.308 119.561 89.033 1.00 28.86 329 ILE C C 1
ATOM 10713 O O . ILE C 1 354 ? 133.576 119.187 87.885 1.00 30.70 329 ILE C O 1
ATOM 10718 N N . ASP C 1 355 ? 132.143 120.108 89.366 1.00 29.05 330 ASP C N 1
ATOM 10719 C CA . ASP C 1 355 ? 131.085 120.312 88.391 1.00 31.27 330 ASP C CA 1
ATOM 10720 C C . ASP C 1 355 ? 131.256 121.648 87.670 1.00 34.03 330 ASP C C 1
ATOM 10721 O O . ASP C 1 355 ? 131.929 122.565 88.148 1.00 32.71 330 ASP C O 1
ATOM 10726 N N . ASP C 1 356 ? 130.632 121.737 86.493 1.00 35.01 331 ASP C N 1
ATOM 10727 C CA . ASP C 1 356 ? 130.492 122.989 85.747 1.00 35.83 331 ASP C CA 1
ATOM 10728 C C . ASP C 1 356 ? 131.838 123.588 85.344 1.00 35.41 331 ASP C C 1
ATOM 10729 O O . ASP C 1 356 ? 131.980 124.809 85.254 1.00 37.34 331 ASP C O 1
ATOM 10734 N N . VAL C 1 357 ? 132.831 122.745 85.099 1.00 34.53 332 VAL C N 1
ATOM 10735 C CA . VAL C 1 357 ? 134.112 123.244 84.585 1.00 36.54 332 VAL C CA 1
ATOM 10736 C C . VAL C 1 357 ? 133.930 123.677 83.134 1.00 39.31 332 VAL C C 1
ATOM 10737 O O . VAL C 1 357 ? 133.365 122.913 82.331 1.00 42.09 332 VAL C O 1
ATOM 10741 N N . PRO C 1 358 ? 134.358 124.883 82.757 1.00 40.90 333 PRO C N 1
ATOM 10742 C CA . PRO C 1 358 ? 134.248 125.306 81.356 1.00 41.95 333 PRO C CA 1
ATOM 10743 C C . PRO C 1 358 ? 134.934 124.331 80.410 1.00 44.35 333 PRO C C 1
ATOM 10744 O O . PRO C 1 358 ? 135.772 123.517 80.805 1.00 44.57 333 PRO C O 1
ATOM 10748 N N . VAL C 1 359 ? 134.561 124.430 79.131 1.00 46.20 334 VAL C N 1
ATOM 10749 C CA . VAL C 1 359 ? 134.993 123.446 78.141 1.00 48.40 334 VAL C CA 1
ATOM 10750 C C . VAL C 1 359 ? 136.511 123.438 78.000 1.00 48.81 334 VAL C C 1
ATOM 10751 O O . VAL C 1 359 ? 137.139 122.373 77.962 1.00 49.71 334 VAL C O 1
ATOM 10755 N N . GLY C 1 360 ? 137.127 124.620 77.922 1.00 47.31 335 GLY C N 1
ATOM 10756 C CA . GLY C 1 360 ? 138.556 124.690 77.671 1.00 46.56 335 GLY C CA 1
ATOM 10757 C C . GLY C 1 360 ? 139.437 124.524 78.891 1.00 48.02 335 GLY C C 1
ATOM 10758 O O . GLY C 1 360 ? 140.651 124.349 78.740 1.00 50.79 335 GLY C O 1
ATOM 10759 N N . MET C 1 361 ? 138.865 124.567 80.088 1.00 46.82 336 MET C N 1
ATOM 10760 C CA . MET C 1 361 ? 139.656 124.568 81.309 1.00 44.25 336 MET C CA 1
ATOM 10761 C C . MET C 1 361 ? 139.824 123.157 81.869 1.00 40.98 336 MET C C 1
ATOM 10762 O O . MET C 1 361 ? 139.098 122.225 81.514 1.00 41.12 336 MET C O 1
ATOM 10767 N N . ARG C 1 362 ? 140.801 123.015 82.762 1.00 40.34 337 ARG C N 1
ATOM 10768 C CA . ARG C 1 362 ? 141.130 121.740 83.381 1.00 37.74 337 ARG C CA 1
ATOM 10769 C C . ARG C 1 362 ? 141.251 121.917 84.889 1.00 35.25 337 ARG C C 1
ATOM 10770 O O . ARG C 1 362 ? 141.521 123.011 85.388 1.00 37.45 337 ARG C O 1
ATOM 10778 N N . VAL C 1 363 ? 141.051 120.817 85.611 1.00 33.02 338 VAL C N 1
ATOM 10779 C CA . VAL C 1 363 ? 141.126 120.799 87.068 1.00 30.78 338 VAL C CA 1
ATOM 10780 C C . VAL C 1 363 ? 142.503 120.299 8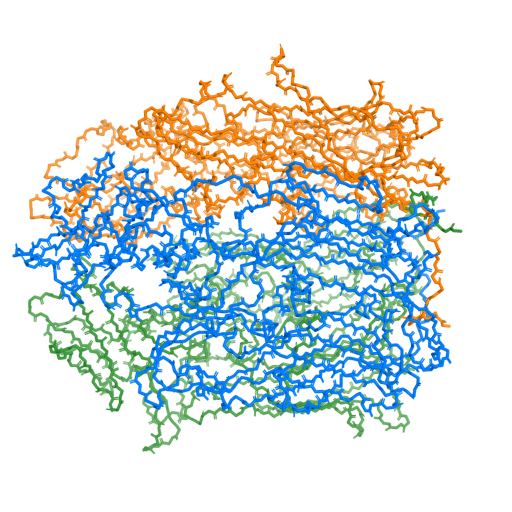7.481 1.00 31.60 338 VAL C C 1
ATOM 10781 O O . VAL C 1 363 ? 142.986 119.285 86.962 1.00 31.92 338 VAL C O 1
ATOM 10785 N N . PHE C 1 364 ? 143.135 121.010 88.412 1.00 30.59 339 PHE C N 1
ATOM 10786 C CA . PHE C 1 364 ? 144.447 120.654 88.928 1.00 29.28 339 PHE C CA 1
ATOM 10787 C C . PHE C 1 364 ? 144.374 120.447 90.435 1.00 27.71 339 PHE C C 1
ATOM 10788 O O . PHE C 1 364 ? 143.543 121.050 91.121 1.00 27.20 339 PHE C O 1
ATOM 10796 N N . LEU C 1 365 ? 145.253 119.588 90.946 1.00 27.78 340 LEU C N 1
ATOM 10797 C CA . LEU C 1 365 ? 145.324 119.284 92.368 1.00 26.69 340 LEU C CA 1
ATOM 10798 C C . LEU C 1 365 ? 146.738 119.524 92.877 1.00 26.51 340 LEU C C 1
ATOM 10799 O O . LEU C 1 365 ? 147.705 119.016 92.302 1.00 26.45 340 LEU C O 1
ATOM 10804 N N . HIS C 1 366 ? 146.850 120.302 93.951 1.00 25.14 341 HIS C N 1
ATOM 10805 C CA . HIS C 1 366 ? 148.121 120.502 94.636 1.00 24.04 341 HIS C CA 1
ATOM 10806 C C . HIS C 1 366 ? 148.382 119.303 95.541 1.00 21.97 341 HIS C C 1
ATOM 10807 O O . HIS C 1 366 ? 147.592 119.023 96.448 1.00 25.36 341 HIS C O 1
ATOM 10814 N N . THR C 1 367 ? 149.485 118.595 95.300 1.00 22.99 342 THR C N 1
ATOM 10815 C CA . THR C 1 367 ? 149.744 117.339 95.991 1.00 22.14 342 THR C CA 1
ATOM 10816 C C . THR C 1 367 ? 150.731 117.460 97.148 1.00 20.27 342 THR C C 1
ATOM 10817 O O . THR C 1 367 ? 150.904 116.487 97.888 1.00 21.95 342 THR C O 1
ATOM 10821 N N . ASN C 1 368 ? 151.389 118.604 97.317 1.00 20.57 343 ASN C N 1
ATOM 10822 C CA . ASN C 1 368 ? 152.317 118.812 98.430 1.00 19.22 343 ASN C CA 1
ATOM 10823 C C . ASN C 1 368 ? 152.163 120.220 99.004 1.00 17.96 343 ASN C C 1
ATOM 10824 O O . ASN C 1 368 ? 153.142 120.937 99.218 1.00 19.05 343 ASN C O 1
ATOM 10829 N N . ILE C 1 369 ? 150.918 120.636 99.256 1.00 19.05 344 ILE C N 1
ATOM 10830 C CA . ILE C 1 369 ? 150.658 122.022 99.648 1.00 19.56 344 ILE C CA 1
ATOM 10831 C C . ILE C 1 369 ? 151.399 122.379 100.935 1.00 18.07 344 ILE C C 1
ATOM 10832 O O . ILE C 1 369 ? 151.923 123.490 101.074 1.00 20.03 344 ILE C O 1
ATOM 10837 N N . LEU C 1 370 ? 151.461 121.453 101.890 1.00 18.14 345 LEU C N 1
ATOM 10838 C CA . LEU C 1 370 ? 152.239 121.642 103.111 1.00 17.91 345 LEU C CA 1
ATOM 10839 C C . LEU C 1 370 ? 152.907 120.323 103.459 1.00 17.64 345 LEU C C 1
ATOM 10840 O O . LEU C 1 370 ? 152.223 119.312 103.638 1.00 19.05 345 LEU C O 1
ATOM 10845 N N . VAL C 1 371 ? 154.233 120.335 103.564 1.00 19.16 346 VAL C N 1
ATOM 10846 C CA . VAL C 1 371 ? 155.003 119.127 103.826 1.00 20.19 346 VAL C CA 1
ATOM 10847 C C . VAL C 1 371 ? 155.988 119.389 104.956 1.00 20.34 346 VAL C C 1
ATOM 10848 O O . VAL C 1 371 ? 156.452 120.516 105.154 1.00 23.53 346 VAL C O 1
ATOM 10852 N N . PHE C 1 372 ? 156.306 118.333 105.701 1.00 19.77 347 PHE C N 1
ATOM 10853 C CA . PHE C 1 372 ? 157.250 118.430 106.805 1.00 22.17 347 PHE C CA 1
ATOM 10854 C C . PHE C 1 372 ? 157.949 117.094 107.006 1.00 22.20 347 PHE C C 1
ATOM 10855 O O . PHE C 1 372 ? 157.311 116.039 106.975 1.00 23.96 347 PHE C O 1
ATOM 10863 N N . ALA C 1 373 ? 159.259 117.158 107.226 1.00 22.49 348 ALA C N 1
ATOM 10864 C CA . ALA C 1 373 ? 160.056 115.993 107.583 1.00 28.13 348 ALA C CA 1
ATOM 10865 C C . ALA C 1 373 ? 161.395 116.475 108.116 1.00 29.22 348 ALA C C 1
ATOM 10866 O O . ALA C 1 373 ? 161.899 117.523 107.704 1.00 30.08 348 ALA C O 1
ATOM 10868 N N . THR C 1 374 ? 161.959 115.707 109.044 1.00 33.38 349 THR C N 1
ATOM 10869 C CA . THR C 1 374 ? 163.265 116.025 109.604 1.00 35.66 349 THR C CA 1
ATOM 10870 C C . THR C 1 374 ? 164.406 115.295 108.910 1.00 38.56 349 THR C C 1
ATOM 10871 O O . THR C 1 374 ? 165.563 115.700 109.065 1.00 40.72 349 THR C O 1
ATOM 10875 N N . ARG C 1 375 ? 164.114 114.239 108.154 1.00 41.23 350 ARG C N 1
ATOM 10876 C CA . ARG C 1 375 ? 165.128 113.476 107.444 1.00 44.70 350 ARG C CA 1
ATOM 10877 C C . ARG C 1 375 ? 164.691 113.252 106.005 1.00 46.71 350 ARG C C 1
ATOM 10878 O O . ARG C 1 375 ? 163.499 113.119 105.714 1.00 46.02 350 ARG C O 1
ATOM 10886 N N . LYS C 1 376 ? 165.670 113.208 105.107 1.00 49.46 351 LYS C N 1
ATOM 10887 C CA . LYS C 1 376 ? 165.395 112.866 103.721 1.00 51.58 351 LYS C CA 1
ATOM 10888 C C . LYS C 1 376 ? 165.102 111.376 103.588 1.00 54.20 351 LYS C C 1
ATOM 10889 O O . LYS C 1 376 ? 165.545 110.559 104.401 1.00 54.23 351 LYS C O 1
ATOM 10895 N N . ASN C 1 377 ? 164.315 111.035 102.564 1.00 55.58 352 ASN C N 1
ATOM 10896 C CA . ASN C 1 377 ? 163.966 109.658 102.224 1.00 57.14 352 ASN C CA 1
ATOM 10897 C C . ASN C 1 377 ? 163.094 109.006 103.293 1.00 55.98 352 ASN C C 1
ATOM 10898 O O . ASN C 1 377 ? 162.713 107.839 103.159 1.00 58.09 352 ASN C O 1
ATOM 10903 N N . SER C 1 378 ? 162.771 109.744 104.350 1.00 53.64 353 SER C N 1
ATOM 10904 C CA . SER C 1 378 ? 161.889 109.240 105.389 1.00 50.78 353 SER C CA 1
ATOM 10905 C C . SER C 1 378 ? 160.435 109.530 105.020 1.00 46.21 353 SER C C 1
ATOM 10906 O O . SER C 1 378 ? 160.133 110.088 103.962 1.00 46.78 353 SER C O 1
ATOM 10909 N N . VAL C 1 379 ? 159.516 109.140 105.903 1.00 40.87 354 VAL C N 1
ATOM 10910 C CA . VAL C 1 379 ? 158.106 109.428 105.679 1.00 38.18 354 VAL C CA 1
ATOM 10911 C C . VAL C 1 379 ? 157.874 110.930 105.791 1.00 37.17 354 VAL C C 1
ATOM 10912 O O . VAL C 1 379 ? 158.503 111.620 106.606 1.00 36.96 354 VAL C O 1
ATOM 10916 N N . VAL C 1 380 ? 156.991 111.452 104.944 1.00 32.76 355 VAL C N 1
ATOM 10917 C CA . VAL C 1 380 ? 156.742 112.884 104.838 1.00 29.69 355 VAL C CA 1
ATOM 10918 C C . VAL C 1 380 ? 155.331 113.170 105.325 1.00 26.49 355 VAL C C 1
ATOM 10919 O O . VAL C 1 380 ? 154.378 112.489 104.927 1.00 28.77 355 VAL C O 1
ATOM 10923 N N . TYR C 1 381 ? 155.199 114.172 106.189 1.00 24.04 356 TYR C N 1
ATOM 10924 C CA . TYR C 1 381 ? 153.891 114.654 106.616 1.00 22.98 356 TYR C CA 1
ATOM 10925 C C . TYR C 1 381 ? 153.354 115.584 105.537 1.00 21.79 356 TYR C C 1
ATOM 10926 O O . TYR C 1 381 ? 153.890 116.674 105.329 1.00 23.38 356 TYR C O 1
ATOM 10935 N N . ASN C 1 382 ? 152.298 115.160 104.848 1.00 19.60 357 ASN C N 1
ATOM 10936 C CA . ASN C 1 382 ? 151.779 115.881 103.692 1.00 19.77 357 ASN C CA 1
ATOM 10937 C C . ASN C 1 382 ? 150.309 116.188 103.928 1.00 19.01 357 ASN C C 1
ATOM 10938 O O . ASN C 1 382 ? 149.491 115.269 104.038 1.00 21.15 357 ASN C O 1
ATOM 10943 N N . MET C 1 383 ? 149.976 117.480 104.000 1.00 17.98 358 MET C N 1
ATOM 10944 C CA . MET C 1 383 ? 148.593 117.877 104.242 1.00 18.57 358 MET C CA 1
ATOM 10945 C C . MET C 1 383 ? 147.682 117.500 103.080 1.00 18.50 358 MET C C 1
ATOM 10946 O O . MET C 1 383 ? 146.496 117.228 103.290 1.00 19.97 358 MET C O 1
ATOM 10951 N N . SER C 1 384 ? 148.213 117.483 101.854 1.00 18.89 359 SER C N 1
ATOM 10952 C CA . SER C 1 384 ? 147.400 117.106 100.702 1.00 20.04 359 SER C CA 1
ATOM 10953 C C . SER C 1 384 ? 146.933 115.660 100.790 1.00 20.84 359 SER C C 1
ATOM 10954 O O . SER C 1 384 ? 145.817 115.343 100.364 1.00 22.66 359 SER C O 1
ATOM 10957 N N . LYS C 1 385 ? 147.762 114.773 101.336 1.00 20.90 360 LYS C N 1
ATOM 10958 C CA . LYS C 1 385 ? 147.400 113.369 101.475 1.00 22.96 360 LYS C CA 1
ATOM 10959 C C . LYS C 1 385 ? 146.382 113.125 102.580 1.00 22.72 360 LYS C C 1
ATOM 10960 O O . LYS C 1 385 ? 145.897 111.997 102.714 1.00 26.50 360 LYS C O 1
ATOM 10966 N N . LYS C 1 386 ? 146.049 114.146 103.372 1.00 20.06 361 LYS C N 1
ATOM 10967 C CA . LYS C 1 386 ? 144.985 114.023 104.360 1.00 20.61 361 LYS C CA 1
ATOM 10968 C C . LYS C 1 386 ? 143.601 113.984 103.729 1.00 20.60 361 LYS C C 1
ATOM 10969 O O . LYS C 1 386 ? 142.630 113.687 104.430 1.00 22.30 361 LYS C O 1
ATOM 10975 N N . PHE C 1 387 ? 143.488 114.269 102.436 1.00 21.70 362 PHE C N 1
ATOM 10976 C CA . PHE C 1 387 ? 142.204 114.351 101.753 1.00 21.52 362 PHE C CA 1
ATOM 10977 C C . PHE C 1 387 ? 141.965 113.078 100.953 1.00 22.05 362 PHE C C 1
ATOM 10978 O O . PHE C 1 387 ? 142.859 112.609 100.241 1.00 24.95 362 PHE C O 1
ATOM 10986 N N . SER C 1 388 ? 140.763 112.518 101.079 1.00 22.12 363 SER C N 1
ATOM 10987 C CA . SER C 1 388 ? 140.376 111.339 100.314 1.00 23.95 363 SER C CA 1
ATOM 10988 C C . SER C 1 388 ? 139.411 111.658 99.179 1.00 25.47 363 SER C C 1
ATOM 10989 O O . SER C 1 388 ? 139.534 111.087 98.092 1.00 28.90 363 SER C O 1
ATOM 10992 N N . ALA C 1 389 ? 138.456 112.559 99.402 1.00 24.70 364 ALA C N 1
ATOM 10993 C CA . ALA C 1 389 ? 137.499 112.945 98.376 1.00 25.14 364 ALA C CA 1
ATOM 10994 C C . ALA C 1 389 ? 137.224 114.438 98.468 1.00 24.98 364 ALA C C 1
ATOM 10995 O O . ALA C 1 389 ? 137.053 114.979 99.563 1.00 28.05 364 ALA C O 1
ATOM 10997 N N . ILE C 1 390 ? 137.190 115.099 97.313 1.00 25.37 365 ILE C N 1
ATOM 10998 C CA . ILE C 1 390 ? 136.857 116.515 97.213 1.00 26.16 365 ILE C CA 1
ATOM 10999 C C . ILE C 1 390 ? 135.835 116.685 96.098 1.00 28.38 365 ILE C C 1
ATOM 11000 O O . ILE C 1 390 ? 136.062 116.233 94.971 1.00 28.46 365 ILE C O 1
ATOM 11005 N N . THR C 1 391 ? 134.714 117.333 96.411 1.00 27.60 366 THR C N 1
ATOM 11006 C CA . THR C 1 391 ? 133.672 117.605 95.433 1.00 27.62 366 THR C CA 1
ATOM 11007 C C . THR C 1 391 ? 133.248 119.063 95.528 1.00 28.19 366 THR C C 1
ATOM 11008 O O . THR C 1 391 ? 133.263 119.663 96.606 1.00 29.98 366 THR C O 1
ATOM 11012 N N . GLY C 1 392 ? 132.864 119.624 94.388 1.00 29.47 367 GLY C N 1
ATOM 11013 C CA . GLY C 1 392 ? 132.429 121.007 94.354 1.00 29.03 367 GLY C CA 1
ATOM 11014 C C . GLY C 1 392 ? 131.944 121.379 92.972 1.00 27.93 367 GLY C C 1
ATOM 11015 O O . GLY C 1 392 ? 131.951 120.567 92.044 1.00 30.50 367 GLY C O 1
ATOM 11016 N N . ALA C 1 393 ? 131.510 122.631 92.852 1.00 29.15 368 ALA C N 1
ATOM 11017 C CA . ALA C 1 393 ? 131.041 123.185 91.590 1.00 30.62 368 ALA C CA 1
ATOM 11018 C C . ALA C 1 393 ? 131.790 124.477 91.311 1.00 30.05 368 ALA C C 1
ATOM 11019 O O . ALA C 1 393 ? 131.948 125.312 92.208 1.00 31.63 368 ALA C O 1
ATOM 11021 N N . TYR C 1 394 ? 132.253 124.638 90.076 1.00 29.77 369 TYR C N 1
ATOM 11022 C CA . TYR C 1 394 ? 132.963 125.846 89.686 1.00 30.94 369 TYR C CA 1
ATOM 11023 C C . TYR C 1 394 ? 131.973 126.944 89.321 1.00 32.33 369 TYR C C 1
ATOM 11024 O O . TYR C 1 394 ? 130.979 126.701 88.633 1.00 34.11 369 TYR C O 1
ATOM 11033 N N . SER C 1 395 ? 132.253 128.158 89.784 1.00 33.66 370 SER C N 1
ATOM 11034 C CA . SER C 1 395 ? 131.373 129.302 89.585 1.00 33.29 370 SER C CA 1
ATOM 11035 C C . SER C 1 395 ? 132.004 130.248 88.573 1.00 34.60 370 SER C C 1
ATOM 11036 O O . SER C 1 395 ? 133.110 130.753 88.796 1.00 36.12 370 SER C O 1
ATOM 11039 N N . ARG C 1 396 ? 131.299 130.486 87.465 1.00 37.34 371 ARG C N 1
ATOM 11040 C CA . ARG C 1 396 ? 131.799 131.409 86.451 1.00 38.59 371 ARG C CA 1
ATOM 11041 C C . ARG C 1 396 ? 131.740 132.853 86.936 1.00 38.32 371 ARG C C 1
ATOM 11042 O O . ARG C 1 396 ? 132.610 133.663 86.595 1.00 40.11 371 ARG C O 1
ATOM 11050 N N . ALA C 1 397 ? 130.717 133.195 87.722 1.00 37.40 372 ALA C N 1
ATOM 11051 C CA . ALA C 1 397 ? 130.548 134.574 88.167 1.00 37.61 372 ALA C CA 1
ATOM 11052 C C . ALA C 1 397 ? 131.689 135.015 89.076 1.00 39.88 372 ALA C C 1
ATOM 11053 O O . ALA C 1 397 ? 132.167 136.151 88.973 1.00 42.24 372 ALA C O 1
ATOM 11055 N N . THR C 1 398 ? 132.138 134.137 89.970 1.00 37.87 373 THR C N 1
ATOM 11056 C CA . THR C 1 398 ? 133.187 134.467 90.925 1.00 38.06 373 THR C CA 1
ATOM 11057 C C . THR C 1 398 ? 134.541 133.879 90.552 1.00 38.21 373 THR C C 1
ATOM 11058 O O . THR C 1 398 ? 135.532 134.171 91.228 1.00 41.30 373 THR C O 1
ATOM 11062 N N . SER C 1 399 ? 134.605 133.066 89.495 1.00 38.98 374 SER C N 1
ATOM 11063 C CA . SER C 1 399 ? 135.852 132.446 89.042 1.00 38.79 374 SER C CA 1
ATOM 11064 C C . SER C 1 399 ? 136.530 131.665 90.166 1.00 38.20 374 SER C C 1
ATOM 11065 O O . SER C 1 399 ? 137.747 131.729 90.350 1.00 41.09 374 SER C O 1
ATOM 11068 N N . ARG C 1 400 ? 135.732 130.920 90.928 1.00 36.95 375 ARG C N 1
ATOM 11069 C CA . ARG C 1 400 ? 136.249 130.103 92.016 1.00 35.98 375 ARG C CA 1
ATOM 11070 C C . ARG C 1 400 ? 135.364 128.871 92.164 1.00 35.40 375 ARG C C 1
ATOM 11071 O O . ARG C 1 400 ? 134.354 128.718 91.471 1.00 36.76 375 ARG C O 1
ATOM 11079 N N . ILE C 1 401 ? 135.751 127.988 93.080 1.00 32.78 376 ILE C N 1
ATOM 11080 C CA . ILE C 1 401 ? 135.056 126.727 93.311 1.00 31.02 376 ILE C CA 1
ATOM 11081 C C . ILE C 1 401 ? 134.241 126.836 94.590 1.00 31.21 376 ILE C C 1
ATOM 11082 O O . ILE C 1 401 ? 134.753 127.277 95.627 1.00 33.09 376 ILE C O 1
ATOM 11087 N N . ARG C 1 402 ? 132.973 126.437 94.521 1.00 31.44 377 ARG C N 1
ATOM 11088 C CA . ARG C 1 402 ? 132.129 126.286 95.703 1.00 33.14 377 ARG C CA 1
ATOM 11089 C C . ARG C 1 402 ? 132.200 124.822 96.120 1.00 31.95 377 ARG C C 1
ATOM 11090 O O . ARG C 1 402 ? 131.515 123.969 95.549 1.00 32.98 377 ARG C O 1
ATOM 11098 N N . PHE C 1 403 ? 133.033 124.530 97.114 1.00 28.97 378 PHE C N 1
ATOM 11099 C CA . PHE C 1 403 ? 133.199 123.156 97.566 1.00 29.13 378 PHE C CA 1
ATOM 11100 C C . PHE C 1 403 ? 131.969 122.706 98.343 1.00 29.73 378 PHE C C 1
ATOM 11101 O O . PHE C 1 403 ? 131.475 123.424 99.217 1.00 33.49 378 PHE C O 1
ATOM 11109 N N . THR C 1 404 ? 131.473 121.513 98.020 1.00 31.39 379 THR C N 1
ATOM 11110 C CA . THR C 1 404 ? 130.270 120.972 98.640 1.00 33.24 379 THR C CA 1
ATOM 11111 C C . THR C 1 404 ? 130.564 119.883 99.662 1.00 33.52 379 THR C C 1
ATOM 11112 O O . THR C 1 404 ? 129.866 119.790 100.675 1.00 35.86 379 THR C O 1
ATOM 11116 N N . THR C 1 405 ? 131.578 119.057 99.420 1.00 32.64 380 THR C N 1
ATOM 11117 C CA . THR C 1 405 ? 131.923 117.981 100.339 1.00 32.80 380 THR C CA 1
ATOM 11118 C C . THR C 1 405 ? 133.412 117.694 100.227 1.00 31.29 380 THR C C 1
ATOM 11119 O O . THR C 1 405 ? 133.941 117.583 99.118 1.00 31.37 380 THR C O 1
ATOM 11123 N N . ALA C 1 406 ? 134.080 117.587 101.373 1.00 28.19 381 ALA C N 1
ATOM 11124 C CA . ALA C 1 406 ? 135.479 117.183 101.424 1.00 25.60 381 ALA C CA 1
ATOM 11125 C C . ALA C 1 406 ? 135.639 116.159 102.535 1.00 24.14 381 ALA C C 1
ATOM 11126 O O . ALA C 1 406 ? 135.329 116.447 103.694 1.00 26.06 381 ALA C O 1
ATOM 11128 N N . ILE C 1 407 ? 136.117 114.971 102.182 1.00 23.70 382 ILE C N 1
ATOM 11129 C CA . ILE C 1 407 ? 136.379 113.909 103.145 1.00 22.76 382 ILE C CA 1
ATOM 11130 C C . ILE C 1 407 ? 137.871 113.913 103.438 1.00 21.36 382 ILE C C 1
ATOM 11131 O O . ILE C 1 407 ? 138.692 113.739 102.529 1.00 22.40 382 ILE C O 1
ATOM 11136 N N . HIS C 1 408 ? 138.225 114.109 104.706 1.00 19.23 383 HIS C N 1
ATOM 11137 C CA . HIS C 1 408 ? 139.608 114.365 105.071 1.00 19.07 383 HIS C CA 1
ATOM 11138 C C . HIS C 1 408 ? 139.876 113.847 106.475 1.00 18.40 383 HIS C C 1
ATOM 11139 O O . HIS C 1 408 ? 138.954 113.570 107.246 1.00 20.60 383 HIS C O 1
ATOM 11146 N N . SER C 1 409 ? 141.164 113.727 106.799 1.00 17.83 384 SER C N 1
ATOM 11147 C CA . SER C 1 409 ? 141.614 113.333 108.127 1.00 19.11 384 SER C CA 1
ATOM 11148 C C . SER C 1 409 ? 142.340 114.465 108.848 1.00 17.50 384 SER C C 1
ATOM 11149 O O . SER C 1 409 ? 143.124 114.210 109.766 1.00 21.39 384 SER C O 1
ATOM 11152 N N . VAL C 1 410 ? 142.096 115.713 108.446 1.00 17.40 385 VAL C N 1
ATOM 11153 C CA . VAL C 1 410 ? 142.729 116.854 109.096 1.00 17.37 385 VAL C CA 1
ATOM 11154 C C . VAL C 1 410 ? 142.164 117.009 110.501 1.00 14.67 385 VAL C C 1
ATOM 11155 O O . VAL C 1 410 ? 140.943 116.990 110.702 1.00 17.76 385 VAL C O 1
ATOM 11159 N N . ASN C 1 411 ? 143.049 117.164 111.480 1.00 16.74 386 ASN C N 1
ATOM 11160 C CA . ASN C 1 411 ? 142.669 117.277 112.882 1.00 13.96 386 ASN C CA 1
ATOM 11161 C C . ASN C 1 411 ? 143.065 118.648 113.428 1.00 13.72 386 ASN C C 1
ATOM 11162 O O . ASN C 1 411 ? 143.646 119.481 112.728 1.00 13.94 386 ASN C O 1
ATOM 11167 N N . ILE C 1 412 ? 142.744 118.866 114.706 1.00 13.76 387 ILE C N 1
ATOM 11168 C CA . ILE C 1 412 ? 143.005 120.151 115.352 1.00 13.83 387 ILE C CA 1
ATOM 11169 C C . ILE C 1 412 ? 144.501 120.431 115.436 1.00 13.81 387 ILE C C 1
ATOM 11170 O O . ILE C 1 412 ? 144.934 121.586 115.317 1.00 15.33 387 ILE C O 1
ATOM 11175 N N . GLY C 1 413 ? 145.314 119.390 115.633 1.00 13.69 388 GLY C N 1
ATOM 11176 C CA . GLY C 1 413 ? 146.753 119.587 115.675 1.00 13.73 388 GLY C CA 1
ATOM 11177 C C . GLY C 1 413 ? 147.303 120.151 114.379 1.00 15.12 388 GLY C C 1
ATOM 11178 O O . GLY C 1 413 ? 148.152 121.044 114.393 1.00 16.72 388 GLY C O 1
ATOM 11179 N N . ASP C 1 414 ? 146.820 119.640 113.243 1.00 15.45 389 ASP C N 1
ATOM 11180 C CA . ASP C 1 414 ? 147.234 120.176 111.949 1.00 14.13 389 ASP C CA 1
ATOM 11181 C C . ASP C 1 414 ? 146.844 121.641 111.811 1.00 14.10 389 ASP C C 1
ATOM 11182 O O . ASP C 1 414 ? 147.640 122.462 111.341 1.00 15.42 389 ASP C O 1
ATOM 11187 N N . ALA C 1 415 ? 145.621 121.987 112.214 1.00 13.75 390 ALA C N 1
ATOM 11188 C CA . ALA C 1 415 ? 145.164 123.368 112.153 1.00 13.02 390 ALA C CA 1
ATOM 11189 C C . ALA C 1 415 ? 145.891 124.273 113.136 1.00 13.22 390 ALA C C 1
ATOM 11190 O O . ALA C 1 415 ? 145.812 125.497 112.997 1.00 16.10 390 ALA C O 1
ATOM 11192 N N . SER C 1 416 ? 146.585 123.709 114.121 1.00 13.29 391 SER C N 1
ATOM 11193 C CA . SER C 1 416 ? 147.277 124.502 115.127 1.00 13.06 391 SER C CA 1
ATOM 11194 C C . SER C 1 416 ? 148.768 124.668 114.859 1.00 13.58 391 SER C C 1
ATOM 11195 O O . SER C 1 416 ? 149.457 125.301 115.665 1.00 15.74 391 SER C O 1
ATOM 11198 N N . VAL C 1 417 ? 149.285 124.126 113.761 1.00 13.53 392 VAL C N 1
ATOM 11199 C CA . VAL C 1 417 ? 150.709 124.242 113.454 1.00 12.29 392 VAL C CA 1
ATOM 11200 C C . VAL C 1 417 ? 150.989 125.625 112.878 1.00 12.19 392 VAL C C 1
ATOM 11201 O O . VAL C 1 417 ? 150.404 125.999 111.852 1.00 14.03 392 VAL C O 1
ATOM 11205 N N . PRO C 1 418 ? 151.868 126.411 113.494 1.00 12.84 393 PRO C N 1
ATOM 11206 C CA . PRO C 1 418 ? 152.185 127.734 112.947 1.00 14.13 393 PRO C CA 1
ATOM 11207 C C . PRO C 1 418 ? 152.950 127.627 111.638 1.00 15.17 393 PRO C C 1
ATOM 11208 O O . PRO C 1 418 ? 153.610 126.625 111.355 1.00 18.07 393 PRO C O 1
ATOM 11212 N N . VAL C 1 419 ? 152.845 128.685 110.831 1.00 13.69 394 VAL C N 1
ATOM 11213 C CA . VAL C 1 419 ? 153.557 128.729 109.555 1.00 15.34 394 VAL C CA 1
ATOM 11214 C C . VAL C 1 419 ? 155.062 128.642 109.778 1.00 18.21 394 VAL C C 1
ATOM 11215 O O . VAL C 1 419 ? 155.787 128.030 108.986 1.00 21.28 394 VAL C O 1
ATOM 11219 N N . GLY C 1 420 ? 155.555 129.253 110.858 1.00 17.73 395 GLY C N 1
ATOM 11220 C CA . GLY C 1 420 ? 156.976 129.188 111.151 1.00 19.11 395 GLY C CA 1
ATOM 11221 C C . GLY C 1 420 ? 157.479 127.779 111.390 1.00 20.58 395 GLY C C 1
ATOM 11222 O O . GLY C 1 420 ? 158.619 127.457 111.046 1.00 25.04 395 GLY C O 1
ATOM 11223 N N . VAL C 1 421 ? 156.647 126.922 111.984 1.00 20.50 396 VAL C N 1
ATOM 11224 C CA . VAL C 1 421 ? 157.037 125.528 112.175 1.00 19.45 396 VAL C CA 1
ATOM 11225 C C . VAL C 1 421 ? 157.071 124.798 110.838 1.00 21.07 396 VAL C C 1
ATOM 11226 O O . VAL C 1 421 ? 157.956 123.970 110.590 1.00 24.46 396 VAL C O 1
ATOM 11230 N N . TRP C 1 422 ? 156.113 125.091 109.955 1.00 18.68 397 TRP C N 1
ATOM 11231 C CA . TRP C 1 422 ? 156.135 124.502 108.619 1.00 19.01 397 TRP C CA 1
ATOM 11232 C C . TRP C 1 422 ? 157.396 124.902 107.862 1.00 21.78 397 TRP C C 1
ATOM 11233 O O . TRP C 1 422 ? 157.956 124.099 107.106 1.00 23.70 397 TRP C O 1
ATOM 11244 N N . THR C 1 423 ? 157.860 126.138 108.053 1.00 21.51 398 THR C N 1
ATOM 11245 C CA . THR C 1 423 ? 159.002 126.673 107.322 1.00 24.14 398 THR C CA 1
ATOM 11246 C C . THR C 1 423 ? 160.261 126.760 108.180 1.00 24.70 398 THR C C 1
ATOM 11247 O O . THR C 1 423 ? 161.189 127.497 107.835 1.00 29.76 398 THR C O 1
ATOM 11251 N N . CYS C 1 424 ? 160.314 126.026 109.288 1.00 24.95 399 CYS C N 1
ATOM 11252 C CA . CYS C 1 424 ? 161.478 126.080 110.159 1.00 27.90 399 CYS C CA 1
ATOM 11253 C C . CYS C 1 424 ? 162.665 125.361 109.522 1.00 31.17 399 CYS C C 1
ATOM 11254 O O . CYS C 1 424 ? 162.522 124.571 108.585 1.00 30.89 399 CYS C O 1
ATOM 11257 N N . GLN C 1 425 ? 163.857 125.650 110.052 1.00 34.19 400 GLN C N 1
ATOM 11258 C CA . GLN C 1 425 ? 165.078 125.045 109.530 1.00 35.35 400 GLN C CA 1
ATOM 11259 C C . GLN C 1 425 ? 165.106 123.534 109.721 1.00 34.18 400 GLN C C 1
ATOM 11260 O O . GLN C 1 425 ? 165.825 122.844 108.991 1.00 37.32 400 GLN C O 1
ATOM 11266 N N . ARG C 1 426 ? 164.348 123.007 110.685 1.00 33.52 401 ARG C N 1
ATOM 11267 C CA . ARG C 1 426 ? 164.300 121.561 110.883 1.00 33.57 401 ARG C CA 1
ATOM 11268 C C . ARG C 1 426 ? 163.697 120.857 109.674 1.00 32.42 401 ARG C C 1
ATOM 11269 O O . ARG C 1 426 ? 164.082 119.728 109.349 1.00 34.45 401 ARG C O 1
ATOM 11277 N N . ASN C 1 427 ? 162.742 121.501 109.004 1.00 32.28 402 ASN C N 1
ATOM 11278 C CA . ASN C 1 427 ? 162.147 120.923 107.807 1.00 30.29 402 ASN C CA 1
ATOM 11279 C C . ASN C 1 427 ? 163.195 120.767 106.713 1.00 31.16 402 ASN C C 1
ATOM 11280 O O . ASN C 1 427 ? 163.889 121.725 106.360 1.00 33.42 402 ASN C O 1
ATOM 11285 N N . VAL C 1 428 ? 163.305 119.553 106.171 1.00 30.86 403 VAL C N 1
ATOM 11286 C CA . VAL C 1 428 ? 164.236 119.321 105.072 1.00 33.22 403 VAL C CA 1
ATOM 11287 C C . VAL C 1 428 ? 163.638 119.729 103.733 1.00 33.63 403 VAL C C 1
ATOM 11288 O O . VAL C 1 428 ? 164.383 119.936 102.767 1.00 36.48 403 VAL C O 1
ATOM 11292 N N . TYR C 1 429 ? 162.317 119.851 103.649 1.00 30.60 404 TYR C N 1
ATOM 11293 C CA . TYR C 1 429 ? 161.653 120.318 102.446 1.00 30.73 404 TYR C CA 1
ATOM 11294 C C . TYR C 1 429 ? 161.369 121.815 102.552 1.00 29.84 404 TYR C C 1
ATOM 11295 O O . TYR C 1 429 ? 161.657 122.460 103.563 1.00 31.46 404 TYR C O 1
ATOM 11304 N N . ASN C 1 430 ? 160.797 122.378 101.485 1.00 31.14 405 ASN C N 1
ATOM 11305 C CA . ASN C 1 430 ? 160.462 123.798 101.489 1.00 30.06 405 ASN C CA 1
ATOM 11306 C C . ASN C 1 430 ? 159.385 124.118 102.519 1.00 32.11 405 ASN C C 1
ATOM 11307 O O . ASN C 1 430 ? 159.416 125.190 103.134 1.00 35.56 405 ASN C O 1
ATOM 11312 N N . GLY C 1 431 ? 158.440 123.206 102.729 1.00 28.41 406 GLY C N 1
ATOM 11313 C CA . GLY C 1 431 ? 157.440 123.370 103.765 1.00 24.62 406 GLY C CA 1
ATOM 11314 C C . GLY C 1 431 ? 156.140 124.000 103.311 1.00 23.92 406 GLY C C 1
ATOM 11315 O O . GLY C 1 431 ? 155.091 123.352 103.350 1.00 26.16 406 GLY C O 1
ATOM 11316 N N . ASP C 1 432 ? 156.189 125.257 102.880 1.00 25.15 407 ASP C N 1
ATOM 11317 C CA . ASP C 1 432 ? 155.004 125.996 102.458 1.00 24.47 407 ASP C CA 1
ATOM 11318 C C . ASP C 1 432 ? 155.042 126.135 100.940 1.00 24.80 407 ASP C C 1
ATOM 11319 O O . ASP C 1 432 ? 155.863 126.883 100.400 1.00 27.35 407 ASP C O 1
ATOM 11324 N N . ASN C 1 433 ? 154.148 125.420 100.257 1.00 23.11 408 ASN C N 1
ATOM 11325 C CA . ASN C 1 433 ? 154.051 125.458 98.804 1.00 23.02 408 ASN C CA 1
ATOM 11326 C C . ASN C 1 433 ? 152.820 126.223 98.327 1.00 22.60 408 ASN C C 1
ATOM 11327 O O . ASN C 1 433 ? 152.427 126.095 97.164 1.00 26.14 408 ASN C O 1
ATOM 11332 N N . ARG C 1 434 ? 152.206 127.014 99.201 1.00 23.18 409 ARG C N 1
ATOM 11333 C CA . ARG C 1 434 ? 151.011 127.757 98.840 1.00 23.93 409 ARG C CA 1
ATOM 11334 C C . ARG C 1 434 ? 151.354 128.932 97.926 1.00 25.70 409 ARG C C 1
ATOM 11335 O O . ARG C 1 434 ? 152.506 129.359 97.817 1.00 25.94 409 ARG C O 1
ATOM 11343 N N . SER C 1 435 ? 150.325 129.452 97.261 1.00 26.58 410 SER C N 1
ATOM 11344 C CA . SER C 1 435 ? 150.483 130.612 96.401 1.00 28.05 410 SER C CA 1
ATOM 11345 C C . SER C 1 435 ? 150.673 131.876 97.239 1.00 28.85 410 SER C C 1
ATOM 11346 O O . SER C 1 435 ? 150.339 131.902 98.425 1.00 27.05 410 SER C O 1
ATOM 11349 N N . PRO C 1 436 ? 151.225 132.938 96.642 1.00 32.91 411 PRO C N 1
ATOM 11350 C CA . PRO C 1 436 ? 151.400 134.189 97.400 1.00 31.16 411 PRO C CA 1
ATOM 11351 C C . PRO C 1 436 ? 150.108 134.765 97.958 1.00 29.23 411 PRO C C 1
ATOM 11352 O O . PRO C 1 436 ? 150.132 135.355 99.044 1.00 31.53 411 PRO C O 1
ATOM 11356 N N . GLU C 1 437 ? 148.982 134.621 97.257 1.00 29.30 412 GLU C N 1
ATOM 11357 C CA . GLU C 1 437 ? 147.722 135.164 97.759 1.00 31.48 412 GLU C CA 1
ATOM 11358 C C . GLU C 1 437 ? 147.247 134.405 98.995 1.00 29.44 412 GLU C C 1
ATOM 11359 O O . GLU C 1 437 ? 146.879 135.010 100.014 1.00 32.49 412 GLU C O 1
ATOM 11365 N N . ALA C 1 438 ? 147.254 133.071 98.922 1.00 28.14 413 ALA C N 1
ATOM 11366 C CA . ALA C 1 438 ? 146.876 132.260 100.074 1.00 27.62 413 ALA C CA 1
ATOM 11367 C C . ALA C 1 438 ? 147.771 132.559 101.269 1.00 25.23 413 ALA C C 1
ATOM 11368 O O . ALA C 1 438 ? 147.300 132.613 102.410 1.00 26.71 413 ALA C O 1
ATOM 11370 N N . ARG C 1 439 ? 149.069 132.751 101.023 1.00 24.53 414 ARG C N 1
ATOM 11371 C CA . ARG C 1 439 ? 149.975 133.147 102.096 1.00 25.70 414 ARG C CA 1
ATOM 11372 C C . ARG C 1 439 ? 149.613 134.525 102.636 1.00 25.38 414 ARG C C 1
ATOM 11373 O O . ARG C 1 439 ? 149.714 134.774 103.843 1.00 24.91 414 ARG C O 1
ATOM 11381 N N . ALA C 1 440 ? 149.192 135.434 101.756 1.00 24.18 415 ALA C N 1
ATOM 11382 C CA . ALA C 1 440 ? 148.762 136.758 102.186 1.00 25.33 415 ALA C CA 1
ATOM 11383 C C . ALA C 1 440 ? 147.490 136.710 103.020 1.00 24.27 415 ALA C C 1
ATOM 11384 O O . ALA C 1 440 ? 147.194 137.677 103.730 1.00 25.72 415 ALA C O 1
ATOM 11386 N N . LYS C 1 441 ? 146.732 135.618 102.950 1.00 22.45 416 LYS C N 1
ATOM 11387 C CA . LYS C 1 441 ? 145.556 135.461 103.802 1.00 21.77 416 LYS C CA 1
ATOM 11388 C C . LYS C 1 441 ? 145.889 135.003 105.226 1.00 20.95 416 LYS C C 1
ATOM 11389 O O . LYS C 1 441 ? 144.963 134.713 105.991 1.00 20.17 416 LYS C O 1
ATOM 11395 N N . ASP C 1 442 ? 147.164 134.928 105.601 1.00 17.85 417 ASP C N 1
ATOM 11396 C CA . ASP C 1 442 ? 147.533 134.402 106.911 1.00 18.95 417 ASP C CA 1
ATOM 11397 C C . ASP C 1 442 ? 147.174 135.383 108.025 1.00 19.22 417 ASP C C 1
ATOM 11398 O O . ASP C 1 442 ? 147.072 136.594 107.812 1.00 21.35 417 ASP C O 1
ATOM 11403 N N . LEU C 1 443 ? 146.991 134.844 109.230 1.00 17.03 418 LEU C N 1
ATOM 11404 C CA . LEU C 1 443 ? 146.569 135.617 110.389 1.00 13.85 418 LEU C CA 1
ATOM 11405 C C . LEU C 1 443 ? 147.567 135.463 111.529 1.00 14.08 418 LEU C C 1
ATOM 11406 O O . LEU C 1 443 ? 148.190 134.411 111.697 1.00 16.81 418 LEU C O 1
ATOM 11411 N N . PHE C 1 444 ? 147.708 136.525 112.318 1.00 13.10 419 PHE C N 1
ATOM 11412 C CA . PHE C 1 444 ? 148.621 136.554 113.453 1.00 13.83 419 PHE C CA 1
ATOM 11413 C C . PHE C 1 444 ? 147.823 136.419 114.744 1.00 12.12 419 PHE C C 1
ATOM 11414 O O . PHE C 1 444 ? 146.900 137.202 114.994 1.00 13.20 419 PHE C O 1
ATOM 11422 N N . VAL C 1 445 ? 148.179 135.428 115.558 1.00 13.36 420 VAL C N 1
ATOM 11423 C CA . VAL C 1 445 ? 147.471 135.111 116.792 1.00 11.71 420 VAL C CA 1
ATOM 11424 C C . VAL C 1 445 ? 148.468 135.139 117.941 1.00 13.37 420 VAL C C 1
ATOM 11425 O O . VAL C 1 445 ? 149.542 134.535 117.852 1.00 17.57 420 VAL C O 1
ATOM 11429 N N . ALA C 1 446 ? 148.112 135.838 119.016 1.00 14.47 421 ALA C N 1
ATOM 11430 C CA . ALA C 1 446 ? 148.942 135.908 120.213 1.00 13.02 421 ALA C CA 1
ATOM 11431 C C . ALA C 1 446 ? 148.086 135.749 121.462 1.00 13.33 421 ALA C C 1
ATOM 11432 O O . ALA C 1 446 ? 148.277 136.452 122.459 1.00 15.35 421 ALA C O 1
ATOM 11434 N N . ASP C 1 447 ? 147.130 134.825 121.419 1.00 12.68 422 ASP C N 1
ATOM 11435 C CA . ASP C 1 447 ? 146.250 134.600 122.558 1.00 12.33 422 ASP C CA 1
ATOM 11436 C C . ASP C 1 447 ? 147.077 134.185 123.773 1.00 11.45 422 ASP C C 1
ATOM 11437 O O . ASP C 1 447 ? 147.846 133.219 123.692 1.00 13.45 422 ASP C O 1
ATOM 11442 N N . PRO C 1 448 ? 146.952 134.882 124.907 1.00 11.96 423 PRO C N 1
ATOM 11443 C CA . PRO C 1 448 ? 147.864 134.624 126.031 1.00 9.66 423 PRO C CA 1
ATOM 11444 C C . PRO C 1 448 ? 147.524 133.399 126.863 1.00 8.76 423 PRO C C 1
ATOM 11445 O O . PRO C 1 448 ? 148.389 132.940 127.620 1.00 10.93 423 PRO C O 1
ATOM 11449 N N . PHE C 1 449 ? 146.311 132.855 126.762 1.00 9.97 424 PHE C N 1
ATOM 11450 C CA . PHE C 1 449 ? 145.856 131.809 127.670 1.00 11.14 424 PHE C CA 1
ATOM 11451 C C . PHE C 1 449 ? 145.711 130.454 126.979 1.00 11.12 424 PHE C C 1
ATOM 11452 O O . PHE C 1 449 ? 144.908 129.620 127.403 1.00 15.35 424 PHE C O 1
ATOM 11460 N N . LEU C 1 450 ? 146.477 130.219 125.919 1.00 11.21 425 LEU C N 1
ATOM 11461 C CA . LEU C 1 450 ? 146.446 128.922 125.256 1.00 12.81 425 LEU C CA 1
ATOM 11462 C C . LEU C 1 450 ? 147.167 127.873 126.096 1.00 12.28 425 LEU C C 1
ATOM 11463 O O . LEU C 1 450 ? 148.176 128.157 126.746 1.00 14.81 425 LEU C O 1
ATOM 11468 N N . LYS C 1 451 ? 146.637 126.652 126.083 1.00 12.80 426 LYS C N 1
ATOM 11469 C CA . LYS C 1 451 ? 147.238 125.528 126.785 1.00 14.52 426 LYS C CA 1
ATOM 11470 C C . LYS C 1 451 ? 147.467 124.382 125.810 1.00 14.08 426 LYS C C 1
ATOM 11471 O O . LYS C 1 451 ? 146.808 124.279 124.772 1.00 16.99 426 LYS C O 1
ATOM 11477 N N . GLY C 1 452 ? 148.411 123.511 126.161 1.00 15.02 427 GLY C N 1
ATOM 11478 C CA . GLY C 1 452 ? 148.766 122.422 125.273 1.00 16.43 427 GLY C CA 1
ATOM 11479 C C . GLY C 1 452 ? 149.560 122.923 124.078 1.00 17.46 427 GLY C C 1
ATOM 11480 O O . GLY C 1 452 ? 150.297 123.908 124.152 1.00 20.59 427 GLY C O 1
ATOM 11481 N N . VAL C 1 453 ? 149.413 122.221 122.956 1.00 16.64 428 VAL C N 1
ATOM 11482 C CA . VAL C 1 453 ? 150.047 122.608 121.704 1.00 18.08 428 VAL C CA 1
ATOM 11483 C C . VAL C 1 453 ? 149.042 122.866 120.594 1.00 19.04 428 VAL C C 1
ATOM 11484 O O . VAL C 1 453 ? 149.441 123.265 119.496 1.00 24.93 428 VAL C O 1
ATOM 11488 N N . ASP C 1 454 ? 147.754 122.653 120.842 1.00 17.67 429 ASP C N 1
ATOM 11489 C CA . ASP C 1 454 ? 146.712 122.967 119.879 1.00 17.93 429 ASP C CA 1
ATOM 11490 C C . ASP C 1 454 ? 145.726 123.949 120.498 1.00 17.88 429 ASP C C 1
ATOM 11491 O O . ASP C 1 454 ? 145.665 124.113 121.720 1.00 20.99 429 ASP C O 1
ATOM 11496 N N . PHE C 1 455 ? 144.957 124.613 119.632 1.00 14.97 430 PHE C N 1
ATOM 11497 C CA . PHE C 1 455 ? 144.103 125.709 120.082 1.00 16.54 430 PHE C CA 1
ATOM 11498 C C . PHE C 1 455 ? 143.051 125.251 121.084 1.00 15.99 430 PHE C C 1
ATOM 11499 O O . PHE C 1 455 ? 142.609 126.046 121.921 1.00 21.15 430 PHE C O 1
ATOM 11507 N N . LYS C 1 456 ? 142.635 123.989 121.022 1.00 17.84 431 LYS C N 1
ATOM 11508 C CA . LYS C 1 456 ? 141.570 123.494 121.881 1.00 20.34 431 LYS C CA 1
ATOM 11509 C C . LYS C 1 456 ? 142.072 122.630 123.033 1.00 20.32 431 LYS C C 1
ATOM 11510 O O . LYS C 1 456 ? 141.255 122.142 123.819 1.00 21.97 431 LYS C O 1
ATOM 11516 N N . ASN C 1 457 ? 143.389 122.440 123.157 1.00 20.05 432 ASN C N 1
ATOM 11517 C CA . ASN C 1 457 ? 143.986 121.686 124.265 1.00 20.06 432 ASN C CA 1
ATOM 11518 C C . ASN C 1 457 ? 143.426 120.264 124.347 1.00 20.88 432 ASN C C 1
ATOM 11519 O O . ASN C 1 457 ? 143.109 119.761 125.426 1.00 24.78 432 ASN C O 1
ATOM 11524 N N . LYS C 1 458 ? 143.291 119.609 123.195 1.00 22.18 433 LYS C N 1
ATOM 11525 C CA . LYS C 1 458 ? 142.806 118.234 123.161 1.00 24.06 433 LYS C CA 1
ATOM 11526 C C . LYS C 1 458 ? 143.911 117.201 123.011 1.00 23.07 433 LYS C C 1
ATOM 11527 O O . LYS C 1 458 ? 143.728 116.054 123.431 1.00 26.98 433 LYS C O 1
ATOM 11533 N N . ILE C 1 459 ? 145.046 117.570 122.428 1.00 22.27 434 ILE C N 1
ATOM 11534 C CA . ILE C 1 459 ? 146.176 116.660 122.286 1.00 22.09 434 ILE C CA 1
ATOM 11535 C C . ILE C 1 459 ? 147.062 116.828 123.515 1.00 23.35 434 ILE C C 1
ATOM 11536 O O . ILE C 1 459 ? 147.674 117.880 123.713 1.00 27.73 434 ILE C O 1
ATOM 11541 N N . ASP C 1 460 ? 147.130 115.791 124.344 1.00 22.93 435 ASP C N 1
ATOM 11542 C CA . ASP C 1 460 ? 147.923 115.845 125.565 1.00 23.98 435 ASP C CA 1
ATOM 11543 C C . ASP C 1 460 ? 149.376 115.520 125.241 1.00 23.22 435 ASP C C 1
ATOM 11544 O O . ASP C 1 460 ? 149.680 114.427 124.750 1.00 24.38 435 ASP C O 1
ATOM 11549 N N . VAL C 1 461 ? 150.274 116.473 125.512 1.00 21.20 436 VAL C N 1
ATOM 11550 C CA . VAL C 1 461 ? 151.697 116.270 125.265 1.00 22.44 436 VAL C CA 1
ATOM 11551 C C . VAL C 1 461 ? 152.432 115.728 126.480 1.00 21.43 436 VAL C C 1
ATOM 11552 O O . VAL C 1 461 ? 153.640 115.470 126.396 1.00 25.17 436 VAL C O 1
ATOM 11556 N N . ILE C 1 462 ? 151.748 115.550 127.607 1.00 21.67 437 ILE C N 1
ATOM 11557 C CA . ILE C 1 462 ? 152.342 114.976 128.809 1.00 20.78 437 ILE C CA 1
ATOM 11558 C C . ILE C 1 462 ? 151.909 113.521 128.911 1.00 21.09 437 ILE C C 1
ATOM 11559 O O . ILE C 1 462 ? 150.710 113.219 128.893 1.00 22.56 437 ILE C O 1
ATOM 11564 N N . ALA C 1 463 ? 152.884 112.618 129.009 1.00 20.31 438 ALA C N 1
ATOM 11565 C CA . ALA C 1 463 ? 152.608 111.199 129.205 1.00 22.18 438 ALA C CA 1
ATOM 11566 C C . ALA C 1 463 ? 152.647 110.818 130.681 1.00 23.29 438 ALA C C 1
ATOM 11567 O O . ALA C 1 463 ? 151.653 110.335 131.230 1.00 25.29 438 ALA C O 1
ATOM 11569 N N . ARG C 1 464 ? 153.780 111.041 131.335 1.00 21.36 439 ARG C N 1
ATOM 11570 C CA . ARG C 1 464 ? 153.965 110.724 132.742 1.00 22.29 439 ARG C CA 1
ATOM 11571 C C . ARG C 1 464 ? 154.191 112.002 133.538 1.00 19.68 439 ARG C C 1
ATOM 11572 O O . ARG C 1 464 ? 154.700 112.996 133.015 1.00 20.35 439 ARG C O 1
ATOM 11580 N N . MET C 1 465 ? 153.803 111.969 134.810 1.00 20.58 440 MET C N 1
ATOM 11581 C CA . MET C 1 465 ? 154.045 113.081 135.717 1.00 18.35 440 MET C CA 1
ATOM 11582 C C . MET C 1 465 ? 154.372 112.532 137.095 1.00 19.44 440 MET C C 1
ATOM 11583 O O . MET C 1 465 ? 153.611 111.728 137.641 1.00 21.42 440 MET C O 1
ATOM 11588 N N . ASP C 1 466 ? 155.500 112.963 137.650 1.00 18.75 441 ASP C N 1
ATOM 11589 C CA . ASP C 1 466 ? 155.923 112.582 138.989 1.00 18.98 441 ASP C CA 1
ATOM 11590 C C . ASP C 1 466 ? 156.081 113.837 139.831 1.00 18.88 441 ASP C C 1
ATOM 11591 O O . ASP C 1 466 ? 156.737 114.795 139.409 1.00 20.93 441 ASP C O 1
ATOM 11596 N N . VAL C 1 467 ? 155.484 113.829 141.019 1.00 17.58 442 VAL C N 1
ATOM 11597 C CA . VAL C 1 467 ? 155.549 114.950 141.947 1.00 16.60 442 VAL C CA 1
ATOM 11598 C C . VAL C 1 467 ? 156.281 114.485 143.196 1.00 18.23 442 VAL C C 1
ATOM 11599 O O . VAL C 1 467 ? 155.916 113.464 143.790 1.00 19.70 442 VAL C O 1
ATOM 11603 N N . ARG C 1 468 ? 157.312 115.227 143.587 1.00 18.98 443 ARG C N 1
ATOM 11604 C CA . ARG C 1 468 ? 158.121 114.900 144.751 1.00 21.39 443 ARG C CA 1
ATOM 11605 C C . ARG C 1 468 ? 158.003 116.015 145.777 1.00 21.97 443 ARG C C 1
ATOM 11606 O O . ARG C 1 468 ? 158.207 117.189 145.451 1.00 24.53 443 ARG C O 1
ATOM 11614 N N . PHE C 1 469 ? 157.670 115.647 147.010 1.00 25.50 444 PHE C N 1
ATOM 11615 C CA . PHE C 1 469 ? 157.693 116.565 148.143 1.00 25.25 444 PHE C CA 1
ATOM 11616 C C . PHE C 1 469 ? 158.922 116.222 148.976 1.00 27.59 444 PHE C C 1
ATOM 11617 O O . PHE C 1 469 ? 158.968 115.169 149.619 1.00 33.88 444 PHE C O 1
ATOM 11625 N N . GLY C 1 470 ? 159.909 117.107 148.966 1.00 28.31 445 GLY C N 1
ATOM 11626 C CA . GLY C 1 470 ? 161.189 116.759 149.558 1.00 31.71 445 GLY C CA 1
ATOM 11627 C C . GLY C 1 470 ? 161.841 115.648 148.758 1.00 34.72 445 GLY C C 1
ATOM 11628 O O . GLY C 1 470 ? 161.897 115.695 147.525 1.00 34.60 445 GLY C O 1
ATOM 11629 N N . ASN C 1 471 ? 162.342 114.631 149.461 1.00 37.21 446 ASN C N 1
ATOM 11630 C CA . ASN C 1 471 ? 162.988 113.507 148.792 1.00 39.69 446 ASN C CA 1
ATOM 11631 C C . ASN C 1 471 ? 161.992 112.460 148.305 1.00 38.76 446 ASN C C 1
ATOM 11632 O O . ASN C 1 471 ? 162.279 111.749 147.336 1.00 40.44 446 ASN C O 1
ATOM 11637 N N . GLU C 1 472 ? 160.837 112.344 148.951 1.00 35.55 447 GLU C N 1
ATOM 11638 C CA . GLU C 1 472 ? 159.922 111.243 148.690 1.00 35.74 447 GLU C CA 1
ATOM 11639 C C . GLU C 1 472 ? 158.983 111.559 147.530 1.00 33.32 447 GLU C C 1
ATOM 11640 O O . GLU C 1 472 ? 158.777 112.716 147.156 1.00 31.60 447 GLU C O 1
ATOM 11646 N N . VAL C 1 473 ? 158.402 110.502 146.971 1.00 32.43 448 VAL C N 1
ATOM 11647 C CA . VAL C 1 473 ? 157.432 110.633 145.890 1.00 29.60 448 VAL C CA 1
ATOM 11648 C C . VAL C 1 473 ? 156.067 110.942 146.494 1.00 27.10 448 VAL C C 1
ATOM 11649 O O . VAL C 1 473 ? 155.556 110.181 147.321 1.00 31.55 448 VAL C O 1
ATOM 11653 N N . LEU C 1 474 ? 155.476 112.061 146.082 1.00 24.67 449 LEU C N 1
ATOM 11654 C CA . LEU C 1 474 ? 154.138 112.421 146.533 1.00 22.32 449 LEU C CA 1
ATOM 11655 C C . LEU C 1 474 ? 153.058 111.827 145.638 1.00 22.21 449 LEU C C 1
ATOM 11656 O O . LEU C 1 474 ? 152.031 111.356 146.137 1.00 27.32 449 LEU C O 1
ATOM 11661 N N . TYR C 1 475 ? 153.279 111.831 144.326 1.00 19.20 450 TYR C N 1
ATOM 11662 C CA . TYR C 1 475 ? 152.312 111.304 143.376 1.00 19.56 450 TYR C CA 1
ATOM 11663 C C . TYR C 1 475 ? 153.016 111.019 142.059 1.00 18.78 450 TYR C C 1
ATOM 11664 O O . TYR C 1 475 ? 153.852 111.809 141.614 1.00 19.95 450 TYR C O 1
ATOM 11673 N N . SER C 1 476 ? 152.676 109.888 141.446 1.00 18.32 451 SER C N 1
ATOM 11674 C CA . SER C 1 476 ? 153.189 109.531 140.131 1.00 19.65 451 SER C CA 1
ATOM 11675 C C . SER C 1 476 ? 152.078 108.869 139.334 1.00 18.06 451 SER C C 1
ATOM 11676 O O . SER C 1 476 ? 151.383 107.989 139.849 1.00 21.59 451 SER C O 1
ATOM 11679 N N . GLU C 1 477 ? 151.912 109.292 138.084 1.00 18.55 452 GLU C N 1
ATOM 11680 C CA . GLU C 1 477 ? 150.880 108.749 137.216 1.00 19.10 452 GLU C CA 1
ATOM 11681 C C . GLU C 1 477 ? 151.456 108.524 135.826 1.00 21.63 452 GLU C C 1
ATOM 11682 O O . GLU C 1 477 ? 152.349 109.248 135.381 1.00 23.31 452 GLU C O 1
ATOM 11688 N N . ASN C 1 478 ? 150.936 107.503 135.146 1.00 22.70 453 ASN C N 1
ATOM 11689 C CA . ASN C 1 478 ? 151.329 107.203 133.777 1.00 23.36 453 ASN C CA 1
ATOM 11690 C C . ASN C 1 478 ? 150.308 107.672 132.750 1.00 24.33 453 ASN C C 1
ATOM 11691 O O . ASN C 1 478 ? 150.582 107.596 131.548 1.00 29.31 453 ASN C O 1
ATOM 11696 N N . SER C 1 479 ? 149.145 108.146 133.189 1.00 22.46 454 SER C N 1
ATOM 11697 C CA . SER C 1 479 ? 148.116 108.666 132.300 1.00 21.36 454 SER C CA 1
ATOM 11698 C C . SER C 1 479 ? 147.558 109.938 132.927 1.00 19.79 454 SER C C 1
ATOM 11699 O O . SER C 1 479 ? 148.052 110.414 133.953 1.00 22.63 454 SER C O 1
ATOM 11702 N N . ALA C 1 480 ? 146.521 110.495 132.310 1.00 19.36 455 ALA C N 1
ATOM 11703 C CA . ALA C 1 480 ? 145.935 111.756 132.768 1.00 18.49 455 ALA C CA 1
ATOM 11704 C C . ALA C 1 480 ? 144.862 111.532 133.830 1.00 15.91 455 ALA C C 1
ATOM 11705 O O . ALA C 1 480 ? 143.735 112.010 133.711 1.00 17.35 455 ALA C O 1
ATOM 11707 N N . VAL C 1 481 ? 145.213 110.795 134.886 1.00 16.35 456 VAL C N 1
ATOM 11708 C CA . VAL C 1 481 ? 144.276 110.573 135.985 1.00 15.08 456 VAL C CA 1
ATOM 11709 C C . VAL C 1 481 ? 143.952 111.888 136.683 1.00 11.35 456 VAL C C 1
ATOM 11710 O O . VAL C 1 481 ? 142.790 112.172 137.005 1.00 11.40 456 VAL C O 1
ATOM 11714 N N . SER C 1 482 ? 144.975 112.711 136.928 1.00 11.71 457 SER C N 1
ATOM 11715 C CA . SER C 1 482 ? 144.759 113.982 137.610 1.00 10.59 457 SER C CA 1
ATOM 11716 C C . SER C 1 482 ? 143.908 114.931 136.777 1.00 10.35 457 SER C C 1
ATOM 11717 O O . SER C 1 482 ? 143.138 115.713 137.336 1.00 12.59 457 SER C O 1
ATOM 11720 N N . ARG C 1 483 ? 144.020 114.870 135.449 1.00 12.32 458 ARG C N 1
ATOM 11721 C CA . ARG C 1 483 ? 143.164 115.689 134.596 1.00 11.48 458 ARG C CA 1
ATOM 11722 C C . ARG C 1 483 ? 141.702 115.265 134.711 1.00 10.35 458 ARG C C 1
ATOM 11723 O O . ARG C 1 483 ? 140.804 116.114 134.789 1.00 11.82 458 ARG C O 1
ATOM 11731 N N . VAL C 1 484 ? 141.449 113.954 134.740 1.00 10.49 459 VAL C N 1
ATOM 11732 C CA . VAL C 1 484 ? 140.089 113.453 134.918 1.00 9.16 459 VAL C CA 1
ATOM 11733 C C . VAL C 1 484 ? 139.537 113.890 136.269 1.00 8.36 459 VAL C C 1
ATOM 11734 O O . VAL C 1 484 ? 138.382 114.320 136.382 1.00 10.12 459 VAL C O 1
ATOM 11738 N N . PHE C 1 485 ? 140.354 113.780 137.319 1.00 8.39 460 PHE C N 1
ATOM 11739 C CA . PHE C 1 485 ? 139.897 114.198 138.641 1.00 9.02 460 PHE C CA 1
ATOM 11740 C C . PHE C 1 485 ? 139.650 115.700 138.694 1.00 9.92 460 PHE C C 1
ATOM 11741 O O . PHE C 1 485 ? 138.718 116.156 139.363 1.00 11.76 460 PHE C O 1
ATOM 11749 N N . GLY C 1 486 ? 140.474 116.487 138.001 1.00 9.97 461 GLY C N 1
ATOM 11750 C CA . GLY C 1 486 ? 140.223 117.916 137.924 1.00 11.20 461 GLY C CA 1
ATOM 11751 C C . GLY C 1 486 ? 138.908 118.232 137.239 1.00 12.23 461 GLY C C 1
ATOM 11752 O O . GLY C 1 486 ? 138.175 119.127 137.664 1.00 14.20 461 GLY C O 1
ATOM 11753 N N . GLU C 1 487 ? 138.595 117.501 136.166 1.00 12.51 462 GLU C N 1
ATOM 11754 C CA . GLU C 1 487 ? 137.298 117.664 135.515 1.00 13.57 462 GLU C CA 1
ATOM 11755 C C . GLU C 1 487 ? 136.156 117.307 136.460 1.00 12.68 462 GLU C C 1
ATOM 11756 O O . GLU C 1 487 ? 135.150 118.021 136.530 1.00 14.54 462 GLU C O 1
ATOM 11762 N N . ILE C 1 488 ? 136.296 116.201 137.191 1.00 11.46 463 ILE C N 1
ATOM 11763 C CA . ILE C 1 488 ? 135.216 115.735 138.059 1.00 11.62 463 ILE C CA 1
ATOM 11764 C C . ILE C 1 488 ? 135.001 116.694 139.226 1.00 11.47 463 ILE C C 1
ATOM 11765 O O . ILE C 1 488 ? 133.860 116.999 139.594 1.00 14.24 463 ILE C O 1
ATOM 11770 N N . LEU C 1 489 ? 136.084 117.194 139.815 1.00 11.85 464 LEU C N 1
ATOM 11771 C CA . LEU C 1 489 ? 136.011 118.061 140.983 1.00 12.21 464 LEU C CA 1
ATOM 11772 C C . LEU C 1 489 ? 135.726 119.517 140.633 1.00 13.80 464 LEU C C 1
ATOM 11773 O O . LEU C 1 489 ? 135.636 120.347 141.543 1.00 15.44 464 LEU C O 1
ATOM 11778 N N . GLY C 1 490 ? 135.587 119.848 139.352 1.00 14.14 465 GLY C N 1
ATOM 11779 C CA . GLY C 1 490 ? 135.280 121.212 138.968 1.00 13.27 465 GLY C CA 1
ATOM 11780 C C . GLY C 1 490 ? 136.447 122.169 139.045 1.00 14.67 465 GLY C C 1
ATOM 11781 O O . GLY C 1 490 ? 136.246 123.362 139.287 1.00 19.13 465 GLY C O 1
ATOM 11782 N N . LYS C 1 491 ? 137.666 121.678 138.845 1.00 15.70 466 LYS C N 1
ATOM 11783 C CA . LYS C 1 491 ? 138.855 122.514 138.852 1.00 14.80 466 LYS C CA 1
ATOM 11784 C C . LYS C 1 491 ? 139.102 123.058 137.444 1.00 15.56 466 LYS C C 1
ATOM 11785 O O . LYS C 1 491 ? 138.232 122.996 136.572 1.00 18.87 466 LYS C O 1
ATOM 11791 N N . THR C 1 492 ? 140.292 123.608 137.218 1.00 17.14 467 THR C N 1
ATOM 11792 C CA . THR C 1 492 ? 140.610 124.211 135.930 1.00 17.74 467 THR C CA 1
ATOM 11793 C C . THR C 1 492 ? 140.468 123.179 134.814 1.00 18.30 467 THR C C 1
ATOM 11794 O O . THR C 1 492 ? 141.058 122.093 134.901 1.00 18.91 467 THR C O 1
ATOM 11798 N N . PRO C 1 493 ? 139.697 123.468 133.768 1.00 17.54 468 PRO C N 1
ATOM 11799 C CA . PRO C 1 493 ? 139.494 122.478 132.704 1.00 19.73 468 PRO C CA 1
ATOM 11800 C C . PRO C 1 493 ? 140.780 122.171 131.949 1.00 19.95 468 PRO C C 1
ATOM 11801 O O . PRO C 1 493 ? 141.621 123.045 131.731 1.00 21.22 468 PRO C O 1
ATOM 11805 N N . GLY C 1 494 ? 140.920 120.909 131.551 1.00 19.07 469 GLY C N 1
ATOM 11806 C CA . GLY C 1 494 ? 141.991 120.490 130.670 1.00 17.67 469 GLY C CA 1
ATOM 11807 C C . GLY C 1 494 ? 143.392 120.586 131.227 1.00 19.23 469 GLY C C 1
ATOM 11808 O O . GLY C 1 494 ? 144.345 120.680 130.450 1.00 21.28 469 GLY C O 1
ATOM 11809 N N . VAL C 1 495 ? 143.555 120.560 132.550 1.00 16.97 470 VAL C N 1
ATOM 11810 C CA . VAL C 1 495 ? 144.875 120.557 133.165 1.00 15.87 470 VAL C CA 1
ATOM 11811 C C . VAL C 1 495 ? 144.918 119.461 134.221 1.00 12.97 470 VAL C C 1
ATOM 11812 O O . VAL C 1 495 ? 143.889 119.004 134.720 1.00 16.07 470 VAL C O 1
ATOM 11816 N N . ARG C 1 496 ? 146.133 119.039 134.552 1.00 12.82 471 ARG C N 1
ATOM 11817 C CA . ARG C 1 496 ? 146.338 118.069 135.619 1.00 12.75 471 ARG C CA 1
ATOM 11818 C C . ARG C 1 496 ? 146.372 118.799 136.955 1.00 12.71 471 ARG C C 1
ATOM 11819 O O . ARG C 1 496 ? 147.174 119.719 137.144 1.00 12.89 471 ARG C O 1
ATOM 11827 N N . THR C 1 497 ? 145.501 118.398 137.879 1.00 11.81 472 THR C N 1
ATOM 11828 C CA . THR C 1 497 ? 145.360 119.076 139.160 1.00 12.42 472 THR C CA 1
ATOM 11829 C C . THR C 1 497 ? 145.394 118.062 140.292 1.00 10.75 472 THR C C 1
ATOM 11830 O O . THR C 1 497 ? 144.634 117.089 140.283 1.00 14.01 472 THR C O 1
ATOM 11834 N N . LEU C 1 498 ? 146.274 118.294 141.263 1.00 12.21 473 LEU C N 1
ATOM 11835 C CA . LEU C 1 498 ? 146.306 117.526 142.502 1.00 10.50 473 LEU C CA 1
ATOM 11836 C C . LEU C 1 498 ? 145.599 118.345 143.575 1.00 10.99 473 LEU C C 1
ATOM 11837 O O . LEU C 1 498 ? 146.144 119.339 144.064 1.00 14.00 473 LEU C O 1
ATOM 11842 N N . GLN C 1 499 ? 144.389 117.930 143.936 1.00 10.59 474 GLN C N 1
ATOM 11843 C CA . GLN C 1 499 ? 143.601 118.630 144.939 1.00 10.06 474 GLN C CA 1
ATOM 11844 C C . GLN C 1 499 ? 143.922 118.086 146.325 1.00 9.95 474 GLN C C 1
ATOM 11845 O O . GLN C 1 499 ? 143.834 116.878 146.561 1.00 13.20 474 GLN C O 1
ATOM 11851 N N . PHE C 1 500 ? 144.292 118.984 147.239 1.00 10.39 475 PHE C N 1
ATOM 11852 C CA . PHE C 1 500 ? 144.564 118.615 148.620 1.00 9.56 475 PHE C CA 1
ATOM 11853 C C . PHE C 1 500 ? 143.503 119.091 149.599 1.00 9.61 475 PHE C C 1
ATOM 11854 O O . PHE C 1 500 ? 143.392 118.518 150.686 1.00 13.60 475 PHE C O 1
ATOM 11862 N N . ASN C 1 501 ? 142.727 120.111 149.246 1.00 11.05 476 ASN C N 1
ATOM 11863 C CA . ASN C 1 501 ? 141.713 120.671 150.129 1.00 12.54 476 ASN C CA 1
ATOM 11864 C C . ASN C 1 501 ? 140.334 120.197 149.688 1.00 11.12 476 ASN C C 1
ATOM 11865 O O . ASN C 1 501 ? 139.906 120.473 148.563 1.00 13.44 476 ASN C O 1
ATOM 11870 N N . PHE C 1 502 ? 139.646 119.483 150.576 1.00 12.40 477 PHE C N 1
ATOM 11871 C CA . PHE C 1 502 ? 138.248 119.121 150.382 1.00 11.19 477 PHE C CA 1
ATOM 11872 C C . PHE C 1 502 ? 137.369 119.685 151.490 1.00 13.59 477 PHE C C 1
ATOM 11873 O O . PHE C 1 502 ? 136.201 119.297 151.607 1.00 18.54 477 PHE C O 1
ATOM 11881 N N . THR C 1 503 ? 137.904 120.589 152.298 1.00 14.02 478 THR C N 1
ATOM 11882 C CA . THR C 1 503 ? 137.204 121.153 153.444 1.00 15.34 478 THR C CA 1
ATOM 11883 C C . THR C 1 503 ? 136.380 122.363 153.010 1.00 15.93 478 THR C C 1
ATOM 11884 O O . THR C 1 503 ? 136.836 123.139 152.165 1.00 17.67 478 THR C O 1
ATOM 11888 N N . PRO C 1 504 ? 135.172 122.550 153.548 1.00 16.96 479 PRO C N 1
ATOM 11889 C CA . PRO C 1 504 ? 134.380 123.735 153.186 1.00 19.12 479 PRO C CA 1
ATOM 11890 C C . PRO C 1 504 ? 135.077 125.031 153.578 1.00 20.48 479 PRO C C 1
ATOM 11891 O O . PRO C 1 504 ? 135.791 125.105 154.579 1.00 23.04 479 PRO C O 1
ATOM 11895 N N . SER C 1 505 ? 134.852 126.062 152.768 1.00 22.53 480 SER C N 1
ATOM 11896 C CA . SER C 1 505 ? 135.558 127.326 152.915 1.00 24.87 480 SER C CA 1
ATOM 11897 C C . SER C 1 505 ? 134.844 128.267 153.882 1.00 25.53 480 SER C C 1
ATOM 11898 O O . SER C 1 505 ? 133.623 128.211 154.053 1.00 26.90 480 SER C O 1
ATOM 11901 N N . THR C 1 506 ? 135.644 129.107 154.547 1.00 25.63 481 THR C N 1
ATOM 11902 C CA . THR C 1 506 ? 135.213 130.265 155.330 1.00 26.66 481 THR C CA 1
ATOM 11903 C C . THR C 1 506 ? 134.540 129.857 156.639 1.00 27.69 481 THR C C 1
ATOM 11904 O O . THR C 1 506 ? 134.314 130.696 157.517 1.00 33.57 481 THR C O 1
ATOM 11908 N N . PHE C 1 507 ? 134.263 128.566 156.808 1.00 25.62 482 PHE C N 1
ATOM 11909 C CA . PHE C 1 507 ? 133.763 128.049 158.072 1.00 24.06 482 PHE C CA 1
ATOM 11910 C C . PHE C 1 507 ? 134.711 127.052 158.714 1.00 25.05 482 PHE C C 1
ATOM 11911 O O . PHE C 1 507 ? 134.561 126.753 159.902 1.00 23.94 482 PHE C O 1
ATOM 11919 N N . PHE C 1 508 ? 135.670 126.534 157.954 1.00 23.89 483 PHE C N 1
ATOM 11920 C CA . PHE C 1 508 ? 136.796 125.784 158.478 1.00 20.09 483 PHE C CA 1
ATOM 11921 C C . PHE C 1 508 ? 138.074 126.388 157.921 1.00 21.26 483 PHE C C 1
ATOM 11922 O O . PHE C 1 508 ? 138.072 126.987 156.842 1.00 22.91 483 PHE C O 1
ATOM 11930 N N . SER C 1 509 ? 139.166 126.233 158.660 1.00 20.38 484 SER C N 1
ATOM 11931 C CA . SER C 1 509 ? 140.464 126.527 158.084 1.00 17.77 484 SER C CA 1
ATOM 11932 C C . SER C 1 509 ? 140.763 125.510 156.982 1.00 17.89 484 SER C C 1
ATOM 11933 O O . SER C 1 509 ? 140.387 124.340 157.090 1.00 18.84 484 SER C O 1
ATOM 11936 N N . PRO C 1 510 ? 141.423 125.930 155.907 1.00 17.44 485 PRO C N 1
ATOM 11937 C CA . PRO C 1 510 ? 141.601 125.027 154.766 1.00 15.51 485 PRO C CA 1
ATOM 11938 C C . PRO C 1 510 ? 142.626 123.940 155.048 1.00 14.95 485 PRO C C 1
ATOM 11939 O O . PRO C 1 510 ? 143.633 124.155 155.727 1.00 17.00 485 PRO C O 1
ATOM 11943 N N . THR C 1 511 ? 142.347 122.755 154.515 1.00 15.10 486 THR C N 1
ATOM 11944 C CA . THR C 1 511 ? 143.292 121.650 154.563 1.00 13.56 486 THR C CA 1
ATOM 11945 C C . THR C 1 511 ? 144.300 121.799 153.431 1.00 12.61 486 THR C C 1
ATOM 11946 O O . THR C 1 511 ? 143.940 122.149 152.305 1.00 16.43 486 THR C O 1
ATOM 11950 N N . ALA C 1 512 ? 145.571 121.550 153.733 1.00 12.37 487 ALA C N 1
ATOM 11951 C CA . ALA C 1 512 ? 146.614 121.757 152.741 1.00 12.44 487 ALA C CA 1
ATOM 11952 C C . ALA C 1 512 ? 147.731 120.745 152.940 1.00 13.64 487 ALA C C 1
ATOM 11953 O O . ALA C 1 512 ? 147.909 120.187 154.025 1.00 14.72 487 ALA C O 1
ATOM 11955 N N . LEU C 1 513 ? 148.481 120.515 151.866 1.00 12.81 488 LEU C N 1
ATOM 11956 C CA . LEU C 1 513 ? 149.725 119.759 151.947 1.00 14.23 488 LEU C CA 1
ATOM 11957 C C . LEU C 1 513 ? 150.724 120.565 152.766 1.00 14.66 488 LEU C C 1
ATOM 11958 O O . LEU C 1 513 ? 151.160 121.640 152.344 1.00 16.47 488 LEU C O 1
ATOM 11963 N N . ASN C 1 514 ? 151.086 120.055 153.938 1.00 16.70 489 ASN C N 1
ATOM 11964 C CA . ASN C 1 514 ? 151.869 120.809 154.902 1.00 19.05 489 ASN C CA 1
ATOM 11965 C C . ASN C 1 514 ? 153.318 120.343 154.908 1.00 22.38 489 ASN C C 1
ATOM 11966 O O . ASN C 1 514 ? 153.615 119.164 154.700 1.00 23.33 489 ASN C O 1
ATOM 11971 N N . SER C 1 515 ? 154.215 121.293 155.150 1.00 25.72 490 SER C N 1
ATOM 11972 C CA . SER C 1 515 ? 155.644 121.039 155.133 1.00 28.32 490 SER C CA 1
ATOM 11973 C C . SER C 1 515 ? 156.099 120.351 156.417 1.00 33.48 490 SER C C 1
ATOM 11974 O O . SER C 1 515 ? 155.460 120.442 157.469 1.00 34.65 490 SER C O 1
ATOM 11977 N N . ASN C 1 516 ? 157.228 119.650 156.313 1.00 37.53 491 ASN C N 1
ATOM 11978 C CA . ASN C 1 516 ? 157.916 119.073 157.469 1.00 40.83 491 ASN C CA 1
ATOM 11979 C C . ASN C 1 516 ? 159.396 119.379 157.258 1.00 42.93 491 ASN C C 1
ATOM 11980 O O . ASN C 1 516 ? 160.088 118.654 156.537 1.00 44.26 491 ASN C O 1
ATOM 11985 N N . VAL C 1 517 ? 159.871 120.458 157.885 1.00 43.56 492 VAL C N 1
ATOM 11986 C CA . VAL C 1 517 ? 161.233 120.931 157.648 1.00 47.39 492 VAL C CA 1
ATOM 11987 C C . VAL C 1 517 ? 162.263 119.924 158.144 1.00 49.79 492 VAL C C 1
ATOM 11988 O O . VAL C 1 517 ? 163.359 119.818 157.578 1.00 51.51 492 VAL C O 1
ATOM 11992 N N . SER C 1 518 ? 161.936 119.168 159.196 1.00 50.26 493 SER C N 1
ATOM 11993 C CA . SER C 1 518 ? 162.889 118.201 159.735 1.00 50.23 493 SER C CA 1
ATOM 11994 C C . SER C 1 518 ? 163.257 117.148 158.696 1.00 51.83 493 SER C C 1
ATOM 11995 O O . SER C 1 518 ? 164.426 116.766 158.576 1.00 54.08 493 SER C O 1
ATOM 11998 N N . ARG C 1 519 ? 162.275 116.672 157.934 1.00 50.85 494 ARG C N 1
ATOM 11999 C CA . ARG C 1 519 ? 162.531 115.715 156.866 1.00 49.93 494 ARG C CA 1
ATOM 12000 C C . ARG C 1 519 ? 162.907 116.381 155.549 1.00 47.33 494 ARG C C 1
ATOM 12001 O O . ARG C 1 519 ? 163.134 115.674 154.561 1.00 49.17 494 ARG C O 1
ATOM 12009 N N . GLY C 1 520 ? 162.979 117.708 155.507 1.00 46.13 495 GLY C N 1
ATOM 12010 C CA . GLY C 1 520 ? 163.265 118.409 154.273 1.00 44.41 495 GLY C CA 1
ATOM 12011 C C . GLY C 1 520 ? 162.077 118.600 153.358 1.00 42.62 495 GLY C C 1
ATOM 12012 O O . GLY C 1 520 ? 162.257 119.063 152.226 1.00 42.20 495 GLY C O 1
ATOM 12013 N N . LYS C 1 521 ? 160.871 118.258 153.809 1.00 40.74 496 LYS C N 1
ATOM 12014 C CA . LYS C 1 521 ? 159.659 118.388 153.000 1.00 36.04 496 LYS C CA 1
ATOM 12015 C C . LYS C 1 521 ? 159.240 119.854 152.979 1.00 34.09 496 LYS C C 1
ATOM 12016 O O . LYS C 1 521 ? 158.377 120.298 153.738 1.00 35.87 496 LYS C O 1
ATOM 12022 N N . ASP C 1 522 ? 159.872 120.627 152.097 1.00 33.63 497 ASP C N 1
ATOM 12023 C CA . ASP C 1 522 ? 159.468 122.016 151.924 1.00 31.41 497 ASP C CA 1
ATOM 12024 C C . ASP C 1 522 ? 159.507 122.471 150.470 1.00 30.93 497 ASP C C 1
ATOM 12025 O O . ASP C 1 522 ? 159.296 123.661 150.207 1.00 31.45 497 ASP C O 1
ATOM 12030 N N . LYS C 1 523 ? 159.773 121.576 149.524 1.00 30.11 498 LYS C N 1
ATOM 12031 C CA . LYS C 1 523 ? 159.853 121.944 148.120 1.00 26.77 498 LYS C CA 1
ATOM 12032 C C . LYS C 1 523 ? 159.146 120.897 147.275 1.00 24.76 498 LYS C C 1
ATOM 12033 O O . LYS C 1 523 ? 159.239 119.698 147.550 1.00 28.05 498 LYS C O 1
ATOM 12039 N N . LEU C 1 524 ? 158.440 121.361 146.250 1.00 23.51 499 LEU C N 1
ATOM 12040 C CA . LEU C 1 524 ? 157.764 120.491 145.299 1.00 22.63 499 LEU C CA 1
ATOM 12041 C C . LEU C 1 524 ? 158.571 120.431 144.011 1.00 22.09 499 LEU C C 1
ATOM 12042 O O . LEU C 1 524 ? 158.941 121.471 143.457 1.00 24.99 499 LEU C O 1
ATOM 12047 N N . ALA C 1 525 ? 158.841 119.218 143.541 1.00 19.97 500 ALA C N 1
ATOM 12048 C CA . ALA C 1 525 ? 159.535 118.996 142.280 1.00 19.28 500 ALA C CA 1
ATOM 12049 C C . ALA C 1 525 ? 158.617 118.201 141.364 1.00 18.82 500 ALA C C 1
ATOM 12050 O O . ALA C 1 525 ? 158.186 117.099 141.717 1.00 20.12 500 ALA C O 1
ATOM 12052 N N . VAL C 1 526 ? 158.317 118.762 140.196 1.00 16.12 501 VAL C N 1
ATOM 12053 C CA . VAL C 1 526 ? 157.445 118.133 139.213 1.00 17.88 501 VAL C CA 1
ATOM 12054 C C . VAL C 1 526 ? 158.278 117.776 137.993 1.00 18.30 501 VAL C C 1
ATOM 12055 O O . VAL C 1 526 ? 158.997 118.625 137.453 1.00 21.14 501 VAL C O 1
ATOM 12059 N N . ARG C 1 527 ? 158.185 116.522 137.564 1.00 18.71 502 ARG C N 1
ATOM 12060 C CA . ARG C 1 527 ? 158.856 116.044 136.364 1.00 19.53 502 ARG C CA 1
ATOM 12061 C C . ARG C 1 527 ? 157.818 115.434 135.436 1.00 18.95 502 ARG C C 1
ATOM 12062 O O . ARG C 1 527 ? 156.999 114.617 135.867 1.00 21.21 502 ARG C O 1
ATOM 12070 N N . VAL C 1 528 ? 157.851 115.833 134.169 1.00 19.35 503 VAL C N 1
ATOM 12071 C CA . VAL C 1 528 ? 156.919 115.328 133.172 1.00 20.00 503 VAL C CA 1
ATOM 12072 C C . VAL C 1 528 ? 157.710 114.738 132.015 1.00 20.41 503 VAL C C 1
ATOM 12073 O O . VAL C 1 528 ? 158.811 115.194 131.690 1.00 22.42 503 VAL C O 1
ATOM 12077 N N . THR C 1 529 ? 157.149 113.700 131.406 1.00 21.06 504 THR C N 1
ATOM 12078 C CA . THR C 1 529 ? 157.696 113.109 130.195 1.00 21.83 504 THR C CA 1
ATOM 12079 C C . THR C 1 529 ? 156.774 113.425 129.027 1.00 22.83 504 THR C C 1
ATOM 12080 O O . THR C 1 529 ? 155.548 113.346 129.152 1.00 23.44 504 THR C O 1
ATOM 12084 N N . THR C 1 530 ? 157.370 113.795 127.899 1.00 25.23 505 THR C N 1
ATOM 12085 C CA . THR C 1 530 ? 156.588 114.150 126.724 1.00 24.29 505 THR C CA 1
ATOM 12086 C C . THR C 1 530 ? 155.920 112.914 126.134 1.00 23.91 505 THR C C 1
ATOM 12087 O O . THR C 1 530 ? 156.522 111.840 126.053 1.00 26.06 505 THR C O 1
ATOM 12091 N N . ALA C 1 531 ? 154.661 113.069 125.732 1.00 23.20 506 ALA C N 1
ATOM 12092 C CA . ALA C 1 531 ? 153.953 111.986 125.067 1.00 24.94 506 ALA C CA 1
ATOM 12093 C C . ALA C 1 531 ? 154.582 111.705 123.708 1.00 28.59 506 ALA C C 1
ATOM 12094 O O . ALA C 1 531 ? 155.030 112.620 123.013 1.00 30.46 506 ALA C O 1
ATOM 12096 N N . HIS C 1 532 ? 154.619 110.430 123.335 1.00 31.10 507 HIS C N 1
ATOM 12097 C CA . HIS C 1 532 ? 155.244 110.045 122.078 1.00 36.34 507 HIS C CA 1
ATOM 12098 C C . HIS C 1 532 ? 154.452 110.586 120.895 1.00 35.00 507 HIS C C 1
ATOM 12099 O O . HIS C 1 532 ? 153.222 110.500 120.855 1.00 35.85 507 HIS C O 1
ATOM 12106 N N . MET C 1 533 ? 155.171 111.144 119.928 1.00 36.20 508 MET C N 1
ATOM 12107 C CA . MET C 1 533 ? 154.592 111.643 118.692 1.00 38.96 508 MET C CA 1
ATOM 12108 C C . MET C 1 533 ? 155.440 111.168 117.522 1.00 38.31 508 MET C C 1
ATOM 12109 O O . MET C 1 533 ? 156.617 110.836 117.677 1.00 39.98 508 MET C O 1
ATOM 12114 N N . GLU C 1 534 ? 154.822 111.125 116.344 1.00 38.58 509 GLU C N 1
ATOM 12115 C CA . GLU C 1 534 ? 155.560 110.778 115.138 1.00 35.08 509 GLU C CA 1
ATOM 12116 C C . GLU C 1 534 ? 156.632 111.825 114.861 1.00 34.80 509 GLU C C 1
ATOM 12117 O O . GLU C 1 534 ? 156.394 113.030 114.982 1.00 34.55 509 GLU C O 1
ATOM 12123 N N . ALA C 1 535 ? 157.825 111.355 114.487 1.00 31.65 510 ALA C N 1
ATOM 12124 C CA . ALA C 1 535 ? 158.953 112.264 114.310 1.00 29.79 510 ALA C CA 1
ATOM 12125 C C . ALA C 1 535 ? 158.750 113.204 113.130 1.00 30.24 510 ALA C C 1
ATOM 12126 O O . ALA C 1 535 ? 159.351 114.283 113.091 1.00 31.25 510 ALA C O 1
ATOM 12128 N N . HIS C 1 536 ? 157.916 112.824 112.166 1.00 29.73 511 HIS C N 1
ATOM 12129 C CA . HIS C 1 536 ? 157.618 113.684 111.030 1.00 29.32 511 HIS C CA 1
ATOM 12130 C C . HIS C 1 536 ? 156.438 114.612 111.288 1.00 25.19 511 HIS C C 1
ATOM 12131 O O . HIS C 1 536 ? 156.113 115.431 110.423 1.00 25.72 511 HIS C O 1
ATOM 12138 N N . ASN C 1 537 ? 155.796 114.507 112.442 1.00 26.12 512 ASN C N 1
ATOM 12139 C CA . ASN C 1 537 ? 154.696 115.403 112.775 1.00 23.94 512 ASN C CA 1
ATOM 12140 C C . ASN C 1 537 ? 155.242 116.777 113.140 1.00 22.99 512 ASN C C 1
ATOM 12141 O O . ASN C 1 537 ? 156.025 116.888 114.092 1.00 25.46 512 ASN C O 1
ATOM 12146 N N . PRO C 1 538 ? 154.867 117.839 112.425 1.00 22.40 513 PRO C N 1
ATOM 12147 C CA . PRO C 1 538 ? 155.358 119.179 112.787 1.00 22.47 513 PRO C CA 1
ATOM 12148 C C . PRO C 1 538 ? 154.917 119.635 114.167 1.00 20.49 513 PRO C C 1
ATOM 12149 O O . PRO C 1 538 ? 155.588 120.485 114.764 1.00 21.88 513 PRO C O 1
ATOM 12153 N N . LEU C 1 539 ? 153.814 119.098 114.690 1.00 19.26 514 LEU C N 1
ATOM 12154 C CA . LEU C 1 539 ? 153.315 119.514 115.996 1.00 21.39 514 LEU C CA 1
ATOM 12155 C C . LEU C 1 539 ? 154.281 119.170 117.124 1.00 21.48 514 LEU C C 1
ATOM 12156 O O . LEU C 1 539 ? 154.236 119.810 118.179 1.00 25.13 514 LEU C O 1
ATOM 12161 N N . MET C 1 540 ? 155.155 118.180 116.923 1.00 23.31 515 MET C N 1
ATOM 12162 C CA . MET C 1 540 ? 156.148 117.845 117.939 1.00 24.09 515 MET C CA 1
ATOM 12163 C C . MET C 1 540 ? 157.115 118.996 118.187 1.00 23.48 515 MET C C 1
ATOM 12164 O O . MET C 1 540 ? 157.568 119.195 119.320 1.00 29.23 515 MET C O 1
ATOM 12169 N N . TYR C 1 541 ? 157.420 119.778 117.156 1.00 21.93 516 TYR C N 1
ATOM 12170 C CA . TYR C 1 541 ? 158.458 120.797 117.219 1.00 21.63 516 TYR C CA 1
ATOM 12171 C C . TYR C 1 541 ? 157.914 122.182 117.542 1.00 19.53 516 TYR C C 1
ATOM 12172 O O . TYR C 1 541 ? 158.663 123.161 117.480 1.00 20.33 516 TYR C O 1
ATOM 12181 N N . VAL C 1 542 ? 156.635 122.288 117.886 1.00 19.15 517 VAL C N 1
ATOM 12182 C CA . VAL C 1 542 ? 156.075 123.548 118.363 1.00 18.49 517 VAL C CA 1
ATOM 12183 C C . VAL C 1 542 ? 156.657 123.817 119.746 1.00 17.13 517 VAL C C 1
ATOM 12184 O O . VAL C 1 542 ? 156.531 122.970 120.641 1.00 20.09 517 VAL C O 1
ATOM 12188 N N . PRO C 1 543 ? 157.314 124.957 119.962 1.00 18.56 518 PRO C N 1
ATOM 12189 C CA . PRO C 1 543 ? 157.913 125.224 121.277 1.00 19.08 518 PRO C CA 1
ATOM 12190 C C . PRO C 1 543 ? 156.855 125.287 122.369 1.00 17.35 518 PRO C C 1
ATOM 12191 O O . PRO C 1 543 ? 155.738 125.760 122.151 1.00 16.64 518 PRO C O 1
ATOM 12195 N N . ARG C 1 544 ? 157.219 124.803 123.555 1.00 19.26 519 ARG C N 1
ATOM 12196 C CA . ARG C 1 544 ? 156.284 124.718 124.667 1.00 17.99 519 ARG C CA 1
ATOM 12197 C C . ARG C 1 544 ? 156.996 125.048 125.972 1.00 16.55 519 ARG C C 1
ATOM 12198 O O . ARG C 1 544 ? 158.214 124.907 126.096 1.00 20.22 519 ARG C O 1
ATOM 12206 N N . GLN C 1 545 ? 156.206 125.485 126.951 1.00 16.16 520 GLN C N 1
ATOM 12207 C CA . GLN C 1 545 ? 156.700 125.890 128.259 1.00 15.60 520 GLN C CA 1
ATOM 12208 C C . GLN C 1 545 ? 155.870 125.217 129.341 1.00 12.89 520 GLN C C 1
ATOM 12209 O O . GLN C 1 545 ? 154.638 125.221 129.282 1.00 13.85 520 GLN C O 1
ATOM 12215 N N . MET C 1 546 ? 156.551 124.638 130.324 1.00 12.84 521 MET C N 1
ATOM 12216 C CA . MET C 1 546 ? 155.875 123.947 131.411 1.00 14.10 521 MET C CA 1
ATOM 12217 C C . MET C 1 546 ? 155.457 124.946 132.484 1.00 12.76 521 MET C C 1
ATOM 12218 O O . MET C 1 546 ? 156.256 125.786 132.906 1.00 13.60 521 MET C O 1
ATOM 12223 N N . VAL C 1 547 ? 154.203 124.856 132.919 1.00 9.57 522 VAL C N 1
ATOM 12224 C CA . VAL C 1 547 ? 153.640 125.763 133.911 1.00 9.15 522 VAL C CA 1
ATOM 12225 C C . VAL C 1 547 ? 153.201 124.949 135.119 1.00 9.34 522 VAL C C 1
ATOM 12226 O O . VAL C 1 547 ? 152.504 123.938 134.973 1.00 11.69 522 VAL C O 1
ATOM 12230 N N . VAL C 1 548 ? 153.610 125.387 136.306 1.00 9.77 523 VAL C N 1
ATOM 12231 C CA . VAL C 1 548 ? 153.200 124.779 137.565 1.00 10.01 523 VAL C CA 1
ATOM 12232 C C . VAL C 1 548 ? 152.549 125.856 138.420 1.00 9.57 523 VAL C C 1
ATOM 12233 O O . VAL C 1 548 ? 153.140 126.918 138.644 1.00 12.33 523 VAL C O 1
ATOM 12237 N N . VAL C 1 549 ? 151.337 125.583 138.894 1.00 8.86 524 VAL C N 1
ATOM 12238 C CA . VAL C 1 549 ? 150.573 126.524 139.703 1.00 9.63 524 VAL C CA 1
ATOM 12239 C C . VAL C 1 549 ? 150.359 125.897 141.072 1.00 10.41 524 VAL C C 1
ATOM 12240 O O . VAL C 1 549 ? 149.793 124.802 141.178 1.00 12.40 524 VAL C O 1
ATOM 12244 N N . CYS C 1 550 ? 150.808 126.589 142.114 1.00 11.48 525 CYS C N 1
ATOM 12245 C CA . CYS C 1 550 ? 150.690 126.127 143.490 1.00 11.80 525 CYS C CA 1
ATOM 12246 C C . CYS C 1 550 ? 149.822 127.113 144.258 1.00 13.24 525 CYS C C 1
ATOM 12247 O O . CYS C 1 550 ? 150.200 128.277 144.425 1.00 15.27 525 CYS C O 1
ATOM 12250 N N . ASN C 1 551 ? 148.663 126.652 144.717 1.00 11.57 526 ASN C N 1
ATOM 12251 C CA . ASN C 1 551 ? 147.749 127.480 145.493 1.00 11.60 526 ASN C CA 1
ATOM 12252 C C . ASN C 1 551 ? 148.114 127.368 146.968 1.00 12.43 526 ASN C C 1
ATOM 12253 O O . ASN C 1 551 ? 148.034 126.282 147.550 1.00 15.86 526 ASN C O 1
ATOM 12258 N N . GLU C 1 552 ? 148.507 128.486 147.570 1.00 12.45 527 GLU C N 1
ATOM 12259 C CA . GLU C 1 552 ? 149.058 128.493 148.916 1.00 13.18 527 GLU C CA 1
ATOM 12260 C C . GLU C 1 552 ? 148.145 129.254 149.867 1.00 12.80 527 GLU C C 1
ATOM 12261 O O . GLU C 1 552 ? 147.464 130.206 149.476 1.00 13.71 527 GLU C O 1
ATOM 12267 N N . VAL C 1 553 ? 148.142 128.821 151.122 1.00 12.37 528 VAL C N 1
ATOM 12268 C CA . VAL C 1 553 ? 147.258 129.373 152.141 1.00 11.75 528 VAL C CA 1
ATOM 12269 C C . VAL C 1 553 ? 147.902 130.610 152.750 1.00 12.58 528 VAL C C 1
ATOM 12270 O O . VAL C 1 553 ? 149.080 130.591 153.123 1.00 14.18 528 VAL C O 1
ATOM 12274 N N . TYR C 1 554 ? 147.128 131.686 152.850 1.00 12.79 529 TYR C N 1
ATOM 12275 C CA . TYR C 1 554 ? 147.547 132.909 153.515 1.00 14.48 529 TYR C CA 1
ATOM 12276 C C . TYR C 1 554 ? 146.560 133.243 154.625 1.00 13.90 529 TYR C C 1
ATOM 12277 O O . TYR C 1 554 ? 145.360 132.983 154.509 1.00 15.59 529 TYR C O 1
ATOM 12286 N N . ARG C 1 555 ? 147.074 133.821 155.706 1.00 15.78 530 ARG C N 1
ATOM 12287 C CA . ARG C 1 555 ? 146.249 134.243 156.829 1.00 17.40 530 ARG C CA 1
ATOM 12288 C C . ARG C 1 555 ? 146.024 135.746 156.738 1.00 17.71 530 ARG C C 1
ATOM 12289 O O . ARG C 1 555 ? 146.985 136.521 156.699 1.00 21.59 530 ARG C O 1
ATOM 12297 N N . LEU C 1 556 ? 144.759 136.153 156.706 1.00 18.58 531 LEU C N 1
ATOM 12298 C CA . LEU C 1 556 ? 144.383 137.559 156.649 1.00 20.34 531 LEU C CA 1
ATOM 12299 C C . LEU C 1 556 ? 144.041 138.033 158.055 1.00 22.85 531 LEU C C 1
ATOM 12300 O O . LEU C 1 556 ? 143.090 137.536 158.665 1.00 26.88 531 LEU C O 1
ATOM 12305 N N . SER C 1 557 ? 144.809 138.992 158.562 1.00 22.50 532 SER C N 1
ATOM 12306 C CA . SER C 1 557 ? 144.596 139.550 159.889 1.00 26.83 532 SER C CA 1
ATOM 12307 C C . SER C 1 557 ? 144.296 141.037 159.776 1.00 27.33 532 SER C C 1
ATOM 12308 O O . SER C 1 557 ? 144.884 141.737 158.946 1.00 27.84 532 SER C O 1
ATOM 12311 N N . TYR C 1 558 ? 143.377 141.514 160.614 1.00 29.89 533 TYR C N 1
ATOM 12312 C CA . TYR C 1 558 ? 142.952 142.908 160.587 1.00 30.17 533 TYR C CA 1
ATOM 12313 C C . TYR C 1 558 ? 143.265 143.650 161.881 1.00 35.80 533 TYR C C 1
ATOM 12314 O O . TYR C 1 558 ? 142.718 144.736 162.104 1.00 39.29 533 TYR C O 1
ATOM 12323 N N . ASP C 1 559 ? 144.123 143.094 162.740 1.00 38.01 534 ASP C N 1
ATOM 12324 C CA . ASP C 1 559 ? 144.438 143.757 164.003 1.0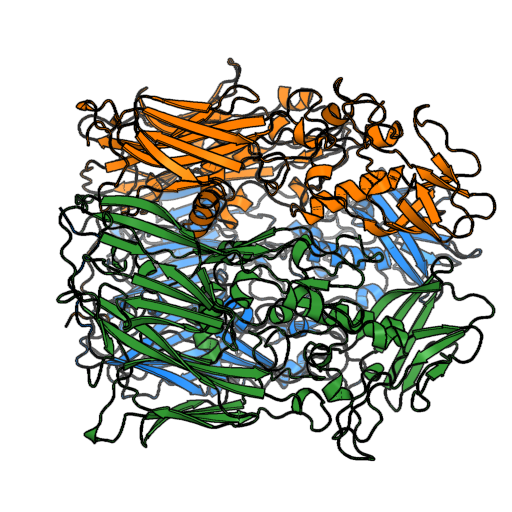0 42.58 534 ASP C CA 1
ATOM 12325 C C . ASP C 1 559 ? 145.139 145.092 163.775 1.00 44.55 534 ASP C C 1
ATOM 12326 O O . ASP C 1 559 ? 144.800 146.095 164.414 1.00 46.55 534 ASP C O 1
ATOM 12331 N N . ALA C 1 560 ? 146.116 145.125 162.870 1.00 43.74 535 ALA C N 1
ATOM 12332 C CA . ALA C 1 560 ? 146.883 146.333 162.558 1.00 43.71 535 ALA C CA 1
ATOM 12333 C C . ALA C 1 560 ? 146.850 146.524 161.045 1.00 41.37 535 ALA C C 1
ATOM 12334 O O . ALA C 1 560 ? 147.723 146.024 160.331 1.00 43.85 535 ALA C O 1
ATOM 12336 N N . GLY C 1 561 ? 145.848 147.254 160.561 1.00 37.24 536 GLY C N 1
ATOM 12337 C CA . GLY C 1 561 ? 145.677 147.366 159.128 1.00 36.96 536 GLY C CA 1
ATOM 12338 C C . GLY C 1 561 ? 145.239 146.032 158.543 1.00 34.57 536 GLY C C 1
ATOM 12339 O O . GLY C 1 561 ? 144.642 145.188 159.214 1.00 32.83 536 GLY C O 1
ATOM 12340 N N . ILE C 1 562 ? 145.549 145.846 157.264 1.00 33.06 537 ILE C N 1
ATOM 12341 C CA . ILE C 1 562 ? 145.298 144.589 156.570 1.00 28.92 537 ILE C CA 1
ATOM 12342 C C . ILE C 1 562 ? 146.645 143.951 156.269 1.00 27.50 537 ILE C C 1
ATOM 12343 O O . ILE C 1 562 ? 147.471 144.534 155.556 1.00 30.91 537 ILE C O 1
ATOM 12348 N N . VAL C 1 563 ? 146.867 142.757 156.809 1.00 26.71 538 VAL C N 1
ATOM 12349 C CA . VAL C 1 563 ? 148.127 142.042 156.650 1.00 26.32 538 VAL C CA 1
ATOM 12350 C C . VAL C 1 563 ? 147.813 140.606 156.255 1.00 25.06 538 VAL C C 1
ATOM 12351 O O . VAL C 1 563 ? 147.103 139.900 156.981 1.00 28.58 538 VAL C O 1
ATOM 12355 N N . ALA C 1 564 ? 148.334 140.180 155.110 1.00 22.91 539 ALA C N 1
ATOM 12356 C CA . ALA C 1 564 ? 148.243 138.795 154.670 1.00 23.51 539 ALA C CA 1
ATOM 12357 C C . ALA C 1 564 ? 149.577 138.116 154.947 1.00 22.99 539 ALA C C 1
ATOM 12358 O O . ALA C 1 564 ? 150.609 138.523 154.405 1.00 27.00 539 ALA C O 1
ATOM 12360 N N . GLU C 1 565 ? 149.555 137.090 155.791 1.00 22.09 540 GLU C N 1
ATOM 12361 C CA . GLU C 1 565 ? 150.757 136.374 156.194 1.00 22.09 540 GLU C CA 1
ATOM 12362 C C . GLU C 1 565 ? 150.737 134.974 155.601 1.00 21.08 540 GLU C C 1
ATOM 12363 O O . GLU C 1 565 ? 149.758 134.239 155.769 1.00 18.83 540 GLU C O 1
ATOM 12369 N N . LYS C 1 566 ? 151.814 134.613 154.909 1.00 22.46 541 LYS C N 1
ATOM 12370 C CA . LYS C 1 566 ? 151.932 133.270 154.361 1.00 22.11 541 LYS C CA 1
ATOM 12371 C C . LYS C 1 566 ? 151.970 132.247 155.488 1.00 22.99 541 LYS C C 1
ATOM 12372 O O . LYS C 1 566 ? 152.761 132.368 156.427 1.00 26.75 541 LYS C O 1
ATOM 12378 N N . VAL C 1 567 ? 151.107 131.238 155.393 1.00 20.56 542 VAL C N 1
ATOM 12379 C CA . VAL C 1 567 ? 151.072 130.187 156.402 1.00 25.00 542 VAL C CA 1
ATOM 12380 C C . VAL C 1 567 ? 152.337 129.350 156.276 1.00 30.34 542 VAL C C 1
ATOM 12381 O O . VAL C 1 567 ? 152.595 128.739 155.232 1.00 28.92 542 VAL C O 1
ATOM 12385 N N . THR C 1 568 ? 153.140 129.330 157.336 1.00 33.84 543 THR C N 1
ATOM 12386 C CA . THR C 1 568 ? 154.394 128.591 157.363 1.00 35.44 543 THR C CA 1
ATOM 12387 C C . THR C 1 568 ? 154.355 127.579 158.498 1.00 41.99 543 THR C C 1
ATOM 12388 O O . THR C 1 568 ? 154.065 127.938 159.644 1.00 47.22 543 THR C O 1
ATOM 12392 N N . ALA C 1 569 ? 154.642 126.317 158.171 1.00 43.79 544 ALA C N 1
ATOM 12393 C CA . ALA C 1 569 ? 154.730 125.235 159.152 1.00 47.53 544 ALA C CA 1
ATOM 12394 C C . ALA C 1 569 ? 153.444 125.084 159.961 1.00 49.45 544 ALA C C 1
ATOM 12395 O O . ALA C 1 569 ? 153.481 124.743 161.146 1.00 51.07 544 ALA C O 1
ATOM 12397 N N . GLN C 1 570 ? 152.300 125.337 159.333 1.00 47.23 545 GLN C N 1
ATOM 12398 C CA . GLN C 1 570 ? 151.011 125.166 159.997 1.00 49.30 545 GLN C CA 1
ATOM 12399 C C . GLN C 1 570 ? 150.087 124.284 159.165 1.00 45.83 545 GLN C C 1
ATOM 12400 O O . GLN C 1 570 ? 148.926 124.623 158.940 1.00 48.49 545 GLN C O 1
#

B-factor: mean 23.25, std 12.11, range [2.96, 68.23]

InterPro domains:
  IPR005008 Poxvirus rifampicin-resistance [PF03340] (5-543)